Protein 2KIW (pdb70)

Organism: Staphylococcus haemolyticus (strain JCSC1435) (NCBI:txid279808)

Structure (mmCIF, N/CA/C/O backbone):
data_2KIW
#
_entry.id   2KIW
#
loop_
_atom_site.group_PDB
_atom_site.id
_atom_site.type_symbol
_atom_site.label_atom_id
_atom_site.label_alt_id
_atom_site.label_comp_id
_atom_site.label_asym_id
_atom_site.label_entity_id
_atom_site.label_seq_id
_atom_site.pdbx_PDB_ins_code
_atom_site.Cartn_x
_atom_site.Cartn_y
_atom_site.Cartn_z
_atom_site.occupancy
_atom_site.B_iso_or_equiv
_atom_site.auth_seq_id
_atom_site.auth_comp_id
_atom_site.auth_asym_id
_atom_site.auth_atom_id
_atom_site.pdbx_PDB_model_num
ATOM 1 N N . THR A 1 1 ? 11.417 2.123 -7.536 1.00 0.00 64 THR A N 1
ATOM 2 C CA . THR A 1 1 ? 11.758 3.168 -6.532 1.00 0.00 64 THR A CA 1
ATOM 3 C C . THR A 1 1 ? 10.555 3.384 -5.606 1.00 0.00 64 THR A C 1
ATOM 4 O O . THR A 1 1 ? 10.622 4.123 -4.640 1.00 0.00 64 THR A O 1
ATOM 15 N N . PHE A 1 2 ? 9.455 2.741 -5.903 1.00 0.00 65 PHE A N 1
ATOM 16 C CA . PHE A 1 2 ? 8.233 2.891 -5.055 1.00 0.00 65 PHE A CA 1
ATOM 17 C C . PHE A 1 2 ? 8.512 2.332 -3.654 1.00 0.00 65 PHE A C 1
ATOM 18 O O . PHE A 1 2 ? 8.049 2.852 -2.657 1.00 0.00 65 PHE A O 1
ATOM 35 N N . LYS A 1 3 ? 9.252 1.259 -3.583 1.00 0.00 66 LYS A N 1
ATOM 36 C CA . LYS A 1 3 ? 9.556 0.639 -2.263 1.00 0.00 66 LYS A CA 1
ATOM 37 C C . LYS A 1 3 ? 10.291 1.644 -1.375 1.00 0.00 66 LYS A C 1
ATOM 38 O O . LYS A 1 3 ? 10.003 1.780 -0.200 1.00 0.00 66 LYS A O 1
ATOM 57 N N . GLN A 1 4 ? 11.241 2.344 -1.929 1.00 0.00 67 GLN A N 1
ATOM 58 C CA . GLN A 1 4 ? 12.004 3.344 -1.128 1.00 0.00 67 GLN A CA 1
ATOM 59 C C . GLN A 1 4 ? 11.072 4.481 -0.702 1.00 0.00 67 GLN A C 1
ATOM 60 O O . GLN A 1 4 ? 11.085 4.920 0.433 1.00 0.00 67 GLN A O 1
ATOM 74 N N . VAL A 1 5 ? 10.265 4.962 -1.610 1.00 0.00 68 VAL A N 1
ATOM 75 C CA . VAL A 1 5 ? 9.326 6.071 -1.274 1.00 0.00 68 VAL A CA 1
ATOM 76 C C . VAL A 1 5 ? 8.315 5.584 -0.235 1.00 0.00 68 VAL A C 1
ATOM 77 O O . VAL A 1 5 ? 8.042 6.248 0.747 1.00 0.00 68 VAL A O 1
ATOM 90 N N . ALA A 1 6 ? 7.759 4.424 -0.453 1.00 0.00 69 ALA A N 1
ATOM 91 C CA . ALA A 1 6 ? 6.764 3.872 0.509 1.00 0.00 69 ALA A CA 1
ATOM 92 C C . ALA A 1 6 ? 7.460 3.565 1.836 1.00 0.00 69 ALA A C 1
ATOM 93 O O . ALA A 1 6 ? 6.920 3.790 2.903 1.00 0.00 69 ALA A O 1
ATOM 100 N N . ASP A 1 7 ? 8.657 3.050 1.769 1.00 0.00 70 ASP A N 1
ATOM 101 C CA . ASP A 1 7 ? 9.409 2.721 3.014 1.00 0.00 70 ASP A CA 1
ATOM 102 C C . ASP A 1 7 ? 9.683 4.005 3.797 1.00 0.00 70 ASP A C 1
ATOM 103 O O . ASP A 1 7 ? 9.513 4.065 5.000 1.00 0.00 70 ASP A O 1
ATOM 112 N N . ASP A 1 8 ? 10.107 5.033 3.116 1.00 0.00 71 ASP A N 1
ATOM 113 C CA . ASP A 1 8 ? 10.394 6.326 3.800 1.00 0.00 71 ASP A CA 1
ATOM 114 C C . ASP A 1 8 ? 9.103 6.889 4.399 1.00 0.00 71 ASP A C 1
ATOM 115 O O . ASP A 1 8 ? 9.075 7.371 5.516 1.00 0.00 71 ASP A O 1
ATOM 124 N N . TRP A 1 9 ? 8.037 6.838 3.649 1.00 0.00 72 TRP A N 1
ATOM 125 C CA . TRP A 1 9 ? 6.731 7.371 4.135 1.00 0.00 72 TRP A CA 1
ATOM 126 C C . TRP A 1 9 ? 6.214 6.524 5.304 1.00 0.00 72 TRP A C 1
ATOM 127 O O . TRP A 1 9 ? 5.640 7.031 6.248 1.00 0.00 72 TRP A O 1
ATOM 148 N N . LEU A 1 10 ? 6.400 5.234 5.234 1.00 0.00 73 LEU A N 1
ATOM 149 C CA . LEU A 1 10 ? 5.909 4.338 6.325 1.00 0.00 73 LEU A CA 1
ATOM 150 C C . LEU A 1 10 ? 6.607 4.688 7.640 1.00 0.00 73 LEU A C 1
ATOM 151 O O . LEU A 1 10 ? 6.006 4.680 8.698 1.00 0.00 73 LEU A O 1
ATOM 167 N N . LYS A 1 11 ? 7.870 4.983 7.581 1.00 0.00 74 LYS A N 1
ATOM 168 C CA . LYS A 1 11 ? 8.621 5.324 8.820 1.00 0.00 74 LYS A CA 1
ATOM 169 C C . LYS A 1 11 ? 8.019 6.578 9.458 1.00 0.00 74 LYS A C 1
ATOM 170 O O . LYS A 1 11 ? 7.883 6.672 10.663 1.00 0.00 74 LYS A O 1
ATOM 189 N N . GLN A 1 12 ? 7.661 7.541 8.656 1.00 0.00 75 GLN A N 1
ATOM 190 C CA . GLN A 1 12 ? 7.067 8.795 9.202 1.00 0.00 75 GLN A CA 1
ATOM 191 C C . GLN A 1 12 ? 5.698 8.488 9.818 1.00 0.00 75 GLN A C 1
ATOM 192 O O . GLN A 1 12 ? 5.335 9.013 10.854 1.00 0.00 75 GLN A O 1
ATOM 206 N N . TYR A 1 13 ? 4.939 7.639 9.180 1.00 0.00 76 TYR A N 1
ATOM 207 C CA . TYR A 1 13 ? 3.591 7.278 9.708 1.00 0.00 76 TYR A CA 1
ATOM 208 C C . TYR A 1 13 ? 3.740 6.592 11.068 1.00 0.00 76 TYR A C 1
ATOM 209 O O . TYR A 1 13 ? 2.965 6.817 11.979 1.00 0.00 76 TYR A O 1
ATOM 227 N N . ALA A 1 14 ? 4.731 5.752 11.206 1.00 0.00 77 ALA A N 1
ATOM 228 C CA . ALA A 1 14 ? 4.943 5.038 12.498 1.00 0.00 77 ALA A CA 1
ATOM 229 C C . ALA A 1 14 ? 5.207 6.049 13.624 1.00 0.00 77 ALA A C 1
ATOM 230 O O . ALA A 1 14 ? 5.556 5.679 14.731 1.00 0.00 77 ALA A O 1
ATOM 237 N N . ASN A 1 15 ? 5.041 7.319 13.356 1.00 0.00 78 ASN A N 1
ATOM 238 C CA . ASN A 1 15 ? 5.273 8.345 14.411 1.00 0.00 78 ASN A CA 1
ATOM 239 C C . ASN A 1 15 ? 4.259 8.148 15.538 1.00 0.00 78 ASN A C 1
ATOM 240 O O . ASN A 1 15 ? 4.584 8.242 16.705 1.00 0.00 78 ASN A O 1
ATOM 251 N N . ASP A 1 16 ? 3.027 7.875 15.191 1.00 0.00 79 ASP A N 1
ATOM 252 C CA . ASP A 1 16 ? 1.975 7.675 16.231 1.00 0.00 79 ASP A CA 1
ATOM 253 C C . ASP A 1 16 ? 1.011 6.580 15.774 1.00 0.00 79 ASP A C 1
ATOM 254 O O . ASP A 1 16 ? 0.082 6.828 15.031 1.00 0.00 79 ASP A O 1
ATOM 263 N N . VAL A 1 17 ? 1.229 5.371 16.230 1.00 0.00 80 VAL A N 1
ATOM 264 C CA . VAL A 1 17 ? 0.331 4.238 15.849 1.00 0.00 80 VAL A CA 1
ATOM 265 C C . VAL A 1 17 ? 0.828 2.946 16.512 1.00 0.00 80 VAL A C 1
ATOM 266 O O . VAL A 1 17 ? 1.970 2.837 16.922 1.00 0.00 80 VAL A O 1
ATOM 279 N N . LYS A 1 18 ? -0.032 1.965 16.611 1.00 0.00 81 LYS A N 1
ATOM 280 C CA . LYS A 1 18 ? 0.361 0.672 17.239 1.00 0.00 81 LYS A CA 1
ATOM 281 C C . LYS A 1 18 ? 1.484 0.016 16.435 1.00 0.00 81 LYS A C 1
ATOM 282 O O . LYS A 1 18 ? 1.458 -0.038 15.220 1.00 0.00 81 LYS A O 1
ATOM 301 N N . VAL A 1 19 ? 2.477 -0.477 17.123 1.00 0.00 82 VAL A N 1
ATOM 302 C CA . VAL A 1 19 ? 3.626 -1.134 16.441 1.00 0.00 82 VAL A CA 1
ATOM 303 C C . VAL A 1 19 ? 3.143 -2.386 15.706 1.00 0.00 82 VAL A C 1
ATOM 304 O O . VAL A 1 19 ? 3.568 -2.677 14.604 1.00 0.00 82 VAL A O 1
ATOM 317 N N . SER A 1 20 ? 2.263 -3.130 16.315 1.00 0.00 83 SER A N 1
ATOM 318 C CA . SER A 1 20 ? 1.748 -4.371 15.670 1.00 0.00 83 SER A CA 1
ATOM 319 C C . SER A 1 20 ? 1.021 -4.010 14.373 1.00 0.00 83 SER A C 1
ATOM 320 O O . SER A 1 20 ? 1.122 -4.698 13.375 1.00 0.00 83 SER A O 1
ATOM 328 N N . SER A 1 21 ? 0.282 -2.936 14.390 1.00 0.00 84 SER A N 1
ATOM 329 C CA . SER A 1 21 ? -0.464 -2.511 13.171 1.00 0.00 84 SER A CA 1
ATOM 330 C C . SER A 1 21 ? 0.520 -2.169 12.049 1.00 0.00 84 SER A C 1
ATOM 331 O O . SER A 1 21 ? 0.324 -2.525 10.902 1.00 0.00 84 SER A O 1
ATOM 339 N N . VAL A 1 22 ? 1.570 -1.465 12.375 1.00 0.00 85 VAL A N 1
ATOM 340 C CA . VAL A 1 22 ? 2.572 -1.077 11.339 1.00 0.00 85 VAL A CA 1
ATOM 341 C C . VAL A 1 22 ? 3.249 -2.328 10.772 1.00 0.00 85 VAL A C 1
ATOM 342 O O . VAL A 1 22 ? 3.419 -2.469 9.576 1.00 0.00 85 VAL A O 1
ATOM 355 N N . ARG A 1 23 ? 3.650 -3.226 11.628 1.00 0.00 86 ARG A N 1
ATOM 356 C CA . ARG A 1 23 ? 4.331 -4.466 11.155 1.00 0.00 86 ARG A CA 1
ATOM 357 C C . ARG A 1 23 ? 3.374 -5.289 10.291 1.00 0.00 86 ARG A C 1
ATOM 358 O O . ARG A 1 23 ? 3.739 -5.793 9.246 1.00 0.00 86 ARG A O 1
ATOM 379 N N . ALA A 1 24 ? 2.155 -5.435 10.728 1.00 0.00 87 ALA A N 1
ATOM 380 C CA . ALA A 1 24 ? 1.166 -6.229 9.945 1.00 0.00 87 ALA A CA 1
ATOM 381 C C . ALA A 1 24 ? 0.786 -5.475 8.668 1.00 0.00 87 ALA A C 1
ATOM 382 O O . ALA A 1 24 ? 0.737 -6.036 7.588 1.00 0.00 87 ALA A O 1
ATOM 389 N N . ARG A 1 25 ? 0.508 -4.205 8.792 1.00 0.00 88 ARG A N 1
ATOM 390 C CA . ARG A 1 25 ? 0.120 -3.397 7.600 1.00 0.00 88 ARG A CA 1
ATOM 391 C C . ARG A 1 25 ? 1.300 -3.330 6.627 1.00 0.00 88 ARG A C 1
ATOM 392 O O . ARG A 1 25 ? 1.140 -3.441 5.426 1.00 0.00 88 ARG A O 1
ATOM 413 N N . GLU A 1 26 ? 2.487 -3.142 7.142 1.00 0.00 89 GLU A N 1
ATOM 414 C CA . GLU A 1 26 ? 3.685 -3.063 6.257 1.00 0.00 89 GLU A CA 1
ATOM 415 C C . GLU A 1 26 ? 3.825 -4.372 5.482 1.00 0.00 89 GLU A C 1
ATOM 416 O O . GLU A 1 26 ? 4.210 -4.386 4.328 1.00 0.00 89 GLU A O 1
ATOM 428 N N . LYS A 1 27 ? 3.516 -5.471 6.110 1.00 0.00 90 LYS A N 1
ATOM 429 C CA . LYS A 1 27 ? 3.626 -6.784 5.418 1.00 0.00 90 LYS A CA 1
ATOM 430 C C . LYS A 1 27 ? 2.687 -6.798 4.210 1.00 0.00 90 LYS A C 1
ATOM 431 O O . LYS A 1 27 ? 3.058 -7.203 3.125 1.00 0.00 90 LYS A O 1
ATOM 450 N N . ALA A 1 28 ? 1.472 -6.357 4.394 1.00 0.00 91 ALA A N 1
ATOM 451 C CA . ALA A 1 28 ? 0.502 -6.337 3.260 1.00 0.00 91 ALA A CA 1
ATOM 452 C C . ALA A 1 28 ? 0.942 -5.299 2.223 1.00 0.00 91 ALA A C 1
ATOM 453 O O . ALA A 1 28 ? 0.899 -5.537 1.031 1.00 0.00 91 ALA A O 1
ATOM 460 N N . ILE A 1 29 ? 1.360 -4.146 2.675 1.00 0.00 92 ILE A N 1
ATOM 461 C CA . ILE A 1 29 ? 1.804 -3.081 1.727 1.00 0.00 92 ILE A CA 1
ATOM 462 C C . ILE A 1 29 ? 3.069 -3.548 1.002 1.00 0.00 92 ILE A C 1
ATOM 463 O O . ILE A 1 29 ? 3.221 -3.373 -0.192 1.00 0.00 92 ILE A O 1
ATOM 479 N N . GLN A 1 30 ? 3.981 -4.138 1.729 1.00 0.00 93 GLN A N 1
ATOM 480 C CA . GLN A 1 30 ? 5.249 -4.622 1.110 1.00 0.00 93 GLN A CA 1
ATOM 481 C C . GLN A 1 30 ? 4.930 -5.715 0.086 1.00 0.00 93 GLN A C 1
ATOM 482 O O . GLN A 1 30 ? 5.527 -5.784 -0.972 1.00 0.00 93 GLN A O 1
ATOM 496 N N . HIS A 1 31 ? 3.992 -6.572 0.396 1.00 0.00 94 HIS A N 1
ATOM 497 C CA . HIS A 1 31 ? 3.623 -7.659 -0.547 1.00 0.00 94 HIS A CA 1
ATOM 498 C C . HIS A 1 31 ? 3.084 -7.055 -1.844 1.00 0.00 94 HIS A C 1
ATOM 499 O O . HIS A 1 31 ? 3.366 -7.528 -2.928 1.00 0.00 94 HIS A O 1
ATOM 513 N N . ALA A 1 32 ? 2.300 -6.017 -1.738 1.00 0.00 95 ALA A N 1
ATOM 514 C CA . ALA A 1 32 ? 1.733 -5.378 -2.960 1.00 0.00 95 ALA A CA 1
ATOM 515 C C . ALA A 1 32 ? 2.867 -4.793 -3.809 1.00 0.00 95 ALA A C 1
ATOM 516 O O . ALA A 1 32 ? 2.884 -4.914 -5.018 1.00 0.00 95 ALA A O 1
ATOM 523 N N . ILE A 1 33 ? 3.812 -4.159 -3.174 1.00 0.00 96 ILE A N 1
ATOM 524 C CA . ILE A 1 33 ? 4.947 -3.552 -3.925 1.00 0.00 96 ILE A CA 1
ATOM 525 C C . ILE A 1 33 ? 5.730 -4.653 -4.642 1.00 0.00 96 ILE A C 1
ATOM 526 O O . ILE A 1 33 ? 6.116 -4.511 -5.786 1.00 0.00 96 ILE A O 1
ATOM 542 N N . GLU A 1 34 ? 5.975 -5.744 -3.973 1.00 0.00 97 GLU A N 1
ATOM 543 C CA . GLU A 1 34 ? 6.738 -6.852 -4.609 1.00 0.00 97 GLU A CA 1
ATOM 544 C C . GLU A 1 34 ? 5.898 -7.471 -5.732 1.00 0.00 97 GLU A C 1
ATOM 545 O O . GLU A 1 34 ? 6.405 -7.829 -6.778 1.00 0.00 97 GLU A O 1
ATOM 557 N N . ARG A 1 35 ? 4.615 -7.603 -5.516 1.00 0.00 98 ARG A N 1
ATOM 558 C CA . ARG A 1 35 ? 3.730 -8.197 -6.563 1.00 0.00 98 ARG A CA 1
ATOM 559 C C . ARG A 1 35 ? 3.676 -7.256 -7.771 1.00 0.00 98 ARG A C 1
ATOM 560 O O . ARG A 1 35 ? 3.743 -7.679 -8.910 1.00 0.00 98 ARG A O 1
ATOM 581 N N . PHE A 1 36 ? 3.557 -5.979 -7.521 1.00 0.00 99 PHE A N 1
ATOM 582 C CA . PHE A 1 36 ? 3.499 -4.982 -8.630 1.00 0.00 99 PHE A CA 1
ATOM 583 C C . PHE A 1 36 ? 4.915 -4.489 -8.933 1.00 0.00 99 PHE A C 1
ATOM 584 O O . PHE A 1 36 ? 5.116 -3.424 -9.485 1.00 0.00 99 PHE A O 1
ATOM 601 N N . ASN A 1 37 ? 5.899 -5.264 -8.564 1.00 0.00 100 ASN A N 1
ATOM 602 C CA . ASN A 1 37 ? 7.315 -4.867 -8.810 1.00 0.00 100 ASN A CA 1
ATOM 603 C C . ASN A 1 37 ? 7.530 -4.641 -10.309 1.00 0.00 100 ASN A C 1
ATOM 604 O O . ASN A 1 37 ? 8.214 -3.720 -10.717 1.00 0.00 100 ASN A O 1
ATOM 615 N N . THR A 1 38 ? 6.951 -5.474 -11.131 1.00 0.00 101 THR A N 1
ATOM 616 C CA . THR A 1 38 ? 7.116 -5.310 -12.603 1.00 0.00 101 THR A CA 1
ATOM 617 C C . THR A 1 38 ? 6.063 -4.333 -13.122 1.00 0.00 101 THR A C 1
ATOM 618 O O . THR A 1 38 ? 6.126 -3.883 -14.251 1.00 0.00 101 THR A O 1
ATOM 629 N N . LYS A 1 39 ? 5.093 -4.000 -12.303 1.00 0.00 102 LYS A N 1
ATOM 630 C CA . LYS A 1 39 ? 4.026 -3.045 -12.736 1.00 0.00 102 LYS A CA 1
ATOM 631 C C . LYS A 1 39 ? 4.194 -1.711 -11.983 1.00 0.00 102 LYS A C 1
ATOM 632 O O . LYS A 1 39 ? 3.842 -1.605 -10.825 1.00 0.00 102 LYS A O 1
ATOM 651 N N . PRO A 1 40 ? 4.720 -0.696 -12.636 1.00 0.00 103 PRO A N 1
ATOM 652 C CA . PRO A 1 40 ? 4.925 0.649 -12.013 1.00 0.00 103 PRO A CA 1
ATOM 653 C C . PRO A 1 40 ? 3.664 1.194 -11.329 1.00 0.00 103 PRO A C 1
ATOM 654 O O . PRO A 1 40 ? 2.550 0.885 -11.705 1.00 0.00 103 PRO A O 1
ATOM 665 N N . ILE A 1 41 ? 3.847 2.004 -10.320 1.00 0.00 104 ILE A N 1
ATOM 666 C CA . ILE A 1 41 ? 2.684 2.583 -9.592 1.00 0.00 104 ILE A CA 1
ATOM 667 C C . ILE A 1 41 ? 1.865 3.453 -10.549 1.00 0.00 104 ILE A C 1
ATOM 668 O O . ILE A 1 41 ? 0.649 3.474 -10.504 1.00 0.00 104 ILE A O 1
ATOM 684 N N . GLN A 1 42 ? 2.533 4.181 -11.399 1.00 0.00 105 GLN A N 1
ATOM 685 C CA . GLN A 1 42 ? 1.822 5.072 -12.359 1.00 0.00 105 GLN A CA 1
ATOM 686 C C . GLN A 1 42 ? 1.119 4.243 -13.439 1.00 0.00 105 GLN A C 1
ATOM 687 O O . GLN A 1 42 ? 0.325 4.757 -14.203 1.00 0.00 105 GLN A O 1
ATOM 701 N N . THR A 1 43 ? 1.400 2.964 -13.511 1.00 0.00 106 THR A N 1
ATOM 702 C CA . THR A 1 43 ? 0.740 2.101 -14.543 1.00 0.00 106 THR A CA 1
ATOM 703 C C . THR A 1 43 ? -0.407 1.322 -13.893 1.00 0.00 106 THR A C 1
ATOM 704 O O . THR A 1 43 ? -1.098 0.558 -14.542 1.00 0.00 106 THR A O 1
ATOM 715 N N . ILE A 1 44 ? -0.619 1.512 -12.615 1.00 0.00 107 ILE A N 1
ATOM 716 C CA . ILE A 1 44 ? -1.724 0.784 -11.927 1.00 0.00 107 ILE A CA 1
ATOM 717 C C . ILE A 1 44 ? -3.069 1.388 -12.328 1.00 0.00 107 ILE A C 1
ATOM 718 O O . ILE A 1 44 ? -3.261 2.589 -12.296 1.00 0.00 107 ILE A O 1
ATOM 734 N N . LYS A 1 45 ? -4.004 0.552 -12.704 1.00 0.00 108 LYS A N 1
ATOM 735 C CA . LYS A 1 45 ? -5.352 1.048 -13.115 1.00 0.00 108 LYS A CA 1
ATOM 736 C C . LYS A 1 45 ? -6.363 0.811 -11.993 1.00 0.00 108 LYS A C 1
ATOM 737 O O . LYS A 1 45 ? -6.085 0.155 -11.006 1.00 0.00 108 LYS A O 1
ATOM 756 N N . LYS A 1 46 ? -7.534 1.364 -12.143 1.00 0.00 109 LYS A N 1
ATOM 757 C CA . LYS A 1 46 ? -8.594 1.212 -11.107 1.00 0.00 109 LYS A CA 1
ATOM 758 C C . LYS A 1 46 ? -8.971 -0.264 -10.948 1.00 0.00 109 LYS A C 1
ATOM 759 O O . LYS A 1 46 ? -9.256 -0.729 -9.860 1.00 0.00 109 LYS A O 1
ATOM 778 N N . HIS A 1 47 ? -8.988 -0.996 -12.024 1.00 0.00 110 HIS A N 1
ATOM 779 C CA . HIS A 1 47 ? -9.360 -2.437 -11.945 1.00 0.00 110 HIS A CA 1
ATOM 780 C C . HIS A 1 47 ? -8.362 -3.196 -11.065 1.00 0.00 110 HIS A C 1
ATOM 781 O O . HIS A 1 47 ? -8.739 -3.962 -10.199 1.00 0.00 110 HIS A O 1
ATOM 795 N N . ASP A 1 48 ? -7.094 -2.988 -11.284 1.00 0.00 111 ASP A N 1
ATOM 796 C CA . ASP A 1 48 ? -6.059 -3.689 -10.469 1.00 0.00 111 ASP A CA 1
ATOM 797 C C . ASP A 1 48 ? -6.154 -3.225 -9.013 1.00 0.00 111 ASP A C 1
ATOM 798 O O . ASP A 1 48 ? -5.941 -3.988 -8.090 1.00 0.00 111 ASP A O 1
ATOM 807 N N . TYR A 1 49 ? -6.471 -1.976 -8.806 1.00 0.00 112 TYR A N 1
ATOM 808 C CA . TYR A 1 49 ? -6.585 -1.447 -7.416 1.00 0.00 112 TYR A CA 1
ATOM 809 C C . TYR A 1 49 ? -7.681 -2.209 -6.668 1.00 0.00 112 TYR A C 1
ATOM 810 O O . TYR A 1 49 ? -7.507 -2.623 -5.537 1.00 0.00 112 TYR A O 1
ATOM 828 N N . GLN A 1 50 ? -8.807 -2.400 -7.297 1.00 0.00 113 GLN A N 1
ATOM 829 C CA . GLN A 1 50 ? -9.919 -3.144 -6.640 1.00 0.00 113 GLN A CA 1
ATOM 830 C C . GLN A 1 50 ? -9.474 -4.587 -6.399 1.00 0.00 113 GLN A C 1
ATOM 831 O O . GLN A 1 50 ? -9.781 -5.188 -5.386 1.00 0.00 113 GLN A O 1
ATOM 845 N N . ARG A 1 51 ? -8.747 -5.142 -7.330 1.00 0.00 114 ARG A N 1
ATOM 846 C CA . ARG A 1 51 ? -8.262 -6.545 -7.178 1.00 0.00 114 ARG A CA 1
ATOM 847 C C . ARG A 1 51 ? -7.378 -6.644 -5.934 1.00 0.00 114 ARG A C 1
ATOM 848 O O . ARG A 1 51 ? -7.479 -7.573 -5.155 1.00 0.00 114 ARG A O 1
ATOM 869 N N . PHE A 1 52 ? -6.512 -5.688 -5.749 1.00 0.00 115 PHE A N 1
ATOM 870 C CA . PHE A 1 52 ? -5.611 -5.699 -4.562 1.00 0.00 115 PHE A CA 1
ATOM 871 C C . PHE A 1 52 ? -6.444 -5.620 -3.285 1.00 0.00 115 PHE A C 1
ATOM 872 O O . PHE A 1 52 ? -6.194 -6.317 -2.323 1.00 0.00 115 PHE A O 1
ATOM 889 N N . VAL A 1 53 ? -7.426 -4.760 -3.273 1.00 0.00 116 VAL A N 1
ATOM 890 C CA . VAL A 1 53 ? -8.286 -4.602 -2.065 1.00 0.00 116 VAL A CA 1
ATOM 891 C C . VAL A 1 53 ? -8.984 -5.929 -1.753 1.00 0.00 116 VAL A C 1
ATOM 892 O O . VAL A 1 53 ? -9.029 -6.370 -0.619 1.00 0.00 116 VAL A O 1
ATOM 905 N N . ASP A 1 54 ? -9.528 -6.564 -2.753 1.00 0.00 117 ASP A N 1
ATOM 906 C CA . ASP A 1 54 ? -10.224 -7.863 -2.534 1.00 0.00 117 ASP A CA 1
ATOM 907 C C . ASP A 1 54 ? -9.193 -8.950 -2.212 1.00 0.00 117 ASP A C 1
ATOM 908 O O . ASP A 1 54 ? -9.482 -9.917 -1.533 1.00 0.00 117 ASP A O 1
ATOM 917 N N . ASP A 1 55 ? -7.995 -8.799 -2.708 1.00 0.00 118 ASP A N 1
ATOM 918 C CA . ASP A 1 55 ? -6.933 -9.816 -2.447 1.00 0.00 118 ASP A CA 1
ATOM 919 C C . ASP A 1 55 ? -6.547 -9.797 -0.966 1.00 0.00 118 ASP A C 1
ATOM 920 O O . ASP A 1 55 ? -6.402 -10.827 -0.335 1.00 0.00 118 ASP A O 1
ATOM 929 N N . ILE A 1 56 ? -6.369 -8.627 -0.412 1.00 0.00 119 ILE A N 1
ATOM 930 C CA . ILE A 1 56 ? -5.982 -8.525 1.026 1.00 0.00 119 ILE A CA 1
ATOM 931 C C . ILE A 1 56 ? -7.194 -8.815 1.911 1.00 0.00 119 ILE A C 1
ATOM 932 O O . ILE A 1 56 ? -7.064 -9.240 3.042 1.00 0.00 119 ILE A O 1
ATOM 948 N N . SER A 1 57 ? -8.374 -8.576 1.408 1.00 0.00 120 SER A N 1
ATOM 949 C CA . SER A 1 57 ? -9.597 -8.828 2.221 1.00 0.00 120 SER A CA 1
ATOM 950 C C . SER A 1 57 ? -9.698 -10.321 2.526 1.00 0.00 120 SER A C 1
ATOM 951 O O . SER A 1 57 ? -10.170 -10.725 3.573 1.00 0.00 120 SER A O 1
ATOM 959 N N . ALA A 1 58 ? -9.262 -11.141 1.612 1.00 0.00 121 ALA A N 1
ATOM 960 C CA . ALA A 1 58 ? -9.327 -12.615 1.824 1.00 0.00 121 ALA A CA 1
ATOM 961 C C . ALA A 1 58 ? -8.099 -13.082 2.611 1.00 0.00 121 ALA A C 1
ATOM 962 O O . ALA A 1 58 ? -8.011 -14.226 3.015 1.00 0.00 121 ALA A O 1
ATOM 969 N N . GLN A 1 59 ? -7.149 -12.204 2.831 1.00 0.00 122 GLN A N 1
ATOM 970 C CA . GLN A 1 59 ? -5.915 -12.579 3.595 1.00 0.00 122 GLN A CA 1
ATOM 971 C C . GLN A 1 59 ? -5.864 -11.788 4.902 1.00 0.00 122 GLN A C 1
ATOM 972 O O . GLN A 1 59 ? -5.177 -12.160 5.835 1.00 0.00 122 GLN A O 1
ATOM 986 N N . TYR A 1 60 ? -6.580 -10.690 4.971 1.00 0.00 123 TYR A N 1
ATOM 987 C CA . TYR A 1 60 ? -6.574 -9.851 6.212 1.00 0.00 123 TYR A CA 1
ATOM 988 C C . TYR A 1 60 ? -8.005 -9.522 6.637 1.00 0.00 123 TYR A C 1
ATOM 989 O O . TYR A 1 60 ? -8.930 -9.546 5.847 1.00 0.00 123 TYR A O 1
ATOM 1007 N N . SER A 1 61 ? -8.184 -9.221 7.895 1.00 0.00 124 SER A N 1
ATOM 1008 C CA . SER A 1 61 ? -9.540 -8.894 8.419 1.00 0.00 124 SER A CA 1
ATOM 1009 C C . SER A 1 61 ? -9.996 -7.522 7.910 1.00 0.00 124 SER A C 1
ATOM 1010 O O . SER A 1 61 ? -9.217 -6.732 7.416 1.00 0.00 124 SER A O 1
ATOM 1018 N N . LYS A 1 62 ? -11.269 -7.251 8.023 1.00 0.00 125 LYS A N 1
ATOM 1019 C CA . LYS A 1 62 ? -11.828 -5.951 7.543 1.00 0.00 125 LYS A CA 1
ATOM 1020 C C . LYS A 1 62 ? -11.141 -4.778 8.253 1.00 0.00 125 LYS A C 1
ATOM 1021 O O . LYS A 1 62 ? -10.849 -3.764 7.647 1.00 0.00 125 LYS A O 1
ATOM 1040 N N . ASN A 1 63 ? -10.893 -4.898 9.528 1.00 0.00 126 ASN A N 1
ATOM 1041 C CA . ASN A 1 63 ? -10.237 -3.778 10.266 1.00 0.00 126 ASN A CA 1
ATOM 1042 C C . ASN A 1 63 ? -8.846 -3.512 9.681 1.00 0.00 126 ASN A C 1
ATOM 1043 O O . ASN A 1 63 ? -8.443 -2.379 9.497 1.00 0.00 126 ASN A O 1
ATOM 1054 N N . TYR A 1 64 ? -8.111 -4.550 9.388 1.00 0.00 127 TYR A N 1
ATOM 1055 C CA . TYR A 1 64 ? -6.746 -4.371 8.809 1.00 0.00 127 TYR A CA 1
ATOM 1056 C C . TYR A 1 64 ? -6.857 -3.845 7.374 1.00 0.00 127 TYR A C 1
ATOM 1057 O O . TYR A 1 64 ? -6.015 -3.104 6.903 1.00 0.00 127 TYR A O 1
ATOM 1075 N N . VAL A 1 65 ? -7.887 -4.234 6.677 1.00 0.00 128 VAL A N 1
ATOM 1076 C CA . VAL A 1 65 ? -8.064 -3.773 5.269 1.00 0.00 128 VAL A CA 1
ATOM 1077 C C . VAL A 1 65 ? -8.185 -2.246 5.241 1.00 0.00 128 VAL A C 1
ATOM 1078 O O . VAL A 1 65 ? -7.612 -1.580 4.399 1.00 0.00 128 VAL A O 1
ATOM 1091 N N . ASP A 1 66 ? -8.944 -1.695 6.145 1.00 0.00 129 ASP A N 1
ATOM 1092 C CA . ASP A 1 66 ? -9.133 -0.217 6.174 1.00 0.00 129 ASP A CA 1
ATOM 1093 C C . ASP A 1 66 ? -7.779 0.488 6.320 1.00 0.00 129 ASP A C 1
ATOM 1094 O O . ASP A 1 66 ? -7.489 1.446 5.628 1.00 0.00 129 ASP A O 1
ATOM 1103 N N . SER A 1 67 ? -6.955 0.031 7.223 1.00 0.00 130 SER A N 1
ATOM 1104 C CA . SER A 1 67 ? -5.623 0.676 7.424 1.00 0.00 130 SER A CA 1
ATOM 1105 C C . SER A 1 67 ? -4.763 0.533 6.162 1.00 0.00 130 SER A C 1
ATOM 1106 O O . SER A 1 67 ? -4.076 1.453 5.759 1.00 0.00 130 SER A O 1
ATOM 1114 N N . ILE A 1 68 ? -4.786 -0.618 5.543 1.00 0.00 131 ILE A N 1
ATOM 1115 C CA . ILE A 1 68 ? -3.964 -0.825 4.313 1.00 0.00 131 ILE A CA 1
ATOM 1116 C C . ILE A 1 68 ? -4.464 0.099 3.199 1.00 0.00 131 ILE A C 1
ATOM 1117 O O . ILE A 1 68 ? -3.689 0.707 2.484 1.00 0.00 131 ILE A O 1
ATOM 1133 N N . VAL A 1 69 ? -5.755 0.196 3.043 1.00 0.00 132 VAL A N 1
ATOM 1134 C CA . VAL A 1 69 ? -6.323 1.067 1.972 1.00 0.00 132 VAL A CA 1
ATOM 1135 C C . VAL A 1 69 ? -5.916 2.523 2.220 1.00 0.00 132 VAL A C 1
ATOM 1136 O O . VAL A 1 69 ? -5.503 3.227 1.318 1.00 0.00 132 VAL A O 1
ATOM 1149 N N . ALA A 1 70 ? -6.045 2.979 3.435 1.00 0.00 133 ALA A N 1
ATOM 1150 C CA . ALA A 1 70 ? -5.681 4.390 3.753 1.00 0.00 133 ALA A CA 1
ATOM 1151 C C . ALA A 1 70 ? -4.183 4.607 3.523 1.00 0.00 133 ALA A C 1
ATOM 1152 O O . ALA A 1 70 ? -3.768 5.589 2.939 1.00 0.00 133 ALA A O 1
ATOM 1159 N N . SER A 1 71 ? -3.373 3.696 3.986 1.00 0.00 134 SER A N 1
ATOM 1160 C CA . SER A 1 71 ? -1.898 3.835 3.804 1.00 0.00 134 SER A CA 1
ATOM 1161 C C . SER A 1 71 ? -1.556 3.818 2.314 1.00 0.00 134 SER A C 1
ATOM 1162 O O . SER A 1 71 ? -0.775 4.617 1.833 1.00 0.00 134 SER A O 1
ATOM 1170 N N . THR A 1 72 ? -2.137 2.907 1.584 1.00 0.00 135 THR A N 1
ATOM 1171 C CA . THR A 1 72 ? -1.859 2.822 0.123 1.00 0.00 135 THR A CA 1
ATOM 1172 C C . THR A 1 72 ? -2.319 4.112 -0.560 1.00 0.00 135 THR A C 1
ATOM 1173 O O . THR A 1 72 ? -1.622 4.679 -1.380 1.00 0.00 135 THR A O 1
ATOM 1184 N N . ASN A 1 73 ? -3.494 4.574 -0.228 1.00 0.00 136 ASN A N 1
ATOM 1185 C CA . ASN A 1 73 ? -4.017 5.826 -0.850 1.00 0.00 136 ASN A CA 1
ATOM 1186 C C . ASN A 1 73 ? -3.131 7.009 -0.451 1.00 0.00 136 ASN A C 1
ATOM 1187 O O . ASN A 1 73 ? -2.819 7.867 -1.255 1.00 0.00 136 ASN A O 1
ATOM 1198 N N . MET A 1 74 ? -2.730 7.062 0.791 1.00 0.00 137 MET A N 1
ATOM 1199 C CA . MET A 1 74 ? -1.868 8.188 1.258 1.00 0.00 137 MET A CA 1
ATOM 1200 C C . MET A 1 74 ? -0.509 8.130 0.555 1.00 0.00 137 MET A C 1
ATOM 1201 O O . MET A 1 74 ? 0.028 9.136 0.132 1.00 0.00 137 MET A O 1
ATOM 1215 N N . ILE A 1 75 ? 0.048 6.958 0.427 1.00 0.00 138 ILE A N 1
ATOM 1216 C CA . ILE A 1 75 ? 1.368 6.826 -0.253 1.00 0.00 138 ILE A CA 1
ATOM 1217 C C . ILE A 1 75 ? 1.221 7.216 -1.726 1.00 0.00 138 ILE A C 1
ATOM 1218 O O . ILE A 1 75 ? 2.049 7.909 -2.286 1.00 0.00 138 ILE A O 1
ATOM 1234 N N . PHE A 1 76 ? 0.173 6.763 -2.355 1.00 0.00 139 PHE A N 1
ATOM 1235 C CA . PHE A 1 76 ? -0.046 7.088 -3.794 1.00 0.00 139 PHE A CA 1
ATOM 1236 C C . PHE A 1 76 ? -0.208 8.602 -3.952 1.00 0.00 139 PHE A C 1
ATOM 1237 O O . PHE A 1 76 ? 0.361 9.215 -4.836 1.00 0.00 139 PHE A O 1
ATOM 1254 N N . LYS A 1 77 ? -0.993 9.198 -3.102 1.00 0.00 140 LYS A N 1
ATOM 1255 C CA . LYS A 1 77 ? -1.220 10.667 -3.182 1.00 0.00 140 LYS A CA 1
ATOM 1256 C C . LYS A 1 77 ? 0.095 11.403 -2.919 1.00 0.00 140 LYS A C 1
ATOM 1257 O O . LYS A 1 77 ? 0.367 12.439 -3.494 1.00 0.00 140 LYS A O 1
ATOM 1276 N N . TYR A 1 78 ? 0.902 10.879 -2.039 1.00 0.00 141 TYR A N 1
ATOM 1277 C CA . TYR A 1 78 ? 2.199 11.541 -1.715 1.00 0.00 141 TYR A CA 1
ATOM 1278 C C . TYR A 1 78 ? 3.078 11.632 -2.967 1.00 0.00 141 TYR A C 1
ATOM 1279 O O . TYR A 1 78 ? 3.639 12.668 -3.271 1.00 0.00 141 TYR A O 1
ATOM 1297 N N . ALA A 1 79 ? 3.211 10.552 -3.687 1.00 0.00 142 ALA A N 1
ATOM 1298 C CA . ALA A 1 79 ? 4.060 10.568 -4.914 1.00 0.00 142 ALA A CA 1
ATOM 1299 C C . ALA A 1 79 ? 3.442 11.507 -5.951 1.00 0.00 142 ALA A C 1
ATOM 1300 O O . ALA A 1 79 ? 4.131 12.229 -6.647 1.00 0.00 142 ALA A O 1
ATOM 1307 N N . TYR A 1 80 ? 2.143 11.496 -6.055 1.00 0.00 143 TYR A N 1
ATOM 1308 C CA . TYR A 1 80 ? 1.451 12.380 -7.035 1.00 0.00 143 TYR A CA 1
ATOM 1309 C C . TYR A 1 80 ? 1.719 13.848 -6.689 1.00 0.00 143 TYR A C 1
ATOM 1310 O O . TYR A 1 80 ? 2.008 14.661 -7.546 1.00 0.00 143 TYR A O 1
ATOM 1328 N N . ASP A 1 81 ? 1.613 14.185 -5.433 1.00 0.00 144 ASP A N 1
ATOM 1329 C CA . ASP A 1 81 ? 1.846 15.593 -4.998 1.00 0.00 144 ASP A CA 1
ATOM 1330 C C . ASP A 1 81 ? 3.297 15.991 -5.284 1.00 0.00 144 ASP A C 1
ATOM 1331 O O . ASP A 1 81 ? 3.598 17.142 -5.539 1.00 0.00 144 ASP A O 1
ATOM 1340 N N . THR A 1 82 ? 4.198 15.048 -5.236 1.00 0.00 145 THR A N 1
ATOM 1341 C CA . THR A 1 82 ? 5.632 15.364 -5.498 1.00 0.00 145 THR A CA 1
ATOM 1342 C C . THR A 1 82 ? 5.876 15.376 -7.012 1.00 0.00 145 THR A C 1
ATOM 1343 O O . THR A 1 82 ? 6.994 15.512 -7.474 1.00 0.00 145 THR A O 1
ATOM 1354 N N . ARG A 1 83 ? 4.826 15.240 -7.780 1.00 0.00 146 ARG A N 1
ATOM 1355 C CA . ARG A 1 83 ? 4.955 15.244 -9.269 1.00 0.00 146 ARG A CA 1
ATOM 1356 C C . ARG A 1 83 ? 5.958 14.176 -9.714 1.00 0.00 146 ARG A C 1
ATOM 1357 O O . ARG A 1 83 ? 6.727 14.369 -10.636 1.00 0.00 146 ARG A O 1
ATOM 1378 N N . LEU A 1 84 ? 5.935 13.039 -9.069 1.00 0.00 147 LEU A N 1
ATOM 1379 C CA . LEU A 1 84 ? 6.856 11.925 -9.446 1.00 0.00 147 LEU A CA 1
ATOM 1380 C C . LEU A 1 84 ? 6.105 10.963 -10.360 1.00 0.00 147 LEU A C 1
ATOM 1381 O O . LEU A 1 84 ? 6.694 10.184 -11.087 1.00 0.00 147 LEU A O 1
ATOM 1397 N N . ILE A 1 85 ? 4.797 11.014 -10.320 1.00 0.00 148 ILE A N 1
ATOM 1398 C CA . ILE A 1 85 ? 3.967 10.113 -11.173 1.00 0.00 148 ILE A CA 1
ATOM 1399 C C . ILE A 1 85 ? 2.889 10.930 -11.876 1.00 0.00 148 ILE A C 1
ATOM 1400 O O . ILE A 1 85 ? 2.516 11.999 -11.427 1.00 0.00 148 ILE A O 1
ATOM 1416 N N . LYS A 1 86 ? 2.382 10.433 -12.976 1.00 0.00 149 LYS A N 1
ATOM 1417 C CA . LYS A 1 86 ? 1.318 11.165 -13.726 1.00 0.00 149 LYS A CA 1
ATOM 1418 C C . LYS A 1 86 ? 0.046 10.315 -13.746 1.00 0.00 149 LYS A C 1
ATOM 1419 O O . LYS A 1 86 ? -0.391 9.845 -14.779 1.00 0.00 149 LYS A O 1
ATOM 1438 N N . ALA A 1 87 ? -0.555 10.120 -12.597 1.00 0.00 150 ALA A N 1
ATOM 1439 C CA . ALA A 1 87 ? -1.805 9.309 -12.530 1.00 0.00 150 ALA A CA 1
ATOM 1440 C C . ALA A 1 87 ? -2.426 9.415 -11.134 1.00 0.00 150 ALA A C 1
ATOM 1441 O O . ALA A 1 87 ? -1.761 9.718 -10.160 1.00 0.00 150 ALA A O 1
ATOM 1448 N N . MET A 1 88 ? -3.704 9.152 -11.035 1.00 0.00 151 MET A N 1
ATOM 1449 C CA . MET A 1 88 ? -4.398 9.215 -9.714 1.00 0.00 151 MET A CA 1
ATOM 1450 C C . MET A 1 88 ? -5.563 8.215 -9.713 1.00 0.00 151 MET A C 1
ATOM 1451 O O . MET A 1 88 ? -6.715 8.593 -9.626 1.00 0.00 151 MET A O 1
ATOM 1465 N N . PRO A 1 89 ? -5.257 6.943 -9.817 1.00 0.00 152 PRO A N 1
ATOM 1466 C CA . PRO A 1 89 ? -6.285 5.860 -9.834 1.00 0.00 152 PRO A CA 1
ATOM 1467 C C . PRO A 1 89 ? -6.852 5.558 -8.438 1.00 0.00 152 PRO A C 1
ATOM 1468 O O . PRO A 1 89 ? -6.149 5.122 -7.546 1.00 0.00 152 PRO A O 1
ATOM 1479 N N . SER A 1 90 ? -8.126 5.782 -8.260 1.00 0.00 153 SER A N 1
ATOM 1480 C CA . SER A 1 90 ? -8.772 5.512 -6.944 1.00 0.00 153 SER A CA 1
ATOM 1481 C C . SER A 1 90 ? -10.195 6.076 -6.972 1.00 0.00 153 SER A C 1
ATOM 1482 O O . SER A 1 90 ? -11.125 5.484 -6.457 1.00 0.00 153 SER A O 1
ATOM 1490 N N . GLU A 1 91 ? -10.360 7.230 -7.564 1.00 0.00 154 GLU A N 1
ATOM 1491 C CA . GLU A 1 91 ? -11.707 7.869 -7.630 1.00 0.00 154 GLU A CA 1
ATOM 1492 C C . GLU A 1 91 ? -12.609 7.141 -8.630 1.00 0.00 154 GLU A C 1
ATOM 1493 O O . GLU A 1 91 ? -12.150 6.477 -9.542 1.00 0.00 154 GLU A O 1
ATOM 1505 N N . GLY A 1 92 ? -13.900 7.273 -8.456 1.00 0.00 155 GLY A N 1
ATOM 1506 C CA . GLY A 1 92 ? -14.869 6.605 -9.373 1.00 0.00 155 GLY A CA 1
ATOM 1507 C C . GLY A 1 92 ? -15.274 5.258 -8.780 1.00 0.00 155 GLY A C 1
ATOM 1508 O O . GLY A 1 92 ? -16.053 4.523 -9.359 1.00 0.00 155 GLY A O 1
ATOM 1512 N N . ILE A 1 93 ? -14.752 4.926 -7.624 1.00 0.00 156 ILE A N 1
ATOM 1513 C CA . ILE A 1 93 ? -15.104 3.622 -6.985 1.00 0.00 156 ILE A CA 1
ATOM 1514 C C . ILE A 1 93 ? -16.176 3.849 -5.918 1.00 0.00 156 ILE A C 1
ATOM 1515 O O . ILE A 1 93 ? -15.924 4.410 -4.868 1.00 0.00 156 ILE A O 1
ATOM 1531 N N . LYS A 1 94 ? -17.377 3.406 -6.188 1.00 0.00 157 LYS A N 1
ATOM 1532 C CA . LYS A 1 94 ? -18.492 3.575 -5.210 1.00 0.00 157 LYS A CA 1
ATOM 1533 C C . LYS A 1 94 ? -19.393 2.342 -5.246 1.00 0.00 157 LYS A C 1
ATOM 1534 O O . LYS A 1 94 ? -19.451 1.625 -6.229 1.00 0.00 157 LYS A O 1
ATOM 1553 N N . ARG A 1 95 ? -20.100 2.090 -4.176 1.00 0.00 158 ARG A N 1
ATOM 1554 C CA . ARG A 1 95 ? -21.007 0.906 -4.128 1.00 0.00 158 ARG A CA 1
ATOM 1555 C C . ARG A 1 95 ? -22.213 1.229 -3.240 1.00 0.00 158 ARG A C 1
ATOM 1556 O O . ARG A 1 95 ? -22.325 0.746 -2.132 1.00 0.00 158 ARG A O 1
ATOM 1577 N N . PRO A 1 96 ? -23.111 2.043 -3.733 1.00 0.00 159 PRO A N 1
ATOM 1578 C CA . PRO A 1 96 ? -24.342 2.444 -2.984 1.00 0.00 159 PRO A CA 1
ATOM 1579 C C . PRO A 1 96 ? -25.221 1.242 -2.608 1.00 0.00 159 PRO A C 1
ATOM 1580 O O . PRO A 1 96 ? -25.324 0.273 -3.338 1.00 0.00 159 PRO A O 1
ATOM 1591 N N . LYS A 1 97 ? -25.855 1.314 -1.470 1.00 0.00 160 LYS A N 1
ATOM 1592 C CA . LYS A 1 97 ? -26.743 0.204 -1.012 1.00 0.00 160 LYS A CA 1
ATOM 1593 C C . LYS A 1 97 ? -26.077 -1.151 -1.261 1.00 0.00 160 LYS A C 1
ATOM 1594 O O . LYS A 1 97 ? -24.870 -1.282 -1.201 1.00 0.00 160 LYS A O 1
ATOM 1613 N N . LYS A 1 98 ? -26.872 -2.158 -1.531 1.00 0.00 161 LYS A N 1
ATOM 1614 C CA . LYS A 1 98 ? -26.326 -3.520 -1.778 1.00 0.00 161 LYS A CA 1
ATOM 1615 C C . LYS A 1 98 ? -25.488 -3.956 -0.577 1.00 0.00 161 LYS A C 1
ATOM 1616 O O . LYS A 1 98 ? -24.753 -4.924 -0.632 1.00 0.00 161 LYS A O 1
ATOM 1635 N N . LYS A 1 99 ? -25.601 -3.243 0.513 1.00 0.00 162 LYS A N 1
ATOM 1636 C CA . LYS A 1 99 ? -24.823 -3.595 1.739 1.00 0.00 162 LYS A CA 1
ATOM 1637 C C . LYS A 1 99 ? -25.691 -4.428 2.691 1.00 0.00 162 LYS A C 1
ATOM 1638 O O . LYS A 1 99 ? -26.898 -4.280 2.748 1.00 0.00 162 LYS A O 1
ATOM 1657 N N . VAL A 1 100 ? -25.072 -5.312 3.431 1.00 0.00 163 VAL A N 1
ATOM 1658 C CA . VAL A 1 100 ? -25.829 -6.182 4.380 1.00 0.00 163 VAL A CA 1
ATOM 1659 C C . VAL A 1 100 ? -26.311 -5.365 5.587 1.00 0.00 163 VAL A C 1
ATOM 1660 O O . VAL A 1 100 ? -25.599 -4.537 6.123 1.00 0.00 163 VAL A O 1
ATOM 1673 N N . SER A 1 101 ? -27.533 -5.592 6.002 1.00 0.00 164 SER A N 1
ATOM 1674 C CA . SER A 1 101 ? -28.104 -4.837 7.157 1.00 0.00 164 SER A CA 1
ATOM 1675 C C . SER A 1 101 ? -27.363 -5.186 8.448 1.00 0.00 164 SER A C 1
ATOM 1676 O O . SER A 1 101 ? -26.879 -6.288 8.629 1.00 0.00 164 SER A O 1
ATOM 1684 N N . VAL A 1 102 ? -27.275 -4.238 9.352 1.00 0.00 165 VAL A N 1
ATOM 1685 C CA . VAL A 1 102 ? -26.570 -4.473 10.648 1.00 0.00 165 VAL A CA 1
ATOM 1686 C C . VAL A 1 102 ? -27.589 -4.571 11.783 1.00 0.00 165 VAL A C 1
ATOM 1687 O O . VAL A 1 102 ? -28.474 -3.748 11.918 1.00 0.00 165 VAL A O 1
ATOM 1700 N N . GLU A 1 103 ? -27.464 -5.580 12.601 1.00 0.00 166 GLU A N 1
ATOM 1701 C CA . GLU A 1 103 ? -28.410 -5.752 13.735 1.00 0.00 166 GLU A CA 1
ATOM 1702 C C . GLU A 1 103 ? -27.914 -4.919 14.914 1.00 0.00 166 GLU A C 1
ATOM 1703 O O . GLU A 1 103 ? -28.608 -4.739 15.893 1.00 0.00 166 GLU A O 1
ATOM 1715 N N . LEU A 1 104 ? -26.714 -4.410 14.809 1.00 0.00 167 LEU A N 1
ATOM 1716 C CA . LEU A 1 104 ? -26.124 -3.575 15.902 1.00 0.00 167 LEU A CA 1
ATOM 1717 C C . LEU A 1 104 ? -26.515 -4.132 17.277 1.00 0.00 167 LEU A C 1
ATOM 1718 O O . LEU A 1 104 ? -25.808 -4.927 17.867 1.00 0.00 167 LEU A O 1
ATOM 1734 N N . GLU A 1 105 ? -27.634 -3.694 17.792 1.00 0.00 168 GLU A N 1
ATOM 1735 C CA . GLU A 1 105 ? -28.084 -4.159 19.129 1.00 0.00 168 GLU A CA 1
ATOM 1736 C C . GLU A 1 105 ? -28.305 -5.671 19.112 1.00 0.00 168 GLU A C 1
ATOM 1737 O O . GLU A 1 105 ? -28.898 -6.220 18.203 1.00 0.00 168 GLU A O 1
ATOM 1749 N N . HIS A 1 106 ? -27.828 -6.341 20.124 1.00 0.00 169 HIS A N 1
ATOM 1750 C CA . HIS A 1 106 ? -27.998 -7.818 20.207 1.00 0.00 169 HIS A CA 1
ATOM 1751 C C . HIS A 1 106 ? -29.333 -8.124 20.888 1.00 0.00 169 HIS A C 1
ATOM 1752 O O . HIS A 1 106 ? -29.773 -9.258 20.944 1.00 0.00 169 HIS A O 1
ATOM 1766 N N . HIS A 1 107 ? -29.981 -7.114 21.403 1.00 0.00 170 HIS A N 1
ATOM 1767 C CA . HIS A 1 107 ? -31.293 -7.322 22.077 1.00 0.00 170 HIS A CA 1
ATOM 1768 C C . HIS A 1 107 ? -32.328 -7.757 21.042 1.00 0.00 170 HIS A C 1
ATOM 1769 O O . HIS A 1 107 ? -33.155 -8.610 21.297 1.00 0.00 170 HIS A O 1
ATOM 1783 N N . HIS A 1 108 ? -32.280 -7.169 19.874 1.00 0.00 171 HIS A N 1
ATOM 1784 C CA . HIS A 1 108 ? -33.252 -7.528 18.798 1.00 0.00 171 HIS A CA 1
ATOM 1785 C C . HIS A 1 108 ? -34.685 -7.392 19.319 1.00 0.00 171 HIS A C 1
ATOM 1786 O O . HIS A 1 108 ? -35.357 -6.407 19.074 1.00 0.00 171 HIS A O 1
ATOM 1800 N N . HIS A 1 109 ? -35.156 -8.381 20.026 1.00 0.00 172 HIS A N 1
ATOM 1801 C CA . HIS A 1 109 ? -36.546 -8.335 20.559 1.00 0.00 172 HIS A CA 1
ATOM 1802 C C . HIS A 1 109 ? -36.650 -7.311 21.690 1.00 0.00 172 HIS A C 1
ATOM 1803 O O . HIS A 1 109 ? -35.722 -7.103 22.449 1.00 0.00 172 HIS A O 1
ATOM 1817 N N . HIS A 1 110 ? -37.785 -6.669 21.807 1.00 0.00 173 HIS A N 1
ATOM 1818 C CA . HIS A 1 110 ? -37.968 -5.656 22.885 1.00 0.00 173 HIS A CA 1
ATOM 1819 C C . HIS A 1 110 ? -39.438 -5.603 23.308 1.00 0.00 173 HIS A C 1
ATOM 1820 O O . HIS A 1 110 ? -40.317 -6.088 22.621 1.00 0.00 173 HIS A O 1
ATOM 1834 N N . HIS A 1 111 ? -39.702 -5.007 24.441 1.00 0.00 174 HIS A N 1
ATOM 1835 C CA . HIS A 1 111 ? -41.103 -4.903 24.935 1.00 0.00 174 HIS A CA 1
ATOM 1836 C C . HIS A 1 111 ? -41.199 -3.745 25.931 1.00 0.00 174 HIS A C 1
ATOM 1837 O O . HIS A 1 111 ? -41.922 -3.884 26.903 1.00 0.00 174 HIS A O 1
ATOM 1852 N N . THR A 1 1 ? 12.605 2.289 -7.921 1.00 0.00 64 THR A N 2
ATOM 1853 C CA . THR A 1 1 ? 12.113 3.652 -7.572 1.00 0.00 64 THR A CA 2
ATOM 1854 C C . THR A 1 1 ? 10.732 3.536 -6.924 1.00 0.00 64 THR A C 2
ATOM 1855 O O . THR A 1 1 ? 10.417 4.231 -5.979 1.00 0.00 64 THR A O 2
ATOM 1866 N N . PHE A 1 2 ? 9.909 2.658 -7.434 1.00 0.00 65 PHE A N 2
ATOM 1867 C CA . PHE A 1 2 ? 8.536 2.481 -6.872 1.00 0.00 65 PHE A CA 2
ATOM 1868 C C . PHE A 1 2 ? 8.616 2.025 -5.416 1.00 0.00 65 PHE A C 2
ATOM 1869 O O . PHE A 1 2 ? 7.943 2.551 -4.551 1.00 0.00 65 PHE A O 2
ATOM 1886 N N . LYS A 1 3 ? 9.432 1.046 -5.141 1.00 0.00 66 LYS A N 2
ATOM 1887 C CA . LYS A 1 3 ? 9.567 0.541 -3.744 1.00 0.00 66 LYS A CA 2
ATOM 1888 C C . LYS A 1 3 ? 10.180 1.628 -2.862 1.00 0.00 66 LYS A C 2
ATOM 1889 O O . LYS A 1 3 ? 9.817 1.789 -1.713 1.00 0.00 66 LYS A O 2
ATOM 1908 N N . GLN A 1 4 ? 11.112 2.367 -3.396 1.00 0.00 67 GLN A N 2
ATOM 1909 C CA . GLN A 1 4 ? 11.770 3.445 -2.604 1.00 0.00 67 GLN A CA 2
ATOM 1910 C C . GLN A 1 4 ? 10.716 4.454 -2.151 1.00 0.00 67 GLN A C 2
ATOM 1911 O O . GLN A 1 4 ? 10.737 4.932 -1.033 1.00 0.00 67 GLN A O 2
ATOM 1925 N N . VAL A 1 5 ? 9.797 4.779 -3.019 1.00 0.00 68 VAL A N 2
ATOM 1926 C CA . VAL A 1 5 ? 8.728 5.759 -2.665 1.00 0.00 68 VAL A CA 2
ATOM 1927 C C . VAL A 1 5 ? 7.854 5.186 -1.547 1.0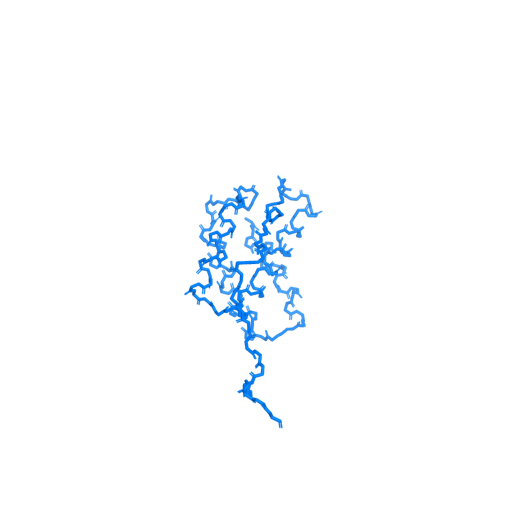0 0.00 68 VAL A C 2
ATOM 1928 O O . VAL A 1 5 ? 7.533 5.858 -0.587 1.00 0.00 68 VAL A O 2
ATOM 1941 N N . ALA A 1 6 ? 7.460 3.951 -1.681 1.00 0.00 69 ALA A N 2
ATOM 1942 C CA . ALA A 1 6 ? 6.593 3.314 -0.648 1.00 0.00 69 ALA A CA 2
ATOM 1943 C C . ALA A 1 6 ? 7.366 3.173 0.661 1.00 0.00 69 ALA A C 2
ATOM 1944 O O . ALA A 1 6 ? 6.835 3.378 1.735 1.00 0.00 69 ALA A O 2
ATOM 1951 N N . ASP A 1 7 ? 8.619 2.819 0.575 1.00 0.00 70 ASP A N 2
ATOM 1952 C CA . ASP A 1 7 ? 9.445 2.654 1.807 1.00 0.00 70 ASP A CA 2
ATOM 1953 C C . ASP A 1 7 ? 9.595 3.999 2.518 1.00 0.00 70 ASP A C 2
ATOM 1954 O O . ASP A 1 7 ? 9.534 4.082 3.729 1.00 0.00 70 ASP A O 2
ATOM 1963 N N . ASP A 1 8 ? 9.799 5.052 1.773 1.00 0.00 71 ASP A N 2
ATOM 1964 C CA . ASP A 1 8 ? 9.967 6.397 2.396 1.00 0.00 71 ASP A CA 2
ATOM 1965 C C . ASP A 1 8 ? 8.697 6.771 3.158 1.00 0.00 71 ASP A C 2
ATOM 1966 O O . ASP A 1 8 ? 8.747 7.266 4.267 1.00 0.00 71 ASP A O 2
ATOM 1975 N N . TRP A 1 9 ? 7.560 6.535 2.565 1.00 0.00 72 TRP A N 2
ATOM 1976 C CA . TRP A 1 9 ? 6.271 6.864 3.237 1.00 0.00 72 TRP A CA 2
ATOM 1977 C C . TRP A 1 9 ? 6.131 6.027 4.505 1.00 0.00 72 TRP A C 2
ATOM 1978 O O . TRP A 1 9 ? 5.631 6.484 5.514 1.00 0.00 72 TRP A O 2
ATOM 1999 N N . LEU A 1 10 ? 6.559 4.797 4.452 1.00 0.00 73 LEU A N 2
ATOM 2000 C CA . LEU A 1 10 ? 6.449 3.910 5.641 1.00 0.00 73 LEU A CA 2
ATOM 2001 C C . LEU A 1 10 ? 7.272 4.488 6.791 1.00 0.00 73 LEU A C 2
ATOM 2002 O O . LEU A 1 10 ? 6.848 4.495 7.932 1.00 0.00 73 LEU A O 2
ATOM 2018 N N . LYS A 1 11 ? 8.450 4.959 6.500 1.00 0.00 74 LYS A N 2
ATOM 2019 C CA . LYS A 1 11 ? 9.324 5.532 7.565 1.00 0.00 74 LYS A CA 2
ATOM 2020 C C . LYS A 1 11 ? 8.662 6.774 8.155 1.00 0.00 74 LYS A C 2
ATOM 2021 O O . LYS A 1 11 ? 8.647 6.967 9.355 1.00 0.00 74 LYS A O 2
ATOM 2040 N N . GLN A 1 12 ? 8.119 7.612 7.321 1.00 0.00 75 GLN A N 2
ATOM 2041 C CA . GLN A 1 12 ? 7.453 8.849 7.821 1.00 0.00 75 GLN A CA 2
ATOM 2042 C C . GLN A 1 12 ? 6.141 8.479 8.514 1.00 0.00 75 GLN A C 2
ATOM 2043 O O . GLN A 1 12 ? 5.800 9.009 9.553 1.00 0.00 75 GLN A O 2
ATOM 2057 N N . TYR A 1 13 ? 5.404 7.571 7.936 1.00 0.00 76 TYR A N 2
ATOM 2058 C CA . TYR A 1 13 ? 4.104 7.152 8.531 1.00 0.00 76 TYR A CA 2
ATOM 2059 C C . TYR A 1 13 ? 4.370 6.319 9.787 1.00 0.00 76 TYR A C 2
ATOM 2060 O O . TYR A 1 13 ? 3.477 6.037 10.560 1.00 0.00 76 TYR A O 2
ATOM 2078 N N . ALA A 1 14 ? 5.602 5.935 10.000 1.00 0.00 77 ALA A N 2
ATOM 2079 C CA . ALA A 1 14 ? 5.941 5.130 11.208 1.00 0.00 77 ALA A CA 2
ATOM 2080 C C . ALA A 1 14 ? 5.549 5.927 12.452 1.00 0.00 77 ALA A C 2
ATOM 2081 O O . ALA A 1 14 ? 5.310 5.378 13.510 1.00 0.00 77 ALA A O 2
ATOM 2088 N N . ASN A 1 15 ? 5.490 7.224 12.319 1.00 0.00 78 ASN A N 2
ATOM 2089 C CA . ASN A 1 15 ? 5.125 8.098 13.475 1.00 0.00 78 ASN A CA 2
ATOM 2090 C C . ASN A 1 15 ? 3.610 8.105 13.677 1.00 0.00 78 ASN A C 2
ATOM 2091 O O . ASN A 1 15 ? 2.889 7.328 13.083 1.00 0.00 78 ASN A O 2
ATOM 2102 N N . ASP A 1 16 ? 3.140 8.984 14.524 1.00 0.00 79 ASP A N 2
ATOM 2103 C CA . ASP A 1 16 ? 1.679 9.089 14.813 1.00 0.00 79 ASP A CA 2
ATOM 2104 C C . ASP A 1 16 ? 1.141 7.736 15.279 1.00 0.00 79 ASP A C 2
ATOM 2105 O O . ASP A 1 16 ? 0.878 7.526 16.447 1.00 0.00 79 ASP A O 2
ATOM 2114 N N . VAL A 1 17 ? 0.969 6.823 14.366 1.00 0.00 80 VAL A N 2
ATOM 2115 C CA . VAL A 1 17 ? 0.429 5.477 14.718 1.00 0.00 80 VAL A CA 2
ATOM 2116 C C . VAL A 1 17 ? 1.418 4.706 15.589 1.00 0.00 80 VAL A C 2
ATOM 2117 O O . VAL A 1 17 ? 2.596 5.001 15.643 1.00 0.00 80 VAL A O 2
ATOM 2130 N N . LYS A 1 18 ? 0.921 3.722 16.280 1.00 0.00 81 LYS A N 2
ATOM 2131 C CA . LYS A 1 18 ? 1.774 2.905 17.184 1.00 0.00 81 LYS A CA 2
ATOM 2132 C C . LYS A 1 18 ? 2.785 2.081 16.392 1.00 0.00 81 LYS A C 2
ATOM 2133 O O . LYS A 1 18 ? 2.572 1.726 15.251 1.00 0.00 81 LYS A O 2
ATOM 2152 N N . VAL A 1 19 ? 3.888 1.776 17.015 1.00 0.00 82 VAL A N 2
ATOM 2153 C CA . VAL A 1 19 ? 4.958 0.979 16.351 1.00 0.00 82 VAL A CA 2
ATOM 2154 C C . VAL A 1 19 ? 4.422 -0.410 15.991 1.00 0.00 82 VAL A C 2
ATOM 2155 O O . VAL A 1 19 ? 4.655 -0.913 14.908 1.00 0.00 82 VAL A O 2
ATOM 2168 N N . SER A 1 20 ? 3.716 -1.034 16.894 1.00 0.00 83 SER A N 2
ATOM 2169 C CA . SER A 1 20 ? 3.165 -2.398 16.619 1.00 0.00 83 SER A CA 2
ATOM 2170 C C . SER A 1 20 ? 2.222 -2.346 15.418 1.00 0.00 83 SER A C 2
ATOM 2171 O O . SER A 1 20 ? 2.256 -3.196 14.550 1.00 0.00 83 SER A O 2
ATOM 2179 N N . SER A 1 21 ? 1.377 -1.352 15.367 1.00 0.00 84 SER A N 2
ATOM 2180 C CA . SER A 1 21 ? 0.420 -1.228 14.228 1.00 0.00 84 SER A CA 2
ATOM 2181 C C . SER A 1 21 ? 1.199 -1.048 12.925 1.00 0.00 84 SER A C 2
ATOM 2182 O O . SER A 1 21 ? 0.857 -1.609 11.903 1.00 0.00 84 SER A O 2
ATOM 2190 N N . VAL A 1 22 ? 2.240 -0.264 12.959 1.00 0.00 85 VAL A N 2
ATOM 2191 C CA . VAL A 1 22 ? 3.053 -0.026 11.729 1.00 0.00 85 VAL A CA 2
ATOM 2192 C C . VAL A 1 22 ? 3.638 -1.352 11.243 1.00 0.00 85 VAL A C 2
ATOM 2193 O O . VAL A 1 22 ? 3.646 -1.643 10.062 1.00 0.00 85 VAL A O 2
ATOM 2206 N N . ARG A 1 23 ? 4.136 -2.150 12.143 1.00 0.00 86 ARG A N 2
ATOM 2207 C CA . ARG A 1 23 ? 4.737 -3.456 11.745 1.00 0.00 86 ARG A CA 2
ATOM 2208 C C . ARG A 1 23 ? 3.703 -4.295 11.003 1.00 0.00 86 ARG A C 2
ATOM 2209 O O . ARG A 1 23 ? 3.992 -4.893 9.983 1.00 0.00 86 ARG A O 2
ATOM 2230 N N . ALA A 1 24 ? 2.507 -4.342 11.510 1.00 0.00 87 ALA A N 2
ATOM 2231 C CA . ALA A 1 24 ? 1.436 -5.141 10.846 1.00 0.00 87 ALA A CA 2
ATOM 2232 C C . ALA A 1 24 ? 1.084 -4.507 9.499 1.00 0.00 87 ALA A C 2
ATOM 2233 O O . ALA A 1 24 ? 0.846 -5.192 8.523 1.00 0.00 87 ALA A O 2
ATOM 2240 N N . ARG A 1 25 ? 1.048 -3.204 9.445 1.00 0.00 88 ARG A N 2
ATOM 2241 C CA . ARG A 1 25 ? 0.713 -2.510 8.168 1.00 0.00 88 ARG A CA 2
ATOM 2242 C C . ARG A 1 25 ? 1.824 -2.755 7.151 1.00 0.00 88 ARG A C 2
ATOM 2243 O O . ARG A 1 25 ? 1.573 -2.922 5.975 1.00 0.00 88 ARG A O 2
ATOM 2264 N N . GLU A 1 26 ? 3.051 -2.767 7.602 1.00 0.00 89 GLU A N 2
ATOM 2265 C CA . GLU A 1 26 ? 4.202 -2.989 6.679 1.00 0.00 89 GLU A CA 2
ATOM 2266 C C . GLU A 1 26 ? 4.067 -4.354 5.999 1.00 0.00 89 GLU A C 2
ATOM 2267 O O . GLU A 1 26 ? 4.275 -4.491 4.809 1.00 0.00 89 GLU A O 2
ATOM 2279 N N . LYS A 1 27 ? 3.726 -5.361 6.753 1.00 0.00 90 LYS A N 2
ATOM 2280 C CA . LYS A 1 27 ? 3.578 -6.729 6.174 1.00 0.00 90 LYS A CA 2
ATOM 2281 C C . LYS A 1 27 ? 2.426 -6.750 5.168 1.00 0.00 90 LYS A C 2
ATOM 2282 O O . LYS A 1 27 ? 2.486 -7.416 4.151 1.00 0.00 90 LYS A O 2
ATOM 2301 N N . ALA A 1 28 ? 1.368 -6.048 5.460 1.00 0.00 91 ALA A N 2
ATOM 2302 C CA . ALA A 1 28 ? 0.188 -6.034 4.545 1.00 0.00 91 ALA A CA 2
ATOM 2303 C C . ALA A 1 28 ? 0.565 -5.431 3.189 1.00 0.00 91 ALA A C 2
ATOM 2304 O O . ALA A 1 28 ? 0.228 -5.961 2.148 1.00 0.00 91 ALA A O 2
ATOM 2311 N N . ILE A 1 29 ? 1.250 -4.322 3.198 1.00 0.00 92 ILE A N 2
ATOM 2312 C CA . ILE A 1 29 ? 1.640 -3.665 1.915 1.00 0.00 92 ILE A CA 2
ATOM 2313 C C . ILE A 1 29 ? 2.829 -4.405 1.305 1.00 0.00 92 ILE A C 2
ATOM 2314 O O . ILE A 1 29 ? 3.141 -4.250 0.140 1.00 0.00 92 ILE A O 2
ATOM 2330 N N . GLN A 1 30 ? 3.492 -5.206 2.092 1.00 0.00 93 GLN A N 2
ATOM 2331 C CA . GLN A 1 30 ? 4.673 -5.963 1.586 1.00 0.00 93 GLN A CA 2
ATOM 2332 C C . GLN A 1 30 ? 4.251 -6.794 0.374 1.00 0.00 93 GLN A C 2
ATOM 2333 O O . GLN A 1 30 ? 4.985 -6.927 -0.587 1.00 0.00 93 GLN A O 2
ATOM 2347 N N . HIS A 1 31 ? 3.070 -7.348 0.415 1.00 0.00 94 HIS A N 2
ATOM 2348 C CA . HIS A 1 31 ? 2.579 -8.171 -0.727 1.00 0.00 94 HIS A CA 2
ATOM 2349 C C . HIS A 1 31 ? 2.450 -7.285 -1.965 1.00 0.00 94 HIS A C 2
ATOM 2350 O O . HIS A 1 31 ? 2.783 -7.684 -3.065 1.00 0.00 94 HIS A O 2
ATOM 2364 N N . ALA A 1 32 ? 1.971 -6.085 -1.787 1.00 0.00 95 ALA A N 2
ATOM 2365 C CA . ALA A 1 32 ? 1.814 -5.155 -2.943 1.00 0.00 95 ALA A CA 2
ATOM 2366 C C . ALA A 1 32 ? 3.189 -4.860 -3.542 1.00 0.00 95 ALA A C 2
ATOM 2367 O O . ALA A 1 32 ? 3.368 -4.844 -4.743 1.00 0.00 95 ALA A O 2
ATOM 2374 N N . ILE A 1 33 ? 4.164 -4.636 -2.706 1.00 0.00 96 ILE A N 2
ATOM 2375 C CA . ILE A 1 33 ? 5.539 -4.341 -3.203 1.00 0.00 96 ILE A CA 2
ATOM 2376 C C . ILE A 1 33 ? 6.060 -5.547 -3.983 1.00 0.00 96 ILE A C 2
ATOM 2377 O O . ILE A 1 33 ? 6.659 -5.407 -5.032 1.00 0.00 96 ILE A O 2
ATOM 2393 N N . GLU A 1 34 ? 5.848 -6.726 -3.471 1.00 0.00 97 GLU A N 2
ATOM 2394 C CA . GLU A 1 34 ? 6.331 -7.948 -4.174 1.00 0.00 97 GLU A CA 2
ATOM 2395 C C . GLU A 1 34 ? 5.577 -8.110 -5.494 1.00 0.00 97 GLU A C 2
ATOM 2396 O O . GLU A 1 34 ? 6.140 -8.490 -6.499 1.00 0.00 97 GLU A O 2
ATOM 2408 N N . ARG A 1 35 ? 4.302 -7.831 -5.493 1.00 0.00 98 ARG A N 2
ATOM 2409 C CA . ARG A 1 35 ? 3.494 -7.975 -6.743 1.00 0.00 98 ARG A CA 2
ATOM 2410 C C . ARG A 1 35 ? 3.898 -6.894 -7.747 1.00 0.00 98 ARG A C 2
ATOM 2411 O O . ARG A 1 35 ? 4.001 -7.141 -8.934 1.00 0.00 98 ARG A O 2
ATOM 2432 N N . PHE A 1 36 ? 4.127 -5.698 -7.277 1.00 0.00 99 PHE A N 2
ATOM 2433 C CA . PHE A 1 36 ? 4.524 -4.580 -8.183 1.00 0.00 99 PHE A CA 2
ATOM 2434 C C . PHE A 1 36 ? 6.046 -4.496 -8.219 1.00 0.00 99 PHE A C 2
ATOM 2435 O O . PHE A 1 36 ? 6.622 -3.477 -8.551 1.00 0.00 99 PHE A O 2
ATOM 2452 N N . ASN A 1 37 ? 6.696 -5.571 -7.869 1.00 0.00 100 ASN A N 2
ATOM 2453 C CA . ASN A 1 37 ? 8.185 -5.596 -7.869 1.00 0.00 100 ASN A CA 2
ATOM 2454 C C . ASN A 1 37 ? 8.703 -5.401 -9.291 1.00 0.00 100 ASN A C 2
ATOM 2455 O O . ASN A 1 37 ? 9.686 -4.725 -9.516 1.00 0.00 100 ASN A O 2
ATOM 2466 N N . THR A 1 38 ? 8.055 -6.003 -10.251 1.00 0.00 101 THR A N 2
ATOM 2467 C CA . THR A 1 38 ? 8.510 -5.875 -11.665 1.00 0.00 101 THR A CA 2
ATOM 2468 C C . THR A 1 38 ? 7.728 -4.755 -12.341 1.00 0.00 101 THR A C 2
ATOM 2469 O O . THR A 1 38 ? 8.154 -4.200 -13.337 1.00 0.00 101 THR A O 2
ATOM 2480 N N . LYS A 1 39 ? 6.586 -4.413 -11.803 1.00 0.00 102 LYS A N 2
ATOM 2481 C CA . LYS A 1 39 ? 5.761 -3.327 -12.409 1.00 0.00 102 LYS A CA 2
ATOM 2482 C C . LYS A 1 39 ? 5.972 -2.024 -11.617 1.00 0.00 102 LYS A C 2
ATOM 2483 O O . LYS A 1 39 ? 6.005 -2.034 -10.400 1.00 0.00 102 LYS A O 2
ATOM 2502 N N . PRO A 1 40 ? 6.104 -0.905 -12.294 1.00 0.00 103 PRO A N 2
ATOM 2503 C CA . PRO A 1 40 ? 6.305 0.416 -11.631 1.00 0.00 103 PRO A CA 2
ATOM 2504 C C . PRO A 1 40 ? 5.028 0.943 -10.972 1.00 0.00 103 PRO A C 2
ATOM 2505 O O . PRO A 1 40 ? 3.931 0.525 -11.286 1.00 0.00 103 PRO A O 2
ATOM 2516 N N . ILE A 1 41 ? 5.177 1.863 -10.064 1.00 0.00 104 ILE A N 2
ATOM 2517 C CA . ILE A 1 41 ? 3.996 2.441 -9.369 1.00 0.00 104 ILE A CA 2
ATOM 2518 C C . ILE A 1 41 ? 3.146 3.226 -10.374 1.00 0.00 104 ILE A C 2
ATOM 2519 O O . ILE A 1 41 ? 1.956 3.398 -10.196 1.00 0.00 104 ILE A O 2
ATOM 2535 N N . GLN A 1 42 ? 3.759 3.712 -11.417 1.00 0.00 105 GLN A N 2
ATOM 2536 C CA . GLN A 1 42 ? 3.015 4.505 -12.439 1.00 0.00 105 GLN A CA 2
ATOM 2537 C C . GLN A 1 42 ? 1.939 3.637 -13.099 1.00 0.00 105 GLN A C 2
ATOM 2538 O O . GLN A 1 42 ? 0.931 4.132 -13.564 1.00 0.00 105 GLN A O 2
ATOM 2552 N N . THR A 1 43 ? 2.150 2.351 -13.155 1.00 0.00 106 THR A N 2
ATOM 2553 C CA . THR A 1 43 ? 1.146 1.451 -13.800 1.00 0.00 106 THR A CA 2
ATOM 2554 C C . THR A 1 43 ? 0.009 1.151 -12.824 1.00 0.00 106 THR A C 2
ATOM 2555 O O . THR A 1 43 ? -1.008 0.599 -13.197 1.00 0.00 106 THR A O 2
ATOM 2566 N N . ILE A 1 44 ? 0.162 1.522 -11.583 1.00 0.00 107 ILE A N 2
ATOM 2567 C CA . ILE A 1 44 ? -0.921 1.265 -10.585 1.00 0.00 107 ILE A CA 2
ATOM 2568 C C . ILE A 1 44 ? -1.968 2.371 -10.669 1.00 0.00 107 ILE A C 2
ATOM 2569 O O . ILE A 1 44 ? -1.673 3.540 -10.526 1.00 0.00 107 ILE A O 2
ATOM 2585 N N . LYS A 1 45 ? -3.194 1.994 -10.903 1.00 0.00 108 LYS A N 2
ATOM 2586 C CA . LYS A 1 45 ? -4.300 2.994 -11.012 1.00 0.00 108 LYS A CA 2
ATOM 2587 C C . LYS A 1 45 ? -5.561 2.463 -10.331 1.00 0.00 108 LYS A C 2
ATOM 2588 O O . LYS A 1 45 ? -5.508 1.636 -9.442 1.00 0.00 108 LYS A O 2
ATOM 2607 N N . LYS A 1 46 ? -6.695 2.960 -10.739 1.00 0.00 109 LYS A N 2
ATOM 2608 C CA . LYS A 1 46 ? -7.983 2.539 -10.132 1.00 0.00 109 LYS A CA 2
ATOM 2609 C C . LYS A 1 46 ? -8.190 1.042 -10.342 1.00 0.00 109 LYS A C 2
ATOM 2610 O O . LYS A 1 46 ? -8.638 0.336 -9.458 1.00 0.00 109 LYS A O 2
ATOM 2629 N N . HIS A 1 47 ? -7.872 0.555 -11.508 1.00 0.00 110 HIS A N 2
ATOM 2630 C CA . HIS A 1 47 ? -8.048 -0.897 -11.794 1.00 0.00 110 HIS A CA 2
ATOM 2631 C C . HIS A 1 47 ? -7.170 -1.715 -10.851 1.00 0.00 110 HIS A C 2
ATOM 2632 O O . HIS A 1 47 ? -7.617 -2.662 -10.234 1.00 0.00 110 HIS A O 2
ATOM 2646 N N . ASP A 1 48 ? -5.925 -1.350 -10.740 1.00 0.00 111 ASP A N 2
ATOM 2647 C CA . ASP A 1 48 ? -4.996 -2.095 -9.840 1.00 0.00 111 ASP A CA 2
ATOM 2648 C C . ASP A 1 48 ? -5.431 -1.877 -8.390 1.00 0.00 111 ASP A C 2
ATOM 2649 O O . ASP A 1 48 ? -5.372 -2.771 -7.568 1.00 0.00 111 ASP A O 2
ATOM 2658 N N . TYR A 1 49 ? -5.857 -0.685 -8.078 1.00 0.00 112 TYR A N 2
ATOM 2659 C CA . TYR A 1 49 ? -6.298 -0.373 -6.688 1.00 0.00 112 TYR A CA 2
ATOM 2660 C C . TYR A 1 49 ? -7.498 -1.245 -6.328 1.00 0.00 112 TYR A C 2
ATOM 2661 O O . TYR A 1 49 ? -7.558 -1.830 -5.263 1.00 0.00 112 TYR A O 2
ATOM 2679 N N . GLN A 1 50 ? -8.455 -1.325 -7.207 1.00 0.00 113 GLN A N 2
ATOM 2680 C CA . GLN A 1 50 ? -9.666 -2.148 -6.931 1.00 0.00 113 GLN A CA 2
ATOM 2681 C C . GLN A 1 50 ? -9.271 -3.619 -6.811 1.00 0.00 113 GLN A C 2
ATOM 2682 O O . GLN A 1 50 ? -9.763 -4.342 -5.965 1.00 0.00 113 GLN A O 2
ATOM 2696 N N . ARG A 1 51 ? -8.390 -4.062 -7.663 1.00 0.00 114 ARG A N 2
ATOM 2697 C CA . ARG A 1 51 ? -7.948 -5.486 -7.627 1.00 0.00 114 ARG A CA 2
ATOM 2698 C C . ARG A 1 51 ? -7.171 -5.753 -6.341 1.00 0.00 114 ARG A C 2
ATOM 2699 O O . ARG A 1 51 ? -7.335 -6.774 -5.702 1.00 0.00 114 ARG A O 2
ATOM 2720 N N . PHE A 1 52 ? -6.316 -4.843 -5.970 1.00 0.00 115 PHE A N 2
ATOM 2721 C CA . PHE A 1 52 ? -5.502 -5.022 -4.735 1.00 0.00 115 PHE A CA 2
ATOM 2722 C C . PHE A 1 52 ? -6.416 -5.108 -3.515 1.00 0.00 115 PHE A C 2
ATOM 2723 O O . PHE A 1 52 ? -6.243 -5.951 -2.661 1.00 0.00 115 PHE A O 2
ATOM 2740 N N . VAL A 1 53 ? -7.379 -4.230 -3.428 1.00 0.00 116 VAL A N 2
ATOM 2741 C CA . VAL A 1 53 ? -8.312 -4.230 -2.262 1.00 0.00 116 VAL A CA 2
ATOM 2742 C C . VAL A 1 53 ? -9.090 -5.550 -2.210 1.00 0.00 116 VAL A C 2
ATOM 2743 O O . VAL A 1 53 ? -9.237 -6.155 -1.166 1.00 0.00 116 VAL A O 2
ATOM 2756 N N . ASP A 1 54 ? -9.600 -5.987 -3.326 1.00 0.00 117 ASP A N 2
ATOM 2757 C CA . ASP A 1 54 ? -10.382 -7.259 -3.358 1.00 0.00 117 ASP A CA 2
ATOM 2758 C C . ASP A 1 54 ? -9.462 -8.449 -3.069 1.00 0.00 117 ASP A C 2
ATOM 2759 O O . ASP A 1 54 ? -9.859 -9.419 -2.452 1.00 0.00 117 ASP A O 2
ATOM 2768 N N . ASP A 1 55 ? -8.245 -8.388 -3.533 1.00 0.00 118 ASP A N 2
ATOM 2769 C CA . ASP A 1 55 ? -7.292 -9.518 -3.317 1.00 0.00 118 ASP A CA 2
ATOM 2770 C C . ASP A 1 55 ? -6.998 -9.690 -1.825 1.00 0.00 118 ASP A C 2
ATOM 2771 O O . ASP A 1 55 ? -6.990 -10.792 -1.310 1.00 0.00 118 ASP A O 2
ATOM 2780 N N . ILE A 1 56 ? -6.744 -8.613 -1.132 1.00 0.00 119 ILE A N 2
ATOM 2781 C CA . ILE A 1 56 ? -6.434 -8.713 0.326 1.00 0.00 119 ILE A CA 2
ATOM 2782 C C . ILE A 1 56 ? -7.707 -9.023 1.112 1.00 0.00 119 ILE A C 2
ATOM 2783 O O . ILE A 1 56 ? -7.663 -9.592 2.184 1.00 0.00 119 ILE A O 2
ATOM 2799 N N . SER A 1 57 ? -8.839 -8.643 0.588 1.00 0.00 120 SER A N 2
ATOM 2800 C CA . SER A 1 57 ? -10.122 -8.903 1.301 1.00 0.00 120 SER A CA 2
ATOM 2801 C C . SER A 1 57 ? -10.320 -10.410 1.445 1.00 0.00 120 SER A C 2
ATOM 2802 O O . SER A 1 57 ? -10.865 -10.886 2.422 1.00 0.00 120 SER A O 2
ATOM 2810 N N . ALA A 1 58 ? -9.879 -11.160 0.474 1.00 0.00 121 ALA A N 2
ATOM 2811 C CA . ALA A 1 58 ? -10.032 -12.641 0.532 1.00 0.00 121 ALA A CA 2
ATOM 2812 C C . ALA A 1 58 ? -8.910 -13.233 1.384 1.00 0.00 121 ALA A C 2
ATOM 2813 O O . ALA A 1 58 ? -8.926 -14.397 1.722 1.00 0.00 121 ALA A O 2
ATOM 2820 N N . GLN A 1 59 ? -7.940 -12.430 1.735 1.00 0.00 122 GLN A N 2
ATOM 2821 C CA . GLN A 1 59 ? -6.799 -12.921 2.573 1.00 0.00 122 GLN A CA 2
ATOM 2822 C C . GLN A 1 59 ? -6.861 -12.257 3.947 1.00 0.00 122 GLN A C 2
ATOM 2823 O O . GLN A 1 59 ? -6.259 -12.720 4.892 1.00 0.00 122 GLN A O 2
ATOM 2837 N N . TYR A 1 60 ? -7.579 -11.167 4.058 1.00 0.00 123 TYR A N 2
ATOM 2838 C CA . TYR A 1 60 ? -7.681 -10.449 5.372 1.00 0.00 123 TYR A CA 2
ATOM 2839 C C . TYR A 1 60 ? -9.138 -10.107 5.674 1.00 0.00 123 TYR A C 2
ATOM 2840 O O . TYR A 1 60 ? -9.974 -10.030 4.795 1.00 0.00 123 TYR A O 2
ATOM 2858 N N . SER A 1 61 ? -9.438 -9.909 6.925 1.00 0.00 124 SER A N 2
ATOM 2859 C CA . SER A 1 61 ? -10.833 -9.582 7.340 1.00 0.00 124 SER A CA 2
ATOM 2860 C C . SER A 1 61 ? -11.182 -8.150 6.943 1.00 0.00 124 SER A C 2
ATOM 2861 O O . SER A 1 61 ? -10.336 -7.360 6.583 1.00 0.00 124 SER A O 2
ATOM 2869 N N . LYS A 1 62 ? -12.439 -7.825 7.012 1.00 0.00 125 LYS A N 2
ATOM 2870 C CA . LYS A 1 62 ? -12.900 -6.460 6.639 1.00 0.00 125 LYS A CA 2
ATOM 2871 C C . LYS A 1 62 ? -12.250 -5.435 7.563 1.00 0.00 125 LYS A C 2
ATOM 2872 O O . LYS A 1 62 ? -11.855 -4.365 7.139 1.00 0.00 125 LYS A O 2
ATOM 2891 N N . ASN A 1 63 ? -12.146 -5.757 8.820 1.00 0.00 126 ASN A N 2
ATOM 2892 C CA . ASN A 1 63 ? -11.533 -4.813 9.799 1.00 0.00 126 ASN A CA 2
ATOM 2893 C C . ASN A 1 63 ? -10.081 -4.538 9.413 1.00 0.00 126 ASN A C 2
ATOM 2894 O O . ASN A 1 63 ? -9.616 -3.416 9.459 1.00 0.00 126 ASN A O 2
ATOM 2905 N N . TYR A 1 64 ? -9.363 -5.556 9.030 1.00 0.00 127 TYR A N 2
ATOM 2906 C CA . TYR A 1 64 ? -7.936 -5.373 8.631 1.00 0.00 127 TYR A CA 2
ATOM 2907 C C . TYR A 1 64 ? -7.869 -4.634 7.296 1.00 0.00 127 TYR A C 2
ATOM 2908 O O . TYR A 1 64 ? -6.963 -3.865 7.043 1.00 0.00 127 TYR A O 2
ATOM 2926 N N . VAL A 1 65 ? -8.820 -4.878 6.439 1.00 0.00 128 VAL A N 2
ATOM 2927 C CA . VAL A 1 65 ? -8.831 -4.213 5.105 1.00 0.00 128 VAL A CA 2
ATOM 2928 C C . VAL A 1 65 ? -8.949 -2.698 5.279 1.00 0.00 128 VAL A C 2
ATOM 2929 O O . VAL A 1 65 ? -8.265 -1.934 4.627 1.00 0.00 128 VAL A O 2
ATOM 2942 N N . ASP A 1 66 ? -9.821 -2.263 6.146 1.00 0.00 129 ASP A N 2
ATOM 2943 C CA . ASP A 1 66 ? -10.011 -0.798 6.359 1.00 0.00 129 ASP A CA 2
ATOM 2944 C C . ASP A 1 66 ? -8.667 -0.143 6.680 1.00 0.00 129 ASP A C 2
ATOM 2945 O O . ASP A 1 66 ? -8.325 0.891 6.139 1.00 0.00 129 ASP A O 2
ATOM 2954 N N . SER A 1 67 ? -7.905 -0.735 7.558 1.00 0.00 130 SER A N 2
ATOM 2955 C CA . SER A 1 67 ? -6.579 -0.153 7.926 1.00 0.00 130 SER A CA 2
ATOM 2956 C C . SER A 1 67 ? -5.648 -0.180 6.713 1.00 0.00 130 SER A C 2
ATOM 2957 O O . SER A 1 67 ? -4.919 0.758 6.454 1.00 0.00 130 SER A O 2
ATOM 2965 N N . ILE A 1 68 ? -5.671 -1.251 5.974 1.00 0.00 131 ILE A N 2
ATOM 2966 C CA . ILE A 1 68 ? -4.797 -1.371 4.771 1.00 0.00 131 ILE A CA 2
ATOM 2967 C C . ILE A 1 68 ? -5.219 -0.335 3.728 1.00 0.00 131 ILE A C 2
ATOM 2968 O O . ILE A 1 68 ? -4.397 0.294 3.089 1.00 0.00 131 ILE A O 2
ATOM 2984 N N . VAL A 1 69 ? -6.499 -0.172 3.541 1.00 0.00 132 VAL A N 2
ATOM 2985 C CA . VAL A 1 69 ? -7.005 0.803 2.530 1.00 0.00 132 VAL A CA 2
ATOM 2986 C C . VAL A 1 69 ? -6.497 2.207 2.867 1.00 0.00 132 VAL A C 2
ATOM 2987 O O . VAL A 1 69 ? -6.087 2.954 2.002 1.00 0.00 132 VAL A O 2
ATOM 3000 N N . ALA A 1 70 ? -6.539 2.575 4.112 1.00 0.00 133 ALA A N 2
ATOM 3001 C CA . ALA A 1 70 ? -6.065 3.932 4.509 1.00 0.00 133 ALA A CA 2
ATOM 3002 C C . ALA A 1 70 ? -4.545 4.015 4.340 1.00 0.00 133 ALA A C 2
ATOM 3003 O O . ALA A 1 70 ? -4.007 5.042 3.978 1.00 0.00 133 ALA A O 2
ATOM 3010 N N . SER A 1 71 ? -3.852 2.946 4.621 1.00 0.00 134 SER A N 2
ATOM 3011 C CA . SER A 1 71 ? -2.362 2.957 4.497 1.00 0.00 134 SER A CA 2
ATOM 3012 C C . SER A 1 71 ? -1.949 2.989 3.023 1.00 0.00 134 SER A C 2
ATOM 3013 O O . SER A 1 71 ? -1.186 3.837 2.600 1.00 0.00 134 SER A O 2
ATOM 3021 N N . THR A 1 72 ? -2.446 2.068 2.242 1.00 0.00 135 THR A N 2
ATOM 3022 C CA . THR A 1 72 ? -2.084 2.025 0.794 1.00 0.00 135 THR A CA 2
ATOM 3023 C C . THR A 1 72 ? -2.504 3.331 0.118 1.00 0.00 135 THR A C 2
ATOM 3024 O O . THR A 1 72 ? -1.816 3.856 -0.734 1.00 0.00 135 THR A O 2
ATOM 3035 N N . ASN A 1 73 ? -3.642 3.840 0.495 1.00 0.00 136 ASN A N 2
ATOM 3036 C CA . ASN A 1 73 ? -4.154 5.101 -0.109 1.00 0.00 136 ASN A CA 2
ATOM 3037 C C . ASN A 1 73 ? -3.180 6.242 0.189 1.00 0.00 136 ASN A C 2
ATOM 3038 O O . ASN A 1 73 ? -2.922 7.086 -0.645 1.00 0.00 136 ASN A O 2
ATOM 3049 N N . MET A 1 74 ? -2.644 6.272 1.377 1.00 0.00 137 MET A N 2
ATOM 3050 C CA . MET A 1 74 ? -1.686 7.356 1.753 1.00 0.00 137 MET A CA 2
ATOM 3051 C C . MET A 1 74 ? -0.442 7.279 0.870 1.00 0.00 137 MET A C 2
ATOM 3052 O O . MET A 1 74 ? 0.105 8.288 0.467 1.00 0.00 137 MET A O 2
ATOM 3066 N N . ILE A 1 75 ? 0.016 6.094 0.580 1.00 0.00 138 ILE A N 2
ATOM 3067 C CA . ILE A 1 75 ? 1.235 5.945 -0.269 1.00 0.00 138 ILE A CA 2
ATOM 3068 C C . ILE A 1 75 ? 0.970 6.526 -1.661 1.00 0.00 138 ILE A C 2
ATOM 3069 O O . ILE A 1 75 ? 1.787 7.241 -2.212 1.00 0.00 138 ILE A O 2
ATOM 3085 N N . PHE A 1 76 ? -0.163 6.224 -2.231 1.00 0.00 139 PHE A N 2
ATOM 3086 C CA . PHE A 1 76 ? -0.490 6.756 -3.586 1.00 0.00 139 PHE A CA 2
ATOM 3087 C C . PHE A 1 76 ? -0.713 8.268 -3.496 1.00 0.00 139 PHE A C 2
ATOM 3088 O O . PHE A 1 76 ? -0.350 9.014 -4.384 1.00 0.00 139 PHE A O 2
ATOM 3105 N N . LYS A 1 77 ? -1.320 8.719 -2.431 1.00 0.00 140 LYS A N 2
ATOM 3106 C CA . LYS A 1 77 ? -1.587 10.177 -2.276 1.00 0.00 140 LYS A CA 2
ATOM 3107 C C . LYS A 1 77 ? -0.248 10.928 -2.212 1.00 0.00 140 LYS A C 2
ATOM 3108 O O . LYS A 1 77 ? -0.067 11.966 -2.815 1.00 0.00 140 LYS A O 2
ATOM 3127 N N . TYR A 1 78 ? 0.687 10.399 -1.480 1.00 0.00 141 TYR A N 2
ATOM 3128 C CA . TYR A 1 78 ? 2.013 11.065 -1.355 1.00 0.00 141 TYR A CA 2
ATOM 3129 C C . TYR A 1 78 ? 2.645 11.201 -2.740 1.00 0.00 141 TYR A C 2
ATOM 3130 O O . TYR A 1 78 ? 3.155 12.244 -3.099 1.00 0.00 141 TYR A O 2
ATOM 3148 N N . ALA A 1 79 ? 2.614 10.152 -3.514 1.00 0.00 142 ALA A N 2
ATOM 3149 C CA . ALA A 1 79 ? 3.213 10.204 -4.882 1.00 0.00 142 ALA A CA 2
ATOM 3150 C C . ALA A 1 79 ? 2.479 11.252 -5.728 1.00 0.00 142 ALA A C 2
ATOM 3151 O O . ALA A 1 79 ? 3.083 12.076 -6.386 1.00 0.00 142 ALA A O 2
ATOM 3158 N N . TYR A 1 80 ? 1.176 11.223 -5.712 1.00 0.00 143 TYR A N 2
ATOM 3159 C CA . TYR A 1 80 ? 0.387 12.202 -6.516 1.00 0.00 143 TYR A CA 2
ATOM 3160 C C . TYR A 1 80 ? 0.724 13.624 -6.073 1.00 0.00 143 TYR A C 2
ATOM 3161 O O . TYR A 1 80 ? 0.904 14.513 -6.884 1.00 0.00 143 TYR A O 2
ATOM 3179 N N . ASP A 1 81 ? 0.804 13.843 -4.793 1.00 0.00 144 ASP A N 2
ATOM 3180 C CA . ASP A 1 81 ? 1.125 15.202 -4.269 1.00 0.00 144 ASP A CA 2
ATOM 3181 C C . ASP A 1 81 ? 2.543 15.591 -4.690 1.00 0.00 144 ASP A C 2
ATOM 3182 O O . ASP A 1 81 ? 2.844 16.750 -4.897 1.00 0.00 144 ASP A O 2
ATOM 3191 N N . THR A 1 82 ? 3.416 14.628 -4.808 1.00 0.00 145 THR A N 2
ATOM 3192 C CA . THR A 1 82 ? 4.824 14.926 -5.206 1.00 0.00 145 THR A CA 2
ATOM 3193 C C . THR A 1 82 ? 4.916 14.948 -6.732 1.00 0.00 145 THR A C 2
ATOM 3194 O O . THR A 1 82 ? 5.983 15.089 -7.292 1.00 0.00 145 THR A O 2
ATOM 3205 N N . ARG A 1 83 ? 3.793 14.799 -7.391 1.00 0.00 146 ARG A N 2
ATOM 3206 C CA . ARG A 1 83 ? 3.745 14.807 -8.889 1.00 0.00 146 ARG A CA 2
ATOM 3207 C C . ARG A 1 83 ? 4.439 13.559 -9.437 1.00 0.00 146 ARG A C 2
ATOM 3208 O O . ARG A 1 83 ? 4.777 13.473 -10.601 1.00 0.00 146 ARG A O 2
ATOM 3229 N N . LEU A 1 84 ? 4.631 12.583 -8.602 1.00 0.00 147 LEU A N 2
ATOM 3230 C CA . LEU A 1 84 ? 5.284 11.310 -9.035 1.00 0.00 147 LEU A CA 2
ATOM 3231 C C . LEU A 1 84 ? 4.402 10.604 -10.035 1.00 0.00 147 LEU A C 2
ATOM 3232 O O . LEU A 1 84 ? 4.882 10.040 -10.997 1.00 0.00 147 LEU A O 2
ATOM 3248 N N . ILE A 1 85 ? 3.124 10.620 -9.809 1.00 0.00 148 ILE A N 2
ATOM 3249 C CA . ILE A 1 85 ? 2.180 9.939 -10.743 1.00 0.00 148 ILE A CA 2
ATOM 3250 C C . ILE A 1 85 ? 1.123 10.928 -11.217 1.00 0.00 148 ILE A C 2
ATOM 3251 O O . ILE A 1 85 ? 0.716 11.822 -10.502 1.00 0.00 148 ILE A O 2
ATOM 3267 N N . LYS A 1 86 ? 0.675 10.760 -12.427 1.00 0.00 149 LYS A N 2
ATOM 3268 C CA . LYS A 1 86 ? -0.364 11.661 -13.001 1.00 0.00 149 LYS A CA 2
ATOM 3269 C C . LYS A 1 86 ? -1.747 11.058 -12.752 1.00 0.00 149 LYS A C 2
ATOM 3270 O O . LYS A 1 86 ? -2.761 11.678 -13.004 1.00 0.00 149 LYS A O 2
ATOM 3289 N N . ALA A 1 87 ? -1.787 9.849 -12.266 1.00 0.00 150 ALA A N 2
ATOM 3290 C CA . ALA A 1 87 ? -3.095 9.181 -12.006 1.00 0.00 150 ALA A CA 2
ATOM 3291 C C . ALA A 1 87 ? -3.658 9.632 -10.664 1.00 0.00 150 ALA A C 2
ATOM 3292 O O . ALA A 1 87 ? -3.003 10.301 -9.889 1.00 0.00 150 ALA A O 2
ATOM 3299 N N . MET A 1 88 ? -4.879 9.269 -10.391 1.00 0.00 151 MET A N 2
ATOM 3300 C CA . MET A 1 88 ? -5.532 9.659 -9.105 1.00 0.00 151 MET A CA 2
ATOM 3301 C C . MET A 1 88 ? -6.332 8.473 -8.558 1.00 0.00 151 MET A C 2
ATOM 3302 O O . MET A 1 88 ? -7.546 8.452 -8.625 1.00 0.00 151 MET A O 2
ATOM 3316 N N . PRO A 1 89 ? -5.654 7.499 -8.016 1.00 0.00 152 PRO A N 2
ATOM 3317 C CA . PRO A 1 89 ? -6.304 6.285 -7.435 1.00 0.00 152 PRO A CA 2
ATOM 3318 C C . PRO A 1 89 ? -7.249 6.621 -6.276 1.00 0.00 152 PRO A C 2
ATOM 3319 O O . PRO A 1 89 ? -7.023 7.545 -5.519 1.00 0.00 152 PRO A O 2
ATOM 3330 N N . SER A 1 90 ? -8.306 5.867 -6.148 1.00 0.00 153 SER A N 2
ATOM 3331 C CA . SER A 1 90 ? -9.292 6.103 -5.057 1.00 0.00 153 SER A CA 2
ATOM 3332 C C . SER A 1 90 ? -9.866 7.513 -5.185 1.00 0.00 153 SER A C 2
ATOM 3333 O O . SER A 1 90 ? -9.871 8.285 -4.245 1.00 0.00 153 SER A O 2
ATOM 3341 N N . GLU A 1 91 ? -10.363 7.846 -6.346 1.00 0.00 154 GLU A N 2
ATOM 3342 C CA . GLU A 1 91 ? -10.951 9.204 -6.563 1.00 0.00 154 GLU A CA 2
ATOM 3343 C C . GLU A 1 91 ? -12.470 9.125 -6.385 1.00 0.00 154 GLU A C 2
ATOM 3344 O O . GLU A 1 91 ? -13.136 10.124 -6.202 1.00 0.00 154 GLU A O 2
ATOM 3356 N N . GLY A 1 92 ? -13.024 7.943 -6.437 1.00 0.00 155 GLY A N 2
ATOM 3357 C CA . GLY A 1 92 ? -14.504 7.788 -6.275 1.00 0.00 155 GLY A CA 2
ATOM 3358 C C . GLY A 1 92 ? -14.797 6.500 -5.505 1.00 0.00 155 GLY A C 2
ATOM 3359 O O . GLY A 1 92 ? -15.935 6.120 -5.331 1.00 0.00 155 GLY A O 2
ATOM 3363 N N . ILE A 1 93 ? -13.774 5.823 -5.040 1.00 0.00 156 ILE A N 2
ATOM 3364 C CA . ILE A 1 93 ? -13.990 4.551 -4.279 1.00 0.00 156 ILE A CA 2
ATOM 3365 C C . ILE A 1 93 ? -13.826 4.805 -2.781 1.00 0.00 156 ILE A C 2
ATOM 3366 O O . ILE A 1 93 ? -12.768 5.161 -2.303 1.00 0.00 156 ILE A O 2
ATOM 3382 N N . LYS A 1 94 ? -14.884 4.615 -2.044 1.00 0.00 157 LYS A N 2
ATOM 3383 C CA . LYS A 1 94 ? -14.844 4.825 -0.569 1.00 0.00 157 LYS A CA 2
ATOM 3384 C C . LYS A 1 94 ? -16.068 4.157 0.062 1.00 0.00 157 LYS A C 2
ATOM 3385 O O . LYS A 1 94 ? -15.957 3.180 0.772 1.00 0.00 157 LYS A O 2
ATOM 3404 N N . ARG A 1 95 ? -17.237 4.686 -0.198 1.00 0.00 158 ARG A N 2
ATOM 3405 C CA . ARG A 1 95 ? -18.488 4.100 0.376 1.00 0.00 158 ARG A CA 2
ATOM 3406 C C . ARG A 1 95 ? -19.653 4.352 -0.592 1.00 0.00 158 ARG A C 2
ATOM 3407 O O . ARG A 1 95 ? -20.680 4.880 -0.213 1.00 0.00 158 ARG A O 2
ATOM 3428 N N . PRO A 1 96 ? -19.492 3.971 -1.837 1.00 0.00 159 PRO A N 2
ATOM 3429 C CA . PRO A 1 96 ? -20.549 4.156 -2.880 1.00 0.00 159 PRO A CA 2
ATOM 3430 C C . PRO A 1 96 ? -21.835 3.403 -2.520 1.00 0.00 159 PRO A C 2
ATOM 3431 O O . PRO A 1 96 ? -22.910 3.969 -2.469 1.00 0.00 159 PRO A O 2
ATOM 3442 N N . LYS A 1 97 ? -21.717 2.126 -2.277 1.00 0.00 160 LYS A N 2
ATOM 3443 C CA . LYS A 1 97 ? -22.907 1.301 -1.925 1.00 0.00 160 LYS A CA 2
ATOM 3444 C C . LYS A 1 97 ? -24.022 1.555 -2.935 1.00 0.00 160 LYS A C 2
ATOM 3445 O O . LYS A 1 97 ? -25.187 1.625 -2.589 1.00 0.00 160 LYS A O 2
ATOM 3464 N N . LYS A 1 98 ? -23.663 1.692 -4.184 1.00 0.00 161 LYS A N 2
ATOM 3465 C CA . LYS A 1 98 ? -24.677 1.938 -5.250 1.00 0.00 161 LYS A CA 2
ATOM 3466 C C . LYS A 1 98 ? -25.493 3.179 -4.899 1.00 0.00 161 LYS A C 2
ATOM 3467 O O . LYS A 1 98 ? -26.573 3.397 -5.415 1.00 0.00 161 LYS A O 2
ATOM 3486 N N . LYS A 1 99 ? -24.971 3.993 -4.025 1.00 0.00 162 LYS A N 2
ATOM 3487 C CA . LYS A 1 99 ? -25.682 5.235 -3.614 1.00 0.00 162 LYS A CA 2
ATOM 3488 C C . LYS A 1 99 ? -27.086 4.886 -3.129 1.00 0.00 162 LYS A C 2
ATOM 3489 O O . LYS A 1 99 ? -28.072 5.111 -3.807 1.00 0.00 162 LYS A O 2
ATOM 3508 N N . VAL A 1 100 ? -27.173 4.339 -1.949 1.00 0.00 163 VAL A N 2
ATOM 3509 C CA . VAL A 1 100 ? -28.495 3.955 -1.379 1.00 0.00 163 VAL A CA 2
ATOM 3510 C C . VAL A 1 100 ? -29.346 5.211 -1.205 1.00 0.00 163 VAL A C 2
ATOM 3511 O O . VAL A 1 100 ? -30.502 5.242 -1.574 1.00 0.00 163 VAL A O 2
ATOM 3524 N N . SER A 1 101 ? -28.777 6.245 -0.652 1.00 0.00 164 SER A N 2
ATOM 3525 C CA . SER A 1 101 ? -29.537 7.512 -0.453 1.00 0.00 164 SER A CA 2
ATOM 3526 C C . SER A 1 101 ? -28.590 8.576 0.102 1.00 0.00 164 SER A C 2
ATOM 3527 O O . SER A 1 101 ? -28.711 9.747 -0.195 1.00 0.00 164 SER A O 2
ATOM 3535 N N . VAL A 1 102 ? -27.649 8.171 0.914 1.00 0.00 165 VAL A N 2
ATOM 3536 C CA . VAL A 1 102 ? -26.686 9.145 1.511 1.00 0.00 165 VAL A CA 2
ATOM 3537 C C . VAL A 1 102 ? -25.418 9.199 0.670 1.00 0.00 165 VAL A C 2
ATOM 3538 O O . VAL A 1 102 ? -24.853 8.192 0.295 1.00 0.00 165 VAL A O 2
ATOM 3551 N N . GLU A 1 103 ? -24.972 10.385 0.370 1.00 0.00 166 GLU A N 2
ATOM 3552 C CA . GLU A 1 103 ? -23.741 10.557 -0.453 1.00 0.00 166 GLU A CA 2
ATOM 3553 C C . GLU A 1 103 ? -22.914 11.699 0.134 1.00 0.00 166 GLU A C 2
ATOM 3554 O O . GLU A 1 103 ? -21.809 11.503 0.596 1.00 0.00 166 GLU A O 2
ATOM 3566 N N . LEU A 1 104 ? -23.441 12.896 0.113 1.00 0.00 167 LEU A N 2
ATOM 3567 C CA . LEU A 1 104 ? -22.684 14.060 0.659 1.00 0.00 167 LEU A CA 2
ATOM 3568 C C . LEU A 1 104 ? -23.018 14.247 2.134 1.00 0.00 167 LEU A C 2
ATOM 3569 O O . LEU A 1 104 ? -24.159 14.406 2.518 1.00 0.00 167 LEU A O 2
ATOM 3585 N N . GLU A 1 105 ? -22.011 14.235 2.960 1.00 0.00 168 GLU A N 2
ATOM 3586 C CA . GLU A 1 105 ? -22.216 14.405 4.430 1.00 0.00 168 GLU A CA 2
ATOM 3587 C C . GLU A 1 105 ? -22.090 15.877 4.811 1.00 0.00 168 GLU A C 2
ATOM 3588 O O . GLU A 1 105 ? -21.223 16.588 4.344 1.00 0.00 168 GLU A O 2
ATOM 3600 N N . HIS A 1 106 ? -22.968 16.329 5.667 1.00 0.00 169 HIS A N 2
ATOM 3601 C CA . HIS A 1 106 ? -22.950 17.752 6.122 1.00 0.00 169 HIS A CA 2
ATOM 3602 C C . HIS A 1 106 ? -22.626 18.674 4.950 1.00 0.00 169 HIS A C 2
ATOM 3603 O O . HIS A 1 106 ? -23.415 18.856 4.043 1.00 0.00 169 HIS A O 2
ATOM 3617 N N . HIS A 1 107 ? -21.460 19.255 4.972 1.00 0.00 170 HIS A N 2
ATOM 3618 C CA . HIS A 1 107 ? -21.036 20.176 3.884 1.00 0.00 170 HIS A CA 2
ATOM 3619 C C . HIS A 1 107 ? -22.189 21.114 3.530 1.00 0.00 170 HIS A C 2
ATOM 3620 O O . HIS A 1 107 ? -22.939 20.879 2.602 1.00 0.00 170 HIS A O 2
ATOM 3634 N N . HIS A 1 108 ? -22.327 22.172 4.276 1.00 0.00 171 HIS A N 2
ATOM 3635 C CA . HIS A 1 108 ? -23.424 23.145 4.022 1.00 0.00 171 HIS A CA 2
ATOM 3636 C C . HIS A 1 108 ? -23.063 24.027 2.830 1.00 0.00 171 HIS A C 2
ATOM 3637 O O . HIS A 1 108 ? -21.935 24.443 2.661 1.00 0.00 171 HIS A O 2
ATOM 3651 N N . HIS A 1 109 ? -24.029 24.302 2.002 1.00 0.00 172 HIS A N 2
ATOM 3652 C CA . HIS A 1 109 ? -23.792 25.146 0.798 1.00 0.00 172 HIS A CA 2
ATOM 3653 C C . HIS A 1 109 ? -23.888 26.625 1.187 1.00 0.00 172 HIS A C 2
ATOM 3654 O O . HIS A 1 109 ? -23.440 27.496 0.466 1.00 0.00 172 HIS A O 2
ATOM 3668 N N . HIS A 1 110 ? -24.469 26.908 2.320 1.00 0.00 173 HIS A N 2
ATOM 3669 C CA . HIS A 1 110 ? -24.610 28.325 2.772 1.00 0.00 173 HIS A CA 2
ATOM 3670 C C . HIS A 1 110 ? -23.273 28.847 3.294 1.00 0.00 173 HIS A C 2
ATOM 3671 O O . HIS A 1 110 ? -22.595 28.207 4.075 1.00 0.00 173 HIS A O 2
ATOM 3685 N N . HIS A 1 111 ? -22.899 30.017 2.857 1.00 0.00 174 HIS A N 2
ATOM 3686 C CA . HIS A 1 111 ? -21.615 30.633 3.296 1.00 0.00 174 HIS A CA 2
ATOM 3687 C C . HIS A 1 111 ? -20.459 29.673 3.018 1.00 0.00 174 HIS A C 2
ATOM 3688 O O . HIS A 1 111 ? -20.006 29.636 1.886 1.00 0.00 174 HIS A O 2
ATOM 3703 N N . THR A 1 1 ? 11.744 3.087 -7.133 1.00 0.00 64 THR A N 3
ATOM 3704 C CA . THR A 1 1 ? 10.527 2.707 -7.908 1.00 0.00 64 THR A CA 3
ATOM 3705 C C . THR A 1 1 ? 9.347 2.519 -6.950 1.00 0.00 64 THR A C 3
ATOM 3706 O O . THR A 1 1 ? 9.184 3.248 -5.992 1.00 0.00 64 THR A O 3
ATOM 3717 N N . PHE A 1 2 ? 8.522 1.539 -7.211 1.00 0.00 65 PHE A N 3
ATOM 3718 C CA . PHE A 1 2 ? 7.346 1.281 -6.331 1.00 0.00 65 PHE A CA 3
ATOM 3719 C C . PHE A 1 2 ? 7.828 0.936 -4.919 1.00 0.00 65 PHE A C 3
ATOM 3720 O O . PHE A 1 2 ? 7.309 1.425 -3.934 1.00 0.00 65 PHE A O 3
ATOM 3737 N N . LYS A 1 3 ? 8.815 0.088 -4.817 1.00 0.00 66 LYS A N 3
ATOM 3738 C CA . LYS A 1 3 ? 9.337 -0.301 -3.477 1.00 0.00 66 LYS A CA 3
ATOM 3739 C C . LYS A 1 3 ? 9.921 0.931 -2.784 1.00 0.00 66 LYS A C 3
ATOM 3740 O O . LYS A 1 3 ? 9.799 1.106 -1.588 1.00 0.00 66 LYS A O 3
ATOM 3759 N N . GLN A 1 4 ? 10.564 1.779 -3.535 1.00 0.00 67 GLN A N 3
ATOM 3760 C CA . GLN A 1 4 ? 11.169 3.003 -2.943 1.00 0.00 67 GLN A CA 3
ATOM 3761 C C . GLN A 1 4 ? 10.063 3.907 -2.388 1.00 0.00 67 GLN A C 3
ATOM 3762 O O . GLN A 1 4 ? 10.159 4.426 -1.293 1.00 0.00 67 GLN A O 3
ATOM 3776 N N . VAL A 1 5 ? 9.020 4.107 -3.144 1.00 0.00 68 VAL A N 3
ATOM 3777 C CA . VAL A 1 5 ? 7.908 4.983 -2.677 1.00 0.00 68 VAL A CA 3
ATOM 3778 C C . VAL A 1 5 ? 7.232 4.358 -1.453 1.00 0.00 68 VAL A C 3
ATOM 3779 O O . VAL A 1 5 ? 6.943 5.025 -0.479 1.00 0.00 68 VAL A O 3
ATOM 3792 N N . ALA A 1 6 ? 6.964 3.082 -1.506 1.00 0.00 69 ALA A N 3
ATOM 3793 C CA . ALA A 1 6 ? 6.296 2.408 -0.357 1.00 0.00 69 ALA A CA 3
ATOM 3794 C C . ALA A 1 6 ? 7.220 2.418 0.863 1.00 0.00 69 ALA A C 3
ATOM 3795 O O . ALA A 1 6 ? 6.792 2.638 1.980 1.00 0.00 69 ALA A O 3
ATOM 3802 N N . ASP A 1 7 ? 8.485 2.171 0.657 1.00 0.00 70 ASP A N 3
ATOM 3803 C CA . ASP A 1 7 ? 9.444 2.155 1.797 1.00 0.00 70 ASP A CA 3
ATOM 3804 C C . ASP A 1 7 ? 9.579 3.560 2.392 1.00 0.00 70 ASP A C 3
ATOM 3805 O O . ASP A 1 7 ? 9.601 3.732 3.593 1.00 0.00 70 ASP A O 3
ATOM 3814 N N . ASP A 1 8 ? 9.678 4.562 1.558 1.00 0.00 71 ASP A N 3
ATOM 3815 C CA . ASP A 1 8 ? 9.819 5.960 2.067 1.00 0.00 71 ASP A CA 3
ATOM 3816 C C . ASP A 1 8 ? 8.564 6.355 2.848 1.00 0.00 71 ASP A C 3
ATOM 3817 O O . ASP A 1 8 ? 8.630 6.996 3.879 1.00 0.00 71 ASP A O 3
ATOM 3826 N N . TRP A 1 9 ? 7.420 5.986 2.354 1.00 0.00 72 TRP A N 3
ATOM 3827 C CA . TRP A 1 9 ? 6.150 6.330 3.049 1.00 0.00 72 TRP A CA 3
ATOM 3828 C C . TRP A 1 9 ? 6.069 5.559 4.366 1.00 0.00 72 TRP A C 3
ATOM 3829 O O . TRP A 1 9 ? 5.566 6.048 5.357 1.00 0.00 72 TRP A O 3
ATOM 3850 N N . LEU A 1 10 ? 6.536 4.341 4.372 1.00 0.00 73 LEU A N 3
ATOM 3851 C CA . LEU A 1 10 ? 6.464 3.518 5.613 1.00 0.00 73 LEU A CA 3
ATOM 3852 C C . LEU A 1 10 ? 7.257 4.187 6.738 1.00 0.00 73 LEU A C 3
ATOM 3853 O O . LEU A 1 10 ? 6.795 4.297 7.857 1.00 0.00 73 LEU A O 3
ATOM 3869 N N . LYS A 1 11 ? 8.451 4.623 6.454 1.00 0.00 74 LYS A N 3
ATOM 3870 C CA . LYS A 1 11 ? 9.278 5.273 7.507 1.00 0.00 74 LYS A CA 3
ATOM 3871 C C . LYS A 1 11 ? 8.682 6.633 7.870 1.00 0.00 74 LYS A C 3
ATOM 3872 O O . LYS A 1 11 ? 8.713 7.054 9.009 1.00 0.00 74 LYS A O 3
ATOM 3891 N N . GLN A 1 12 ? 8.149 7.327 6.905 1.00 0.00 75 GLN A N 3
ATOM 3892 C CA . GLN A 1 12 ? 7.556 8.663 7.180 1.00 0.00 75 GLN A CA 3
ATOM 3893 C C . GLN A 1 12 ? 6.250 8.493 7.958 1.00 0.00 75 GLN A C 3
ATOM 3894 O O . GLN A 1 12 ? 5.962 9.231 8.881 1.00 0.00 75 GLN A O 3
ATOM 3908 N N . TYR A 1 13 ? 5.457 7.528 7.583 1.00 0.00 76 TYR A N 3
ATOM 3909 C CA . TYR A 1 13 ? 4.163 7.299 8.284 1.00 0.00 76 TYR A CA 3
ATOM 3910 C C . TYR A 1 13 ? 4.427 6.661 9.649 1.00 0.00 76 TYR A C 3
ATOM 3911 O O . TYR A 1 13 ? 3.574 6.646 10.516 1.00 0.00 76 TYR A O 3
ATOM 3929 N N . ALA A 1 14 ? 5.605 6.137 9.846 1.00 0.00 77 ALA A N 3
ATOM 3930 C CA . ALA A 1 14 ? 5.935 5.504 11.152 1.00 0.00 77 ALA A CA 3
ATOM 3931 C C . ALA A 1 14 ? 6.046 6.594 12.219 1.00 0.00 77 ALA A C 3
ATOM 3932 O O . ALA A 1 14 ? 6.201 6.322 13.393 1.00 0.00 77 ALA A O 3
ATOM 3939 N N . ASN A 1 15 ? 5.971 7.832 11.810 1.00 0.00 78 ASN A N 3
ATOM 3940 C CA . ASN A 1 15 ? 6.078 8.955 12.783 1.00 0.00 78 ASN A CA 3
ATOM 3941 C C . ASN A 1 15 ? 5.110 8.733 13.945 1.00 0.00 78 ASN A C 3
ATOM 3942 O O . ASN A 1 15 ? 5.457 8.147 14.952 1.00 0.00 78 ASN A O 3
ATOM 3953 N N . ASP A 1 16 ? 3.896 9.212 13.816 1.00 0.00 79 ASP A N 3
ATOM 3954 C CA . ASP A 1 16 ? 2.896 9.045 14.914 1.00 0.00 79 ASP A CA 3
ATOM 3955 C C . ASP A 1 16 ? 1.968 7.870 14.601 1.00 0.00 79 ASP A C 3
ATOM 3956 O O . ASP A 1 16 ? 1.018 7.993 13.851 1.00 0.00 79 ASP A O 3
ATOM 3965 N N . VAL A 1 17 ? 2.235 6.730 15.187 1.00 0.00 80 VAL A N 3
ATOM 3966 C CA . VAL A 1 17 ? 1.373 5.538 14.951 1.00 0.00 80 VAL A CA 3
ATOM 3967 C C . VAL A 1 17 ? 1.831 4.388 15.853 1.00 0.00 80 VAL A C 3
ATOM 3968 O O . VAL A 1 17 ? 2.977 4.315 16.258 1.00 0.00 80 VAL A O 3
ATOM 3981 N N . LYS A 1 18 ? 0.935 3.497 16.179 1.00 0.00 81 LYS A N 3
ATOM 3982 C CA . LYS A 1 18 ? 1.285 2.354 17.067 1.00 0.00 81 LYS A CA 3
ATOM 3983 C C . LYS A 1 18 ? 2.320 1.443 16.397 1.00 0.00 81 LYS A C 3
ATOM 3984 O O . LYS A 1 18 ? 2.259 1.168 15.214 1.00 0.00 81 LYS A O 3
ATOM 4003 N N . VAL A 1 19 ? 3.273 0.976 17.161 1.00 0.00 82 VAL A N 3
ATOM 4004 C CA . VAL A 1 19 ? 4.326 0.080 16.607 1.00 0.00 82 VAL A CA 3
ATOM 4005 C C . VAL A 1 19 ? 3.687 -1.205 16.074 1.00 0.00 82 VAL A C 3
ATOM 4006 O O . VAL A 1 19 ? 4.034 -1.695 15.017 1.00 0.00 82 VAL A O 3
ATOM 4019 N N . SER A 1 20 ? 2.759 -1.758 16.804 1.00 0.00 83 SER A N 3
ATOM 4020 C CA . SER A 1 20 ? 2.094 -3.012 16.354 1.00 0.00 83 SER A CA 3
ATOM 4021 C C . SER A 1 20 ? 1.383 -2.770 15.019 1.00 0.00 83 SER A C 3
ATOM 4022 O O . SER A 1 20 ? 1.414 -3.596 14.127 1.00 0.00 83 SER A O 3
ATOM 4030 N N . SER A 1 21 ? 0.738 -1.645 14.879 1.00 0.00 84 SER A N 3
ATOM 4031 C CA . SER A 1 21 ? 0.022 -1.340 13.607 1.00 0.00 84 SER A CA 3
ATOM 4032 C C . SER A 1 21 ? 1.026 -1.267 12.455 1.00 0.00 84 SER A C 3
ATOM 4033 O O . SER A 1 21 ? 0.787 -1.767 11.375 1.00 0.00 84 SER A O 3
ATOM 4041 N N . VAL A 1 22 ? 2.145 -0.637 12.677 1.00 0.00 85 VAL A N 3
ATOM 4042 C CA . VAL A 1 22 ? 3.169 -0.520 11.601 1.00 0.00 85 VAL A CA 3
ATOM 4043 C C . VAL A 1 22 ? 3.694 -1.914 11.245 1.00 0.00 85 VAL A C 3
ATOM 4044 O O . VAL A 1 22 ? 3.849 -2.253 10.090 1.00 0.00 85 VAL A O 3
ATOM 4057 N N . ARG A 1 23 ? 3.979 -2.720 12.231 1.00 0.00 86 ARG A N 3
ATOM 4058 C CA . ARG A 1 23 ? 4.500 -4.090 11.951 1.00 0.00 86 ARG A CA 3
ATOM 4059 C C . ARG A 1 23 ? 3.446 -4.895 11.184 1.00 0.00 86 ARG A C 3
ATOM 4060 O O . ARG A 1 23 ? 3.737 -5.539 10.193 1.00 0.00 86 ARG A O 3
ATOM 4081 N N . ALA A 1 24 ? 2.222 -4.859 11.635 1.00 0.00 87 ALA A N 3
ATOM 4082 C CA . ALA A 1 24 ? 1.141 -5.615 10.940 1.00 0.00 87 ALA A CA 3
ATOM 4083 C C . ALA A 1 24 ? 0.857 -4.967 9.584 1.00 0.00 87 ALA A C 3
ATOM 4084 O O . ALA A 1 24 ? 0.650 -5.635 8.590 1.00 0.00 87 ALA A O 3
ATOM 4091 N N . ARG A 1 25 ? 0.844 -3.664 9.545 1.00 0.00 88 ARG A N 3
ATOM 4092 C CA . ARG A 1 25 ? 0.576 -2.949 8.267 1.00 0.00 88 ARG A CA 3
ATOM 4093 C C . ARG A 1 25 ? 1.727 -3.197 7.295 1.00 0.00 88 ARG A C 3
ATOM 4094 O O . ARG A 1 25 ? 1.522 -3.393 6.116 1.00 0.00 88 ARG A O 3
ATOM 4115 N N . GLU A 1 26 ? 2.938 -3.174 7.783 1.00 0.00 89 GLU A N 3
ATOM 4116 C CA . GLU A 1 26 ? 4.113 -3.394 6.893 1.00 0.00 89 GLU A CA 3
ATOM 4117 C C . GLU A 1 26 ? 3.984 -4.746 6.194 1.00 0.00 89 GLU A C 3
ATOM 4118 O O . GLU A 1 26 ? 4.215 -4.867 5.008 1.00 0.00 89 GLU A O 3
ATOM 4130 N N . LYS A 1 27 ? 3.616 -5.764 6.919 1.00 0.00 90 LYS A N 3
ATOM 4131 C CA . LYS A 1 27 ? 3.468 -7.110 6.299 1.00 0.00 90 LYS A CA 3
ATOM 4132 C C . LYS A 1 27 ? 2.365 -7.073 5.239 1.00 0.00 90 LYS A C 3
ATOM 4133 O O . LYS A 1 27 ? 2.469 -7.689 4.196 1.00 0.00 90 LYS A O 3
ATOM 4152 N N . ALA A 1 28 ? 1.298 -6.372 5.505 1.00 0.00 91 ALA A N 3
ATOM 4153 C CA . ALA A 1 28 ? 0.178 -6.306 4.523 1.00 0.00 91 ALA A CA 3
ATOM 4154 C C . ALA A 1 28 ? 0.667 -5.709 3.198 1.00 0.00 91 ALA A C 3
ATOM 4155 O O . ALA A 1 28 ? 0.368 -6.213 2.133 1.00 0.00 91 ALA A O 3
ATOM 4162 N N . ILE A 1 29 ? 1.407 -4.632 3.251 1.00 0.00 92 ILE A N 3
ATOM 4163 C CA . ILE A 1 29 ? 1.905 -4.001 1.991 1.00 0.00 92 ILE A CA 3
ATOM 4164 C C . ILE A 1 29 ? 3.185 -4.703 1.526 1.00 0.00 92 ILE A C 3
ATOM 4165 O O . ILE A 1 29 ? 3.618 -4.547 0.402 1.00 0.00 92 ILE A O 3
ATOM 4181 N N . GLN A 1 30 ? 3.800 -5.463 2.391 1.00 0.00 93 GLN A N 3
ATOM 4182 C CA . GLN A 1 30 ? 5.063 -6.163 2.012 1.00 0.00 93 GLN A CA 3
ATOM 4183 C C . GLN A 1 30 ? 4.827 -7.050 0.784 1.00 0.00 93 GLN A C 3
ATOM 4184 O O . GLN A 1 30 ? 5.638 -7.101 -0.119 1.00 0.00 93 GLN A O 3
ATOM 4198 N N . HIS A 1 31 ? 3.731 -7.754 0.751 1.00 0.00 94 HIS A N 3
ATOM 4199 C CA . HIS A 1 31 ? 3.450 -8.643 -0.413 1.00 0.00 94 HIS A CA 3
ATOM 4200 C C . HIS A 1 31 ? 3.216 -7.791 -1.663 1.00 0.00 94 HIS A C 3
ATOM 4201 O O . HIS A 1 31 ? 3.623 -8.142 -2.754 1.00 0.00 94 HIS A O 3
ATOM 4215 N N . ALA A 1 32 ? 2.555 -6.674 -1.513 1.00 0.00 95 ALA A N 3
ATOM 4216 C CA . ALA A 1 32 ? 2.290 -5.797 -2.688 1.00 0.00 95 ALA A CA 3
ATOM 4217 C C . ALA A 1 32 ? 3.618 -5.280 -3.245 1.00 0.00 95 ALA A C 3
ATOM 4218 O O . ALA A 1 32 ? 3.816 -5.205 -4.438 1.00 0.00 95 ALA A O 3
ATOM 4225 N N . ILE A 1 33 ? 4.525 -4.920 -2.381 1.00 0.00 96 ILE A N 3
ATOM 4226 C CA . ILE A 1 33 ? 5.840 -4.397 -2.845 1.00 0.00 96 ILE A CA 3
ATOM 4227 C C . ILE A 1 33 ? 6.581 -5.488 -3.622 1.00 0.00 96 ILE A C 3
ATOM 4228 O O . ILE A 1 33 ? 7.167 -5.239 -4.658 1.00 0.00 96 ILE A O 3
ATOM 4244 N N . GLU A 1 34 ? 6.567 -6.692 -3.125 1.00 0.00 97 GLU A N 3
ATOM 4245 C CA . GLU A 1 34 ? 7.276 -7.798 -3.826 1.00 0.00 97 GLU A CA 3
ATOM 4246 C C . GLU A 1 34 ? 6.595 -8.082 -5.170 1.00 0.00 97 GLU A C 3
ATOM 4247 O O . GLU A 1 34 ? 7.241 -8.210 -6.192 1.00 0.00 97 GLU A O 3
ATOM 4259 N N . ARG A 1 35 ? 5.294 -8.186 -5.171 1.00 0.00 98 ARG A N 3
ATOM 4260 C CA . ARG A 1 35 ? 4.558 -8.465 -6.439 1.00 0.00 98 ARG A CA 3
ATOM 4261 C C . ARG A 1 35 ? 4.687 -7.279 -7.397 1.00 0.00 98 ARG A C 3
ATOM 4262 O O . ARG A 1 35 ? 4.849 -7.449 -8.591 1.00 0.00 98 ARG A O 3
ATOM 4283 N N . PHE A 1 36 ? 4.609 -6.081 -6.886 1.00 0.00 99 PHE A N 3
ATOM 4284 C CA . PHE A 1 36 ? 4.720 -4.874 -7.759 1.00 0.00 99 PHE A CA 3
ATOM 4285 C C . PHE A 1 36 ? 6.166 -4.380 -7.735 1.00 0.00 99 PHE A C 3
ATOM 4286 O O . PHE A 1 36 ? 6.456 -3.243 -8.049 1.00 0.00 99 PHE A O 3
ATOM 4303 N N . ASN A 1 37 ? 7.074 -5.238 -7.353 1.00 0.00 100 ASN A N 3
ATOM 4304 C CA . ASN A 1 37 ? 8.510 -4.845 -7.298 1.00 0.00 100 ASN A CA 3
ATOM 4305 C C . ASN A 1 37 ? 8.979 -4.437 -8.691 1.00 0.00 100 ASN A C 3
ATOM 4306 O O . ASN A 1 37 ? 9.691 -3.467 -8.863 1.00 0.00 100 ASN A O 3
ATOM 4317 N N . THR A 1 38 ? 8.576 -5.172 -9.689 1.00 0.00 101 THR A N 3
ATOM 4318 C CA . THR A 1 38 ? 8.980 -4.839 -11.082 1.00 0.00 101 THR A CA 3
ATOM 4319 C C . THR A 1 38 ? 7.882 -4.003 -11.714 1.00 0.00 101 THR A C 3
ATOM 4320 O O . THR A 1 38 ? 8.011 -3.532 -12.827 1.00 0.00 101 THR A O 3
ATOM 4331 N N . LYS A 1 39 ? 6.789 -3.816 -11.016 1.00 0.00 102 LYS A N 3
ATOM 4332 C CA . LYS A 1 39 ? 5.672 -3.015 -11.587 1.00 0.00 102 LYS A CA 3
ATOM 4333 C C . LYS A 1 39 ? 5.789 -1.548 -11.121 1.00 0.00 102 LYS A C 3
ATOM 4334 O O . LYS A 1 39 ? 5.819 -1.284 -9.934 1.00 0.00 102 LYS A O 3
ATOM 4353 N N . PRO A 1 40 ? 5.857 -0.598 -12.029 1.00 0.00 103 PRO A N 3
ATOM 4354 C CA . PRO A 1 40 ? 5.976 0.848 -11.665 1.00 0.00 103 PRO A CA 3
ATOM 4355 C C . PRO A 1 40 ? 4.697 1.424 -11.035 1.00 0.00 103 PRO A C 3
ATOM 4356 O O . PRO A 1 40 ? 3.618 0.882 -11.171 1.00 0.00 103 PRO A O 3
ATOM 4367 N N . ILE A 1 41 ? 4.829 2.522 -10.339 1.00 0.00 104 ILE A N 3
ATOM 4368 C CA . ILE A 1 41 ? 3.652 3.160 -9.689 1.00 0.00 104 ILE A CA 3
ATOM 4369 C C . ILE A 1 41 ? 2.905 4.027 -10.713 1.00 0.00 104 ILE A C 3
ATOM 4370 O O . ILE A 1 41 ? 1.702 4.195 -10.650 1.00 0.00 104 ILE A O 3
ATOM 4386 N N . GLN A 1 42 ? 3.629 4.602 -11.637 1.00 0.00 105 GLN A N 3
ATOM 4387 C CA . GLN A 1 42 ? 3.000 5.491 -12.659 1.00 0.00 105 GLN A CA 3
ATOM 4388 C C . GLN A 1 42 ? 2.006 4.708 -13.521 1.00 0.00 105 GLN A C 3
ATOM 4389 O O . GLN A 1 42 ? 1.282 5.282 -14.311 1.00 0.00 105 GLN A O 3
ATOM 4403 N N . THR A 1 43 ? 1.965 3.405 -13.386 1.00 0.00 106 THR A N 3
ATOM 4404 C CA . THR A 1 43 ? 1.015 2.584 -14.204 1.00 0.00 106 THR A CA 3
ATOM 4405 C C . THR A 1 43 ? -0.119 2.076 -13.310 1.00 0.00 106 THR A C 3
ATOM 4406 O O . THR A 1 43 ? -0.837 1.161 -13.662 1.00 0.00 106 THR A O 3
ATOM 4417 N N . ILE A 1 44 ? -0.283 2.654 -12.152 1.00 0.00 107 ILE A N 3
ATOM 4418 C CA . ILE A 1 44 ? -1.368 2.188 -11.243 1.00 0.00 107 ILE A CA 3
ATOM 4419 C C . ILE A 1 44 ? -2.706 2.737 -11.721 1.00 0.00 107 ILE A C 3
ATOM 4420 O O . ILE A 1 44 ? -2.879 3.928 -11.894 1.00 0.00 107 ILE A O 3
ATOM 4436 N N . LYS A 1 45 ? -3.654 1.862 -11.944 1.00 0.00 108 LYS A N 3
ATOM 4437 C CA . LYS A 1 45 ? -4.997 2.287 -12.426 1.00 0.00 108 LYS A CA 3
ATOM 4438 C C . LYS A 1 45 ? -6.053 2.044 -11.347 1.00 0.00 108 LYS A C 3
ATOM 4439 O O . LYS A 1 45 ? -5.870 1.258 -10.437 1.00 0.00 108 LYS A O 3
ATOM 4458 N N . LYS A 1 46 ? -7.166 2.717 -11.459 1.00 0.00 109 LYS A N 3
ATOM 4459 C CA . LYS A 1 46 ? -8.265 2.546 -10.470 1.00 0.00 109 LYS A CA 3
ATOM 4460 C C . LYS A 1 46 ? -8.734 1.088 -10.480 1.00 0.00 109 LYS A C 3
ATOM 4461 O O . LYS A 1 46 ? -9.015 0.507 -9.450 1.00 0.00 109 LYS A O 3
ATOM 4480 N N . HIS A 1 47 ? -8.821 0.494 -11.640 1.00 0.00 110 HIS A N 3
ATOM 4481 C CA . HIS A 1 47 ? -9.268 -0.925 -11.724 1.00 0.00 110 HIS A CA 3
ATOM 4482 C C . HIS A 1 47 ? -8.257 -1.816 -11.000 1.00 0.00 110 HIS A C 3
ATOM 4483 O O . HIS A 1 47 ? -8.615 -2.704 -10.251 1.00 0.00 110 HIS A O 3
ATOM 4497 N N . ASP A 1 48 ? -6.995 -1.579 -11.221 1.00 0.00 111 ASP A N 3
ATOM 4498 C CA . ASP A 1 48 ? -5.943 -2.394 -10.552 1.00 0.00 111 ASP A CA 3
ATOM 4499 C C . ASP A 1 48 ? -6.016 -2.155 -9.044 1.00 0.00 111 ASP A C 3
ATOM 4500 O O . ASP A 1 48 ? -5.799 -3.047 -8.248 1.00 0.00 111 ASP A O 3
ATOM 4509 N N . TYR A 1 49 ? -6.318 -0.950 -8.649 1.00 0.00 112 TYR A N 3
ATOM 4510 C CA . TYR A 1 49 ? -6.409 -0.636 -7.196 1.00 0.00 112 TYR A CA 3
ATOM 4511 C C . TYR A 1 49 ? -7.511 -1.484 -6.557 1.00 0.00 112 TYR A C 3
ATOM 4512 O O . TYR A 1 49 ? -7.333 -2.062 -5.501 1.00 0.00 112 TYR A O 3
ATOM 4530 N N . GLN A 1 50 ? -8.646 -1.565 -7.191 1.00 0.00 113 GLN A N 3
ATOM 4531 C CA . GLN A 1 50 ? -9.761 -2.378 -6.635 1.00 0.00 113 GLN A CA 3
ATOM 4532 C C . GLN A 1 50 ? -9.333 -3.847 -6.596 1.00 0.00 113 GLN A C 3
ATOM 4533 O O . GLN A 1 50 ? -9.674 -4.584 -5.691 1.00 0.00 113 GLN A O 3
ATOM 4547 N N . ARG A 1 51 ? -8.595 -4.276 -7.581 1.00 0.00 114 ARG A N 3
ATOM 4548 C CA . ARG A 1 51 ? -8.142 -5.695 -7.620 1.00 0.00 114 ARG A CA 3
ATOM 4549 C C . ARG A 1 51 ? -7.263 -5.984 -6.394 1.00 0.00 114 ARG A C 3
ATOM 4550 O O . ARG A 1 51 ? -7.415 -6.985 -5.721 1.00 0.00 114 ARG A O 3
ATOM 4571 N N . PHE A 1 52 ? -6.343 -5.108 -6.108 1.00 0.00 115 PHE A N 3
ATOM 4572 C CA . PHE A 1 52 ? -5.444 -5.308 -4.940 1.00 0.00 115 PHE A CA 3
ATOM 4573 C C . PHE A 1 52 ? -6.263 -5.346 -3.650 1.00 0.00 115 PHE A C 3
ATOM 4574 O O . PHE A 1 52 ? -6.021 -6.154 -2.776 1.00 0.00 115 PHE A O 3
ATOM 4591 N N . VAL A 1 53 ? -7.215 -4.464 -3.516 1.00 0.00 116 VAL A N 3
ATOM 4592 C CA . VAL A 1 53 ? -8.041 -4.428 -2.276 1.00 0.00 116 VAL A CA 3
ATOM 4593 C C . VAL A 1 53 ? -8.772 -5.764 -2.093 1.00 0.00 116 VAL A C 3
ATOM 4594 O O . VAL A 1 53 ? -8.807 -6.322 -1.013 1.00 0.00 116 VAL A O 3
ATOM 4607 N N . ASP A 1 54 ? -9.368 -6.274 -3.134 1.00 0.00 117 ASP A N 3
ATOM 4608 C CA . ASP A 1 54 ? -10.103 -7.567 -3.025 1.00 0.00 117 ASP A CA 3
ATOM 4609 C C . ASP A 1 54 ? -9.125 -8.699 -2.692 1.00 0.00 117 ASP A C 3
ATOM 4610 O O . ASP A 1 54 ? -9.438 -9.603 -1.942 1.00 0.00 117 ASP A O 3
ATOM 4619 N N . ASP A 1 55 ? -7.952 -8.667 -3.262 1.00 0.00 118 ASP A N 3
ATOM 4620 C CA . ASP A 1 55 ? -6.957 -9.748 -2.997 1.00 0.00 118 ASP A CA 3
ATOM 4621 C C . ASP A 1 55 ? -6.596 -9.793 -1.507 1.00 0.00 118 ASP A C 3
ATOM 4622 O O . ASP A 1 55 ? -6.570 -10.845 -0.900 1.00 0.00 118 ASP A O 3
ATOM 4631 N N . ILE A 1 56 ? -6.304 -8.664 -0.914 1.00 0.00 119 ILE A N 3
ATOM 4632 C CA . ILE A 1 56 ? -5.935 -8.659 0.533 1.00 0.00 119 ILE A CA 3
ATOM 4633 C C . ILE A 1 56 ? -7.172 -8.946 1.388 1.00 0.00 119 ILE A C 3
ATOM 4634 O O . ILE A 1 56 ? -7.073 -9.419 2.502 1.00 0.00 119 ILE A O 3
ATOM 4650 N N . SER A 1 57 ? -8.335 -8.660 0.874 1.00 0.00 120 SER A N 3
ATOM 4651 C CA . SER A 1 57 ? -9.580 -8.916 1.651 1.00 0.00 120 SER A CA 3
ATOM 4652 C C . SER A 1 57 ? -9.704 -10.416 1.921 1.00 0.00 120 SER A C 3
ATOM 4653 O O . SER A 1 57 ? -10.076 -10.840 2.999 1.00 0.00 120 SER A O 3
ATOM 4661 N N . ALA A 1 58 ? -9.404 -11.220 0.939 1.00 0.00 121 ALA A N 3
ATOM 4662 C CA . ALA A 1 58 ? -9.505 -12.695 1.116 1.00 0.00 121 ALA A CA 3
ATOM 4663 C C . ALA A 1 58 ? -8.350 -13.181 1.991 1.00 0.00 121 ALA A C 3
ATOM 4664 O O . ALA A 1 58 ? -8.305 -14.327 2.397 1.00 0.00 121 ALA A O 3
ATOM 4671 N N . GLN A 1 59 ? -7.414 -12.313 2.283 1.00 0.00 122 GLN A N 3
ATOM 4672 C CA . GLN A 1 59 ? -6.248 -12.700 3.134 1.00 0.00 122 GLN A CA 3
ATOM 4673 C C . GLN A 1 59 ? -6.401 -12.068 4.516 1.00 0.00 122 GLN A C 3
ATOM 4674 O O . GLN A 1 59 ? -5.879 -12.567 5.495 1.00 0.00 122 GLN A O 3
ATOM 4688 N N . TYR A 1 60 ? -7.109 -10.965 4.604 1.00 0.00 123 TYR A N 3
ATOM 4689 C CA . TYR A 1 60 ? -7.295 -10.284 5.925 1.00 0.00 123 TYR A CA 3
ATOM 4690 C C . TYR A 1 60 ? -8.760 -9.891 6.121 1.00 0.00 123 TYR A C 3
ATOM 4691 O O . TYR A 1 60 ? -9.513 -9.733 5.179 1.00 0.00 123 TYR A O 3
ATOM 4709 N N . SER A 1 61 ? -9.166 -9.746 7.354 1.00 0.00 124 SER A N 3
ATOM 4710 C CA . SER A 1 61 ? -10.578 -9.383 7.656 1.00 0.00 124 SER A CA 3
ATOM 4711 C C . SER A 1 61 ? -10.892 -7.968 7.162 1.00 0.00 124 SER A C 3
ATOM 4712 O O . SER A 1 61 ? -10.030 -7.118 7.076 1.00 0.00 124 SER A O 3
ATOM 4720 N N . LYS A 1 62 ? -12.134 -7.725 6.845 1.00 0.00 125 LYS A N 3
ATOM 4721 C CA . LYS A 1 62 ? -12.551 -6.382 6.353 1.00 0.00 125 LYS A CA 3
ATOM 4722 C C . LYS A 1 62 ? -12.236 -5.318 7.408 1.00 0.00 125 LYS A C 3
ATOM 4723 O O . LYS A 1 62 ? -11.911 -4.188 7.091 1.00 0.00 125 LYS A O 3
ATOM 4742 N N . ASN A 1 63 ? -12.338 -5.668 8.658 1.00 0.00 126 ASN A N 3
ATOM 4743 C CA . ASN A 1 63 ? -12.052 -4.685 9.738 1.00 0.00 126 ASN A CA 3
ATOM 4744 C C . ASN A 1 63 ? -10.603 -4.215 9.621 1.00 0.00 126 ASN A C 3
ATOM 4745 O O . ASN A 1 63 ? -10.261 -3.120 10.016 1.00 0.00 126 ASN A O 3
ATOM 4756 N N . TYR A 1 64 ? -9.747 -5.046 9.090 1.00 0.00 127 TYR A N 3
ATOM 4757 C CA . TYR A 1 64 ? -8.311 -4.666 8.942 1.00 0.00 127 TYR A CA 3
ATOM 4758 C C . TYR A 1 64 ? -8.100 -4.028 7.565 1.00 0.00 127 TYR A C 3
ATOM 4759 O O . TYR A 1 64 ? -7.173 -3.270 7.350 1.00 0.00 127 TYR A O 3
ATOM 4777 N N . VAL A 1 65 ? -8.960 -4.334 6.631 1.00 0.00 128 VAL A N 3
ATOM 4778 C CA . VAL A 1 65 ? -8.830 -3.758 5.260 1.00 0.00 128 VAL A CA 3
ATOM 4779 C C . VAL A 1 65 ? -8.962 -2.234 5.337 1.00 0.00 128 VAL A C 3
ATOM 4780 O O . VAL A 1 65 ? -8.235 -1.504 4.694 1.00 0.00 128 VAL A O 3
ATOM 4793 N N . ASP A 1 66 ? -9.903 -1.753 6.101 1.00 0.00 129 ASP A N 3
ATOM 4794 C CA . ASP A 1 66 ? -10.103 -0.279 6.202 1.00 0.00 129 ASP A CA 3
ATOM 4795 C C . ASP A 1 66 ? -8.768 0.412 6.506 1.00 0.00 129 ASP A C 3
ATOM 4796 O O . ASP A 1 66 ? -8.429 1.417 5.914 1.00 0.00 129 ASP A O 3
ATOM 4805 N N . SER A 1 67 ? -8.009 -0.120 7.422 1.00 0.00 130 SER A N 3
ATOM 4806 C CA . SER A 1 67 ? -6.700 0.494 7.765 1.00 0.00 130 SER A CA 3
ATOM 4807 C C . SER A 1 67 ? -5.770 0.431 6.549 1.00 0.00 130 SER A C 3
ATOM 4808 O O . SER A 1 67 ? -5.091 1.383 6.220 1.00 0.00 130 SER A O 3
ATOM 4816 N N . ILE A 1 68 ? -5.737 -0.692 5.886 1.00 0.00 131 ILE A N 3
ATOM 4817 C CA . ILE A 1 68 ? -4.858 -0.837 4.691 1.00 0.00 131 ILE A CA 3
ATOM 4818 C C . ILE A 1 68 ? -5.326 0.127 3.598 1.00 0.00 131 ILE A C 3
ATOM 4819 O O . ILE A 1 68 ? -4.533 0.766 2.934 1.00 0.00 131 ILE A O 3
ATOM 4835 N N . VAL A 1 69 ? -6.613 0.224 3.402 1.00 0.00 132 VAL A N 3
ATOM 4836 C CA . VAL A 1 69 ? -7.147 1.132 2.349 1.00 0.00 132 VAL A CA 3
ATOM 4837 C C . VAL A 1 69 ? -6.711 2.568 2.653 1.00 0.00 132 VAL A C 3
ATOM 4838 O O . VAL A 1 69 ? -6.286 3.298 1.779 1.00 0.00 132 VAL A O 3
ATOM 4851 N N . ALA A 1 70 ? -6.822 2.981 3.884 1.00 0.00 133 ALA A N 3
ATOM 4852 C CA . ALA A 1 70 ? -6.417 4.366 4.245 1.00 0.00 133 ALA A CA 3
ATOM 4853 C C . ALA A 1 70 ? -4.910 4.524 4.037 1.00 0.00 133 ALA A C 3
ATOM 4854 O O . ALA A 1 70 ? -4.437 5.546 3.580 1.00 0.00 133 ALA A O 3
ATOM 4861 N N . SER A 1 71 ? -4.152 3.517 4.376 1.00 0.00 134 SER A N 3
ATOM 4862 C CA . SER A 1 71 ? -2.674 3.597 4.200 1.00 0.00 134 SER A CA 3
ATOM 4863 C C . SER A 1 71 ? -2.335 3.612 2.711 1.00 0.00 134 SER A C 3
ATOM 4864 O O . SER A 1 71 ? -1.453 4.321 2.268 1.00 0.00 134 SER A O 3
ATOM 4872 N N . THR A 1 72 ? -3.029 2.826 1.937 1.00 0.00 135 THR A N 3
ATOM 4873 C CA . THR A 1 72 ? -2.754 2.780 0.476 1.00 0.00 135 THR A CA 3
ATOM 4874 C C . THR A 1 72 ? -3.025 4.155 -0.136 1.00 0.00 135 THR A C 3
ATOM 4875 O O . THR A 1 72 ? -2.269 4.643 -0.949 1.00 0.00 135 THR A O 3
ATOM 4886 N N . ASN A 1 73 ? -4.102 4.779 0.250 1.00 0.00 136 ASN A N 3
ATOM 4887 C CA . ASN A 1 73 ? -4.435 6.120 -0.310 1.00 0.00 136 ASN A CA 3
ATOM 4888 C C . ASN A 1 73 ? -3.329 7.120 0.043 1.00 0.00 136 ASN A C 3
ATOM 4889 O O . ASN A 1 73 ? -2.950 7.951 -0.758 1.00 0.00 136 ASN A O 3
ATOM 4900 N N . MET A 1 74 ? -2.820 7.057 1.242 1.00 0.00 137 MET A N 3
ATOM 4901 C CA . MET A 1 74 ? -1.747 8.007 1.652 1.00 0.00 137 MET A CA 3
ATOM 4902 C C . MET A 1 74 ? -0.473 7.761 0.835 1.00 0.00 137 MET A C 3
ATOM 4903 O O . MET A 1 74 ? 0.218 8.686 0.455 1.00 0.00 137 MET A O 3
ATOM 4917 N N . ILE A 1 75 ? -0.139 6.523 0.582 1.00 0.00 138 ILE A N 3
ATOM 4918 C CA . ILE A 1 75 ? 1.107 6.230 -0.189 1.00 0.00 138 ILE A CA 3
ATOM 4919 C C . ILE A 1 75 ? 0.995 6.812 -1.602 1.00 0.00 138 ILE A C 3
ATOM 4920 O O . ILE A 1 75 ? 1.903 7.456 -2.095 1.00 0.00 138 ILE A O 3
ATOM 4936 N N . PHE A 1 76 ? -0.111 6.595 -2.255 1.00 0.00 139 PHE A N 3
ATOM 4937 C CA . PHE A 1 76 ? -0.285 7.138 -3.630 1.00 0.00 139 PHE A CA 3
ATOM 4938 C C . PHE A 1 76 ? -0.397 8.663 -3.555 1.00 0.00 139 PHE A C 3
ATOM 4939 O O . PHE A 1 76 ? 0.090 9.378 -4.409 1.00 0.00 139 PHE A O 3
ATOM 4956 N N . LYS A 1 77 ? -1.050 9.161 -2.538 1.00 0.00 140 LYS A N 3
ATOM 4957 C CA . LYS A 1 77 ? -1.210 10.635 -2.394 1.00 0.00 140 LYS A CA 3
ATOM 4958 C C . LYS A 1 77 ? 0.170 11.267 -2.219 1.00 0.00 140 LYS A C 3
ATOM 4959 O O . LYS A 1 77 ? 0.455 12.327 -2.739 1.00 0.00 140 LYS A O 3
ATOM 4978 N N . TYR A 1 78 ? 1.030 10.615 -1.486 1.00 0.00 141 TYR A N 3
ATOM 4979 C CA . TYR A 1 78 ? 2.398 11.158 -1.271 1.00 0.00 141 TYR A CA 3
ATOM 4980 C C . TYR A 1 78 ? 3.106 11.274 -2.619 1.00 0.00 141 TYR A C 3
ATOM 4981 O O . TYR A 1 78 ? 3.727 12.274 -2.926 1.00 0.00 141 TYR A O 3
ATOM 4999 N N . ALA A 1 79 ? 3.025 10.251 -3.425 1.00 0.00 142 ALA A N 3
ATOM 5000 C CA . ALA A 1 79 ? 3.694 10.291 -4.753 1.00 0.00 142 ALA A CA 3
ATOM 5001 C C . ALA A 1 79 ? 3.030 11.355 -5.637 1.00 0.00 142 ALA A C 3
ATOM 5002 O O . ALA A 1 79 ? 3.690 12.047 -6.387 1.00 0.00 142 ALA A O 3
ATOM 5009 N N . TYR A 1 80 ? 1.731 11.500 -5.554 1.00 0.00 143 TYR A N 3
ATOM 5010 C CA . TYR A 1 80 ? 1.045 12.534 -6.388 1.00 0.00 143 TYR A CA 3
ATOM 5011 C C . TYR A 1 80 ? 1.559 13.914 -5.981 1.00 0.00 143 TYR A C 3
ATOM 5012 O O . TYR A 1 80 ? 1.815 14.767 -6.808 1.00 0.00 143 TYR A O 3
ATOM 5030 N N . ASP A 1 81 ? 1.695 14.139 -4.703 1.00 0.00 144 ASP A N 3
ATOM 5031 C CA . ASP A 1 81 ? 2.184 15.459 -4.221 1.00 0.00 144 ASP A CA 3
ATOM 5032 C C . ASP A 1 81 ? 3.590 15.706 -4.770 1.00 0.00 144 ASP A C 3
ATOM 5033 O O . ASP A 1 81 ? 3.933 16.807 -5.153 1.00 0.00 144 ASP A O 3
ATOM 5042 N N . THR A 1 82 ? 4.406 14.690 -4.810 1.00 0.00 145 THR A N 3
ATOM 5043 C CA . THR A 1 82 ? 5.789 14.862 -5.333 1.00 0.00 145 THR A CA 3
ATOM 5044 C C . THR A 1 82 ? 5.725 14.978 -6.861 1.00 0.00 145 THR A C 3
ATOM 5045 O O . THR A 1 82 ? 6.729 15.108 -7.530 1.00 0.00 145 THR A O 3
ATOM 5056 N N . ARG A 1 83 ? 4.533 14.937 -7.401 1.00 0.00 146 ARG A N 3
ATOM 5057 C CA . ARG A 1 83 ? 4.339 15.048 -8.879 1.00 0.00 146 ARG A CA 3
ATOM 5058 C C . ARG A 1 83 ? 5.103 13.941 -9.611 1.00 0.00 146 ARG A C 3
ATOM 5059 O O . ARG A 1 83 ? 5.768 14.175 -10.602 1.00 0.00 146 ARG A O 3
ATOM 5080 N N . LEU A 1 84 ? 4.985 12.725 -9.141 1.00 0.00 147 LEU A N 3
ATOM 5081 C CA . LEU A 1 84 ? 5.666 11.578 -9.809 1.00 0.00 147 LEU A CA 3
ATOM 5082 C C . LEU A 1 84 ? 4.670 10.897 -10.744 1.00 0.00 147 LEU A C 3
ATOM 5083 O O . LEU A 1 84 ? 5.044 10.191 -11.661 1.00 0.00 147 LEU A O 3
ATOM 5099 N N . ILE A 1 85 ? 3.396 11.107 -10.511 1.00 0.00 148 ILE A N 3
ATOM 5100 C CA . ILE A 1 85 ? 2.348 10.481 -11.371 1.00 0.00 148 ILE A CA 3
ATOM 5101 C C . ILE A 1 85 ? 1.339 11.537 -11.814 1.00 0.00 148 ILE A C 3
ATOM 5102 O O . ILE A 1 85 ? 1.204 12.583 -11.209 1.00 0.00 148 ILE A O 3
ATOM 5118 N N . LYS A 1 86 ? 0.626 11.264 -12.873 1.00 0.00 149 LYS A N 3
ATOM 5119 C CA . LYS A 1 86 ? -0.384 12.235 -13.374 1.00 0.00 149 LYS A CA 3
ATOM 5120 C C . LYS A 1 86 ? -1.763 11.826 -12.860 1.00 0.00 149 LYS A C 3
ATOM 5121 O O . LYS A 1 86 ? -2.731 12.546 -13.011 1.00 0.00 149 LYS A O 3
ATOM 5140 N N . ALA A 1 87 ? -1.863 10.669 -12.253 1.00 0.00 150 ALA A N 3
ATOM 5141 C CA . ALA A 1 87 ? -3.183 10.202 -11.731 1.00 0.00 150 ALA A CA 3
ATOM 5142 C C . ALA A 1 87 ? -3.266 10.456 -10.233 1.00 0.00 150 ALA A C 3
ATOM 5143 O O . ALA A 1 87 ? -2.270 10.469 -9.535 1.00 0.00 150 ALA A O 3
ATOM 5150 N N . MET A 1 88 ? -4.457 10.664 -9.734 1.00 0.00 151 MET A N 3
ATOM 5151 C CA . MET A 1 88 ? -4.635 10.927 -8.281 1.00 0.00 151 MET A CA 3
ATOM 5152 C C . MET A 1 88 ? -5.099 9.637 -7.580 1.00 0.00 151 MET A C 3
ATOM 5153 O O . MET A 1 88 ? -5.771 8.818 -8.178 1.00 0.00 151 MET A O 3
ATOM 5167 N N . PRO A 1 89 ? -4.757 9.453 -6.324 1.00 0.00 152 PRO A N 3
ATOM 5168 C CA . PRO A 1 89 ? -5.159 8.240 -5.548 1.00 0.00 152 PRO A CA 3
ATOM 5169 C C . PRO A 1 89 ? -6.622 7.831 -5.777 1.00 0.00 152 PRO A C 3
ATOM 5170 O O . PRO A 1 89 ? -7.378 8.508 -6.446 1.00 0.00 152 PRO A O 3
ATOM 5181 N N . SER A 1 90 ? -7.011 6.715 -5.224 1.00 0.00 153 SER A N 3
ATOM 5182 C CA . SER A 1 90 ? -8.406 6.229 -5.399 1.00 0.00 153 SER A CA 3
ATOM 5183 C C . SER A 1 90 ? -9.373 7.141 -4.646 1.00 0.00 153 SER A C 3
ATOM 5184 O O . SER A 1 90 ? -9.029 7.733 -3.640 1.00 0.00 153 SER A O 3
ATOM 5192 N N . GLU A 1 91 ? -10.586 7.256 -5.130 1.00 0.00 154 GLU A N 3
ATOM 5193 C CA . GLU A 1 91 ? -11.601 8.126 -4.462 1.00 0.00 154 GLU A CA 3
ATOM 5194 C C . GLU A 1 91 ? -12.919 7.359 -4.320 1.00 0.00 154 GLU A C 3
ATOM 5195 O O . GLU A 1 91 ? -13.133 6.649 -3.359 1.00 0.00 154 GLU A O 3
ATOM 5207 N N . GLY A 1 92 ? -13.810 7.520 -5.267 1.00 0.00 155 GLY A N 3
ATOM 5208 C CA . GLY A 1 92 ? -15.128 6.828 -5.200 1.00 0.00 155 GLY A CA 3
ATOM 5209 C C . GLY A 1 92 ? -14.924 5.325 -5.023 1.00 0.00 155 GLY A C 3
ATOM 5210 O O . GLY A 1 92 ? -14.982 4.564 -5.968 1.00 0.00 155 GLY A O 3
ATOM 5214 N N . ILE A 1 93 ? -14.686 4.895 -3.811 1.00 0.00 156 ILE A N 3
ATOM 5215 C CA . ILE A 1 93 ? -14.474 3.444 -3.536 1.00 0.00 156 ILE A CA 3
ATOM 5216 C C . ILE A 1 93 ? -15.437 3.003 -2.436 1.00 0.00 156 ILE A C 3
ATOM 5217 O O . ILE A 1 93 ? -16.344 2.224 -2.662 1.00 0.00 156 ILE A O 3
ATOM 5233 N N . LYS A 1 94 ? -15.251 3.497 -1.244 1.00 0.00 157 LYS A N 3
ATOM 5234 C CA . LYS A 1 94 ? -16.154 3.113 -0.126 1.00 0.00 157 LYS A CA 3
ATOM 5235 C C . LYS A 1 94 ? -17.406 3.994 -0.159 1.00 0.00 157 LYS A C 3
ATOM 5236 O O . LYS A 1 94 ? -18.078 4.172 0.838 1.00 0.00 157 LYS A O 3
ATOM 5255 N N . ARG A 1 95 ? -17.727 4.542 -1.309 1.00 0.00 158 ARG A N 3
ATOM 5256 C CA . ARG A 1 95 ? -18.938 5.412 -1.424 1.00 0.00 158 ARG A CA 3
ATOM 5257 C C . ARG A 1 95 ? -19.668 5.101 -2.735 1.00 0.00 158 ARG A C 3
ATOM 5258 O O . ARG A 1 95 ? -19.626 5.869 -3.675 1.00 0.00 158 ARG A O 3
ATOM 5279 N N . PRO A 1 96 ? -20.338 3.977 -2.791 1.00 0.00 159 PRO A N 3
ATOM 5280 C CA . PRO A 1 96 ? -21.104 3.544 -4.001 1.00 0.00 159 PRO A CA 3
ATOM 5281 C C . PRO A 1 96 ? -22.212 4.535 -4.380 1.00 0.00 159 PRO A C 3
ATOM 5282 O O . PRO A 1 96 ? -22.786 5.200 -3.538 1.00 0.00 159 PRO A O 3
ATOM 5293 N N . LYS A 1 97 ? -22.501 4.644 -5.646 1.00 0.00 160 LYS A N 3
ATOM 5294 C CA . LYS A 1 97 ? -23.550 5.596 -6.096 1.00 0.00 160 LYS A CA 3
ATOM 5295 C C . LYS A 1 97 ? -24.934 5.071 -5.717 1.00 0.00 160 LYS A C 3
ATOM 5296 O O . LYS A 1 97 ? -25.429 4.113 -6.277 1.00 0.00 160 LYS A O 3
ATOM 5315 N N . LYS A 1 98 ? -25.555 5.709 -4.762 1.00 0.00 161 LYS A N 3
ATOM 5316 C CA . LYS A 1 98 ? -26.910 5.286 -4.312 1.00 0.00 161 LYS A CA 3
ATOM 5317 C C . LYS A 1 98 ? -26.964 3.762 -4.182 1.00 0.00 161 LYS A C 3
ATOM 5318 O O . LYS A 1 98 ? -27.491 3.062 -5.024 1.00 0.00 161 LYS A O 3
ATOM 5337 N N . LYS A 1 99 ? -26.419 3.259 -3.112 1.00 0.00 162 LYS A N 3
ATOM 5338 C CA . LYS A 1 99 ? -26.418 1.789 -2.867 1.00 0.00 162 LYS A CA 3
ATOM 5339 C C . LYS A 1 99 ? -26.066 1.015 -4.138 1.00 0.00 162 LYS A C 3
ATOM 5340 O O . LYS A 1 99 ? -25.653 1.573 -5.137 1.00 0.00 162 LYS A O 3
ATOM 5359 N N . VAL A 1 100 ? -26.227 -0.282 -4.090 1.00 0.00 163 VAL A N 3
ATOM 5360 C CA . VAL A 1 100 ? -25.903 -1.130 -5.268 1.00 0.00 163 VAL A CA 3
ATOM 5361 C C . VAL A 1 100 ? -26.961 -0.936 -6.359 1.00 0.00 163 VAL A C 3
ATOM 5362 O O . VAL A 1 100 ? -28.143 -0.834 -6.087 1.00 0.00 163 VAL A O 3
ATOM 5375 N N . SER A 1 101 ? -26.538 -0.862 -7.593 1.00 0.00 164 SER A N 3
ATOM 5376 C CA . SER A 1 101 ? -27.500 -0.648 -8.711 1.00 0.00 164 SER A CA 3
ATOM 5377 C C . SER A 1 101 ? -28.472 -1.828 -8.834 1.00 0.00 164 SER A C 3
ATOM 5378 O O . SER A 1 101 ? -28.105 -2.980 -8.698 1.00 0.00 164 SER A O 3
ATOM 5386 N N . VAL A 1 102 ? -29.724 -1.530 -9.089 1.00 0.00 165 VAL A N 3
ATOM 5387 C CA . VAL A 1 102 ? -30.758 -2.600 -9.222 1.00 0.00 165 VAL A CA 3
ATOM 5388 C C . VAL A 1 102 ? -30.830 -3.085 -10.680 1.00 0.00 165 VAL A C 3
ATOM 5389 O O . VAL A 1 102 ? -30.117 -3.983 -11.075 1.00 0.00 165 VAL A O 3
ATOM 5402 N N . GLU A 1 103 ? -31.707 -2.508 -11.464 1.00 0.00 166 GLU A N 3
ATOM 5403 C CA . GLU A 1 103 ? -31.863 -2.930 -12.891 1.00 0.00 166 GLU A CA 3
ATOM 5404 C C . GLU A 1 103 ? -32.231 -4.416 -12.956 1.00 0.00 166 GLU A C 3
ATOM 5405 O O . GLU A 1 103 ? -32.420 -4.973 -14.021 1.00 0.00 166 GLU A O 3
ATOM 5417 N N . LEU A 1 104 ? -32.353 -5.057 -11.823 1.00 0.00 167 LEU A N 3
ATOM 5418 C CA . LEU A 1 104 ? -32.728 -6.502 -11.806 1.00 0.00 167 LEU A CA 3
ATOM 5419 C C . LEU A 1 104 ? -34.247 -6.626 -11.691 1.00 0.00 167 LEU A C 3
ATOM 5420 O O . LEU A 1 104 ? -34.801 -7.706 -11.767 1.00 0.00 167 LEU A O 3
ATOM 5436 N N . GLU A 1 105 ? -34.927 -5.528 -11.506 1.00 0.00 168 GLU A N 3
ATOM 5437 C CA . GLU A 1 105 ? -36.411 -5.582 -11.382 1.00 0.00 168 GLU A CA 3
ATOM 5438 C C . GLU A 1 105 ? -37.046 -5.544 -12.773 1.00 0.00 168 GLU A C 3
ATOM 5439 O O . GLU A 1 105 ? -36.746 -4.690 -13.585 1.00 0.00 168 GLU A O 3
ATOM 5451 N N . HIS A 1 106 ? -37.928 -6.470 -13.043 1.00 0.00 169 HIS A N 3
ATOM 5452 C CA . HIS A 1 106 ? -38.608 -6.518 -14.369 1.00 0.00 169 HIS A CA 3
ATOM 5453 C C . HIS A 1 106 ? -37.592 -6.299 -15.491 1.00 0.00 169 HIS A C 3
ATOM 5454 O O . HIS A 1 106 ? -37.244 -5.181 -15.826 1.00 0.00 169 HIS A O 3
ATOM 5468 N N . HIS A 1 107 ? -37.120 -7.369 -16.081 1.00 0.00 170 HIS A N 3
ATOM 5469 C CA . HIS A 1 107 ? -36.128 -7.251 -17.191 1.00 0.00 170 HIS A CA 3
ATOM 5470 C C . HIS A 1 107 ? -36.473 -8.248 -18.298 1.00 0.00 170 HIS A C 3
ATOM 5471 O O . HIS A 1 107 ? -36.701 -9.417 -18.054 1.00 0.00 170 HIS A O 3
ATOM 5485 N N . HIS A 1 108 ? -36.514 -7.786 -19.520 1.00 0.00 171 HIS A N 3
ATOM 5486 C CA . HIS A 1 108 ? -36.837 -8.685 -20.661 1.00 0.00 171 HIS A CA 3
ATOM 5487 C C . HIS A 1 108 ? -35.692 -9.684 -20.863 1.00 0.00 171 HIS A C 3
ATOM 5488 O O . HIS A 1 108 ? -35.909 -10.839 -21.176 1.00 0.00 171 HIS A O 3
ATOM 5502 N N . HIS A 1 109 ? -34.474 -9.240 -20.704 1.00 0.00 172 HIS A N 3
ATOM 5503 C CA . HIS A 1 109 ? -33.312 -10.152 -20.907 1.00 0.00 172 HIS A CA 3
ATOM 5504 C C . HIS A 1 109 ? -33.215 -11.154 -19.755 1.00 0.00 172 HIS A C 3
ATOM 5505 O O . HIS A 1 109 ? -33.360 -10.807 -18.598 1.00 0.00 172 HIS A O 3
ATOM 5519 N N . HIS A 1 110 ? -32.955 -12.398 -20.068 1.00 0.00 173 HIS A N 3
ATOM 5520 C CA . HIS A 1 110 ? -32.833 -13.435 -19.004 1.00 0.00 173 HIS A CA 3
ATOM 5521 C C . HIS A 1 110 ? -31.893 -14.547 -19.475 1.00 0.00 173 HIS A C 3
ATOM 5522 O O . HIS A 1 110 ? -31.598 -14.674 -20.647 1.00 0.00 173 HIS A O 3
ATOM 5536 N N . HIS A 1 111 ? -31.422 -15.354 -18.562 1.00 0.00 174 HIS A N 3
ATOM 5537 C CA . HIS A 1 111 ? -30.504 -16.463 -18.940 1.00 0.00 174 HIS A CA 3
ATOM 5538 C C . HIS A 1 111 ? -30.534 -17.528 -17.844 1.00 0.00 174 HIS A C 3
ATOM 5539 O O . HIS A 1 111 ? -30.298 -18.683 -18.159 1.00 0.00 174 HIS A O 3
ATOM 5554 N N . THR A 1 1 ? 12.283 1.031 -7.239 1.00 0.00 64 THR A N 4
ATOM 5555 C CA . THR A 1 1 ? 12.484 2.047 -6.165 1.00 0.00 64 THR A CA 4
ATOM 5556 C C . THR A 1 1 ? 11.157 2.278 -5.434 1.00 0.00 64 THR A C 4
ATOM 5557 O O . THR A 1 1 ? 11.030 3.167 -4.613 1.00 0.00 64 THR A O 4
ATOM 5568 N N . PHE A 1 2 ? 10.169 1.477 -5.732 1.00 0.00 65 PHE A N 4
ATOM 5569 C CA . PHE A 1 2 ? 8.840 1.630 -5.071 1.00 0.00 65 PHE A CA 4
ATOM 5570 C C . PHE A 1 2 ? 8.977 1.356 -3.569 1.00 0.00 65 PHE A C 4
ATOM 5571 O O . PHE A 1 2 ? 8.374 2.015 -2.742 1.00 0.00 65 PHE A O 4
ATOM 5588 N N . LYS A 1 3 ? 9.754 0.371 -3.214 1.00 0.00 66 LYS A N 4
ATOM 5589 C CA . LYS A 1 3 ? 9.917 0.030 -1.773 1.00 0.00 66 LYS A CA 4
ATOM 5590 C C . LYS A 1 3 ? 10.495 1.229 -1.022 1.00 0.00 66 LYS A C 4
ATOM 5591 O O . LYS A 1 3 ? 10.077 1.554 0.074 1.00 0.00 66 LYS A O 4
ATOM 5610 N N . GLN A 1 4 ? 11.460 1.882 -1.602 1.00 0.00 67 GLN A N 4
ATOM 5611 C CA . GLN A 1 4 ? 12.081 3.058 -0.932 1.00 0.00 67 GLN A CA 4
ATOM 5612 C C . GLN A 1 4 ? 11.025 4.150 -0.756 1.00 0.00 67 GLN A C 4
ATOM 5613 O O . GLN A 1 4 ? 10.935 4.791 0.274 1.00 0.00 67 GLN A O 4
ATOM 5627 N N . VAL A 1 5 ? 10.223 4.363 -1.763 1.00 0.00 68 VAL A N 4
ATOM 5628 C CA . VAL A 1 5 ? 9.164 5.410 -1.678 1.00 0.00 68 VAL A CA 4
ATOM 5629 C C . VAL A 1 5 ? 8.159 5.033 -0.585 1.00 0.00 68 VAL A C 4
ATOM 5630 O O . VAL A 1 5 ? 7.783 5.843 0.242 1.00 0.00 68 VAL A O 4
ATOM 5643 N N . ALA A 1 6 ? 7.722 3.805 -0.582 1.00 0.00 69 ALA A N 4
ATOM 5644 C CA . ALA A 1 6 ? 6.741 3.353 0.446 1.00 0.00 69 ALA A CA 4
ATOM 5645 C C . ALA A 1 6 ? 7.404 3.345 1.824 1.00 0.00 69 ALA A C 4
ATOM 5646 O O . ALA A 1 6 ? 6.795 3.672 2.825 1.00 0.00 69 ALA A O 4
ATOM 5653 N N . ASP A 1 7 ? 8.652 2.965 1.880 1.00 0.00 70 ASP A N 4
ATOM 5654 C CA . ASP A 1 7 ? 9.370 2.917 3.189 1.00 0.00 70 ASP A CA 4
ATOM 5655 C C . ASP A 1 7 ? 9.494 4.340 3.749 1.00 0.00 70 ASP A C 4
ATOM 5656 O O . ASP A 1 7 ? 9.344 4.571 4.934 1.00 0.00 70 ASP A O 4
ATOM 5665 N N . ASP A 1 8 ? 9.771 5.292 2.902 1.00 0.00 71 ASP A N 4
ATOM 5666 C CA . ASP A 1 8 ? 9.913 6.698 3.379 1.00 0.00 71 ASP A CA 4
ATOM 5667 C C . ASP A 1 8 ? 8.589 7.171 3.984 1.00 0.00 71 ASP A C 4
ATOM 5668 O O . ASP A 1 8 ? 8.548 7.766 5.043 1.00 0.00 71 ASP A O 4
ATOM 5677 N N . TRP A 1 9 ? 7.506 6.903 3.310 1.00 0.00 72 TRP A N 4
ATOM 5678 C CA . TRP A 1 9 ? 6.168 7.319 3.822 1.00 0.00 72 TRP A CA 4
ATOM 5679 C C . TRP A 1 9 ? 5.843 6.534 5.097 1.00 0.00 72 TRP A C 4
ATOM 5680 O O . TRP A 1 9 ? 5.253 7.051 6.028 1.00 0.00 72 TRP A O 4
ATOM 5701 N N . LEU A 1 10 ? 6.212 5.283 5.134 1.00 0.00 73 LEU A N 4
ATOM 5702 C CA . LEU A 1 10 ? 5.919 4.447 6.335 1.00 0.00 73 LEU A CA 4
ATOM 5703 C C . LEU A 1 10 ? 6.635 5.033 7.555 1.00 0.00 73 LEU A C 4
ATOM 5704 O O . LEU A 1 10 ? 6.093 5.087 8.643 1.00 0.00 73 LEU A O 4
ATOM 5720 N N . LYS A 1 11 ? 7.852 5.468 7.381 1.00 0.00 74 LYS A N 4
ATOM 5721 C CA . LYS A 1 11 ? 8.609 6.050 8.526 1.00 0.00 74 LYS A CA 4
ATOM 5722 C C . LYS A 1 11 ? 7.879 7.291 9.042 1.00 0.00 74 LYS A C 4
ATOM 5723 O O . LYS A 1 11 ? 7.723 7.487 10.232 1.00 0.00 74 LYS A O 4
ATOM 5742 N N . GLN A 1 12 ? 7.432 8.129 8.149 1.00 0.00 75 GLN A N 4
ATOM 5743 C CA . GLN A 1 12 ? 6.707 9.365 8.568 1.00 0.00 75 GLN A CA 4
ATOM 5744 C C . GLN A 1 12 ? 5.317 8.991 9.097 1.00 0.00 75 GLN A C 4
ATOM 5745 O O . GLN A 1 12 ? 4.849 9.515 10.092 1.00 0.00 75 GLN A O 4
ATOM 5759 N N . TYR A 1 13 ? 4.655 8.082 8.434 1.00 0.00 76 TYR A N 4
ATOM 5760 C CA . TYR A 1 13 ? 3.294 7.662 8.880 1.00 0.00 76 TYR A CA 4
ATOM 5761 C C . TYR A 1 13 ? 3.410 6.880 10.189 1.00 0.00 76 TYR A C 4
ATOM 5762 O O . TYR A 1 13 ? 2.432 6.621 10.865 1.00 0.00 76 TYR A O 4
ATOM 5780 N N . ALA A 1 14 ? 4.606 6.506 10.551 1.00 0.00 77 ALA A N 4
ATOM 5781 C CA . ALA A 1 14 ? 4.806 5.742 11.815 1.00 0.00 77 ALA A CA 4
ATOM 5782 C C . ALA A 1 14 ? 4.389 6.606 13.008 1.00 0.00 77 ALA A C 4
ATOM 5783 O O . ALA A 1 14 ? 4.418 6.176 14.147 1.00 0.00 77 ALA A O 4
ATOM 5790 N N . ASN A 1 15 ? 4.001 7.831 12.754 1.00 0.00 78 ASN A N 4
ATOM 5791 C CA . ASN A 1 15 ? 3.585 8.744 13.864 1.00 0.00 78 ASN A CA 4
ATOM 5792 C C . ASN A 1 15 ? 2.067 8.690 14.061 1.00 0.00 78 ASN A C 4
ATOM 5793 O O . ASN A 1 15 ? 1.307 8.516 13.125 1.00 0.00 78 ASN A O 4
ATOM 5804 N N . ASP A 1 16 ? 1.634 8.845 15.287 1.00 0.00 79 ASP A N 4
ATOM 5805 C CA . ASP A 1 16 ? 0.176 8.816 15.606 1.00 0.00 79 ASP A CA 4
ATOM 5806 C C . ASP A 1 16 ? -0.375 7.424 15.306 1.00 0.00 79 ASP A C 4
ATOM 5807 O O . ASP A 1 16 ? -1.559 7.235 15.100 1.00 0.00 79 ASP A O 4
ATOM 5816 N N . VAL A 1 17 ? 0.489 6.441 15.281 1.00 0.00 80 VAL A N 4
ATOM 5817 C CA . VAL A 1 17 ? 0.042 5.045 14.996 1.00 0.00 80 VAL A CA 4
ATOM 5818 C C . VAL A 1 17 ? 0.811 4.053 15.874 1.00 0.00 80 VAL A C 4
ATOM 5819 O O . VAL A 1 17 ? 1.948 4.275 16.252 1.00 0.00 80 VAL A O 4
ATOM 5832 N N . LYS A 1 18 ? 0.184 2.951 16.188 1.00 0.00 81 LYS A N 4
ATOM 5833 C CA . LYS A 1 18 ? 0.834 1.913 17.036 1.00 0.00 81 LYS A CA 4
ATOM 5834 C C . LYS A 1 18 ? 2.008 1.275 16.287 1.00 0.00 81 LYS A C 4
ATOM 5835 O O . LYS A 1 18 ? 2.002 1.144 15.077 1.00 0.00 81 LYS A O 4
ATOM 5854 N N . VAL A 1 19 ? 3.014 0.877 17.016 1.00 0.00 82 VAL A N 4
ATOM 5855 C CA . VAL A 1 19 ? 4.209 0.244 16.390 1.00 0.00 82 VAL A CA 4
ATOM 5856 C C . VAL A 1 19 ? 3.801 -1.063 15.705 1.00 0.00 82 VAL A C 4
ATOM 5857 O O . VAL A 1 19 ? 4.221 -1.365 14.604 1.00 0.00 82 VAL A O 4
ATOM 5870 N N . SER A 1 20 ? 2.993 -1.845 16.365 1.00 0.00 83 SER A N 4
ATOM 5871 C CA . SER A 1 20 ? 2.551 -3.147 15.787 1.00 0.00 83 SER A CA 4
ATOM 5872 C C . SER A 1 20 ? 1.833 -2.917 14.452 1.00 0.00 83 SER A C 4
ATOM 5873 O O . SER A 1 20 ? 1.937 -3.706 13.531 1.00 0.00 83 SER A O 4
ATOM 5881 N N . SER A 1 21 ? 1.099 -1.845 14.344 1.00 0.00 84 SER A N 4
ATOM 5882 C CA . SER A 1 21 ? 0.370 -1.555 13.073 1.00 0.00 84 SER A CA 4
ATOM 5883 C C . SER A 1 21 ? 1.368 -1.174 11.976 1.00 0.00 84 SER A C 4
ATOM 5884 O O . SER A 1 21 ? 1.186 -1.486 10.813 1.00 0.00 84 SER A O 4
ATOM 5892 N N . VAL A 1 22 ? 2.416 -0.485 12.338 1.00 0.00 85 VAL A N 4
ATOM 5893 C CA . VAL A 1 22 ? 3.428 -0.062 11.325 1.00 0.00 85 VAL A CA 4
ATOM 5894 C C . VAL A 1 22 ? 4.074 -1.294 10.682 1.00 0.00 85 VAL A C 4
ATOM 5895 O O . VAL A 1 22 ? 4.195 -1.390 9.475 1.00 0.00 85 VAL A O 4
ATOM 5908 N N . ARG A 1 23 ? 4.497 -2.231 11.483 1.00 0.00 86 ARG A N 4
ATOM 5909 C CA . ARG A 1 23 ? 5.142 -3.458 10.934 1.00 0.00 86 ARG A CA 4
ATOM 5910 C C . ARG A 1 23 ? 4.080 -4.356 10.294 1.00 0.00 86 ARG A C 4
ATOM 5911 O O . ARG A 1 23 ? 4.300 -4.969 9.267 1.00 0.00 86 ARG A O 4
ATOM 5932 N N . ALA A 1 24 ? 2.933 -4.443 10.907 1.00 0.00 87 ALA A N 4
ATOM 5933 C CA . ALA A 1 24 ? 1.847 -5.303 10.360 1.00 0.00 87 ALA A CA 4
ATOM 5934 C C . ALA A 1 24 ? 1.361 -4.738 9.024 1.00 0.00 87 ALA A C 4
ATOM 5935 O O . ALA A 1 24 ? 1.216 -5.449 8.048 1.00 0.00 87 ALA A O 4
ATOM 5942 N N . ARG A 1 25 ? 1.110 -3.459 8.979 1.00 0.00 88 ARG A N 4
ATOM 5943 C CA . ARG A 1 25 ? 0.642 -2.826 7.713 1.00 0.00 88 ARG A CA 4
ATOM 5944 C C . ARG A 1 25 ? 1.759 -2.888 6.671 1.00 0.00 88 ARG A C 4
ATOM 5945 O O . ARG A 1 25 ? 1.519 -3.084 5.495 1.00 0.00 88 ARG A O 4
ATOM 5966 N N . GLU A 1 26 ? 2.984 -2.719 7.099 1.00 0.00 89 GLU A N 4
ATOM 5967 C CA . GLU A 1 26 ? 4.130 -2.767 6.144 1.00 0.00 89 GLU A CA 4
ATOM 5968 C C . GLU A 1 26 ? 4.078 -4.082 5.365 1.00 0.00 89 GLU A C 4
ATOM 5969 O O . GLU A 1 26 ? 4.226 -4.116 4.157 1.00 0.00 89 GLU A O 4
ATOM 5981 N N . LYS A 1 27 ? 3.860 -5.165 6.056 1.00 0.00 90 LYS A N 4
ATOM 5982 C CA . LYS A 1 27 ? 3.779 -6.494 5.383 1.00 0.00 90 LYS A CA 4
ATOM 5983 C C . LYS A 1 27 ? 2.557 -6.532 4.465 1.00 0.00 90 LYS A C 4
ATOM 5984 O O . LYS A 1 27 ? 2.585 -7.102 3.390 1.00 0.00 90 LYS A O 4
ATOM 6003 N N . ALA A 1 28 ? 1.477 -5.937 4.890 1.00 0.00 91 ALA A N 4
ATOM 6004 C CA . ALA A 1 28 ? 0.238 -5.940 4.061 1.00 0.00 91 ALA A CA 4
ATOM 6005 C C . ALA A 1 28 ? 0.510 -5.271 2.709 1.00 0.00 91 ALA A C 4
ATOM 6006 O O . ALA A 1 28 ? 0.107 -5.759 1.670 1.00 0.00 91 ALA A O 4
ATOM 6013 N N . ILE A 1 29 ? 1.188 -4.155 2.716 1.00 0.00 92 ILE A N 4
ATOM 6014 C CA . ILE A 1 29 ? 1.483 -3.446 1.434 1.00 0.00 92 ILE A CA 4
ATOM 6015 C C . ILE A 1 29 ? 2.691 -4.092 0.740 1.00 0.00 92 ILE A C 4
ATOM 6016 O O . ILE A 1 29 ? 2.913 -3.906 -0.442 1.00 0.00 92 ILE A O 4
ATOM 6032 N N . GLN A 1 30 ? 3.470 -4.847 1.465 1.00 0.00 93 GLN A N 4
ATOM 6033 C CA . GLN A 1 30 ? 4.671 -5.498 0.856 1.00 0.00 93 GLN A CA 4
ATOM 6034 C C . GLN A 1 30 ? 4.246 -6.346 -0.348 1.00 0.00 93 GLN A C 4
ATOM 6035 O O . GLN A 1 30 ? 4.917 -6.388 -1.363 1.00 0.00 93 GLN A O 4
ATOM 6049 N N . HIS A 1 31 ? 3.135 -7.018 -0.242 1.00 0.00 94 HIS A N 4
ATOM 6050 C CA . HIS A 1 31 ? 2.652 -7.867 -1.372 1.00 0.00 94 HIS A CA 4
ATOM 6051 C C . HIS A 1 31 ? 2.452 -7.004 -2.623 1.00 0.00 94 HIS A C 4
ATOM 6052 O O . HIS A 1 31 ? 2.737 -7.417 -3.731 1.00 0.00 94 HIS A O 4
ATOM 6066 N N . ALA A 1 32 ? 1.954 -5.811 -2.451 1.00 0.00 95 ALA A N 4
ATOM 6067 C CA . ALA A 1 32 ? 1.724 -4.913 -3.622 1.00 0.00 95 ALA A CA 4
ATOM 6068 C C . ALA A 1 32 ? 3.064 -4.548 -4.270 1.00 0.00 95 ALA A C 4
ATOM 6069 O O . ALA A 1 32 ? 3.175 -4.430 -5.476 1.00 0.00 95 ALA A O 4
ATOM 6076 N N . ILE A 1 33 ? 4.078 -4.352 -3.473 1.00 0.00 96 ILE A N 4
ATOM 6077 C CA . ILE A 1 33 ? 5.417 -3.979 -4.024 1.00 0.00 96 ILE A CA 4
ATOM 6078 C C . ILE A 1 33 ? 5.955 -5.106 -4.915 1.00 0.00 96 ILE A C 4
ATOM 6079 O O . ILE A 1 33 ? 6.485 -4.870 -5.985 1.00 0.00 96 ILE A O 4
ATOM 6095 N N . GLU A 1 34 ? 5.841 -6.328 -4.475 1.00 0.00 97 GLU A N 4
ATOM 6096 C CA . GLU A 1 34 ? 6.354 -7.473 -5.288 1.00 0.00 97 GLU A CA 4
ATOM 6097 C C . GLU A 1 34 ? 5.471 -7.703 -6.523 1.00 0.00 97 GLU A C 4
ATOM 6098 O O . GLU A 1 34 ? 5.955 -7.919 -7.618 1.00 0.00 97 GLU A O 4
ATOM 6110 N N . ARG A 1 35 ? 4.178 -7.679 -6.346 1.00 0.00 98 ARG A N 4
ATOM 6111 C CA . ARG A 1 35 ? 3.249 -7.920 -7.493 1.00 0.00 98 ARG A CA 4
ATOM 6112 C C . ARG A 1 35 ? 3.348 -6.787 -8.518 1.00 0.00 98 ARG A C 4
ATOM 6113 O O . ARG A 1 35 ? 3.309 -7.012 -9.713 1.00 0.00 98 ARG A O 4
ATOM 6134 N N . PHE A 1 36 ? 3.468 -5.572 -8.059 1.00 0.00 99 PHE A N 4
ATOM 6135 C CA . PHE A 1 36 ? 3.560 -4.408 -8.992 1.00 0.00 99 PHE A CA 4
ATOM 6136 C C . PHE A 1 36 ? 5.037 -3.997 -9.145 1.00 0.00 99 PHE A C 4
ATOM 6137 O O . PHE A 1 36 ? 5.354 -2.893 -9.545 1.00 0.00 99 PHE A O 4
ATOM 6154 N N . ASN A 1 37 ? 5.943 -4.896 -8.829 1.00 0.00 100 ASN A N 4
ATOM 6155 C CA . ASN A 1 37 ? 7.407 -4.594 -8.950 1.00 0.00 100 ASN A CA 4
ATOM 6156 C C . ASN A 1 37 ? 7.758 -4.282 -10.408 1.00 0.00 100 ASN A C 4
ATOM 6157 O O . ASN A 1 37 ? 8.543 -3.397 -10.698 1.00 0.00 100 ASN A O 4
ATOM 6168 N N . THR A 1 38 ? 7.187 -5.006 -11.336 1.00 0.00 101 THR A N 4
ATOM 6169 C CA . THR A 1 38 ? 7.483 -4.756 -12.781 1.00 0.00 101 THR A CA 4
ATOM 6170 C C . THR A 1 38 ? 6.443 -3.793 -13.352 1.00 0.00 101 THR A C 4
ATOM 6171 O O . THR A 1 38 ? 6.563 -3.322 -14.468 1.00 0.00 101 THR A O 4
ATOM 6182 N N . LYS A 1 39 ? 5.420 -3.490 -12.591 1.00 0.00 102 LYS A N 4
ATOM 6183 C CA . LYS A 1 39 ? 4.360 -2.552 -13.076 1.00 0.00 102 LYS A CA 4
ATOM 6184 C C . LYS A 1 39 ? 4.530 -1.186 -12.382 1.00 0.00 102 LYS A C 4
ATOM 6185 O O . LYS A 1 39 ? 4.214 -1.047 -11.218 1.00 0.00 102 LYS A O 4
ATOM 6204 N N . PRO A 1 40 ? 5.019 -0.182 -13.076 1.00 0.00 103 PRO A N 4
ATOM 6205 C CA . PRO A 1 40 ? 5.213 1.173 -12.482 1.00 0.00 103 PRO A CA 4
ATOM 6206 C C . PRO A 1 40 ? 3.948 1.687 -11.780 1.00 0.00 103 PRO A C 4
ATOM 6207 O O . PRO A 1 40 ? 2.843 1.261 -12.062 1.00 0.00 103 PRO A O 4
ATOM 6218 N N . ILE A 1 41 ? 4.111 2.600 -10.862 1.00 0.00 104 ILE A N 4
ATOM 6219 C CA . ILE A 1 41 ? 2.934 3.152 -10.134 1.00 0.00 104 ILE A CA 4
ATOM 6220 C C . ILE A 1 41 ? 2.029 3.910 -11.111 1.00 0.00 104 ILE A C 4
ATOM 6221 O O . ILE A 1 41 ? 0.818 3.804 -11.072 1.00 0.00 104 ILE A O 4
ATOM 6237 N N . GLN A 1 42 ? 2.617 4.686 -11.978 1.00 0.00 105 GLN A N 4
ATOM 6238 C CA . GLN A 1 42 ? 1.817 5.476 -12.958 1.00 0.00 105 GLN A CA 4
ATOM 6239 C C . GLN A 1 42 ? 1.141 4.541 -13.964 1.00 0.00 105 GLN A C 4
ATOM 6240 O O . GLN A 1 42 ? 0.286 4.950 -14.728 1.00 0.00 105 GLN A O 4
ATOM 6254 N N . THR A 1 43 ? 1.514 3.289 -13.973 1.00 0.00 106 THR A N 4
ATOM 6255 C CA . THR A 1 43 ? 0.898 2.320 -14.935 1.00 0.00 106 THR A CA 4
ATOM 6256 C C . THR A 1 43 ? -0.179 1.495 -14.218 1.00 0.00 106 THR A C 4
ATOM 6257 O O . THR A 1 43 ? -0.786 0.613 -14.796 1.00 0.00 106 THR A O 4
ATOM 6268 N N . ILE A 1 44 ? -0.427 1.781 -12.966 1.00 0.00 107 ILE A N 4
ATOM 6269 C CA . ILE A 1 44 ? -1.467 1.012 -12.216 1.00 0.00 107 ILE A CA 4
ATOM 6270 C C . ILE A 1 44 ? -2.860 1.449 -12.671 1.00 0.00 107 ILE A C 4
ATOM 6271 O O . ILE A 1 44 ? -3.164 2.625 -12.762 1.00 0.00 107 ILE A O 4
ATOM 6287 N N . LYS A 1 45 ? -3.709 0.499 -12.964 1.00 0.00 108 LYS A N 4
ATOM 6288 C CA . LYS A 1 45 ? -5.087 0.824 -13.428 1.00 0.00 108 LYS A CA 4
ATOM 6289 C C . LYS A 1 45 ? -6.065 0.798 -12.254 1.00 0.00 108 LYS A C 4
ATOM 6290 O O . LYS A 1 45 ? -5.793 0.246 -11.203 1.00 0.00 108 LYS A O 4
ATOM 6309 N N . LYS A 1 46 ? -7.202 1.405 -12.436 1.00 0.00 109 LYS A N 4
ATOM 6310 C CA . LYS A 1 46 ? -8.226 1.450 -11.354 1.00 0.00 109 LYS A CA 4
ATOM 6311 C C . LYS A 1 46 ? -8.686 0.033 -11.003 1.00 0.00 109 LYS A C 4
ATOM 6312 O O . LYS A 1 46 ? -8.855 -0.315 -9.849 1.00 0.00 109 LYS A O 4
ATOM 6331 N N . HIS A 1 47 ? -8.899 -0.781 -11.996 1.00 0.00 110 HIS A N 4
ATOM 6332 C CA . HIS A 1 47 ? -9.359 -2.177 -11.744 1.00 0.00 110 HIS A CA 4
ATOM 6333 C C . HIS A 1 47 ? -8.264 -2.949 -11.004 1.00 0.00 110 HIS A C 4
ATOM 6334 O O . HIS A 1 47 ? -8.532 -3.762 -10.138 1.00 0.00 110 HIS A O 4
ATOM 6348 N N . ASP A 1 48 ? -7.031 -2.700 -11.345 1.00 0.00 111 ASP A N 4
ATOM 6349 C CA . ASP A 1 48 ? -5.900 -3.409 -10.678 1.00 0.00 111 ASP A CA 4
ATOM 6350 C C . ASP A 1 48 ? -5.885 -3.072 -9.183 1.00 0.00 111 ASP A C 4
ATOM 6351 O O . ASP A 1 48 ? -5.656 -3.921 -8.341 1.00 0.00 111 ASP A O 4
ATOM 6360 N N . TYR A 1 49 ? -6.121 -1.834 -8.852 1.00 0.00 112 TYR A N 4
ATOM 6361 C CA . TYR A 1 49 ? -6.121 -1.417 -7.419 1.00 0.00 112 TYR A CA 4
ATOM 6362 C C . TYR A 1 49 ? -7.221 -2.163 -6.658 1.00 0.00 112 TYR A C 4
ATOM 6363 O O . TYR A 1 49 ? -7.021 -2.632 -5.551 1.00 0.00 112 TYR A O 4
ATOM 6381 N N . GLN A 1 50 ? -8.385 -2.268 -7.237 1.00 0.00 113 GLN A N 4
ATOM 6382 C CA . GLN A 1 50 ? -9.505 -2.975 -6.549 1.00 0.00 113 GLN A CA 4
ATOM 6383 C C . GLN A 1 50 ? -9.111 -4.436 -6.318 1.00 0.00 113 GLN A C 4
ATOM 6384 O O . GLN A 1 50 ? -9.437 -5.033 -5.310 1.00 0.00 113 GLN A O 4
ATOM 6398 N N . ARG A 1 51 ? -8.412 -5.012 -7.255 1.00 0.00 114 ARG A N 4
ATOM 6399 C CA . ARG A 1 51 ? -7.982 -6.436 -7.122 1.00 0.00 114 ARG A CA 4
ATOM 6400 C C . ARG A 1 51 ? -7.084 -6.598 -5.892 1.00 0.00 114 ARG A C 4
ATOM 6401 O O . ARG A 1 51 ? -7.202 -7.545 -5.137 1.00 0.00 114 ARG A O 4
ATOM 6422 N N . PHE A 1 52 ? -6.177 -5.682 -5.695 1.00 0.00 115 PHE A N 4
ATOM 6423 C CA . PHE A 1 52 ? -5.256 -5.767 -4.523 1.00 0.00 115 PHE A CA 4
ATOM 6424 C C . PHE A 1 52 ? -6.058 -5.718 -3.221 1.00 0.00 115 PHE A C 4
ATOM 6425 O O . PHE A 1 52 ? -5.795 -6.454 -2.290 1.00 0.00 115 PHE A O 4
ATOM 6442 N N . VAL A 1 53 ? -7.029 -4.848 -3.145 1.00 0.00 116 VAL A N 4
ATOM 6443 C CA . VAL A 1 53 ? -7.847 -4.744 -1.899 1.00 0.00 116 VAL A CA 4
ATOM 6444 C C . VAL A 1 53 ? -8.537 -6.086 -1.637 1.00 0.00 116 VAL A C 4
ATOM 6445 O O . VAL A 1 53 ? -8.567 -6.583 -0.526 1.00 0.00 116 VAL A O 4
ATOM 6458 N N . ASP A 1 54 ? -9.098 -6.668 -2.659 1.00 0.00 117 ASP A N 4
ATOM 6459 C CA . ASP A 1 54 ? -9.796 -7.978 -2.505 1.00 0.00 117 ASP A CA 4
ATOM 6460 C C . ASP A 1 54 ? -8.791 -9.063 -2.102 1.00 0.00 117 ASP A C 4
ATOM 6461 O O . ASP A 1 54 ? -9.089 -9.948 -1.322 1.00 0.00 117 ASP A O 4
ATOM 6470 N N . ASP A 1 55 ? -7.607 -9.010 -2.649 1.00 0.00 118 ASP A N 4
ATOM 6471 C CA . ASP A 1 55 ? -6.574 -10.041 -2.330 1.00 0.00 118 ASP A CA 4
ATOM 6472 C C . ASP A 1 55 ? -6.245 -10.026 -0.832 1.00 0.00 118 ASP A C 4
ATOM 6473 O O . ASP A 1 55 ? -6.177 -11.057 -0.190 1.00 0.00 118 ASP A O 4
ATOM 6482 N N . ILE A 1 56 ? -6.032 -8.865 -0.272 1.00 0.00 119 ILE A N 4
ATOM 6483 C CA . ILE A 1 56 ? -5.699 -8.783 1.184 1.00 0.00 119 ILE A CA 4
ATOM 6484 C C . ILE A 1 56 ? -6.945 -9.077 2.025 1.00 0.00 119 ILE A C 4
ATOM 6485 O O . ILE A 1 56 ? -6.856 -9.489 3.166 1.00 0.00 119 ILE A O 4
ATOM 6501 N N . SER A 1 57 ? -8.106 -8.868 1.471 1.00 0.00 120 SER A N 4
ATOM 6502 C CA . SER A 1 57 ? -9.361 -9.132 2.234 1.00 0.00 120 SER A CA 4
ATOM 6503 C C . SER A 1 57 ? -9.428 -10.610 2.628 1.00 0.00 120 SER A C 4
ATOM 6504 O O . SER A 1 57 ? -9.829 -10.958 3.723 1.00 0.00 120 SER A O 4
ATOM 6512 N N . ALA A 1 58 ? -9.041 -11.482 1.737 1.00 0.00 121 ALA A N 4
ATOM 6513 C CA . ALA A 1 58 ? -9.082 -12.941 2.044 1.00 0.00 121 ALA A CA 4
ATOM 6514 C C . ALA A 1 58 ? -7.898 -13.317 2.942 1.00 0.00 121 ALA A C 4
ATOM 6515 O O . ALA A 1 58 ? -7.816 -14.421 3.447 1.00 0.00 121 ALA A O 4
ATOM 6522 N N . GLN A 1 59 ? -6.982 -12.405 3.148 1.00 0.00 122 GLN A N 4
ATOM 6523 C CA . GLN A 1 59 ? -5.797 -12.697 4.018 1.00 0.00 122 GLN A CA 4
ATOM 6524 C C . GLN A 1 59 ? -5.989 -12.023 5.377 1.00 0.00 122 GLN A C 4
ATOM 6525 O O . GLN A 1 59 ? -5.318 -12.340 6.341 1.00 0.00 122 GLN A O 4
ATOM 6539 N N . TYR A 1 60 ? -6.898 -11.085 5.463 1.00 0.00 123 TYR A N 4
ATOM 6540 C CA . TYR A 1 60 ? -7.127 -10.378 6.760 1.00 0.00 123 TYR A CA 4
ATOM 6541 C C . TYR A 1 60 ? -8.595 -9.976 6.897 1.00 0.00 123 TYR A C 4
ATOM 6542 O O . TYR A 1 60 ? -9.335 -9.915 5.933 1.00 0.00 123 TYR A O 4
ATOM 6560 N N . SER A 1 61 ? -9.010 -9.699 8.103 1.00 0.00 124 SER A N 4
ATOM 6561 C CA . SER A 1 61 ? -10.420 -9.300 8.353 1.00 0.00 124 SER A CA 4
ATOM 6562 C C . SER A 1 61 ? -10.709 -7.931 7.735 1.00 0.00 124 SER A C 4
ATOM 6563 O O . SER A 1 61 ? -9.831 -7.108 7.558 1.00 0.00 124 SER A O 4
ATOM 6571 N N . LYS A 1 62 ? -11.951 -7.694 7.416 1.00 0.00 125 LYS A N 4
ATOM 6572 C CA . LYS A 1 62 ? -12.356 -6.398 6.805 1.00 0.00 125 LYS A CA 4
ATOM 6573 C C . LYS A 1 62 ? -12.019 -5.249 7.762 1.00 0.00 125 LYS A C 4
ATOM 6574 O O . LYS A 1 62 ? -11.683 -4.153 7.348 1.00 0.00 125 LYS A O 4
ATOM 6593 N N . ASN A 1 63 ? -12.109 -5.499 9.039 1.00 0.00 126 ASN A N 4
ATOM 6594 C CA . ASN A 1 63 ? -11.801 -4.440 10.045 1.00 0.00 126 ASN A CA 4
ATOM 6595 C C . ASN A 1 63 ? -10.339 -4.009 9.899 1.00 0.00 126 ASN A C 4
ATOM 6596 O O . ASN A 1 63 ? -9.973 -2.890 10.202 1.00 0.00 126 ASN A O 4
ATOM 6607 N N . TYR A 1 64 ? -9.496 -4.902 9.450 1.00 0.00 127 TYR A N 4
ATOM 6608 C CA . TYR A 1 64 ? -8.047 -4.570 9.282 1.00 0.00 127 TYR A CA 4
ATOM 6609 C C . TYR A 1 64 ? -7.800 -4.059 7.857 1.00 0.00 127 TYR A C 4
ATOM 6610 O O . TYR A 1 64 ? -6.848 -3.350 7.590 1.00 0.00 127 TYR A O 4
ATOM 6628 N N . VAL A 1 65 ? -8.656 -4.425 6.941 1.00 0.00 128 VAL A N 4
ATOM 6629 C CA . VAL A 1 65 ? -8.492 -3.980 5.523 1.00 0.00 128 VAL A CA 4
ATOM 6630 C C . VAL A 1 65 ? -8.633 -2.458 5.434 1.00 0.00 128 VAL A C 4
ATOM 6631 O O . VAL A 1 65 ? -7.885 -1.791 4.743 1.00 0.00 128 VAL A O 4
ATOM 6644 N N . ASP A 1 66 ? -9.595 -1.907 6.119 1.00 0.00 129 ASP A N 4
ATOM 6645 C CA . ASP A 1 66 ? -9.798 -0.429 6.068 1.00 0.00 129 ASP A CA 4
ATOM 6646 C C . ASP A 1 66 ? -8.488 0.290 6.402 1.00 0.00 129 ASP A C 4
ATOM 6647 O O . ASP A 1 66 ? -8.112 1.257 5.763 1.00 0.00 129 ASP A O 4
ATOM 6656 N N . SER A 1 67 ? -7.790 -0.176 7.398 1.00 0.00 130 SER A N 4
ATOM 6657 C CA . SER A 1 67 ? -6.504 0.465 7.788 1.00 0.00 130 SER A CA 4
ATOM 6658 C C . SER A 1 67 ? -5.480 0.294 6.664 1.00 0.00 130 SER A C 4
ATOM 6659 O O . SER A 1 67 ? -4.739 1.201 6.336 1.00 0.00 130 SER A O 4
ATOM 6667 N N . ILE A 1 68 ? -5.439 -0.867 6.073 1.00 0.00 131 ILE A N 4
ATOM 6668 C CA . ILE A 1 68 ? -4.471 -1.115 4.964 1.00 0.00 131 ILE A CA 4
ATOM 6669 C C . ILE A 1 68 ? -4.823 -0.223 3.771 1.00 0.00 131 ILE A C 4
ATOM 6670 O O . ILE A 1 68 ? -3.962 0.354 3.132 1.00 0.00 131 ILE A O 4
ATOM 6686 N N . VAL A 1 69 ? -6.084 -0.124 3.459 1.00 0.00 132 VAL A N 4
ATOM 6687 C CA . VAL A 1 69 ? -6.513 0.711 2.301 1.00 0.00 132 VAL A CA 4
ATOM 6688 C C . VAL A 1 69 ? -6.129 2.173 2.542 1.00 0.00 132 VAL A C 4
ATOM 6689 O O . VAL A 1 69 ? -5.606 2.845 1.672 1.00 0.00 132 VAL A O 4
ATOM 6702 N N . ALA A 1 70 ? -6.390 2.674 3.718 1.00 0.00 133 ALA A N 4
ATOM 6703 C CA . ALA A 1 70 ? -6.048 4.095 4.024 1.00 0.00 133 ALA A CA 4
ATOM 6704 C C . ALA A 1 70 ? -4.533 4.297 3.930 1.00 0.00 133 ALA A C 4
ATOM 6705 O O . ALA A 1 70 ? -4.052 5.224 3.306 1.00 0.00 133 ALA A O 4
ATOM 6712 N N . SER A 1 71 ? -3.778 3.430 4.551 1.00 0.00 134 SER A N 4
ATOM 6713 C CA . SER A 1 71 ? -2.291 3.555 4.508 1.00 0.00 134 SER A CA 4
ATOM 6714 C C . SER A 1 71 ? -1.795 3.387 3.069 1.00 0.00 134 SER A C 4
ATOM 6715 O O . SER A 1 71 ? -0.934 4.109 2.604 1.00 0.00 134 SER A O 4
ATOM 6723 N N . THR A 1 72 ? -2.337 2.432 2.364 1.00 0.00 135 THR A N 4
ATOM 6724 C CA . THR A 1 72 ? -1.910 2.196 0.954 1.00 0.00 135 THR A CA 4
ATOM 6725 C C . THR A 1 72 ? -2.244 3.421 0.099 1.00 0.00 135 THR A C 4
ATOM 6726 O O . THR A 1 72 ? -1.447 3.873 -0.703 1.00 0.00 135 THR A O 4
ATOM 6737 N N . ASN A 1 73 ? -3.419 3.960 0.265 1.00 0.00 136 ASN A N 4
ATOM 6738 C CA . ASN A 1 73 ? -3.825 5.160 -0.527 1.00 0.00 136 ASN A CA 4
ATOM 6739 C C . ASN A 1 73 ? -2.891 6.325 -0.204 1.00 0.00 136 ASN A C 4
ATOM 6740 O O . ASN A 1 73 ? -2.528 7.107 -1.063 1.00 0.00 136 ASN A O 4
ATOM 6751 N N . MET A 1 74 ? -2.504 6.449 1.032 1.00 0.00 137 MET A N 4
ATOM 6752 C CA . MET A 1 74 ? -1.596 7.561 1.429 1.00 0.00 137 MET A CA 4
ATOM 6753 C C . MET A 1 74 ? -0.268 7.427 0.680 1.00 0.00 137 MET A C 4
ATOM 6754 O O . MET A 1 74 ? 0.321 8.403 0.255 1.00 0.00 137 MET A O 4
ATOM 6768 N N . ILE A 1 75 ? 0.212 6.225 0.526 1.00 0.00 138 ILE A N 4
ATOM 6769 C CA . ILE A 1 75 ? 1.505 6.021 -0.191 1.00 0.00 138 ILE A CA 4
ATOM 6770 C C . ILE A 1 75 ? 1.363 6.466 -1.652 1.00 0.00 138 ILE A C 4
ATOM 6771 O O . ILE A 1 75 ? 2.215 7.144 -2.195 1.00 0.00 138 ILE A O 4
ATOM 6787 N N . PHE A 1 76 ? 0.287 6.090 -2.290 1.00 0.00 139 PHE A N 4
ATOM 6788 C CA . PHE A 1 76 ? 0.077 6.494 -3.711 1.00 0.00 139 PHE A CA 4
ATOM 6789 C C . PHE A 1 76 ? -0.170 8.001 -3.783 1.00 0.00 139 PHE A C 4
ATOM 6790 O O . PHE A 1 76 ? 0.356 8.695 -4.633 1.00 0.00 139 PHE A O 4
ATOM 6807 N N . LYS A 1 77 ? -0.967 8.511 -2.885 1.00 0.00 140 LYS A N 4
ATOM 6808 C CA . LYS A 1 77 ? -1.255 9.974 -2.874 1.00 0.00 140 LYS A CA 4
ATOM 6809 C C . LYS A 1 77 ? 0.030 10.740 -2.555 1.00 0.00 140 LYS A C 4
ATOM 6810 O O . LYS A 1 77 ? 0.296 11.794 -3.100 1.00 0.00 140 LYS A O 4
ATOM 6829 N N . TYR A 1 78 ? 0.827 10.207 -1.672 1.00 0.00 141 TYR A N 4
ATOM 6830 C CA . TYR A 1 78 ? 2.103 10.881 -1.301 1.00 0.00 141 TYR A CA 4
ATOM 6831 C C . TYR A 1 78 ? 2.980 11.017 -2.546 1.00 0.00 141 TYR A C 4
ATOM 6832 O O . TYR A 1 78 ? 3.555 12.057 -2.810 1.00 0.00 141 TYR A O 4
ATOM 6850 N N . ALA A 1 79 ? 3.083 9.967 -3.311 1.00 0.00 142 ALA A N 4
ATOM 6851 C CA . ALA A 1 79 ? 3.917 10.011 -4.546 1.00 0.00 142 ALA A CA 4
ATOM 6852 C C . ALA A 1 79 ? 3.345 11.058 -5.504 1.00 0.00 142 ALA A C 4
ATOM 6853 O O . ALA A 1 79 ? 4.069 11.786 -6.158 1.00 0.00 142 ALA A O 4
ATOM 6860 N N . TYR A 1 80 ? 2.047 11.139 -5.582 1.00 0.00 143 TYR A N 4
ATOM 6861 C CA . TYR A 1 80 ? 1.402 12.138 -6.482 1.00 0.00 143 TYR A CA 4
ATOM 6862 C C . TYR A 1 80 ? 1.719 13.553 -5.990 1.00 0.00 143 TYR A C 4
ATOM 6863 O O . TYR A 1 80 ? 1.968 14.456 -6.766 1.00 0.00 143 TYR A O 4
ATOM 6881 N N . ASP A 1 81 ? 1.701 13.752 -4.698 1.00 0.00 144 ASP A N 4
ATOM 6882 C CA . ASP A 1 81 ? 1.989 15.105 -4.139 1.00 0.00 144 ASP A CA 4
ATOM 6883 C C . ASP A 1 81 ? 3.399 15.537 -4.544 1.00 0.00 144 ASP A C 4
ATOM 6884 O O . ASP A 1 81 ? 3.628 16.662 -4.948 1.00 0.00 144 ASP A O 4
ATOM 6893 N N . THR A 1 82 ? 4.347 14.645 -4.452 1.00 0.00 145 THR A N 4
ATOM 6894 C CA . THR A 1 82 ? 5.742 14.994 -4.842 1.00 0.00 145 THR A CA 4
ATOM 6895 C C . THR A 1 82 ? 5.815 15.131 -6.368 1.00 0.00 145 THR A C 4
ATOM 6896 O O . THR A 1 82 ? 6.881 15.181 -6.953 1.00 0.00 145 THR A O 4
ATOM 6907 N N . ARG A 1 83 ? 4.671 15.182 -7.003 1.00 0.00 146 ARG A N 4
ATOM 6908 C CA . ARG A 1 83 ? 4.609 15.305 -8.491 1.00 0.00 146 ARG A CA 4
ATOM 6909 C C . ARG A 1 83 ? 5.357 14.129 -9.130 1.00 0.00 146 ARG A C 4
ATOM 6910 O O . ARG A 1 83 ? 5.680 14.140 -10.304 1.00 0.00 146 ARG A O 4
ATOM 6931 N N . LEU A 1 84 ? 5.618 13.104 -8.361 1.00 0.00 147 LEU A N 4
ATOM 6932 C CA . LEU A 1 84 ? 6.334 11.910 -8.901 1.00 0.00 147 LEU A CA 4
ATOM 6933 C C . LEU A 1 84 ? 5.464 11.247 -9.978 1.00 0.00 147 LEU A C 4
ATOM 6934 O O . LEU A 1 84 ? 5.941 10.843 -11.021 1.00 0.00 147 LEU A O 4
ATOM 6950 N N . ILE A 1 85 ? 4.185 11.122 -9.716 1.00 0.00 148 ILE A N 4
ATOM 6951 C CA . ILE A 1 85 ? 3.260 10.473 -10.698 1.00 0.00 148 ILE A CA 4
ATOM 6952 C C . ILE A 1 85 ? 2.124 11.424 -11.056 1.00 0.00 148 ILE A C 4
ATOM 6953 O O . ILE A 1 85 ? 1.648 12.192 -10.242 1.00 0.00 148 ILE A O 4
ATOM 6969 N N . LYS A 1 86 ? 1.685 11.367 -12.283 1.00 0.00 149 LYS A N 4
ATOM 6970 C CA . LYS A 1 86 ? 0.575 12.247 -12.740 1.00 0.00 149 LYS A CA 4
ATOM 6971 C C . LYS A 1 86 ? -0.750 11.494 -12.607 1.00 0.00 149 LYS A C 4
ATOM 6972 O O . LYS A 1 86 ? -1.816 12.039 -12.816 1.00 0.00 149 LYS A O 4
ATOM 6991 N N . ALA A 1 87 ? -0.683 10.232 -12.271 1.00 0.00 150 ALA A N 4
ATOM 6992 C CA . ALA A 1 87 ? -1.927 9.419 -12.136 1.00 0.00 150 ALA A CA 4
ATOM 6993 C C . ALA A 1 87 ? -2.441 9.464 -10.695 1.00 0.00 150 ALA A C 4
ATOM 6994 O O . ALA A 1 87 ? -1.787 9.960 -9.796 1.00 0.00 150 ALA A O 4
ATOM 7001 N N . MET A 1 88 ? -3.615 8.941 -10.483 1.00 0.00 151 MET A N 4
ATOM 7002 C CA . MET A 1 88 ? -4.208 8.926 -9.120 1.00 0.00 151 MET A CA 4
ATOM 7003 C C . MET A 1 88 ? -5.509 8.117 -9.158 1.00 0.00 151 MET A C 4
ATOM 7004 O O . MET A 1 88 ? -6.567 8.614 -8.827 1.00 0.00 151 MET A O 4
ATOM 7018 N N . PRO A 1 89 ? -5.429 6.875 -9.570 1.00 0.00 152 PRO A N 4
ATOM 7019 C CA . PRO A 1 89 ? -6.618 5.978 -9.660 1.00 0.00 152 PRO A CA 4
ATOM 7020 C C . PRO A 1 89 ? -7.150 5.615 -8.269 1.00 0.00 152 PRO A C 4
ATOM 7021 O O . PRO A 1 89 ? -8.265 5.154 -8.113 1.00 0.00 152 PRO A O 4
ATOM 7032 N N . SER A 1 90 ? -6.349 5.818 -7.255 1.00 0.00 153 SER A N 4
ATOM 7033 C CA . SER A 1 90 ? -6.786 5.481 -5.868 1.00 0.00 153 SER A CA 4
ATOM 7034 C C . SER A 1 90 ? -7.357 6.723 -5.185 1.00 0.00 153 SER A C 4
ATOM 7035 O O . SER A 1 90 ? -6.736 7.770 -5.138 1.00 0.00 153 SER A O 4
ATOM 7043 N N . GLU A 1 91 ? -8.544 6.603 -4.652 1.00 0.00 154 GLU A N 4
ATOM 7044 C CA . GLU A 1 91 ? -9.200 7.746 -3.954 1.00 0.00 154 GLU A CA 4
ATOM 7045 C C . GLU A 1 91 ? -9.704 7.261 -2.592 1.00 0.00 154 GLU A C 4
ATOM 7046 O O . GLU A 1 91 ? -9.790 8.013 -1.641 1.00 0.00 154 GLU A O 4
ATOM 7058 N N . GLY A 1 92 ? -10.038 6.000 -2.494 1.00 0.00 155 GLY A N 4
ATOM 7059 C CA . GLY A 1 92 ? -10.538 5.448 -1.197 1.00 0.00 155 GLY A CA 4
ATOM 7060 C C . GLY A 1 92 ? -11.467 4.262 -1.476 1.00 0.00 155 GLY A C 4
ATOM 7061 O O . GLY A 1 92 ? -11.303 3.183 -0.935 1.00 0.00 155 GLY A O 4
ATOM 7065 N N . ILE A 1 93 ? -12.441 4.462 -2.323 1.00 0.00 156 ILE A N 4
ATOM 7066 C CA . ILE A 1 93 ? -13.398 3.366 -2.663 1.00 0.00 156 ILE A CA 4
ATOM 7067 C C . ILE A 1 93 ? -13.949 2.740 -1.379 1.00 0.00 156 ILE A C 4
ATOM 7068 O O . ILE A 1 93 ? -13.303 1.943 -0.725 1.00 0.00 156 ILE A O 4
ATOM 7084 N N . LYS A 1 94 ? -15.153 3.106 -1.023 1.00 0.00 157 LYS A N 4
ATOM 7085 C CA . LYS A 1 94 ? -15.780 2.558 0.212 1.00 0.00 157 LYS A CA 4
ATOM 7086 C C . LYS A 1 94 ? -16.355 1.167 -0.061 1.00 0.00 157 LYS A C 4
ATOM 7087 O O . LYS A 1 94 ? -15.636 0.195 -0.204 1.00 0.00 157 LYS A O 4
ATOM 7106 N N . ARG A 1 95 ? -17.659 1.066 -0.116 1.00 0.00 158 ARG A N 4
ATOM 7107 C CA . ARG A 1 95 ? -18.304 -0.252 -0.357 1.00 0.00 158 ARG A CA 4
ATOM 7108 C C . ARG A 1 95 ? -18.562 -0.439 -1.861 1.00 0.00 158 ARG A C 4
ATOM 7109 O O . ARG A 1 95 ? -18.731 0.520 -2.590 1.00 0.00 158 ARG A O 4
ATOM 7130 N N . PRO A 1 96 ? -18.594 -1.668 -2.322 1.00 0.00 159 PRO A N 4
ATOM 7131 C CA . PRO A 1 96 ? -18.839 -1.980 -3.756 1.00 0.00 159 PRO A CA 4
ATOM 7132 C C . PRO A 1 96 ? -19.967 -1.138 -4.358 1.00 0.00 159 PRO A C 4
ATOM 7133 O O . PRO A 1 96 ? -21.073 -1.104 -3.849 1.00 0.00 159 PRO A O 4
ATOM 7144 N N . LYS A 1 97 ? -19.677 -0.467 -5.448 1.00 0.00 160 LYS A N 4
ATOM 7145 C CA . LYS A 1 97 ? -20.694 0.392 -6.130 1.00 0.00 160 LYS A CA 4
ATOM 7146 C C . LYS A 1 97 ? -21.618 1.051 -5.101 1.00 0.00 160 LYS A C 4
ATOM 7147 O O . LYS A 1 97 ? -21.329 2.108 -4.571 1.00 0.00 160 LYS A O 4
ATOM 7166 N N . LYS A 1 98 ? -22.726 0.424 -4.819 1.00 0.00 161 LYS A N 4
ATOM 7167 C CA . LYS A 1 98 ? -23.679 0.985 -3.830 1.00 0.00 161 LYS A CA 4
ATOM 7168 C C . LYS A 1 98 ? -24.614 -0.125 -3.343 1.00 0.00 161 LYS A C 4
ATOM 7169 O O . LYS A 1 98 ? -24.406 -0.719 -2.302 1.00 0.00 161 LYS A O 4
ATOM 7188 N N . LYS A 1 99 ? -25.654 -0.400 -4.090 1.00 0.00 162 LYS A N 4
ATOM 7189 C CA . LYS A 1 99 ? -26.627 -1.459 -3.685 1.00 0.00 162 LYS A CA 4
ATOM 7190 C C . LYS A 1 99 ? -26.262 -2.797 -4.327 1.00 0.00 162 LYS A C 4
ATOM 7191 O O . LYS A 1 99 ? -25.668 -2.856 -5.388 1.00 0.00 162 LYS A O 4
ATOM 7210 N N . VAL A 1 100 ? -26.619 -3.874 -3.680 1.00 0.00 163 VAL A N 4
ATOM 7211 C CA . VAL A 1 100 ? -26.304 -5.225 -4.222 1.00 0.00 163 VAL A CA 4
ATOM 7212 C C . VAL A 1 100 ? -27.367 -5.634 -5.244 1.00 0.00 163 VAL A C 4
ATOM 7213 O O . VAL A 1 100 ? -28.522 -5.839 -4.919 1.00 0.00 163 VAL A O 4
ATOM 7226 N N . SER A 1 101 ? -26.975 -5.754 -6.483 1.00 0.00 164 SER A N 4
ATOM 7227 C CA . SER A 1 101 ? -27.936 -6.146 -7.551 1.00 0.00 164 SER A CA 4
ATOM 7228 C C . SER A 1 101 ? -28.096 -7.667 -7.584 1.00 0.00 164 SER A C 4
ATOM 7229 O O . SER A 1 101 ? -27.291 -8.402 -7.039 1.00 0.00 164 SER A O 4
ATOM 7237 N N . VAL A 1 102 ? -29.140 -8.145 -8.221 1.00 0.00 165 VAL A N 4
ATOM 7238 C CA . VAL A 1 102 ? -29.386 -9.621 -8.300 1.00 0.00 165 VAL A CA 4
ATOM 7239 C C . VAL A 1 102 ? -29.202 -10.114 -9.735 1.00 0.00 165 VAL A C 4
ATOM 7240 O O . VAL A 1 102 ? -29.758 -9.574 -10.675 1.00 0.00 165 VAL A O 4
ATOM 7253 N N . GLU A 1 103 ? -28.426 -11.153 -9.900 1.00 0.00 166 GLU A N 4
ATOM 7254 C CA . GLU A 1 103 ? -28.180 -11.719 -11.257 1.00 0.00 166 GLU A CA 4
ATOM 7255 C C . GLU A 1 103 ? -29.182 -12.840 -11.536 1.00 0.00 166 GLU A C 4
ATOM 7256 O O . GLU A 1 103 ? -29.274 -13.811 -10.806 1.00 0.00 166 GLU A O 4
ATOM 7268 N N . LEU A 1 104 ? -29.928 -12.708 -12.593 1.00 0.00 167 LEU A N 4
ATOM 7269 C CA . LEU A 1 104 ? -30.927 -13.749 -12.952 1.00 0.00 167 LEU A CA 4
ATOM 7270 C C . LEU A 1 104 ? -31.269 -13.600 -14.435 1.00 0.00 167 LEU A C 4
ATOM 7271 O O . LEU A 1 104 ? -31.645 -14.547 -15.102 1.00 0.00 167 LEU A O 4
ATOM 7287 N N . GLU A 1 105 ? -31.135 -12.407 -14.958 1.00 0.00 168 GLU A N 4
ATOM 7288 C CA . GLU A 1 105 ? -31.442 -12.170 -16.399 1.00 0.00 168 GLU A CA 4
ATOM 7289 C C . GLU A 1 105 ? -30.155 -12.320 -17.213 1.00 0.00 168 GLU A C 4
ATOM 7290 O O . GLU A 1 105 ? -30.176 -12.368 -18.428 1.00 0.00 168 GLU A O 4
ATOM 7302 N N . HIS A 1 106 ? -29.032 -12.401 -16.544 1.00 0.00 169 HIS A N 4
ATOM 7303 C CA . HIS A 1 106 ? -27.725 -12.555 -17.260 1.00 0.00 169 HIS A CA 4
ATOM 7304 C C . HIS A 1 106 ? -26.924 -13.692 -16.621 1.00 0.00 169 HIS A C 4
ATOM 7305 O O . HIS A 1 106 ? -26.299 -13.533 -15.590 1.00 0.00 169 HIS A O 4
ATOM 7319 N N . HIS A 1 107 ? -26.943 -14.842 -17.243 1.00 0.00 170 HIS A N 4
ATOM 7320 C CA . HIS A 1 107 ? -26.190 -16.011 -16.706 1.00 0.00 170 HIS A CA 4
ATOM 7321 C C . HIS A 1 107 ? -24.687 -15.736 -16.796 1.00 0.00 170 HIS A C 4
ATOM 7322 O O . HIS A 1 107 ? -23.933 -16.019 -15.886 1.00 0.00 170 HIS A O 4
ATOM 7336 N N . HIS A 1 108 ? -24.246 -15.190 -17.901 1.00 0.00 171 HIS A N 4
ATOM 7337 C CA . HIS A 1 108 ? -22.788 -14.902 -18.075 1.00 0.00 171 HIS A CA 4
ATOM 7338 C C . HIS A 1 108 ? -22.498 -13.448 -17.708 1.00 0.00 171 HIS A C 4
ATOM 7339 O O . HIS A 1 108 ? -23.062 -12.524 -18.266 1.00 0.00 171 HIS A O 4
ATOM 7353 N N . HIS A 1 109 ? -21.611 -13.244 -16.769 1.00 0.00 172 HIS A N 4
ATOM 7354 C CA . HIS A 1 109 ? -21.257 -11.859 -16.340 1.00 0.00 172 HIS A CA 4
ATOM 7355 C C . HIS A 1 109 ? -19.739 -11.739 -16.208 1.00 0.00 172 HIS A C 4
ATOM 7356 O O . HIS A 1 109 ? -19.131 -12.292 -15.309 1.00 0.00 172 HIS A O 4
ATOM 7370 N N . HIS A 1 110 ? -19.127 -11.016 -17.105 1.00 0.00 173 HIS A N 4
ATOM 7371 C CA . HIS A 1 110 ? -17.648 -10.840 -17.058 1.00 0.00 173 HIS A CA 4
ATOM 7372 C C . HIS A 1 110 ? -17.278 -9.488 -17.670 1.00 0.00 173 HIS A C 4
ATOM 7373 O O . HIS A 1 110 ? -17.846 -9.061 -18.657 1.00 0.00 173 HIS A O 4
ATOM 7387 N N . HIS A 1 111 ? -16.327 -8.816 -17.085 1.00 0.00 174 HIS A N 4
ATOM 7388 C CA . HIS A 1 111 ? -15.902 -7.491 -17.613 1.00 0.00 174 HIS A CA 4
ATOM 7389 C C . HIS A 1 111 ? -14.584 -7.092 -16.948 1.00 0.00 174 HIS A C 4
ATOM 7390 O O . HIS A 1 111 ? -13.551 -7.574 -17.386 1.00 0.00 174 HIS A O 4
ATOM 7405 N N . THR A 1 1 ? 12.022 3.940 -8.085 1.00 0.00 64 THR A N 5
ATOM 7406 C CA . THR A 1 1 ? 11.760 5.221 -7.366 1.00 0.00 64 THR A CA 5
ATOM 7407 C C . THR A 1 1 ? 10.484 5.079 -6.532 1.00 0.00 64 THR A C 5
ATOM 7408 O O . THR A 1 1 ? 10.432 5.475 -5.382 1.00 0.00 64 THR A O 5
ATOM 7419 N N . PHE A 1 2 ? 9.455 4.512 -7.099 1.00 0.00 65 PHE A N 5
ATOM 7420 C CA . PHE A 1 2 ? 8.183 4.334 -6.341 1.00 0.00 65 PHE A CA 5
ATOM 7421 C C . PHE A 1 2 ? 8.431 3.413 -5.145 1.00 0.00 65 PHE A C 5
ATOM 7422 O O . PHE A 1 2 ? 7.932 3.637 -4.060 1.00 0.00 65 PHE A O 5
ATOM 7439 N N . LYS A 1 3 ? 9.191 2.373 -5.342 1.00 0.00 66 LYS A N 5
ATOM 7440 C CA . LYS A 1 3 ? 9.482 1.430 -4.227 1.00 0.00 66 LYS A CA 5
ATOM 7441 C C . LYS A 1 3 ? 10.159 2.190 -3.088 1.00 0.00 66 LYS A C 5
ATOM 7442 O O . LYS A 1 3 ? 9.839 2.014 -1.929 1.00 0.00 66 LYS A O 5
ATOM 7461 N N . GLN A 1 4 ? 11.099 3.033 -3.413 1.00 0.00 67 GLN A N 5
ATOM 7462 C CA . GLN A 1 4 ? 11.805 3.812 -2.358 1.00 0.00 67 GLN A CA 5
ATOM 7463 C C . GLN A 1 4 ? 10.816 4.757 -1.672 1.00 0.00 67 GLN A C 5
ATOM 7464 O O . GLN A 1 4 ? 10.801 4.891 -0.465 1.00 0.00 67 GLN A O 5
ATOM 7478 N N . VAL A 1 5 ? 9.996 5.421 -2.442 1.00 0.00 68 VAL A N 5
ATOM 7479 C CA . VAL A 1 5 ? 9.008 6.369 -1.854 1.00 0.00 68 VAL A CA 5
ATOM 7480 C C . VAL A 1 5 ? 8.003 5.607 -0.983 1.00 0.00 68 VAL A C 5
ATOM 7481 O O . VAL A 1 5 ? 7.692 6.011 0.120 1.00 0.00 68 VAL A O 5
ATOM 7494 N N . ALA A 1 6 ? 7.485 4.516 -1.476 1.00 0.00 69 ALA A N 5
ATOM 7495 C CA . ALA A 1 6 ? 6.490 3.738 -0.683 1.00 0.00 69 ALA A CA 5
ATOM 7496 C C . ALA A 1 6 ? 7.143 3.205 0.593 1.00 0.00 69 ALA A C 5
ATOM 7497 O O . ALA A 1 6 ? 6.605 3.326 1.675 1.00 0.00 69 ALA A O 5
ATOM 7504 N N . ASP A 1 7 ? 8.298 2.616 0.471 1.00 0.00 70 ASP A N 5
ATOM 7505 C CA . ASP A 1 7 ? 8.991 2.070 1.668 1.00 0.00 70 ASP A CA 5
ATOM 7506 C C . ASP A 1 7 ? 9.363 3.213 2.613 1.00 0.00 70 ASP A C 5
ATOM 7507 O O . ASP A 1 7 ? 9.249 3.102 3.818 1.00 0.00 70 ASP A O 5
ATOM 7516 N N . ASP A 1 8 ? 9.811 4.312 2.071 1.00 0.00 71 ASP A N 5
ATOM 7517 C CA . ASP A 1 8 ? 10.197 5.469 2.926 1.00 0.00 71 ASP A CA 5
ATOM 7518 C C . ASP A 1 8 ? 8.970 5.972 3.685 1.00 0.00 71 ASP A C 5
ATOM 7519 O O . ASP A 1 8 ? 9.033 6.278 4.860 1.00 0.00 71 ASP A O 5
ATOM 7528 N N . TRP A 1 9 ? 7.855 6.053 3.020 1.00 0.00 72 TRP A N 5
ATOM 7529 C CA . TRP A 1 9 ? 6.615 6.530 3.689 1.00 0.00 72 TRP A CA 5
ATOM 7530 C C . TRP A 1 9 ? 6.269 5.595 4.848 1.00 0.00 72 TRP A C 5
ATOM 7531 O O . TRP A 1 9 ? 5.835 6.021 5.898 1.00 0.00 72 TRP A O 5
ATOM 7552 N N . LEU A 1 10 ? 6.445 4.317 4.654 1.00 0.00 73 LEU A N 5
ATOM 7553 C CA . LEU A 1 10 ? 6.108 3.342 5.726 1.00 0.00 73 LEU A CA 5
ATOM 7554 C C . LEU A 1 10 ? 6.997 3.601 6.949 1.00 0.00 73 LEU A C 5
ATOM 7555 O O . LEU A 1 10 ? 6.538 3.613 8.074 1.00 0.00 73 LEU A O 5
ATOM 7571 N N . LYS A 1 11 ? 8.267 3.806 6.732 1.00 0.00 74 LYS A N 5
ATOM 7572 C CA . LYS A 1 11 ? 9.193 4.058 7.872 1.00 0.00 74 LYS A CA 5
ATOM 7573 C C . LYS A 1 11 ? 8.810 5.364 8.573 1.00 0.00 74 LYS A C 5
ATOM 7574 O O . LYS A 1 11 ? 8.777 5.443 9.783 1.00 0.00 74 LYS A O 5
ATOM 7593 N N . GLN A 1 12 ? 8.521 6.391 7.820 1.00 0.00 75 GLN A N 5
ATOM 7594 C CA . GLN A 1 12 ? 8.141 7.689 8.444 1.00 0.00 75 GLN A CA 5
ATOM 7595 C C . GLN A 1 12 ? 6.780 7.552 9.130 1.00 0.00 75 GLN A C 5
ATOM 7596 O O . GLN A 1 12 ? 6.560 8.070 10.206 1.00 0.00 75 GLN A O 5
ATOM 7610 N N . TYR A 1 13 ? 5.866 6.855 8.512 1.00 0.00 76 TYR A N 5
ATOM 7611 C CA . TYR A 1 13 ? 4.518 6.682 9.123 1.00 0.00 76 TYR A CA 5
ATOM 7612 C C . TYR A 1 13 ? 4.629 5.763 10.338 1.00 0.00 76 TYR A C 5
ATOM 7613 O O . TYR A 1 13 ? 3.737 5.694 11.162 1.00 0.00 76 TYR A O 5
ATOM 7631 N N . ALA A 1 14 ? 5.719 5.056 10.458 1.00 0.00 77 ALA A N 5
ATOM 7632 C CA . ALA A 1 14 ? 5.890 4.143 11.620 1.00 0.00 77 ALA A CA 5
ATOM 7633 C C . ALA A 1 14 ? 5.795 4.954 12.910 1.00 0.00 77 ALA A C 5
ATOM 7634 O O . ALA A 1 14 ? 5.408 4.452 13.946 1.00 0.00 77 ALA A O 5
ATOM 7641 N N . ASN A 1 15 ? 6.127 6.213 12.846 1.00 0.00 78 ASN A N 5
ATOM 7642 C CA . ASN A 1 15 ? 6.048 7.070 14.060 1.00 0.00 78 ASN A CA 5
ATOM 7643 C C . ASN A 1 15 ? 4.586 7.183 14.499 1.00 0.00 78 ASN A C 5
ATOM 7644 O O . ASN A 1 15 ? 4.278 7.203 15.675 1.00 0.00 78 ASN A O 5
ATOM 7655 N N . ASP A 1 16 ? 3.687 7.275 13.560 1.00 0.00 79 ASP A N 5
ATOM 7656 C CA . ASP A 1 16 ? 2.242 7.413 13.905 1.00 0.00 79 ASP A CA 5
ATOM 7657 C C . ASP A 1 16 ? 1.677 6.091 14.436 1.00 0.00 79 ASP A C 5
ATOM 7658 O O . ASP A 1 16 ? 2.340 5.074 14.450 1.00 0.00 79 ASP A O 5
ATOM 7667 N N . VAL A 1 17 ? 0.439 6.125 14.863 1.00 0.00 80 VAL A N 5
ATOM 7668 C CA . VAL A 1 17 ? -0.257 4.913 15.405 1.00 0.00 80 VAL A CA 5
ATOM 7669 C C . VAL A 1 17 ? 0.682 4.034 16.233 1.00 0.00 80 VAL A C 5
ATOM 7670 O O . VAL A 1 17 ? 1.763 4.434 16.619 1.00 0.00 80 VAL A O 5
ATOM 7683 N N . LYS A 1 18 ? 0.243 2.842 16.530 1.00 0.00 81 LYS A N 5
ATOM 7684 C CA . LYS A 1 18 ? 1.056 1.907 17.358 1.00 0.00 81 LYS A CA 5
ATOM 7685 C C . LYS A 1 18 ? 2.068 1.165 16.484 1.00 0.00 81 LYS A C 5
ATOM 7686 O O . LYS A 1 18 ? 1.850 0.931 15.312 1.00 0.00 81 LYS A O 5
ATOM 7705 N N . VAL A 1 19 ? 3.181 0.800 17.058 1.00 0.00 82 VAL A N 5
ATOM 7706 C CA . VAL A 1 19 ? 4.234 0.073 16.295 1.00 0.00 82 VAL A CA 5
ATOM 7707 C C . VAL A 1 19 ? 3.711 -1.296 15.847 1.00 0.00 82 VAL A C 5
ATOM 7708 O O . VAL A 1 19 ? 3.918 -1.714 14.726 1.00 0.00 82 VAL A O 5
ATOM 7721 N N . SER A 1 20 ? 3.046 -2.003 16.720 1.00 0.00 83 SER A N 5
ATOM 7722 C CA . SER A 1 20 ? 2.525 -3.352 16.354 1.00 0.00 83 SER A CA 5
ATOM 7723 C C . SER A 1 20 ? 1.561 -3.230 15.170 1.00 0.00 83 SER A C 5
ATOM 7724 O O . SER A 1 20 ? 1.563 -4.046 14.270 1.00 0.00 83 SER A O 5
ATOM 7732 N N . SER A 1 21 ? 0.741 -2.218 15.167 1.00 0.00 84 SER A N 5
ATOM 7733 C CA . SER A 1 21 ? -0.224 -2.034 14.046 1.00 0.00 84 SER A CA 5
ATOM 7734 C C . SER A 1 21 ? 0.544 -1.826 12.741 1.00 0.00 84 SER A C 5
ATOM 7735 O O . SER A 1 21 ? 0.184 -2.342 11.702 1.00 0.00 84 SER A O 5
ATOM 7743 N N . VAL A 1 22 ? 1.599 -1.062 12.789 1.00 0.00 85 VAL A N 5
ATOM 7744 C CA . VAL A 1 22 ? 2.399 -0.799 11.561 1.00 0.00 85 VAL A CA 5
ATOM 7745 C C . VAL A 1 22 ? 2.977 -2.108 11.028 1.00 0.00 85 VAL A C 5
ATOM 7746 O O . VAL A 1 22 ? 2.969 -2.362 9.840 1.00 0.00 85 VAL A O 5
ATOM 7759 N N . ARG A 1 23 ? 3.492 -2.938 11.891 1.00 0.00 86 ARG A N 5
ATOM 7760 C CA . ARG A 1 23 ? 4.088 -4.224 11.427 1.00 0.00 86 ARG A CA 5
ATOM 7761 C C . ARG A 1 23 ? 3.022 -5.070 10.725 1.00 0.00 86 ARG A C 5
ATOM 7762 O O . ARG A 1 23 ? 3.256 -5.628 9.672 1.00 0.00 86 ARG A O 5
ATOM 7783 N N . ALA A 1 24 ? 1.854 -5.175 11.299 1.00 0.00 87 ALA A N 5
ATOM 7784 C CA . ALA A 1 24 ? 0.778 -5.992 10.663 1.00 0.00 87 ALA A CA 5
ATOM 7785 C C . ALA A 1 24 ? 0.342 -5.341 9.348 1.00 0.00 87 ALA A C 5
ATOM 7786 O O . ALA A 1 24 ? 0.207 -5.994 8.330 1.00 0.00 87 ALA A O 5
ATOM 7793 N N . ARG A 1 25 ? 0.127 -4.054 9.364 1.00 0.00 88 ARG A N 5
ATOM 7794 C CA . ARG A 1 25 ? -0.298 -3.345 8.123 1.00 0.00 88 ARG A CA 5
ATOM 7795 C C . ARG A 1 25 ? 0.835 -3.413 7.097 1.00 0.00 88 ARG A C 5
ATOM 7796 O O . ARG A 1 25 ? 0.610 -3.539 5.910 1.00 0.00 88 ARG A O 5
ATOM 7817 N N . GLU A 1 26 ? 2.055 -3.323 7.554 1.00 0.00 89 GLU A N 5
ATOM 7818 C CA . GLU A 1 26 ? 3.218 -3.374 6.623 1.00 0.00 89 GLU A CA 5
ATOM 7819 C C . GLU A 1 26 ? 3.258 -4.732 5.923 1.00 0.00 89 GLU A C 5
ATOM 7820 O O . GLU A 1 26 ? 3.562 -4.829 4.751 1.00 0.00 89 GLU A O 5
ATOM 7832 N N . LYS A 1 27 ? 2.961 -5.780 6.636 1.00 0.00 90 LYS A N 5
ATOM 7833 C CA . LYS A 1 27 ? 2.985 -7.135 6.019 1.00 0.00 90 LYS A CA 5
ATOM 7834 C C . LYS A 1 27 ? 1.939 -7.215 4.906 1.00 0.00 90 LYS A C 5
ATOM 7835 O O . LYS A 1 27 ? 2.197 -7.728 3.836 1.00 0.00 90 LYS A O 5
ATOM 7854 N N . ALA A 1 28 ? 0.758 -6.716 5.149 1.00 0.00 91 ALA A N 5
ATOM 7855 C CA . ALA A 1 28 ? -0.300 -6.772 4.101 1.00 0.00 91 ALA A CA 5
ATOM 7856 C C . ALA A 1 28 ? 0.063 -5.844 2.935 1.00 0.00 91 ALA A C 5
ATOM 7857 O O . ALA A 1 28 ? -0.109 -6.185 1.782 1.00 0.00 91 ALA A O 5
ATOM 7864 N N . ILE A 1 29 ? 0.560 -4.671 3.229 1.00 0.00 92 ILE A N 5
ATOM 7865 C CA . ILE A 1 29 ? 0.929 -3.713 2.142 1.00 0.00 92 ILE A CA 5
ATOM 7866 C C . ILE A 1 29 ? 2.095 -4.270 1.319 1.00 0.00 92 ILE A C 5
ATOM 7867 O O . ILE A 1 29 ? 2.113 -4.172 0.106 1.00 0.00 92 ILE A O 5
ATOM 7883 N N . GLN A 1 30 ? 3.080 -4.831 1.974 1.00 0.00 93 GLN A N 5
ATOM 7884 C CA . GLN A 1 30 ? 4.266 -5.376 1.243 1.00 0.00 93 GLN A CA 5
ATOM 7885 C C . GLN A 1 30 ? 3.812 -6.119 -0.014 1.00 0.00 93 GLN A C 5
ATOM 7886 O O . GLN A 1 30 ? 4.496 -6.135 -1.017 1.00 0.00 93 GLN A O 5
ATOM 7900 N N . HIS A 1 31 ? 2.661 -6.728 0.028 1.00 0.00 94 HIS A N 5
ATOM 7901 C CA . HIS A 1 31 ? 2.162 -7.462 -1.168 1.00 0.00 94 HIS A CA 5
ATOM 7902 C C . HIS A 1 31 ? 2.013 -6.485 -2.339 1.00 0.00 94 HIS A C 5
ATOM 7903 O O . HIS A 1 31 ? 2.394 -6.778 -3.454 1.00 0.00 94 HIS A O 5
ATOM 7917 N N . ALA A 1 32 ? 1.466 -5.322 -2.096 1.00 0.00 95 ALA A N 5
ATOM 7918 C CA . ALA A 1 32 ? 1.302 -4.331 -3.200 1.00 0.00 95 ALA A CA 5
ATOM 7919 C C . ALA A 1 32 ? 2.682 -3.911 -3.703 1.00 0.00 95 ALA A C 5
ATOM 7920 O O . ALA A 1 32 ? 2.935 -3.854 -4.890 1.00 0.00 95 ALA A O 5
ATOM 7927 N N . ILE A 1 33 ? 3.578 -3.623 -2.800 1.00 0.00 96 ILE A N 5
ATOM 7928 C CA . ILE A 1 33 ? 4.948 -3.209 -3.209 1.00 0.00 96 ILE A CA 5
ATOM 7929 C C . ILE A 1 33 ? 5.622 -4.370 -3.937 1.00 0.00 96 ILE A C 5
ATOM 7930 O O . ILE A 1 33 ? 6.266 -4.193 -4.954 1.00 0.00 96 ILE A O 5
ATOM 7946 N N . GLU A 1 34 ? 5.475 -5.562 -3.425 1.00 0.00 97 GLU A N 5
ATOM 7947 C CA . GLU A 1 34 ? 6.103 -6.741 -4.081 1.00 0.00 97 GLU A CA 5
ATOM 7948 C C . GLU A 1 34 ? 5.489 -6.942 -5.468 1.00 0.00 97 GLU A C 5
ATOM 7949 O O . GLU A 1 34 ? 6.179 -7.215 -6.430 1.00 0.00 97 GLU A O 5
ATOM 7961 N N . ARG A 1 35 ? 4.194 -6.813 -5.575 1.00 0.00 98 ARG A N 5
ATOM 7962 C CA . ARG A 1 35 ? 3.529 -6.999 -6.897 1.00 0.00 98 ARG A CA 5
ATOM 7963 C C . ARG A 1 35 ? 3.954 -5.884 -7.851 1.00 0.00 98 ARG A C 5
ATOM 7964 O O . ARG A 1 35 ? 4.223 -6.117 -9.012 1.00 0.00 98 ARG A O 5
ATOM 7985 N N . PHE A 1 36 ? 4.011 -4.670 -7.372 1.00 0.00 99 PHE A N 5
ATOM 7986 C CA . PHE A 1 36 ? 4.412 -3.531 -8.252 1.00 0.00 99 PHE A CA 5
ATOM 7987 C C . PHE A 1 36 ? 5.915 -3.283 -8.108 1.00 0.00 99 PHE A C 5
ATOM 7988 O O . PHE A 1 36 ? 6.420 -2.228 -8.437 1.00 0.00 99 PHE A O 5
ATOM 8005 N N . ASN A 1 37 ? 6.634 -4.261 -7.625 1.00 0.00 100 ASN A N 5
ATOM 8006 C CA . ASN A 1 37 ? 8.107 -4.107 -7.460 1.00 0.00 100 ASN A CA 5
ATOM 8007 C C . ASN A 1 37 ? 8.758 -3.906 -8.829 1.00 0.00 100 ASN A C 5
ATOM 8008 O O . ASN A 1 37 ? 9.665 -3.115 -8.983 1.00 0.00 100 ASN A O 5
ATOM 8019 N N . THR A 1 38 ? 8.305 -4.619 -9.827 1.00 0.00 101 THR A N 5
ATOM 8020 C CA . THR A 1 38 ? 8.898 -4.465 -11.190 1.00 0.00 101 THR A CA 5
ATOM 8021 C C . THR A 1 38 ? 8.022 -3.529 -12.016 1.00 0.00 101 THR A C 5
ATOM 8022 O O . THR A 1 38 ? 8.439 -3.020 -13.040 1.00 0.00 101 THR A O 5
ATOM 8033 N N . LYS A 1 39 ? 6.805 -3.295 -11.582 1.00 0.00 102 LYS A N 5
ATOM 8034 C CA . LYS A 1 39 ? 5.885 -2.388 -12.341 1.00 0.00 102 LYS A CA 5
ATOM 8035 C C . LYS A 1 39 ? 5.715 -1.065 -11.569 1.00 0.00 102 LYS A C 5
ATOM 8036 O O . LYS A 1 39 ? 5.543 -1.076 -10.364 1.00 0.00 102 LYS A O 5
ATOM 8055 N N . PRO A 1 40 ? 5.761 0.069 -12.241 1.00 0.00 103 PRO A N 5
ATOM 8056 C CA . PRO A 1 40 ? 5.605 1.400 -11.576 1.00 0.00 103 PRO A CA 5
ATOM 8057 C C . PRO A 1 40 ? 4.167 1.691 -11.127 1.00 0.00 103 PRO A C 5
ATOM 8058 O O . PRO A 1 40 ? 3.217 1.110 -11.611 1.00 0.00 103 PRO A O 5
ATOM 8069 N N . ILE A 1 41 ? 4.012 2.601 -10.207 1.00 0.00 104 ILE A N 5
ATOM 8070 C CA . ILE A 1 41 ? 2.653 2.966 -9.722 1.00 0.00 104 ILE A CA 5
ATOM 8071 C C . ILE A 1 41 ? 1.854 3.606 -10.860 1.00 0.00 104 ILE A C 5
ATOM 8072 O O . ILE A 1 41 ? 0.682 3.339 -11.040 1.00 0.00 104 ILE A O 5
ATOM 8088 N N . GLN A 1 42 ? 2.479 4.469 -11.608 1.00 0.00 105 GLN A N 5
ATOM 8089 C CA . GLN A 1 42 ? 1.770 5.161 -12.722 1.00 0.00 105 GLN A CA 5
ATOM 8090 C C . GLN A 1 42 ? 1.114 4.140 -13.657 1.00 0.00 105 GLN A C 5
ATOM 8091 O O . GLN A 1 42 ? 0.211 4.466 -14.400 1.00 0.00 105 GLN A O 5
ATOM 8105 N N . THR A 1 43 ? 1.555 2.911 -13.633 1.00 0.00 106 THR A N 5
ATOM 8106 C CA . THR A 1 43 ? 0.947 1.880 -14.531 1.00 0.00 106 THR A CA 5
ATOM 8107 C C . THR A 1 43 ? -0.159 1.133 -13.781 1.00 0.00 106 THR A C 5
ATOM 8108 O O . THR A 1 43 ? -0.823 0.277 -14.331 1.00 0.00 106 THR A O 5
ATOM 8119 N N . ILE A 1 44 ? -0.372 1.454 -12.533 1.00 0.00 107 ILE A N 5
ATOM 8120 C CA . ILE A 1 44 ? -1.449 0.767 -11.759 1.00 0.00 107 ILE A CA 5
ATOM 8121 C C . ILE A 1 44 ? -2.793 1.429 -12.067 1.00 0.00 107 ILE A C 5
ATOM 8122 O O . ILE A 1 44 ? -2.939 2.632 -11.981 1.00 0.00 107 ILE A O 5
ATOM 8138 N N . LYS A 1 45 ? -3.774 0.648 -12.443 1.00 0.00 108 LYS A N 5
ATOM 8139 C CA . LYS A 1 45 ? -5.118 1.215 -12.783 1.00 0.00 108 LYS A CA 5
ATOM 8140 C C . LYS A 1 45 ? -6.107 0.989 -11.640 1.00 0.00 108 LYS A C 5
ATOM 8141 O O . LYS A 1 45 ? -5.834 0.287 -10.686 1.00 0.00 108 LYS A O 5
ATOM 8160 N N . LYS A 1 46 ? -7.264 1.581 -11.750 1.00 0.00 109 LYS A N 5
ATOM 8161 C CA . LYS A 1 46 ? -8.309 1.423 -10.702 1.00 0.00 109 LYS A CA 5
ATOM 8162 C C . LYS A 1 46 ? -8.733 -0.045 -10.621 1.00 0.00 109 LYS A C 5
ATOM 8163 O O . LYS A 1 46 ? -8.938 -0.585 -9.551 1.00 0.00 109 LYS A O 5
ATOM 8182 N N . HIS A 1 47 ? -8.868 -0.694 -11.745 1.00 0.00 110 HIS A N 5
ATOM 8183 C CA . HIS A 1 47 ? -9.280 -2.128 -11.739 1.00 0.00 110 HIS A CA 5
ATOM 8184 C C . HIS A 1 47 ? -8.249 -2.944 -10.962 1.00 0.00 110 HIS A C 5
ATOM 8185 O O . HIS A 1 47 ? -8.585 -3.766 -10.133 1.00 0.00 110 HIS A O 5
ATOM 8199 N N . ASP A 1 48 ? -6.993 -2.714 -11.221 1.00 0.00 111 ASP A N 5
ATOM 8200 C CA . ASP A 1 48 ? -5.928 -3.463 -10.502 1.00 0.00 111 ASP A CA 5
ATOM 8201 C C . ASP A 1 48 ? -5.979 -3.105 -9.017 1.00 0.00 111 ASP A C 5
ATOM 8202 O O . ASP A 1 48 ? -5.766 -3.938 -8.157 1.00 0.00 111 ASP A O 5
ATOM 8211 N N . TYR A 1 49 ? -6.262 -1.869 -8.710 1.00 0.00 112 TYR A N 5
ATOM 8212 C CA . TYR A 1 49 ? -6.331 -1.445 -7.285 1.00 0.00 112 TYR A CA 5
ATOM 8213 C C . TYR A 1 49 ? -7.417 -2.252 -6.575 1.00 0.00 112 TYR A C 5
ATOM 8214 O O . TYR A 1 49 ? -7.236 -2.722 -5.470 1.00 0.00 112 TYR A O 5
ATOM 8232 N N . GLN A 1 50 ? -8.550 -2.415 -7.205 1.00 0.00 113 GLN A N 5
ATOM 8233 C CA . GLN A 1 50 ? -9.653 -3.192 -6.575 1.00 0.00 113 GLN A CA 5
ATOM 8234 C C . GLN A 1 50 ? -9.198 -4.638 -6.371 1.00 0.00 113 GLN A C 5
ATOM 8235 O O . GLN A 1 50 ? -9.504 -5.262 -5.375 1.00 0.00 113 GLN A O 5
ATOM 8249 N N . ARG A 1 51 ? -8.463 -5.172 -7.308 1.00 0.00 114 ARG A N 5
ATOM 8250 C CA . ARG A 1 51 ? -7.979 -6.575 -7.173 1.00 0.00 114 ARG A CA 5
ATOM 8251 C C . ARG A 1 51 ? -7.109 -6.686 -5.921 1.00 0.00 114 ARG A C 5
ATOM 8252 O O . ARG A 1 51 ? -7.217 -7.622 -5.154 1.00 0.00 114 ARG A O 5
ATOM 8273 N N . PHE A 1 52 ? -6.255 -5.725 -5.709 1.00 0.00 115 PHE A N 5
ATOM 8274 C CA . PHE A 1 52 ? -5.372 -5.746 -4.510 1.00 0.00 115 PHE A CA 5
ATOM 8275 C C . PHE A 1 52 ? -6.228 -5.725 -3.241 1.00 0.00 115 PHE A C 5
ATOM 8276 O O . PHE A 1 52 ? -5.969 -6.443 -2.296 1.00 0.00 115 PHE A O 5
ATOM 8293 N N . VAL A 1 53 ? -7.243 -4.906 -3.212 1.00 0.00 116 VAL A N 5
ATOM 8294 C CA . VAL A 1 53 ? -8.112 -4.827 -2.004 1.00 0.00 116 VAL A CA 5
ATOM 8295 C C . VAL A 1 53 ? -8.739 -6.199 -1.740 1.00 0.00 116 VAL A C 5
ATOM 8296 O O . VAL A 1 53 ? -8.754 -6.682 -0.625 1.00 0.00 116 VAL A O 5
ATOM 8309 N N . ASP A 1 54 ? -9.253 -6.828 -2.759 1.00 0.00 117 ASP A N 5
ATOM 8310 C CA . ASP A 1 54 ? -9.880 -8.168 -2.579 1.00 0.00 117 ASP A CA 5
ATOM 8311 C C . ASP A 1 54 ? -8.815 -9.191 -2.172 1.00 0.00 117 ASP A C 5
ATOM 8312 O O . ASP A 1 54 ? -9.073 -10.102 -1.410 1.00 0.00 117 ASP A O 5
ATOM 8321 N N . ASP A 1 55 ? -7.624 -9.057 -2.690 1.00 0.00 118 ASP A N 5
ATOM 8322 C CA . ASP A 1 55 ? -6.543 -10.029 -2.351 1.00 0.00 118 ASP A CA 5
ATOM 8323 C C . ASP A 1 55 ? -6.245 -9.981 -0.850 1.00 0.00 118 ASP A C 5
ATOM 8324 O O . ASP A 1 55 ? -6.096 -11.001 -0.207 1.00 0.00 118 ASP A O 5
ATOM 8333 N N . ILE A 1 56 ? -6.149 -8.808 -0.286 1.00 0.00 119 ILE A N 5
ATOM 8334 C CA . ILE A 1 56 ? -5.852 -8.704 1.173 1.00 0.00 119 ILE A CA 5
ATOM 8335 C C . ILE A 1 56 ? -7.111 -9.021 1.982 1.00 0.00 119 ILE A C 5
ATOM 8336 O O . ILE A 1 56 ? -7.040 -9.452 3.117 1.00 0.00 119 ILE A O 5
ATOM 8352 N N . SER A 1 57 ? -8.263 -8.805 1.412 1.00 0.00 120 SER A N 5
ATOM 8353 C CA . SER A 1 57 ? -9.526 -9.088 2.150 1.00 0.00 120 SER A CA 5
ATOM 8354 C C . SER A 1 57 ? -9.627 -10.590 2.415 1.00 0.00 120 SER A C 5
ATOM 8355 O O . SER A 1 57 ? -10.152 -11.021 3.422 1.00 0.00 120 SER A O 5
ATOM 8363 N N . ALA A 1 58 ? -9.130 -11.389 1.512 1.00 0.00 121 ALA A N 5
ATOM 8364 C CA . ALA A 1 58 ? -9.195 -12.866 1.701 1.00 0.00 121 ALA A CA 5
ATOM 8365 C C . ALA A 1 58 ? -8.051 -13.309 2.611 1.00 0.00 121 ALA A C 5
ATOM 8366 O O . ALA A 1 58 ? -7.999 -14.439 3.053 1.00 0.00 121 ALA A O 5
ATOM 8373 N N . GLN A 1 59 ? -7.132 -12.421 2.894 1.00 0.00 122 GLN A N 5
ATOM 8374 C CA . GLN A 1 59 ? -5.974 -12.762 3.779 1.00 0.00 122 GLN A CA 5
ATOM 8375 C C . GLN A 1 59 ? -6.083 -11.973 5.084 1.00 0.00 122 GLN A C 5
ATOM 8376 O O . GLN A 1 59 ? -5.468 -12.312 6.077 1.00 0.00 122 GLN A O 5
ATOM 8390 N N . TYR A 1 60 ? -6.856 -10.913 5.091 1.00 0.00 123 TYR A N 5
ATOM 8391 C CA . TYR A 1 60 ? -7.006 -10.085 6.332 1.00 0.00 123 TYR A CA 5
ATOM 8392 C C . TYR A 1 60 ? -8.481 -9.749 6.562 1.00 0.00 123 TYR A C 5
ATOM 8393 O O . TYR A 1 60 ? -9.278 -9.710 5.645 1.00 0.00 123 TYR A O 5
ATOM 8411 N N . SER A 1 61 ? -8.845 -9.511 7.791 1.00 0.00 124 SER A N 5
ATOM 8412 C CA . SER A 1 61 ? -10.261 -9.185 8.120 1.00 0.00 124 SER A CA 5
ATOM 8413 C C . SER A 1 61 ? -10.653 -7.833 7.521 1.00 0.00 124 SER A C 5
ATOM 8414 O O . SER A 1 61 ? -9.820 -7.057 7.096 1.00 0.00 124 SER A O 5
ATOM 8422 N N . LYS A 1 62 ? -11.928 -7.553 7.492 1.00 0.00 125 LYS A N 5
ATOM 8423 C CA . LYS A 1 62 ? -12.416 -6.262 6.930 1.00 0.00 125 LYS A CA 5
ATOM 8424 C C . LYS A 1 62 ? -11.862 -5.095 7.755 1.00 0.00 125 LYS A C 5
ATOM 8425 O O . LYS A 1 62 ? -11.527 -4.051 7.228 1.00 0.00 125 LYS A O 5
ATOM 8444 N N . ASN A 1 63 ? -11.781 -5.261 9.046 1.00 0.00 126 ASN A N 5
ATOM 8445 C CA . ASN A 1 63 ? -11.269 -4.161 9.915 1.00 0.00 126 ASN A CA 5
ATOM 8446 C C . ASN A 1 63 ? -9.825 -3.822 9.534 1.00 0.00 126 ASN A C 5
ATOM 8447 O O . ASN A 1 63 ? -9.446 -2.669 9.470 1.00 0.00 126 ASN A O 5
ATOM 8458 N N . TYR A 1 64 ? -9.019 -4.814 9.280 1.00 0.00 127 TYR A N 5
ATOM 8459 C CA . TYR A 1 64 ? -7.597 -4.558 8.903 1.00 0.00 127 TYR A CA 5
ATOM 8460 C C . TYR A 1 64 ? -7.533 -3.928 7.506 1.00 0.00 127 TYR A C 5
ATOM 8461 O O . TYR A 1 64 ? -6.661 -3.134 7.212 1.00 0.00 127 TYR A O 5
ATOM 8479 N N . VAL A 1 65 ? -8.445 -4.284 6.644 1.00 0.00 128 VAL A N 5
ATOM 8480 C CA . VAL A 1 65 ? -8.441 -3.719 5.263 1.00 0.00 128 VAL A CA 5
ATOM 8481 C C . VAL A 1 65 ? -8.598 -2.197 5.326 1.00 0.00 128 VAL A C 5
ATOM 8482 O O . VAL A 1 65 ? -7.928 -1.465 4.623 1.00 0.00 128 VAL A O 5
ATOM 8495 N N . ASP A 1 66 ? -9.486 -1.718 6.149 1.00 0.00 129 ASP A N 5
ATOM 8496 C CA . ASP A 1 66 ? -9.700 -0.247 6.242 1.00 0.00 129 ASP A CA 5
ATOM 8497 C C . ASP A 1 66 ? -8.375 0.455 6.550 1.00 0.00 129 ASP A C 5
ATOM 8498 O O . ASP A 1 66 ? -8.004 1.412 5.898 1.00 0.00 129 ASP A O 5
ATOM 8507 N N . SER A 1 67 ? -7.656 -0.009 7.533 1.00 0.00 130 SER A N 5
ATOM 8508 C CA . SER A 1 67 ? -6.355 0.633 7.874 1.00 0.00 130 SER A CA 5
ATOM 8509 C C . SER A 1 67 ? -5.384 0.490 6.697 1.00 0.00 130 SER A C 5
ATOM 8510 O O . SER A 1 67 ? -4.659 1.404 6.361 1.00 0.00 130 SER A O 5
ATOM 8518 N N . ILE A 1 68 ? -5.365 -0.658 6.073 1.00 0.00 131 ILE A N 5
ATOM 8519 C CA . ILE A 1 68 ? -4.443 -0.876 4.920 1.00 0.00 131 ILE A CA 5
ATOM 8520 C C . ILE A 1 68 ? -4.820 0.065 3.772 1.00 0.00 131 ILE A C 5
ATOM 8521 O O . ILE A 1 68 ? -3.969 0.653 3.133 1.00 0.00 131 ILE A O 5
ATOM 8537 N N . VAL A 1 69 ? -6.088 0.208 3.500 1.00 0.00 132 VAL A N 5
ATOM 8538 C CA . VAL A 1 69 ? -6.521 1.105 2.391 1.00 0.00 132 VAL A CA 5
ATOM 8539 C C . VAL A 1 69 ? -6.036 2.527 2.675 1.00 0.00 132 VAL A C 5
ATOM 8540 O O . VAL A 1 69 ? -5.525 3.205 1.805 1.00 0.00 132 VAL A O 5
ATOM 8553 N N . ALA A 1 70 ? -6.192 2.987 3.884 1.00 0.00 133 ALA A N 5
ATOM 8554 C CA . ALA A 1 70 ? -5.742 4.364 4.222 1.00 0.00 133 ALA A CA 5
ATOM 8555 C C . ALA A 1 70 ? -4.248 4.499 3.919 1.00 0.00 133 ALA A C 5
ATOM 8556 O O . ALA A 1 70 ? -3.808 5.460 3.321 1.00 0.00 133 ALA A O 5
ATOM 8563 N N . SER A 1 71 ? -3.469 3.537 4.327 1.00 0.00 134 SER A N 5
ATOM 8564 C CA . SER A 1 71 ? -2.001 3.593 4.067 1.00 0.00 134 SER A CA 5
ATOM 8565 C C . SER A 1 71 ? -1.737 3.570 2.560 1.00 0.00 134 SER A C 5
ATOM 8566 O O . SER A 1 71 ? -0.903 4.294 2.053 1.00 0.00 134 SER A O 5
ATOM 8574 N N . THR A 1 72 ? -2.437 2.736 1.844 1.00 0.00 135 THR A N 5
ATOM 8575 C CA . THR A 1 72 ? -2.228 2.642 0.369 1.00 0.00 135 THR A CA 5
ATOM 8576 C C . THR A 1 72 ? -2.558 3.982 -0.290 1.00 0.00 135 THR A C 5
ATOM 8577 O O . THR A 1 72 ? -1.851 4.449 -1.161 1.00 0.00 135 THR A O 5
ATOM 8588 N N . ASN A 1 73 ? -3.638 4.595 0.107 1.00 0.00 136 ASN A N 5
ATOM 8589 C CA . ASN A 1 73 ? -4.032 5.898 -0.505 1.00 0.00 136 ASN A CA 5
ATOM 8590 C C . ASN A 1 73 ? -2.948 6.950 -0.250 1.00 0.00 136 ASN A C 5
ATOM 8591 O O . ASN A 1 73 ? -2.641 7.755 -1.107 1.00 0.00 136 ASN A O 5
ATOM 8602 N N . MET A 1 74 ? -2.374 6.958 0.920 1.00 0.00 137 MET A N 5
ATOM 8603 C CA . MET A 1 74 ? -1.319 7.966 1.228 1.00 0.00 137 MET A CA 5
ATOM 8604 C C . MET A 1 74 ? -0.100 7.752 0.323 1.00 0.00 137 MET A C 5
ATOM 8605 O O . MET A 1 74 ? 0.507 8.692 -0.147 1.00 0.00 137 MET A O 5
ATOM 8619 N N . ILE A 1 75 ? 0.272 6.523 0.086 1.00 0.00 138 ILE A N 5
ATOM 8620 C CA . ILE A 1 75 ? 1.463 6.255 -0.770 1.00 0.00 138 ILE A CA 5
ATOM 8621 C C . ILE A 1 75 ? 1.208 6.755 -2.198 1.00 0.00 138 ILE A C 5
ATOM 8622 O O . ILE A 1 75 ? 2.054 7.381 -2.807 1.00 0.00 138 ILE A O 5
ATOM 8638 N N . PHE A 1 76 ? 0.054 6.481 -2.737 1.00 0.00 139 PHE A N 5
ATOM 8639 C CA . PHE A 1 76 ? -0.254 6.935 -4.124 1.00 0.00 139 PHE A CA 5
ATOM 8640 C C . PHE A 1 76 ? -0.395 8.458 -4.142 1.00 0.00 139 PHE A C 5
ATOM 8641 O O . PHE A 1 76 ? 0.117 9.132 -5.014 1.00 0.00 139 PHE A O 5
ATOM 8658 N N . LYS A 1 77 ? -1.092 9.004 -3.183 1.00 0.00 140 LYS A N 5
ATOM 8659 C CA . LYS A 1 77 ? -1.273 10.481 -3.136 1.00 0.00 140 LYS A CA 5
ATOM 8660 C C . LYS A 1 77 ? 0.074 11.157 -2.884 1.00 0.00 140 LYS A C 5
ATOM 8661 O O . LYS A 1 77 ? 0.395 12.169 -3.473 1.00 0.00 140 LYS A O 5
ATOM 8680 N N . TYR A 1 78 ? 0.865 10.605 -2.002 1.00 0.00 141 TYR A N 5
ATOM 8681 C CA . TYR A 1 78 ? 2.190 11.215 -1.699 1.00 0.00 141 TYR A CA 5
ATOM 8682 C C . TYR A 1 78 ? 3.035 11.244 -2.971 1.00 0.00 141 TYR A C 5
ATOM 8683 O O . TYR A 1 78 ? 3.663 12.234 -3.289 1.00 0.00 141 TYR A O 5
ATOM 8701 N N . ALA A 1 79 ? 3.053 10.165 -3.701 1.00 0.00 142 ALA A N 5
ATOM 8702 C CA . ALA A 1 79 ? 3.855 10.128 -4.955 1.00 0.00 142 ALA A CA 5
ATOM 8703 C C . ALA A 1 79 ? 3.337 11.202 -5.907 1.00 0.00 142 ALA A C 5
ATOM 8704 O O . ALA A 1 79 ? 4.095 11.882 -6.569 1.00 0.00 142 ALA A O 5
ATOM 8711 N N . TYR A 1 80 ? 2.045 11.361 -5.974 1.00 0.00 143 TYR A N 5
ATOM 8712 C CA . TYR A 1 80 ? 1.458 12.393 -6.872 1.00 0.00 143 TYR A CA 5
ATOM 8713 C C . TYR A 1 80 ? 1.878 13.785 -6.390 1.00 0.00 143 TYR A C 5
ATOM 8714 O O . TYR A 1 80 ? 2.206 14.654 -7.173 1.00 0.00 143 TYR A O 5
ATOM 8732 N N . ASP A 1 81 ? 1.858 14.004 -5.101 1.00 0.00 144 ASP A N 5
ATOM 8733 C CA . ASP A 1 81 ? 2.243 15.338 -4.554 1.00 0.00 144 ASP A CA 5
ATOM 8734 C C . ASP A 1 81 ? 3.731 15.591 -4.797 1.00 0.00 144 ASP A C 5
ATOM 8735 O O . ASP A 1 81 ? 4.191 16.716 -4.773 1.00 0.00 144 ASP A O 5
ATOM 8744 N N . THR A 1 82 ? 4.491 14.556 -5.030 1.00 0.00 145 THR A N 5
ATOM 8745 C CA . THR A 1 82 ? 5.953 14.734 -5.275 1.00 0.00 145 THR A CA 5
ATOM 8746 C C . THR A 1 82 ? 6.185 14.903 -6.777 1.00 0.00 145 THR A C 5
ATOM 8747 O O . THR A 1 82 ? 7.299 14.844 -7.261 1.00 0.00 145 THR A O 5
ATOM 8758 N N . ARG A 1 83 ? 5.126 15.117 -7.514 1.00 0.00 146 ARG A N 5
ATOM 8759 C CA . ARG A 1 83 ? 5.246 15.300 -8.988 1.00 0.00 146 ARG A CA 5
ATOM 8760 C C . ARG A 1 83 ? 6.038 14.140 -9.588 1.00 0.00 146 ARG A C 5
ATOM 8761 O O . ARG A 1 83 ? 6.827 14.312 -10.496 1.00 0.00 146 ARG A O 5
ATOM 8782 N N . LEU A 1 84 ? 5.810 12.952 -9.098 1.00 0.00 147 LEU A N 5
ATOM 8783 C CA . LEU A 1 84 ? 6.512 11.752 -9.642 1.00 0.00 147 LEU A CA 5
ATOM 8784 C C . LEU A 1 84 ? 5.574 11.057 -10.625 1.00 0.00 147 LEU A C 5
ATOM 8785 O O . LEU A 1 84 ? 5.998 10.380 -11.540 1.00 0.00 147 LEU A O 5
ATOM 8801 N N . ILE A 1 85 ? 4.290 11.230 -10.437 1.00 0.00 148 ILE A N 5
ATOM 8802 C CA . ILE A 1 85 ? 3.290 10.598 -11.349 1.00 0.00 148 ILE A CA 5
ATOM 8803 C C . ILE A 1 85 ? 2.181 11.601 -11.659 1.00 0.00 148 ILE A C 5
ATOM 8804 O O . ILE A 1 85 ? 1.844 12.447 -10.854 1.00 0.00 148 ILE A O 5
ATOM 8820 N N . LYS A 1 86 ? 1.605 11.510 -12.824 1.00 0.00 149 LYS A N 5
ATOM 8821 C CA . LYS A 1 86 ? 0.509 12.448 -13.204 1.00 0.00 149 LYS A CA 5
ATOM 8822 C C . LYS A 1 86 ? -0.836 11.797 -12.886 1.00 0.00 149 LYS A C 5
ATOM 8823 O O . LYS A 1 86 ? -1.876 12.418 -12.977 1.00 0.00 149 LYS A O 5
ATOM 8842 N N . ALA A 1 87 ? -0.820 10.541 -12.516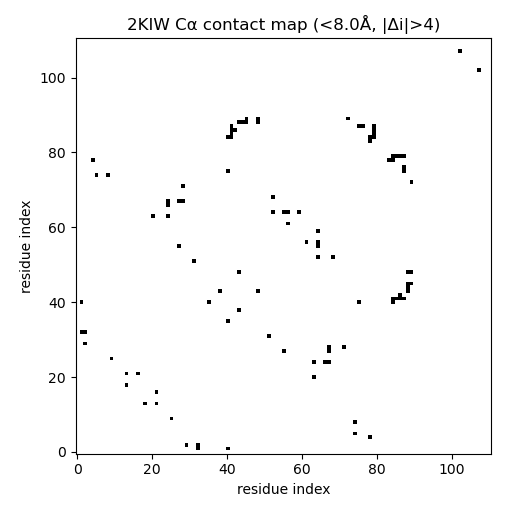 1.00 0.00 150 ALA A N 5
ATOM 8843 C CA . ALA A 1 87 ? -2.092 9.819 -12.193 1.00 0.00 150 ALA A CA 5
ATOM 8844 C C . ALA A 1 87 ? -2.209 9.629 -10.679 1.00 0.00 150 ALA A C 5
ATOM 8845 O O . ALA A 1 87 ? -1.229 9.638 -9.961 1.00 0.00 150 ALA A O 5
ATOM 8852 N N . MET A 1 88 ? -3.407 9.453 -10.193 1.00 0.00 151 MET A N 5
ATOM 8853 C CA . MET A 1 88 ? -3.613 9.254 -8.728 1.00 0.00 151 MET A CA 5
ATOM 8854 C C . MET A 1 88 ? -4.754 8.253 -8.516 1.00 0.00 151 MET A C 5
ATOM 8855 O O . MET A 1 88 ? -5.778 8.580 -7.952 1.00 0.00 151 MET A O 5
ATOM 8869 N N . PRO A 1 89 ? -4.578 7.040 -8.979 1.00 0.00 152 PRO A N 5
ATOM 8870 C CA . PRO A 1 89 ? -5.613 5.973 -8.845 1.00 0.00 152 PRO A CA 5
ATOM 8871 C C . PRO A 1 89 ? -5.717 5.446 -7.410 1.00 0.00 152 PRO A C 5
ATOM 8872 O O . PRO A 1 89 ? -5.105 4.460 -7.050 1.00 0.00 152 PRO A O 5
ATOM 8883 N N . SER A 1 90 ? -6.499 6.097 -6.597 1.00 0.00 153 SER A N 5
ATOM 8884 C CA . SER A 1 90 ? -6.670 5.652 -5.184 1.00 0.00 153 SER A CA 5
ATOM 8885 C C . SER A 1 90 ? -7.778 6.490 -4.546 1.00 0.00 153 SER A C 5
ATOM 8886 O O . SER A 1 90 ? -7.672 6.930 -3.416 1.00 0.00 153 SER A O 5
ATOM 8894 N N . GLU A 1 91 ? -8.839 6.714 -5.273 1.00 0.00 154 GLU A N 5
ATOM 8895 C CA . GLU A 1 91 ? -9.964 7.527 -4.735 1.00 0.00 154 GLU A CA 5
ATOM 8896 C C . GLU A 1 91 ? -10.761 6.684 -3.740 1.00 0.00 154 GLU A C 5
ATOM 8897 O O . GLU A 1 91 ? -11.711 7.143 -3.140 1.00 0.00 154 GLU A O 5
ATOM 8909 N N . GLY A 1 92 ? -10.371 5.450 -3.556 1.00 0.00 155 GLY A N 5
ATOM 8910 C CA . GLY A 1 92 ? -11.093 4.567 -2.592 1.00 0.00 155 GLY A CA 5
ATOM 8911 C C . GLY A 1 92 ? -12.271 3.888 -3.292 1.00 0.00 155 GLY A C 5
ATOM 8912 O O . GLY A 1 92 ? -13.277 4.510 -3.572 1.00 0.00 155 GLY A O 5
ATOM 8916 N N . ILE A 1 93 ? -12.156 2.615 -3.572 1.00 0.00 156 ILE A N 5
ATOM 8917 C CA . ILE A 1 93 ? -13.270 1.881 -4.248 1.00 0.00 156 ILE A CA 5
ATOM 8918 C C . ILE A 1 93 ? -14.053 1.075 -3.214 1.00 0.00 156 ILE A C 5
ATOM 8919 O O . ILE A 1 93 ? -13.530 0.191 -2.568 1.00 0.00 156 ILE A O 5
ATOM 8935 N N . LYS A 1 94 ? -15.313 1.377 -3.059 1.00 0.00 157 LYS A N 5
ATOM 8936 C CA . LYS A 1 94 ? -16.165 0.642 -2.076 1.00 0.00 157 LYS A CA 5
ATOM 8937 C C . LYS A 1 94 ? -17.538 0.388 -2.702 1.00 0.00 157 LYS A C 5
ATOM 8938 O O . LYS A 1 94 ? -18.436 -0.127 -2.066 1.00 0.00 157 LYS A O 5
ATOM 8957 N N . ARG A 1 95 ? -17.706 0.752 -3.950 1.00 0.00 158 ARG A N 5
ATOM 8958 C CA . ARG A 1 95 ? -19.020 0.556 -4.649 1.00 0.00 158 ARG A CA 5
ATOM 8959 C C . ARG A 1 95 ? -18.833 -0.373 -5.857 1.00 0.00 158 ARG A C 5
ATOM 8960 O O . ARG A 1 95 ? -18.881 0.066 -6.990 1.00 0.00 158 ARG A O 5
ATOM 8981 N N . PRO A 1 96 ? -18.625 -1.649 -5.628 1.00 0.00 159 PRO A N 5
ATOM 8982 C CA . PRO A 1 96 ? -18.433 -2.637 -6.731 1.00 0.00 159 PRO A CA 5
ATOM 8983 C C . PRO A 1 96 ? -19.737 -2.952 -7.473 1.00 0.00 159 PRO A C 5
ATOM 8984 O O . PRO A 1 96 ? -20.814 -2.899 -6.914 1.00 0.00 159 PRO A O 5
ATOM 8995 N N . LYS A 1 97 ? -19.637 -3.287 -8.733 1.00 0.00 160 LYS A N 5
ATOM 8996 C CA . LYS A 1 97 ? -20.851 -3.620 -9.540 1.00 0.00 160 LYS A CA 5
ATOM 8997 C C . LYS A 1 97 ? -20.566 -4.871 -10.374 1.00 0.00 160 LYS A C 5
ATOM 8998 O O . LYS A 1 97 ? -21.467 -5.547 -10.828 1.00 0.00 160 LYS A O 5
ATOM 9017 N N . LYS A 1 98 ? -19.314 -5.182 -10.578 1.00 0.00 161 LYS A N 5
ATOM 9018 C CA . LYS A 1 98 ? -18.960 -6.388 -11.387 1.00 0.00 161 LYS A CA 5
ATOM 9019 C C . LYS A 1 98 ? -18.922 -7.635 -10.498 1.00 0.00 161 LYS A C 5
ATOM 9020 O O . LYS A 1 98 ? -18.685 -7.560 -9.308 1.00 0.00 161 LYS A O 5
ATOM 9039 N N . LYS A 1 99 ? -19.154 -8.781 -11.083 1.00 0.00 162 LYS A N 5
ATOM 9040 C CA . LYS A 1 99 ? -19.136 -10.059 -10.311 1.00 0.00 162 LYS A CA 5
ATOM 9041 C C . LYS A 1 99 ? -20.123 -9.964 -9.145 1.00 0.00 162 LYS A C 5
ATOM 9042 O O . LYS A 1 99 ? -19.967 -10.611 -8.127 1.00 0.00 162 LYS A O 5
ATOM 9061 N N . VAL A 1 100 ? -21.145 -9.163 -9.291 1.00 0.00 163 VAL A N 5
ATOM 9062 C CA . VAL A 1 100 ? -22.160 -9.020 -8.205 1.00 0.00 163 VAL A CA 5
ATOM 9063 C C . VAL A 1 100 ? -22.901 -10.344 -8.004 1.00 0.00 163 VAL A C 5
ATOM 9064 O O . VAL A 1 100 ? -22.376 -11.287 -7.447 1.00 0.00 163 VAL A O 5
ATOM 9077 N N . SER A 1 101 ? -24.124 -10.416 -8.459 1.00 0.00 164 SER A N 5
ATOM 9078 C CA . SER A 1 101 ? -24.924 -11.664 -8.300 1.00 0.00 164 SER A CA 5
ATOM 9079 C C . SER A 1 101 ? -24.711 -12.566 -9.514 1.00 0.00 164 SER A C 5
ATOM 9080 O O . SER A 1 101 ? -25.263 -13.644 -9.597 1.00 0.00 164 SER A O 5
ATOM 9088 N N . VAL A 1 102 ? -23.920 -12.130 -10.460 1.00 0.00 165 VAL A N 5
ATOM 9089 C CA . VAL A 1 102 ? -23.671 -12.953 -11.689 1.00 0.00 165 VAL A CA 5
ATOM 9090 C C . VAL A 1 102 ? -22.267 -13.558 -11.625 1.00 0.00 165 VAL A C 5
ATOM 9091 O O . VAL A 1 102 ? -21.296 -12.879 -11.385 1.00 0.00 165 VAL A O 5
ATOM 9104 N N . GLU A 1 103 ? -22.151 -14.838 -11.849 1.00 0.00 166 GLU A N 5
ATOM 9105 C CA . GLU A 1 103 ? -20.801 -15.481 -11.803 1.00 0.00 166 GLU A CA 5
ATOM 9106 C C . GLU A 1 103 ? -20.807 -16.744 -12.676 1.00 0.00 166 GLU A C 5
ATOM 9107 O O . GLU A 1 103 ? -19.869 -17.055 -13.393 1.00 0.00 166 GLU A O 5
ATOM 9119 N N . LEU A 1 104 ? -21.881 -17.468 -12.547 1.00 0.00 167 LEU A N 5
ATOM 9120 C CA . LEU A 1 104 ? -22.122 -18.768 -13.250 1.00 0.00 167 LEU A CA 5
ATOM 9121 C C . LEU A 1 104 ? -22.528 -18.518 -14.695 1.00 0.00 167 LEU A C 5
ATOM 9122 O O . LEU A 1 104 ? -23.234 -17.578 -15.006 1.00 0.00 167 LEU A O 5
ATOM 9138 N N . GLU A 1 105 ? -22.134 -19.365 -15.576 1.00 0.00 168 GLU A N 5
ATOM 9139 C CA . GLU A 1 105 ? -22.541 -19.196 -16.976 1.00 0.00 168 GLU A CA 5
ATOM 9140 C C . GLU A 1 105 ? -23.993 -19.710 -17.111 1.00 0.00 168 GLU A C 5
ATOM 9141 O O . GLU A 1 105 ? -24.311 -20.483 -17.991 1.00 0.00 168 GLU A O 5
ATOM 9153 N N . HIS A 1 106 ? -24.872 -19.283 -16.230 1.00 0.00 169 HIS A N 5
ATOM 9154 C CA . HIS A 1 106 ? -26.300 -19.735 -16.298 1.00 0.00 169 HIS A CA 5
ATOM 9155 C C . HIS A 1 106 ? -26.363 -21.244 -16.541 1.00 0.00 169 HIS A C 5
ATOM 9156 O O . HIS A 1 106 ? -27.366 -21.774 -16.974 1.00 0.00 169 HIS A O 5
ATOM 9170 N N . HIS A 1 107 ? -25.294 -21.939 -16.271 1.00 0.00 170 HIS A N 5
ATOM 9171 C CA . HIS A 1 107 ? -25.280 -23.415 -16.493 1.00 0.00 170 HIS A CA 5
ATOM 9172 C C . HIS A 1 107 ? -25.846 -24.129 -15.263 1.00 0.00 170 HIS A C 5
ATOM 9173 O O . HIS A 1 107 ? -25.391 -23.935 -14.155 1.00 0.00 170 HIS A O 5
ATOM 9187 N N . HIS A 1 108 ? -26.843 -24.953 -15.452 1.00 0.00 171 HIS A N 5
ATOM 9188 C CA . HIS A 1 108 ? -27.454 -25.687 -14.303 1.00 0.00 171 HIS A CA 5
ATOM 9189 C C . HIS A 1 108 ? -26.819 -27.075 -14.183 1.00 0.00 171 HIS A C 5
ATOM 9190 O O . HIS A 1 108 ? -26.729 -27.816 -15.141 1.00 0.00 171 HIS A O 5
ATOM 9204 N N . HIS A 1 109 ? -26.367 -27.427 -13.012 1.00 0.00 172 HIS A N 5
ATOM 9205 C CA . HIS A 1 109 ? -25.721 -28.760 -12.817 1.00 0.00 172 HIS A CA 5
ATOM 9206 C C . HIS A 1 109 ? -26.774 -29.873 -12.797 1.00 0.00 172 HIS A C 5
ATOM 9207 O O . HIS A 1 109 ? -27.888 -29.686 -12.349 1.00 0.00 172 HIS A O 5
ATOM 9221 N N . HIS A 1 110 ? -26.417 -31.034 -13.282 1.00 0.00 173 HIS A N 5
ATOM 9222 C CA . HIS A 1 110 ? -27.371 -32.182 -13.305 1.00 0.00 173 HIS A CA 5
ATOM 9223 C C . HIS A 1 110 ? -28.690 -31.742 -13.945 1.00 0.00 173 HIS A C 5
ATOM 9224 O O . HIS A 1 110 ? -29.666 -31.473 -13.270 1.00 0.00 173 HIS A O 5
ATOM 9238 N N . HIS A 1 111 ? -28.718 -31.674 -15.251 1.00 0.00 174 HIS A N 5
ATOM 9239 C CA . HIS A 1 111 ? -29.960 -31.261 -15.968 1.00 0.00 174 HIS A CA 5
ATOM 9240 C C . HIS A 1 111 ? -30.506 -29.966 -15.365 1.00 0.00 174 HIS A C 5
ATOM 9241 O O . HIS A 1 111 ? -31.569 -30.015 -14.771 1.00 0.00 174 HIS A O 5
ATOM 9256 N N . THR A 1 1 ? 10.952 6.475 -7.424 1.00 0.00 64 THR A N 6
ATOM 9257 C CA . THR A 1 1 ? 10.862 4.995 -7.313 1.00 0.00 64 THR A CA 6
ATOM 9258 C C . THR A 1 1 ? 9.699 4.612 -6.391 1.00 0.00 64 THR A C 6
ATOM 9259 O O . THR A 1 1 ? 9.547 5.136 -5.303 1.00 0.00 64 THR A O 6
ATOM 9270 N N . PHE A 1 2 ? 8.882 3.698 -6.837 1.00 0.00 65 PHE A N 6
ATOM 9271 C CA . PHE A 1 2 ? 7.714 3.245 -6.027 1.00 0.00 65 PHE A CA 6
ATOM 9272 C C . PHE A 1 2 ? 8.205 2.613 -4.727 1.00 0.00 65 PHE A C 6
ATOM 9273 O O . PHE A 1 2 ? 7.656 2.832 -3.664 1.00 0.00 65 PHE A O 6
ATOM 9290 N N . LYS A 1 3 ? 9.233 1.818 -4.813 1.00 0.00 66 LYS A N 6
ATOM 9291 C CA . LYS A 1 3 ? 9.770 1.151 -3.596 1.00 0.00 66 LYS A CA 6
ATOM 9292 C C . LYS A 1 3 ? 10.246 2.204 -2.594 1.00 0.00 66 LYS A C 6
ATOM 9293 O O . LYS A 1 3 ? 9.984 2.117 -1.409 1.00 0.00 66 LYS A O 6
ATOM 9312 N N . GLN A 1 4 ? 10.958 3.188 -3.066 1.00 0.00 67 GLN A N 6
ATOM 9313 C CA . GLN A 1 4 ? 11.471 4.249 -2.155 1.00 0.00 67 GLN A CA 6
ATOM 9314 C C . GLN A 1 4 ? 10.296 5.037 -1.577 1.00 0.00 67 GLN A C 6
ATOM 9315 O O . GLN A 1 4 ? 10.270 5.372 -0.408 1.00 0.00 67 GLN A O 6
ATOM 9329 N N . VAL A 1 5 ? 9.322 5.332 -2.394 1.00 0.00 68 VAL A N 6
ATOM 9330 C CA . VAL A 1 5 ? 8.137 6.098 -1.910 1.00 0.00 68 VAL A CA 6
ATOM 9331 C C . VAL A 1 5 ? 7.391 5.268 -0.863 1.00 0.00 68 VAL A C 6
ATOM 9332 O O . VAL A 1 5 ? 6.998 5.762 0.176 1.00 0.00 68 VAL A O 6
ATOM 9345 N N . ALA A 1 6 ? 7.193 4.007 -1.138 1.00 0.00 69 ALA A N 6
ATOM 9346 C CA . ALA A 1 6 ? 6.471 3.128 -0.173 1.00 0.00 69 ALA A CA 6
ATOM 9347 C C . ALA A 1 6 ? 7.283 3.013 1.119 1.00 0.00 69 ALA A C 6
ATOM 9348 O O . ALA A 1 6 ? 6.759 3.126 2.211 1.00 0.00 69 ALA A O 6
ATOM 9355 N N . ASP A 1 7 ? 8.563 2.784 0.993 1.00 0.00 70 ASP A N 6
ATOM 9356 C CA . ASP A 1 7 ? 9.433 2.654 2.198 1.00 0.00 70 ASP A CA 6
ATOM 9357 C C . ASP A 1 7 ? 9.472 3.985 2.956 1.00 0.00 70 ASP A C 6
ATOM 9358 O O . ASP A 1 7 ? 9.382 4.029 4.168 1.00 0.00 70 ASP A O 6
ATOM 9367 N N . ASP A 1 8 ? 9.612 5.069 2.240 1.00 0.00 71 ASP A N 6
ATOM 9368 C CA . ASP A 1 8 ? 9.668 6.411 2.896 1.00 0.00 71 ASP A CA 6
ATOM 9369 C C . ASP A 1 8 ? 8.334 6.709 3.584 1.00 0.00 71 ASP A C 6
ATOM 9370 O O . ASP A 1 8 ? 8.286 7.132 4.723 1.00 0.00 71 ASP A O 6
ATOM 9379 N N . TRP A 1 9 ? 7.248 6.489 2.890 1.00 0.00 72 TRP A N 6
ATOM 9380 C CA . TRP A 1 9 ? 5.903 6.754 3.480 1.00 0.00 72 TRP A CA 6
ATOM 9381 C C . TRP A 1 9 ? 5.709 5.880 4.719 1.00 0.00 72 TRP A C 6
ATOM 9382 O O . TRP A 1 9 ? 5.139 6.299 5.709 1.00 0.00 72 TRP A O 6
ATOM 9403 N N . LEU A 1 10 ? 6.173 4.661 4.665 1.00 0.00 73 LEU A N 6
ATOM 9404 C CA . LEU A 1 10 ? 6.016 3.745 5.827 1.00 0.00 73 LEU A CA 6
ATOM 9405 C C . LEU A 1 10 ? 6.762 4.313 7.037 1.00 0.00 73 LEU A C 6
ATOM 9406 O O . LEU A 1 10 ? 6.271 4.295 8.150 1.00 0.00 73 LEU A O 6
ATOM 9422 N N . LYS A 1 11 ? 7.947 4.811 6.824 1.00 0.00 74 LYS A N 6
ATOM 9423 C CA . LYS A 1 11 ? 8.739 5.379 7.953 1.00 0.00 74 LYS A CA 6
ATOM 9424 C C . LYS A 1 11 ? 8.014 6.600 8.512 1.00 0.00 74 LYS A C 6
ATOM 9425 O O . LYS A 1 11 ? 7.893 6.777 9.709 1.00 0.00 74 LYS A O 6
ATOM 9444 N N . GLN A 1 12 ? 7.525 7.442 7.644 1.00 0.00 75 GLN A N 6
ATOM 9445 C CA . GLN A 1 12 ? 6.797 8.659 8.103 1.00 0.00 75 GLN A CA 6
ATOM 9446 C C . GLN A 1 12 ? 5.480 8.236 8.756 1.00 0.00 75 GLN A C 6
ATOM 9447 O O . GLN A 1 12 ? 5.079 8.760 9.778 1.00 0.00 75 GLN A O 6
ATOM 9461 N N . TYR A 1 13 ? 4.810 7.290 8.162 1.00 0.00 76 TYR A N 6
ATOM 9462 C CA . TYR A 1 13 ? 3.513 6.814 8.717 1.00 0.00 76 TYR A CA 6
ATOM 9463 C C . TYR A 1 13 ? 3.777 5.900 9.918 1.00 0.00 76 TYR A C 6
ATOM 9464 O O . TYR A 1 13 ? 2.870 5.495 10.617 1.00 0.00 76 TYR A O 6
ATOM 9482 N N . ALA A 1 14 ? 5.021 5.578 10.162 1.00 0.00 77 ALA A N 6
ATOM 9483 C CA . ALA A 1 14 ? 5.362 4.696 11.319 1.00 0.00 77 ALA A CA 6
ATOM 9484 C C . ALA A 1 14 ? 5.573 5.557 12.567 1.00 0.00 77 ALA A C 6
ATOM 9485 O O . ALA A 1 14 ? 5.833 5.054 13.643 1.00 0.00 77 ALA A O 6
ATOM 9492 N N . ASN A 1 15 ? 5.465 6.855 12.424 1.00 0.00 78 ASN A N 6
ATOM 9493 C CA . ASN A 1 15 ? 5.656 7.774 13.592 1.00 0.00 78 ASN A CA 6
ATOM 9494 C C . ASN A 1 15 ? 4.300 8.342 14.017 1.00 0.00 78 ASN A C 6
ATOM 9495 O O . ASN A 1 15 ? 4.170 9.502 14.352 1.00 0.00 78 ASN A O 6
ATOM 9506 N N . ASP A 1 16 ? 3.292 7.514 14.007 1.00 0.00 79 ASP A N 6
ATOM 9507 C CA . ASP A 1 16 ? 1.928 7.962 14.420 1.00 0.00 79 ASP A CA 6
ATOM 9508 C C . ASP A 1 16 ? 1.083 6.740 14.800 1.00 0.00 79 ASP A C 6
ATOM 9509 O O . ASP A 1 16 ? -0.034 6.870 15.260 1.00 0.00 79 ASP A O 6
ATOM 9518 N N . VAL A 1 17 ? 1.609 5.547 14.609 1.00 0.00 80 VAL A N 6
ATOM 9519 C CA . VAL A 1 17 ? 0.845 4.305 14.953 1.00 0.00 80 VAL A CA 6
ATOM 9520 C C . VAL A 1 17 ? 1.724 3.351 15.762 1.00 0.00 80 VAL A C 6
ATOM 9521 O O . VAL A 1 17 ? 2.927 3.507 15.850 1.00 0.00 80 VAL A O 6
ATOM 9534 N N . LYS A 1 18 ? 1.108 2.373 16.363 1.00 0.00 81 LYS A N 6
ATOM 9535 C CA . LYS A 1 18 ? 1.857 1.392 17.197 1.00 0.00 81 LYS A CA 6
ATOM 9536 C C . LYS A 1 18 ? 2.878 0.627 16.355 1.00 0.00 81 LYS A C 6
ATOM 9537 O O . LYS A 1 18 ? 2.730 0.462 15.158 1.00 0.00 81 LYS A O 6
ATOM 9556 N N . VAL A 1 19 ? 3.921 0.170 16.992 1.00 0.00 82 VAL A N 6
ATOM 9557 C CA . VAL A 1 19 ? 4.991 -0.583 16.277 1.00 0.00 82 VAL A CA 6
ATOM 9558 C C . VAL A 1 19 ? 4.416 -1.868 15.676 1.00 0.00 82 VAL A C 6
ATOM 9559 O O . VAL A 1 19 ? 4.709 -2.226 14.551 1.00 0.00 82 VAL A O 6
ATOM 9572 N N . SER A 1 20 ? 3.607 -2.568 16.426 1.00 0.00 83 SER A N 6
ATOM 9573 C CA . SER A 1 20 ? 3.012 -3.840 15.913 1.00 0.00 83 SER A CA 6
ATOM 9574 C C . SER A 1 20 ? 2.178 -3.551 14.663 1.00 0.00 83 SER A C 6
ATOM 9575 O O . SER A 1 20 ? 2.147 -4.329 13.727 1.00 0.00 83 SER A O 6
ATOM 9583 N N . SER A 1 21 ? 1.510 -2.434 14.644 1.00 0.00 84 SER A N 6
ATOM 9584 C CA . SER A 1 21 ? 0.677 -2.068 13.462 1.00 0.00 84 SER A CA 6
ATOM 9585 C C . SER A 1 21 ? 1.578 -1.900 12.235 1.00 0.00 84 SER A C 6
ATOM 9586 O O . SER A 1 21 ? 1.242 -2.304 11.138 1.00 0.00 84 SER A O 6
ATOM 9594 N N . VAL A 1 22 ? 2.720 -1.293 12.424 1.00 0.00 85 VAL A N 6
ATOM 9595 C CA . VAL A 1 22 ? 3.661 -1.070 11.287 1.00 0.00 85 VAL A CA 6
ATOM 9596 C C . VAL A 1 22 ? 4.102 -2.416 10.706 1.00 0.00 85 VAL A C 6
ATOM 9597 O O . VAL A 1 22 ? 4.139 -2.606 9.505 1.00 0.00 85 VAL A O 6
ATOM 9610 N N . ARG A 1 23 ? 4.444 -3.347 11.555 1.00 0.00 86 ARG A N 6
ATOM 9611 C CA . ARG A 1 23 ? 4.898 -4.685 11.068 1.00 0.00 86 ARG A CA 6
ATOM 9612 C C . ARG A 1 23 ? 3.768 -5.360 10.283 1.00 0.00 86 ARG A C 6
ATOM 9613 O O . ARG A 1 23 ? 3.972 -5.895 9.208 1.00 0.00 86 ARG A O 6
ATOM 9634 N N . ALA A 1 24 ? 2.578 -5.335 10.818 1.00 0.00 87 ALA A N 6
ATOM 9635 C CA . ALA A 1 24 ? 1.424 -5.972 10.120 1.00 0.00 87 ALA A CA 6
ATOM 9636 C C . ALA A 1 24 ? 1.090 -5.179 8.853 1.00 0.00 87 ALA A C 6
ATOM 9637 O O . ALA A 1 24 ? 0.763 -5.738 7.824 1.00 0.00 87 ALA A O 6
ATOM 9644 N N . ARG A 1 25 ? 1.164 -3.876 8.932 1.00 0.00 88 ARG A N 6
ATOM 9645 C CA . ARG A 1 25 ? 0.847 -3.028 7.747 1.00 0.00 88 ARG A CA 6
ATOM 9646 C C . ARG A 1 25 ? 1.916 -3.229 6.671 1.00 0.00 88 ARG A C 6
ATOM 9647 O O . ARG A 1 25 ? 1.620 -3.305 5.495 1.00 0.00 88 ARG A O 6
ATOM 9668 N N . GLU A 1 26 ? 3.160 -3.308 7.071 1.00 0.00 89 GLU A N 6
ATOM 9669 C CA . GLU A 1 26 ? 4.262 -3.493 6.081 1.00 0.00 89 GLU A CA 6
ATOM 9670 C C . GLU A 1 26 ? 4.002 -4.761 5.269 1.00 0.00 89 GLU A C 6
ATOM 9671 O O . GLU A 1 26 ? 4.160 -4.786 4.064 1.00 0.00 89 GLU A O 6
ATOM 9683 N N . LYS A 1 27 ? 3.594 -5.811 5.928 1.00 0.00 90 LYS A N 6
ATOM 9684 C CA . LYS A 1 27 ? 3.306 -7.091 5.213 1.00 0.00 90 LYS A CA 6
ATOM 9685 C C . LYS A 1 27 ? 2.119 -6.891 4.264 1.00 0.00 90 LYS A C 6
ATOM 9686 O O . LYS A 1 27 ? 2.080 -7.426 3.172 1.00 0.00 90 LYS A O 6
ATOM 9705 N N . ALA A 1 28 ? 1.144 -6.131 4.687 1.00 0.00 91 ALA A N 6
ATOM 9706 C CA . ALA A 1 28 ? -0.060 -5.893 3.833 1.00 0.00 91 ALA A CA 6
ATOM 9707 C C . ALA A 1 28 ? 0.342 -5.214 2.519 1.00 0.00 91 ALA A C 6
ATOM 9708 O O . ALA A 1 28 ? -0.091 -5.605 1.450 1.00 0.00 91 ALA A O 6
ATOM 9715 N N . ILE A 1 29 ? 1.160 -4.197 2.590 1.00 0.00 92 ILE A N 6
ATOM 9716 C CA . ILE A 1 29 ? 1.589 -3.485 1.347 1.00 0.00 92 ILE A CA 6
ATOM 9717 C C . ILE A 1 29 ? 2.713 -4.271 0.666 1.00 0.00 92 ILE A C 6
ATOM 9718 O O . ILE A 1 29 ? 3.038 -4.046 -0.484 1.00 0.00 92 ILE A O 6
ATOM 9734 N N . GLN A 1 30 ? 3.309 -5.189 1.378 1.00 0.00 93 GLN A N 6
ATOM 9735 C CA . GLN A 1 30 ? 4.423 -5.998 0.798 1.00 0.00 93 GLN A CA 6
ATOM 9736 C C . GLN A 1 30 ? 3.910 -6.796 -0.405 1.00 0.00 93 GLN A C 6
ATOM 9737 O O . GLN A 1 30 ? 4.591 -6.945 -1.403 1.00 0.00 93 GLN A O 6
ATOM 9751 N N . HIS A 1 31 ? 2.713 -7.309 -0.314 1.00 0.00 94 HIS A N 6
ATOM 9752 C CA . HIS A 1 31 ? 2.141 -8.101 -1.443 1.00 0.00 94 HIS A CA 6
ATOM 9753 C C . HIS A 1 31 ? 2.088 -7.235 -2.706 1.00 0.00 94 HIS A C 6
ATOM 9754 O O . HIS A 1 31 ? 2.434 -7.670 -3.788 1.00 0.00 94 HIS A O 6
ATOM 9768 N N . ALA A 1 32 ? 1.648 -6.010 -2.571 1.00 0.00 95 ALA A N 6
ATOM 9769 C CA . ALA A 1 32 ? 1.560 -5.102 -3.754 1.00 0.00 95 ALA A CA 6
ATOM 9770 C C . ALA A 1 32 ? 2.963 -4.798 -4.289 1.00 0.00 95 ALA A C 6
ATOM 9771 O O . ALA A 1 32 ? 3.197 -4.793 -5.483 1.00 0.00 95 ALA A O 6
ATOM 9778 N N . ILE A 1 33 ? 3.894 -4.537 -3.409 1.00 0.00 96 ILE A N 6
ATOM 9779 C CA . ILE A 1 33 ? 5.287 -4.223 -3.850 1.00 0.00 96 ILE A CA 6
ATOM 9780 C C . ILE A 1 33 ? 5.903 -5.446 -4.540 1.00 0.00 96 ILE A C 6
ATOM 9781 O O . ILE A 1 33 ? 6.555 -5.337 -5.560 1.00 0.00 96 ILE A O 6
ATOM 9797 N N . GLU A 1 34 ? 5.717 -6.604 -3.968 1.00 0.00 97 GLU A N 6
ATOM 9798 C CA . GLU A 1 34 ? 6.303 -7.844 -4.559 1.00 0.00 97 GLU A CA 6
ATOM 9799 C C . GLU A 1 34 ? 5.544 -8.247 -5.829 1.00 0.00 97 GLU A C 6
ATOM 9800 O O . GLU A 1 34 ? 6.130 -8.544 -6.851 1.00 0.00 97 GLU A O 6
ATOM 9812 N N . ARG A 1 35 ? 4.241 -8.282 -5.757 1.00 0.00 98 ARG A N 6
ATOM 9813 C CA . ARG A 1 35 ? 3.426 -8.692 -6.941 1.00 0.00 98 ARG A CA 6
ATOM 9814 C C . ARG A 1 35 ? 3.554 -7.673 -8.068 1.00 0.00 98 ARG A C 6
ATOM 9815 O O . ARG A 1 35 ? 3.639 -8.025 -9.228 1.00 0.00 98 ARG A O 6
ATOM 9836 N N . PHE A 1 36 ? 3.565 -6.413 -7.738 1.00 0.00 99 PHE A N 6
ATOM 9837 C CA . PHE A 1 36 ? 3.684 -5.351 -8.783 1.00 0.00 99 PHE A CA 6
ATOM 9838 C C . PHE A 1 36 ? 5.130 -4.836 -8.798 1.00 0.00 99 PHE A C 6
ATOM 9839 O O . PHE A 1 36 ? 5.419 -3.756 -9.274 1.00 0.00 99 PHE A O 6
ATOM 9856 N N . ASN A 1 37 ? 6.041 -5.625 -8.275 1.00 0.00 100 ASN A N 6
ATOM 9857 C CA . ASN A 1 37 ? 7.484 -5.230 -8.240 1.00 0.00 100 ASN A CA 6
ATOM 9858 C C . ASN A 1 37 ? 7.943 -4.789 -9.633 1.00 0.00 100 ASN A C 6
ATOM 9859 O O . ASN A 1 37 ? 8.701 -3.849 -9.784 1.00 0.00 100 ASN A O 6
ATOM 9870 N N . THR A 1 38 ? 7.496 -5.473 -10.649 1.00 0.00 101 THR A N 6
ATOM 9871 C CA . THR A 1 38 ? 7.906 -5.121 -12.042 1.00 0.00 101 THR A CA 6
ATOM 9872 C C . THR A 1 38 ? 6.926 -4.102 -12.623 1.00 0.00 101 THR A C 6
ATOM 9873 O O . THR A 1 38 ? 7.112 -3.612 -13.719 1.00 0.00 101 THR A O 6
ATOM 9884 N N . LYS A 1 39 ? 5.883 -3.780 -11.896 1.00 0.00 102 LYS A N 6
ATOM 9885 C CA . LYS A 1 39 ? 4.880 -2.787 -12.401 1.00 0.00 102 LYS A CA 6
ATOM 9886 C C . LYS A 1 39 ? 4.993 -1.487 -11.586 1.00 0.00 102 LYS A C 6
ATOM 9887 O O . LYS A 1 39 ? 4.513 -1.414 -10.472 1.00 0.00 102 LYS A O 6
ATOM 9906 N N . PRO A 1 40 ? 5.600 -0.465 -12.139 1.00 0.00 103 PRO A N 6
ATOM 9907 C CA . PRO A 1 40 ? 5.743 0.844 -11.448 1.00 0.00 103 PRO A CA 6
ATOM 9908 C C . PRO A 1 40 ? 4.396 1.397 -10.965 1.00 0.00 103 PRO A C 6
ATOM 9909 O O . PRO A 1 40 ? 3.352 1.122 -11.524 1.00 0.00 103 PRO A O 6
ATOM 9920 N N . ILE A 1 41 ? 4.431 2.168 -9.914 1.00 0.00 104 ILE A N 6
ATOM 9921 C CA . ILE A 1 41 ? 3.182 2.752 -9.351 1.00 0.00 104 ILE A CA 6
ATOM 9922 C C . ILE A 1 41 ? 2.400 3.479 -10.449 1.00 0.00 104 ILE A C 6
ATOM 9923 O O . ILE A 1 41 ? 1.186 3.558 -10.416 1.00 0.00 104 ILE A O 6
ATOM 9939 N N . GLN A 1 42 ? 3.091 4.018 -11.413 1.00 0.00 105 GLN A N 6
ATOM 9940 C CA . GLN A 1 42 ? 2.410 4.756 -12.518 1.00 0.00 105 GLN A CA 6
ATOM 9941 C C . GLN A 1 42 ? 1.595 3.789 -13.387 1.00 0.00 105 GLN A C 6
ATOM 9942 O O . GLN A 1 42 ? 0.709 4.194 -14.114 1.00 0.00 105 GLN A O 6
ATOM 9956 N N . THR A 1 43 ? 1.901 2.517 -13.340 1.00 0.00 106 THR A N 6
ATOM 9957 C CA . THR A 1 43 ? 1.157 1.532 -14.188 1.00 0.00 106 THR A CA 6
ATOM 9958 C C . THR A 1 43 ? -0.015 0.919 -13.406 1.00 0.00 106 THR A C 6
ATOM 9959 O O . THR A 1 43 ? -0.776 0.132 -13.936 1.00 0.00 106 THR A O 6
ATOM 9970 N N . ILE A 1 44 ? -0.174 1.275 -12.158 1.00 0.00 107 ILE A N 6
ATOM 9971 C CA . ILE A 1 44 ? -1.304 0.707 -11.359 1.00 0.00 107 ILE A CA 6
ATOM 9972 C C . ILE A 1 44 ? -2.600 1.433 -11.717 1.00 0.00 107 ILE A C 6
ATOM 9973 O O . ILE A 1 44 ? -2.672 2.647 -11.696 1.00 0.00 107 ILE A O 6
ATOM 9989 N N . LYS A 1 45 ? -3.622 0.688 -12.054 1.00 0.00 108 LYS A N 6
ATOM 9990 C CA . LYS A 1 45 ? -4.933 1.306 -12.433 1.00 0.00 108 LYS A CA 6
ATOM 9991 C C . LYS A 1 45 ? -6.002 0.985 -11.389 1.00 0.00 108 LYS A C 6
ATOM 9992 O O . LYS A 1 45 ? -5.740 0.387 -10.363 1.00 0.00 108 LYS A O 6
ATOM 10011 N N . LYS A 1 46 ? -7.212 1.394 -11.665 1.00 0.00 109 LYS A N 6
ATOM 10012 C CA . LYS A 1 46 ? -8.340 1.145 -10.723 1.00 0.00 109 LYS A CA 6
ATOM 10013 C C . LYS A 1 46 ? -8.592 -0.360 -10.599 1.00 0.00 109 LYS A C 6
ATOM 10014 O O . LYS A 1 46 ? -8.824 -0.876 -9.522 1.00 0.00 109 LYS A O 6
ATOM 10033 N N . HIS A 1 47 ? -8.555 -1.065 -11.699 1.00 0.00 110 HIS A N 6
ATOM 10034 C CA . HIS A 1 47 ? -8.798 -2.537 -11.661 1.00 0.00 110 HIS A CA 6
ATOM 10035 C C . HIS A 1 47 ? -7.722 -3.209 -10.805 1.00 0.00 110 HIS A C 6
ATOM 10036 O O . HIS A 1 47 ? -8.007 -4.046 -9.969 1.00 0.00 110 HIS A O 6
ATOM 10050 N N . ASP A 1 48 ? -6.487 -2.837 -11.006 1.00 0.00 111 ASP A N 6
ATOM 10051 C CA . ASP A 1 48 ? -5.378 -3.432 -10.206 1.00 0.00 111 ASP A CA 6
ATOM 10052 C C . ASP A 1 48 ? -5.536 -3.004 -8.747 1.00 0.00 111 ASP A C 6
ATOM 10053 O O . ASP A 1 48 ? -5.267 -3.755 -7.828 1.00 0.00 111 ASP A O 6
ATOM 10062 N N . TYR A 1 49 ? -5.980 -1.793 -8.537 1.00 0.00 112 TYR A N 6
ATOM 10063 C CA . TYR A 1 49 ? -6.171 -1.284 -7.147 1.00 0.00 112 TYR A CA 6
ATOM 10064 C C . TYR A 1 49 ? -7.207 -2.150 -6.426 1.00 0.00 112 TYR A C 6
ATOM 10065 O O . TYR A 1 49 ? -7.029 -2.532 -5.284 1.00 0.00 112 TYR A O 6
ATOM 10083 N N . GLN A 1 50 ? -8.288 -2.459 -7.089 1.00 0.00 113 GLN A N 6
ATOM 10084 C CA . GLN A 1 50 ? -9.347 -3.300 -6.459 1.00 0.00 113 GLN A CA 6
ATOM 10085 C C . GLN A 1 50 ? -8.784 -4.694 -6.164 1.00 0.00 113 GLN A C 6
ATOM 10086 O O . GLN A 1 50 ? -9.100 -5.306 -5.161 1.00 0.00 113 GLN A O 6
ATOM 10100 N N . ARG A 1 51 ? -7.956 -5.197 -7.039 1.00 0.00 114 ARG A N 6
ATOM 10101 C CA . ARG A 1 51 ? -7.366 -6.553 -6.834 1.00 0.00 114 ARG A CA 6
ATOM 10102 C C . ARG A 1 51 ? -6.561 -6.577 -5.533 1.00 0.00 114 ARG A C 6
ATOM 10103 O O . ARG A 1 51 ? -6.634 -7.513 -4.761 1.00 0.00 114 ARG A O 6
ATOM 10124 N N . PHE A 1 52 ? -5.790 -5.555 -5.293 1.00 0.00 115 PHE A N 6
ATOM 10125 C CA . PHE A 1 52 ? -4.970 -5.501 -4.048 1.00 0.00 115 PHE A CA 6
ATOM 10126 C C . PHE A 1 52 ? -5.889 -5.495 -2.825 1.00 0.00 115 PHE A C 6
ATOM 10127 O O . PHE A 1 52 ? -5.642 -6.175 -1.848 1.00 0.00 115 PHE A O 6
ATOM 10144 N N . VAL A 1 53 ? -6.936 -4.716 -2.872 1.00 0.00 116 VAL A N 6
ATOM 10145 C CA . VAL A 1 53 ? -7.876 -4.632 -1.715 1.00 0.00 116 VAL A CA 6
ATOM 10146 C C . VAL A 1 53 ? -8.490 -6.011 -1.444 1.00 0.00 116 VAL A C 6
ATOM 10147 O O . VAL A 1 53 ? -8.579 -6.453 -0.314 1.00 0.00 116 VAL A O 6
ATOM 10160 N N . ASP A 1 54 ? -8.915 -6.686 -2.476 1.00 0.00 117 ASP A N 6
ATOM 10161 C CA . ASP A 1 54 ? -9.526 -8.038 -2.301 1.00 0.00 117 ASP A CA 6
ATOM 10162 C C . ASP A 1 54 ? -8.463 -9.023 -1.805 1.00 0.00 117 ASP A C 6
ATOM 10163 O O . ASP A 1 54 ? -8.734 -9.911 -1.020 1.00 0.00 117 ASP A O 6
ATOM 10172 N N . ASP A 1 55 ? -7.256 -8.876 -2.281 1.00 0.00 118 ASP A N 6
ATOM 10173 C CA . ASP A 1 55 ? -6.160 -9.803 -1.871 1.00 0.00 118 ASP A CA 6
ATOM 10174 C C . ASP A 1 55 ? -5.919 -9.708 -0.362 1.00 0.00 118 ASP A C 6
ATOM 10175 O O . ASP A 1 55 ? -5.848 -10.707 0.330 1.00 0.00 118 ASP A O 6
ATOM 10184 N N . ILE A 1 56 ? -5.783 -8.515 0.150 1.00 0.00 119 ILE A N 6
ATOM 10185 C CA . ILE A 1 56 ? -5.534 -8.348 1.612 1.00 0.00 119 ILE A CA 6
ATOM 10186 C C . ILE A 1 56 ? -6.787 -8.736 2.403 1.00 0.00 119 ILE A C 6
ATOM 10187 O O . ILE A 1 56 ? -6.707 -9.225 3.513 1.00 0.00 119 ILE A O 6
ATOM 10203 N N . SER A 1 57 ? -7.943 -8.517 1.837 1.00 0.00 120 SER A N 6
ATOM 10204 C CA . SER A 1 57 ? -9.205 -8.867 2.549 1.00 0.00 120 SER A CA 6
ATOM 10205 C C . SER A 1 57 ? -9.271 -10.382 2.738 1.00 0.00 120 SER A C 6
ATOM 10206 O O . SER A 1 57 ? -9.793 -10.880 3.717 1.00 0.00 120 SER A O 6
ATOM 10214 N N . ALA A 1 58 ? -8.735 -11.115 1.800 1.00 0.00 121 ALA A N 6
ATOM 10215 C CA . ALA A 1 58 ? -8.749 -12.602 1.902 1.00 0.00 121 ALA A CA 6
ATOM 10216 C C . ALA A 1 58 ? -7.591 -13.054 2.791 1.00 0.00 121 ALA A C 6
ATOM 10217 O O . ALA A 1 58 ? -7.488 -14.209 3.157 1.00 0.00 121 ALA A O 6
ATOM 10224 N N . GLN A 1 59 ? -6.719 -12.143 3.140 1.00 0.00 122 GLN A N 6
ATOM 10225 C CA . GLN A 1 59 ? -5.551 -12.483 4.011 1.00 0.00 122 GLN A CA 6
ATOM 10226 C C . GLN A 1 59 ? -5.705 -11.771 5.354 1.00 0.00 122 GLN A C 6
ATOM 10227 O O . GLN A 1 59 ? -5.080 -12.131 6.334 1.00 0.00 122 GLN A O 6
ATOM 10241 N N . TYR A 1 60 ? -6.529 -10.752 5.405 1.00 0.00 123 TYR A N 6
ATOM 10242 C CA . TYR A 1 60 ? -6.729 -9.993 6.681 1.00 0.00 123 TYR A CA 6
ATOM 10243 C C . TYR A 1 60 ? -8.217 -9.717 6.908 1.00 0.00 123 TYR A C 6
ATOM 10244 O O . TYR A 1 60 ? -9.035 -9.853 6.019 1.00 0.00 123 TYR A O 6
ATOM 10262 N N . SER A 1 61 ? -8.561 -9.339 8.110 1.00 0.00 124 SER A N 6
ATOM 10263 C CA . SER A 1 61 ? -9.986 -9.059 8.450 1.00 0.00 124 SER A CA 6
ATOM 10264 C C . SER A 1 61 ? -10.454 -7.754 7.802 1.00 0.00 124 SER A C 6
ATOM 10265 O O . SER A 1 61 ? -9.671 -6.961 7.316 1.00 0.00 124 SER A O 6
ATOM 10273 N N . LYS A 1 62 ? -11.741 -7.542 7.798 1.00 0.00 125 LYS A N 6
ATOM 10274 C CA . LYS A 1 62 ? -12.313 -6.307 7.190 1.00 0.00 125 LYS A CA 6
ATOM 10275 C C . LYS A 1 62 ? -11.824 -5.077 7.953 1.00 0.00 125 LYS A C 6
ATOM 10276 O O . LYS A 1 62 ? -11.611 -4.021 7.386 1.00 0.00 125 LYS A O 6
ATOM 10295 N N . ASN A 1 63 ? -11.650 -5.209 9.239 1.00 0.00 126 ASN A N 6
ATOM 10296 C CA . ASN A 1 63 ? -11.178 -4.058 10.066 1.00 0.00 126 ASN A CA 6
ATOM 10297 C C . ASN A 1 63 ? -9.793 -3.618 9.585 1.00 0.00 126 ASN A C 6
ATOM 10298 O O . ASN A 1 63 ? -9.499 -2.443 9.480 1.00 0.00 126 ASN A O 6
ATOM 10309 N N . TYR A 1 64 ? -8.945 -4.563 9.292 1.00 0.00 127 TYR A N 6
ATOM 10310 C CA . TYR A 1 64 ? -7.571 -4.236 8.807 1.00 0.00 127 TYR A CA 6
ATOM 10311 C C . TYR A 1 64 ? -7.649 -3.674 7.384 1.00 0.00 127 TYR A C 6
ATOM 10312 O O . TYR A 1 64 ? -6.880 -2.815 6.998 1.00 0.00 127 TYR A O 6
ATOM 10330 N N . VAL A 1 65 ? -8.571 -4.167 6.605 1.00 0.00 128 VAL A N 6
ATOM 10331 C CA . VAL A 1 65 ? -8.708 -3.687 5.201 1.00 0.00 128 VAL A CA 6
ATOM 10332 C C . VAL A 1 65 ? -8.984 -2.182 5.203 1.00 0.00 128 VAL A C 6
ATOM 10333 O O . VAL A 1 65 ? -8.420 -1.432 4.429 1.00 0.00 128 VAL A O 6
ATOM 10346 N N . ASP A 1 66 ? -9.861 -1.744 6.062 1.00 0.00 129 ASP A N 6
ATOM 10347 C CA . ASP A 1 66 ? -10.204 -0.293 6.121 1.00 0.00 129 ASP A CA 6
ATOM 10348 C C . ASP A 1 66 ? -8.951 0.541 6.411 1.00 0.00 129 ASP A C 6
ATOM 10349 O O . ASP A 1 66 ? -8.675 1.518 5.742 1.00 0.00 129 ASP A O 6
ATOM 10358 N N . SER A 1 67 ? -8.197 0.168 7.411 1.00 0.00 130 SER A N 6
ATOM 10359 C CA . SER A 1 67 ? -6.964 0.938 7.755 1.00 0.00 130 SER A CA 6
ATOM 10360 C C . SER A 1 67 ? -5.939 0.828 6.620 1.00 0.00 130 SER A C 6
ATOM 10361 O O . SER A 1 67 ? -5.282 1.787 6.263 1.00 0.00 130 SER A O 6
ATOM 10369 N N . ILE A 1 68 ? -5.799 -0.343 6.057 1.00 0.00 131 ILE A N 6
ATOM 10370 C CA . ILE A 1 68 ? -4.818 -0.536 4.945 1.00 0.00 131 ILE A CA 6
ATOM 10371 C C . ILE A 1 68 ? -5.240 0.303 3.737 1.00 0.00 131 ILE A C 6
ATOM 10372 O O . ILE A 1 68 ? -4.428 0.927 3.080 1.00 0.00 131 ILE A O 6
ATOM 10388 N N . VAL A 1 69 ? -6.509 0.307 3.436 1.00 0.00 132 VAL A N 6
ATOM 10389 C CA . VAL A 1 69 ? -7.010 1.087 2.268 1.00 0.00 132 VAL A CA 6
ATOM 10390 C C . VAL A 1 69 ? -6.700 2.572 2.470 1.00 0.00 132 VAL A C 6
ATOM 10391 O O . VAL A 1 69 ? -6.250 3.254 1.568 1.00 0.00 132 VAL A O 6
ATOM 10404 N N . ALA A 1 70 ? -6.946 3.077 3.646 1.00 0.00 133 ALA A N 6
ATOM 10405 C CA . ALA A 1 70 ? -6.678 4.520 3.918 1.00 0.00 133 ALA A CA 6
ATOM 10406 C C . ALA A 1 70 ? -5.182 4.803 3.745 1.00 0.00 133 ALA A C 6
ATOM 10407 O O . ALA A 1 70 ? -4.787 5.793 3.157 1.00 0.00 133 ALA A O 6
ATOM 10414 N N . SER A 1 71 ? -4.349 3.933 4.251 1.00 0.00 134 SER A N 6
ATOM 10415 C CA . SER A 1 71 ? -2.875 4.129 4.123 1.00 0.00 134 SER A CA 6
ATOM 10416 C C . SER A 1 71 ? -2.467 4.024 2.653 1.00 0.00 134 SER A C 6
ATOM 10417 O O . SER A 1 71 ? -1.564 4.697 2.194 1.00 0.00 134 SER A O 6
ATOM 10425 N N . THR A 1 72 ? -3.130 3.176 1.916 1.00 0.00 135 THR A N 6
ATOM 10426 C CA . THR A 1 72 ? -2.802 3.004 0.470 1.00 0.00 135 THR A CA 6
ATOM 10427 C C . THR A 1 72 ? -3.050 4.314 -0.280 1.00 0.00 135 THR A C 6
ATOM 10428 O O . THR A 1 72 ? -2.257 4.739 -1.100 1.00 0.00 135 THR A O 6
ATOM 10439 N N . ASN A 1 73 ? -4.156 4.950 -0.006 1.00 0.00 136 ASN A N 6
ATOM 10440 C CA . ASN A 1 73 ? -4.487 6.234 -0.691 1.00 0.00 136 ASN A CA 6
ATOM 10441 C C . ASN A 1 73 ? -3.451 7.301 -0.331 1.00 0.00 136 ASN A C 6
ATOM 10442 O O . ASN A 1 73 ? -3.047 8.099 -1.158 1.00 0.00 136 ASN A O 6
ATOM 10453 N N . MET A 1 74 ? -3.027 7.326 0.902 1.00 0.00 137 MET A N 6
ATOM 10454 C CA . MET A 1 74 ? -2.028 8.345 1.338 1.00 0.00 137 MET A CA 6
ATOM 10455 C C . MET A 1 74 ? -0.713 8.139 0.582 1.00 0.00 137 MET A C 6
ATOM 10456 O O . MET A 1 74 ? -0.057 9.083 0.184 1.00 0.00 137 MET A O 6
ATOM 10470 N N . ILE A 1 75 ? -0.324 6.909 0.386 1.00 0.00 138 ILE A N 6
ATOM 10471 C CA . ILE A 1 75 ? 0.952 6.632 -0.337 1.00 0.00 138 ILE A CA 6
ATOM 10472 C C . ILE A 1 75 ? 0.842 7.141 -1.779 1.00 0.00 138 ILE A C 6
ATOM 10473 O O . ILE A 1 75 ? 1.745 7.765 -2.303 1.00 0.00 138 ILE A O 6
ATOM 10489 N N . PHE A 1 76 ? -0.264 6.876 -2.417 1.00 0.00 139 PHE A N 6
ATOM 10490 C CA . PHE A 1 76 ? -0.460 7.334 -3.825 1.00 0.00 139 PHE A CA 6
ATOM 10491 C C . PHE A 1 76 ? -0.578 8.861 -3.857 1.00 0.00 139 PHE A C 6
ATOM 10492 O O . PHE A 1 76 ? -0.045 9.519 -4.729 1.00 0.00 139 PHE A O 6
ATOM 10509 N N . LYS A 1 77 ? -1.279 9.421 -2.910 1.00 0.00 140 LYS A N 6
ATOM 10510 C CA . LYS A 1 77 ? -1.445 10.904 -2.869 1.00 0.00 140 LYS A CA 6
ATOM 10511 C C . LYS A 1 77 ? -0.088 11.561 -2.611 1.00 0.00 140 LYS A C 6
ATOM 10512 O O . LYS A 1 77 ? 0.232 12.595 -3.166 1.00 0.00 140 LYS A O 6
ATOM 10531 N N . TYR A 1 78 ? 0.713 10.963 -1.770 1.00 0.00 141 TYR A N 6
ATOM 10532 C CA . TYR A 1 78 ? 2.054 11.542 -1.467 1.00 0.00 141 TYR A CA 6
ATOM 10533 C C . TYR A 1 78 ? 2.866 11.631 -2.760 1.00 0.00 141 TYR A C 6
ATOM 10534 O O . TYR A 1 78 ? 3.482 12.637 -3.054 1.00 0.00 141 TYR A O 6
ATOM 10552 N N . ALA A 1 79 ? 2.864 10.580 -3.534 1.00 0.00 142 ALA A N 6
ATOM 10553 C CA . ALA A 1 79 ? 3.626 10.587 -4.816 1.00 0.00 142 ALA A CA 6
ATOM 10554 C C . ALA A 1 79 ? 3.030 11.644 -5.747 1.00 0.00 142 ALA A C 6
ATOM 10555 O O . ALA A 1 79 ? 3.735 12.362 -6.434 1.00 0.00 142 ALA A O 6
ATOM 10562 N N . TYR A 1 80 ? 1.727 11.742 -5.764 1.00 0.00 143 TYR A N 6
ATOM 10563 C CA . TYR A 1 80 ? 1.050 12.748 -6.634 1.00 0.00 143 TYR A CA 6
ATOM 10564 C C . TYR A 1 80 ? 1.444 14.156 -6.180 1.00 0.00 143 TYR A C 6
ATOM 10565 O O . TYR A 1 80 ? 1.739 15.024 -6.979 1.00 0.00 143 TYR A O 6
ATOM 10583 N N . ASP A 1 81 ? 1.444 14.380 -4.892 1.00 0.00 144 ASP A N 6
ATOM 10584 C CA . ASP A 1 81 ? 1.809 15.723 -4.353 1.00 0.00 144 ASP A CA 6
ATOM 10585 C C . ASP A 1 81 ? 3.257 16.048 -4.723 1.00 0.00 144 ASP A C 6
ATOM 10586 O O . ASP A 1 81 ? 3.584 17.162 -5.086 1.00 0.00 144 ASP A O 6
ATOM 10595 N N . THR A 1 82 ? 4.127 15.081 -4.632 1.00 0.00 145 THR A N 6
ATOM 10596 C CA . THR A 1 82 ? 5.557 15.321 -4.972 1.00 0.00 145 THR A CA 6
ATOM 10597 C C . THR A 1 82 ? 5.710 15.391 -6.488 1.00 0.00 145 THR A C 6
ATOM 10598 O O . THR A 1 82 ? 6.785 15.195 -7.022 1.00 0.00 145 THR A O 6
ATOM 10609 N N . ARG A 1 83 ? 4.634 15.688 -7.179 1.00 0.00 146 ARG A N 6
ATOM 10610 C CA . ARG A 1 83 ? 4.671 15.792 -8.673 1.00 0.00 146 ARG A CA 6
ATOM 10611 C C . ARG A 1 83 ? 5.585 14.711 -9.259 1.00 0.00 146 ARG A C 6
ATOM 10612 O O . ARG A 1 83 ? 6.086 14.824 -10.362 1.00 0.00 146 ARG A O 6
ATOM 10633 N N . LEU A 1 84 ? 5.792 13.660 -8.516 1.00 0.00 147 LEU A N 6
ATOM 10634 C CA . LEU A 1 84 ? 6.648 12.546 -8.997 1.00 0.00 147 LEU A CA 6
ATOM 10635 C C . LEU A 1 84 ? 5.964 11.864 -10.172 1.00 0.00 147 LEU A C 6
ATOM 10636 O O . LEU A 1 84 ? 6.600 11.453 -11.123 1.00 0.00 147 LEU A O 6
ATOM 10652 N N . ILE A 1 85 ? 4.667 11.732 -10.097 1.00 0.00 148 ILE A N 6
ATOM 10653 C CA . ILE A 1 85 ? 3.898 11.067 -11.192 1.00 0.00 148 ILE A CA 6
ATOM 10654 C C . ILE A 1 85 ? 2.789 11.992 -11.681 1.00 0.00 148 ILE A C 6
ATOM 10655 O O . ILE A 1 85 ? 2.298 12.839 -10.959 1.00 0.00 148 ILE A O 6
ATOM 10671 N N . LYS A 1 86 ? 2.398 11.828 -12.913 1.00 0.00 149 LYS A N 6
ATOM 10672 C CA . LYS A 1 86 ? 1.320 12.680 -13.496 1.00 0.00 149 LYS A CA 6
ATOM 10673 C C . LYS A 1 86 ? -0.006 11.918 -13.447 1.00 0.00 149 LYS A C 6
ATOM 10674 O O . LYS A 1 86 ? -1.008 12.363 -13.973 1.00 0.00 149 LYS A O 6
ATOM 10693 N N . ALA A 1 87 ? -0.015 10.769 -12.819 1.00 0.00 150 ALA A N 6
ATOM 10694 C CA . ALA A 1 87 ? -1.271 9.958 -12.725 1.00 0.00 150 ALA A CA 6
ATOM 10695 C C . ALA A 1 87 ? -1.512 9.540 -11.275 1.00 0.00 150 ALA A C 6
ATOM 10696 O O . ALA A 1 87 ? -0.595 9.414 -10.485 1.00 0.00 150 ALA A O 6
ATOM 10703 N N . MET A 1 88 ? -2.752 9.323 -10.932 1.00 0.00 151 MET A N 6
ATOM 10704 C CA . MET A 1 88 ? -3.097 8.905 -9.545 1.00 0.00 151 MET A CA 6
ATOM 10705 C C . MET A 1 88 ? -4.532 8.360 -9.522 1.00 0.00 151 MET A C 6
ATOM 10706 O O . MET A 1 88 ? -5.384 8.875 -8.823 1.00 0.00 151 MET A O 6
ATOM 10720 N N . PRO A 1 89 ? -4.797 7.323 -10.279 1.00 0.00 152 PRO A N 6
ATOM 10721 C CA . PRO A 1 89 ? -6.150 6.702 -10.340 1.00 0.00 152 PRO A CA 6
ATOM 10722 C C . PRO A 1 89 ? -6.446 5.851 -9.100 1.00 0.00 152 PRO A C 6
ATOM 10723 O O . PRO A 1 89 ? -5.922 4.767 -8.927 1.00 0.00 152 PRO A O 6
ATOM 10734 N N . SER A 1 90 ? -7.288 6.349 -8.238 1.00 0.00 153 SER A N 6
ATOM 10735 C CA . SER A 1 90 ? -7.651 5.602 -6.996 1.00 0.00 153 SER A CA 6
ATOM 10736 C C . SER A 1 90 ? -9.132 5.851 -6.681 1.00 0.00 153 SER A C 6
ATOM 10737 O O . SER A 1 90 ? -9.692 5.270 -5.773 1.00 0.00 153 SER A O 6
ATOM 10745 N N . GLU A 1 91 ? -9.765 6.720 -7.431 1.00 0.00 154 GLU A N 6
ATOM 10746 C CA . GLU A 1 91 ? -11.206 7.026 -7.192 1.00 0.00 154 GLU A CA 6
ATOM 10747 C C . GLU A 1 91 ? -12.088 6.015 -7.928 1.00 0.00 154 GLU A C 6
ATOM 10748 O O . GLU A 1 91 ? -11.611 5.126 -8.608 1.00 0.00 154 GLU A O 6
ATOM 10760 N N . GLY A 1 92 ? -13.378 6.157 -7.785 1.00 0.00 155 GLY A N 6
ATOM 10761 C CA . GLY A 1 92 ? -14.329 5.225 -8.456 1.00 0.00 155 GLY A CA 6
ATOM 10762 C C . GLY A 1 92 ? -14.447 3.943 -7.632 1.00 0.00 155 GLY A C 6
ATOM 10763 O O . GLY A 1 92 ? -14.807 2.897 -8.136 1.00 0.00 155 GLY A O 6
ATOM 10767 N N . ILE A 1 93 ? -14.134 4.018 -6.363 1.00 0.00 156 ILE A N 6
ATOM 10768 C CA . ILE A 1 93 ? -14.210 2.808 -5.488 1.00 0.00 156 ILE A CA 6
ATOM 10769 C C . ILE A 1 93 ? -15.535 2.787 -4.724 1.00 0.00 156 ILE A C 6
ATOM 10770 O O . ILE A 1 93 ? -15.909 3.734 -4.057 1.00 0.00 156 ILE A O 6
ATOM 10786 N N . LYS A 1 94 ? -16.240 1.692 -4.827 1.00 0.00 157 LYS A N 6
ATOM 10787 C CA . LYS A 1 94 ? -17.546 1.549 -4.127 1.00 0.00 157 LYS A CA 6
ATOM 10788 C C . LYS A 1 94 ? -18.417 2.773 -4.397 1.00 0.00 157 LYS A C 6
ATOM 10789 O O . LYS A 1 94 ? -18.320 3.787 -3.729 1.00 0.00 157 LYS A O 6
ATOM 10808 N N . ARG A 1 95 ? -19.279 2.668 -5.371 1.00 0.00 158 ARG A N 6
ATOM 10809 C CA . ARG A 1 95 ? -20.195 3.797 -5.725 1.00 0.00 158 ARG A CA 6
ATOM 10810 C C . ARG A 1 95 ? -21.633 3.447 -5.294 1.00 0.00 158 ARG A C 6
ATOM 10811 O O . ARG A 1 95 ? -22.363 4.299 -4.827 1.00 0.00 158 ARG A O 6
ATOM 10832 N N . PRO A 1 96 ? -22.036 2.202 -5.443 1.00 0.00 159 PRO A N 6
ATOM 10833 C CA . PRO A 1 96 ? -23.408 1.753 -5.058 1.00 0.00 159 PRO A CA 6
ATOM 10834 C C . PRO A 1 96 ? -23.711 1.975 -3.571 1.00 0.00 159 PRO A C 6
ATOM 10835 O O . PRO A 1 96 ? -23.115 2.803 -2.910 1.00 0.00 159 PRO A O 6
ATOM 10846 N N . LYS A 1 97 ? -24.640 1.216 -3.054 1.00 0.00 160 LYS A N 6
ATOM 10847 C CA . LYS A 1 97 ? -25.016 1.330 -1.617 1.00 0.00 160 LYS A CA 6
ATOM 10848 C C . LYS A 1 97 ? -25.397 2.771 -1.275 1.00 0.00 160 LYS A C 6
ATOM 10849 O O . LYS A 1 97 ? -25.974 3.485 -2.073 1.00 0.00 160 LYS A O 6
ATOM 10868 N N . LYS A 1 98 ? -25.091 3.189 -0.076 1.00 0.00 161 LYS A N 6
ATOM 10869 C CA . LYS A 1 98 ? -25.438 4.564 0.367 1.00 0.00 161 LYS A CA 6
ATOM 10870 C C . LYS A 1 98 ? -24.571 5.594 -0.356 1.00 0.00 161 LYS A C 6
ATOM 10871 O O . LYS A 1 98 ? -23.498 5.296 -0.847 1.00 0.00 161 LYS A O 6
ATOM 10890 N N . LYS A 1 99 ? -25.050 6.803 -0.426 1.00 0.00 162 LYS A N 6
ATOM 10891 C CA . LYS A 1 99 ? -24.296 7.881 -1.120 1.00 0.00 162 LYS A CA 6
ATOM 10892 C C . LYS A 1 99 ? -22.911 8.043 -0.502 1.00 0.00 162 LYS A C 6
ATOM 10893 O O . LYS A 1 99 ? -22.750 8.103 0.704 1.00 0.00 162 LYS A O 6
ATOM 10912 N N . VAL A 1 100 ? -21.911 8.111 -1.334 1.00 0.00 163 VAL A N 6
ATOM 10913 C CA . VAL A 1 100 ? -20.518 8.269 -0.837 1.00 0.00 163 VAL A CA 6
ATOM 10914 C C . VAL A 1 100 ? -20.355 9.642 -0.184 1.00 0.00 163 VAL A C 6
ATOM 10915 O O . VAL A 1 100 ? -19.758 9.779 0.867 1.00 0.00 163 VAL A O 6
ATOM 10928 N N . SER A 1 101 ? -20.878 10.668 -0.808 1.00 0.00 164 SER A N 6
ATOM 10929 C CA . SER A 1 101 ? -20.750 12.045 -0.242 1.00 0.00 164 SER A CA 6
ATOM 10930 C C . SER A 1 101 ? -21.913 12.325 0.707 1.00 0.00 164 SER A C 6
ATOM 10931 O O . SER A 1 101 ? -23.053 12.443 0.296 1.00 0.00 164 SER A O 6
ATOM 10939 N N . VAL A 1 102 ? -21.623 12.430 1.979 1.00 0.00 165 VAL A N 6
ATOM 10940 C CA . VAL A 1 102 ? -22.687 12.700 2.995 1.00 0.00 165 VAL A CA 6
ATOM 10941 C C . VAL A 1 102 ? -22.478 14.084 3.613 1.00 0.00 165 VAL A C 6
ATOM 10942 O O . VAL A 1 102 ? -21.391 14.445 4.025 1.00 0.00 165 VAL A O 6
ATOM 10955 N N . GLU A 1 103 ? -23.528 14.859 3.671 1.00 0.00 166 GLU A N 6
ATOM 10956 C CA . GLU A 1 103 ? -23.440 16.230 4.247 1.00 0.00 166 GLU A CA 6
ATOM 10957 C C . GLU A 1 103 ? -22.899 16.168 5.671 1.00 0.00 166 GLU A C 6
ATOM 10958 O O . GLU A 1 103 ? -23.250 15.304 6.453 1.00 0.00 166 GLU A O 6
ATOM 10970 N N . LEU A 1 104 ? -22.038 17.087 6.004 1.00 0.00 167 LEU A N 6
ATOM 10971 C CA . LEU A 1 104 ? -21.440 17.112 7.371 1.00 0.00 167 LEU A CA 6
ATOM 10972 C C . LEU A 1 104 ? -22.249 18.050 8.268 1.00 0.00 167 LEU A C 6
ATOM 10973 O O . LEU A 1 104 ? -22.426 19.218 7.978 1.00 0.00 167 LEU A O 6
ATOM 10989 N N . GLU A 1 105 ? -22.736 17.532 9.358 1.00 0.00 168 GLU A N 6
ATOM 10990 C CA . GLU A 1 105 ? -23.540 18.354 10.305 1.00 0.00 168 GLU A CA 6
ATOM 10991 C C . GLU A 1 105 ? -22.639 18.883 11.424 1.00 0.00 168 GLU A C 6
ATOM 10992 O O . GLU A 1 105 ? -21.637 19.529 11.183 1.00 0.00 168 GLU A O 6
ATOM 11004 N N . HIS A 1 106 ? -23.003 18.617 12.653 1.00 0.00 169 HIS A N 6
ATOM 11005 C CA . HIS A 1 106 ? -22.198 19.102 13.807 1.00 0.00 169 HIS A CA 6
ATOM 11006 C C . HIS A 1 106 ? -21.051 18.134 14.101 1.00 0.00 169 HIS A C 6
ATOM 11007 O O . HIS A 1 106 ? -21.154 16.937 13.897 1.00 0.00 169 HIS A O 6
ATOM 11021 N N . HIS A 1 107 ? -19.958 18.660 14.580 1.00 0.00 170 HIS A N 6
ATOM 11022 C CA . HIS A 1 107 ? -18.776 17.812 14.901 1.00 0.00 170 HIS A CA 6
ATOM 11023 C C . HIS A 1 107 ? -19.138 16.797 15.986 1.00 0.00 170 HIS A C 6
ATOM 11024 O O . HIS A 1 107 ? -18.765 15.642 15.921 1.00 0.00 170 HIS A O 6
ATOM 11038 N N . HIS A 1 108 ? -19.859 17.225 16.991 1.00 0.00 171 HIS A N 6
ATOM 11039 C CA . HIS A 1 108 ? -20.248 16.295 18.095 1.00 0.00 171 HIS A CA 6
ATOM 11040 C C . HIS A 1 108 ? -21.681 16.589 18.541 1.00 0.00 171 HIS A C 6
ATOM 11041 O O . HIS A 1 108 ? -22.072 17.729 18.713 1.00 0.00 171 HIS A O 6
ATOM 11055 N N . HIS A 1 109 ? -22.461 15.560 18.721 1.00 0.00 172 HIS A N 6
ATOM 11056 C CA . HIS A 1 109 ? -23.877 15.745 19.148 1.00 0.00 172 HIS A CA 6
ATOM 11057 C C . HIS A 1 109 ? -23.958 15.932 20.663 1.00 0.00 172 HIS A C 6
ATOM 11058 O O . HIS A 1 109 ? -23.392 15.175 21.432 1.00 0.00 172 HIS A O 6
ATOM 11072 N N . HIS A 1 110 ? -24.668 16.942 21.092 1.00 0.00 173 HIS A N 6
ATOM 11073 C CA . HIS A 1 110 ? -24.812 17.208 22.555 1.00 0.00 173 HIS A CA 6
ATOM 11074 C C . HIS A 1 110 ? -26.201 17.786 22.849 1.00 0.00 173 HIS A C 6
ATOM 11075 O O . HIS A 1 110 ? -26.714 18.621 22.124 1.00 0.00 173 HIS A O 6
ATOM 11089 N N . HIS A 1 111 ? -26.796 17.335 23.921 1.00 0.00 174 HIS A N 6
ATOM 11090 C CA . HIS A 1 111 ? -28.149 17.818 24.325 1.00 0.00 174 HIS A CA 6
ATOM 11091 C C . HIS A 1 111 ? -29.158 17.575 23.199 1.00 0.00 174 HIS A C 6
ATOM 11092 O O . HIS A 1 111 ? -30.055 16.772 23.404 1.00 0.00 174 HIS A O 6
ATOM 11107 N N . THR A 1 1 ? 12.890 2.709 -7.004 1.00 0.00 64 THR A N 7
ATOM 11108 C CA . THR A 1 1 ? 12.627 4.063 -6.438 1.00 0.00 64 THR A CA 7
ATOM 11109 C C . THR A 1 1 ? 11.206 4.103 -5.865 1.00 0.00 64 THR A C 7
ATOM 11110 O O . THR A 1 1 ? 10.943 4.733 -4.859 1.00 0.00 64 THR A O 7
ATOM 11121 N N . PHE A 1 2 ? 10.290 3.429 -6.508 1.00 0.00 65 PHE A N 7
ATOM 11122 C CA . PHE A 1 2 ? 8.874 3.405 -6.026 1.00 0.00 65 PHE A CA 7
ATOM 11123 C C . PHE A 1 2 ? 8.799 2.774 -4.633 1.00 0.00 65 PHE A C 7
ATOM 11124 O O . PHE A 1 2 ? 8.135 3.271 -3.743 1.00 0.00 65 PHE A O 7
ATOM 11141 N N . LYS A 1 3 ? 9.471 1.676 -4.445 1.00 0.00 66 LYS A N 7
ATOM 11142 C CA . LYS A 1 3 ? 9.450 0.989 -3.121 1.00 0.00 66 LYS A CA 7
ATOM 11143 C C . LYS A 1 3 ? 10.072 1.897 -2.062 1.00 0.00 66 LYS A C 7
ATOM 11144 O O . LYS A 1 3 ? 9.620 1.965 -0.934 1.00 0.00 66 LYS A O 7
ATOM 11163 N N . GLN A 1 4 ? 11.115 2.587 -2.420 1.00 0.00 67 GLN A N 7
ATOM 11164 C CA . GLN A 1 4 ? 11.790 3.492 -1.447 1.00 0.00 67 GLN A CA 7
ATOM 11165 C C . GLN A 1 4 ? 10.808 4.565 -0.964 1.00 0.00 67 GLN A C 7
ATOM 11166 O O . GLN A 1 4 ? 10.760 4.900 0.203 1.00 0.00 67 GLN A O 7
ATOM 11180 N N . VAL A 1 5 ? 10.031 5.108 -1.860 1.00 0.00 68 VAL A N 7
ATOM 11181 C CA . VAL A 1 5 ? 9.055 6.169 -1.467 1.00 0.00 68 VAL A CA 7
ATOM 11182 C C . VAL A 1 5 ? 8.024 5.594 -0.485 1.00 0.00 68 VAL A C 7
ATOM 11183 O O . VAL A 1 5 ? 7.708 6.192 0.524 1.00 0.00 68 VAL A O 7
ATOM 11196 N N . ALA A 1 6 ? 7.490 4.441 -0.785 1.00 0.00 69 ALA A N 7
ATOM 11197 C CA . ALA A 1 6 ? 6.470 3.824 0.118 1.00 0.00 69 ALA A CA 7
ATOM 11198 C C . ALA A 1 6 ? 7.122 3.423 1.445 1.00 0.00 69 ALA A C 7
ATOM 11199 O O . ALA A 1 6 ? 6.533 3.540 2.503 1.00 0.00 69 ALA A O 7
ATOM 11206 N N . ASP A 1 7 ? 8.332 2.940 1.389 1.00 0.00 70 ASP A N 7
ATOM 11207 C CA . ASP A 1 7 ? 9.038 2.513 2.636 1.00 0.00 70 ASP A CA 7
ATOM 11208 C C . ASP A 1 7 ? 9.248 3.722 3.553 1.00 0.00 70 ASP A C 7
ATOM 11209 O O . ASP A 1 7 ? 9.080 3.646 4.755 1.00 0.00 70 ASP A O 7
ATOM 11218 N N . ASP A 1 8 ? 9.622 4.835 2.988 1.00 0.00 71 ASP A N 7
ATOM 11219 C CA . ASP A 1 8 ? 9.859 6.060 3.807 1.00 0.00 71 ASP A CA 7
ATOM 11220 C C . ASP A 1 8 ? 8.555 6.492 4.485 1.00 0.00 71 ASP A C 7
ATOM 11221 O O . ASP A 1 8 ? 8.524 6.821 5.656 1.00 0.00 71 ASP A O 7
ATOM 11230 N N . TRP A 1 9 ? 7.478 6.494 3.750 1.00 0.00 72 TRP A N 7
ATOM 11231 C CA . TRP A 1 9 ? 6.162 6.902 4.327 1.00 0.00 72 TRP A CA 7
ATOM 11232 C C . TRP A 1 9 ? 5.756 5.919 5.429 1.00 0.00 72 TRP A C 7
ATOM 11233 O O . TRP A 1 9 ? 5.220 6.296 6.453 1.00 0.00 72 TRP A O 7
ATOM 11254 N N . LEU A 1 10 ? 6.007 4.659 5.216 1.00 0.00 73 LEU A N 7
ATOM 11255 C CA . LEU A 1 10 ? 5.642 3.627 6.231 1.00 0.00 73 LEU A CA 7
ATOM 11256 C C . LEU A 1 10 ? 6.416 3.879 7.524 1.00 0.00 73 LEU A C 7
ATOM 11257 O O . LEU A 1 10 ? 5.894 3.751 8.616 1.00 0.00 73 LEU A O 7
ATOM 11273 N N . LYS A 1 11 ? 7.663 4.227 7.405 1.00 0.00 74 LYS A N 7
ATOM 11274 C CA . LYS A 1 11 ? 8.492 4.480 8.616 1.00 0.00 74 LYS A CA 7
ATOM 11275 C C . LYS A 1 11 ? 7.898 5.645 9.403 1.00 0.00 74 LYS A C 7
ATOM 11276 O O . LYS A 1 11 ? 7.787 5.603 10.613 1.00 0.00 74 LYS A O 7
ATOM 11295 N N . GLN A 1 12 ? 7.511 6.681 8.719 1.00 0.00 75 GLN A N 7
ATOM 11296 C CA . GLN A 1 12 ? 6.913 7.858 9.409 1.00 0.00 75 GLN A CA 7
ATOM 11297 C C . GLN A 1 12 ? 5.505 7.496 9.889 1.00 0.00 75 GLN A C 7
ATOM 11298 O O . GLN A 1 12 ? 5.093 7.846 10.980 1.00 0.00 75 GLN A O 7
ATOM 11312 N N . TYR A 1 13 ? 4.769 6.791 9.078 1.00 0.00 76 TYR A N 7
ATOM 11313 C CA . TYR A 1 13 ? 3.388 6.396 9.469 1.00 0.00 76 TYR A CA 7
ATOM 11314 C C . TYR A 1 13 ? 3.467 5.393 10.620 1.00 0.00 76 TYR A C 7
ATOM 11315 O O . TYR A 1 13 ? 2.481 5.063 11.249 1.00 0.00 76 TYR A O 7
ATOM 11333 N N . ALA A 1 14 ? 4.647 4.914 10.898 1.00 0.00 77 ALA A N 7
ATOM 11334 C CA . ALA A 1 14 ? 4.823 3.933 12.006 1.00 0.00 77 ALA A CA 7
ATOM 11335 C C . ALA A 1 14 ? 4.218 4.506 13.293 1.00 0.00 77 ALA A C 7
ATOM 11336 O O . ALA A 1 14 ? 3.933 3.792 14.234 1.00 0.00 77 ALA A O 7
ATOM 11343 N N . ASN A 1 15 ? 4.028 5.798 13.339 1.00 0.00 78 ASN A N 7
ATOM 11344 C CA . ASN A 1 15 ? 3.451 6.435 14.563 1.00 0.00 78 ASN A CA 7
ATOM 11345 C C . ASN A 1 15 ? 1.949 6.141 14.663 1.00 0.00 78 ASN A C 7
ATOM 11346 O O . ASN A 1 15 ? 1.426 5.261 14.007 1.00 0.00 78 ASN A O 7
ATOM 11357 N N . ASP A 1 16 ? 1.263 6.887 15.492 1.00 0.00 79 ASP A N 7
ATOM 11358 C CA . ASP A 1 16 ? -0.208 6.696 15.671 1.00 0.00 79 ASP A CA 7
ATOM 11359 C C . ASP A 1 16 ? -0.516 5.266 16.120 1.00 0.00 79 ASP A C 7
ATOM 11360 O O . ASP A 1 16 ? -0.740 5.003 17.286 1.00 0.00 79 ASP A O 7
ATOM 11369 N N . VAL A 1 17 ? -0.555 4.347 15.196 1.00 0.00 80 VAL A N 7
ATOM 11370 C CA . VAL A 1 17 ? -0.882 2.932 15.546 1.00 0.00 80 VAL A CA 7
ATOM 11371 C C . VAL A 1 17 ? 0.338 2.200 16.115 1.00 0.00 80 VAL A C 7
ATOM 11372 O O . VAL A 1 17 ? 1.476 2.531 15.840 1.00 0.00 80 VAL A O 7
ATOM 11385 N N . LYS A 1 18 ? 0.085 1.199 16.919 1.00 0.00 81 LYS A N 7
ATOM 11386 C CA . LYS A 1 18 ? 1.186 0.412 17.544 1.00 0.00 81 LYS A CA 7
ATOM 11387 C C . LYS A 1 18 ? 2.099 -0.187 16.473 1.00 0.00 81 LYS A C 7
ATOM 11388 O O . LYS A 1 18 ? 1.726 -0.352 15.328 1.00 0.00 81 LYS A O 7
ATOM 11407 N N . VAL A 1 19 ? 3.304 -0.508 16.857 1.00 0.00 82 VAL A N 7
ATOM 11408 C CA . VAL A 1 19 ? 4.281 -1.098 15.898 1.00 0.00 82 VAL A CA 7
ATOM 11409 C C . VAL A 1 19 ? 3.787 -2.471 15.430 1.00 0.00 82 VAL A C 7
ATOM 11410 O O . VAL A 1 19 ? 4.039 -2.891 14.317 1.00 0.00 82 VAL A O 7
ATOM 11423 N N . SER A 1 20 ? 3.092 -3.175 16.281 1.00 0.00 83 SER A N 7
ATOM 11424 C CA . SER A 1 20 ? 2.582 -4.529 15.905 1.00 0.00 83 SER A CA 7
ATOM 11425 C C . SER A 1 20 ? 1.667 -4.415 14.682 1.00 0.00 83 SER A C 7
ATOM 11426 O O . SER A 1 20 ? 1.738 -5.206 13.761 1.00 0.00 83 SER A O 7
ATOM 11434 N N . SER A 1 21 ? 0.812 -3.432 14.670 1.00 0.00 84 SER A N 7
ATOM 11435 C CA . SER A 1 21 ? -0.112 -3.244 13.512 1.00 0.00 84 SER A CA 7
ATOM 11436 C C . SER A 1 21 ? 0.689 -2.781 12.293 1.00 0.00 84 SER A C 7
ATOM 11437 O O . SER A 1 21 ? 0.381 -3.112 11.165 1.00 0.00 84 SER A O 7
ATOM 11445 N N . VAL A 1 22 ? 1.720 -2.014 12.522 1.00 0.00 85 VAL A N 7
ATOM 11446 C CA . VAL A 1 22 ? 2.559 -1.518 11.394 1.00 0.00 85 VAL A CA 7
ATOM 11447 C C . VAL A 1 22 ? 3.211 -2.711 10.690 1.00 0.00 85 VAL A C 7
ATOM 11448 O O . VAL A 1 22 ? 3.239 -2.796 9.478 1.00 0.00 85 VAL A O 7
ATOM 11461 N N . ARG A 1 23 ? 3.732 -3.633 11.450 1.00 0.00 86 ARG A N 7
ATOM 11462 C CA . ARG A 1 23 ? 4.382 -4.833 10.845 1.00 0.00 86 ARG A CA 7
ATOM 11463 C C . ARG A 1 23 ? 3.343 -5.641 10.063 1.00 0.00 86 ARG A C 7
ATOM 11464 O O . ARG A 1 23 ? 3.584 -6.085 8.957 1.00 0.00 86 ARG A O 7
ATOM 11485 N N . ALA A 1 24 ? 2.188 -5.832 10.638 1.00 0.00 87 ALA A N 7
ATOM 11486 C CA . ALA A 1 24 ? 1.118 -6.609 9.944 1.00 0.00 87 ALA A CA 7
ATOM 11487 C C . ALA A 1 24 ? 0.650 -5.845 8.702 1.00 0.00 87 ALA A C 7
ATOM 11488 O O . ALA A 1 24 ? 0.513 -6.396 7.626 1.00 0.00 87 ALA A O 7
ATOM 11495 N N . ARG A 1 25 ? 0.407 -4.572 8.850 1.00 0.00 88 ARG A N 7
ATOM 11496 C CA . ARG A 1 25 ? -0.051 -3.749 7.693 1.00 0.00 88 ARG A CA 7
ATOM 11497 C C . ARG A 1 25 ? 1.071 -3.656 6.657 1.00 0.00 88 ARG A C 7
ATOM 11498 O O . ARG A 1 25 ? 0.841 -3.680 5.464 1.00 0.00 88 ARG A O 7
ATOM 11519 N N . GLU A 1 26 ? 2.287 -3.551 7.116 1.00 0.00 89 GLU A N 7
ATOM 11520 C CA . GLU A 1 26 ? 3.446 -3.453 6.182 1.00 0.00 89 GLU A CA 7
ATOM 11521 C C . GLU A 1 26 ? 3.509 -4.717 5.325 1.00 0.00 89 GLU A C 7
ATOM 11522 O O . GLU A 1 26 ? 3.802 -4.674 4.146 1.00 0.00 89 GLU A O 7
ATOM 11534 N N . LYS A 1 27 ? 3.223 -5.843 5.913 1.00 0.00 90 LYS A N 7
ATOM 11535 C CA . LYS A 1 27 ? 3.253 -7.120 5.145 1.00 0.00 90 LYS A CA 7
ATOM 11536 C C . LYS A 1 27 ? 2.194 -7.070 4.045 1.00 0.00 90 LYS A C 7
ATOM 11537 O O . LYS A 1 27 ? 2.428 -7.461 2.918 1.00 0.00 90 LYS A O 7
ATOM 11556 N N . ALA A 1 28 ? 1.027 -6.588 4.372 1.00 0.00 91 ALA A N 7
ATOM 11557 C CA . ALA A 1 28 ? -0.064 -6.503 3.357 1.00 0.00 91 ALA A CA 7
ATOM 11558 C C . ALA A 1 28 ? 0.285 -5.439 2.311 1.00 0.00 91 ALA A C 7
ATOM 11559 O O . ALA A 1 28 ? 0.177 -5.662 1.121 1.00 0.00 91 ALA A O 7
ATOM 11566 N N . ILE A 1 29 ? 0.705 -4.284 2.751 1.00 0.00 92 ILE A N 7
ATOM 11567 C CA . ILE A 1 29 ? 1.067 -3.195 1.793 1.00 0.00 92 ILE A CA 7
ATOM 11568 C C . ILE A 1 29 ? 2.302 -3.609 0.986 1.00 0.00 92 ILE A C 7
ATOM 11569 O O . ILE A 1 29 ? 2.383 -3.398 -0.209 1.00 0.00 92 ILE A O 7
ATOM 11585 N N . GLN A 1 30 ? 3.271 -4.184 1.644 1.00 0.00 93 GLN A N 7
ATOM 11586 C CA . GLN A 1 30 ? 4.517 -4.609 0.940 1.00 0.00 93 GLN A CA 7
ATOM 11587 C C . GLN A 1 30 ? 4.164 -5.603 -0.166 1.00 0.00 93 GLN A C 7
ATOM 11588 O O . GLN A 1 30 ? 4.730 -5.586 -1.243 1.00 0.00 93 GLN A O 7
ATOM 11602 N N . HIS A 1 31 ? 3.230 -6.470 0.100 1.00 0.00 94 HIS A N 7
ATOM 11603 C CA . HIS A 1 31 ? 2.818 -7.480 -0.916 1.00 0.00 94 HIS A CA 7
ATOM 11604 C C . HIS A 1 31 ? 2.322 -6.762 -2.175 1.00 0.00 94 HIS A C 7
ATOM 11605 O O . HIS A 1 31 ? 2.621 -7.150 -3.288 1.00 0.00 94 HIS A O 7
ATOM 11619 N N . ALA A 1 32 ? 1.566 -5.712 -2.004 1.00 0.00 95 ALA A N 7
ATOM 11620 C CA . ALA A 1 32 ? 1.048 -4.959 -3.185 1.00 0.00 95 ALA A CA 7
ATOM 11621 C C . ALA A 1 32 ? 2.228 -4.402 -3.989 1.00 0.00 95 ALA A C 7
ATOM 11622 O O . ALA A 1 32 ? 2.277 -4.500 -5.199 1.00 0.00 95 ALA A O 7
ATOM 11629 N N . ILE A 1 33 ? 3.180 -3.823 -3.312 1.00 0.00 96 ILE A N 7
ATOM 11630 C CA . ILE A 1 33 ? 4.371 -3.251 -4.008 1.00 0.00 96 ILE A CA 7
ATOM 11631 C C . ILE A 1 33 ? 5.149 -4.380 -4.686 1.00 0.00 96 ILE A C 7
ATOM 11632 O O . ILE A 1 33 ? 5.604 -4.259 -5.808 1.00 0.00 96 ILE A O 7
ATOM 11648 N N . GLU A 1 34 ? 5.310 -5.473 -3.998 1.00 0.00 97 GLU A N 7
ATOM 11649 C CA . GLU A 1 34 ? 6.064 -6.628 -4.566 1.00 0.00 97 GLU A CA 7
ATOM 11650 C C . GLU A 1 34 ? 5.394 -7.103 -5.861 1.00 0.00 97 GLU A C 7
ATOM 11651 O O . GLU A 1 34 ? 6.049 -7.435 -6.830 1.00 0.00 97 GLU A O 7
ATOM 11663 N N . ARG A 1 35 ? 4.090 -7.140 -5.878 1.00 0.00 98 ARG A N 7
ATOM 11664 C CA . ARG A 1 35 ? 3.361 -7.593 -7.101 1.00 0.00 98 ARG A CA 7
ATOM 11665 C C . ARG A 1 35 ? 3.609 -6.605 -8.244 1.00 0.00 98 ARG A C 7
ATOM 11666 O O . ARG A 1 35 ? 3.757 -6.982 -9.389 1.00 0.00 98 ARG A O 7
ATOM 11687 N N . PHE A 1 36 ? 3.659 -5.338 -7.936 1.00 0.00 99 PHE A N 7
ATOM 11688 C CA . PHE A 1 36 ? 3.900 -4.306 -8.990 1.00 0.00 99 PHE A CA 7
ATOM 11689 C C . PHE A 1 36 ? 5.400 -4.001 -9.045 1.00 0.00 99 PHE A C 7
ATOM 11690 O O . PHE A 1 36 ? 5.828 -2.974 -9.534 1.00 0.00 99 PHE A O 7
ATOM 11707 N N . ASN A 1 37 ? 6.196 -4.906 -8.541 1.00 0.00 100 ASN A N 7
ATOM 11708 C CA . ASN A 1 37 ? 7.679 -4.716 -8.541 1.00 0.00 100 ASN A CA 7
ATOM 11709 C C . ASN A 1 37 ? 8.184 -4.583 -9.979 1.00 0.00 100 ASN A C 7
ATOM 11710 O O . ASN A 1 37 ? 9.044 -3.774 -10.277 1.00 0.00 100 ASN A O 7
ATOM 11721 N N . THR A 1 38 ? 7.661 -5.373 -10.877 1.00 0.00 101 THR A N 7
ATOM 11722 C CA . THR A 1 38 ? 8.109 -5.298 -12.300 1.00 0.00 101 THR A CA 7
ATOM 11723 C C . THR A 1 38 ? 7.222 -4.309 -13.051 1.00 0.00 101 THR A C 7
ATOM 11724 O O . THR A 1 38 ? 7.527 -3.898 -14.154 1.00 0.00 101 THR A O 7
ATOM 11735 N N . LYS A 1 39 ? 6.121 -3.918 -12.456 1.00 0.00 102 LYS A N 7
ATOM 11736 C CA . LYS A 1 39 ? 5.204 -2.948 -13.130 1.00 0.00 102 LYS A CA 7
ATOM 11737 C C . LYS A 1 39 ? 5.388 -1.545 -12.517 1.00 0.00 102 LYS A C 7
ATOM 11738 O O . LYS A 1 39 ? 5.136 -1.349 -11.343 1.00 0.00 102 LYS A O 7
ATOM 11757 N N . PRO A 1 40 ? 5.808 -0.573 -13.293 1.00 0.00 103 PRO A N 7
ATOM 11758 C CA . PRO A 1 40 ? 6.000 0.821 -12.795 1.00 0.00 103 PRO A CA 7
ATOM 11759 C C . PRO A 1 40 ? 4.785 1.336 -12.011 1.00 0.00 103 PRO A C 7
ATOM 11760 O O . PRO A 1 40 ? 3.661 0.936 -12.243 1.00 0.00 103 PRO A O 7
ATOM 11771 N N . ILE A 1 41 ? 5.015 2.218 -11.079 1.00 0.00 104 ILE A N 7
ATOM 11772 C CA . ILE A 1 41 ? 3.894 2.766 -10.266 1.00 0.00 104 ILE A CA 7
ATOM 11773 C C . ILE A 1 41 ? 2.934 3.546 -11.170 1.00 0.00 104 ILE A C 7
ATOM 11774 O O . ILE A 1 41 ? 1.733 3.531 -10.984 1.00 0.00 104 ILE A O 7
ATOM 11790 N N . GLN A 1 42 ? 3.461 4.230 -12.146 1.00 0.00 105 GLN A N 7
ATOM 11791 C CA . GLN A 1 42 ? 2.597 5.023 -13.072 1.00 0.00 105 GLN A CA 7
ATOM 11792 C C . GLN A 1 42 ? 1.773 4.089 -13.969 1.00 0.00 105 GLN A C 7
ATOM 11793 O O . GLN A 1 42 ? 0.800 4.494 -14.574 1.00 0.00 105 GLN A O 7
ATOM 11807 N N . THR A 1 43 ? 2.149 2.840 -14.069 1.00 0.00 106 THR A N 7
ATOM 11808 C CA . THR A 1 43 ? 1.379 1.894 -14.939 1.00 0.00 106 THR A CA 7
ATOM 11809 C C . THR A 1 43 ? 0.294 1.198 -14.110 1.00 0.00 106 THR A C 7
ATOM 11810 O O . THR A 1 43 ? -0.451 0.375 -14.605 1.00 0.00 106 THR A O 7
ATOM 11821 N N . ILE A 1 44 ? 0.194 1.533 -12.852 1.00 0.00 107 ILE A N 7
ATOM 11822 C CA . ILE A 1 44 ? -0.845 0.900 -11.987 1.00 0.00 107 ILE A CA 7
ATOM 11823 C C . ILE A 1 44 ? -2.204 1.552 -12.252 1.00 0.00 107 ILE A C 7
ATOM 11824 O O . ILE A 1 44 ? -2.340 2.759 -12.252 1.00 0.00 107 ILE A O 7
ATOM 11840 N N . LYS A 1 45 ? -3.209 0.747 -12.481 1.00 0.00 108 LYS A N 7
ATOM 11841 C CA . LYS A 1 45 ? -4.578 1.282 -12.759 1.00 0.00 108 LYS A CA 7
ATOM 11842 C C . LYS A 1 45 ? -5.508 0.987 -11.579 1.00 0.00 108 LYS A C 7
ATOM 11843 O O . LYS A 1 45 ? -5.145 0.329 -10.621 1.00 0.00 108 LYS A O 7
ATOM 11862 N N . LYS A 1 46 ? -6.714 1.475 -11.661 1.00 0.00 109 LYS A N 7
ATOM 11863 C CA . LYS A 1 46 ? -7.705 1.247 -10.574 1.00 0.00 109 LYS A CA 7
ATOM 11864 C C . LYS A 1 46 ? -8.031 -0.246 -10.481 1.00 0.00 109 LYS A C 7
ATOM 11865 O O . LYS A 1 46 ? -8.367 -0.758 -9.431 1.00 0.00 109 LYS A O 7
ATOM 11884 N N . HIS A 1 47 ? -7.934 -0.944 -11.578 1.00 0.00 110 HIS A N 7
ATOM 11885 C CA . HIS A 1 47 ? -8.238 -2.405 -11.571 1.00 0.00 110 HIS A CA 7
ATOM 11886 C C . HIS A 1 47 ? -7.283 -3.124 -10.611 1.00 0.00 110 HIS A C 7
ATOM 11887 O O . HIS A 1 47 ? -7.688 -3.932 -9.799 1.00 0.00 110 HIS A O 7
ATOM 11901 N N . ASP A 1 48 ? -6.015 -2.829 -10.705 1.00 0.00 111 ASP A N 7
ATOM 11902 C CA . ASP A 1 48 ? -5.017 -3.483 -9.806 1.00 0.00 111 ASP A CA 7
ATOM 11903 C C . ASP A 1 48 ? -5.279 -3.052 -8.360 1.00 0.00 111 ASP A C 7
ATOM 11904 O O . ASP A 1 48 ? -5.138 -3.822 -7.429 1.00 0.00 111 ASP A O 7
ATOM 11913 N N . TYR A 1 49 ? -5.657 -1.820 -8.172 1.00 0.00 112 TYR A N 7
ATOM 11914 C CA . TYR A 1 49 ? -5.929 -1.318 -6.794 1.00 0.00 112 TYR A CA 7
ATOM 11915 C C . TYR A 1 49 ? -7.067 -2.122 -6.164 1.00 0.00 112 TYR A C 7
ATOM 11916 O O . TYR A 1 49 ? -6.999 -2.537 -5.023 1.00 0.00 112 TYR A O 7
ATOM 11934 N N . GLN A 1 50 ? -8.119 -2.334 -6.901 1.00 0.00 113 GLN A N 7
ATOM 11935 C CA . GLN A 1 50 ? -9.275 -3.103 -6.359 1.00 0.00 113 GLN A CA 7
ATOM 11936 C C . GLN A 1 50 ? -8.850 -4.549 -6.106 1.00 0.00 113 GLN A C 7
ATOM 11937 O O . GLN A 1 50 ? -9.270 -5.178 -5.155 1.00 0.00 113 GLN A O 7
ATOM 11951 N N . ARG A 1 51 ? -8.029 -5.080 -6.964 1.00 0.00 114 ARG A N 7
ATOM 11952 C CA . ARG A 1 51 ? -7.581 -6.493 -6.802 1.00 0.00 114 ARG A CA 7
ATOM 11953 C C . ARG A 1 51 ? -6.834 -6.648 -5.476 1.00 0.00 114 ARG A C 7
ATOM 11954 O O . ARG A 1 51 ? -7.051 -7.581 -4.729 1.00 0.00 114 ARG A O 7
ATOM 11975 N N . PHE A 1 52 ? -5.953 -5.736 -5.186 1.00 0.00 115 PHE A N 7
ATOM 11976 C CA . PHE A 1 52 ? -5.182 -5.809 -3.914 1.00 0.00 115 PHE A CA 7
ATOM 11977 C C . PHE A 1 52 ? -6.132 -5.703 -2.722 1.00 0.00 115 PHE A C 7
ATOM 11978 O O . PHE A 1 52 ? -6.011 -6.425 -1.758 1.00 0.00 115 PHE A O 7
ATOM 11995 N N . VAL A 1 53 ? -7.064 -4.792 -2.783 1.00 0.00 116 VAL A N 7
ATOM 11996 C CA . VAL A 1 53 ? -8.018 -4.602 -1.649 1.00 0.00 116 VAL A CA 7
ATOM 11997 C C . VAL A 1 53 ? -8.790 -5.901 -1.395 1.00 0.00 116 VAL A C 7
ATOM 11998 O O . VAL A 1 53 ? -8.949 -6.335 -0.270 1.00 0.00 116 VAL A O 7
ATOM 12011 N N . ASP A 1 54 ? -9.271 -6.516 -2.435 1.00 0.00 117 ASP A N 7
ATOM 12012 C CA . ASP A 1 54 ? -10.036 -7.786 -2.278 1.00 0.00 117 ASP A CA 7
ATOM 12013 C C . ASP A 1 54 ? -9.106 -8.901 -1.781 1.00 0.00 117 ASP A C 7
ATOM 12014 O O . ASP A 1 54 ? -9.497 -9.764 -1.020 1.00 0.00 117 ASP A O 7
ATOM 12023 N N . ASP A 1 55 ? -7.879 -8.894 -2.229 1.00 0.00 118 ASP A N 7
ATOM 12024 C CA . ASP A 1 55 ? -6.914 -9.955 -1.809 1.00 0.00 118 ASP A CA 7
ATOM 12025 C C . ASP A 1 55 ? -6.665 -9.882 -0.299 1.00 0.00 118 ASP A C 7
ATOM 12026 O O . ASP A 1 55 ? -6.640 -10.887 0.388 1.00 0.00 118 ASP A O 7
ATOM 12035 N N . ILE A 1 56 ? -6.470 -8.701 0.216 1.00 0.00 119 ILE A N 7
ATOM 12036 C CA . ILE A 1 56 ? -6.211 -8.550 1.678 1.00 0.00 119 ILE A CA 7
ATOM 12037 C C . ILE A 1 56 ? -7.525 -8.695 2.450 1.00 0.00 119 ILE A C 7
ATOM 12038 O O . ILE A 1 56 ? -7.547 -9.068 3.607 1.00 0.00 119 ILE A O 7
ATOM 12054 N N . SER A 1 57 ? -8.620 -8.394 1.809 1.00 0.00 120 SER A N 7
ATOM 12055 C CA . SER A 1 57 ? -9.945 -8.500 2.485 1.00 0.00 120 SER A CA 7
ATOM 12056 C C . SER A 1 57 ? -10.230 -9.965 2.815 1.00 0.00 120 SER A C 7
ATOM 12057 O O . SER A 1 57 ? -10.876 -10.282 3.796 1.00 0.00 120 SER A O 7
ATOM 12065 N N . ALA A 1 58 ? -9.757 -10.860 1.993 1.00 0.00 121 ALA A N 7
ATOM 12066 C CA . ALA A 1 58 ? -9.996 -12.315 2.236 1.00 0.00 121 ALA A CA 7
ATOM 12067 C C . ALA A 1 58 ? -8.858 -12.889 3.085 1.00 0.00 121 ALA A C 7
ATOM 12068 O O . ALA A 1 58 ? -8.937 -13.998 3.572 1.00 0.00 121 ALA A O 7
ATOM 12075 N N . GLN A 1 59 ? -7.801 -12.138 3.267 1.00 0.00 122 GLN A N 7
ATOM 12076 C CA . GLN A 1 59 ? -6.646 -12.625 4.089 1.00 0.00 122 GLN A CA 7
ATOM 12077 C C . GLN A 1 59 ? -6.574 -11.825 5.389 1.00 0.00 122 GLN A C 7
ATOM 12078 O O . GLN A 1 59 ? -5.930 -12.223 6.338 1.00 0.00 122 GLN A O 7
ATOM 12092 N N . TYR A 1 60 ? -7.235 -10.694 5.438 1.00 0.00 123 TYR A N 7
ATOM 12093 C CA . TYR A 1 60 ? -7.212 -9.853 6.679 1.00 0.00 123 TYR A CA 7
ATOM 12094 C C . TYR A 1 60 ? -8.620 -9.369 7.018 1.00 0.00 123 TYR A C 7
ATOM 12095 O O . TYR A 1 60 ? -9.501 -9.323 6.180 1.00 0.00 123 TYR A O 7
ATOM 12113 N N . SER A 1 61 ? -8.827 -9.012 8.252 1.00 0.00 124 SER A N 7
ATOM 12114 C CA . SER A 1 61 ? -10.165 -8.532 8.696 1.00 0.00 124 SER A CA 7
ATOM 12115 C C . SER A 1 61 ? -10.454 -7.148 8.119 1.00 0.00 124 SER A C 7
ATOM 12116 O O . SER A 1 61 ? -9.570 -6.435 7.688 1.00 0.00 124 SER A O 7
ATOM 12124 N N . LYS A 1 62 ? -11.702 -6.773 8.115 1.00 0.00 125 LYS A N 7
ATOM 12125 C CA . LYS A 1 62 ? -12.096 -5.444 7.575 1.00 0.00 125 LYS A CA 7
ATOM 12126 C C . LYS A 1 62 ? -11.407 -4.338 8.376 1.00 0.00 125 LYS A C 7
ATOM 12127 O O . LYS A 1 62 ? -11.091 -3.283 7.861 1.00 0.00 125 LYS A O 7
ATOM 12146 N N . ASN A 1 63 ? -11.177 -4.576 9.636 1.00 0.00 126 ASN A N 7
ATOM 12147 C CA . ASN A 1 63 ? -10.513 -3.547 10.489 1.00 0.00 126 ASN A CA 7
ATOM 12148 C C . ASN A 1 63 ? -9.113 -3.253 9.938 1.00 0.00 126 ASN A C 7
ATOM 12149 O O . ASN A 1 63 ? -8.707 -2.114 9.809 1.00 0.00 126 ASN A O 7
ATOM 12160 N N . TYR A 1 64 ? -8.385 -4.278 9.606 1.00 0.00 127 TYR A N 7
ATOM 12161 C CA . TYR A 1 64 ? -7.011 -4.091 9.050 1.00 0.00 127 TYR A CA 7
ATOM 12162 C C . TYR A 1 64 ? -7.107 -3.505 7.638 1.00 0.00 127 TYR A C 7
ATOM 12163 O O . TYR A 1 64 ? -6.262 -2.744 7.207 1.00 0.00 127 TYR A O 7
ATOM 12181 N N . VAL A 1 65 ? -8.129 -3.864 6.915 1.00 0.00 128 VAL A N 7
ATOM 12182 C CA . VAL A 1 65 ? -8.295 -3.347 5.525 1.00 0.00 128 VAL A CA 7
ATOM 12183 C C . VAL A 1 65 ? -8.430 -1.823 5.558 1.00 0.00 128 VAL A C 7
ATOM 12184 O O . VAL A 1 65 ? -7.848 -1.116 4.758 1.00 0.00 128 VAL A O 7
ATOM 12197 N N . ASP A 1 66 ? -9.205 -1.318 6.475 1.00 0.00 129 ASP A N 7
ATOM 12198 C CA . ASP A 1 66 ? -9.401 0.158 6.567 1.00 0.00 129 ASP A CA 7
ATOM 12199 C C . ASP A 1 66 ? -8.043 0.851 6.719 1.00 0.00 129 ASP A C 7
ATOM 12200 O O . ASP A 1 66 ? -7.745 1.816 6.042 1.00 0.00 129 ASP A O 7
ATOM 12209 N N . SER A 1 67 ? -7.222 0.364 7.605 1.00 0.00 130 SER A N 7
ATOM 12210 C CA . SER A 1 67 ? -5.879 0.985 7.813 1.00 0.00 130 SER A CA 7
ATOM 12211 C C . SER A 1 67 ? -5.029 0.824 6.547 1.00 0.00 130 SER A C 7
ATOM 12212 O O . SER A 1 67 ? -4.338 1.732 6.126 1.00 0.00 130 SER A O 7
ATOM 12220 N N . ILE A 1 68 ? -5.071 -0.334 5.946 1.00 0.00 131 ILE A N 7
ATOM 12221 C CA . ILE A 1 68 ? -4.269 -0.583 4.709 1.00 0.00 131 ILE A CA 7
ATOM 12222 C C . ILE A 1 68 ? -4.774 0.315 3.574 1.00 0.00 131 ILE A C 7
ATOM 12223 O O . ILE A 1 68 ? -4.008 0.893 2.828 1.00 0.00 131 ILE A O 7
ATOM 12239 N N . VAL A 1 69 ? -6.066 0.421 3.441 1.00 0.00 132 VAL A N 7
ATOM 12240 C CA . VAL A 1 69 ? -6.657 1.265 2.361 1.00 0.00 132 VAL A CA 7
ATOM 12241 C C . VAL A 1 69 ? -6.246 2.729 2.566 1.00 0.00 132 VAL A C 7
ATOM 12242 O O . VAL A 1 69 ? -5.911 3.432 1.631 1.00 0.00 132 VAL A O 7
ATOM 12255 N N . ALA A 1 70 ? -6.292 3.193 3.782 1.00 0.00 133 ALA A N 7
ATOM 12256 C CA . ALA A 1 70 ? -5.924 4.611 4.063 1.00 0.00 133 ALA A CA 7
ATOM 12257 C C . ALA A 1 70 ? -4.459 4.868 3.685 1.00 0.00 133 ALA A C 7
ATOM 12258 O O . ALA A 1 70 ? -4.129 5.839 3.031 1.00 0.00 133 ALA A O 7
ATOM 12265 N N . SER A 1 71 ? -3.580 4.003 4.109 1.00 0.00 134 SER A N 7
ATOM 12266 C CA . SER A 1 71 ? -2.129 4.177 3.796 1.00 0.00 134 SER A CA 7
ATOM 12267 C C . SER A 1 71 ? -1.884 4.043 2.292 1.00 0.00 134 SER A C 7
ATOM 12268 O O . SER A 1 71 ? -1.127 4.791 1.704 1.00 0.00 134 SER A O 7
ATOM 12276 N N . THR A 1 72 ? -2.506 3.081 1.672 1.00 0.00 135 THR A N 7
ATOM 12277 C CA . THR A 1 72 ? -2.299 2.873 0.210 1.00 0.00 135 THR A CA 7
ATOM 12278 C C . THR A 1 72 ? -2.543 4.182 -0.546 1.00 0.00 135 THR A C 7
ATOM 12279 O O . THR A 1 72 ? -1.730 4.612 -1.341 1.00 0.00 135 THR A O 7
ATOM 12290 N N . ASN A 1 73 ? -3.655 4.814 -0.303 1.00 0.00 136 ASN A N 7
ATOM 12291 C CA . ASN A 1 73 ? -3.968 6.094 -1.010 1.00 0.00 136 ASN A CA 7
ATOM 12292 C C . ASN A 1 73 ? -2.930 7.161 -0.648 1.00 0.00 136 ASN A C 7
ATOM 12293 O O . ASN A 1 73 ? -2.550 7.979 -1.462 1.00 0.00 136 ASN A O 7
ATOM 12304 N N . MET A 1 74 ? -2.481 7.162 0.577 1.00 0.00 137 MET A N 7
ATOM 12305 C CA . MET A 1 74 ? -1.475 8.178 1.005 1.00 0.00 137 MET A CA 7
ATOM 12306 C C . MET A 1 74 ? -0.183 7.980 0.213 1.00 0.00 137 MET A C 7
ATOM 12307 O O . MET A 1 74 ? 0.463 8.924 -0.197 1.00 0.00 137 MET A O 7
ATOM 12321 N N . ILE A 1 75 ? 0.199 6.753 0.005 1.00 0.00 138 ILE A N 7
ATOM 12322 C CA . ILE A 1 75 ? 1.452 6.472 -0.753 1.00 0.00 138 ILE A CA 7
ATOM 12323 C C . ILE A 1 75 ? 1.299 6.970 -2.195 1.00 0.00 138 ILE A C 7
ATOM 12324 O O . ILE A 1 75 ? 2.182 7.600 -2.750 1.00 0.00 138 ILE A O 7
ATOM 12340 N N . PHE A 1 76 ? 0.179 6.686 -2.801 1.00 0.00 139 PHE A N 7
ATOM 12341 C CA . PHE A 1 76 ? -0.058 7.128 -4.207 1.00 0.00 139 PHE A CA 7
ATOM 12342 C C . PHE A 1 76 ? -0.261 8.643 -4.252 1.00 0.00 139 PHE A C 7
ATOM 12343 O O . PHE A 1 76 ? 0.246 9.328 -5.119 1.00 0.00 139 PHE A O 7
ATOM 12360 N N . LYS A 1 77 ? -1.011 9.169 -3.323 1.00 0.00 140 LYS A N 7
ATOM 12361 C CA . LYS A 1 77 ? -1.263 10.640 -3.303 1.00 0.00 140 LYS A CA 7
ATOM 12362 C C . LYS A 1 77 ? 0.048 11.378 -3.018 1.00 0.00 140 LYS A C 7
ATOM 12363 O O . LYS A 1 77 ? 0.310 12.439 -3.550 1.00 0.00 140 LYS A O 7
ATOM 12382 N N . TYR A 1 78 ? 0.867 10.818 -2.171 1.00 0.00 141 TYR A N 7
ATOM 12383 C CA . TYR A 1 78 ? 2.164 11.473 -1.827 1.00 0.00 141 TYR A CA 7
ATOM 12384 C C . TYR A 1 78 ? 3.020 11.615 -3.091 1.00 0.00 141 TYR A C 7
ATOM 12385 O O . TYR A 1 78 ? 3.556 12.667 -3.379 1.00 0.00 141 TYR A O 7
ATOM 12403 N N . ALA A 1 79 ? 3.143 10.559 -3.850 1.00 0.00 142 ALA A N 7
ATOM 12404 C CA . ALA A 1 79 ? 3.955 10.623 -5.102 1.00 0.00 142 ALA A CA 7
ATOM 12405 C C . ALA A 1 79 ? 3.276 11.565 -6.102 1.00 0.00 142 ALA A C 7
ATOM 12406 O O . ALA A 1 79 ? 3.919 12.308 -6.818 1.00 0.00 142 ALA A O 7
ATOM 12413 N N . TYR A 1 80 ? 1.973 11.529 -6.152 1.00 0.00 143 TYR A N 7
ATOM 12414 C CA . TYR A 1 80 ? 1.222 12.409 -7.097 1.00 0.00 143 TYR A CA 7
ATOM 12415 C C . TYR A 1 80 ? 1.442 13.878 -6.719 1.00 0.00 143 TYR A C 7
ATOM 12416 O O . TYR A 1 80 ? 1.599 14.735 -7.566 1.00 0.00 143 TYR A O 7
ATOM 12434 N N . ASP A 1 81 ? 1.444 14.170 -5.446 1.00 0.00 144 ASP A N 7
ATOM 12435 C CA . ASP A 1 81 ? 1.646 15.581 -4.990 1.00 0.00 144 ASP A CA 7
ATOM 12436 C C . ASP A 1 81 ? 3.032 16.065 -5.423 1.00 0.00 144 ASP A C 7
ATOM 12437 O O . ASP A 1 81 ? 3.215 17.196 -5.829 1.00 0.00 144 ASP A O 7
ATOM 12446 N N . THR A 1 82 ? 4.007 15.208 -5.329 1.00 0.00 145 THR A N 7
ATOM 12447 C CA . THR A 1 82 ? 5.395 15.590 -5.721 1.00 0.00 145 THR A CA 7
ATOM 12448 C C . THR A 1 82 ? 5.486 15.663 -7.253 1.00 0.00 145 THR A C 7
ATOM 12449 O O . THR A 1 82 ? 6.529 15.934 -7.819 1.00 0.00 145 THR A O 7
ATOM 12460 N N . ARG A 1 83 ? 4.383 15.421 -7.916 1.00 0.00 146 ARG A N 7
ATOM 12461 C CA . ARG A 1 83 ? 4.344 15.465 -9.412 1.00 0.00 146 ARG A CA 7
ATOM 12462 C C . ARG A 1 83 ? 5.352 14.466 -9.992 1.00 0.00 146 ARG A C 7
ATOM 12463 O O . ARG A 1 83 ? 6.111 14.770 -10.893 1.00 0.00 146 ARG A O 7
ATOM 12484 N N . LEU A 1 84 ? 5.338 13.263 -9.483 1.00 0.00 147 LEU A N 7
ATOM 12485 C CA . LEU A 1 84 ? 6.260 12.199 -9.986 1.00 0.00 147 LEU A CA 7
ATOM 12486 C C . LEU A 1 84 ? 5.514 11.320 -10.986 1.00 0.00 147 LEU A C 7
ATOM 12487 O O . LEU A 1 84 ? 6.109 10.678 -11.829 1.00 0.00 147 LEU A O 7
ATOM 12503 N N . ILE A 1 85 ? 4.209 11.282 -10.892 1.00 0.00 148 ILE A N 7
ATOM 12504 C CA . ILE A 1 85 ? 3.398 10.438 -11.826 1.00 0.00 148 ILE A CA 7
ATOM 12505 C C . ILE A 1 85 ? 2.262 11.260 -12.428 1.00 0.00 148 ILE A C 7
ATOM 12506 O O . ILE A 1 85 ? 1.736 12.169 -11.816 1.00 0.00 148 ILE A O 7
ATOM 12522 N N . LYS A 1 86 ? 1.882 10.932 -13.630 1.00 0.00 149 LYS A N 7
ATOM 12523 C CA . LYS A 1 86 ? 0.777 11.664 -14.310 1.00 0.00 149 LYS A CA 7
ATOM 12524 C C . LYS A 1 86 ? -0.523 10.872 -14.128 1.00 0.00 149 LYS A C 7
ATOM 12525 O O . LYS A 1 86 ? -1.595 11.317 -14.484 1.00 0.00 149 LYS A O 7
ATOM 12544 N N . ALA A 1 87 ? -0.423 9.692 -13.573 1.00 0.00 150 ALA A N 7
ATOM 12545 C CA . ALA A 1 87 ? -1.637 8.846 -13.360 1.00 0.00 150 ALA A CA 7
ATOM 12546 C C . ALA A 1 87 ? -2.362 9.275 -12.080 1.00 0.00 150 ALA A C 7
ATOM 12547 O O . ALA A 1 87 ? -1.865 10.065 -11.301 1.00 0.00 150 ALA A O 7
ATOM 12554 N N . MET A 1 88 ? -3.540 8.754 -11.866 1.00 0.00 151 MET A N 7
ATOM 12555 C CA . MET A 1 88 ? -4.317 9.117 -10.647 1.00 0.00 151 MET A CA 7
ATOM 12556 C C . MET A 1 88 ? -5.361 8.029 -10.360 1.00 0.00 151 MET A C 7
ATOM 12557 O O . MET A 1 88 ? -6.546 8.294 -10.311 1.00 0.00 151 MET A O 7
ATOM 12571 N N . PRO A 1 89 ? -4.921 6.809 -10.171 1.00 0.00 152 PRO A N 7
ATOM 12572 C CA . PRO A 1 89 ? -5.827 5.657 -9.881 1.00 0.00 152 PRO A CA 7
ATOM 12573 C C . PRO A 1 89 ? -6.452 5.744 -8.485 1.00 0.00 152 PRO A C 7
ATOM 12574 O O . PRO A 1 89 ? -5.879 6.302 -7.571 1.00 0.00 152 PRO A O 7
ATOM 12585 N N . SER A 1 90 ? -7.625 5.184 -8.332 1.00 0.00 153 SER A N 7
ATOM 12586 C CA . SER A 1 90 ? -8.329 5.196 -7.013 1.00 0.00 153 SER A CA 7
ATOM 12587 C C . SER A 1 90 ? -9.104 6.506 -6.844 1.00 0.00 153 SER A C 7
ATOM 12588 O O . SER A 1 90 ? -8.616 7.467 -6.283 1.00 0.00 153 SER A O 7
ATOM 12596 N N . GLU A 1 91 ? -10.316 6.540 -7.326 1.00 0.00 154 GLU A N 7
ATOM 12597 C CA . GLU A 1 91 ? -11.149 7.773 -7.202 1.00 0.00 154 GLU A CA 7
ATOM 12598 C C . GLU A 1 91 ? -12.623 7.368 -7.098 1.00 0.00 154 GLU A C 7
ATOM 12599 O O . GLU A 1 91 ? -13.461 8.138 -6.678 1.00 0.00 154 GLU A O 7
ATOM 12611 N N . GLY A 1 92 ? -12.941 6.156 -7.478 1.00 0.00 155 GLY A N 7
ATOM 12612 C CA . GLY A 1 92 ? -14.361 5.678 -7.406 1.00 0.00 155 GLY A CA 7
ATOM 12613 C C . GLY A 1 92 ? -14.378 4.234 -6.893 1.00 0.00 155 GLY A C 7
ATOM 12614 O O . GLY A 1 92 ? -14.964 3.352 -7.491 1.00 0.00 155 GLY A O 7
ATOM 12618 N N . ILE A 1 93 ? -13.731 3.994 -5.783 1.00 0.00 156 ILE A N 7
ATOM 12619 C CA . ILE A 1 93 ? -13.684 2.615 -5.203 1.00 0.00 156 ILE A CA 7
ATOM 12620 C C . ILE A 1 93 ? -15.089 2.181 -4.781 1.00 0.00 156 ILE A C 7
ATOM 12621 O O . ILE A 1 93 ? -15.505 1.067 -5.026 1.00 0.00 156 ILE A O 7
ATOM 12637 N N . LYS A 1 94 ? -15.821 3.054 -4.141 1.00 0.00 157 LYS A N 7
ATOM 12638 C CA . LYS A 1 94 ? -17.208 2.708 -3.693 1.00 0.00 157 LYS A CA 7
ATOM 12639 C C . LYS A 1 94 ? -18.146 3.868 -4.034 1.00 0.00 157 LYS A C 7
ATOM 12640 O O . LYS A 1 94 ? -19.329 3.687 -4.238 1.00 0.00 157 LYS A O 7
ATOM 12659 N N . ARG A 1 95 ? -17.619 5.061 -4.108 1.00 0.00 158 ARG A N 7
ATOM 12660 C CA . ARG A 1 95 ? -18.472 6.236 -4.446 1.00 0.00 158 ARG A CA 7
ATOM 12661 C C . ARG A 1 95 ? -17.592 7.491 -4.558 1.00 0.00 158 ARG A C 7
ATOM 12662 O O . ARG A 1 95 ? -16.577 7.602 -3.897 1.00 0.00 158 ARG A O 7
ATOM 12683 N N . PRO A 1 96 ? -17.973 8.429 -5.393 1.00 0.00 159 PRO A N 7
ATOM 12684 C CA . PRO A 1 96 ? -17.204 9.693 -5.594 1.00 0.00 159 PRO A CA 7
ATOM 12685 C C . PRO A 1 96 ? -17.249 10.599 -4.363 1.00 0.00 159 PRO A C 7
ATOM 12686 O O . PRO A 1 96 ? -18.199 10.590 -3.603 1.00 0.00 159 PRO A O 7
ATOM 12697 N N . LYS A 1 97 ? -16.225 11.383 -4.171 1.00 0.00 160 LYS A N 7
ATOM 12698 C CA . LYS A 1 97 ? -16.171 12.314 -3.003 1.00 0.00 160 LYS A CA 7
ATOM 12699 C C . LYS A 1 97 ? -15.948 13.739 -3.514 1.00 0.00 160 LYS A C 7
ATOM 12700 O O . LYS A 1 97 ? -16.460 14.695 -2.969 1.00 0.00 160 LYS A O 7
ATOM 12719 N N . LYS A 1 98 ? -15.178 13.882 -4.563 1.00 0.00 161 LYS A N 7
ATOM 12720 C CA . LYS A 1 98 ? -14.903 15.240 -5.121 1.00 0.00 161 LYS A CA 7
ATOM 12721 C C . LYS A 1 98 ? -15.995 15.641 -6.117 1.00 0.00 161 LYS A C 7
ATOM 12722 O O . LYS A 1 98 ? -16.881 16.414 -5.810 1.00 0.00 161 LYS A O 7
ATOM 12741 N N . LYS A 1 99 ? -15.926 15.133 -7.319 1.00 0.00 162 LYS A N 7
ATOM 12742 C CA . LYS A 1 99 ? -16.945 15.493 -8.354 1.00 0.00 162 LYS A CA 7
ATOM 12743 C C . LYS A 1 99 ? -18.136 14.542 -8.279 1.00 0.00 162 LYS A C 7
ATOM 12744 O O . LYS A 1 99 ? -17.998 13.364 -8.016 1.00 0.00 162 LYS A O 7
ATOM 12763 N N . VAL A 1 100 ? -19.313 15.056 -8.511 1.00 0.00 163 VAL A N 7
ATOM 12764 C CA . VAL A 1 100 ? -20.533 14.206 -8.453 1.00 0.00 163 VAL A CA 7
ATOM 12765 C C . VAL A 1 100 ? -20.732 13.490 -9.790 1.00 0.00 163 VAL A C 7
ATOM 12766 O O . VAL A 1 100 ? -20.715 14.094 -10.846 1.00 0.00 163 VAL A O 7
ATOM 12779 N N . SER A 1 101 ? -20.921 12.202 -9.743 1.00 0.00 164 SER A N 7
ATOM 12780 C CA . SER A 1 101 ? -21.127 11.408 -10.991 1.00 0.00 164 SER A CA 7
ATOM 12781 C C . SER A 1 101 ? -22.233 10.373 -10.748 1.00 0.00 164 SER A C 7
ATOM 12782 O O . SER A 1 101 ? -22.540 9.564 -11.600 1.00 0.00 164 SER A O 7
ATOM 12790 N N . VAL A 1 102 ? -22.837 10.401 -9.588 1.00 0.00 165 VAL A N 7
ATOM 12791 C CA . VAL A 1 102 ? -23.928 9.426 -9.281 1.00 0.00 165 VAL A CA 7
ATOM 12792 C C . VAL A 1 102 ? -25.215 9.868 -9.980 1.00 0.00 165 VAL A C 7
ATOM 12793 O O . VAL A 1 102 ? -26.221 9.189 -9.943 1.00 0.00 165 VAL A O 7
ATOM 12806 N N . GLU A 1 103 ? -25.186 10.994 -10.625 1.00 0.00 166 GLU A N 7
ATOM 12807 C CA . GLU A 1 103 ? -26.406 11.484 -11.338 1.00 0.00 166 GLU A CA 7
ATOM 12808 C C . GLU A 1 103 ? -26.258 11.157 -12.831 1.00 0.00 166 GLU A C 7
ATOM 12809 O O . GLU A 1 103 ? -27.231 11.048 -13.554 1.00 0.00 166 GLU A O 7
ATOM 12821 N N . LEU A 1 104 ? -25.046 10.988 -13.301 1.00 0.00 167 LEU A N 7
ATOM 12822 C CA . LEU A 1 104 ? -24.832 10.657 -14.744 1.00 0.00 167 LEU A CA 7
ATOM 12823 C C . LEU A 1 104 ? -24.685 9.140 -14.902 1.00 0.00 167 LEU A C 7
ATOM 12824 O O . LEU A 1 104 ? -23.758 8.536 -14.397 1.00 0.00 167 LEU A O 7
ATOM 12840 N N . GLU A 1 105 ? -25.603 8.529 -15.602 1.00 0.00 168 GLU A N 7
ATOM 12841 C CA . GLU A 1 105 ? -25.552 7.049 -15.803 1.00 0.00 168 GLU A CA 7
ATOM 12842 C C . GLU A 1 105 ? -24.679 6.709 -17.017 1.00 0.00 168 GLU A C 7
ATOM 12843 O O . GLU A 1 105 ? -24.633 7.431 -17.994 1.00 0.00 168 GLU A O 7
ATOM 12855 N N . HIS A 1 106 ? -23.983 5.606 -16.946 1.00 0.00 169 HIS A N 7
ATOM 12856 C CA . HIS A 1 106 ? -23.091 5.187 -18.067 1.00 0.00 169 HIS A CA 7
ATOM 12857 C C . HIS A 1 106 ? -23.920 4.567 -19.194 1.00 0.00 169 HIS A C 7
ATOM 12858 O O . HIS A 1 106 ? -24.676 3.636 -18.988 1.00 0.00 169 HIS A O 7
ATOM 12872 N N . HIS A 1 107 ? -23.773 5.081 -20.388 1.00 0.00 170 HIS A N 7
ATOM 12873 C CA . HIS A 1 107 ? -24.542 4.549 -21.558 1.00 0.00 170 HIS A CA 7
ATOM 12874 C C . HIS A 1 107 ? -23.598 3.833 -22.529 1.00 0.00 170 HIS A C 7
ATOM 12875 O O . HIS A 1 107 ? -22.428 4.149 -22.638 1.00 0.00 170 HIS A O 7
ATOM 12889 N N . HIS A 1 108 ? -24.116 2.865 -23.234 1.00 0.00 171 HIS A N 7
ATOM 12890 C CA . HIS A 1 108 ? -23.288 2.098 -24.208 1.00 0.00 171 HIS A CA 7
ATOM 12891 C C . HIS A 1 108 ? -23.105 2.931 -25.480 1.00 0.00 171 HIS A C 7
ATOM 12892 O O . HIS A 1 108 ? -22.921 2.407 -26.562 1.00 0.00 171 HIS A O 7
ATOM 12906 N N . HIS A 1 109 ? -23.154 4.229 -25.344 1.00 0.00 172 HIS A N 7
ATOM 12907 C CA . HIS A 1 109 ? -22.981 5.128 -26.524 1.00 0.00 172 HIS A CA 7
ATOM 12908 C C . HIS A 1 109 ? -24.049 4.816 -27.568 1.00 0.00 172 HIS A C 7
ATOM 12909 O O . HIS A 1 109 ? -23.980 5.266 -28.695 1.00 0.00 172 HIS A O 7
ATOM 12923 N N . HIS A 1 110 ? -25.041 4.048 -27.198 1.00 0.00 173 HIS A N 7
ATOM 12924 C CA . HIS A 1 110 ? -26.131 3.698 -28.161 1.00 0.00 173 HIS A CA 7
ATOM 12925 C C . HIS A 1 110 ? -27.493 3.908 -27.499 1.00 0.00 173 HIS A C 7
ATOM 12926 O O . HIS A 1 110 ? -27.868 3.214 -26.573 1.00 0.00 173 HIS A O 7
ATOM 12940 N N . HIS A 1 111 ? -28.237 4.869 -27.979 1.00 0.00 174 HIS A N 7
ATOM 12941 C CA . HIS A 1 111 ? -29.583 5.153 -27.403 1.00 0.00 174 HIS A CA 7
ATOM 12942 C C . HIS A 1 111 ? -30.635 4.290 -28.108 1.00 0.00 174 HIS A C 7
ATOM 12943 O O . HIS A 1 111 ? -30.545 4.153 -29.317 1.00 0.00 174 HIS A O 7
ATOM 12958 N N . THR A 1 1 ? 10.477 5.356 -8.850 1.00 0.00 64 THR A N 8
ATOM 12959 C CA . THR A 1 1 ? 10.955 4.964 -7.494 1.00 0.00 64 THR A CA 8
ATOM 12960 C C . THR A 1 1 ? 9.745 4.754 -6.575 1.00 0.00 64 THR A C 8
ATOM 12961 O O . THR A 1 1 ? 9.682 5.267 -5.475 1.00 0.00 64 THR A O 8
ATOM 12972 N N . PHE A 1 2 ? 8.786 3.994 -7.032 1.00 0.00 65 PHE A N 8
ATOM 12973 C CA . PHE A 1 2 ? 7.567 3.723 -6.211 1.00 0.00 65 PHE A CA 8
ATOM 12974 C C . PHE A 1 2 ? 7.963 3.006 -4.917 1.00 0.00 65 PHE A C 8
ATOM 12975 O O . PHE A 1 2 ? 7.482 3.318 -3.844 1.00 0.00 65 PHE A O 8
ATOM 12992 N N . LYS A 1 3 ? 8.830 2.039 -5.018 1.00 0.00 66 LYS A N 8
ATOM 12993 C CA . LYS A 1 3 ? 9.266 1.280 -3.808 1.00 0.00 66 LYS A CA 8
ATOM 12994 C C . LYS A 1 3 ? 9.927 2.232 -2.808 1.00 0.00 66 LYS A C 8
ATOM 12995 O O . LYS A 1 3 ? 9.679 2.176 -1.618 1.00 0.00 66 LYS A O 8
ATOM 13014 N N . GLN A 1 4 ? 10.775 3.099 -3.280 1.00 0.00 67 GLN A N 8
ATOM 13015 C CA . GLN A 1 4 ? 11.458 4.052 -2.359 1.00 0.00 67 GLN A CA 8
ATOM 13016 C C . GLN A 1 4 ? 10.431 5.023 -1.766 1.00 0.00 67 GLN A C 8
ATOM 13017 O O . GLN A 1 4 ? 10.452 5.328 -0.590 1.00 0.00 67 GLN A O 8
ATOM 13031 N N . VAL A 1 5 ? 9.535 5.515 -2.577 1.00 0.00 68 VAL A N 8
ATOM 13032 C CA . VAL A 1 5 ? 8.505 6.468 -2.065 1.00 0.00 68 VAL A CA 8
ATOM 13033 C C . VAL A 1 5 ? 7.608 5.755 -1.051 1.00 0.00 68 VAL A C 8
ATOM 13034 O O . VAL A 1 5 ? 7.326 6.262 0.019 1.00 0.00 68 VAL A O 8
ATOM 13047 N N . ALA A 1 6 ? 7.155 4.581 -1.387 1.00 0.00 69 ALA A N 8
ATOM 13048 C CA . ALA A 1 6 ? 6.273 3.820 -0.459 1.00 0.00 69 ALA A CA 8
ATOM 13049 C C . ALA A 1 6 ? 7.072 3.397 0.776 1.00 0.00 69 ALA A C 8
ATOM 13050 O O . ALA A 1 6 ? 6.585 3.423 1.890 1.00 0.00 69 ALA A O 8
ATOM 13057 N N . ASP A 1 7 ? 8.297 3.000 0.576 1.00 0.00 70 ASP A N 8
ATOM 13058 C CA . ASP A 1 7 ? 9.147 2.570 1.723 1.00 0.00 70 ASP A CA 8
ATOM 13059 C C . ASP A 1 7 ? 9.403 3.762 2.649 1.00 0.00 70 ASP A C 8
ATOM 13060 O O . ASP A 1 7 ? 9.363 3.647 3.860 1.00 0.00 70 ASP A O 8
ATOM 13069 N N . ASP A 1 8 ? 9.669 4.905 2.083 1.00 0.00 71 ASP A N 8
ATOM 13070 C CA . ASP A 1 8 ? 9.928 6.117 2.916 1.00 0.00 71 ASP A CA 8
ATOM 13071 C C . ASP A 1 8 ? 8.677 6.455 3.731 1.00 0.00 71 ASP A C 8
ATOM 13072 O O . ASP A 1 8 ? 8.744 6.773 4.902 1.00 0.00 71 ASP A O 8
ATOM 13081 N N . TRP A 1 9 ? 7.534 6.388 3.110 1.00 0.00 72 TRP A N 8
ATOM 13082 C CA . TRP A 1 9 ? 6.263 6.698 3.825 1.00 0.00 72 TRP A CA 8
ATOM 13083 C C . TRP A 1 9 ? 6.056 5.694 4.958 1.00 0.00 72 TRP A C 8
ATOM 13084 O O . TRP A 1 9 ? 5.588 6.029 6.031 1.00 0.00 72 TRP A O 8
ATOM 13105 N N . LEU A 1 10 ? 6.375 4.457 4.716 1.00 0.00 73 LEU A N 8
ATOM 13106 C CA . LEU A 1 10 ? 6.176 3.413 5.760 1.00 0.00 73 LEU A CA 8
ATOM 13107 C C . LEU A 1 10 ? 7.045 3.722 6.985 1.00 0.00 73 LEU A C 8
ATOM 13108 O O . LEU A 1 10 ? 6.614 3.607 8.117 1.00 0.00 73 LEU A O 8
ATOM 13124 N N . LYS A 1 11 ? 8.267 4.098 6.760 1.00 0.00 74 LYS A N 8
ATOM 13125 C CA . LYS A 1 11 ? 9.179 4.402 7.897 1.00 0.00 74 LYS A CA 8
ATOM 13126 C C . LYS A 1 11 ? 8.626 5.587 8.691 1.00 0.00 74 LYS A C 8
ATOM 13127 O O . LYS A 1 11 ? 8.556 5.561 9.905 1.00 0.00 74 LYS A O 8
ATOM 13146 N N . GLN A 1 12 ? 8.231 6.622 8.009 1.00 0.00 75 GLN A N 8
ATOM 13147 C CA . GLN A 1 12 ? 7.673 7.816 8.704 1.00 0.00 75 GLN A CA 8
ATOM 13148 C C . GLN A 1 12 ? 6.322 7.462 9.337 1.00 0.00 75 GLN A C 8
ATOM 13149 O O . GLN A 1 12 ? 6.011 7.868 10.441 1.00 0.00 75 GLN A O 8
ATOM 13163 N N . TYR A 1 13 ? 5.518 6.705 8.641 1.00 0.00 76 TYR A N 8
ATOM 13164 C CA . TYR A 1 13 ? 4.185 6.315 9.188 1.00 0.00 76 TYR A CA 8
ATOM 13165 C C . TYR A 1 13 ? 4.379 5.330 10.345 1.00 0.00 76 TYR A C 8
ATOM 13166 O O . TYR A 1 13 ? 3.481 5.082 11.127 1.00 0.00 76 TYR A O 8
ATOM 13184 N N . ALA A 1 14 ? 5.549 4.770 10.458 1.00 0.00 77 ALA A N 8
ATOM 13185 C CA . ALA A 1 14 ? 5.819 3.801 11.558 1.00 0.00 77 ALA A CA 8
ATOM 13186 C C . ALA A 1 14 ? 5.802 4.541 12.903 1.00 0.00 77 ALA A C 8
ATOM 13187 O O . ALA A 1 14 ? 5.896 3.944 13.958 1.00 0.00 77 ALA A O 8
ATOM 13194 N N . ASN A 1 15 ? 5.696 5.843 12.864 1.00 0.00 78 ASN A N 8
ATOM 13195 C CA . ASN A 1 15 ? 5.687 6.647 14.124 1.00 0.00 78 ASN A CA 8
ATOM 13196 C C . ASN A 1 15 ? 4.256 6.864 14.622 1.00 0.00 78 ASN A C 8
ATOM 13197 O O . ASN A 1 15 ? 3.316 6.921 13.854 1.00 0.00 78 ASN A O 8
ATOM 13208 N N . ASP A 1 16 ? 4.105 6.990 15.914 1.00 0.00 79 ASP A N 8
ATOM 13209 C CA . ASP A 1 16 ? 2.758 7.212 16.519 1.00 0.00 79 ASP A CA 8
ATOM 13210 C C . ASP A 1 16 ? 1.869 5.998 16.253 1.00 0.00 79 ASP A C 8
ATOM 13211 O O . ASP A 1 16 ? 0.657 6.085 16.281 1.00 0.00 79 ASP A O 8
ATOM 13220 N N . VAL A 1 17 ? 2.468 4.861 16.004 1.00 0.00 80 VAL A N 8
ATOM 13221 C CA . VAL A 1 17 ? 1.670 3.624 15.743 1.00 0.00 80 VAL A CA 8
ATOM 13222 C C . VAL A 1 17 ? 2.282 2.441 16.494 1.00 0.00 80 VAL A C 8
ATOM 13223 O O . VAL A 1 17 ? 3.438 2.452 16.872 1.00 0.00 80 VAL A O 8
ATOM 13236 N N . LYS A 1 18 ? 1.497 1.424 16.714 1.00 0.00 81 LYS A N 8
ATOM 13237 C CA . LYS A 1 18 ? 1.991 0.227 17.448 1.00 0.00 81 LYS A CA 8
ATOM 13238 C C . LYS A 1 18 ? 2.878 -0.631 16.543 1.00 0.00 81 LYS A C 8
ATOM 13239 O O . LYS A 1 18 ? 2.689 -0.707 15.343 1.00 0.00 81 LYS A O 8
ATOM 13258 N N . VAL A 1 19 ? 3.852 -1.277 17.125 1.00 0.00 82 VAL A N 8
ATOM 13259 C CA . VAL A 1 19 ? 4.776 -2.140 16.338 1.00 0.00 82 VAL A CA 8
ATOM 13260 C C . VAL A 1 19 ? 3.988 -3.263 15.655 1.00 0.00 82 VAL A C 8
ATOM 13261 O O . VAL A 1 19 ? 4.212 -3.583 14.504 1.00 0.00 82 VAL A O 8
ATOM 13274 N N . SER A 1 20 ? 3.076 -3.866 16.360 1.00 0.00 83 SER A N 8
ATOM 13275 C CA . SER A 1 20 ? 2.268 -4.968 15.763 1.00 0.00 83 SER A CA 8
ATOM 13276 C C . SER A 1 20 ? 1.463 -4.429 14.578 1.00 0.00 83 SER A C 8
ATOM 13277 O O . SER A 1 20 ? 1.388 -5.041 13.529 1.00 0.00 83 SER A O 8
ATOM 13285 N N . SER A 1 21 ? 0.859 -3.285 14.741 1.00 0.00 84 SER A N 8
ATOM 13286 C CA . SER A 1 21 ? 0.057 -2.691 13.633 1.00 0.00 84 SER A CA 8
ATOM 13287 C C . SER A 1 21 ? 0.971 -2.402 12.440 1.00 0.00 84 SER A C 8
ATOM 13288 O O . SER A 1 21 ? 0.625 -2.644 11.301 1.00 0.00 84 SER A O 8
ATOM 13296 N N . VAL A 1 22 ? 2.139 -1.883 12.699 1.00 0.00 85 VAL A N 8
ATOM 13297 C CA . VAL A 1 22 ? 3.087 -1.579 11.590 1.00 0.00 85 VAL A CA 8
ATOM 13298 C C . VAL A 1 22 ? 3.511 -2.885 10.914 1.00 0.00 85 VAL A C 8
ATOM 13299 O O . VAL A 1 22 ? 3.575 -2.982 9.704 1.00 0.00 85 VAL A O 8
ATOM 13312 N N . ARG A 1 23 ? 3.813 -3.888 11.693 1.00 0.00 86 ARG A N 8
ATOM 13313 C CA . ARG A 1 23 ? 4.242 -5.192 11.107 1.00 0.00 86 ARG A CA 8
ATOM 13314 C C . ARG A 1 23 ? 3.115 -5.771 10.248 1.00 0.00 86 ARG A C 8
ATOM 13315 O O . ARG A 1 23 ? 3.331 -6.226 9.141 1.00 0.00 86 ARG A O 8
ATOM 13336 N N . ALA A 1 24 ? 1.916 -5.755 10.753 1.00 0.00 87 ALA A N 8
ATOM 13337 C CA . ALA A 1 24 ? 0.765 -6.299 9.978 1.00 0.00 87 ALA A CA 8
ATOM 13338 C C . ALA A 1 24 ? 0.428 -5.356 8.818 1.00 0.00 87 ALA A C 8
ATOM 13339 O O . ALA A 1 24 ? 0.106 -5.784 7.725 1.00 0.00 87 ALA A O 8
ATOM 13346 N N . ARG A 1 25 ? 0.485 -4.074 9.055 1.00 0.00 88 ARG A N 8
ATOM 13347 C CA . ARG A 1 25 ? 0.159 -3.095 7.979 1.00 0.00 88 ARG A CA 8
ATOM 13348 C C . ARG A 1 25 ? 1.228 -3.165 6.885 1.00 0.00 88 ARG A C 8
ATOM 13349 O O . ARG A 1 25 ? 0.934 -3.122 5.705 1.00 0.00 88 ARG A O 8
ATOM 13370 N N . GLU A 1 26 ? 2.469 -3.256 7.273 1.00 0.00 89 GLU A N 8
ATOM 13371 C CA . GLU A 1 26 ? 3.572 -3.315 6.269 1.00 0.00 89 GLU A CA 8
ATOM 13372 C C . GLU A 1 26 ? 3.474 -4.617 5.474 1.00 0.00 89 GLU A C 8
ATOM 13373 O O . GLU A 1 26 ? 3.770 -4.668 4.295 1.00 0.00 89 GLU A O 8
ATOM 13385 N N . LYS A 1 27 ? 3.070 -5.674 6.117 1.00 0.00 90 LYS A N 8
ATOM 13386 C CA . LYS A 1 27 ? 2.952 -6.983 5.414 1.00 0.00 90 LYS A CA 8
ATOM 13387 C C . LYS A 1 27 ? 1.920 -6.873 4.289 1.00 0.00 90 LYS A C 8
ATOM 13388 O O . LYS A 1 27 ? 2.144 -7.313 3.177 1.00 0.00 90 LYS A O 8
ATOM 13407 N N . ALA A 1 28 ? 0.788 -6.295 4.572 1.00 0.00 91 ALA A N 8
ATOM 13408 C CA . ALA A 1 28 ? -0.268 -6.156 3.528 1.00 0.00 91 ALA A CA 8
ATOM 13409 C C . ALA A 1 28 ? 0.196 -5.197 2.423 1.00 0.00 91 ALA A C 8
ATOM 13410 O O . ALA A 1 28 ? 0.098 -5.491 1.247 1.00 0.00 91 ALA A O 8
ATOM 13417 N N . ILE A 1 29 ? 0.678 -4.043 2.796 1.00 0.00 92 ILE A N 8
ATOM 13418 C CA . ILE A 1 29 ? 1.129 -3.048 1.778 1.00 0.00 92 ILE A CA 8
ATOM 13419 C C . ILE A 1 29 ? 2.374 -3.577 1.052 1.00 0.00 92 ILE A C 8
ATOM 13420 O O . ILE A 1 29 ? 2.508 -3.458 -0.151 1.00 0.00 92 ILE A O 8
ATOM 13436 N N . GLN A 1 30 ? 3.296 -4.150 1.783 1.00 0.00 93 GLN A N 8
ATOM 13437 C CA . GLN A 1 30 ? 4.537 -4.677 1.140 1.00 0.00 93 GLN A CA 8
ATOM 13438 C C . GLN A 1 30 ? 4.162 -5.763 0.133 1.00 0.00 93 GLN A C 8
ATOM 13439 O O . GLN A 1 30 ? 4.836 -5.968 -0.858 1.00 0.00 93 GLN A O 8
ATOM 13453 N N . HIS A 1 31 ? 3.087 -6.456 0.378 1.00 0.00 94 HIS A N 8
ATOM 13454 C CA . HIS A 1 31 ? 2.655 -7.525 -0.559 1.00 0.00 94 HIS A CA 8
ATOM 13455 C C . HIS A 1 31 ? 2.413 -6.913 -1.944 1.00 0.00 94 HIS A C 8
ATOM 13456 O O . HIS A 1 31 ? 2.802 -7.458 -2.959 1.00 0.00 94 HIS A O 8
ATOM 13470 N N . ALA A 1 32 ? 1.762 -5.782 -1.985 1.00 0.00 95 ALA A N 8
ATOM 13471 C CA . ALA A 1 32 ? 1.479 -5.117 -3.290 1.00 0.00 95 ALA A CA 8
ATOM 13472 C C . ALA A 1 32 ? 2.785 -4.621 -3.918 1.00 0.00 95 ALA A C 8
ATOM 13473 O O . ALA A 1 32 ? 2.992 -4.715 -5.113 1.00 0.00 95 ALA A O 8
ATOM 13480 N N . ILE A 1 33 ? 3.661 -4.084 -3.118 1.00 0.00 96 ILE A N 8
ATOM 13481 C CA . ILE A 1 33 ? 4.957 -3.569 -3.650 1.00 0.00 96 ILE A CA 8
ATOM 13482 C C . ILE A 1 33 ? 5.776 -4.728 -4.225 1.00 0.00 96 ILE A C 8
ATOM 13483 O O . ILE A 1 33 ? 6.383 -4.617 -5.273 1.00 0.00 96 ILE A O 8
ATOM 13499 N N . GLU A 1 34 ? 5.809 -5.831 -3.534 1.00 0.00 97 GLU A N 8
ATOM 13500 C CA . GLU A 1 34 ? 6.599 -7.001 -4.016 1.00 0.00 97 GLU A CA 8
ATOM 13501 C C . GLU A 1 34 ? 6.097 -7.448 -5.393 1.00 0.00 97 GLU A C 8
ATOM 13502 O O . GLU A 1 34 ? 6.858 -7.602 -6.329 1.00 0.00 97 GLU A O 8
ATOM 13514 N N . ARG A 1 35 ? 4.820 -7.673 -5.514 1.00 0.00 98 ARG A N 8
ATOM 13515 C CA . ARG A 1 35 ? 4.252 -8.126 -6.818 1.00 0.00 98 ARG A CA 8
ATOM 13516 C C . ARG A 1 35 ? 4.390 -7.031 -7.878 1.00 0.00 98 ARG A C 8
ATOM 13517 O O . ARG A 1 35 ? 4.657 -7.301 -9.033 1.00 0.00 98 ARG A O 8
ATOM 13538 N N . PHE A 1 36 ? 4.193 -5.797 -7.501 1.00 0.00 99 PHE A N 8
ATOM 13539 C CA . PHE A 1 36 ? 4.291 -4.673 -8.483 1.00 0.00 99 PHE A CA 8
ATOM 13540 C C . PHE A 1 36 ? 5.658 -3.980 -8.338 1.00 0.00 99 PHE A C 8
ATOM 13541 O O . PHE A 1 36 ? 5.836 -2.844 -8.732 1.00 0.00 99 PHE A O 8
ATOM 13558 N N . ASN A 1 37 ? 6.622 -4.662 -7.769 1.00 0.00 100 ASN A N 8
ATOM 13559 C CA . ASN A 1 37 ? 7.984 -4.060 -7.580 1.00 0.00 100 ASN A CA 8
ATOM 13560 C C . ASN A 1 37 ? 8.588 -3.665 -8.938 1.00 0.00 100 ASN A C 8
ATOM 13561 O O . ASN A 1 37 ? 9.226 -2.637 -9.067 1.00 0.00 100 ASN A O 8
ATOM 13572 N N . THR A 1 38 ? 8.413 -4.476 -9.947 1.00 0.00 101 THR A N 8
ATOM 13573 C CA . THR A 1 38 ? 8.995 -4.142 -11.287 1.00 0.00 101 THR A CA 8
ATOM 13574 C C . THR A 1 38 ? 7.977 -3.348 -12.106 1.00 0.00 101 THR A C 8
ATOM 13575 O O . THR A 1 38 ? 8.235 -2.979 -13.236 1.00 0.00 101 THR A O 8
ATOM 13586 N N . LYS A 1 39 ? 6.822 -3.074 -11.548 1.00 0.00 102 LYS A N 8
ATOM 13587 C CA . LYS A 1 39 ? 5.785 -2.294 -12.294 1.00 0.00 102 LYS A CA 8
ATOM 13588 C C . LYS A 1 39 ? 5.637 -0.899 -11.656 1.00 0.00 102 LYS A C 8
ATOM 13589 O O . LYS A 1 39 ? 5.017 -0.757 -10.620 1.00 0.00 102 LYS A O 8
ATOM 13608 N N . PRO A 1 40 ? 6.183 0.125 -12.269 1.00 0.00 103 PRO A N 8
ATOM 13609 C CA . PRO A 1 40 ? 6.090 1.523 -11.746 1.00 0.00 103 PRO A CA 8
ATOM 13610 C C . PRO A 1 40 ? 4.651 1.950 -11.423 1.00 0.00 103 PRO A C 8
ATOM 13611 O O . PRO A 1 40 ? 3.692 1.452 -11.983 1.00 0.00 103 PRO A O 8
ATOM 13622 N N . ILE A 1 41 ? 4.510 2.864 -10.504 1.00 0.00 104 ILE A N 8
ATOM 13623 C CA . ILE A 1 41 ? 3.160 3.346 -10.098 1.00 0.00 104 ILE A CA 8
ATOM 13624 C C . ILE A 1 41 ? 2.367 3.823 -11.323 1.00 0.00 104 ILE A C 8
ATOM 13625 O O . ILE A 1 41 ? 1.159 3.696 -11.382 1.00 0.00 104 ILE A O 8
ATOM 13641 N N . GLN A 1 42 ? 3.035 4.381 -12.289 1.00 0.00 105 GLN A N 8
ATOM 13642 C CA . GLN A 1 42 ? 2.333 4.883 -13.508 1.00 0.00 105 GLN A CA 8
ATOM 13643 C C . GLN A 1 42 ? 1.679 3.728 -14.279 1.00 0.00 105 GLN A C 8
ATOM 13644 O O . GLN A 1 42 ? 0.767 3.930 -15.058 1.00 0.00 105 GLN A O 8
ATOM 13658 N N . THR A 1 43 ? 2.140 2.519 -14.088 1.00 0.00 106 THR A N 8
ATOM 13659 C CA . THR A 1 43 ? 1.543 1.363 -14.832 1.00 0.00 106 THR A CA 8
ATOM 13660 C C . THR A 1 43 ? 0.417 0.727 -14.008 1.00 0.00 106 THR A C 8
ATOM 13661 O O . THR A 1 43 ? -0.241 -0.197 -14.448 1.00 0.00 106 THR A O 8
ATOM 13672 N N . ILE A 1 44 ? 0.185 1.212 -12.818 1.00 0.00 107 ILE A N 8
ATOM 13673 C CA . ILE A 1 44 ? -0.900 0.628 -11.977 1.00 0.00 107 ILE A CA 8
ATOM 13674 C C . ILE A 1 44 ? -2.260 1.161 -12.433 1.00 0.00 107 ILE A C 8
ATOM 13675 O O . ILE A 1 44 ? -2.467 2.353 -12.560 1.00 0.00 107 ILE A O 8
ATOM 13691 N N . LYS A 1 45 ? -3.192 0.275 -12.680 1.00 0.00 108 LYS A N 8
ATOM 13692 C CA . LYS A 1 45 ? -4.552 0.695 -13.132 1.00 0.00 108 LYS A CA 8
ATOM 13693 C C . LYS A 1 45 ? -5.552 0.563 -11.980 1.00 0.00 108 LYS A C 8
ATOM 13694 O O . LYS A 1 45 ? -5.274 -0.033 -10.957 1.00 0.00 108 LYS A O 8
ATOM 13713 N N . LYS A 1 46 ? -6.715 1.126 -12.148 1.00 0.00 109 LYS A N 8
ATOM 13714 C CA . LYS A 1 46 ? -7.761 1.056 -11.083 1.00 0.00 109 LYS A CA 8
ATOM 13715 C C . LYS A 1 46 ? -8.168 -0.406 -10.867 1.00 0.00 109 LYS A C 8
ATOM 13716 O O . LYS A 1 46 ? -8.481 -0.821 -9.766 1.00 0.00 109 LYS A O 8
ATOM 13735 N N . HIS A 1 47 ? -8.173 -1.185 -11.909 1.00 0.00 110 HIS A N 8
ATOM 13736 C CA . HIS A 1 47 ? -8.561 -2.617 -11.772 1.00 0.00 110 HIS A CA 8
ATOM 13737 C C . HIS A 1 47 ? -7.588 -3.318 -10.823 1.00 0.00 110 HIS A C 8
ATOM 13738 O O . HIS A 1 47 ? -7.978 -4.073 -9.952 1.00 0.00 110 HIS A O 8
ATOM 13752 N N . ASP A 1 48 ? -6.320 -3.071 -10.992 1.00 0.00 111 ASP A N 8
ATOM 13753 C CA . ASP A 1 48 ? -5.298 -3.708 -10.111 1.00 0.00 111 ASP A CA 8
ATOM 13754 C C . ASP A 1 48 ? -5.491 -3.231 -8.668 1.00 0.00 111 ASP A C 8
ATOM 13755 O O . ASP A 1 48 ? -5.334 -3.981 -7.724 1.00 0.00 111 ASP A O 8
ATOM 13764 N N . TYR A 1 49 ? -5.824 -1.984 -8.497 1.00 0.00 112 TYR A N 8
ATOM 13765 C CA . TYR A 1 49 ? -6.027 -1.437 -7.123 1.00 0.00 112 TYR A CA 8
ATOM 13766 C C . TYR A 1 49 ? -7.162 -2.192 -6.420 1.00 0.00 112 TYR A C 8
ATOM 13767 O O . TYR A 1 49 ? -7.059 -2.556 -5.264 1.00 0.00 112 TYR A O 8
ATOM 13785 N N . GLN A 1 50 ? -8.245 -2.422 -7.107 1.00 0.00 113 GLN A N 8
ATOM 13786 C CA . GLN A 1 50 ? -9.390 -3.147 -6.479 1.00 0.00 113 GLN A CA 8
ATOM 13787 C C . GLN A 1 50 ? -8.963 -4.580 -6.145 1.00 0.00 113 GLN A C 8
ATOM 13788 O O . GLN A 1 50 ? -9.351 -5.139 -5.138 1.00 0.00 113 GLN A O 8
ATOM 13802 N N . ARG A 1 51 ? -8.167 -5.175 -6.989 1.00 0.00 114 ARG A N 8
ATOM 13803 C CA . ARG A 1 51 ? -7.705 -6.572 -6.735 1.00 0.00 114 ARG A CA 8
ATOM 13804 C C . ARG A 1 51 ? -6.909 -6.613 -5.429 1.00 0.00 114 ARG A C 8
ATOM 13805 O O . ARG A 1 51 ? -7.043 -7.519 -4.629 1.00 0.00 114 ARG A O 8
ATOM 13826 N N . PHE A 1 52 ? -6.074 -5.639 -5.218 1.00 0.00 115 PHE A N 8
ATOM 13827 C CA . PHE A 1 52 ? -5.258 -5.604 -3.973 1.00 0.00 115 PHE A CA 8
ATOM 13828 C C . PHE A 1 52 ? -6.178 -5.537 -2.750 1.00 0.00 115 PHE A C 8
ATOM 13829 O O . PHE A 1 52 ? -5.955 -6.201 -1.758 1.00 0.00 115 PHE A O 8
ATOM 13846 N N . VAL A 1 53 ? -7.194 -4.723 -2.811 1.00 0.00 116 VAL A N 8
ATOM 13847 C CA . VAL A 1 53 ? -8.125 -4.589 -1.651 1.00 0.00 116 VAL A CA 8
ATOM 13848 C C . VAL A 1 53 ? -8.771 -5.947 -1.346 1.00 0.00 116 VAL A C 8
ATOM 13849 O O . VAL A 1 53 ? -8.844 -6.374 -0.209 1.00 0.00 116 VAL A O 8
ATOM 13862 N N . ASP A 1 54 ? -9.235 -6.626 -2.355 1.00 0.00 117 ASP A N 8
ATOM 13863 C CA . ASP A 1 54 ? -9.868 -7.962 -2.144 1.00 0.00 117 ASP A CA 8
ATOM 13864 C C . ASP A 1 54 ? -8.812 -8.958 -1.654 1.00 0.00 117 ASP A C 8
ATOM 13865 O O . ASP A 1 54 ? -9.082 -9.829 -0.848 1.00 0.00 117 ASP A O 8
ATOM 13874 N N . ASP A 1 55 ? -7.615 -8.842 -2.157 1.00 0.00 118 ASP A N 8
ATOM 13875 C CA . ASP A 1 55 ? -6.524 -9.779 -1.755 1.00 0.00 118 ASP A CA 8
ATOM 13876 C C . ASP A 1 55 ? -6.258 -9.676 -0.249 1.00 0.00 118 ASP A C 8
ATOM 13877 O O . ASP A 1 55 ? -6.131 -10.670 0.441 1.00 0.00 118 ASP A O 8
ATOM 13886 N N . ILE A 1 56 ? -6.160 -8.480 0.264 1.00 0.00 119 ILE A N 8
ATOM 13887 C CA . ILE A 1 56 ? -5.891 -8.311 1.723 1.00 0.00 119 ILE A CA 8
ATOM 13888 C C . ILE A 1 56 ? -7.157 -8.618 2.530 1.00 0.00 119 ILE A C 8
ATOM 13889 O O . ILE A 1 56 ? -7.096 -8.979 3.690 1.00 0.00 119 ILE A O 8
ATOM 13905 N N . SER A 1 57 ? -8.303 -8.475 1.927 1.00 0.00 120 SER A N 8
ATOM 13906 C CA . SER A 1 57 ? -9.573 -8.760 2.658 1.00 0.00 120 SER A CA 8
ATOM 13907 C C . SER A 1 57 ? -9.613 -10.233 3.065 1.00 0.00 120 SER A C 8
ATOM 13908 O O . SER A 1 57 ? -10.033 -10.583 4.152 1.00 0.00 120 SER A O 8
ATOM 13916 N N . ALA A 1 58 ? -9.186 -11.098 2.190 1.00 0.00 121 ALA A N 8
ATOM 13917 C CA . ALA A 1 58 ? -9.198 -12.553 2.504 1.00 0.00 121 ALA A CA 8
ATOM 13918 C C . ALA A 1 58 ? -8.024 -12.889 3.424 1.00 0.00 121 ALA A C 8
ATOM 13919 O O . ALA A 1 58 ? -7.937 -13.974 3.966 1.00 0.00 121 ALA A O 8
ATOM 13926 N N . GLN A 1 59 ? -7.118 -11.964 3.602 1.00 0.00 122 GLN A N 8
ATOM 13927 C CA . GLN A 1 59 ? -5.935 -12.208 4.485 1.00 0.00 122 GLN A CA 8
ATOM 13928 C C . GLN A 1 59 ? -6.054 -11.345 5.742 1.00 0.00 122 GLN A C 8
ATOM 13929 O O . GLN A 1 59 ? -5.388 -11.584 6.732 1.00 0.00 122 GLN A O 8
ATOM 13943 N N . TYR A 1 60 ? -6.897 -10.341 5.714 1.00 0.00 123 TYR A N 8
ATOM 13944 C CA . TYR A 1 60 ? -7.060 -9.455 6.913 1.00 0.00 123 TYR A CA 8
ATOM 13945 C C . TYR A 1 60 ? -8.541 -9.174 7.175 1.00 0.00 123 TYR A C 8
ATOM 13946 O O . TYR A 1 60 ? -9.381 -9.306 6.308 1.00 0.00 123 TYR A O 8
ATOM 13964 N N . SER A 1 61 ? -8.853 -8.788 8.383 1.00 0.00 124 SER A N 8
ATOM 13965 C CA . SER A 1 61 ? -10.267 -8.494 8.750 1.00 0.00 124 SER A CA 8
ATOM 13966 C C . SER A 1 61 ? -10.736 -7.208 8.069 1.00 0.00 124 SER A C 8
ATOM 13967 O O . SER A 1 61 ? -9.951 -6.399 7.622 1.00 0.00 124 SER A O 8
ATOM 13975 N N . LYS A 1 62 ? -12.022 -7.022 7.996 1.00 0.00 125 LYS A N 8
ATOM 13976 C CA . LYS A 1 62 ? -12.578 -5.801 7.350 1.00 0.00 125 LYS A CA 8
ATOM 13977 C C . LYS A 1 62 ? -12.077 -4.555 8.079 1.00 0.00 125 LYS A C 8
ATOM 13978 O O . LYS A 1 62 ? -11.767 -3.547 7.473 1.00 0.00 125 LYS A O 8
ATOM 13997 N N . ASN A 1 63 ? -12.001 -4.616 9.375 1.00 0.00 126 ASN A N 8
ATOM 13998 C CA . ASN A 1 63 ? -11.521 -3.442 10.155 1.00 0.00 126 ASN A CA 8
ATOM 13999 C C . ASN A 1 63 ? -10.069 -3.135 9.772 1.00 0.00 126 ASN A C 8
ATOM 14000 O O . ASN A 1 63 ? -9.678 -1.993 9.624 1.00 0.00 126 ASN A O 8
ATOM 14011 N N . TYR A 1 64 ? -9.272 -4.151 9.612 1.00 0.00 127 TYR A N 8
ATOM 14012 C CA . TYR A 1 64 ? -7.843 -3.947 9.232 1.00 0.00 127 TYR A CA 8
ATOM 14013 C C . TYR A 1 64 ? -7.764 -3.452 7.782 1.00 0.00 127 TYR A C 8
ATOM 14014 O O . TYR A 1 64 ? -6.889 -2.691 7.415 1.00 0.00 127 TYR A O 8
ATOM 14032 N N . VAL A 1 65 ? -8.671 -3.893 6.956 1.00 0.00 128 VAL A N 8
ATOM 14033 C CA . VAL A 1 65 ? -8.666 -3.472 5.521 1.00 0.00 128 VAL A CA 8
ATOM 14034 C C . VAL A 1 65 ? -8.852 -1.953 5.417 1.00 0.00 128 VAL A C 8
ATOM 14035 O O . VAL A 1 65 ? -8.183 -1.283 4.652 1.00 0.00 128 VAL A O 8
ATOM 14048 N N . ASP A 1 66 ? -9.767 -1.409 6.166 1.00 0.00 129 ASP A N 8
ATOM 14049 C CA . ASP A 1 66 ? -10.017 0.061 6.106 1.00 0.0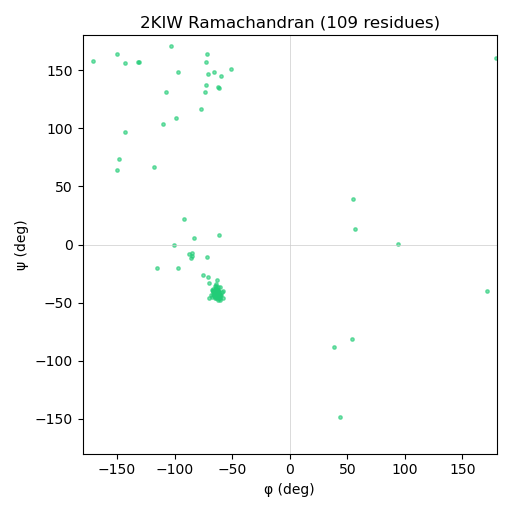0 129 ASP A CA 8
ATOM 14050 C C . ASP A 1 66 ? -8.715 0.821 6.376 1.00 0.00 129 ASP A C 8
ATOM 14051 O O . ASP A 1 66 ? -8.353 1.735 5.659 1.00 0.00 129 ASP A O 8
ATOM 14060 N N . SER A 1 67 ? -8.010 0.450 7.406 1.00 0.00 130 SER A N 8
ATOM 14061 C CA . SER A 1 67 ? -6.728 1.139 7.731 1.00 0.00 130 SER A CA 8
ATOM 14062 C C . SER A 1 67 ? -5.717 0.919 6.600 1.00 0.00 130 SER A C 8
ATOM 14063 O O . SER A 1 67 ? -5.012 1.822 6.191 1.00 0.00 130 SER A O 8
ATOM 14071 N N . ILE A 1 68 ? -5.640 -0.282 6.101 1.00 0.00 131 ILE A N 8
ATOM 14072 C CA . ILE A 1 68 ? -4.681 -0.585 4.999 1.00 0.00 131 ILE A CA 8
ATOM 14073 C C . ILE A 1 68 ? -5.063 0.217 3.751 1.00 0.00 131 ILE A C 8
ATOM 14074 O O . ILE A 1 68 ? -4.221 0.759 3.061 1.00 0.00 131 ILE A O 8
ATOM 14090 N N . VAL A 1 69 ? -6.330 0.283 3.453 1.00 0.00 132 VAL A N 8
ATOM 14091 C CA . VAL A 1 69 ? -6.784 1.035 2.246 1.00 0.00 132 VAL A CA 8
ATOM 14092 C C . VAL A 1 69 ? -6.379 2.505 2.376 1.00 0.00 132 VAL A C 8
ATOM 14093 O O . VAL A 1 69 ? -5.892 3.114 1.443 1.00 0.00 132 VAL A O 8
ATOM 14106 N N . ALA A 1 70 ? -6.588 3.079 3.523 1.00 0.00 133 ALA A N 8
ATOM 14107 C CA . ALA A 1 70 ? -6.222 4.508 3.717 1.00 0.00 133 ALA A CA 8
ATOM 14108 C C . ALA A 1 70 ? -4.710 4.671 3.552 1.00 0.00 133 ALA A C 8
ATOM 14109 O O . ALA A 1 70 ? -4.234 5.614 2.949 1.00 0.00 133 ALA A O 8
ATOM 14116 N N . SER A 1 71 ? -3.954 3.755 4.089 1.00 0.00 134 SER A N 8
ATOM 14117 C CA . SER A 1 71 ? -2.470 3.838 3.971 1.00 0.00 134 SER A CA 8
ATOM 14118 C C . SER A 1 71 ? -2.048 3.717 2.501 1.00 0.00 134 SER A C 8
ATOM 14119 O O . SER A 1 71 ? -1.217 4.461 2.020 1.00 0.00 134 SER A O 8
ATOM 14127 N N . THR A 1 72 ? -2.619 2.784 1.788 1.00 0.00 135 THR A N 8
ATOM 14128 C CA . THR A 1 72 ? -2.257 2.612 0.349 1.00 0.00 135 THR A CA 8
ATOM 14129 C C . THR A 1 72 ? -2.666 3.859 -0.437 1.00 0.00 135 THR A C 8
ATOM 14130 O O . THR A 1 72 ? -1.921 4.374 -1.248 1.00 0.00 135 THR A O 8
ATOM 14141 N N . ASN A 1 73 ? -3.852 4.343 -0.202 1.00 0.00 136 ASN A N 8
ATOM 14142 C CA . ASN A 1 73 ? -4.328 5.555 -0.926 1.00 0.00 136 ASN A CA 8
ATOM 14143 C C . ASN A 1 73 ? -3.437 6.746 -0.558 1.00 0.00 136 ASN A C 8
ATOM 14144 O O . ASN A 1 73 ? -3.115 7.579 -1.382 1.00 0.00 136 ASN A O 8
ATOM 14155 N N . MET A 1 74 ? -3.051 6.832 0.684 1.00 0.00 137 MET A N 8
ATOM 14156 C CA . MET A 1 74 ? -2.193 7.967 1.132 1.00 0.00 137 MET A CA 8
ATOM 14157 C C . MET A 1 74 ? -0.866 7.948 0.365 1.00 0.00 137 MET A C 8
ATOM 14158 O O . MET A 1 74 ? -0.343 8.976 -0.021 1.00 0.00 137 MET A O 8
ATOM 14172 N N . ILE A 1 75 ? -0.313 6.787 0.154 1.00 0.00 138 ILE A N 8
ATOM 14173 C CA . ILE A 1 75 ? 0.984 6.696 -0.578 1.00 0.00 138 ILE A CA 8
ATOM 14174 C C . ILE A 1 75 ? 0.801 7.207 -2.011 1.00 0.00 138 ILE A C 8
ATOM 14175 O O . ILE A 1 75 ? 1.618 7.942 -2.532 1.00 0.00 138 ILE A O 8
ATOM 14191 N N . PHE A 1 76 ? -0.263 6.817 -2.649 1.00 0.00 139 PHE A N 8
ATOM 14192 C CA . PHE A 1 76 ? -0.511 7.273 -4.047 1.00 0.00 139 PHE A CA 8
ATOM 14193 C C . PHE A 1 76 ? -0.666 8.795 -4.061 1.00 0.00 139 PHE A C 8
ATOM 14194 O O . PHE A 1 76 ? -0.129 9.485 -4.906 1.00 0.00 139 PHE A O 8
ATOM 14211 N N . LYS A 1 77 ? -1.401 9.314 -3.122 1.00 0.00 140 LYS A N 8
ATOM 14212 C CA . LYS A 1 77 ? -1.606 10.787 -3.051 1.00 0.00 140 LYS A CA 8
ATOM 14213 C C . LYS A 1 77 ? -0.261 11.471 -2.794 1.00 0.00 140 LYS A C 8
ATOM 14214 O O . LYS A 1 77 ? 0.033 12.520 -3.336 1.00 0.00 140 LYS A O 8
ATOM 14233 N N . TYR A 1 78 ? 0.553 10.883 -1.965 1.00 0.00 141 TYR A N 8
ATOM 14234 C CA . TYR A 1 78 ? 1.884 11.483 -1.659 1.00 0.00 141 TYR A CA 8
ATOM 14235 C C . TYR A 1 78 ? 2.717 11.573 -2.940 1.00 0.00 141 TYR A C 8
ATOM 14236 O O . TYR A 1 78 ? 3.344 12.578 -3.222 1.00 0.00 141 TYR A O 8
ATOM 14254 N N . ALA A 1 79 ? 2.733 10.525 -3.713 1.00 0.00 142 ALA A N 8
ATOM 14255 C CA . ALA A 1 79 ? 3.523 10.533 -4.979 1.00 0.00 142 ALA A CA 8
ATOM 14256 C C . ALA A 1 79 ? 2.947 11.586 -5.931 1.00 0.00 142 ALA A C 8
ATOM 14257 O O . ALA A 1 79 ? 3.662 12.248 -6.660 1.00 0.00 142 ALA A O 8
ATOM 14264 N N . TYR A 1 80 ? 1.655 11.737 -5.925 1.00 0.00 143 TYR A N 8
ATOM 14265 C CA . TYR A 1 80 ? 1.009 12.742 -6.816 1.00 0.00 143 TYR A CA 8
ATOM 14266 C C . TYR A 1 80 ? 1.519 14.140 -6.458 1.00 0.00 143 TYR A C 8
ATOM 14267 O O . TYR A 1 80 ? 1.824 14.945 -7.317 1.00 0.00 143 TYR A O 8
ATOM 14285 N N . ASP A 1 81 ? 1.609 14.431 -5.192 1.00 0.00 144 ASP A N 8
ATOM 14286 C CA . ASP A 1 81 ? 2.099 15.771 -4.757 1.00 0.00 144 ASP A CA 8
ATOM 14287 C C . ASP A 1 81 ? 3.546 15.962 -5.220 1.00 0.00 144 ASP A C 8
ATOM 14288 O O . ASP A 1 81 ? 3.952 17.038 -5.614 1.00 0.00 144 ASP A O 8
ATOM 14297 N N . THR A 1 82 ? 4.327 14.919 -5.168 1.00 0.00 145 THR A N 8
ATOM 14298 C CA . THR A 1 82 ? 5.752 15.022 -5.594 1.00 0.00 145 THR A CA 8
ATOM 14299 C C . THR A 1 82 ? 5.818 15.203 -7.115 1.00 0.00 145 THR A C 8
ATOM 14300 O O . THR A 1 82 ? 6.881 15.213 -7.706 1.00 0.00 145 THR A O 8
ATOM 14311 N N . ARG A 1 83 ? 4.679 15.345 -7.746 1.00 0.00 146 ARG A N 8
ATOM 14312 C CA . ARG A 1 83 ? 4.639 15.530 -9.229 1.00 0.00 146 ARG A CA 8
ATOM 14313 C C . ARG A 1 83 ? 5.324 14.345 -9.916 1.00 0.00 146 ARG A C 8
ATOM 14314 O O . ARG A 1 83 ? 6.120 14.502 -10.821 1.00 0.00 146 ARG A O 8
ATOM 14335 N N . LEU A 1 84 ? 5.002 13.153 -9.488 1.00 0.00 147 LEU A N 8
ATOM 14336 C CA . LEU A 1 84 ? 5.601 11.928 -10.097 1.00 0.00 147 LEU A CA 8
ATOM 14337 C C . LEU A 1 84 ? 4.613 11.311 -11.084 1.00 0.00 147 LEU A C 8
ATOM 14338 O O . LEU A 1 84 ? 4.996 10.633 -12.019 1.00 0.00 147 LEU A O 8
ATOM 14354 N N . ILE A 1 85 ? 3.341 11.536 -10.881 1.00 0.00 148 ILE A N 8
ATOM 14355 C CA . ILE A 1 85 ? 2.314 10.958 -11.802 1.00 0.00 148 ILE A CA 8
ATOM 14356 C C . ILE A 1 85 ? 1.254 12.010 -12.133 1.00 0.00 148 ILE A C 8
ATOM 14357 O O . ILE A 1 85 ? 0.886 12.826 -11.310 1.00 0.00 148 ILE A O 8
ATOM 14373 N N . LYS A 1 86 ? 0.761 11.988 -13.342 1.00 0.00 149 LYS A N 8
ATOM 14374 C CA . LYS A 1 86 ? -0.282 12.968 -13.765 1.00 0.00 149 LYS A CA 8
ATOM 14375 C C . LYS A 1 86 ? -1.656 12.299 -13.675 1.00 0.00 149 LYS A C 8
ATOM 14376 O O . LYS A 1 86 ? -2.684 12.934 -13.818 1.00 0.00 149 LYS A O 8
ATOM 14395 N N . ALA A 1 87 ? -1.678 11.013 -13.442 1.00 0.00 150 ALA A N 8
ATOM 14396 C CA . ALA A 1 87 ? -2.975 10.282 -13.346 1.00 0.00 150 ALA A CA 8
ATOM 14397 C C . ALA A 1 87 ? -3.477 10.302 -11.902 1.00 0.00 150 ALA A C 8
ATOM 14398 O O . ALA A 1 87 ? -2.803 10.762 -11.002 1.00 0.00 150 ALA A O 8
ATOM 14405 N N . MET A 1 88 ? -4.666 9.803 -11.679 1.00 0.00 151 MET A N 8
ATOM 14406 C CA . MET A 1 88 ? -5.237 9.785 -10.299 1.00 0.00 151 MET A CA 8
ATOM 14407 C C . MET A 1 88 ? -5.925 8.440 -10.049 1.00 0.00 151 MET A C 8
ATOM 14408 O O . MET A 1 88 ? -7.135 8.343 -10.059 1.00 0.00 151 MET A O 8
ATOM 14422 N N . PRO A 1 89 ? -5.151 7.412 -9.820 1.00 0.00 152 PRO A N 8
ATOM 14423 C CA . PRO A 1 89 ? -5.678 6.042 -9.551 1.00 0.00 152 PRO A CA 8
ATOM 14424 C C . PRO A 1 89 ? -6.581 5.995 -8.313 1.00 0.00 152 PRO A C 8
ATOM 14425 O O . PRO A 1 89 ? -6.370 6.701 -7.346 1.00 0.00 152 PRO A O 8
ATOM 14436 N N . SER A 1 90 ? -7.580 5.160 -8.347 1.00 0.00 153 SER A N 8
ATOM 14437 C CA . SER A 1 90 ? -8.510 5.035 -7.189 1.00 0.00 153 SER A CA 8
ATOM 14438 C C . SER A 1 90 ? -9.359 6.296 -7.044 1.00 0.00 153 SER A C 8
ATOM 14439 O O . SER A 1 90 ? -9.504 7.072 -7.967 1.00 0.00 153 SER A O 8
ATOM 14447 N N . GLU A 1 91 ? -9.919 6.480 -5.876 1.00 0.00 154 GLU A N 8
ATOM 14448 C CA . GLU A 1 91 ? -10.782 7.667 -5.602 1.00 0.00 154 GLU A CA 8
ATOM 14449 C C . GLU A 1 91 ? -12.070 7.564 -6.422 1.00 0.00 154 GLU A C 8
ATOM 14450 O O . GLU A 1 91 ? -13.144 7.905 -5.963 1.00 0.00 154 GLU A O 8
ATOM 14462 N N . GLY A 1 92 ? -11.971 7.089 -7.633 1.00 0.00 155 GLY A N 8
ATOM 14463 C CA . GLY A 1 92 ? -13.178 6.949 -8.490 1.00 0.00 155 GLY A CA 8
ATOM 14464 C C . GLY A 1 92 ? -13.919 5.668 -8.106 1.00 0.00 155 GLY A C 8
ATOM 14465 O O . GLY A 1 92 ? -14.980 5.373 -8.621 1.00 0.00 155 GLY A O 8
ATOM 14469 N N . ILE A 1 93 ? -13.365 4.899 -7.201 1.00 0.00 156 ILE A N 8
ATOM 14470 C CA . ILE A 1 93 ? -14.034 3.632 -6.778 1.00 0.00 156 ILE A CA 8
ATOM 14471 C C . ILE A 1 93 ? -14.787 3.862 -5.467 1.00 0.00 156 ILE A C 8
ATOM 14472 O O . ILE A 1 93 ? -14.202 4.029 -4.413 1.00 0.00 156 ILE A O 8
ATOM 14488 N N . LYS A 1 94 ? -16.090 3.861 -5.531 1.00 0.00 157 LYS A N 8
ATOM 14489 C CA . LYS A 1 94 ? -16.921 4.063 -4.309 1.00 0.00 157 LYS A CA 8
ATOM 14490 C C . LYS A 1 94 ? -18.218 3.266 -4.466 1.00 0.00 157 LYS A C 8
ATOM 14491 O O . LYS A 1 94 ? -19.145 3.400 -3.690 1.00 0.00 157 LYS A O 8
ATOM 14510 N N . ARG A 1 95 ? -18.288 2.431 -5.472 1.00 0.00 158 ARG A N 8
ATOM 14511 C CA . ARG A 1 95 ? -19.520 1.617 -5.694 1.00 0.00 158 ARG A CA 8
ATOM 14512 C C . ARG A 1 95 ? -19.145 0.311 -6.401 1.00 0.00 158 ARG A C 8
ATOM 14513 O O . ARG A 1 95 ? -19.361 0.156 -7.587 1.00 0.00 158 ARG A O 8
ATOM 14534 N N . PRO A 1 96 ? -18.588 -0.623 -5.673 1.00 0.00 159 PRO A N 8
ATOM 14535 C CA . PRO A 1 96 ? -18.174 -1.945 -6.229 1.00 0.00 159 PRO A CA 8
ATOM 14536 C C . PRO A 1 96 ? -19.351 -2.700 -6.856 1.00 0.00 159 PRO A C 8
ATOM 14537 O O . PRO A 1 96 ? -20.473 -2.634 -6.388 1.00 0.00 159 PRO A O 8
ATOM 14548 N N . LYS A 1 97 ? -19.095 -3.408 -7.919 1.00 0.00 160 LYS A N 8
ATOM 14549 C CA . LYS A 1 97 ? -20.178 -4.166 -8.606 1.00 0.00 160 LYS A CA 8
ATOM 14550 C C . LYS A 1 97 ? -20.215 -5.612 -8.111 1.00 0.00 160 LYS A C 8
ATOM 14551 O O . LYS A 1 97 ? -19.556 -5.982 -7.158 1.00 0.00 160 LYS A O 8
ATOM 14570 N N . LYS A 1 98 ? -20.998 -6.423 -8.757 1.00 0.00 161 LYS A N 8
ATOM 14571 C CA . LYS A 1 98 ? -21.122 -7.851 -8.358 1.00 0.00 161 LYS A CA 8
ATOM 14572 C C . LYS A 1 98 ? -19.815 -8.584 -8.661 1.00 0.00 161 LYS A C 8
ATOM 14573 O O . LYS A 1 98 ? -19.003 -8.818 -7.788 1.00 0.00 161 LYS A O 8
ATOM 14592 N N . LYS A 1 99 ? -19.620 -8.962 -9.893 1.00 0.00 162 LYS A N 8
ATOM 14593 C CA . LYS A 1 99 ? -18.386 -9.696 -10.277 1.00 0.00 162 LYS A CA 8
ATOM 14594 C C . LYS A 1 99 ? -18.412 -11.086 -9.638 1.00 0.00 162 LYS A C 8
ATOM 14595 O O . LYS A 1 99 ? -17.408 -11.767 -9.551 1.00 0.00 162 LYS A O 8
ATOM 14614 N N . VAL A 1 100 ? -19.561 -11.507 -9.192 1.00 0.00 163 VAL A N 8
ATOM 14615 C CA . VAL A 1 100 ? -19.676 -12.848 -8.553 1.00 0.00 163 VAL A CA 8
ATOM 14616 C C . VAL A 1 100 ? -19.879 -13.918 -9.627 1.00 0.00 163 VAL A C 8
ATOM 14617 O O . VAL A 1 100 ? -20.753 -13.817 -10.467 1.00 0.00 163 VAL A O 8
ATOM 14630 N N . SER A 1 101 ? -19.069 -14.947 -9.596 1.00 0.00 164 SER A N 8
ATOM 14631 C CA . SER A 1 101 ? -19.180 -16.053 -10.596 1.00 0.00 164 SER A CA 8
ATOM 14632 C C . SER A 1 101 ? -19.403 -17.376 -9.852 1.00 0.00 164 SER A C 8
ATOM 14633 O O . SER A 1 101 ? -19.562 -18.425 -10.448 1.00 0.00 164 SER A O 8
ATOM 14641 N N . VAL A 1 102 ? -19.424 -17.324 -8.547 1.00 0.00 165 VAL A N 8
ATOM 14642 C CA . VAL A 1 102 ? -19.642 -18.559 -7.733 1.00 0.00 165 VAL A CA 8
ATOM 14643 C C . VAL A 1 102 ? -18.554 -19.599 -8.022 1.00 0.00 165 VAL A C 8
ATOM 14644 O O . VAL A 1 102 ? -18.225 -19.884 -9.158 1.00 0.00 165 VAL A O 8
ATOM 14657 N N . GLU A 1 103 ? -18.000 -20.164 -6.984 1.00 0.00 166 GLU A N 8
ATOM 14658 C CA . GLU A 1 103 ? -16.933 -21.191 -7.146 1.00 0.00 166 GLU A CA 8
ATOM 14659 C C . GLU A 1 103 ? -15.747 -20.575 -7.905 1.00 0.00 166 GLU A C 8
ATOM 14660 O O . GLU A 1 103 ? -15.362 -21.020 -8.969 1.00 0.00 166 GLU A O 8
ATOM 14672 N N . LEU A 1 104 ? -15.170 -19.548 -7.343 1.00 0.00 167 LEU A N 8
ATOM 14673 C CA . LEU A 1 104 ? -14.003 -18.868 -7.984 1.00 0.00 167 LEU A CA 8
ATOM 14674 C C . LEU A 1 104 ? -14.355 -18.419 -9.404 1.00 0.00 167 LEU A C 8
ATOM 14675 O O . LEU A 1 104 ? -15.291 -18.898 -10.015 1.00 0.00 167 LEU A O 8
ATOM 14691 N N . GLU A 1 105 ? -13.598 -17.490 -9.928 1.00 0.00 168 GLU A N 8
ATOM 14692 C CA . GLU A 1 105 ? -13.864 -16.980 -11.302 1.00 0.00 168 GLU A CA 8
ATOM 14693 C C . GLU A 1 105 ? -13.150 -17.858 -12.331 1.00 0.00 168 GLU A C 8
ATOM 14694 O O . GLU A 1 105 ? -11.941 -17.980 -12.342 1.00 0.00 168 GLU A O 8
ATOM 14706 N N . HIS A 1 106 ? -13.909 -18.465 -13.198 1.00 0.00 169 HIS A N 8
ATOM 14707 C CA . HIS A 1 106 ? -13.324 -19.341 -14.254 1.00 0.00 169 HIS A CA 8
ATOM 14708 C C . HIS A 1 106 ? -12.239 -20.259 -13.677 1.00 0.00 169 HIS A C 8
ATOM 14709 O O . HIS A 1 106 ? -12.042 -20.351 -12.480 1.00 0.00 169 HIS A O 8
ATOM 14723 N N . HIS A 1 107 ? -11.541 -20.940 -14.546 1.00 0.00 170 HIS A N 8
ATOM 14724 C CA . HIS A 1 107 ? -10.463 -21.867 -14.111 1.00 0.00 170 HIS A CA 8
ATOM 14725 C C . HIS A 1 107 ? -10.983 -22.785 -13.000 1.00 0.00 170 HIS A C 8
ATOM 14726 O O . HIS A 1 107 ? -10.605 -22.672 -11.850 1.00 0.00 170 HIS A O 8
ATOM 14740 N N . HIS A 1 108 ? -11.846 -23.702 -13.347 1.00 0.00 171 HIS A N 8
ATOM 14741 C CA . HIS A 1 108 ? -12.397 -24.643 -12.331 1.00 0.00 171 HIS A CA 8
ATOM 14742 C C . HIS A 1 108 ? -11.279 -25.548 -11.802 1.00 0.00 171 HIS A C 8
ATOM 14743 O O . HIS A 1 108 ? -11.136 -25.743 -10.611 1.00 0.00 171 HIS A O 8
ATOM 14757 N N . HIS A 1 109 ? -10.478 -26.095 -12.679 1.00 0.00 172 HIS A N 8
ATOM 14758 C CA . HIS A 1 109 ? -9.359 -26.979 -12.235 1.00 0.00 172 HIS A CA 8
ATOM 14759 C C . HIS A 1 109 ? -8.498 -27.363 -13.445 1.00 0.00 172 HIS A C 8
ATOM 14760 O O . HIS A 1 109 ? -8.621 -28.438 -14.000 1.00 0.00 172 HIS A O 8
ATOM 14774 N N . HIS A 1 110 ? -7.623 -26.481 -13.850 1.00 0.00 173 HIS A N 8
ATOM 14775 C CA . HIS A 1 110 ? -6.735 -26.764 -15.015 1.00 0.00 173 HIS A CA 8
ATOM 14776 C C . HIS A 1 110 ? -5.764 -27.895 -14.654 1.00 0.00 173 HIS A C 8
ATOM 14777 O O . HIS A 1 110 ? -5.528 -28.802 -15.430 1.00 0.00 173 HIS A O 8
ATOM 14791 N N . HIS A 1 111 ? -5.197 -27.846 -13.479 1.00 0.00 174 HIS A N 8
ATOM 14792 C CA . HIS A 1 111 ? -4.239 -28.912 -13.061 1.00 0.00 174 HIS A CA 8
ATOM 14793 C C . HIS A 1 111 ? -4.098 -28.901 -11.536 1.00 0.00 174 HIS A C 8
ATOM 14794 O O . HIS A 1 111 ? -3.412 -29.768 -11.016 1.00 0.00 174 HIS A O 8
ATOM 14809 N N . THR A 1 1 ? 12.756 2.923 -6.736 1.00 0.00 64 THR A N 9
ATOM 14810 C CA . THR A 1 1 ? 12.176 4.285 -6.559 1.00 0.00 64 THR A CA 9
ATOM 14811 C C . THR A 1 1 ? 10.814 4.174 -5.869 1.00 0.00 64 THR A C 9
ATOM 14812 O O . THR A 1 1 ? 10.577 4.771 -4.837 1.00 0.00 64 THR A O 9
ATOM 14823 N N . PHE A 1 2 ? 9.919 3.416 -6.441 1.00 0.00 65 PHE A N 9
ATOM 14824 C CA . PHE A 1 2 ? 8.565 3.256 -5.839 1.00 0.00 65 PHE A CA 9
ATOM 14825 C C . PHE A 1 2 ? 8.673 2.625 -4.445 1.00 0.00 65 PHE A C 9
ATOM 14826 O O . PHE A 1 2 ? 8.037 3.062 -3.505 1.00 0.00 65 PHE A O 9
ATOM 14843 N N . LYS A 1 3 ? 9.459 1.591 -4.310 1.00 0.00 66 LYS A N 9
ATOM 14844 C CA . LYS A 1 3 ? 9.599 0.919 -2.986 1.00 0.00 66 LYS A CA 9
ATOM 14845 C C . LYS A 1 3 ? 10.199 1.890 -1.967 1.00 0.00 66 LYS A C 9
ATOM 14846 O O . LYS A 1 3 ? 9.798 1.925 -0.819 1.00 0.00 66 LYS A O 9
ATOM 14865 N N . GLN A 1 4 ? 11.165 2.669 -2.372 1.00 0.00 67 GLN A N 9
ATOM 14866 C CA . GLN A 1 4 ? 11.797 3.629 -1.425 1.00 0.00 67 GLN A CA 9
ATOM 14867 C C . GLN A 1 4 ? 10.761 4.662 -0.968 1.00 0.00 67 GLN A C 9
ATOM 14868 O O . GLN A 1 4 ? 10.719 5.043 0.185 1.00 0.00 67 GLN A O 9
ATOM 14882 N N . VAL A 1 5 ? 9.928 5.121 -1.864 1.00 0.00 68 VAL A N 9
ATOM 14883 C CA . VAL A 1 5 ? 8.899 6.129 -1.478 1.00 0.00 68 VAL A CA 9
ATOM 14884 C C . VAL A 1 5 ? 7.940 5.508 -0.460 1.00 0.00 68 VAL A C 9
ATOM 14885 O O . VAL A 1 5 ? 7.604 6.109 0.543 1.00 0.00 68 VAL A O 9
ATOM 14898 N N . ALA A 1 6 ? 7.490 4.309 -0.717 1.00 0.00 69 ALA A N 9
ATOM 14899 C CA . ALA A 1 6 ? 6.549 3.641 0.222 1.00 0.00 69 ALA A CA 9
ATOM 14900 C C . ALA A 1 6 ? 7.258 3.368 1.551 1.00 0.00 69 ALA A C 9
ATOM 14901 O O . ALA A 1 6 ? 6.694 3.535 2.616 1.00 0.00 69 ALA A O 9
ATOM 14908 N N . ASP A 1 7 ? 8.493 2.950 1.490 1.00 0.00 70 ASP A N 9
ATOM 14909 C CA . ASP A 1 7 ? 9.258 2.662 2.735 1.00 0.00 70 ASP A CA 9
ATOM 14910 C C . ASP A 1 7 ? 9.466 3.961 3.516 1.00 0.00 70 ASP A C 9
ATOM 14911 O O . ASP A 1 7 ? 9.424 3.982 4.732 1.00 0.00 70 ASP A O 9
ATOM 14920 N N . ASP A 1 8 ? 9.698 5.043 2.824 1.00 0.00 71 ASP A N 9
ATOM 14921 C CA . ASP A 1 8 ? 9.913 6.346 3.513 1.00 0.00 71 ASP A CA 9
ATOM 14922 C C . ASP A 1 8 ? 8.654 6.728 4.293 1.00 0.00 71 ASP A C 9
ATOM 14923 O O . ASP A 1 8 ? 8.720 7.175 5.423 1.00 0.00 71 ASP A O 9
ATOM 14932 N N . TRP A 1 9 ? 7.511 6.558 3.692 1.00 0.00 72 TRP A N 9
ATOM 14933 C CA . TRP A 1 9 ? 6.238 6.908 4.379 1.00 0.00 72 TRP A CA 9
ATOM 14934 C C . TRP A 1 9 ? 6.076 6.037 5.627 1.00 0.00 72 TRP A C 9
ATOM 14935 O O . TRP A 1 9 ? 5.597 6.483 6.652 1.00 0.00 72 TRP A O 9
ATOM 14956 N N . LEU A 1 10 ? 6.461 4.793 5.540 1.00 0.00 73 LEU A N 9
ATOM 14957 C CA . LEU A 1 10 ? 6.328 3.880 6.710 1.00 0.00 73 LEU A CA 9
ATOM 14958 C C . LEU A 1 10 ? 7.180 4.401 7.867 1.00 0.00 73 LEU A C 9
ATOM 14959 O O . LEU A 1 10 ? 6.774 4.375 9.014 1.00 0.00 73 LEU A O 9
ATOM 14975 N N . LYS A 1 11 ? 8.364 4.867 7.578 1.00 0.00 74 LYS A N 9
ATOM 14976 C CA . LYS A 1 11 ? 9.245 5.383 8.659 1.00 0.00 74 LYS A CA 9
ATOM 14977 C C . LYS A 1 11 ? 8.583 6.594 9.323 1.00 0.00 74 LYS A C 9
ATOM 14978 O O . LYS A 1 11 ? 8.569 6.722 10.532 1.00 0.00 74 LYS A O 9
ATOM 14997 N N . GLN A 1 12 ? 8.037 7.483 8.537 1.00 0.00 75 GLN A N 9
ATOM 14998 C CA . GLN A 1 12 ? 7.374 8.686 9.112 1.00 0.00 75 GLN A CA 9
ATOM 14999 C C . GLN A 1 12 ? 6.058 8.279 9.780 1.00 0.00 75 GLN A C 9
ATOM 15000 O O . GLN A 1 12 ? 5.712 8.756 10.844 1.00 0.00 75 GLN A O 9
ATOM 15014 N N . TYR A 1 13 ? 5.322 7.397 9.157 1.00 0.00 76 TYR A N 9
ATOM 15015 C CA . TYR A 1 13 ? 4.026 6.949 9.740 1.00 0.00 76 TYR A CA 9
ATOM 15016 C C . TYR A 1 13 ? 4.304 6.088 10.970 1.00 0.00 76 TYR A C 9
ATOM 15017 O O . TYR A 1 13 ? 3.412 5.775 11.735 1.00 0.00 76 TYR A O 9
ATOM 15035 N N . ALA A 1 14 ? 5.535 5.702 11.163 1.00 0.00 77 ALA A N 9
ATOM 15036 C CA . ALA A 1 14 ? 5.884 4.861 12.338 1.00 0.00 77 ALA A CA 9
ATOM 15037 C C . ALA A 1 14 ? 5.659 5.658 13.626 1.00 0.00 77 ALA A C 9
ATOM 15038 O O . ALA A 1 14 ? 5.768 5.130 14.716 1.00 0.00 77 ALA A O 9
ATOM 15045 N N . ASN A 1 15 ? 5.347 6.928 13.514 1.00 0.00 78 ASN A N 9
ATOM 15046 C CA . ASN A 1 15 ? 5.117 7.758 14.735 1.00 0.00 78 ASN A CA 9
ATOM 15047 C C . ASN A 1 15 ? 3.624 7.816 15.067 1.00 0.00 78 ASN A C 9
ATOM 15048 O O . ASN A 1 15 ? 2.778 7.733 14.198 1.00 0.00 78 ASN A O 9
ATOM 15059 N N . ASP A 1 16 ? 3.308 7.963 16.328 1.00 0.00 79 ASP A N 9
ATOM 15060 C CA . ASP A 1 16 ? 1.881 8.039 16.762 1.00 0.00 79 ASP A CA 9
ATOM 15061 C C . ASP A 1 16 ? 1.165 6.732 16.419 1.00 0.00 79 ASP A C 9
ATOM 15062 O O . ASP A 1 16 ? -0.038 6.702 16.236 1.00 0.00 79 ASP A O 9
ATOM 15071 N N . VAL A 1 17 ? 1.893 5.645 16.340 1.00 0.00 80 VAL A N 9
ATOM 15072 C CA . VAL A 1 17 ? 1.256 4.334 16.020 1.00 0.00 80 VAL A CA 9
ATOM 15073 C C . VAL A 1 17 ? 1.948 3.217 16.804 1.00 0.00 80 VAL A C 9
ATOM 15074 O O . VAL A 1 17 ? 3.107 3.316 17.160 1.00 0.00 80 VAL A O 9
ATOM 15087 N N . LYS A 1 18 ? 1.240 2.155 17.078 1.00 0.00 81 LYS A N 9
ATOM 15088 C CA . LYS A 1 18 ? 1.841 1.030 17.843 1.00 0.00 81 LYS A CA 9
ATOM 15089 C C . LYS A 1 18 ? 2.801 0.238 16.949 1.00 0.00 81 LYS A C 9
ATOM 15090 O O . LYS A 1 18 ? 2.659 0.195 15.741 1.00 0.00 81 LYS A O 9
ATOM 15109 N N . VAL A 1 19 ? 3.783 -0.382 17.545 1.00 0.00 82 VAL A N 9
ATOM 15110 C CA . VAL A 1 19 ? 4.775 -1.177 16.765 1.00 0.00 82 VAL A CA 9
ATOM 15111 C C . VAL A 1 19 ? 4.081 -2.364 16.090 1.00 0.00 82 VAL A C 9
ATOM 15112 O O . VAL A 1 19 ? 4.342 -2.680 14.945 1.00 0.00 82 VAL A O 9
ATOM 15125 N N . SER A 1 20 ? 3.213 -3.039 16.796 1.00 0.00 83 SER A N 9
ATOM 15126 C CA . SER A 1 20 ? 2.515 -4.217 16.205 1.00 0.00 83 SER A CA 9
ATOM 15127 C C . SER A 1 20 ? 1.725 -3.783 14.967 1.00 0.00 83 SER A C 9
ATOM 15128 O O . SER A 1 20 ? 1.742 -4.443 13.945 1.00 0.00 83 SER A O 9
ATOM 15136 N N . SER A 1 21 ? 1.031 -2.680 15.053 1.00 0.00 84 SER A N 9
ATOM 15137 C CA . SER A 1 21 ? 0.238 -2.198 13.890 1.00 0.00 84 SER A CA 9
ATOM 15138 C C . SER A 1 21 ? 1.174 -1.920 12.710 1.00 0.00 84 SER A C 9
ATOM 15139 O O . SER A 1 21 ? 0.868 -2.227 11.573 1.00 0.00 84 SER A O 9
ATOM 15147 N N . VAL A 1 22 ? 2.309 -1.336 12.976 1.00 0.00 85 VAL A N 9
ATOM 15148 C CA . VAL A 1 22 ? 3.270 -1.027 11.882 1.00 0.00 85 VAL A CA 9
ATOM 15149 C C . VAL A 1 22 ? 3.765 -2.334 11.251 1.00 0.00 85 VAL A C 9
ATOM 15150 O O . VAL A 1 22 ? 3.865 -2.453 10.046 1.00 0.00 85 VAL A O 9
ATOM 15163 N N . ARG A 1 23 ? 4.091 -3.305 12.060 1.00 0.00 86 ARG A N 9
ATOM 15164 C CA . ARG A 1 23 ? 4.596 -4.599 11.517 1.00 0.00 86 ARG A CA 9
ATOM 15165 C C . ARG A 1 23 ? 3.538 -5.235 10.613 1.00 0.00 86 ARG A C 9
ATOM 15166 O O . ARG A 1 23 ? 3.827 -5.688 9.518 1.00 0.00 86 ARG A O 9
ATOM 15187 N N . ALA A 1 24 ? 2.315 -5.276 11.062 1.00 0.00 87 ALA A N 9
ATOM 15188 C CA . ALA A 1 24 ? 1.239 -5.885 10.238 1.00 0.00 87 ALA A CA 9
ATOM 15189 C C . ALA A 1 24 ? 1.053 -5.060 8.969 1.00 0.00 87 ALA A C 9
ATOM 15190 O O . ALA A 1 24 ? 0.890 -5.588 7.883 1.00 0.00 87 ALA A O 9
ATOM 15197 N N . ARG A 1 25 ? 1.074 -3.766 9.101 1.00 0.00 88 ARG A N 9
ATOM 15198 C CA . ARG A 1 25 ? 0.900 -2.896 7.913 1.00 0.00 88 ARG A CA 9
ATOM 15199 C C . ARG A 1 25 ? 2.078 -3.110 6.960 1.00 0.00 88 ARG A C 9
ATOM 15200 O O . ARG A 1 25 ? 1.903 -3.302 5.772 1.00 0.00 88 ARG A O 9
ATOM 15221 N N . GLU A 1 26 ? 3.276 -3.085 7.487 1.00 0.00 89 GLU A N 9
ATOM 15222 C CA . GLU A 1 26 ? 4.490 -3.277 6.642 1.00 0.00 89 GLU A CA 9
ATOM 15223 C C . GLU A 1 26 ? 4.268 -4.447 5.685 1.00 0.00 89 GLU A C 9
ATOM 15224 O O . GLU A 1 26 ? 4.547 -4.360 4.505 1.00 0.00 89 GLU A O 9
ATOM 15236 N N . LYS A 1 27 ? 3.762 -5.539 6.185 1.00 0.00 90 LYS A N 9
ATOM 15237 C CA . LYS A 1 27 ? 3.511 -6.715 5.310 1.00 0.00 90 LYS A CA 9
ATOM 15238 C C . LYS A 1 27 ? 2.432 -6.371 4.278 1.00 0.00 90 LYS A C 9
ATOM 15239 O O . LYS A 1 27 ? 2.467 -6.825 3.151 1.00 0.00 90 LYS A O 9
ATOM 15258 N N . ALA A 1 28 ? 1.456 -5.597 4.672 1.00 0.00 91 ALA A N 9
ATOM 15259 C CA . ALA A 1 28 ? 0.345 -5.241 3.740 1.00 0.00 91 ALA A CA 9
ATOM 15260 C C . ALA A 1 28 ? 0.883 -4.597 2.453 1.00 0.00 91 ALA A C 9
ATOM 15261 O O . ALA A 1 28 ? 0.621 -5.061 1.360 1.00 0.00 91 ALA A O 9
ATOM 15268 N N . ILE A 1 29 ? 1.614 -3.522 2.573 1.00 0.00 92 ILE A N 9
ATOM 15269 C CA . ILE A 1 29 ? 2.148 -2.834 1.362 1.00 0.00 92 ILE A CA 9
ATOM 15270 C C . ILE A 1 29 ? 3.284 -3.657 0.741 1.00 0.00 92 ILE A C 9
ATOM 15271 O O . ILE A 1 29 ? 3.379 -3.792 -0.463 1.00 0.00 92 ILE A O 9
ATOM 15287 N N . GLN A 1 30 ? 4.150 -4.200 1.552 1.00 0.00 93 GLN A N 9
ATOM 15288 C CA . GLN A 1 30 ? 5.278 -5.003 1.005 1.00 0.00 93 GLN A CA 9
ATOM 15289 C C . GLN A 1 30 ? 4.726 -6.088 0.081 1.00 0.00 93 GLN A C 9
ATOM 15290 O O . GLN A 1 30 ? 5.269 -6.357 -0.975 1.00 0.00 93 GLN A O 9
ATOM 15304 N N . HIS A 1 31 ? 3.648 -6.708 0.464 1.00 0.00 94 HIS A N 9
ATOM 15305 C CA . HIS A 1 31 ? 3.054 -7.765 -0.392 1.00 0.00 94 HIS A CA 9
ATOM 15306 C C . HIS A 1 31 ? 2.529 -7.126 -1.684 1.00 0.00 94 HIS A C 9
ATOM 15307 O O . HIS A 1 31 ? 2.659 -7.676 -2.762 1.00 0.00 94 HIS A O 9
ATOM 15321 N N . ALA A 1 32 ? 1.936 -5.965 -1.576 1.00 0.00 95 ALA A N 9
ATOM 15322 C CA . ALA A 1 32 ? 1.396 -5.276 -2.782 1.00 0.00 95 ALA A CA 9
ATOM 15323 C C . ALA A 1 32 ? 2.537 -4.958 -3.758 1.00 0.00 95 ALA A C 9
ATOM 15324 O O . ALA A 1 32 ? 2.430 -5.174 -4.950 1.00 0.00 95 ALA A O 9
ATOM 15331 N N . ILE A 1 33 ? 3.620 -4.432 -3.255 1.00 0.00 96 ILE A N 9
ATOM 15332 C CA . ILE A 1 33 ? 4.762 -4.068 -4.140 1.00 0.00 96 ILE A CA 9
ATOM 15333 C C . ILE A 1 33 ? 5.299 -5.316 -4.842 1.00 0.00 96 ILE A C 9
ATOM 15334 O O . ILE A 1 33 ? 5.557 -5.299 -6.027 1.00 0.00 96 ILE A O 9
ATOM 15350 N N . GLU A 1 34 ? 5.462 -6.392 -4.128 1.00 0.00 97 GLU A N 9
ATOM 15351 C CA . GLU A 1 34 ? 5.983 -7.637 -4.756 1.00 0.00 97 GLU A CA 9
ATOM 15352 C C . GLU A 1 34 ? 5.116 -8.034 -5.956 1.00 0.00 97 GLU A C 9
ATOM 15353 O O . GLU A 1 34 ? 5.616 -8.447 -6.985 1.00 0.00 97 GLU A O 9
ATOM 15365 N N . ARG A 1 35 ? 3.824 -7.931 -5.826 1.00 0.00 98 ARG A N 9
ATOM 15366 C CA . ARG A 1 35 ? 2.924 -8.329 -6.948 1.00 0.00 98 ARG A CA 9
ATOM 15367 C C . ARG A 1 35 ? 3.180 -7.475 -8.188 1.00 0.00 98 ARG A C 9
ATOM 15368 O O . ARG A 1 35 ? 3.259 -7.985 -9.290 1.00 0.00 98 ARG A O 9
ATOM 15389 N N . PHE A 1 36 ? 3.291 -6.177 -8.020 1.00 0.00 99 PHE A N 9
ATOM 15390 C CA . PHE A 1 36 ? 3.523 -5.275 -9.190 1.00 0.00 99 PHE A CA 9
ATOM 15391 C C . PHE A 1 36 ? 4.961 -4.748 -9.144 1.00 0.00 99 PHE A C 9
ATOM 15392 O O . PHE A 1 36 ? 5.291 -3.742 -9.739 1.00 0.00 99 PHE A O 9
ATOM 15409 N N . ASN A 1 37 ? 5.824 -5.449 -8.444 1.00 0.00 100 ASN A N 9
ATOM 15410 C CA . ASN A 1 37 ? 7.257 -5.029 -8.351 1.00 0.00 100 ASN A CA 9
ATOM 15411 C C . ASN A 1 37 ? 7.892 -5.019 -9.742 1.00 0.00 100 ASN A C 9
ATOM 15412 O O . ASN A 1 37 ? 8.644 -4.125 -10.082 1.00 0.00 100 ASN A O 9
ATOM 15423 N N . THR A 1 38 ? 7.611 -6.006 -10.543 1.00 0.00 101 THR A N 9
ATOM 15424 C CA . THR A 1 38 ? 8.211 -6.048 -11.900 1.00 0.00 101 THR A CA 9
ATOM 15425 C C . THR A 1 38 ? 7.634 -4.915 -12.744 1.00 0.00 101 THR A C 9
ATOM 15426 O O . THR A 1 38 ? 8.299 -4.368 -13.603 1.00 0.00 101 THR A O 9
ATOM 15437 N N . LYS A 1 39 ? 6.395 -4.563 -12.515 1.00 0.00 102 LYS A N 9
ATOM 15438 C CA . LYS A 1 39 ? 5.766 -3.470 -13.313 1.00 0.00 102 LYS A CA 9
ATOM 15439 C C . LYS A 1 39 ? 5.956 -2.122 -12.591 1.00 0.00 102 LYS A C 9
ATOM 15440 O O . LYS A 1 39 ? 6.006 -2.071 -11.377 1.00 0.00 102 LYS A O 9
ATOM 15459 N N . PRO A 1 40 ? 6.058 -1.038 -13.327 1.00 0.00 103 PRO A N 9
ATOM 15460 C CA . PRO A 1 40 ? 6.235 0.324 -12.732 1.00 0.00 103 PRO A CA 9
ATOM 15461 C C . PRO A 1 40 ? 4.998 0.802 -11.957 1.00 0.00 103 PRO A C 9
ATOM 15462 O O . PRO A 1 40 ? 3.893 0.358 -12.187 1.00 0.00 103 PRO A O 9
ATOM 15473 N N . ILE A 1 41 ? 5.189 1.713 -11.038 1.00 0.00 104 ILE A N 9
ATOM 15474 C CA . ILE A 1 41 ? 4.050 2.242 -10.238 1.00 0.00 104 ILE A CA 9
ATOM 15475 C C . ILE A 1 41 ? 3.121 3.051 -11.150 1.00 0.00 104 ILE A C 9
ATOM 15476 O O . ILE A 1 41 ? 1.951 3.226 -10.871 1.00 0.00 104 ILE A O 9
ATOM 15492 N N . GLN A 1 42 ? 3.648 3.559 -12.231 1.00 0.00 105 GLN A N 9
ATOM 15493 C CA . GLN A 1 42 ? 2.823 4.375 -13.166 1.00 0.00 105 GLN A CA 9
ATOM 15494 C C . GLN A 1 42 ? 1.672 3.535 -13.735 1.00 0.00 105 GLN A C 9
ATOM 15495 O O . GLN A 1 42 ? 0.581 4.029 -13.944 1.00 0.00 105 GLN A O 9
ATOM 15509 N N . THR A 1 43 ? 1.911 2.286 -14.012 1.00 0.00 106 THR A N 9
ATOM 15510 C CA . THR A 1 43 ? 0.836 1.436 -14.595 1.00 0.00 106 THR A CA 9
ATOM 15511 C C . THR A 1 43 ? -0.269 1.208 -13.558 1.00 0.00 106 THR A C 9
ATOM 15512 O O . THR A 1 43 ? -1.218 0.492 -13.804 1.00 0.00 106 THR A O 9
ATOM 15523 N N . ILE A 1 44 ? -0.147 1.793 -12.399 1.00 0.00 107 ILE A N 9
ATOM 15524 C CA . ILE A 1 44 ? -1.189 1.577 -11.358 1.00 0.00 107 ILE A CA 9
ATOM 15525 C C . ILE A 1 44 ? -2.423 2.414 -11.679 1.00 0.00 107 ILE A C 9
ATOM 15526 O O . ILE A 1 44 ? -2.336 3.600 -11.943 1.00 0.00 107 ILE A O 9
ATOM 15542 N N . LYS A 1 45 ? -3.575 1.791 -11.674 1.00 0.00 108 LYS A N 9
ATOM 15543 C CA . LYS A 1 45 ? -4.834 2.519 -11.991 1.00 0.00 108 LYS A CA 9
ATOM 15544 C C . LYS A 1 45 ? -5.938 2.107 -11.017 1.00 0.00 108 LYS A C 9
ATOM 15545 O O . LYS A 1 45 ? -5.693 1.486 -10.000 1.00 0.00 108 LYS A O 9
ATOM 15564 N N . LYS A 1 46 ? -7.154 2.459 -11.332 1.00 0.00 109 LYS A N 9
ATOM 15565 C CA . LYS A 1 46 ? -8.302 2.109 -10.454 1.00 0.00 109 LYS A CA 9
ATOM 15566 C C . LYS A 1 46 ? -8.468 0.588 -10.402 1.00 0.00 109 LYS A C 9
ATOM 15567 O O . LYS A 1 46 ? -8.720 0.013 -9.360 1.00 0.00 109 LYS A O 9
ATOM 15586 N N . HIS A 1 47 ? -8.345 -0.063 -11.526 1.00 0.00 110 HIS A N 9
ATOM 15587 C CA . HIS A 1 47 ? -8.509 -1.542 -11.561 1.00 0.00 110 HIS A CA 9
ATOM 15588 C C . HIS A 1 47 ? -7.446 -2.208 -10.683 1.00 0.00 110 HIS A C 9
ATOM 15589 O O . HIS A 1 47 ? -7.742 -3.073 -9.880 1.00 0.00 110 HIS A O 9
ATOM 15603 N N . ASP A 1 48 ? -6.209 -1.814 -10.831 1.00 0.00 111 ASP A N 9
ATOM 15604 C CA . ASP A 1 48 ? -5.126 -2.420 -10.012 1.00 0.00 111 ASP A CA 9
ATOM 15605 C C . ASP A 1 48 ? -5.345 -2.051 -8.542 1.00 0.00 111 ASP A C 9
ATOM 15606 O O . ASP A 1 48 ? -5.131 -2.847 -7.647 1.00 0.00 111 ASP A O 9
ATOM 15615 N N . TYR A 1 49 ? -5.757 -0.839 -8.287 1.00 0.00 112 TYR A N 9
ATOM 15616 C CA . TYR A 1 49 ? -5.977 -0.408 -6.883 1.00 0.00 112 TYR A CA 9
ATOM 15617 C C . TYR A 1 49 ? -7.075 -1.267 -6.254 1.00 0.00 112 TYR A C 9
ATOM 15618 O O . TYR A 1 49 ? -6.938 -1.763 -5.152 1.00 0.00 112 TYR A O 9
ATOM 15636 N N . GLN A 1 50 ? -8.164 -1.452 -6.953 1.00 0.00 113 GLN A N 9
ATOM 15637 C CA . GLN A 1 50 ? -9.274 -2.285 -6.413 1.00 0.00 113 GLN A CA 9
ATOM 15638 C C . GLN A 1 50 ? -8.802 -3.738 -6.314 1.00 0.00 113 GLN A C 9
ATOM 15639 O O . GLN A 1 50 ? -9.177 -4.467 -5.414 1.00 0.00 113 GLN A O 9
ATOM 15653 N N . ARG A 1 51 ? -7.988 -4.164 -7.244 1.00 0.00 114 ARG A N 9
ATOM 15654 C CA . ARG A 1 51 ? -7.492 -5.569 -7.227 1.00 0.00 114 ARG A CA 9
ATOM 15655 C C . ARG A 1 51 ? -6.719 -5.821 -5.929 1.00 0.00 114 ARG A C 9
ATOM 15656 O O . ARG A 1 51 ? -6.877 -6.843 -5.289 1.00 0.00 114 ARG A O 9
ATOM 15677 N N . PHE A 1 52 ? -5.886 -4.896 -5.538 1.00 0.00 115 PHE A N 9
ATOM 15678 C CA . PHE A 1 52 ? -5.103 -5.071 -4.284 1.00 0.00 115 PHE A CA 9
ATOM 15679 C C . PHE A 1 52 ? -6.043 -5.122 -3.078 1.00 0.00 115 PHE A C 9
ATOM 15680 O O . PHE A 1 52 ? -5.869 -5.924 -2.184 1.00 0.00 115 PHE A O 9
ATOM 15697 N N . VAL A 1 53 ? -7.024 -4.258 -3.039 1.00 0.00 116 VAL A N 9
ATOM 15698 C CA . VAL A 1 53 ? -7.961 -4.243 -1.878 1.00 0.00 116 VAL A CA 9
ATOM 15699 C C . VAL A 1 53 ? -8.656 -5.601 -1.767 1.00 0.00 116 VAL A C 9
ATOM 15700 O O . VAL A 1 53 ? -8.758 -6.174 -0.700 1.00 0.00 116 VAL A O 9
ATOM 15713 N N . ASP A 1 54 ? -9.131 -6.116 -2.867 1.00 0.00 117 ASP A N 9
ATOM 15714 C CA . ASP A 1 54 ? -9.816 -7.437 -2.848 1.00 0.00 117 ASP A CA 9
ATOM 15715 C C . ASP A 1 54 ? -8.817 -8.531 -2.458 1.00 0.00 117 ASP A C 9
ATOM 15716 O O . ASP A 1 54 ? -9.152 -9.480 -1.775 1.00 0.00 117 ASP A O 9
ATOM 15725 N N . ASP A 1 55 ? -7.595 -8.412 -2.908 1.00 0.00 118 ASP A N 9
ATOM 15726 C CA . ASP A 1 55 ? -6.570 -9.445 -2.589 1.00 0.00 118 ASP A CA 9
ATOM 15727 C C . ASP A 1 55 ? -6.347 -9.527 -1.075 1.00 0.00 118 ASP A C 9
ATOM 15728 O O . ASP A 1 55 ? -6.299 -10.599 -0.503 1.00 0.00 118 ASP A O 9
ATOM 15737 N N . ILE A 1 56 ? -6.200 -8.403 -0.421 1.00 0.00 119 ILE A N 9
ATOM 15738 C CA . ILE A 1 56 ? -5.969 -8.420 1.053 1.00 0.00 119 ILE A CA 9
ATOM 15739 C C . ILE A 1 56 ? -7.276 -8.741 1.783 1.00 0.00 119 ILE A C 9
ATOM 15740 O O . ILE A 1 56 ? -7.273 -9.217 2.902 1.00 0.00 119 ILE A O 9
ATOM 15756 N N . SER A 1 57 ? -8.391 -8.471 1.162 1.00 0.00 120 SER A N 9
ATOM 15757 C CA . SER A 1 57 ? -9.700 -8.746 1.816 1.00 0.00 120 SER A CA 9
ATOM 15758 C C . SER A 1 57 ? -9.845 -10.245 2.083 1.00 0.00 120 SER A C 9
ATOM 15759 O O . SER A 1 57 ? -10.308 -10.658 3.129 1.00 0.00 120 SER A O 9
ATOM 15767 N N . ALA A 1 58 ? -9.460 -11.062 1.141 1.00 0.00 121 ALA A N 9
ATOM 15768 C CA . ALA A 1 58 ? -9.582 -12.532 1.335 1.00 0.00 121 ALA A CA 9
ATOM 15769 C C . ALA A 1 58 ? -8.462 -13.022 2.251 1.00 0.00 121 ALA A C 9
ATOM 15770 O O . ALA A 1 58 ? -8.472 -14.148 2.712 1.00 0.00 121 ALA A O 9
ATOM 15777 N N . GLN A 1 59 ? -7.495 -12.177 2.519 1.00 0.00 122 GLN A N 9
ATOM 15778 C CA . GLN A 1 59 ? -6.360 -12.566 3.408 1.00 0.00 122 GLN A CA 9
ATOM 15779 C C . GLN A 1 59 ? -6.492 -11.827 4.739 1.00 0.00 122 GLN A C 9
ATOM 15780 O O . GLN A 1 59 ? -5.885 -12.198 5.725 1.00 0.00 122 GLN A O 9
ATOM 15794 N N . TYR A 1 60 ? -7.282 -10.777 4.774 1.00 0.00 123 TYR A N 9
ATOM 15795 C CA . TYR A 1 60 ? -7.458 -9.998 6.040 1.00 0.00 123 TYR A CA 9
ATOM 15796 C C . TYR A 1 60 ? -8.930 -9.624 6.231 1.00 0.00 123 TYR A C 9
ATOM 15797 O O . TYR A 1 60 ? -9.712 -9.623 5.301 1.00 0.00 123 TYR A O 9
ATOM 15815 N N . SER A 1 61 ? -9.306 -9.320 7.446 1.00 0.00 124 SER A N 9
ATOM 15816 C CA . SER A 1 61 ? -10.723 -8.961 7.735 1.00 0.00 124 SER A CA 9
ATOM 15817 C C . SER A 1 61 ? -11.057 -7.569 7.185 1.00 0.00 124 SER A C 9
ATOM 15818 O O . SER A 1 61 ? -10.188 -6.801 6.819 1.00 0.00 124 SER A O 9
ATOM 15826 N N . LYS A 1 62 ? -12.325 -7.247 7.128 1.00 0.00 125 LYS A N 9
ATOM 15827 C CA . LYS A 1 62 ? -12.759 -5.920 6.605 1.00 0.00 125 LYS A CA 9
ATOM 15828 C C . LYS A 1 62 ? -12.199 -4.800 7.490 1.00 0.00 125 LYS A C 9
ATOM 15829 O O . LYS A 1 62 ? -11.868 -3.730 7.016 1.00 0.00 125 LYS A O 9
ATOM 15848 N N . ASN A 1 63 ? -12.102 -5.030 8.772 1.00 0.00 126 ASN A N 9
ATOM 15849 C CA . ASN A 1 63 ? -11.574 -3.974 9.682 1.00 0.00 126 ASN A CA 9
ATOM 15850 C C . ASN A 1 63 ? -10.137 -3.628 9.275 1.00 0.00 126 ASN A C 9
ATOM 15851 O O . ASN A 1 63 ? -9.757 -2.474 9.217 1.00 0.00 126 ASN A O 9
ATOM 15862 N N . TYR A 1 64 ? -9.345 -4.623 8.986 1.00 0.00 127 TYR A N 9
ATOM 15863 C CA . TYR A 1 64 ? -7.936 -4.377 8.569 1.00 0.00 127 TYR A CA 9
ATOM 15864 C C . TYR A 1 64 ? -7.921 -3.732 7.182 1.00 0.00 127 TYR A C 9
ATOM 15865 O O . TYR A 1 64 ? -7.087 -2.902 6.877 1.00 0.00 127 TYR A O 9
ATOM 15883 N N . VAL A 1 65 ? -8.833 -4.122 6.337 1.00 0.00 128 VAL A N 9
ATOM 15884 C CA . VAL A 1 65 ? -8.877 -3.555 4.961 1.00 0.00 128 VAL A CA 9
ATOM 15885 C C . VAL A 1 65 ? -9.069 -2.039 5.041 1.00 0.00 128 VAL A C 9
ATOM 15886 O O . VAL A 1 65 ? -8.433 -1.285 4.331 1.00 0.00 128 VAL A O 9
ATOM 15899 N N . ASP A 1 66 ? -9.947 -1.590 5.892 1.00 0.00 129 ASP A N 9
ATOM 15900 C CA . ASP A 1 66 ? -10.190 -0.128 6.010 1.00 0.00 129 ASP A CA 9
ATOM 15901 C C . ASP A 1 66 ? -8.888 0.585 6.393 1.00 0.00 129 ASP A C 9
ATOM 15902 O O . ASP A 1 66 ? -8.525 1.589 5.811 1.00 0.00 129 ASP A O 9
ATOM 15911 N N . SER A 1 67 ? -8.182 0.075 7.369 1.00 0.00 130 SER A N 9
ATOM 15912 C CA . SER A 1 67 ? -6.904 0.722 7.785 1.00 0.00 130 SER A CA 9
ATOM 15913 C C . SER A 1 67 ? -5.864 0.587 6.667 1.00 0.00 130 SER A C 9
ATOM 15914 O O . SER A 1 67 ? -5.135 1.514 6.367 1.00 0.00 130 SER A O 9
ATOM 15922 N N . ILE A 1 68 ? -5.792 -0.564 6.051 1.00 0.00 131 ILE A N 9
ATOM 15923 C CA . ILE A 1 68 ? -4.806 -0.779 4.949 1.00 0.00 131 ILE A CA 9
ATOM 15924 C C . ILE A 1 68 ? -5.139 0.153 3.782 1.00 0.00 131 ILE A C 9
ATOM 15925 O O . ILE A 1 68 ? -4.266 0.743 3.176 1.00 0.00 131 ILE A O 9
ATOM 15941 N N . VAL A 1 69 ? -6.395 0.276 3.455 1.00 0.00 132 VAL A N 9
ATOM 15942 C CA . VAL A 1 69 ? -6.791 1.158 2.323 1.00 0.00 132 VAL A CA 9
ATOM 15943 C C . VAL A 1 69 ? -6.318 2.587 2.607 1.00 0.00 132 VAL A C 9
ATOM 15944 O O . VAL A 1 69 ? -5.778 3.256 1.746 1.00 0.00 132 VAL A O 9
ATOM 15957 N N . ALA A 1 70 ? -6.534 3.062 3.799 1.00 0.00 133 ALA A N 9
ATOM 15958 C CA . ALA A 1 70 ? -6.116 4.448 4.138 1.00 0.00 133 ALA A CA 9
ATOM 15959 C C . ALA A 1 70 ? -4.598 4.592 3.988 1.00 0.00 133 ALA A C 9
ATOM 15960 O O . ALA A 1 70 ? -4.111 5.490 3.329 1.00 0.00 133 ALA A O 9
ATOM 15967 N N . SER A 1 71 ? -3.850 3.719 4.606 1.00 0.00 134 SER A N 9
ATOM 15968 C CA . SER A 1 71 ? -2.364 3.798 4.514 1.00 0.00 134 SER A CA 9
ATOM 15969 C C . SER A 1 71 ? -1.910 3.561 3.072 1.00 0.00 134 SER A C 9
ATOM 15970 O O . SER A 1 71 ? -1.067 4.265 2.549 1.00 0.00 134 SER A O 9
ATOM 15978 N N . THR A 1 72 ? -2.457 2.565 2.432 1.00 0.00 135 THR A N 9
ATOM 15979 C CA . THR A 1 72 ? -2.061 2.259 1.031 1.00 0.00 135 THR A CA 9
ATOM 15980 C C . THR A 1 72 ? -2.421 3.439 0.128 1.00 0.00 135 THR A C 9
ATOM 15981 O O . THR A 1 72 ? -1.642 3.862 -0.704 1.00 0.00 135 THR A O 9
ATOM 15992 N N . ASN A 1 73 ? -3.601 3.969 0.289 1.00 0.00 136 ASN A N 9
ATOM 15993 C CA . ASN A 1 73 ? -4.033 5.119 -0.550 1.00 0.00 136 ASN A CA 9
ATOM 15994 C C . ASN A 1 73 ? -3.109 6.310 -0.299 1.00 0.00 136 ASN A C 9
ATOM 15995 O O . ASN A 1 73 ? -2.801 7.071 -1.195 1.00 0.00 136 ASN A O 9
ATOM 16006 N N . MET A 1 74 ? -2.677 6.485 0.920 1.00 0.00 137 MET A N 9
ATOM 16007 C CA . MET A 1 74 ? -1.785 7.632 1.243 1.00 0.00 137 MET A CA 9
ATOM 16008 C C . MET A 1 74 ? -0.485 7.523 0.438 1.00 0.00 137 MET A C 9
ATOM 16009 O O . MET A 1 74 ? 0.027 8.504 -0.063 1.00 0.00 137 MET A O 9
ATOM 16023 N N . ILE A 1 75 ? 0.063 6.340 0.324 1.00 0.00 138 ILE A N 9
ATOM 16024 C CA . ILE A 1 75 ? 1.337 6.179 -0.436 1.00 0.00 138 ILE A CA 9
ATOM 16025 C C . ILE A 1 75 ? 1.109 6.552 -1.902 1.00 0.00 138 ILE A C 9
ATOM 16026 O O . ILE A 1 75 ? 1.891 7.264 -2.503 1.00 0.00 138 ILE A O 9
ATOM 16042 N N . PHE A 1 76 ? 0.039 6.075 -2.479 1.00 0.00 139 PHE A N 9
ATOM 16043 C CA . PHE A 1 76 ? -0.253 6.398 -3.901 1.00 0.00 139 PHE A CA 9
ATOM 16044 C C . PHE A 1 76 ? -0.573 7.890 -4.026 1.00 0.00 139 PHE A C 9
ATOM 16045 O O . PHE A 1 76 ? -0.138 8.559 -4.944 1.00 0.00 139 PHE A O 9
ATOM 16062 N N . LYS A 1 77 ? -1.335 8.411 -3.102 1.00 0.00 140 LYS A N 9
ATOM 16063 C CA . LYS A 1 77 ? -1.696 9.857 -3.140 1.00 0.00 140 LYS A CA 9
ATOM 16064 C C . LYS A 1 77 ? -0.435 10.700 -2.950 1.00 0.00 140 LYS A C 9
ATOM 16065 O O . LYS A 1 77 ? -0.272 11.745 -3.550 1.00 0.00 140 LYS A O 9
ATOM 16084 N N . TYR A 1 78 ? 0.454 10.247 -2.111 1.00 0.00 141 TYR A N 9
ATOM 16085 C CA . TYR A 1 78 ? 1.713 11.001 -1.859 1.00 0.00 141 TYR A CA 9
ATOM 16086 C C . TYR A 1 78 ? 2.494 11.139 -3.167 1.00 0.00 141 TYR A C 9
ATOM 16087 O O . TYR A 1 78 ? 2.976 12.203 -3.508 1.00 0.00 141 TYR A O 9
ATOM 16105 N N . ALA A 1 79 ? 2.619 10.068 -3.902 1.00 0.00 142 ALA A N 9
ATOM 16106 C CA . ALA A 1 79 ? 3.363 10.120 -5.190 1.00 0.00 142 ALA A CA 9
ATOM 16107 C C . ALA A 1 79 ? 2.651 11.072 -6.156 1.00 0.00 142 ALA A C 9
ATOM 16108 O O . ALA A 1 79 ? 3.278 11.780 -6.920 1.00 0.00 142 ALA A O 9
ATOM 16115 N N . TYR A 1 80 ? 1.345 11.090 -6.129 1.00 0.00 143 TYR A N 9
ATOM 16116 C CA . TYR A 1 80 ? 0.588 11.994 -7.041 1.00 0.00 143 TYR A CA 9
ATOM 16117 C C . TYR A 1 80 ? 0.949 13.450 -6.739 1.00 0.00 143 TYR A C 9
ATOM 16118 O O . TYR A 1 80 ? 1.160 14.248 -7.631 1.00 0.00 143 TYR A O 9
ATOM 16136 N N . ASP A 1 81 ? 1.013 13.799 -5.483 1.00 0.00 144 ASP A N 9
ATOM 16137 C CA . ASP A 1 81 ? 1.351 15.199 -5.107 1.00 0.00 144 ASP A CA 9
ATOM 16138 C C . ASP A 1 81 ? 2.752 15.539 -5.615 1.00 0.00 144 ASP A C 9
ATOM 16139 O O . ASP A 1 81 ? 3.015 16.642 -6.054 1.00 0.00 144 ASP A O 9
ATOM 16148 N N . THR A 1 82 ? 3.652 14.599 -5.556 1.00 0.00 145 THR A N 9
ATOM 16149 C CA . THR A 1 82 ? 5.035 14.859 -6.030 1.00 0.00 145 THR A CA 9
ATOM 16150 C C . THR A 1 82 ? 5.035 14.927 -7.559 1.00 0.00 145 THR A C 9
ATOM 16151 O O . THR A 1 82 ? 6.071 15.042 -8.181 1.00 0.00 145 THR A O 9
ATOM 16162 N N . ARG A 1 83 ? 3.868 14.859 -8.157 1.00 0.00 146 ARG A N 9
ATOM 16163 C CA . ARG A 1 83 ? 3.747 14.922 -9.647 1.00 0.00 146 ARG A CA 9
ATOM 16164 C C . ARG A 1 83 ? 4.426 13.706 -10.277 1.00 0.00 146 ARG A C 9
ATOM 16165 O O . ARG A 1 83 ? 4.687 13.672 -11.465 1.00 0.00 146 ARG A O 9
ATOM 16186 N N . LEU A 1 84 ? 4.702 12.703 -9.491 1.00 0.00 147 LEU A N 9
ATOM 16187 C CA . LEU A 1 84 ? 5.350 11.481 -10.039 1.00 0.00 147 LEU A CA 9
ATOM 16188 C C . LEU A 1 84 ? 4.395 10.812 -11.036 1.00 0.00 147 LEU A C 9
ATOM 16189 O O . LEU A 1 84 ? 4.795 10.353 -12.088 1.00 0.00 147 LEU A O 9
ATOM 16205 N N . ILE A 1 85 ? 3.126 10.746 -10.692 1.00 0.00 148 ILE A N 9
ATOM 16206 C CA . ILE A 1 85 ? 2.117 10.096 -11.583 1.00 0.00 148 ILE A CA 9
ATOM 16207 C C . ILE A 1 85 ? 0.963 11.054 -11.861 1.00 0.00 148 ILE A C 9
ATOM 16208 O O . ILE A 1 85 ? 0.783 12.050 -11.184 1.00 0.00 148 ILE A O 9
ATOM 16224 N N . LYS A 1 86 ? 0.176 10.751 -12.857 1.00 0.00 149 LYS A N 9
ATOM 16225 C CA . LYS A 1 86 ? -0.978 11.619 -13.198 1.00 0.00 149 LYS A CA 9
ATOM 16226 C C . LYS A 1 86 ? -2.056 10.764 -13.867 1.00 0.00 149 LYS A C 9
ATOM 16227 O O . LYS A 1 86 ? -2.408 10.972 -15.013 1.00 0.00 149 LYS A O 9
ATOM 16246 N N . ALA A 1 87 ? -2.581 9.798 -13.148 1.00 0.00 150 ALA A N 9
ATOM 16247 C CA . ALA A 1 87 ? -3.641 8.908 -13.710 1.00 0.00 150 ALA A CA 9
ATOM 16248 C C . ALA A 1 87 ? -4.725 8.705 -12.648 1.00 0.00 150 ALA A C 9
ATOM 16249 O O . ALA A 1 87 ? -5.665 7.958 -12.838 1.00 0.00 150 ALA A O 9
ATOM 16256 N N . MET A 1 88 ? -4.595 9.375 -11.533 1.00 0.00 151 MET A N 9
ATOM 16257 C CA . MET A 1 88 ? -5.604 9.246 -10.445 1.00 0.00 151 MET A CA 9
ATOM 16258 C C . MET A 1 88 ? -5.936 7.768 -10.201 1.00 0.00 151 MET A C 9
ATOM 16259 O O . MET A 1 88 ? -7.010 7.305 -10.539 1.00 0.00 151 MET A O 9
ATOM 16273 N N . PRO A 1 89 ? -5.030 7.036 -9.604 1.00 0.00 152 PRO A N 9
ATOM 16274 C CA . PRO A 1 89 ? -5.245 5.597 -9.295 1.00 0.00 152 PRO A CA 9
ATOM 16275 C C . PRO A 1 89 ? -6.170 5.424 -8.088 1.00 0.00 152 PRO A C 9
ATOM 16276 O O . PRO A 1 89 ? -6.629 4.337 -7.793 1.00 0.00 152 PRO A O 9
ATOM 16287 N N . SER A 1 90 ? -6.451 6.501 -7.392 1.00 0.00 153 SER A N 9
ATOM 16288 C CA . SER A 1 90 ? -7.351 6.421 -6.205 1.00 0.00 153 SER A CA 9
ATOM 16289 C C . SER A 1 90 ? -8.304 7.616 -6.209 1.00 0.00 153 SER A C 9
ATOM 16290 O O . SER A 1 90 ? -7.992 8.678 -5.704 1.00 0.00 153 SER A O 9
ATOM 16298 N N . GLU A 1 91 ? -9.470 7.441 -6.774 1.00 0.00 154 GLU A N 9
ATOM 16299 C CA . GLU A 1 91 ? -10.469 8.544 -6.812 1.00 0.00 154 GLU A CA 9
ATOM 16300 C C . GLU A 1 91 ? -11.296 8.488 -5.529 1.00 0.00 154 GLU A C 9
ATOM 16301 O O . GLU A 1 91 ? -12.146 9.323 -5.278 1.00 0.00 154 GLU A O 9
ATOM 16313 N N . GLY A 1 92 ? -11.047 7.494 -4.714 1.00 0.00 155 GLY A N 9
ATOM 16314 C CA . GLY A 1 92 ? -11.802 7.344 -3.437 1.00 0.00 155 GLY A CA 9
ATOM 16315 C C . GLY A 1 92 ? -12.951 6.356 -3.638 1.00 0.00 155 GLY A C 9
ATOM 16316 O O . GLY A 1 92 ? -14.065 6.736 -3.941 1.00 0.00 155 GLY A O 9
ATOM 16320 N N . ILE A 1 93 ? -12.684 5.086 -3.474 1.00 0.00 156 ILE A N 9
ATOM 16321 C CA . ILE A 1 93 ? -13.748 4.056 -3.652 1.00 0.00 156 ILE A CA 9
ATOM 16322 C C . ILE A 1 93 ? -14.449 3.807 -2.310 1.00 0.00 156 ILE A C 9
ATOM 16323 O O . ILE A 1 93 ? -15.341 2.987 -2.208 1.00 0.00 156 ILE A O 9
ATOM 16339 N N . LYS A 1 94 ? -14.066 4.522 -1.282 1.00 0.00 157 LYS A N 9
ATOM 16340 C CA . LYS A 1 94 ? -14.724 4.336 0.042 1.00 0.00 157 LYS A CA 9
ATOM 16341 C C . LYS A 1 94 ? -14.297 5.461 0.990 1.00 0.00 157 LYS A C 9
ATOM 16342 O O . LYS A 1 94 ? -13.426 5.288 1.820 1.00 0.00 157 LYS A O 9
ATOM 16361 N N . ARG A 1 95 ? -14.915 6.610 0.879 1.00 0.00 158 ARG A N 9
ATOM 16362 C CA . ARG A 1 95 ? -14.559 7.745 1.777 1.00 0.00 158 ARG A CA 9
ATOM 16363 C C . ARG A 1 95 ? -15.543 8.902 1.563 1.00 0.00 158 ARG A C 9
ATOM 16364 O O . ARG A 1 95 ? -15.152 9.997 1.207 1.00 0.00 158 ARG A O 9
ATOM 16385 N N . PRO A 1 96 ? -16.812 8.661 1.778 1.00 0.00 159 PRO A N 9
ATOM 16386 C CA . PRO A 1 96 ? -17.871 9.700 1.612 1.00 0.00 159 PRO A CA 9
ATOM 16387 C C . PRO A 1 96 ? -17.877 10.718 2.758 1.00 0.00 159 PRO A C 9
ATOM 16388 O O . PRO A 1 96 ? -17.227 11.744 2.700 1.00 0.00 159 PRO A O 9
ATOM 16399 N N . LYS A 1 97 ? -18.626 10.442 3.794 1.00 0.00 160 LYS A N 9
ATOM 16400 C CA . LYS A 1 97 ? -18.704 11.386 4.944 1.00 0.00 160 LYS A CA 9
ATOM 16401 C C . LYS A 1 97 ? -17.617 11.064 5.974 1.00 0.00 160 LYS A C 9
ATOM 16402 O O . LYS A 1 97 ? -16.980 10.027 5.929 1.00 0.00 160 LYS A O 9
ATOM 16421 N N . LYS A 1 98 ? -17.410 11.955 6.905 1.00 0.00 161 LYS A N 9
ATOM 16422 C CA . LYS A 1 98 ? -16.379 11.737 7.953 1.00 0.00 161 LYS A CA 9
ATOM 16423 C C . LYS A 1 98 ? -17.029 11.044 9.157 1.00 0.00 161 LYS A C 9
ATOM 16424 O O . LYS A 1 98 ? -16.365 10.668 10.103 1.00 0.00 161 LYS A O 9
ATOM 16443 N N . LYS A 1 99 ? -18.329 10.880 9.130 1.00 0.00 162 LYS A N 9
ATOM 16444 C CA . LYS A 1 99 ? -19.027 10.222 10.274 1.00 0.00 162 LYS A CA 9
ATOM 16445 C C . LYS A 1 99 ? -18.986 8.696 10.128 1.00 0.00 162 LYS A C 9
ATOM 16446 O O . LYS A 1 99 ? -18.974 8.163 9.034 1.00 0.00 162 LYS A O 9
ATOM 16465 N N . VAL A 1 100 ? -18.969 7.994 11.234 1.00 0.00 163 VAL A N 9
ATOM 16466 C CA . VAL A 1 100 ? -18.934 6.505 11.188 1.00 0.00 163 VAL A CA 9
ATOM 16467 C C . VAL A 1 100 ? -20.353 5.961 10.989 1.00 0.00 163 VAL A C 9
ATOM 16468 O O . VAL A 1 100 ? -20.556 4.770 10.851 1.00 0.00 163 VAL A O 9
ATOM 16481 N N . SER A 1 101 ? -21.339 6.821 10.965 1.00 0.00 164 SER A N 9
ATOM 16482 C CA . SER A 1 101 ? -22.737 6.343 10.767 1.00 0.00 164 SER A CA 9
ATOM 16483 C C . SER A 1 101 ? -23.640 7.526 10.413 1.00 0.00 164 SER A C 9
ATOM 16484 O O . SER A 1 101 ? -23.653 8.536 11.092 1.00 0.00 164 SER A O 9
ATOM 16492 N N . VAL A 1 102 ? -24.388 7.409 9.343 1.00 0.00 165 VAL A N 9
ATOM 16493 C CA . VAL A 1 102 ? -25.287 8.522 8.923 1.00 0.00 165 VAL A CA 9
ATOM 16494 C C . VAL A 1 102 ? -26.659 8.376 9.587 1.00 0.00 165 VAL A C 9
ATOM 16495 O O . VAL A 1 102 ? -27.265 7.321 9.563 1.00 0.00 165 VAL A O 9
ATOM 16508 N N . GLU A 1 103 ? -27.147 9.443 10.177 1.00 0.00 166 GLU A N 9
ATOM 16509 C CA . GLU A 1 103 ? -28.482 9.416 10.849 1.00 0.00 166 GLU A CA 9
ATOM 16510 C C . GLU A 1 103 ? -29.386 10.459 10.191 1.00 0.00 166 GLU A C 9
ATOM 16511 O O . GLU A 1 103 ? -30.591 10.442 10.352 1.00 0.00 166 GLU A O 9
ATOM 16523 N N . LEU A 1 104 ? -28.812 11.373 9.451 1.00 0.00 167 LEU A N 9
ATOM 16524 C CA . LEU A 1 104 ? -29.639 12.419 8.788 1.00 0.00 167 LEU A CA 9
ATOM 16525 C C . LEU A 1 104 ? -30.256 11.857 7.509 1.00 0.00 167 LEU A C 9
ATOM 16526 O O . LEU A 1 104 ? -29.579 11.281 6.675 1.00 0.00 167 LEU A O 9
ATOM 16542 N N . GLU A 1 105 ? -31.539 12.038 7.347 1.00 0.00 168 GLU A N 9
ATOM 16543 C CA . GLU A 1 105 ? -32.227 11.541 6.125 1.00 0.00 168 GLU A CA 9
ATOM 16544 C C . GLU A 1 105 ? -33.287 12.549 5.719 1.00 0.00 168 GLU A C 9
ATOM 16545 O O . GLU A 1 105 ? -33.342 12.974 4.583 1.00 0.00 168 GLU A O 9
ATOM 16557 N N . HIS A 1 106 ? -34.143 12.948 6.625 1.00 0.00 169 HIS A N 9
ATOM 16558 C CA . HIS A 1 106 ? -35.184 13.934 6.233 1.00 0.00 169 HIS A CA 9
ATOM 16559 C C . HIS A 1 106 ? -35.646 14.770 7.416 1.00 0.00 169 HIS A C 9
ATOM 16560 O O . HIS A 1 106 ? -35.348 14.510 8.570 1.00 0.00 169 HIS A O 9
ATOM 16574 N N . HIS A 1 107 ? -36.380 15.793 7.095 1.00 0.00 170 HIS A N 9
ATOM 16575 C CA . HIS A 1 107 ? -36.915 16.728 8.108 1.00 0.00 170 HIS A CA 9
ATOM 16576 C C . HIS A 1 107 ? -38.148 16.138 8.788 1.00 0.00 170 HIS A C 9
ATOM 16577 O O . HIS A 1 107 ? -38.917 15.405 8.193 1.00 0.00 170 HIS A O 9
ATOM 16591 N N . HIS A 1 108 ? -38.338 16.455 10.040 1.00 0.00 171 HIS A N 9
ATOM 16592 C CA . HIS A 1 108 ? -39.509 15.926 10.784 1.00 0.00 171 HIS A CA 9
ATOM 16593 C C . HIS A 1 108 ? -40.709 16.857 10.597 1.00 0.00 171 HIS A C 9
ATOM 16594 O O . HIS A 1 108 ? -40.648 18.039 10.884 1.00 0.00 171 HIS A O 9
ATOM 16608 N N . HIS A 1 109 ? -41.801 16.325 10.124 1.00 0.00 172 HIS A N 9
ATOM 16609 C CA . HIS A 1 109 ? -43.016 17.153 9.923 1.00 0.00 172 HIS A CA 9
ATOM 16610 C C . HIS A 1 109 ? -43.748 17.296 11.260 1.00 0.00 172 HIS A C 9
ATOM 16611 O O . HIS A 1 109 ? -44.617 18.131 11.422 1.00 0.00 172 HIS A O 9
ATOM 16625 N N . HIS A 1 110 ? -43.396 16.483 12.223 1.00 0.00 173 HIS A N 9
ATOM 16626 C CA . HIS A 1 110 ? -44.057 16.561 13.556 1.00 0.00 173 HIS A CA 9
ATOM 16627 C C . HIS A 1 110 ? -45.578 16.600 13.387 1.00 0.00 173 HIS A C 9
ATOM 16628 O O . HIS A 1 110 ? -46.229 15.579 13.280 1.00 0.00 173 HIS A O 9
ATOM 16642 N N . HIS A 1 111 ? -46.148 17.775 13.373 1.00 0.00 174 HIS A N 9
ATOM 16643 C CA . HIS A 1 111 ? -47.622 17.890 13.224 1.00 0.00 174 HIS A CA 9
ATOM 16644 C C . HIS A 1 111 ? -47.990 19.359 13.038 1.00 0.00 174 HIS A C 9
ATOM 16645 O O . HIS A 1 111 ? -47.523 19.949 12.079 1.00 0.00 174 HIS A O 9
ATOM 16660 N N . THR A 1 1 ? 12.045 1.867 -7.719 1.00 0.00 64 THR A N 10
ATOM 16661 C CA . THR A 1 1 ? 12.268 2.708 -6.511 1.00 0.00 64 THR A CA 10
ATOM 16662 C C . THR A 1 1 ? 10.936 2.914 -5.779 1.00 0.00 64 THR A C 10
ATOM 16663 O O . THR A 1 1 ? 10.845 3.669 -4.830 1.00 0.00 64 THR A O 10
ATOM 16674 N N . PHE A 1 2 ? 9.904 2.241 -6.216 1.00 0.00 65 PHE A N 10
ATOM 16675 C CA . PHE A 1 2 ? 8.574 2.386 -5.553 1.00 0.00 65 PHE A CA 10
ATOM 16676 C C . PHE A 1 2 ? 8.663 1.858 -4.114 1.00 0.00 65 PHE A C 10
ATOM 16677 O O . PHE A 1 2 ? 8.061 2.389 -3.201 1.00 0.00 65 PHE A O 10
ATOM 16694 N N . LYS A 1 3 ? 9.388 0.792 -3.925 1.00 0.00 66 LYS A N 10
ATOM 16695 C CA . LYS A 1 3 ? 9.501 0.192 -2.568 1.00 0.00 66 LYS A CA 10
ATOM 16696 C C . LYS A 1 3 ? 10.096 1.215 -1.599 1.00 0.00 66 LYS A C 10
ATOM 16697 O O . LYS A 1 3 ? 9.678 1.326 -0.462 1.00 0.00 66 LYS A O 10
ATOM 16716 N N . GLN A 1 4 ? 11.072 1.958 -2.033 1.00 0.00 67 GLN A N 10
ATOM 16717 C CA . GLN A 1 4 ? 11.693 2.972 -1.133 1.00 0.00 67 GLN A CA 10
ATOM 16718 C C . GLN A 1 4 ? 10.655 4.040 -0.774 1.00 0.00 67 GLN A C 10
ATOM 16719 O O . GLN A 1 4 ? 10.505 4.419 0.372 1.00 0.00 67 GLN A O 10
ATOM 16733 N N . VAL A 1 5 ? 9.943 4.531 -1.751 1.00 0.00 68 VAL A N 10
ATOM 16734 C CA . VAL A 1 5 ? 8.916 5.577 -1.478 1.00 0.00 68 VAL A CA 10
ATOM 16735 C C . VAL A 1 5 ? 7.803 4.988 -0.606 1.00 0.00 68 VAL A C 10
ATOM 16736 O O . VAL A 1 5 ? 7.371 5.583 0.362 1.00 0.00 68 VAL A O 10
ATOM 16749 N N . ALA A 1 6 ? 7.335 3.820 -0.951 1.00 0.00 69 ALA A N 10
ATOM 16750 C CA . ALA A 1 6 ? 6.250 3.186 -0.149 1.00 0.00 69 ALA A CA 10
ATOM 16751 C C . ALA A 1 6 ? 6.783 2.845 1.243 1.00 0.00 69 ALA A C 10
ATOM 16752 O O . ALA A 1 6 ? 6.117 3.025 2.242 1.00 0.00 69 ALA A O 10
ATOM 16759 N N . ASP A 1 7 ? 7.988 2.357 1.309 1.00 0.00 70 ASP A N 10
ATOM 16760 C CA . ASP A 1 7 ? 8.587 2.005 2.626 1.00 0.00 70 ASP A CA 10
ATOM 16761 C C . ASP A 1 7 ? 8.743 3.279 3.460 1.00 0.00 70 ASP A C 10
ATOM 16762 O O . ASP A 1 7 ? 8.593 3.273 4.666 1.00 0.00 70 ASP A O 10
ATOM 16771 N N . ASP A 1 8 ? 9.048 4.370 2.818 1.00 0.00 71 ASP A N 10
ATOM 16772 C CA . ASP A 1 8 ? 9.218 5.654 3.554 1.00 0.00 71 ASP A CA 10
ATOM 16773 C C . ASP A 1 8 ? 7.902 6.042 4.232 1.00 0.00 71 ASP A C 10
ATOM 16774 O O . ASP A 1 8 ? 7.878 6.475 5.368 1.00 0.00 71 ASP A O 10
ATOM 16783 N N . TRP A 1 9 ? 6.805 5.903 3.539 1.00 0.00 72 TRP A N 10
ATOM 16784 C CA . TRP A 1 9 ? 5.496 6.279 4.145 1.00 0.00 72 TRP A CA 10
ATOM 16785 C C . TRP A 1 9 ? 5.231 5.395 5.375 1.00 0.00 72 TRP A C 10
ATOM 16786 O O . TRP A 1 9 ? 4.906 5.876 6.444 1.00 0.00 72 TRP A O 10
ATOM 16807 N N . LEU A 1 10 ? 5.374 4.108 5.225 1.00 0.00 73 LEU A N 10
ATOM 16808 C CA . LEU A 1 10 ? 5.144 3.189 6.378 1.00 0.00 73 LEU A CA 10
ATOM 16809 C C . LEU A 1 10 ? 6.200 3.447 7.457 1.00 0.00 73 LEU A C 10
ATOM 16810 O O . LEU A 1 10 ? 5.913 3.466 8.638 1.00 0.00 73 LEU A O 10
ATOM 16826 N N . LYS A 1 11 ? 7.420 3.642 7.053 1.00 0.00 74 LYS A N 10
ATOM 16827 C CA . LYS A 1 11 ? 8.496 3.899 8.044 1.00 0.00 74 LYS A CA 10
ATOM 16828 C C . LYS A 1 11 ? 8.205 5.204 8.786 1.00 0.00 74 LYS A C 10
ATOM 16829 O O . LYS A 1 11 ? 8.310 5.282 9.995 1.00 0.00 74 LYS A O 10
ATOM 16848 N N . GLN A 1 12 ? 7.846 6.229 8.068 1.00 0.00 75 GLN A N 10
ATOM 16849 C CA . GLN A 1 12 ? 7.549 7.533 8.724 1.00 0.00 75 GLN A CA 10
ATOM 16850 C C . GLN A 1 12 ? 6.285 7.394 9.578 1.00 0.00 75 GLN A C 10
ATOM 16851 O O . GLN A 1 12 ? 6.190 7.928 10.666 1.00 0.00 75 GLN A O 10
ATOM 16865 N N . TYR A 1 13 ? 5.313 6.680 9.086 1.00 0.00 76 TYR A N 10
ATOM 16866 C CA . TYR A 1 13 ? 4.050 6.494 9.854 1.00 0.00 76 TYR A CA 10
ATOM 16867 C C . TYR A 1 13 ? 4.312 5.541 11.023 1.00 0.00 76 TYR A C 10
ATOM 16868 O O . TYR A 1 13 ? 3.505 5.401 11.923 1.00 0.00 76 TYR A O 10
ATOM 16886 N N . ALA A 1 14 ? 5.438 4.887 11.009 1.00 0.00 77 ALA A N 10
ATOM 16887 C CA . ALA A 1 14 ? 5.771 3.940 12.108 1.00 0.00 77 ALA A CA 10
ATOM 16888 C C . ALA A 1 14 ? 6.041 4.726 13.398 1.00 0.00 77 ALA A C 10
ATOM 16889 O O . ALA A 1 14 ? 6.201 4.160 14.463 1.00 0.00 77 ALA A O 10
ATOM 16896 N N . ASN A 1 15 ? 6.104 6.027 13.304 1.00 0.00 78 ASN A N 10
ATOM 16897 C CA . ASN A 1 15 ? 6.378 6.852 14.515 1.00 0.00 78 ASN A CA 10
ATOM 16898 C C . ASN A 1 15 ? 5.227 6.727 15.517 1.00 0.00 78 ASN A C 10
ATOM 16899 O O . ASN A 1 15 ? 4.071 6.890 15.179 1.00 0.00 78 ASN A O 10
ATOM 16910 N N . ASP A 1 16 ? 5.553 6.448 16.753 1.00 0.00 79 ASP A N 10
ATOM 16911 C CA . ASP A 1 16 ? 4.506 6.314 17.812 1.00 0.00 79 ASP A CA 10
ATOM 16912 C C . ASP A 1 16 ? 3.482 5.249 17.407 1.00 0.00 79 ASP A C 10
ATOM 16913 O O . ASP A 1 16 ? 3.819 4.097 17.211 1.00 0.00 79 ASP A O 10
ATOM 16922 N N . VAL A 1 17 ? 2.237 5.640 17.281 1.00 0.00 80 VAL A N 10
ATOM 16923 C CA . VAL A 1 17 ? 1.152 4.682 16.890 1.00 0.00 80 VAL A CA 10
ATOM 16924 C C . VAL A 1 17 ? 1.378 3.310 17.530 1.00 0.00 80 VAL A C 10
ATOM 16925 O O . VAL A 1 17 ? 2.100 3.168 18.499 1.00 0.00 80 VAL A O 10
ATOM 16938 N N . LYS A 1 18 ? 0.765 2.292 16.981 1.00 0.00 81 LYS A N 10
ATOM 16939 C CA . LYS A 1 18 ? 0.939 0.921 17.533 1.00 0.00 81 LYS A CA 10
ATOM 16940 C C . LYS A 1 18 ? 1.968 0.161 16.691 1.00 0.00 81 LYS A C 10
ATOM 16941 O O . LYS A 1 18 ? 1.925 0.164 15.475 1.00 0.00 81 LYS A O 10
ATOM 16960 N N . VAL A 1 19 ? 2.893 -0.487 17.340 1.00 0.00 82 VAL A N 10
ATOM 16961 C CA . VAL A 1 19 ? 3.943 -1.259 16.614 1.00 0.00 82 VAL A CA 10
ATOM 16962 C C . VAL A 1 19 ? 3.305 -2.444 15.876 1.00 0.00 82 VAL A C 10
ATOM 16963 O O . VAL A 1 19 ? 3.639 -2.741 14.744 1.00 0.00 82 VAL A O 10
ATOM 16976 N N . SER A 1 20 ? 2.404 -3.134 16.519 1.00 0.00 83 SER A N 10
ATOM 16977 C CA . SER A 1 20 ? 1.753 -4.310 15.869 1.00 0.00 83 SER A CA 10
ATOM 16978 C C . SER A 1 20 ? 0.994 -3.865 14.613 1.00 0.00 83 SER A C 10
ATOM 16979 O O . SER A 1 20 ? 1.053 -4.500 13.577 1.00 0.00 83 SER A O 10
ATOM 16987 N N . SER A 1 21 ? 0.274 -2.785 14.706 1.00 0.00 84 SER A N 10
ATOM 16988 C CA . SER A 1 21 ? -0.501 -2.292 13.531 1.00 0.00 84 SER A CA 10
ATOM 16989 C C . SER A 1 21 ? 0.448 -1.936 12.382 1.00 0.00 84 SER A C 10
ATOM 16990 O O . SER A 1 21 ? 0.189 -2.229 11.230 1.00 0.00 84 SER A O 10
ATOM 16998 N N . VAL A 1 22 ? 1.537 -1.292 12.688 1.00 0.00 85 VAL A N 10
ATOM 16999 C CA . VAL A 1 22 ? 2.505 -0.896 11.624 1.00 0.00 85 VAL A CA 10
ATOM 17000 C C . VAL A 1 22 ? 3.116 -2.144 10.977 1.00 0.00 85 VAL A C 10
ATOM 17001 O O . VAL A 1 22 ? 3.265 -2.224 9.773 1.00 0.00 85 VAL A O 10
ATOM 17014 N N . ARG A 1 23 ? 3.491 -3.108 11.770 1.00 0.00 86 ARG A N 10
ATOM 17015 C CA . ARG A 1 23 ? 4.112 -4.341 11.207 1.00 0.00 86 ARG A CA 10
ATOM 17016 C C . ARG A 1 23 ? 3.123 -5.052 10.274 1.00 0.00 86 ARG A C 10
ATOM 17017 O O . ARG A 1 23 ? 3.478 -5.500 9.201 1.00 0.00 86 ARG A O 10
ATOM 17038 N N . ALA A 1 24 ? 1.889 -5.165 10.679 1.00 0.00 87 ALA A N 10
ATOM 17039 C CA . ALA A 1 24 ? 0.881 -5.854 9.819 1.00 0.00 87 ALA A CA 10
ATOM 17040 C C . ALA A 1 24 ? 0.614 -5.024 8.559 1.00 0.00 87 ALA A C 10
ATOM 17041 O O . ALA A 1 24 ? 0.529 -5.544 7.461 1.00 0.00 87 ALA A O 10
ATOM 17048 N N . ARG A 1 25 ? 0.478 -3.737 8.713 1.00 0.00 88 ARG A N 10
ATOM 17049 C CA . ARG A 1 25 ? 0.218 -2.859 7.534 1.00 0.00 88 ARG A CA 10
ATOM 17050 C C . ARG A 1 25 ? 1.462 -2.827 6.639 1.00 0.00 88 ARG A C 10
ATOM 17051 O O . ARG A 1 25 ? 1.374 -2.798 5.426 1.00 0.00 88 ARG A O 10
ATOM 17072 N N . GLU A 1 26 ? 2.621 -2.824 7.238 1.00 0.00 89 GLU A N 10
ATOM 17073 C CA . GLU A 1 26 ? 3.886 -2.786 6.443 1.00 0.00 89 GLU A CA 10
ATOM 17074 C C . GLU A 1 26 ? 4.019 -4.074 5.623 1.00 0.00 89 GLU A C 10
ATOM 17075 O O . GLU A 1 26 ? 4.376 -4.052 4.461 1.00 0.00 89 GLU A O 10
ATOM 17087 N N . LYS A 1 27 ? 3.735 -5.194 6.225 1.00 0.00 90 LYS A N 10
ATOM 17088 C CA . LYS A 1 27 ? 3.838 -6.489 5.492 1.00 0.00 90 LYS A CA 10
ATOM 17089 C C . LYS A 1 27 ? 2.835 -6.508 4.335 1.00 0.00 90 LYS A C 10
ATOM 17090 O O . LYS A 1 27 ? 3.144 -6.924 3.235 1.00 0.00 90 LYS A O 10
ATOM 17109 N N . ALA A 1 28 ? 1.635 -6.062 4.580 1.00 0.00 91 ALA A N 10
ATOM 17110 C CA . ALA A 1 28 ? 0.607 -6.051 3.503 1.00 0.00 91 ALA A CA 10
ATOM 17111 C C . ALA A 1 28 ? 1.008 -5.055 2.410 1.00 0.00 91 ALA A C 10
ATOM 17112 O O . ALA A 1 28 ? 0.878 -5.323 1.231 1.00 0.00 91 ALA A O 10
ATOM 17119 N N . ILE A 1 29 ? 1.491 -3.905 2.794 1.00 0.00 92 ILE A N 10
ATOM 17120 C CA . ILE A 1 29 ? 1.898 -2.891 1.775 1.00 0.00 92 ILE A CA 10
ATOM 17121 C C . ILE A 1 29 ? 3.093 -3.420 0.977 1.00 0.00 92 ILE A C 10
ATOM 17122 O O . ILE A 1 29 ? 3.161 -3.287 -0.231 1.00 0.00 92 ILE A O 10
ATOM 17138 N N . GLN A 1 30 ? 4.043 -4.005 1.648 1.00 0.00 93 GLN A N 10
ATOM 17139 C CA . GLN A 1 30 ? 5.241 -4.532 0.939 1.00 0.00 93 GLN A CA 10
ATOM 17140 C C . GLN A 1 30 ? 4.798 -5.487 -0.172 1.00 0.00 93 GLN A C 10
ATOM 17141 O O . GLN A 1 30 ? 5.372 -5.525 -1.242 1.00 0.00 93 GLN A O 10
ATOM 17155 N N . HIS A 1 31 ? 3.780 -6.259 0.081 1.00 0.00 94 HIS A N 10
ATOM 17156 C CA . HIS A 1 31 ? 3.290 -7.218 -0.950 1.00 0.00 94 HIS A CA 10
ATOM 17157 C C . HIS A 1 31 ? 2.721 -6.449 -2.148 1.00 0.00 94 HIS A C 10
ATOM 17158 O O . HIS A 1 31 ? 2.899 -6.831 -3.291 1.00 0.00 94 HIS A O 10
ATOM 17172 N N . ALA A 1 32 ? 2.030 -5.374 -1.893 1.00 0.00 95 ALA A N 10
ATOM 17173 C CA . ALA A 1 32 ? 1.439 -4.584 -3.009 1.00 0.00 95 ALA A CA 10
ATOM 17174 C C . ALA A 1 32 ? 2.541 -4.162 -3.986 1.00 0.00 95 ALA A C 10
ATOM 17175 O O . ALA A 1 32 ? 2.438 -4.350 -5.185 1.00 0.00 95 ALA A O 10
ATOM 17182 N N . ILE A 1 33 ? 3.597 -3.597 -3.478 1.00 0.00 96 ILE A N 10
ATOM 17183 C CA . ILE A 1 33 ? 4.714 -3.157 -4.359 1.00 0.00 96 ILE A CA 10
ATOM 17184 C C . ILE A 1 33 ? 5.354 -4.384 -5.014 1.00 0.00 96 ILE A C 10
ATOM 17185 O O . ILE A 1 33 ? 5.678 -4.374 -6.186 1.00 0.00 96 ILE A O 10
ATOM 17201 N N . GLU A 1 34 ? 5.559 -5.427 -4.259 1.00 0.00 97 GLU A N 10
ATOM 17202 C CA . GLU A 1 34 ? 6.201 -6.648 -4.825 1.00 0.00 97 GLU A CA 10
ATOM 17203 C C . GLU A 1 34 ? 5.600 -6.967 -6.202 1.00 0.00 97 GLU A C 10
ATOM 17204 O O . GLU A 1 34 ? 6.304 -7.139 -7.179 1.00 0.00 97 GLU A O 10
ATOM 17216 N N . ARG A 1 35 ? 4.304 -7.042 -6.278 1.00 0.00 98 ARG A N 10
ATOM 17217 C CA . ARG A 1 35 ? 3.642 -7.344 -7.580 1.00 0.00 98 ARG A CA 10
ATOM 17218 C C . ARG A 1 35 ? 3.905 -6.199 -8.563 1.00 0.00 98 ARG A C 10
ATOM 17219 O O . ARG A 1 35 ? 4.159 -6.413 -9.734 1.00 0.00 98 ARG A O 10
ATOM 17240 N N . PHE A 1 36 ? 3.845 -4.986 -8.094 1.00 0.00 99 PHE A N 10
ATOM 17241 C CA . PHE A 1 36 ? 4.088 -3.818 -8.987 1.00 0.00 99 PHE A CA 10
ATOM 17242 C C . PHE A 1 36 ? 5.572 -3.452 -8.919 1.00 0.00 99 PHE A C 10
ATOM 17243 O O . PHE A 1 36 ? 5.973 -2.350 -9.240 1.00 0.00 99 PHE A O 10
ATOM 17260 N N . ASN A 1 37 ? 6.382 -4.381 -8.497 1.00 0.00 100 ASN A N 10
ATOM 17261 C CA . ASN A 1 37 ? 7.846 -4.124 -8.395 1.00 0.00 100 ASN A CA 10
ATOM 17262 C C . ASN A 1 37 ? 8.411 -3.818 -9.783 1.00 0.00 100 ASN A C 10
ATOM 17263 O O . ASN A 1 37 ? 9.255 -2.956 -9.947 1.00 0.00 100 ASN A O 10
ATOM 17274 N N . THR A 1 38 ? 7.960 -4.526 -10.782 1.00 0.00 101 THR A N 10
ATOM 17275 C CA . THR A 1 38 ? 8.473 -4.288 -12.162 1.00 0.00 101 THR A CA 10
ATOM 17276 C C . THR A 1 38 ? 7.568 -3.290 -12.879 1.00 0.00 101 THR A C 10
ATOM 17277 O O . THR A 1 38 ? 7.935 -2.736 -13.897 1.00 0.00 101 THR A O 10
ATOM 17288 N N . LYS A 1 39 ? 6.385 -3.060 -12.361 1.00 0.00 102 LYS A N 10
ATOM 17289 C CA . LYS A 1 39 ? 5.446 -2.097 -13.021 1.00 0.00 102 LYS A CA 10
ATOM 17290 C C . LYS A 1 39 ? 5.393 -0.783 -12.215 1.00 0.00 102 LYS A C 10
ATOM 17291 O O . LYS A 1 39 ? 5.357 -0.808 -11.002 1.00 0.00 102 LYS A O 10
ATOM 17310 N N . PRO A 1 40 ? 5.380 0.356 -12.875 1.00 0.00 103 PRO A N 10
ATOM 17311 C CA . PRO A 1 40 ? 5.320 1.681 -12.190 1.00 0.00 103 PRO A CA 10
ATOM 17312 C C . PRO A 1 40 ? 3.938 1.982 -11.589 1.00 0.00 103 PRO A C 10
ATOM 17313 O O . PRO A 1 40 ? 2.940 1.381 -11.940 1.00 0.00 103 PRO A O 10
ATOM 17324 N N . ILE A 1 41 ? 3.890 2.910 -10.676 1.00 0.00 104 ILE A N 10
ATOM 17325 C CA . ILE A 1 41 ? 2.599 3.280 -10.029 1.00 0.00 104 ILE A CA 10
ATOM 17326 C C . ILE A 1 41 ? 1.633 3.883 -11.062 1.00 0.00 104 ILE A C 10
ATOM 17327 O O . ILE A 1 41 ? 0.451 3.594 -11.064 1.00 0.00 104 ILE A O 10
ATOM 17343 N N . GLN A 1 42 ? 2.123 4.740 -11.911 1.00 0.00 105 GLN A N 10
ATOM 17344 C CA . GLN A 1 42 ? 1.238 5.394 -12.922 1.00 0.00 105 GLN A CA 10
ATOM 17345 C C . GLN A 1 42 ? 0.535 4.339 -13.789 1.00 0.00 105 GLN A C 10
ATOM 17346 O O . GLN A 1 42 ? -0.445 4.625 -14.451 1.00 0.00 105 GLN A O 10
ATOM 17360 N N . THR A 1 43 ? 1.029 3.132 -13.805 1.00 0.00 106 THR A N 10
ATOM 17361 C CA . THR A 1 43 ? 0.391 2.070 -14.644 1.00 0.00 106 THR A CA 10
ATOM 17362 C C . THR A 1 43 ? -0.595 1.262 -13.793 1.00 0.00 106 THR A C 10
ATOM 17363 O O . THR A 1 43 ? -1.205 0.320 -14.262 1.00 0.00 106 THR A O 10
ATOM 17374 N N . ILE A 1 44 ? -0.768 1.627 -12.548 1.00 0.00 107 ILE A N 10
ATOM 17375 C CA . ILE A 1 44 ? -1.727 0.876 -11.685 1.00 0.00 107 ILE A CA 10
ATOM 17376 C C . ILE A 1 44 ? -3.153 1.368 -11.952 1.00 0.00 107 ILE A C 10
ATOM 17377 O O . ILE A 1 44 ? -3.445 2.547 -11.869 1.00 0.00 107 ILE A O 10
ATOM 17393 N N . LYS A 1 45 ? -4.043 0.467 -12.285 1.00 0.00 108 LYS A N 10
ATOM 17394 C CA . LYS A 1 45 ? -5.453 0.859 -12.579 1.00 0.00 108 LYS A CA 10
ATOM 17395 C C . LYS A 1 45 ? -6.345 0.597 -11.361 1.00 0.00 108 LYS A C 10
ATOM 17396 O O . LYS A 1 45 ? -6.003 -0.159 -10.472 1.00 0.00 108 LYS A O 10
ATOM 17415 N N . LYS A 1 46 ? -7.489 1.223 -11.328 1.00 0.00 109 LYS A N 10
ATOM 17416 C CA . LYS A 1 46 ? -8.432 1.032 -10.188 1.00 0.00 109 LYS A CA 10
ATOM 17417 C C . LYS A 1 46 ? -8.864 -0.439 -10.120 1.00 0.00 109 LYS A C 10
ATOM 17418 O O . LYS A 1 46 ? -8.989 -1.014 -9.056 1.00 0.00 109 LYS A O 10
ATOM 17437 N N . HIS A 1 47 ? -9.097 -1.047 -11.249 1.00 0.00 110 HIS A N 10
ATOM 17438 C CA . HIS A 1 47 ? -9.522 -2.477 -11.256 1.00 0.00 110 HIS A CA 10
ATOM 17439 C C . HIS A 1 47 ? -8.435 -3.332 -10.594 1.00 0.00 110 HIS A C 10
ATOM 17440 O O . HIS A 1 47 ? -8.709 -4.176 -9.761 1.00 0.00 110 HIS A O 10
ATOM 17454 N N . ASP A 1 48 ? -7.203 -3.110 -10.959 1.00 0.00 111 ASP A N 10
ATOM 17455 C CA . ASP A 1 48 ? -6.082 -3.888 -10.355 1.00 0.00 111 ASP A CA 10
ATOM 17456 C C . ASP A 1 48 ? -5.976 -3.545 -8.866 1.00 0.00 111 ASP A C 10
ATOM 17457 O O . ASP A 1 48 ? -5.790 -4.404 -8.025 1.00 0.00 111 ASP A O 10
ATOM 17466 N N . TYR A 1 49 ? -6.098 -2.289 -8.544 1.00 0.00 112 TYR A N 10
ATOM 17467 C CA . TYR A 1 49 ? -6.012 -1.861 -7.118 1.00 0.00 112 TYR A CA 10
ATOM 17468 C C . TYR A 1 49 ? -7.154 -2.500 -6.326 1.00 0.00 112 TYR A C 10
ATOM 17469 O O . TYR A 1 49 ? -6.969 -2.996 -5.231 1.00 0.00 112 TYR A O 10
ATOM 17487 N N . GLN A 1 50 ? -8.335 -2.480 -6.873 1.00 0.00 113 GLN A N 10
ATOM 17488 C CA . GLN A 1 50 ? -9.499 -3.075 -6.163 1.00 0.00 113 GLN A CA 10
ATOM 17489 C C . GLN A 1 50 ? -9.246 -4.570 -5.942 1.00 0.00 113 GLN A C 10
ATOM 17490 O O . GLN A 1 50 ? -9.583 -5.124 -4.913 1.00 0.00 113 GLN A O 10
ATOM 17504 N N . ARG A 1 51 ? -8.656 -5.224 -6.903 1.00 0.00 114 ARG A N 10
ATOM 17505 C CA . ARG A 1 51 ? -8.376 -6.682 -6.753 1.00 0.00 114 ARG A CA 10
ATOM 17506 C C . ARG A 1 51 ? -7.424 -6.896 -5.571 1.00 0.00 114 ARG A C 10
ATOM 17507 O O . ARG A 1 51 ? -7.591 -7.802 -4.776 1.00 0.00 114 ARG A O 10
ATOM 17528 N N . PHE A 1 52 ? -6.425 -6.068 -5.458 1.00 0.00 115 PHE A N 10
ATOM 17529 C CA . PHE A 1 52 ? -5.449 -6.205 -4.338 1.00 0.00 115 PHE A CA 10
ATOM 17530 C C . PHE A 1 52 ? -6.170 -6.040 -2.997 1.00 0.00 115 PHE A C 10
ATOM 17531 O O . PHE A 1 52 ? -5.925 -6.768 -2.056 1.00 0.00 115 PHE A O 10
ATOM 17548 N N . VAL A 1 53 ? -7.044 -5.078 -2.904 1.00 0.00 116 VAL A N 10
ATOM 17549 C CA . VAL A 1 53 ? -7.774 -4.850 -1.624 1.00 0.00 116 VAL A CA 10
ATOM 17550 C C . VAL A 1 53 ? -8.569 -6.109 -1.257 1.00 0.00 116 VAL A C 10
ATOM 17551 O O . VAL A 1 53 ? -8.568 -6.552 -0.123 1.00 0.00 116 VAL A O 10
ATOM 17564 N N . ASP A 1 54 ? -9.251 -6.682 -2.209 1.00 0.00 117 ASP A N 10
ATOM 17565 C CA . ASP A 1 54 ? -10.049 -7.912 -1.929 1.00 0.00 117 ASP A CA 10
ATOM 17566 C C . ASP A 1 54 ? -9.093 -9.065 -1.583 1.00 0.00 117 ASP A C 10
ATOM 17567 O O . ASP A 1 54 ? -9.393 -9.917 -0.768 1.00 0.00 117 ASP A O 10
ATOM 17576 N N . ASP A 1 55 ? -7.951 -9.098 -2.210 1.00 0.00 118 ASP A N 10
ATOM 17577 C CA . ASP A 1 55 ? -6.975 -10.194 -1.936 1.00 0.00 118 ASP A CA 10
ATOM 17578 C C . ASP A 1 55 ? -6.560 -10.165 -0.462 1.00 0.00 118 ASP A C 10
ATOM 17579 O O . ASP A 1 55 ? -6.558 -11.176 0.215 1.00 0.00 118 ASP A O 10
ATOM 17588 N N . ILE A 1 56 ? -6.202 -9.015 0.037 1.00 0.00 119 ILE A N 10
ATOM 17589 C CA . ILE A 1 56 ? -5.782 -8.918 1.465 1.00 0.00 119 ILE A CA 10
ATOM 17590 C C . ILE A 1 56 ? -7.005 -9.048 2.378 1.00 0.00 119 ILE A C 10
ATOM 17591 O O . ILE A 1 56 ? -6.913 -9.512 3.497 1.00 0.00 119 ILE A O 10
ATOM 17607 N N . SER A 1 57 ? -8.149 -8.633 1.909 1.00 0.00 120 SER A N 10
ATOM 17608 C CA . SER A 1 57 ? -9.376 -8.723 2.750 1.00 0.00 120 SER A CA 10
ATOM 17609 C C . SER A 1 57 ? -9.647 -10.189 3.092 1.00 0.00 120 SER A C 10
ATOM 17610 O O . SER A 1 57 ? -10.152 -10.512 4.151 1.00 0.00 120 SER A O 10
ATOM 17618 N N . ALA A 1 58 ? -9.317 -11.076 2.199 1.00 0.00 121 ALA A N 10
ATOM 17619 C CA . ALA A 1 58 ? -9.552 -12.521 2.458 1.00 0.00 121 ALA A CA 10
ATOM 17620 C C . ALA A 1 58 ? -8.431 -13.070 3.345 1.00 0.00 121 ALA A C 10
ATOM 17621 O O . ALA A 1 58 ? -8.500 -14.183 3.832 1.00 0.00 121 ALA A O 10
ATOM 17628 N N . GLN A 1 59 ? -7.398 -12.292 3.555 1.00 0.00 122 GLN A N 10
ATOM 17629 C CA . GLN A 1 59 ? -6.257 -12.745 4.411 1.00 0.00 122 GLN A CA 10
ATOM 17630 C C . GLN A 1 59 ? -6.255 -11.951 5.717 1.00 0.00 122 GLN A C 10
ATOM 17631 O O . GLN A 1 59 ? -5.728 -12.395 6.720 1.00 0.00 122 GLN A O 10
ATOM 17645 N N . TYR A 1 60 ? -6.835 -10.774 5.710 1.00 0.00 123 TYR A N 10
ATOM 17646 C CA . TYR A 1 60 ? -6.867 -9.930 6.949 1.00 0.00 123 TYR A CA 10
ATOM 17647 C C . TYR A 1 60 ? -8.293 -9.459 7.233 1.00 0.00 123 TYR A C 10
ATOM 17648 O O . TYR A 1 60 ? -9.148 -9.447 6.368 1.00 0.00 123 TYR A O 10
ATOM 17666 N N . SER A 1 61 ? -8.551 -9.080 8.456 1.00 0.00 124 SER A N 10
ATOM 17667 C CA . SER A 1 61 ? -9.913 -8.615 8.837 1.00 0.00 124 SER A CA 10
ATOM 17668 C C . SER A 1 61 ? -10.256 -7.308 8.121 1.00 0.00 124 SER A C 10
ATOM 17669 O O . SER A 1 61 ? -9.403 -6.627 7.588 1.00 0.00 124 SER A O 10
ATOM 17677 N N . LYS A 1 62 ? -11.510 -6.962 8.110 1.00 0.00 125 LYS A N 10
ATOM 17678 C CA . LYS A 1 62 ? -11.939 -5.706 7.436 1.00 0.00 125 LYS A CA 10
ATOM 17679 C C . LYS A 1 62 ? -11.302 -4.497 8.127 1.00 0.00 125 LYS A C 10
ATOM 17680 O O . LYS A 1 62 ? -11.006 -3.496 7.502 1.00 0.00 125 LYS A O 10
ATOM 17699 N N . ASN A 1 63 ? -11.105 -4.577 9.410 1.00 0.00 126 ASN A N 10
ATOM 17700 C CA . ASN A 1 63 ? -10.502 -3.430 10.148 1.00 0.00 126 ASN A CA 10
ATOM 17701 C C . ASN A 1 63 ? -9.098 -3.141 9.604 1.00 0.00 126 ASN A C 10
ATOM 17702 O O . ASN A 1 63 ? -8.714 -2.002 9.414 1.00 0.00 126 ASN A O 10
ATOM 17713 N N . TYR A 1 64 ? -8.334 -4.166 9.354 1.00 0.00 127 TYR A N 10
ATOM 17714 C CA . TYR A 1 64 ? -6.956 -3.969 8.817 1.00 0.00 127 TYR A CA 10
ATOM 17715 C C . TYR A 1 64 ? -7.027 -3.483 7.365 1.00 0.00 127 TYR A C 10
ATOM 17716 O O . TYR A 1 64 ? -6.181 -2.742 6.902 1.00 0.00 127 TYR A O 10
ATOM 17734 N N . VAL A 1 65 ? -8.024 -3.907 6.642 1.00 0.00 128 VAL A N 10
ATOM 17735 C CA . VAL A 1 65 ? -8.149 -3.485 5.217 1.00 0.00 128 VAL A CA 10
ATOM 17736 C C . VAL A 1 65 ? -8.291 -1.962 5.145 1.00 0.00 128 VAL A C 10
ATOM 17737 O O . VAL A 1 65 ? -7.680 -1.307 4.321 1.00 0.00 128 VAL A O 10
ATOM 17750 N N . ASP A 1 66 ? -9.101 -1.397 5.993 1.00 0.00 129 ASP A N 10
ATOM 17751 C CA . ASP A 1 66 ? -9.294 0.082 5.970 1.00 0.00 129 ASP A CA 10
ATOM 17752 C C . ASP A 1 66 ? -7.960 0.787 6.249 1.00 0.00 129 ASP A C 10
ATOM 17753 O O . ASP A 1 66 ? -7.599 1.741 5.586 1.00 0.00 129 ASP A O 10
ATOM 17762 N N . SER A 1 67 ? -7.231 0.329 7.229 1.00 0.00 130 SER A N 10
ATOM 17763 C CA . SER A 1 67 ? -5.923 0.972 7.555 1.00 0.00 130 SER A CA 10
ATOM 17764 C C . SER A 1 67 ? -4.940 0.777 6.391 1.00 0.00 130 SER A C 10
ATOM 17765 O O . SER A 1 67 ? -4.232 1.686 5.999 1.00 0.00 130 SER A O 10
ATOM 17773 N N . ILE A 1 68 ? -4.895 -0.406 5.842 1.00 0.00 131 ILE A N 10
ATOM 17774 C CA . ILE A 1 68 ? -3.968 -0.678 4.703 1.00 0.00 131 ILE A CA 10
ATOM 17775 C C . ILE A 1 68 ? -4.381 0.173 3.497 1.00 0.00 131 ILE A C 10
ATOM 17776 O O . ILE A 1 68 ? -3.556 0.745 2.809 1.00 0.00 131 ILE A O 10
ATOM 17792 N N . VAL A 1 69 ? -5.654 0.246 3.237 1.00 0.00 132 VAL A N 10
ATOM 17793 C CA . VAL A 1 69 ? -6.146 1.047 2.080 1.00 0.00 132 VAL A CA 10
ATOM 17794 C C . VAL A 1 69 ? -5.741 2.515 2.266 1.00 0.00 132 VAL A C 10
ATOM 17795 O O . VAL A 1 69 ? -5.310 3.178 1.342 1.00 0.00 132 VAL A O 10
ATOM 17808 N N . ALA A 1 70 ? -5.896 3.027 3.454 1.00 0.00 133 ALA A N 10
ATOM 17809 C CA . ALA A 1 70 ? -5.539 4.451 3.712 1.00 0.00 133 ALA A CA 10
ATOM 17810 C C . ALA A 1 70 ? -4.034 4.666 3.507 1.00 0.00 133 ALA A C 10
ATOM 17811 O O . ALA A 1 70 ? -3.605 5.688 3.009 1.00 0.00 133 ALA A O 10
ATOM 17818 N N . SER A 1 71 ? -3.231 3.716 3.902 1.00 0.00 134 SER A N 10
ATOM 17819 C CA . SER A 1 71 ? -1.754 3.871 3.741 1.00 0.00 134 SER A CA 10
ATOM 17820 C C . SER A 1 71 ? -1.376 3.840 2.257 1.00 0.00 134 SER A C 10
ATOM 17821 O O . SER A 1 71 ? -0.820 4.781 1.727 1.00 0.00 134 SER A O 10
ATOM 17829 N N . THR A 1 72 ? -1.672 2.763 1.587 1.00 0.00 135 THR A N 10
ATOM 17830 C CA . THR A 1 72 ? -1.324 2.658 0.138 1.00 0.00 135 THR A CA 10
ATOM 17831 C C . THR A 1 72 ? -1.955 3.820 -0.634 1.00 0.00 135 THR A C 10
ATOM 17832 O O . THR A 1 72 ? -1.365 4.367 -1.545 1.00 0.00 135 THR A O 10
ATOM 17843 N N . ASN A 1 73 ? -3.154 4.190 -0.284 1.00 0.00 136 ASN A N 10
ATOM 17844 C CA . ASN A 1 73 ? -3.829 5.309 -1.001 1.00 0.00 136 ASN A CA 10
ATOM 17845 C C . ASN A 1 73 ? -3.030 6.601 -0.807 1.00 0.00 136 ASN A C 10
ATOM 17846 O O . ASN A 1 73 ? -2.846 7.381 -1.722 1.00 0.00 136 ASN A O 10
ATOM 17857 N N . MET A 1 74 ? -2.554 6.824 0.384 1.00 0.00 137 MET A N 10
ATOM 17858 C CA . MET A 1 74 ? -1.758 8.054 0.665 1.00 0.00 137 MET A CA 10
ATOM 17859 C C . MET A 1 74 ? -0.428 7.989 -0.092 1.00 0.00 137 MET A C 10
ATOM 17860 O O . MET A 1 74 ? 0.108 8.994 -0.517 1.00 0.00 137 MET A O 10
ATOM 17874 N N . ILE A 1 75 ? 0.117 6.815 -0.244 1.00 0.00 138 ILE A N 10
ATOM 17875 C CA . ILE A 1 75 ? 1.421 6.687 -0.957 1.00 0.00 138 ILE A CA 10
ATOM 17876 C C . ILE A 1 75 ? 1.272 7.164 -2.405 1.00 0.00 138 ILE A C 10
ATOM 17877 O O . ILE A 1 75 ? 2.103 7.885 -2.924 1.00 0.00 138 ILE A O 10
ATOM 17893 N N . PHE A 1 76 ? 0.222 6.764 -3.063 1.00 0.00 139 PHE A N 10
ATOM 17894 C CA . PHE A 1 76 ? 0.020 7.193 -4.476 1.00 0.00 139 PHE A CA 10
ATOM 17895 C C . PHE A 1 76 ? -0.243 8.700 -4.510 1.00 0.00 139 PHE A C 10
ATOM 17896 O O . PHE A 1 76 ? 0.287 9.421 -5.334 1.00 0.00 139 PHE A O 10
ATOM 17913 N N . LYS A 1 77 ? -1.056 9.177 -3.611 1.00 0.00 140 LYS A N 10
ATOM 17914 C CA . LYS A 1 77 ? -1.356 10.636 -3.567 1.00 0.00 140 LYS A CA 10
ATOM 17915 C C . LYS A 1 77 ? -0.078 11.408 -3.229 1.00 0.00 140 LYS A C 10
ATOM 17916 O O . LYS A 1 77 ? 0.201 12.451 -3.788 1.00 0.00 140 LYS A O 10
ATOM 17935 N N . TYR A 1 78 ? 0.700 10.896 -2.319 1.00 0.00 141 TYR A N 10
ATOM 17936 C CA . TYR A 1 78 ? 1.968 11.582 -1.938 1.00 0.00 141 TYR A CA 10
ATOM 17937 C C . TYR A 1 78 ? 2.882 11.667 -3.162 1.00 0.00 141 TYR A C 10
ATOM 17938 O O . TYR A 1 78 ? 3.475 12.690 -3.446 1.00 0.00 141 TYR A O 10
ATOM 17956 N N . ALA A 1 79 ? 3.002 10.587 -3.881 1.00 0.00 142 ALA A N 10
ATOM 17957 C CA . ALA A 1 79 ? 3.875 10.579 -5.088 1.00 0.00 142 ALA A CA 10
ATOM 17958 C C . ALA A 1 79 ? 3.319 11.555 -6.130 1.00 0.00 142 ALA A C 10
ATOM 17959 O O . ALA A 1 79 ? 4.056 12.231 -6.825 1.00 0.00 142 ALA A O 10
ATOM 17966 N N . TYR A 1 80 ? 2.024 11.626 -6.245 1.00 0.00 143 TYR A N 10
ATOM 17967 C CA . TYR A 1 80 ? 1.406 12.551 -7.237 1.00 0.00 143 TYR A CA 10
ATOM 17968 C C . TYR A 1 80 ? 1.773 13.998 -6.898 1.00 0.00 143 TYR A C 10
ATOM 17969 O O . TYR A 1 80 ? 2.106 14.788 -7.761 1.00 0.00 143 TYR A O 10
ATOM 17987 N N . ASP A 1 81 ? 1.696 14.353 -5.648 1.00 0.00 144 ASP A N 10
ATOM 17988 C CA . ASP A 1 81 ? 2.023 15.749 -5.241 1.00 0.00 144 ASP A CA 10
ATOM 17989 C C . ASP A 1 81 ? 3.487 16.058 -5.570 1.00 0.00 144 ASP A C 10
ATOM 17990 O O . ASP A 1 81 ? 3.817 17.134 -6.031 1.00 0.00 144 ASP A O 10
ATOM 17999 N N . THR A 1 82 ? 4.366 15.128 -5.330 1.00 0.00 145 THR A N 10
ATOM 18000 C CA . THR A 1 82 ? 5.805 15.377 -5.622 1.00 0.00 145 THR A CA 10
ATOM 18001 C C . THR A 1 82 ? 6.008 15.404 -7.140 1.00 0.00 145 THR A C 10
ATOM 18002 O O . THR A 1 82 ? 7.120 15.469 -7.627 1.00 0.00 145 THR A O 10
ATOM 18013 N N . ARG A 1 83 ? 4.930 15.361 -7.879 1.00 0.00 146 ARG A N 10
ATOM 18014 C CA . ARG A 1 83 ? 5.017 15.390 -9.370 1.00 0.00 146 ARG A CA 10
ATOM 18015 C C . ARG A 1 83 ? 5.895 14.240 -9.874 1.00 0.00 146 ARG A C 10
ATOM 18016 O O . ARG A 1 83 ? 6.713 14.401 -10.759 1.00 0.00 146 ARG A O 10
ATOM 18037 N N . LEU A 1 84 ? 5.710 13.071 -9.319 1.00 0.00 147 LEU A N 10
ATOM 18038 C CA . LEU A 1 84 ? 6.500 11.883 -9.759 1.00 0.00 147 LEU A CA 10
ATOM 18039 C C . LEU A 1 84 ? 5.671 11.063 -10.746 1.00 0.00 147 LEU A C 10
ATOM 18040 O O . LEU A 1 84 ? 6.206 10.335 -11.562 1.00 0.00 147 LEU A O 10
ATOM 18056 N N . ILE A 1 85 ? 4.366 11.170 -10.675 1.00 0.00 148 ILE A N 10
ATOM 18057 C CA . ILE A 1 85 ? 3.491 10.392 -11.606 1.00 0.00 148 ILE A CA 10
ATOM 18058 C C . ILE A 1 85 ? 2.398 11.292 -12.182 1.00 0.00 148 ILE A C 10
ATOM 18059 O O . ILE A 1 85 ? 1.929 12.215 -11.544 1.00 0.00 148 ILE A O 10
ATOM 18075 N N . LYS A 1 86 ? 1.988 11.018 -13.394 1.00 0.00 149 LYS A N 10
ATOM 18076 C CA . LYS A 1 86 ? 0.921 11.832 -14.044 1.00 0.00 149 LYS A CA 10
ATOM 18077 C C . LYS A 1 86 ? -0.398 11.061 -13.991 1.00 0.00 149 LYS A C 10
ATOM 18078 O O . LYS A 1 86 ? -1.074 10.892 -14.989 1.00 0.00 149 LYS A O 10
ATOM 18097 N N . ALA A 1 87 ? -0.771 10.591 -12.831 1.00 0.00 150 ALA A N 10
ATOM 18098 C CA . ALA A 1 87 ? -2.047 9.830 -12.708 1.00 0.00 150 ALA A CA 10
ATOM 18099 C C . ALA A 1 87 ? -2.573 9.934 -11.277 1.00 0.00 150 ALA A C 10
ATOM 18100 O O . ALA A 1 87 ? -1.826 10.138 -10.339 1.00 0.00 150 ALA A O 10
ATOM 18107 N N . MET A 1 88 ? -3.863 9.791 -11.106 1.00 0.00 151 MET A N 10
ATOM 18108 C CA . MET A 1 88 ? -4.469 9.878 -9.743 1.00 0.00 151 MET A CA 10
ATOM 18109 C C . MET A 1 88 ? -5.530 8.779 -9.599 1.00 0.00 151 MET A C 10
ATOM 18110 O O . MET A 1 88 ? -6.695 9.058 -9.395 1.00 0.00 151 MET A O 10
ATOM 18124 N N . PRO A 1 89 ? -5.126 7.537 -9.711 1.00 0.00 152 PRO A N 10
ATOM 18125 C CA . PRO A 1 89 ? -6.055 6.370 -9.595 1.00 0.00 152 PRO A CA 10
ATOM 18126 C C . PRO A 1 89 ? -6.587 6.183 -8.171 1.00 0.00 152 PRO A C 10
ATOM 18127 O O . PRO A 1 89 ? -5.994 6.638 -7.213 1.00 0.00 152 PRO A O 10
ATOM 18138 N N . SER A 1 90 ? -7.703 5.509 -8.047 1.00 0.00 153 SER A N 10
ATOM 18139 C CA . SER A 1 90 ? -8.319 5.251 -6.706 1.00 0.00 153 SER A CA 10
ATOM 18140 C C . SER A 1 90 ? -9.182 6.448 -6.291 1.00 0.00 153 SER A C 10
ATOM 18141 O O . SER A 1 90 ? -8.763 7.307 -5.538 1.00 0.00 153 SER A O 10
ATOM 18149 N N . GLU A 1 91 ? -10.393 6.495 -6.781 1.00 0.00 154 GLU A N 10
ATOM 18150 C CA . GLU A 1 91 ? -11.313 7.614 -6.431 1.00 0.00 154 GLU A CA 10
ATOM 18151 C C . GLU A 1 91 ? -12.747 7.202 -6.776 1.00 0.00 154 GLU A C 10
ATOM 18152 O O . GLU A 1 91 ? -13.692 7.564 -6.099 1.00 0.00 154 GLU A O 10
ATOM 18164 N N . GLY A 1 92 ? -12.912 6.444 -7.829 1.00 0.00 155 GLY A N 10
ATOM 18165 C CA . GLY A 1 92 ? -14.280 5.996 -8.229 1.00 0.00 155 GLY A CA 10
ATOM 18166 C C . GLY A 1 92 ? -14.681 4.778 -7.390 1.00 0.00 155 GLY A C 10
ATOM 18167 O O . GLY A 1 92 ? -15.736 4.200 -7.573 1.00 0.00 155 GLY A O 10
ATOM 18171 N N . ILE A 1 93 ? -13.836 4.379 -6.479 1.00 0.00 156 ILE A N 10
ATOM 18172 C CA . ILE A 1 93 ? -14.145 3.191 -5.633 1.00 0.00 156 ILE A CA 10
ATOM 18173 C C . ILE A 1 93 ? -15.402 3.449 -4.794 1.00 0.00 156 ILE A C 10
ATOM 18174 O O . ILE A 1 93 ? -15.826 4.573 -4.609 1.00 0.00 156 ILE A O 10
ATOM 18190 N N . LYS A 1 94 ? -16.002 2.401 -4.296 1.00 0.00 157 LYS A N 10
ATOM 18191 C CA . LYS A 1 94 ? -17.237 2.555 -3.478 1.00 0.00 157 LYS A CA 10
ATOM 18192 C C . LYS A 1 94 ? -16.894 3.118 -2.096 1.00 0.00 157 LYS A C 10
ATOM 18193 O O . LYS A 1 94 ? -15.818 2.908 -1.570 1.00 0.00 157 LYS A O 10
ATOM 18212 N N . ARG A 1 95 ? -17.816 3.836 -1.513 1.00 0.00 158 ARG A N 10
ATOM 18213 C CA . ARG A 1 95 ? -17.590 4.434 -0.168 1.00 0.00 158 ARG A CA 10
ATOM 18214 C C . ARG A 1 95 ? -16.474 5.482 -0.236 1.00 0.00 158 ARG A C 10
ATOM 18215 O O . ARG A 1 95 ? -15.519 5.429 0.515 1.00 0.00 158 ARG A O 10
ATOM 18236 N N . PRO A 1 96 ? -16.597 6.434 -1.123 1.00 0.00 159 PRO A N 10
ATOM 18237 C CA . PRO A 1 96 ? -15.583 7.516 -1.278 1.00 0.00 159 PRO A CA 10
ATOM 18238 C C . PRO A 1 96 ? -15.549 8.463 -0.069 1.00 0.00 159 PRO A C 10
ATOM 18239 O O . PRO A 1 96 ? -16.514 8.606 0.660 1.00 0.00 159 PRO A O 10
ATOM 18250 N N . LYS A 1 97 ? -14.431 9.098 0.144 1.00 0.00 160 LYS A N 10
ATOM 18251 C CA . LYS A 1 97 ? -14.298 10.026 1.298 1.00 0.00 160 LYS A CA 10
ATOM 18252 C C . LYS A 1 97 ? -15.294 11.182 1.172 1.00 0.00 160 LYS A C 10
ATOM 18253 O O . LYS A 1 97 ? -15.539 11.703 0.100 1.00 0.00 160 LYS A O 10
ATOM 18272 N N . LYS A 1 98 ? -15.875 11.574 2.274 1.00 0.00 161 LYS A N 10
ATOM 18273 C CA . LYS A 1 98 ? -16.866 12.684 2.253 1.00 0.00 161 LYS A CA 10
ATOM 18274 C C . LYS A 1 98 ? -16.187 13.989 1.826 1.00 0.00 161 LYS A C 10
ATOM 18275 O O . LYS A 1 98 ? -15.112 14.327 2.285 1.00 0.00 161 LYS A O 10
ATOM 18294 N N . LYS A 1 99 ? -16.823 14.723 0.945 1.00 0.00 162 LYS A N 10
ATOM 18295 C CA . LYS A 1 99 ? -16.258 16.020 0.462 1.00 0.00 162 LYS A CA 10
ATOM 18296 C C . LYS A 1 99 ? -17.314 17.113 0.645 1.00 0.00 162 LYS A C 10
ATOM 18297 O O . LYS A 1 99 ? -17.089 18.271 0.346 1.00 0.00 162 LYS A O 10
ATOM 18316 N N . VAL A 1 100 ? -18.471 16.746 1.130 1.00 0.00 163 VAL A N 10
ATOM 18317 C CA . VAL A 1 100 ? -19.555 17.752 1.328 1.00 0.00 163 VAL A CA 10
ATOM 18318 C C . VAL A 1 100 ? -19.279 18.599 2.573 1.00 0.00 163 VAL A C 10
ATOM 18319 O O . VAL A 1 100 ? -18.621 18.170 3.499 1.00 0.00 163 VAL A O 10
ATOM 18332 N N . SER A 1 101 ? -19.791 19.803 2.589 1.00 0.00 164 SER A N 10
ATOM 18333 C CA . SER A 1 101 ? -19.584 20.709 3.757 1.00 0.00 164 SER A CA 10
ATOM 18334 C C . SER A 1 101 ? -18.106 21.090 3.863 1.00 0.00 164 SER A C 10
ATOM 18335 O O . SER A 1 101 ? -17.320 20.424 4.513 1.00 0.00 164 SER A O 10
ATOM 18343 N N . VAL A 1 102 ? -17.723 22.163 3.219 1.00 0.00 165 VAL A N 10
ATOM 18344 C CA . VAL A 1 102 ? -16.299 22.603 3.264 1.00 0.00 165 VAL A CA 10
ATOM 18345 C C . VAL A 1 102 ? -16.099 23.606 4.402 1.00 0.00 165 VAL A C 10
ATOM 18346 O O . VAL A 1 102 ? -16.801 24.593 4.512 1.00 0.00 165 VAL A O 10
ATOM 18359 N N . GLU A 1 103 ? -15.139 23.349 5.249 1.00 0.00 166 GLU A N 10
ATOM 18360 C CA . GLU A 1 103 ? -14.868 24.267 6.391 1.00 0.00 166 GLU A CA 10
ATOM 18361 C C . GLU A 1 103 ? -16.148 24.469 7.204 1.00 0.00 166 GLU A C 10
ATOM 18362 O O . GLU A 1 103 ? -16.360 25.501 7.810 1.00 0.00 166 GLU A O 10
ATOM 18374 N N . LEU A 1 104 ? -16.989 23.475 7.223 1.00 0.00 167 LEU A N 10
ATOM 18375 C CA . LEU A 1 104 ? -18.264 23.555 8.000 1.00 0.00 167 LEU A CA 10
ATOM 18376 C C . LEU A 1 104 ? -19.118 24.729 7.517 1.00 0.00 167 LEU A C 10
ATOM 18377 O O . LEU A 1 104 ? -18.746 25.467 6.624 1.00 0.00 167 LEU A O 10
ATOM 18393 N N . GLU A 1 105 ? -20.274 24.893 8.104 1.00 0.00 168 GLU A N 10
ATOM 18394 C CA . GLU A 1 105 ? -21.176 25.999 7.688 1.00 0.00 168 GLU A CA 10
ATOM 18395 C C . GLU A 1 105 ? -20.544 27.344 8.038 1.00 0.00 168 GLU A C 10
ATOM 18396 O O . GLU A 1 105 ? -20.215 27.618 9.177 1.00 0.00 168 GLU A O 10
ATOM 18408 N N . HIS A 1 106 ? -20.365 28.185 7.055 1.00 0.00 169 HIS A N 10
ATOM 18409 C CA . HIS A 1 106 ? -19.747 29.515 7.304 1.00 0.00 169 HIS A CA 10
ATOM 18410 C C . HIS A 1 106 ? -20.839 30.563 7.522 1.00 0.00 169 HIS A C 10
ATOM 18411 O O . HIS A 1 106 ? -21.795 30.655 6.775 1.00 0.00 169 HIS A O 10
ATOM 18425 N N . HIS A 1 107 ? -20.697 31.353 8.549 1.00 0.00 170 HIS A N 10
ATOM 18426 C CA . HIS A 1 107 ? -21.707 32.404 8.843 1.00 0.00 170 HIS A CA 10
ATOM 18427 C C . HIS A 1 107 ? -21.832 33.349 7.646 1.00 0.00 170 HIS A C 10
ATOM 18428 O O . HIS A 1 107 ? -22.915 33.774 7.287 1.00 0.00 170 HIS A O 10
ATOM 18442 N N . HIS A 1 108 ? -20.728 33.689 7.030 1.00 0.00 171 HIS A N 10
ATOM 18443 C CA . HIS A 1 108 ? -20.769 34.617 5.859 1.00 0.00 171 HIS A CA 10
ATOM 18444 C C . HIS A 1 108 ? -20.637 33.823 4.558 1.00 0.00 171 HIS A C 10
ATOM 18445 O O . HIS A 1 108 ? -19.747 33.008 4.396 1.00 0.00 171 HIS A O 10
ATOM 18459 N N . HIS A 1 109 ? -21.531 34.053 3.635 1.00 0.00 172 HIS A N 10
ATOM 18460 C CA . HIS A 1 109 ? -21.490 33.317 2.341 1.00 0.00 172 HIS A CA 10
ATOM 18461 C C . HIS A 1 109 ? -20.325 33.823 1.480 1.00 0.00 172 HIS A C 10
ATOM 18462 O O . HIS A 1 109 ? -20.043 35.004 1.417 1.00 0.00 172 HIS A O 10
ATOM 18476 N N . HIS A 1 110 ? -19.648 32.922 0.820 1.00 0.00 173 HIS A N 10
ATOM 18477 C CA . HIS A 1 110 ? -18.496 33.309 -0.044 1.00 0.00 173 HIS A CA 10
ATOM 18478 C C . HIS A 1 110 ? -18.987 34.120 -1.250 1.00 0.00 173 HIS A C 10
ATOM 18479 O O . HIS A 1 110 ? -18.349 35.061 -1.680 1.00 0.00 173 HIS A O 10
ATOM 18493 N N . HIS A 1 111 ? -20.112 33.760 -1.805 1.00 0.00 174 HIS A N 10
ATOM 18494 C CA . HIS A 1 111 ? -20.628 34.509 -2.984 1.00 0.00 174 HIS A CA 10
ATOM 18495 C C . HIS A 1 111 ? -22.128 34.251 -3.137 1.00 0.00 174 HIS A C 10
ATOM 18496 O O . HIS A 1 111 ? -22.881 34.755 -2.322 1.00 0.00 174 HIS A O 10
ATOM 18511 N N . THR A 1 1 ? 11.550 4.251 -7.353 1.00 0.00 64 THR A N 11
ATOM 18512 C CA . THR A 1 1 ? 10.189 4.456 -7.924 1.00 0.00 64 THR A CA 11
ATOM 18513 C C . THR A 1 1 ? 9.133 4.120 -6.862 1.00 0.00 64 THR A C 11
ATOM 18514 O O . THR A 1 1 ? 9.203 4.576 -5.738 1.00 0.00 64 THR A O 11
ATOM 18525 N N . PHE A 1 2 ? 8.153 3.332 -7.216 1.00 0.00 65 PHE A N 11
ATOM 18526 C CA . PHE A 1 2 ? 7.081 2.965 -6.243 1.00 0.00 65 PHE A CA 11
ATOM 18527 C C . PHE A 1 2 ? 7.673 2.208 -5.048 1.00 0.00 65 PHE A C 11
ATOM 18528 O O . PHE A 1 2 ? 7.336 2.467 -3.911 1.00 0.00 65 PHE A O 11
ATOM 18545 N N . LYS A 1 3 ? 8.540 1.264 -5.295 1.00 0.00 66 LYS A N 11
ATOM 18546 C CA . LYS A 1 3 ? 9.136 0.484 -4.172 1.00 0.00 66 LYS A CA 11
ATOM 18547 C C . LYS A 1 3 ? 9.922 1.418 -3.249 1.00 0.00 66 LYS A C 11
ATOM 18548 O O . LYS A 1 3 ? 9.821 1.343 -2.041 1.00 0.00 66 LYS A O 11
ATOM 18567 N N . GLN A 1 4 ? 10.709 2.293 -3.810 1.00 0.00 67 GLN A N 11
ATOM 18568 C CA . GLN A 1 4 ? 11.507 3.226 -2.968 1.00 0.00 67 GLN A CA 11
ATOM 18569 C C . GLN A 1 4 ? 10.567 4.154 -2.193 1.00 0.00 67 GLN A C 11
ATOM 18570 O O . GLN A 1 4 ? 10.742 4.389 -1.014 1.00 0.00 67 GLN A O 11
ATOM 18584 N N . VAL A 1 5 ? 9.577 4.688 -2.854 1.00 0.00 68 VAL A N 11
ATOM 18585 C CA . VAL A 1 5 ? 8.628 5.610 -2.168 1.00 0.00 68 VAL A CA 11
ATOM 18586 C C . VAL A 1 5 ? 7.860 4.859 -1.076 1.00 0.00 68 VAL A C 11
ATOM 18587 O O . VAL A 1 5 ? 7.695 5.348 0.025 1.00 0.00 68 VAL A O 11
ATOM 18600 N N . ALA A 1 6 ? 7.370 3.688 -1.378 1.00 0.00 69 ALA A N 11
ATOM 18601 C CA . ALA A 1 6 ? 6.592 2.926 -0.364 1.00 0.00 69 ALA A CA 11
ATOM 18602 C C . ALA A 1 6 ? 7.474 2.607 0.844 1.00 0.00 69 ALA A C 11
ATOM 18603 O O . ALA A 1 6 ? 7.041 2.696 1.975 1.00 0.00 69 ALA A O 11
ATOM 18610 N N . ASP A 1 7 ? 8.707 2.241 0.625 1.00 0.00 70 ASP A N 11
ATOM 18611 C CA . ASP A 1 7 ? 9.592 1.928 1.780 1.00 0.00 70 ASP A CA 11
ATOM 18612 C C . ASP A 1 7 ? 9.768 3.187 2.633 1.00 0.00 70 ASP A C 11
ATOM 18613 O O . ASP A 1 7 ? 9.737 3.136 3.846 1.00 0.00 70 ASP A O 11
ATOM 18622 N N . ASP A 1 8 ? 9.953 4.319 2.005 1.00 0.00 71 ASP A N 11
ATOM 18623 C CA . ASP A 1 8 ? 10.131 5.586 2.774 1.00 0.00 71 ASP A CA 11
ATOM 18624 C C . ASP A 1 8 ? 8.852 5.901 3.559 1.00 0.00 71 ASP A C 11
ATOM 18625 O O . ASP A 1 8 ? 8.899 6.266 4.717 1.00 0.00 71 ASP A O 11
ATOM 18634 N N . TRP A 1 9 ? 7.713 5.773 2.935 1.00 0.00 72 TRP A N 11
ATOM 18635 C CA . TRP A 1 9 ? 6.430 6.074 3.635 1.00 0.00 72 TRP A CA 11
ATOM 18636 C C . TRP A 1 9 ? 6.258 5.134 4.833 1.00 0.00 72 TRP A C 11
ATOM 18637 O O . TRP A 1 9 ? 5.816 5.538 5.888 1.00 0.00 72 TRP A O 11
ATOM 18658 N N . LEU A 1 10 ? 6.593 3.883 4.676 1.00 0.00 73 LEU A N 11
ATOM 18659 C CA . LEU A 1 10 ? 6.441 2.920 5.805 1.00 0.00 73 LEU A CA 11
ATOM 18660 C C . LEU A 1 10 ? 7.359 3.332 6.960 1.00 0.00 73 LEU A C 11
ATOM 18661 O O . LEU A 1 10 ? 6.974 3.299 8.113 1.00 0.00 73 LEU A O 11
ATOM 18677 N N . LYS A 1 11 ? 8.568 3.718 6.663 1.00 0.00 74 LYS A N 11
ATOM 18678 C CA . LYS A 1 11 ? 9.504 4.130 7.744 1.00 0.00 74 LYS A CA 11
ATOM 18679 C C . LYS A 1 11 ? 8.966 5.383 8.439 1.00 0.00 74 LYS A C 11
ATOM 18680 O O . LYS A 1 11 ? 8.954 5.475 9.651 1.00 0.00 74 LYS A O 11
ATOM 18699 N N . GLN A 1 12 ? 8.520 6.347 7.680 1.00 0.00 75 GLN A N 11
ATOM 18700 C CA . GLN A 1 12 ? 7.981 7.593 8.292 1.00 0.00 75 GLN A CA 11
ATOM 18701 C C . GLN A 1 12 ? 6.649 7.286 8.983 1.00 0.00 75 GLN A C 11
ATOM 18702 O O . GLN A 1 12 ? 6.374 7.765 10.066 1.00 0.00 75 GLN A O 11
ATOM 18716 N N . TYR A 1 13 ? 5.824 6.485 8.366 1.00 0.00 76 TYR A N 11
ATOM 18717 C CA . TYR A 1 13 ? 4.515 6.140 8.983 1.00 0.00 76 TYR A CA 11
ATOM 18718 C C . TYR A 1 13 ? 4.772 5.232 10.183 1.00 0.00 76 TYR A C 11
ATOM 18719 O O . TYR A 1 13 ? 3.895 4.964 10.977 1.00 0.00 76 TYR A O 11
ATOM 18737 N N . ALA A 1 14 ? 5.984 4.766 10.317 1.00 0.00 77 ALA A N 11
ATOM 18738 C CA . ALA A 1 14 ? 6.327 3.883 11.459 1.00 0.00 77 ALA A CA 11
ATOM 18739 C C . ALA A 1 14 ? 6.156 4.662 12.765 1.00 0.00 77 ALA A C 11
ATOM 18740 O O . ALA A 1 14 ? 5.783 4.114 13.783 1.00 0.00 77 ALA A O 11
ATOM 18747 N N . ASN A 1 15 ? 6.430 5.939 12.742 1.00 0.00 78 ASN A N 11
ATOM 18748 C CA . ASN A 1 15 ? 6.286 6.753 13.979 1.00 0.00 78 ASN A CA 11
ATOM 18749 C C . ASN A 1 15 ? 4.801 6.965 14.282 1.00 0.00 78 ASN A C 11
ATOM 18750 O O . ASN A 1 15 ? 4.432 7.358 15.371 1.00 0.00 78 ASN A O 11
ATOM 18761 N N . ASP A 1 16 ? 3.947 6.706 13.329 1.00 0.00 79 ASP A N 11
ATOM 18762 C CA . ASP A 1 16 ? 2.487 6.893 13.564 1.00 0.00 79 ASP A CA 11
ATOM 18763 C C . ASP A 1 16 ? 1.905 5.659 14.260 1.00 0.00 79 ASP A C 11
ATOM 18764 O O . ASP A 1 16 ? 2.539 4.625 14.337 1.00 0.00 79 ASP A O 11
ATOM 18773 N N . VAL A 1 17 ? 0.695 5.768 14.747 1.00 0.00 80 VAL A N 11
ATOM 18774 C CA . VAL A 1 17 ? 0.018 4.622 15.437 1.00 0.00 80 VAL A CA 11
ATOM 18775 C C . VAL A 1 17 ? 1.015 3.812 16.269 1.00 0.00 80 VAL A C 11
ATOM 18776 O O . VAL A 1 17 ? 2.086 4.274 16.609 1.00 0.00 80 VAL A O 11
ATOM 18789 N N . LYS A 1 18 ? 0.659 2.602 16.608 1.00 0.00 81 LYS A N 11
ATOM 18790 C CA . LYS A 1 18 ? 1.565 1.748 17.423 1.00 0.00 81 LYS A CA 11
ATOM 18791 C C . LYS A 1 18 ? 2.516 0.967 16.514 1.00 0.00 81 LYS A C 11
ATOM 18792 O O . LYS A 1 18 ? 2.248 0.756 15.348 1.00 0.00 81 LYS A O 11
ATOM 18811 N N . VAL A 1 19 ? 3.626 0.536 17.049 1.00 0.00 82 VAL A N 11
ATOM 18812 C CA . VAL A 1 19 ? 4.610 -0.236 16.239 1.00 0.00 82 VAL A CA 11
ATOM 18813 C C . VAL A 1 19 ? 3.983 -1.567 15.801 1.00 0.00 82 VAL A C 11
ATOM 18814 O O . VAL A 1 19 ? 4.193 -2.027 14.696 1.00 0.00 82 VAL A O 11
ATOM 18827 N N . SER A 1 20 ? 3.224 -2.189 16.661 1.00 0.00 83 SER A N 11
ATOM 18828 C CA . SER A 1 20 ? 2.588 -3.489 16.300 1.00 0.00 83 SER A CA 11
ATOM 18829 C C . SER A 1 20 ? 1.687 -3.293 15.078 1.00 0.00 83 SER A C 11
ATOM 18830 O O . SER A 1 20 ? 1.662 -4.106 14.175 1.00 0.00 83 SER A O 11
ATOM 18838 N N . SER A 1 21 ? 0.951 -2.218 15.045 1.00 0.00 84 SER A N 11
ATOM 18839 C CA . SER A 1 21 ? 0.054 -1.953 13.886 1.00 0.00 84 SER A CA 11
ATOM 18840 C C . SER A 1 21 ? 0.897 -1.789 12.621 1.00 0.00 84 SER A C 11
ATOM 18841 O O . SER A 1 21 ? 0.530 -2.238 11.552 1.00 0.00 84 SER A O 11
ATOM 18849 N N . VAL A 1 22 ? 2.020 -1.136 12.733 1.00 0.00 85 VAL A N 11
ATOM 18850 C CA . VAL A 1 22 ? 2.894 -0.928 11.546 1.00 0.00 85 VAL A CA 11
ATOM 18851 C C . VAL A 1 22 ? 3.339 -2.285 10.996 1.00 0.00 85 VAL A C 11
ATOM 18852 O O . VAL A 1 22 ? 3.319 -2.516 9.805 1.00 0.00 85 VAL A O 11
ATOM 18865 N N . ARG A 1 23 ? 3.743 -3.182 11.852 1.00 0.00 86 ARG A N 11
ATOM 18866 C CA . ARG A 1 23 ? 4.190 -4.519 11.373 1.00 0.00 86 ARG A CA 11
ATOM 18867 C C . ARG A 1 23 ? 3.019 -5.234 10.688 1.00 0.00 86 ARG A C 11
ATOM 18868 O O . ARG A 1 23 ? 3.170 -5.828 9.639 1.00 0.00 86 ARG A O 11
ATOM 18889 N N . ALA A 1 24 ? 1.853 -5.180 11.275 1.00 0.00 87 ALA A N 11
ATOM 18890 C CA . ALA A 1 24 ? 0.672 -5.852 10.664 1.00 0.00 87 ALA A CA 11
ATOM 18891 C C . ALA A 1 24 ? 0.288 -5.147 9.357 1.00 0.00 87 ALA A C 11
ATOM 18892 O O . ALA A 1 24 ? 0.071 -5.775 8.338 1.00 0.00 87 ALA A O 11
ATOM 18899 N N . ARG A 1 25 ? 0.196 -3.845 9.389 1.00 0.00 88 ARG A N 11
ATOM 18900 C CA . ARG A 1 25 ? -0.180 -3.084 8.163 1.00 0.00 88 ARG A CA 11
ATOM 18901 C C . ARG A 1 25 ? 0.920 -3.220 7.110 1.00 0.00 88 ARG A C 11
ATOM 18902 O O . ARG A 1 25 ? 0.656 -3.365 5.933 1.00 0.00 88 ARG A O 11
ATOM 18923 N N . GLU A 1 26 ? 2.154 -3.170 7.527 1.00 0.00 89 GLU A N 11
ATOM 18924 C CA . GLU A 1 26 ? 3.281 -3.287 6.561 1.00 0.00 89 GLU A CA 11
ATOM 18925 C C . GLU A 1 26 ? 3.271 -4.685 5.943 1.00 0.00 89 GLU A C 11
ATOM 18926 O O . GLU A 1 26 ? 3.577 -4.864 4.782 1.00 0.00 89 GLU A O 11
ATOM 18938 N N . LYS A 1 27 ? 2.923 -5.676 6.714 1.00 0.00 90 LYS A N 11
ATOM 18939 C CA . LYS A 1 27 ? 2.893 -7.063 6.178 1.00 0.00 90 LYS A CA 11
ATOM 18940 C C . LYS A 1 27 ? 1.894 -7.139 5.021 1.00 0.00 90 LYS A C 11
ATOM 18941 O O . LYS A 1 27 ? 2.183 -7.682 3.973 1.00 0.00 90 LYS A O 11
ATOM 18960 N N . ALA A 1 28 ? 0.720 -6.602 5.204 1.00 0.00 91 ALA A N 11
ATOM 18961 C CA . ALA A 1 28 ? -0.298 -6.644 4.118 1.00 0.00 91 ALA A CA 11
ATOM 18962 C C . ALA A 1 28 ? 0.118 -5.721 2.964 1.00 0.00 91 ALA A C 11
ATOM 18963 O O . ALA A 1 28 ? 0.003 -6.070 1.805 1.00 0.00 91 ALA A O 11
ATOM 18970 N N . ILE A 1 29 ? 0.587 -4.543 3.276 1.00 0.00 92 ILE A N 11
ATOM 18971 C CA . ILE A 1 29 ? 1.000 -3.584 2.209 1.00 0.00 92 ILE A CA 11
ATOM 18972 C C . ILE A 1 29 ? 2.206 -4.138 1.445 1.00 0.00 92 ILE A C 11
ATOM 18973 O O . ILE A 1 29 ? 2.279 -4.055 0.234 1.00 0.00 92 ILE A O 11
ATOM 18989 N N . GLN A 1 30 ? 3.162 -4.682 2.151 1.00 0.00 93 GLN A N 11
ATOM 18990 C CA . GLN A 1 30 ? 4.381 -5.225 1.483 1.00 0.00 93 GLN A CA 11
ATOM 18991 C C . GLN A 1 30 ? 3.983 -6.029 0.241 1.00 0.00 93 GLN A C 11
ATOM 18992 O O . GLN A 1 30 ? 4.683 -6.042 -0.751 1.00 0.00 93 GLN A O 11
ATOM 19006 N N . HIS A 1 31 ? 2.864 -6.697 0.287 1.00 0.00 94 HIS A N 11
ATOM 19007 C CA . HIS A 1 31 ? 2.427 -7.493 -0.891 1.00 0.00 94 HIS A CA 11
ATOM 19008 C C . HIS A 1 31 ? 2.224 -6.566 -2.097 1.00 0.00 94 HIS A C 11
ATOM 19009 O O . HIS A 1 31 ? 2.583 -6.897 -3.210 1.00 0.00 94 HIS A O 11
ATOM 19023 N N . ALA A 1 32 ? 1.656 -5.407 -1.890 1.00 0.00 95 ALA A N 11
ATOM 19024 C CA . ALA A 1 32 ? 1.440 -4.467 -3.028 1.00 0.00 95 ALA A CA 11
ATOM 19025 C C . ALA A 1 32 ? 2.794 -4.027 -3.586 1.00 0.00 95 ALA A C 11
ATOM 19026 O O . ALA A 1 32 ? 2.976 -3.896 -4.779 1.00 0.00 95 ALA A O 11
ATOM 19033 N N . ILE A 1 33 ? 3.746 -3.795 -2.726 1.00 0.00 96 ILE A N 11
ATOM 19034 C CA . ILE A 1 33 ? 5.090 -3.361 -3.196 1.00 0.00 96 ILE A CA 11
ATOM 19035 C C . ILE A 1 33 ? 5.708 -4.483 -4.038 1.00 0.00 96 ILE A C 11
ATOM 19036 O O . ILE A 1 33 ? 6.268 -4.245 -5.090 1.00 0.00 96 ILE A O 11
ATOM 19052 N N . GLU A 1 34 ? 5.622 -5.697 -3.573 1.00 0.00 97 GLU A N 11
ATOM 19053 C CA . GLU A 1 34 ? 6.214 -6.836 -4.329 1.00 0.00 97 GLU A CA 11
ATOM 19054 C C . GLU A 1 34 ? 5.458 -7.027 -5.648 1.00 0.00 97 GLU A C 11
ATOM 19055 O O . GLU A 1 34 ? 6.050 -7.233 -6.690 1.00 0.00 97 GLU A O 11
ATOM 19067 N N . ARG A 1 35 ? 4.155 -6.965 -5.605 1.00 0.00 98 ARG A N 11
ATOM 19068 C CA . ARG A 1 35 ? 3.348 -7.150 -6.845 1.00 0.00 98 ARG A CA 11
ATOM 19069 C C . ARG A 1 35 ? 3.605 -6.002 -7.821 1.00 0.00 98 ARG A C 11
ATOM 19070 O O . ARG A 1 35 ? 3.712 -6.207 -9.015 1.00 0.00 98 ARG A O 11
ATOM 19091 N N . PHE A 1 36 ? 3.696 -4.792 -7.327 1.00 0.00 99 PHE A N 11
ATOM 19092 C CA . PHE A 1 36 ? 3.935 -3.625 -8.228 1.00 0.00 99 PHE A CA 11
ATOM 19093 C C . PHE A 1 36 ? 5.426 -3.278 -8.223 1.00 0.00 99 PHE A C 11
ATOM 19094 O O . PHE A 1 36 ? 5.825 -2.196 -8.603 1.00 0.00 99 PHE A O 11
ATOM 19111 N N . ASN A 1 37 ? 6.254 -4.196 -7.796 1.00 0.00 100 ASN A N 11
ATOM 19112 C CA . ASN A 1 37 ? 7.721 -3.933 -7.768 1.00 0.00 100 ASN A CA 11
ATOM 19113 C C . ASN A 1 37 ? 8.243 -3.723 -9.189 1.00 0.00 100 ASN A C 11
ATOM 19114 O O . ASN A 1 37 ? 9.053 -2.852 -9.439 1.00 0.00 100 ASN A O 11
ATOM 19125 N N . THR A 1 38 ? 7.791 -4.518 -10.123 1.00 0.00 101 THR A N 11
ATOM 19126 C CA . THR A 1 38 ? 8.265 -4.370 -11.531 1.00 0.00 101 THR A CA 11
ATOM 19127 C C . THR A 1 38 ? 7.282 -3.497 -12.305 1.00 0.00 101 THR A C 11
ATOM 19128 O O . THR A 1 38 ? 7.529 -3.134 -13.435 1.00 0.00 101 THR A O 11
ATOM 19139 N N . LYS A 1 39 ? 6.171 -3.154 -11.700 1.00 0.00 102 LYS A N 11
ATOM 19140 C CA . LYS A 1 39 ? 5.161 -2.290 -12.388 1.00 0.00 102 LYS A CA 11
ATOM 19141 C C . LYS A 1 39 ? 5.204 -0.881 -11.770 1.00 0.00 102 LYS A C 11
ATOM 19142 O O . LYS A 1 39 ? 4.703 -0.673 -10.682 1.00 0.00 102 LYS A O 11
ATOM 19161 N N . PRO A 1 40 ? 5.789 0.085 -12.443 1.00 0.00 103 PRO A N 11
ATOM 19162 C CA . PRO A 1 40 ? 5.872 1.481 -11.914 1.00 0.00 103 PRO A CA 11
ATOM 19163 C C . PRO A 1 40 ? 4.511 2.018 -11.447 1.00 0.00 103 PRO A C 11
ATOM 19164 O O . PRO A 1 40 ? 3.471 1.609 -11.924 1.00 0.00 103 PRO A O 11
ATOM 19175 N N . ILE A 1 41 ? 4.517 2.926 -10.507 1.00 0.00 104 ILE A N 11
ATOM 19176 C CA . ILE A 1 41 ? 3.236 3.486 -9.997 1.00 0.00 104 ILE A CA 11
ATOM 19177 C C . ILE A 1 41 ? 2.399 3.997 -11.171 1.00 0.00 104 ILE A C 11
ATOM 19178 O O . ILE A 1 41 ? 1.184 3.956 -11.147 1.00 0.00 104 ILE A O 11
ATOM 19194 N N . GLN A 1 42 ? 3.041 4.482 -12.195 1.00 0.00 105 GLN A N 11
ATOM 19195 C CA . GLN A 1 42 ? 2.295 5.003 -13.373 1.00 0.00 105 GLN A CA 11
ATOM 19196 C C . GLN A 1 42 ? 1.534 3.863 -14.059 1.00 0.00 105 GLN A C 11
ATOM 19197 O O . GLN A 1 42 ? 0.596 4.091 -14.797 1.00 0.00 105 GLN A O 11
ATOM 19211 N N . THR A 1 43 ? 1.927 2.637 -13.827 1.00 0.00 106 THR A N 11
ATOM 19212 C CA . THR A 1 43 ? 1.222 1.489 -14.472 1.00 0.00 106 THR A CA 11
ATOM 19213 C C . THR A 1 43 ? 0.087 1.015 -13.562 1.00 0.00 106 THR A C 11
ATOM 19214 O O . THR A 1 43 ? -0.522 -0.008 -13.798 1.00 0.00 106 THR A O 11
ATOM 19225 N N . ILE A 1 44 ? -0.203 1.747 -12.519 1.00 0.00 107 ILE A N 11
ATOM 19226 C CA . ILE A 1 44 ? -1.297 1.324 -11.601 1.00 0.00 107 ILE A CA 11
ATOM 19227 C C . ILE A 1 44 ? -2.649 1.643 -12.231 1.00 0.00 107 ILE A C 11
ATOM 19228 O O . ILE A 1 44 ? -2.901 2.753 -12.659 1.00 0.00 107 ILE A O 11
ATOM 19244 N N . LYS A 1 45 ? -3.519 0.668 -12.283 1.00 0.00 108 LYS A N 11
ATOM 19245 C CA . LYS A 1 45 ? -4.873 0.873 -12.877 1.00 0.00 108 LYS A CA 11
ATOM 19246 C C . LYS A 1 45 ? -5.940 0.728 -11.791 1.00 0.00 108 LYS A C 11
ATOM 19247 O O . LYS A 1 45 ? -5.696 0.188 -10.729 1.00 0.00 108 LYS A O 11
ATOM 19266 N N . LYS A 1 46 ? -7.118 1.213 -12.055 1.00 0.00 109 LYS A N 11
ATOM 19267 C CA . LYS A 1 46 ? -8.218 1.121 -11.058 1.00 0.00 109 LYS A CA 11
ATOM 19268 C C . LYS A 1 46 ? -8.521 -0.353 -10.779 1.00 0.00 109 LYS A C 11
ATOM 19269 O O . LYS A 1 46 ? -8.772 -0.747 -9.658 1.00 0.00 109 LYS A O 11
ATOM 19288 N N . HIS A 1 47 ? -8.499 -1.169 -11.795 1.00 0.00 110 HIS A N 11
ATOM 19289 C CA . HIS A 1 47 ? -8.779 -2.615 -11.596 1.00 0.00 110 HIS A CA 11
ATOM 19290 C C . HIS A 1 47 ? -7.668 -3.230 -10.739 1.00 0.00 110 HIS A C 11
ATOM 19291 O O . HIS A 1 47 ? -7.919 -4.023 -9.854 1.00 0.00 110 HIS A O 11
ATOM 19305 N N . ASP A 1 48 ? -6.441 -2.867 -11.000 1.00 0.00 111 ASP A N 11
ATOM 19306 C CA . ASP A 1 48 ? -5.308 -3.422 -10.209 1.00 0.00 111 ASP A CA 11
ATOM 19307 C C . ASP A 1 48 ? -5.452 -3.001 -8.745 1.00 0.00 111 ASP A C 11
ATOM 19308 O O . ASP A 1 48 ? -5.254 -3.788 -7.840 1.00 0.00 111 ASP A O 11
ATOM 19317 N N . TYR A 1 49 ? -5.786 -1.762 -8.509 1.00 0.00 112 TYR A N 11
ATOM 19318 C CA . TYR A 1 49 ? -5.937 -1.280 -7.108 1.00 0.00 112 TYR A CA 11
ATOM 19319 C C . TYR A 1 49 ? -7.078 -2.041 -6.430 1.00 0.00 112 TYR A C 11
ATOM 19320 O O . TYR A 1 49 ? -6.965 -2.472 -5.299 1.00 0.00 112 TYR A O 11
ATOM 19338 N N . GLN A 1 50 ? -8.176 -2.207 -7.115 1.00 0.00 113 GLN A N 11
ATOM 19339 C CA . GLN A 1 50 ? -9.329 -2.939 -6.518 1.00 0.00 113 GLN A CA 11
ATOM 19340 C C . GLN A 1 50 ? -8.929 -4.399 -6.292 1.00 0.00 113 GLN A C 11
ATOM 19341 O O . GLN A 1 50 ? -9.308 -5.013 -5.313 1.00 0.00 113 GLN A O 11
ATOM 19355 N N . ARG A 1 51 ? -8.167 -4.958 -7.192 1.00 0.00 114 ARG A N 11
ATOM 19356 C CA . ARG A 1 51 ? -7.737 -6.378 -7.041 1.00 0.00 114 ARG A CA 11
ATOM 19357 C C . ARG A 1 51 ? -6.921 -6.525 -5.756 1.00 0.00 114 ARG A C 11
ATOM 19358 O O . ARG A 1 51 ? -7.085 -7.468 -5.007 1.00 0.00 114 ARG A O 11
ATOM 19379 N N . PHE A 1 52 ? -6.041 -5.598 -5.499 1.00 0.00 115 PHE A N 11
ATOM 19380 C CA . PHE A 1 52 ? -5.207 -5.675 -4.269 1.00 0.00 115 PHE A CA 11
ATOM 19381 C C . PHE A 1 52 ? -6.106 -5.649 -3.033 1.00 0.00 115 PHE A C 11
ATOM 19382 O O . PHE A 1 52 ? -5.900 -6.391 -2.096 1.00 0.00 115 PHE A O 11
ATOM 19399 N N . VAL A 1 53 ? -7.092 -4.794 -3.020 1.00 0.00 116 VAL A N 11
ATOM 19400 C CA . VAL A 1 53 ? -7.996 -4.708 -1.838 1.00 0.00 116 VAL A CA 11
ATOM 19401 C C . VAL A 1 53 ? -8.674 -6.064 -1.614 1.00 0.00 116 VAL A C 11
ATOM 19402 O O . VAL A 1 53 ? -8.738 -6.561 -0.507 1.00 0.00 116 VAL A O 11
ATOM 19415 N N . ASP A 1 54 ? -9.177 -6.663 -2.657 1.00 0.00 117 ASP A N 11
ATOM 19416 C CA . ASP A 1 54 ? -9.847 -7.986 -2.519 1.00 0.00 117 ASP A CA 11
ATOM 19417 C C . ASP A 1 54 ? -8.828 -9.039 -2.072 1.00 0.00 117 ASP A C 11
ATOM 19418 O O . ASP A 1 54 ? -9.137 -9.936 -1.314 1.00 0.00 117 ASP A O 11
ATOM 19427 N N . ASP A 1 55 ? -7.619 -8.944 -2.558 1.00 0.00 118 ASP A N 11
ATOM 19428 C CA . ASP A 1 55 ? -6.575 -9.942 -2.188 1.00 0.00 118 ASP A CA 11
ATOM 19429 C C . ASP A 1 55 ? -6.320 -9.909 -0.677 1.00 0.00 118 ASP A C 11
ATOM 19430 O O . ASP A 1 55 ? -6.221 -10.936 -0.035 1.00 0.00 118 ASP A O 11
ATOM 19439 N N . ILE A 1 56 ? -6.205 -8.741 -0.106 1.00 0.00 119 ILE A N 11
ATOM 19440 C CA . ILE A 1 56 ? -5.952 -8.650 1.360 1.00 0.00 119 ILE A CA 11
ATOM 19441 C C . ILE A 1 56 ? -7.249 -8.928 2.124 1.00 0.00 119 ILE A C 11
ATOM 19442 O O . ILE A 1 56 ? -7.233 -9.308 3.277 1.00 0.00 119 ILE A O 11
ATOM 19458 N N . SER A 1 57 ? -8.370 -8.739 1.487 1.00 0.00 120 SER A N 11
ATOM 19459 C CA . SER A 1 57 ? -9.671 -8.988 2.165 1.00 0.00 120 SER A CA 11
ATOM 19460 C C . SER A 1 57 ? -9.771 -10.462 2.562 1.00 0.00 120 SER A C 11
ATOM 19461 O O . SER A 1 57 ? -10.230 -10.798 3.635 1.00 0.00 120 SER A O 11
ATOM 19469 N N . ALA A 1 58 ? -9.355 -11.345 1.695 1.00 0.00 121 ALA A N 11
ATOM 19470 C CA . ALA A 1 58 ? -9.434 -12.798 2.009 1.00 0.00 121 ALA A CA 11
ATOM 19471 C C . ALA A 1 58 ? -8.308 -13.187 2.969 1.00 0.00 121 ALA A C 11
ATOM 19472 O O . ALA A 1 58 ? -8.291 -14.278 3.504 1.00 0.00 121 ALA A O 11
ATOM 19479 N N . GLN A 1 59 ? -7.367 -12.300 3.189 1.00 0.00 122 GLN A N 11
ATOM 19480 C CA . GLN A 1 59 ? -6.229 -12.598 4.114 1.00 0.00 122 GLN A CA 11
ATOM 19481 C C . GLN A 1 59 ? -6.344 -11.713 5.356 1.00 0.00 122 GLN A C 11
ATOM 19482 O O . GLN A 1 59 ? -5.726 -11.971 6.368 1.00 0.00 122 GLN A O 11
ATOM 19496 N N . TYR A 1 60 ? -7.135 -10.669 5.282 1.00 0.00 123 TYR A N 11
ATOM 19497 C CA . TYR A 1 60 ? -7.304 -9.753 6.454 1.00 0.00 123 TYR A CA 11
ATOM 19498 C C . TYR A 1 60 ? -8.782 -9.399 6.636 1.00 0.00 123 TYR A C 11
ATOM 19499 O O . TYR A 1 60 ? -9.569 -9.468 5.712 1.00 0.00 123 TYR A O 11
ATOM 19517 N N . SER A 1 61 ? -9.161 -9.030 7.829 1.00 0.00 124 SER A N 11
ATOM 19518 C CA . SER A 1 61 ? -10.583 -8.682 8.096 1.00 0.00 124 SER A CA 11
ATOM 19519 C C . SER A 1 61 ? -10.909 -7.300 7.515 1.00 0.00 124 SER A C 11
ATOM 19520 O O . SER A 1 61 ? -10.036 -6.553 7.126 1.00 0.00 124 SER A O 11
ATOM 19528 N N . LYS A 1 62 ? -12.169 -6.963 7.459 1.00 0.00 125 LYS A N 11
ATOM 19529 C CA . LYS A 1 62 ? -12.582 -5.643 6.909 1.00 0.00 125 LYS A CA 11
ATOM 19530 C C . LYS A 1 62 ? -11.975 -4.523 7.760 1.00 0.00 125 LYS A C 11
ATOM 19531 O O . LYS A 1 62 ? -11.576 -3.493 7.252 1.00 0.00 125 LYS A O 11
ATOM 19550 N N . ASN A 1 63 ? -11.909 -4.709 9.049 1.00 0.00 126 ASN A N 11
ATOM 19551 C CA . ASN A 1 63 ? -11.334 -3.649 9.923 1.00 0.00 126 ASN A CA 11
ATOM 19552 C C . ASN A 1 63 ? -9.872 -3.402 9.529 1.00 0.00 126 ASN A C 11
ATOM 19553 O O . ASN A 1 63 ? -9.427 -2.275 9.428 1.00 0.00 126 ASN A O 11
ATOM 19564 N N . TYR A 1 64 ? -9.130 -4.450 9.298 1.00 0.00 127 TYR A N 11
ATOM 19565 C CA . TYR A 1 64 ? -7.702 -4.293 8.900 1.00 0.00 127 TYR A CA 11
ATOM 19566 C C . TYR A 1 64 ? -7.623 -3.724 7.479 1.00 0.00 127 TYR A C 11
ATOM 19567 O O . TYR A 1 64 ? -6.727 -2.975 7.147 1.00 0.00 127 TYR A O 11
ATOM 19585 N N . VAL A 1 65 ? -8.555 -4.080 6.637 1.00 0.00 128 VAL A N 11
ATOM 19586 C CA . VAL A 1 65 ? -8.539 -3.569 5.238 1.00 0.00 128 VAL A CA 11
ATOM 19587 C C . VAL A 1 65 ? -8.661 -2.042 5.254 1.00 0.00 128 VAL A C 11
ATOM 19588 O O . VAL A 1 65 ? -7.982 -1.348 4.524 1.00 0.00 128 VAL A O 11
ATOM 19601 N N . ASP A 1 66 ? -9.529 -1.519 6.068 1.00 0.00 129 ASP A N 11
ATOM 19602 C CA . ASP A 1 66 ? -9.711 -0.043 6.123 1.00 0.00 129 ASP A CA 11
ATOM 19603 C C . ASP A 1 66 ? -8.368 0.638 6.396 1.00 0.00 129 ASP A C 11
ATOM 19604 O O . ASP A 1 66 ? -7.997 1.586 5.731 1.00 0.00 129 ASP A O 11
ATOM 19613 N N . SER A 1 67 ? -7.639 0.174 7.371 1.00 0.00 130 SER A N 11
ATOM 19614 C CA . SER A 1 67 ? -6.326 0.804 7.681 1.00 0.00 130 SER A CA 11
ATOM 19615 C C . SER A 1 67 ? -5.352 0.576 6.519 1.00 0.00 130 SER A C 11
ATOM 19616 O O . SER A 1 67 ? -4.600 1.454 6.147 1.00 0.00 130 SER A O 11
ATOM 19624 N N . ILE A 1 68 ? -5.360 -0.597 5.946 1.00 0.00 131 ILE A N 11
ATOM 19625 C CA . ILE A 1 68 ? -4.441 -0.887 4.809 1.00 0.00 131 ILE A CA 11
ATOM 19626 C C . ILE A 1 68 ? -4.808 0.006 3.618 1.00 0.00 131 ILE A C 11
ATOM 19627 O O . ILE A 1 68 ? -3.953 0.558 2.954 1.00 0.00 131 ILE A O 11
ATOM 19643 N N . VAL A 1 69 ? -6.075 0.139 3.344 1.00 0.00 132 VAL A N 11
ATOM 19644 C CA . VAL A 1 69 ? -6.518 0.982 2.198 1.00 0.00 132 VAL A CA 11
ATOM 19645 C C . VAL A 1 69 ? -6.076 2.432 2.421 1.00 0.00 132 VAL A C 11
ATOM 19646 O O . VAL A 1 69 ? -5.566 3.079 1.527 1.00 0.00 132 VAL A O 11
ATOM 19659 N N . ALA A 1 70 ? -6.275 2.950 3.599 1.00 0.00 133 ALA A N 11
ATOM 19660 C CA . ALA A 1 70 ? -5.874 4.356 3.873 1.00 0.00 133 ALA A CA 11
ATOM 19661 C C . ALA A 1 70 ? -4.355 4.494 3.741 1.00 0.00 133 ALA A C 11
ATOM 19662 O O . ALA A 1 70 ? -3.855 5.451 3.184 1.00 0.00 133 ALA A O 11
ATOM 19669 N N . SER A 1 71 ? -3.622 3.544 4.249 1.00 0.00 134 SER A N 11
ATOM 19670 C CA . SER A 1 71 ? -2.137 3.609 4.155 1.00 0.00 134 SER A CA 11
ATOM 19671 C C . SER A 1 71 ? -1.710 3.569 2.686 1.00 0.00 134 SER A C 11
ATOM 19672 O O . SER A 1 71 ? -0.837 4.299 2.262 1.00 0.00 134 SER A O 11
ATOM 19680 N N . THR A 1 72 ? -2.320 2.716 1.909 1.00 0.00 135 THR A N 11
ATOM 19681 C CA . THR A 1 72 ? -1.956 2.619 0.468 1.00 0.00 135 THR A CA 11
ATOM 19682 C C . THR A 1 72 ? -2.337 3.913 -0.257 1.00 0.00 135 THR A C 11
ATOM 19683 O O . THR A 1 72 ? -1.593 4.417 -1.074 1.00 0.00 135 THR A O 11
ATOM 19694 N N . ASN A 1 73 ? -3.490 4.447 0.035 1.00 0.00 136 ASN A N 11
ATOM 19695 C CA . ASN A 1 73 ? -3.933 5.701 -0.637 1.00 0.00 136 ASN A CA 11
ATOM 19696 C C . ASN A 1 73 ? -2.964 6.837 -0.299 1.00 0.00 136 ASN A C 11
ATOM 19697 O O . ASN A 1 73 ? -2.632 7.652 -1.137 1.00 0.00 136 ASN A O 11
ATOM 19708 N N . MET A 1 74 ? -2.514 6.898 0.922 1.00 0.00 137 MET A N 11
ATOM 19709 C CA . MET A 1 74 ? -1.570 7.979 1.316 1.00 0.00 137 MET A CA 11
ATOM 19710 C C . MET A 1 74 ? -0.278 7.835 0.512 1.00 0.00 137 MET A C 11
ATOM 19711 O O . MET A 1 74 ? 0.301 8.809 0.070 1.00 0.00 137 MET A O 11
ATOM 19725 N N . ILE A 1 75 ? 0.181 6.628 0.322 1.00 0.00 138 ILE A N 11
ATOM 19726 C CA . ILE A 1 75 ? 1.436 6.421 -0.453 1.00 0.00 138 ILE A CA 11
ATOM 19727 C C . ILE A 1 75 ? 1.224 6.887 -1.896 1.00 0.00 138 ILE A C 11
ATOM 19728 O O . ILE A 1 75 ? 2.056 7.561 -2.469 1.00 0.00 138 ILE A O 11
ATOM 19744 N N . PHE A 1 76 ? 0.115 6.531 -2.487 1.00 0.00 139 PHE A N 11
ATOM 19745 C CA . PHE A 1 76 ? -0.151 6.952 -3.890 1.00 0.00 139 PHE A CA 11
ATOM 19746 C C . PHE A 1 76 ? -0.299 8.474 -3.945 1.00 0.00 139 PHE A C 11
ATOM 19747 O O . PHE A 1 76 ? 0.244 9.133 -4.810 1.00 0.00 139 PHE A O 11
ATOM 19764 N N . LYS A 1 77 ? -1.028 9.032 -3.020 1.00 0.00 140 LYS A N 11
ATOM 19765 C CA . LYS A 1 77 ? -1.217 10.508 -2.992 1.00 0.00 140 LYS A CA 11
ATOM 19766 C C . LYS A 1 77 ? 0.127 11.187 -2.721 1.00 0.00 140 LYS A C 11
ATOM 19767 O O . LYS A 1 77 ? 0.416 12.245 -3.242 1.00 0.00 140 LYS A O 11
ATOM 19786 N N . TYR A 1 78 ? 0.948 10.585 -1.904 1.00 0.00 141 TYR A N 11
ATOM 19787 C CA . TYR A 1 78 ? 2.271 11.190 -1.595 1.00 0.00 141 TYR A CA 11
ATOM 19788 C C . TYR A 1 78 ? 3.054 11.360 -2.895 1.00 0.00 141 TYR A C 11
ATOM 19789 O O . TYR A 1 78 ? 3.648 12.390 -3.147 1.00 0.00 141 TYR A O 11
ATOM 19807 N N . ALA A 1 79 ? 3.053 10.357 -3.728 1.00 0.00 142 ALA A N 11
ATOM 19808 C CA . ALA A 1 79 ? 3.788 10.460 -5.016 1.00 0.00 142 ALA A CA 11
ATOM 19809 C C . ALA A 1 79 ? 3.150 11.561 -5.867 1.00 0.00 142 ALA A C 11
ATOM 19810 O O . ALA A 1 79 ? 3.826 12.322 -6.532 1.00 0.00 142 ALA A O 11
ATOM 19817 N N . TYR A 1 80 ? 1.848 11.652 -5.838 1.00 0.00 143 TYR A N 11
ATOM 19818 C CA . TYR A 1 80 ? 1.144 12.701 -6.623 1.00 0.00 143 TYR A CA 11
ATOM 19819 C C . TYR A 1 80 ? 1.575 14.082 -6.121 1.00 0.00 143 TYR A C 11
ATOM 19820 O O . TYR A 1 80 ? 1.823 14.986 -6.893 1.00 0.00 143 TYR A O 11
ATOM 19838 N N . ASP A 1 81 ? 1.663 14.246 -4.829 1.00 0.00 144 ASP A N 11
ATOM 19839 C CA . ASP A 1 81 ? 2.075 15.560 -4.264 1.00 0.00 144 ASP A CA 11
ATOM 19840 C C . ASP A 1 81 ? 3.484 15.899 -4.749 1.00 0.00 144 ASP A C 11
ATOM 19841 O O . ASP A 1 81 ? 3.786 17.027 -5.084 1.00 0.00 144 ASP A O 11
ATOM 19850 N N . THR A 1 82 ? 4.352 14.927 -4.785 1.00 0.00 145 THR A N 11
ATOM 19851 C CA . THR A 1 82 ? 5.744 15.181 -5.244 1.00 0.00 145 THR A CA 11
ATOM 19852 C C . THR A 1 82 ? 5.724 15.514 -6.739 1.00 0.00 145 THR A C 11
ATOM 19853 O O . THR A 1 82 ? 6.754 15.653 -7.365 1.00 0.00 145 THR A O 11
ATOM 19864 N N . ARG A 1 83 ? 4.547 15.630 -7.308 1.00 0.00 146 ARG A N 11
ATOM 19865 C CA . ARG A 1 83 ? 4.411 15.947 -8.763 1.00 0.00 146 ARG A CA 11
ATOM 19866 C C . ARG A 1 83 ? 5.082 14.854 -9.600 1.00 0.00 146 ARG A C 11
ATOM 19867 O O . ARG A 1 83 ? 5.375 15.040 -10.765 1.00 0.00 146 ARG A O 11
ATOM 19888 N N . LEU A 1 84 ? 5.302 13.704 -9.019 1.00 0.00 147 LEU A N 11
ATOM 19889 C CA . LEU A 1 84 ? 5.924 12.582 -9.778 1.00 0.00 147 LEU A CA 11
ATOM 19890 C C . LEU A 1 84 ? 4.976 12.122 -10.887 1.00 0.00 147 LEU A C 11
ATOM 19891 O O . LEU A 1 84 ? 5.398 11.815 -11.985 1.00 0.00 147 LEU A O 11
ATOM 19907 N N . ILE A 1 85 ? 3.699 12.054 -10.599 1.00 0.00 148 ILE A N 11
ATOM 19908 C CA . ILE A 1 85 ? 2.708 11.600 -11.623 1.00 0.00 148 ILE A CA 11
ATOM 19909 C C . ILE A 1 85 ? 1.547 12.586 -11.700 1.00 0.00 148 ILE A C 11
ATOM 19910 O O . ILE A 1 85 ? 1.224 13.263 -10.743 1.00 0.00 148 ILE A O 11
ATOM 19926 N N . LYS A 1 86 ? 0.917 12.665 -12.838 1.00 0.00 149 LYS A N 11
ATOM 19927 C CA . LYS A 1 86 ? -0.232 13.593 -13.006 1.00 0.00 149 LYS A CA 11
ATOM 19928 C C . LYS A 1 86 ? -1.530 12.837 -12.715 1.00 0.00 149 LYS A C 11
ATOM 19929 O O . LYS A 1 86 ? -2.593 13.417 -12.637 1.00 0.00 149 LYS A O 11
ATOM 19948 N N . ALA A 1 87 ? -1.448 11.537 -12.563 1.00 0.00 150 ALA A N 11
ATOM 19949 C CA . ALA A 1 87 ? -2.672 10.722 -12.289 1.00 0.00 150 ALA A CA 11
ATOM 19950 C C . ALA A 1 87 ? -2.768 10.398 -10.797 1.00 0.00 150 ALA A C 11
ATOM 19951 O O . ALA A 1 87 ? -1.834 10.590 -10.046 1.00 0.00 150 ALA A O 11
ATOM 19958 N N . MET A 1 88 ? -3.896 9.897 -10.373 1.00 0.00 151 MET A N 11
ATOM 19959 C CA . MET A 1 88 ? -4.069 9.543 -8.939 1.00 0.00 151 MET A CA 11
ATOM 19960 C C . MET A 1 88 ? -5.224 8.545 -8.809 1.00 0.00 151 MET A C 11
ATOM 19961 O O . MET A 1 88 ? -6.294 8.884 -8.343 1.00 0.00 151 MET A O 11
ATOM 19975 N N . PRO A 1 89 ? -5.006 7.325 -9.229 1.00 0.00 152 PRO A N 11
ATOM 19976 C CA . PRO A 1 89 ? -6.046 6.251 -9.174 1.00 0.00 152 PRO A CA 11
ATOM 19977 C C . PRO A 1 89 ? -6.613 6.055 -7.761 1.00 0.00 152 PRO A C 11
ATOM 19978 O O . PRO A 1 89 ? -5.882 5.961 -6.796 1.00 0.00 152 PRO A O 11
ATOM 19989 N N . SER A 1 90 ? -7.916 5.982 -7.649 1.00 0.00 153 SER A N 11
ATOM 19990 C CA . SER A 1 90 ? -8.568 5.789 -6.319 1.00 0.00 153 SER A CA 11
ATOM 19991 C C . SER A 1 90 ? -10.022 6.256 -6.424 1.00 0.00 153 SER A C 11
ATOM 19992 O O . SER A 1 90 ? -10.863 5.895 -5.627 1.00 0.00 153 SER A O 11
ATOM 20000 N N . GLU A 1 91 ? -10.311 7.073 -7.402 1.00 0.00 154 GLU A N 11
ATOM 20001 C CA . GLU A 1 91 ? -11.697 7.595 -7.569 1.00 0.00 154 GLU A CA 11
ATOM 20002 C C . GLU A 1 91 ? -12.679 6.452 -7.828 1.00 0.00 154 GLU A C 11
ATOM 20003 O O . GLU A 1 91 ? -12.323 5.410 -8.339 1.00 0.00 154 GLU A O 11
ATOM 20015 N N . GLY A 1 92 ? -13.924 6.655 -7.485 1.00 0.00 155 GLY A N 11
ATOM 20016 C CA . GLY A 1 92 ? -14.950 5.602 -7.716 1.00 0.00 155 GLY A CA 11
ATOM 20017 C C . GLY A 1 92 ? -14.819 4.494 -6.674 1.00 0.00 155 GLY A C 11
ATOM 20018 O O . GLY A 1 92 ? -14.564 4.748 -5.514 1.00 0.00 155 GLY A O 11
ATOM 20022 N N . ILE A 1 93 ? -15.014 3.267 -7.081 1.00 0.00 156 ILE A N 11
ATOM 20023 C CA . ILE A 1 93 ? -14.925 2.124 -6.125 1.00 0.00 156 ILE A CA 11
ATOM 20024 C C . ILE A 1 93 ? -15.893 2.342 -4.957 1.00 0.00 156 ILE A C 11
ATOM 20025 O O . ILE A 1 93 ? -16.014 1.504 -4.087 1.00 0.00 156 ILE A O 11
ATOM 20041 N N . LYS A 1 94 ? -16.588 3.457 -4.930 1.00 0.00 157 LYS A N 11
ATOM 20042 C CA . LYS A 1 94 ? -17.548 3.732 -3.816 1.00 0.00 157 LYS A CA 11
ATOM 20043 C C . LYS A 1 94 ? -18.981 3.739 -4.349 1.00 0.00 157 LYS A C 11
ATOM 20044 O O . LYS A 1 94 ? -19.275 4.328 -5.372 1.00 0.00 157 LYS A O 11
ATOM 20063 N N . ARG A 1 95 ? -19.874 3.088 -3.653 1.00 0.00 158 ARG A N 11
ATOM 20064 C CA . ARG A 1 95 ? -21.295 3.045 -4.092 1.00 0.00 158 ARG A CA 11
ATOM 20065 C C . ARG A 1 95 ? -22.181 2.823 -2.863 1.00 0.00 158 ARG A C 11
ATOM 20066 O O . ARG A 1 95 ? -22.732 1.756 -2.673 1.00 0.00 158 ARG A O 11
ATOM 20087 N N . PRO A 1 96 ? -22.309 3.826 -2.031 1.00 0.00 159 PRO A N 11
ATOM 20088 C CA . PRO A 1 96 ? -23.135 3.747 -0.788 1.00 0.00 159 PRO A CA 11
ATOM 20089 C C . PRO A 1 96 ? -24.607 3.426 -1.081 1.00 0.00 159 PRO A C 11
ATOM 20090 O O . PRO A 1 96 ? -25.171 3.885 -2.055 1.00 0.00 159 PRO A O 11
ATOM 20101 N N . LYS A 1 97 ? -25.232 2.652 -0.237 1.00 0.00 160 LYS A N 11
ATOM 20102 C CA . LYS A 1 97 ? -26.663 2.315 -0.457 1.00 0.00 160 LYS A CA 11
ATOM 20103 C C . LYS A 1 97 ? -27.239 1.718 0.829 1.00 0.00 160 LYS A C 11
ATOM 20104 O O . LYS A 1 97 ? -28.131 2.272 1.440 1.00 0.00 160 LYS A O 11
ATOM 20123 N N . LYS A 1 98 ? -26.733 0.587 1.236 1.00 0.00 161 LYS A N 11
ATOM 20124 C CA . LYS A 1 98 ? -27.238 -0.068 2.474 1.00 0.00 161 LYS A CA 11
ATOM 20125 C C . LYS A 1 98 ? -26.350 0.329 3.653 1.00 0.00 161 LYS A C 11
ATOM 20126 O O . LYS A 1 98 ? -26.640 0.021 4.790 1.00 0.00 161 LYS A O 11
ATOM 20145 N N . LYS A 1 99 ? -25.260 1.001 3.391 1.00 0.00 162 LYS A N 11
ATOM 20146 C CA . LYS A 1 99 ? -24.341 1.405 4.496 1.00 0.00 162 LYS A CA 11
ATOM 20147 C C . LYS A 1 99 ? -24.750 2.769 5.068 1.00 0.00 162 LYS A C 11
ATOM 20148 O O . LYS A 1 99 ? -25.269 3.618 4.369 1.00 0.00 162 LYS A O 11
ATOM 20167 N N . VAL A 1 100 ? -24.510 2.979 6.339 1.00 0.00 163 VAL A N 11
ATOM 20168 C CA . VAL A 1 100 ? -24.868 4.283 6.979 1.00 0.00 163 VAL A CA 11
ATOM 20169 C C . VAL A 1 100 ? -23.695 5.257 6.820 1.00 0.00 163 VAL A C 11
ATOM 20170 O O . VAL A 1 100 ? -23.777 6.409 7.194 1.00 0.00 163 VAL A O 11
ATOM 20183 N N . SER A 1 101 ? -22.610 4.794 6.260 1.00 0.00 164 SER A N 11
ATOM 20184 C CA . SER A 1 101 ? -21.421 5.671 6.052 1.00 0.00 164 SER A CA 11
ATOM 20185 C C . SER A 1 101 ? -20.948 6.266 7.381 1.00 0.00 164 SER A C 11
ATOM 20186 O O . SER A 1 101 ? -21.334 5.832 8.449 1.00 0.00 164 SER A O 11
ATOM 20194 N N . VAL A 1 102 ? -20.105 7.263 7.315 1.00 0.00 165 VAL A N 11
ATOM 20195 C CA . VAL A 1 102 ? -19.592 7.903 8.559 1.00 0.00 165 VAL A CA 11
ATOM 20196 C C . VAL A 1 102 ? -20.762 8.544 9.307 1.00 0.00 165 VAL A C 11
ATOM 20197 O O . VAL A 1 102 ? -20.772 8.623 10.519 1.00 0.00 165 VAL A O 11
ATOM 20210 N N . GLU A 1 103 ? -21.747 8.999 8.583 1.00 0.00 166 GLU A N 11
ATOM 20211 C CA . GLU A 1 103 ? -22.932 9.638 9.219 1.00 0.00 166 GLU A CA 11
ATOM 20212 C C . GLU A 1 103 ? -22.475 10.777 10.123 1.00 0.00 166 GLU A C 11
ATOM 20213 O O . GLU A 1 103 ? -22.022 10.561 11.231 1.00 0.00 166 GLU A O 11
ATOM 20225 N N . LEU A 1 104 ? -22.586 11.995 9.665 1.00 0.00 167 LEU A N 11
ATOM 20226 C CA . LEU A 1 104 ? -22.150 13.144 10.508 1.00 0.00 167 LEU A CA 11
ATOM 20227 C C . LEU A 1 104 ? -23.342 13.651 11.323 1.00 0.00 167 LEU A C 11
ATOM 20228 O O . LEU A 1 104 ? -24.281 14.211 10.795 1.00 0.00 167 LEU A O 11
ATOM 20244 N N . GLU A 1 105 ? -23.290 13.470 12.611 1.00 0.00 168 GLU A N 11
ATOM 20245 C CA . GLU A 1 105 ? -24.394 13.946 13.484 1.00 0.00 168 GLU A CA 11
ATOM 20246 C C . GLU A 1 105 ? -23.971 13.758 14.941 1.00 0.00 168 GLU A C 11
ATOM 20247 O O . GLU A 1 105 ? -24.296 12.768 15.565 1.00 0.00 168 GLU A O 11
ATOM 20259 N N . HIS A 1 106 ? -23.236 14.696 15.485 1.00 0.00 169 HIS A N 11
ATOM 20260 C CA . HIS A 1 106 ? -22.778 14.571 16.903 1.00 0.00 169 HIS A CA 11
ATOM 20261 C C . HIS A 1 106 ? -22.657 15.960 17.532 1.00 0.00 169 HIS A C 11
ATOM 20262 O O . HIS A 1 106 ? -22.733 16.967 16.860 1.00 0.00 169 HIS A O 11
ATOM 20276 N N . HIS A 1 107 ? -22.484 16.013 18.824 1.00 0.00 170 HIS A N 11
ATOM 20277 C CA . HIS A 1 107 ? -22.373 17.327 19.517 1.00 0.00 170 HIS A CA 11
ATOM 20278 C C . HIS A 1 107 ? -20.998 17.957 19.268 1.00 0.00 170 HIS A C 11
ATOM 20279 O O . HIS A 1 107 ? -20.035 17.284 18.956 1.00 0.00 170 HIS A O 11
ATOM 20293 N N . HIS A 1 108 ? -20.905 19.254 19.412 1.00 0.00 171 HIS A N 11
ATOM 20294 C CA . HIS A 1 108 ? -19.607 19.950 19.199 1.00 0.00 171 HIS A CA 11
ATOM 20295 C C . HIS A 1 108 ? -18.590 19.444 20.224 1.00 0.00 171 HIS A C 11
ATOM 20296 O O . HIS A 1 108 ? -17.427 19.791 20.182 1.00 0.00 171 HIS A O 11
ATOM 20310 N N . HIS A 1 109 ? -19.029 18.627 21.149 1.00 0.00 172 HIS A N 11
ATOM 20311 C CA . HIS A 1 109 ? -18.112 18.080 22.192 1.00 0.00 172 HIS A CA 11
ATOM 20312 C C . HIS A 1 109 ? -17.479 19.229 22.979 1.00 0.00 172 HIS A C 11
ATOM 20313 O O . HIS A 1 109 ? -16.469 19.784 22.592 1.00 0.00 172 HIS A O 11
ATOM 20327 N N . HIS A 1 110 ? -18.077 19.594 24.084 1.00 0.00 173 HIS A N 11
ATOM 20328 C CA . HIS A 1 110 ? -17.528 20.712 24.900 1.00 0.00 173 HIS A CA 11
ATOM 20329 C C . HIS A 1 110 ? -16.227 20.278 25.583 1.00 0.00 173 HIS A C 11
ATOM 20330 O O . HIS A 1 110 ? -16.150 19.227 26.191 1.00 0.00 173 HIS A O 11
ATOM 20344 N N . HIS A 1 111 ? -15.208 21.086 25.481 1.00 0.00 174 HIS A N 11
ATOM 20345 C CA . HIS A 1 111 ? -13.905 20.742 26.114 1.00 0.00 174 HIS A CA 11
ATOM 20346 C C . HIS A 1 111 ? -13.976 21.016 27.619 1.00 0.00 174 HIS A C 11
ATOM 20347 O O . HIS A 1 111 ? -13.723 20.099 28.381 1.00 0.00 174 HIS A O 11
ATOM 20362 N N . THR A 1 1 ? 11.525 1.547 -7.477 1.00 0.00 64 THR A N 12
ATOM 20363 C CA . THR A 1 1 ? 11.070 2.947 -7.244 1.00 0.00 64 THR A CA 12
ATOM 20364 C C . THR A 1 1 ? 9.864 2.939 -6.302 1.00 0.00 64 THR A C 12
ATOM 20365 O O . THR A 1 1 ? 9.792 3.698 -5.355 1.00 0.00 64 THR A O 12
ATOM 20376 N N . PHE A 1 2 ? 8.917 2.079 -6.560 1.00 0.00 65 PHE A N 12
ATOM 20377 C CA . PHE A 1 2 ? 7.705 1.999 -5.694 1.00 0.00 65 PHE A CA 12
ATOM 20378 C C . PHE A 1 2 ? 8.110 1.622 -4.268 1.00 0.00 65 PHE A C 12
ATOM 20379 O O . PHE A 1 2 ? 7.630 2.184 -3.301 1.00 0.00 65 PHE A O 12
ATOM 20396 N N . LYS A 1 3 ? 8.988 0.668 -4.136 1.00 0.00 66 LYS A N 12
ATOM 20397 C CA . LYS A 1 3 ? 9.440 0.234 -2.784 1.00 0.00 66 LYS A CA 12
ATOM 20398 C C . LYS A 1 3 ? 10.121 1.403 -2.073 1.00 0.00 66 LYS A C 12
ATOM 20399 O O . LYS A 1 3 ? 9.897 1.653 -0.904 1.00 0.00 66 LYS A O 12
ATOM 20418 N N . GLN A 1 4 ? 10.955 2.118 -2.778 1.00 0.00 67 GLN A N 12
ATOM 20419 C CA . GLN A 1 4 ? 11.664 3.276 -2.165 1.00 0.00 67 GLN A CA 12
ATOM 20420 C C . GLN A 1 4 ? 10.643 4.345 -1.767 1.00 0.00 67 GLN A C 12
ATOM 20421 O O . GLN A 1 4 ? 10.700 4.904 -0.689 1.00 0.00 67 GLN A O 12
ATOM 20435 N N . VAL A 1 5 ? 9.707 4.624 -2.633 1.00 0.00 68 VAL A N 12
ATOM 20436 C CA . VAL A 1 5 ? 8.669 5.647 -2.316 1.00 0.00 68 VAL A CA 12
ATOM 20437 C C . VAL A 1 5 ? 7.819 5.154 -1.144 1.00 0.00 68 VAL A C 12
ATOM 20438 O O . VAL A 1 5 ? 7.519 5.887 -0.223 1.00 0.00 68 VAL A O 12
ATOM 20451 N N . ALA A 1 6 ? 7.431 3.906 -1.181 1.00 0.00 69 ALA A N 12
ATOM 20452 C CA . ALA A 1 6 ? 6.600 3.343 -0.080 1.00 0.00 69 ALA A CA 12
ATOM 20453 C C . ALA A 1 6 ? 7.415 3.338 1.213 1.00 0.00 69 ALA A C 12
ATOM 20454 O O . ALA A 1 6 ? 6.903 3.591 2.287 1.00 0.00 69 ALA A O 12
ATOM 20461 N N . ASP A 1 7 ? 8.685 3.058 1.111 1.00 0.00 70 ASP A N 12
ATOM 20462 C CA . ASP A 1 7 ? 9.554 3.032 2.323 1.00 0.00 70 ASP A CA 12
ATOM 20463 C C . ASP A 1 7 ? 9.644 4.451 2.896 1.00 0.00 70 ASP A C 12
ATOM 20464 O O . ASP A 1 7 ? 9.629 4.654 4.095 1.00 0.00 70 ASP A O 12
ATOM 20473 N N . ASP A 1 8 ? 9.741 5.427 2.037 1.00 0.00 71 ASP A N 12
ATOM 20474 C CA . ASP A 1 8 ? 9.837 6.840 2.502 1.00 0.00 71 ASP A CA 12
ATOM 20475 C C . ASP A 1 8 ? 8.557 7.219 3.249 1.00 0.00 71 ASP A C 12
ATOM 20476 O O . ASP A 1 8 ? 8.592 7.761 4.337 1.00 0.00 71 ASP A O 12
ATOM 20485 N N . TRP A 1 9 ? 7.427 6.926 2.664 1.00 0.00 72 TRP A N 12
ATOM 20486 C CA . TRP A 1 9 ? 6.128 7.251 3.317 1.00 0.00 72 TRP A CA 12
ATOM 20487 C C . TRP A 1 9 ? 5.993 6.443 4.606 1.00 0.00 72 TRP A C 12
ATOM 20488 O O . TRP A 1 9 ? 5.513 6.926 5.613 1.00 0.00 72 TRP A O 12
ATOM 20509 N N . LEU A 1 10 ? 6.407 5.209 4.573 1.00 0.00 73 LEU A N 12
ATOM 20510 C CA . LEU A 1 10 ? 6.301 4.357 5.785 1.00 0.00 73 LEU A CA 12
ATOM 20511 C C . LEU A 1 10 ? 7.173 4.945 6.893 1.00 0.00 73 LEU A C 12
ATOM 20512 O O . LEU A 1 10 ? 6.798 4.974 8.049 1.00 0.00 73 LEU A O 12
ATOM 20528 N N . LYS A 1 11 ? 8.341 5.406 6.542 1.00 0.00 74 LYS A N 12
ATOM 20529 C CA . LYS A 1 11 ? 9.262 5.989 7.557 1.00 0.00 74 LYS A CA 12
ATOM 20530 C C . LYS A 1 11 ? 8.594 7.193 8.221 1.00 0.00 74 LYS A C 12
ATOM 20531 O O . LYS A 1 11 ? 8.584 7.329 9.429 1.00 0.00 74 LYS A O 12
ATOM 20550 N N . GLN A 1 12 ? 8.034 8.066 7.431 1.00 0.00 75 GLN A N 12
ATOM 20551 C CA . GLN A 1 12 ? 7.355 9.270 7.992 1.00 0.00 75 GLN A CA 12
ATOM 20552 C C . GLN A 1 12 ? 6.057 8.848 8.687 1.00 0.00 75 GLN A C 12
ATOM 20553 O O . GLN A 1 12 ? 5.713 9.337 9.748 1.00 0.00 75 GLN A O 12
ATOM 20567 N N . TYR A 1 13 ? 5.335 7.938 8.090 1.00 0.00 76 TYR A N 12
ATOM 20568 C CA . TYR A 1 13 ? 4.053 7.467 8.690 1.00 0.00 76 TYR A CA 12
ATOM 20569 C C . TYR A 1 13 ? 4.354 6.664 9.958 1.00 0.00 76 TYR A C 12
ATOM 20570 O O . TYR A 1 13 ? 3.470 6.324 10.720 1.00 0.00 76 TYR A O 12
ATOM 20588 N N . ALA A 1 14 ? 5.604 6.361 10.181 1.00 0.00 77 ALA A N 12
ATOM 20589 C CA . ALA A 1 14 ? 5.992 5.583 11.393 1.00 0.00 77 ALA A CA 12
ATOM 20590 C C . ALA A 1 14 ? 5.623 6.376 12.650 1.00 0.00 77 ALA A C 12
ATOM 20591 O O . ALA A 1 14 ? 5.236 5.818 13.659 1.00 0.00 77 ALA A O 12
ATOM 20598 N N . ASN A 1 15 ? 5.739 7.678 12.592 1.00 0.00 78 ASN A N 12
ATOM 20599 C CA . ASN A 1 15 ? 5.391 8.519 13.778 1.00 0.00 78 ASN A CA 12
ATOM 20600 C C . ASN A 1 15 ? 3.895 8.383 14.068 1.00 0.00 78 ASN A C 12
ATOM 20601 O O . ASN A 1 15 ? 3.468 8.319 15.205 1.00 0.00 78 ASN A O 12
ATOM 20612 N N . ASP A 1 16 ? 3.099 8.345 13.033 1.00 0.00 79 ASP A N 12
ATOM 20613 C CA . ASP A 1 16 ? 1.625 8.221 13.210 1.00 0.00 79 ASP A CA 12
ATOM 20614 C C . ASP A 1 16 ? 1.292 6.858 13.807 1.00 0.00 79 ASP A C 12
ATOM 20615 O O . ASP A 1 16 ? 2.108 5.959 13.809 1.00 0.00 79 ASP A O 12
ATOM 20624 N N . VAL A 1 17 ? 0.090 6.716 14.309 1.00 0.00 80 VAL A N 12
ATOM 20625 C CA . VAL A 1 17 ? -0.359 5.429 14.924 1.00 0.00 80 VAL A CA 12
ATOM 20626 C C . VAL A 1 17 ? 0.781 4.757 15.689 1.00 0.00 80 VAL A C 12
ATOM 20627 O O . VAL A 1 17 ? 1.770 5.375 16.032 1.00 0.00 80 VAL A O 12
ATOM 20640 N N . LYS A 1 18 ? 0.634 3.491 15.970 1.00 0.00 81 LYS A N 12
ATOM 20641 C CA . LYS A 1 18 ? 1.688 2.749 16.721 1.00 0.00 81 LYS A CA 12
ATOM 20642 C C . LYS A 1 18 ? 2.545 1.925 15.760 1.00 0.00 81 LYS A C 12
ATOM 20643 O O . LYS A 1 18 ? 2.161 1.642 14.640 1.00 0.00 81 LYS A O 12
ATOM 20662 N N . VAL A 1 19 ? 3.708 1.546 16.206 1.00 0.00 82 VAL A N 12
ATOM 20663 C CA . VAL A 1 19 ? 4.629 0.740 15.357 1.00 0.00 82 VAL A CA 12
ATOM 20664 C C . VAL A 1 19 ? 4.002 -0.628 15.063 1.00 0.00 82 VAL A C 12
ATOM 20665 O O . VAL A 1 19 ? 4.064 -1.129 13.957 1.00 0.00 82 VAL A O 12
ATOM 20678 N N . SER A 1 20 ? 3.415 -1.238 16.058 1.00 0.00 83 SER A N 12
ATOM 20679 C CA . SER A 1 20 ? 2.797 -2.585 15.864 1.00 0.00 83 SER A CA 12
ATOM 20680 C C . SER A 1 20 ? 1.839 -2.555 14.670 1.00 0.00 83 SER A C 12
ATOM 20681 O O . SER A 1 20 ? 1.799 -3.469 13.868 1.00 0.00 83 SER A O 12
ATOM 20689 N N . SER A 1 21 ? 1.071 -1.511 14.551 1.00 0.00 84 SER A N 12
ATOM 20690 C CA . SER A 1 21 ? 0.113 -1.404 13.413 1.00 0.00 84 SER A CA 12
ATOM 20691 C C . SER A 1 21 ? 0.888 -1.251 12.102 1.00 0.00 84 SER A C 12
ATOM 20692 O O . SER A 1 21 ? 0.512 -1.783 11.077 1.00 0.00 84 SER A O 12
ATOM 20700 N N . VAL A 1 22 ? 1.967 -0.518 12.135 1.00 0.00 85 VAL A N 12
ATOM 20701 C CA . VAL A 1 22 ? 2.783 -0.305 10.903 1.00 0.00 85 VAL A CA 12
ATOM 20702 C C . VAL A 1 22 ? 3.370 -1.638 10.427 1.00 0.00 85 VAL A C 12
ATOM 20703 O O . VAL A 1 22 ? 3.376 -1.945 9.250 1.00 0.00 85 VAL A O 12
ATOM 20716 N N . ARG A 1 23 ? 3.873 -2.426 11.340 1.00 0.00 86 ARG A N 12
ATOM 20717 C CA . ARG A 1 23 ? 4.476 -3.740 10.965 1.00 0.00 86 ARG A CA 12
ATOM 20718 C C . ARG A 1 23 ? 3.420 -4.620 10.290 1.00 0.00 86 ARG A C 12
ATOM 20719 O O . ARG A 1 23 ? 3.673 -5.261 9.286 1.00 0.00 86 ARG A O 12
ATOM 20740 N N . ALA A 1 24 ? 2.238 -4.655 10.842 1.00 0.00 87 ALA A N 12
ATOM 20741 C CA . ALA A 1 24 ? 1.153 -5.491 10.249 1.00 0.00 87 ALA A CA 12
ATOM 20742 C C . ALA A 1 24 ? 0.774 -4.944 8.867 1.00 0.00 87 ALA A C 12
ATOM 20743 O O . ALA A 1 24 ? 0.569 -5.685 7.922 1.00 0.00 87 ALA A O 12
ATOM 20750 N N . ARG A 1 25 ? 0.688 -3.646 8.748 1.00 0.00 88 ARG A N 12
ATOM 20751 C CA . ARG A 1 25 ? 0.328 -3.027 7.439 1.00 0.00 88 ARG A CA 12
ATOM 20752 C C . ARG A 1 25 ? 1.431 -3.302 6.416 1.00 0.00 88 ARG A C 12
ATOM 20753 O O . ARG A 1 25 ? 1.165 -3.556 5.260 1.00 0.00 88 ARG A O 12
ATOM 20774 N N . GLU A 1 26 ? 2.666 -3.252 6.841 1.00 0.00 89 GLU A N 12
ATOM 20775 C CA . GLU A 1 26 ? 3.801 -3.503 5.904 1.00 0.00 89 GLU A CA 12
ATOM 20776 C C . GLU A 1 26 ? 3.669 -4.905 5.309 1.00 0.00 89 GLU A C 12
ATOM 20777 O O . GLU A 1 26 ? 3.898 -5.120 4.135 1.00 0.00 89 GLU A O 12
ATOM 20789 N N . LYS A 1 27 ? 3.295 -5.857 6.119 1.00 0.00 90 LYS A N 12
ATOM 20790 C CA . LYS A 1 27 ? 3.136 -7.257 5.626 1.00 0.00 90 LYS A CA 12
ATOM 20791 C C . LYS A 1 27 ? 2.026 -7.312 4.574 1.00 0.00 90 LYS A C 12
ATOM 20792 O O . LYS A 1 27 ? 2.121 -8.020 3.589 1.00 0.00 90 LYS A O 12
ATOM 20811 N N . ALA A 1 28 ? 0.968 -6.579 4.788 1.00 0.00 91 ALA A N 12
ATOM 20812 C CA . ALA A 1 28 ? -0.169 -6.588 3.818 1.00 0.00 91 ALA A CA 12
ATOM 20813 C C . ALA A 1 28 ? 0.279 -6.043 2.455 1.00 0.00 91 ALA A C 12
ATOM 20814 O O . ALA A 1 28 ? -0.018 -6.610 1.421 1.00 0.00 91 ALA A O 12
ATOM 20821 N N . ILE A 1 29 ? 0.985 -4.942 2.446 1.00 0.00 92 ILE A N 12
ATOM 20822 C CA . ILE A 1 29 ? 1.446 -4.350 1.151 1.00 0.00 92 ILE A CA 12
ATOM 20823 C C . ILE A 1 29 ? 2.743 -5.031 0.704 1.00 0.00 92 ILE A C 12
ATOM 20824 O O . ILE A 1 29 ? 3.191 -4.867 -0.414 1.00 0.00 92 ILE A O 12
ATOM 20840 N N . GLN A 1 30 ? 3.348 -5.791 1.576 1.00 0.00 93 GLN A N 12
ATOM 20841 C CA . GLN A 1 30 ? 4.621 -6.483 1.217 1.00 0.00 93 GLN A CA 12
ATOM 20842 C C . GLN A 1 30 ? 4.421 -7.271 -0.080 1.00 0.00 93 GLN A C 12
ATOM 20843 O O . GLN A 1 30 ? 5.278 -7.305 -0.941 1.00 0.00 93 GLN A O 12
ATOM 20857 N N . HIS A 1 31 ? 3.288 -7.904 -0.215 1.00 0.00 94 HIS A N 12
ATOM 20858 C CA . HIS A 1 31 ? 3.002 -8.701 -1.444 1.00 0.00 94 HIS A CA 12
ATOM 20859 C C . HIS A 1 31 ? 2.897 -7.777 -2.662 1.00 0.00 94 HIS A C 12
ATOM 20860 O O . HIS A 1 31 ? 3.426 -8.061 -3.719 1.00 0.00 94 HIS A O 12
ATOM 20874 N N . ALA A 1 32 ? 2.210 -6.674 -2.519 1.00 0.00 95 ALA A N 12
ATOM 20875 C CA . ALA A 1 32 ? 2.059 -5.725 -3.663 1.00 0.00 95 ALA A CA 12
ATOM 20876 C C . ALA A 1 32 ? 3.420 -5.122 -4.015 1.00 0.00 95 ALA A C 12
ATOM 20877 O O . ALA A 1 32 ? 3.764 -4.953 -5.169 1.00 0.00 95 ALA A O 12
ATOM 20884 N N . ILE A 1 33 ? 4.192 -4.799 -3.016 1.00 0.00 96 ILE A N 12
ATOM 20885 C CA . ILE A 1 33 ? 5.533 -4.199 -3.255 1.00 0.00 96 ILE A CA 12
ATOM 20886 C C . ILE A 1 33 ? 6.416 -5.198 -4.003 1.00 0.00 96 ILE A C 12
ATOM 20887 O O . ILE A 1 33 ? 7.121 -4.850 -4.929 1.00 0.00 96 ILE A O 12
ATOM 20903 N N . GLU A 1 34 ? 6.380 -6.438 -3.597 1.00 0.00 97 GLU A N 12
ATOM 20904 C CA . GLU A 1 34 ? 7.214 -7.478 -4.266 1.00 0.00 97 GLU A CA 12
ATOM 20905 C C . GLU A 1 34 ? 6.763 -7.639 -5.719 1.00 0.00 97 GLU A C 12
ATOM 20906 O O . GLU A 1 34 ? 7.566 -7.741 -6.627 1.00 0.00 97 GLU A O 12
ATOM 20918 N N . ARG A 1 35 ? 5.478 -7.667 -5.936 1.00 0.00 98 ARG A N 12
ATOM 20919 C CA . ARG A 1 35 ? 4.944 -7.829 -7.319 1.00 0.00 98 ARG A CA 12
ATOM 20920 C C . ARG A 1 35 ? 5.295 -6.599 -8.161 1.00 0.00 98 ARG A C 12
ATOM 20921 O O . ARG A 1 35 ? 5.639 -6.707 -9.322 1.00 0.00 98 ARG A O 12
ATOM 20942 N N . PHE A 1 36 ? 5.199 -5.430 -7.583 1.00 0.00 99 PHE A N 12
ATOM 20943 C CA . PHE A 1 36 ? 5.511 -4.175 -8.336 1.00 0.00 99 PHE A CA 12
ATOM 20944 C C . PHE A 1 36 ? 6.898 -3.668 -7.938 1.00 0.00 99 PHE A C 12
ATOM 20945 O O . PHE A 1 36 ? 7.224 -2.511 -8.121 1.00 0.00 99 PHE A O 12
ATOM 20962 N N . ASN A 1 37 ? 7.717 -4.528 -7.396 1.00 0.00 100 ASN A N 12
ATOM 20963 C CA . ASN A 1 37 ? 9.089 -4.107 -6.985 1.00 0.00 100 ASN A CA 12
ATOM 20964 C C . ASN A 1 37 ? 9.890 -3.673 -8.215 1.00 0.00 100 ASN A C 12
ATOM 20965 O O . ASN A 1 37 ? 10.616 -2.698 -8.184 1.00 0.00 100 ASN A O 12
ATOM 20976 N N . THR A 1 38 ? 9.771 -4.394 -9.300 1.00 0.00 101 THR A N 12
ATOM 20977 C CA . THR A 1 38 ? 10.529 -4.029 -10.536 1.00 0.00 101 THR A CA 12
ATOM 20978 C C . THR A 1 38 ? 9.623 -3.220 -11.459 1.00 0.00 101 THR A C 12
ATOM 20979 O O . THR A 1 38 ? 10.076 -2.590 -12.397 1.00 0.00 101 THR A O 12
ATOM 20990 N N . LYS A 1 39 ? 8.338 -3.233 -11.202 1.00 0.00 102 LYS A N 12
ATOM 20991 C CA . LYS A 1 39 ? 7.384 -2.470 -12.065 1.00 0.00 102 LYS A CA 12
ATOM 20992 C C . LYS A 1 39 ? 6.986 -1.153 -11.373 1.00 0.00 102 LYS A C 12
ATOM 20993 O O . LYS A 1 39 ? 6.861 -1.100 -10.164 1.00 0.00 102 LYS A O 12
ATOM 21012 N N . PRO A 1 40 ? 6.780 -0.100 -12.130 1.00 0.00 103 PRO A N 12
ATOM 21013 C CA . PRO A 1 40 ? 6.379 1.224 -11.574 1.00 0.00 103 PRO A CA 12
ATOM 21014 C C . PRO A 1 40 ? 4.938 1.229 -11.054 1.00 0.00 103 PRO A C 12
ATOM 21015 O O . PRO A 1 40 ? 4.126 0.408 -11.425 1.00 0.00 103 PRO A O 12
ATOM 21026 N N . ILE A 1 41 ? 4.633 2.160 -10.197 1.00 0.00 104 ILE A N 12
ATOM 21027 C CA . ILE A 1 41 ? 3.259 2.264 -9.633 1.00 0.00 104 ILE A CA 12
ATOM 21028 C C . ILE A 1 41 ? 2.285 2.705 -10.733 1.00 0.00 104 ILE A C 12
ATOM 21029 O O . ILE A 1 41 ? 1.102 2.432 -10.683 1.00 0.00 104 ILE A O 12
ATOM 21045 N N . GLN A 1 42 ? 2.788 3.409 -11.713 1.00 0.00 105 GLN A N 12
ATOM 21046 C CA . GLN A 1 42 ? 1.920 3.913 -12.821 1.00 0.00 105 GLN A CA 12
ATOM 21047 C C . GLN A 1 42 ? 1.190 2.745 -13.496 1.00 0.00 105 GLN A C 12
ATOM 21048 O O . GLN A 1 42 ? 0.313 2.942 -14.316 1.00 0.00 105 GLN A O 12
ATOM 21062 N N . THR A 1 43 ? 1.545 1.532 -13.167 1.00 0.00 106 THR A N 12
ATOM 21063 C CA . THR A 1 43 ? 0.876 0.356 -13.800 1.00 0.00 106 THR A CA 12
ATOM 21064 C C . THR A 1 43 ? -0.388 -0.015 -13.018 1.00 0.00 106 THR A C 12
ATOM 21065 O O . THR A 1 43 ? -1.201 -0.796 -13.473 1.00 0.00 106 THR A O 12
ATOM 21076 N N . ILE A 1 44 ? -0.567 0.539 -11.846 1.00 0.00 107 ILE A N 12
ATOM 21077 C CA . ILE A 1 44 ? -1.786 0.212 -11.040 1.00 0.00 107 ILE A CA 12
ATOM 21078 C C . ILE A 1 44 ? -2.888 1.229 -11.337 1.00 0.00 107 ILE A C 12
ATOM 21079 O O . ILE A 1 44 ? -2.740 2.415 -11.109 1.00 0.00 107 ILE A O 12
ATOM 21095 N N . LYS A 1 45 ? -3.993 0.761 -11.857 1.00 0.00 108 LYS A N 12
ATOM 21096 C CA . LYS A 1 45 ? -5.131 1.669 -12.197 1.00 0.00 108 LYS A CA 12
ATOM 21097 C C . LYS A 1 45 ? -6.248 1.530 -11.162 1.00 0.00 108 LYS A C 12
ATOM 21098 O O . LYS A 1 45 ? -6.101 0.876 -10.148 1.00 0.00 108 LYS A O 12
ATOM 21117 N N . LYS A 1 46 ? -7.364 2.152 -11.426 1.00 0.00 109 LYS A N 12
ATOM 21118 C CA . LYS A 1 46 ? -8.519 2.086 -10.484 1.00 0.00 109 LYS A CA 12
ATOM 21119 C C . LYS A 1 46 ? -9.000 0.642 -10.360 1.00 0.00 109 LYS A C 12
ATOM 21120 O O . LYS A 1 46 ? -9.262 0.149 -9.279 1.00 0.00 109 LYS A O 12
ATOM 21139 N N . HIS A 1 47 ? -9.124 -0.033 -11.470 1.00 0.00 110 HIS A N 12
ATOM 21140 C CA . HIS A 1 47 ? -9.595 -1.446 -11.446 1.00 0.00 110 HIS A CA 12
ATOM 21141 C C . HIS A 1 47 ? -8.561 -2.319 -10.731 1.00 0.00 110 HIS A C 12
ATOM 21142 O O . HIS A 1 47 ? -8.891 -3.134 -9.891 1.00 0.00 110 HIS A O 12
ATOM 21156 N N . ASP A 1 48 ? -7.310 -2.150 -11.064 1.00 0.00 111 ASP A N 12
ATOM 21157 C CA . ASP A 1 48 ? -6.238 -2.961 -10.414 1.00 0.00 111 ASP A CA 12
ATOM 21158 C C . ASP A 1 48 ? -6.169 -2.621 -8.923 1.00 0.00 111 ASP A C 12
ATOM 21159 O O . ASP A 1 48 ? -6.008 -3.484 -8.082 1.00 0.00 111 ASP A O 12
ATOM 21168 N N . TYR A 1 49 ? -6.287 -1.361 -8.596 1.00 0.00 112 TYR A N 12
ATOM 21169 C CA . TYR A 1 49 ? -6.230 -0.939 -7.166 1.00 0.00 112 TYR A CA 12
ATOM 21170 C C . TYR A 1 49 ? -7.384 -1.587 -6.398 1.00 0.00 112 TYR A C 12
ATOM 21171 O O . TYR A 1 49 ? -7.214 -2.093 -5.305 1.00 0.00 112 TYR A O 12
ATOM 21189 N N . GLN A 1 50 ? -8.557 -1.570 -6.968 1.00 0.00 113 GLN A N 12
ATOM 21190 C CA . GLN A 1 50 ? -9.735 -2.179 -6.287 1.00 0.00 113 GLN A CA 12
ATOM 21191 C C . GLN A 1 50 ? -9.513 -3.688 -6.145 1.00 0.00 113 GLN A C 12
ATOM 21192 O O . GLN A 1 50 ? -9.869 -4.293 -5.152 1.00 0.00 113 GLN A O 12
ATOM 21206 N N . ARG A 1 51 ? -8.928 -4.293 -7.143 1.00 0.00 114 ARG A N 12
ATOM 21207 C CA . ARG A 1 51 ? -8.672 -5.762 -7.091 1.00 0.00 114 ARG A CA 12
ATOM 21208 C C . ARG A 1 51 ? -7.738 -6.069 -5.920 1.00 0.00 114 ARG A C 12
ATOM 21209 O O . ARG A 1 51 ? -7.925 -7.026 -5.192 1.00 0.00 114 ARG A O 12
ATOM 21230 N N . PHE A 1 52 ? -6.732 -5.260 -5.738 1.00 0.00 115 PHE A N 12
ATOM 21231 C CA . PHE A 1 52 ? -5.770 -5.485 -4.621 1.00 0.00 115 PHE A CA 12
ATOM 21232 C C . PHE A 1 52 ? -6.519 -5.439 -3.289 1.00 0.00 115 PHE A C 12
ATOM 21233 O O . PHE A 1 52 ? -6.306 -6.258 -2.417 1.00 0.00 115 PHE A O 12
ATOM 21250 N N . VAL A 1 53 ? -7.390 -4.480 -3.131 1.00 0.00 116 VAL A N 12
ATOM 21251 C CA . VAL A 1 53 ? -8.161 -4.357 -1.860 1.00 0.00 116 VAL A CA 12
ATOM 21252 C C . VAL A 1 53 ? -8.998 -5.624 -1.654 1.00 0.00 116 VAL A C 12
ATOM 21253 O O . VAL A 1 53 ? -9.057 -6.180 -0.574 1.00 0.00 116 VAL A O 12
ATOM 21266 N N . ASP A 1 54 ? -9.646 -6.074 -2.692 1.00 0.00 117 ASP A N 12
ATOM 21267 C CA . ASP A 1 54 ? -10.488 -7.302 -2.595 1.00 0.00 117 ASP A CA 12
ATOM 21268 C C . ASP A 1 54 ? -9.600 -8.520 -2.315 1.00 0.00 117 ASP A C 12
ATOM 21269 O O . ASP A 1 54 ? -9.969 -9.421 -1.587 1.00 0.00 117 ASP A O 12
ATOM 21278 N N . ASP A 1 55 ? -8.436 -8.552 -2.908 1.00 0.00 118 ASP A N 12
ATOM 21279 C CA . ASP A 1 55 ? -7.511 -9.707 -2.707 1.00 0.00 118 ASP A CA 12
ATOM 21280 C C . ASP A 1 55 ? -7.155 -9.849 -1.224 1.00 0.00 118 ASP A C 12
ATOM 21281 O O . ASP A 1 55 ? -7.219 -10.924 -0.658 1.00 0.00 118 ASP A O 12
ATOM 21290 N N . ILE A 1 56 ? -6.775 -8.769 -0.595 1.00 0.00 119 ILE A N 12
ATOM 21291 C CA . ILE A 1 56 ? -6.406 -8.828 0.849 1.00 0.00 119 ILE A CA 12
ATOM 21292 C C . ILE A 1 56 ? -7.662 -9.015 1.705 1.00 0.00 119 ILE A C 12
ATOM 21293 O O . ILE A 1 56 ? -7.608 -9.521 2.809 1.00 0.00 119 ILE A O 12
ATOM 21309 N N . SER A 1 57 ? -8.793 -8.607 1.197 1.00 0.00 120 SER A N 12
ATOM 21310 C CA . SER A 1 57 ? -10.062 -8.752 1.968 1.00 0.00 120 SER A CA 12
ATOM 21311 C C . SER A 1 57 ? -10.344 -10.235 2.213 1.00 0.00 120 SER A C 12
ATOM 21312 O O . SER A 1 57 ? -10.771 -10.633 3.281 1.00 0.00 120 SER A O 12
ATOM 21320 N N . ALA A 1 58 ? -10.113 -11.053 1.221 1.00 0.00 121 ALA A N 12
ATOM 21321 C CA . ALA A 1 58 ? -10.368 -12.515 1.372 1.00 0.00 121 ALA A CA 12
ATOM 21322 C C . ALA A 1 58 ? -9.249 -13.148 2.198 1.00 0.00 121 ALA A C 12
ATOM 21323 O O . ALA A 1 58 ? -9.356 -14.273 2.647 1.00 0.00 121 ALA A O 12
ATOM 21330 N N . GLN A 1 59 ? -8.176 -12.428 2.405 1.00 0.00 122 GLN A N 12
ATOM 21331 C CA . GLN A 1 59 ? -7.035 -12.968 3.210 1.00 0.00 122 GLN A CA 12
ATOM 21332 C C . GLN A 1 59 ? -7.004 -12.267 4.565 1.00 0.00 122 GLN A C 12
ATOM 21333 O O . GLN A 1 59 ? -6.408 -12.745 5.509 1.00 0.00 122 GLN A O 12
ATOM 21347 N N . TYR A 1 60 ? -7.646 -11.128 4.666 1.00 0.00 123 TYR A N 12
ATOM 21348 C CA . TYR A 1 60 ? -7.665 -10.372 5.959 1.00 0.00 123 TYR A CA 12
ATOM 21349 C C . TYR A 1 60 ? -9.085 -9.903 6.277 1.00 0.00 123 TYR A C 12
ATOM 21350 O O . TYR A 1 60 ? -9.910 -9.716 5.403 1.00 0.00 123 TYR A O 12
ATOM 21368 N N . SER A 1 61 ? -9.364 -9.728 7.539 1.00 0.00 124 SER A N 12
ATOM 21369 C CA . SER A 1 61 ? -10.719 -9.289 7.974 1.00 0.00 124 SER A CA 12
ATOM 21370 C C . SER A 1 61 ? -11.016 -7.872 7.481 1.00 0.00 124 SER A C 12
ATOM 21371 O O . SER A 1 61 ? -10.134 -7.126 7.098 1.00 0.00 124 SER A O 12
ATOM 21379 N N . LYS A 1 62 ? -12.269 -7.511 7.493 1.00 0.00 125 LYS A N 12
ATOM 21380 C CA . LYS A 1 62 ? -12.683 -6.157 7.030 1.00 0.00 125 LYS A CA 12
ATOM 21381 C C . LYS A 1 62 ? -12.026 -5.084 7.902 1.00 0.00 125 LYS A C 12
ATOM 21382 O O . LYS A 1 62 ? -11.688 -4.012 7.438 1.00 0.00 125 LYS A O 12
ATOM 21401 N N . ASN A 1 63 ? -11.856 -5.364 9.166 1.00 0.00 126 ASN A N 12
ATOM 21402 C CA . ASN A 1 63 ? -11.234 -4.365 10.087 1.00 0.00 126 ASN A CA 12
ATOM 21403 C C . ASN A 1 63 ? -9.797 -4.067 9.648 1.00 0.00 126 ASN A C 12
ATOM 21404 O O . ASN A 1 63 ? -9.361 -2.932 9.640 1.00 0.00 126 ASN A O 12
ATOM 21415 N N . TYR A 1 64 ? -9.061 -5.081 9.286 1.00 0.00 127 TYR A N 12
ATOM 21416 C CA . TYR A 1 64 ? -7.648 -4.876 8.846 1.00 0.00 127 TYR A CA 12
ATOM 21417 C C . TYR A 1 64 ? -7.623 -4.164 7.490 1.00 0.00 127 TYR A C 12
ATOM 21418 O O . TYR A 1 64 ? -6.739 -3.382 7.200 1.00 0.00 127 TYR A O 12
ATOM 21436 N N . VAL A 1 65 ? -8.585 -4.446 6.657 1.00 0.00 128 VAL A N 12
ATOM 21437 C CA . VAL A 1 65 ? -8.630 -3.813 5.308 1.00 0.00 128 VAL A CA 12
ATOM 21438 C C . VAL A 1 65 ? -8.728 -2.290 5.448 1.00 0.00 128 VAL A C 12
ATOM 21439 O O . VAL A 1 65 ? -8.059 -1.546 4.756 1.00 0.00 128 VAL A O 12
ATOM 21452 N N . ASP A 1 66 ? -9.570 -1.827 6.329 1.00 0.00 129 ASP A N 12
ATOM 21453 C CA . ASP A 1 66 ? -9.740 -0.355 6.512 1.00 0.00 129 ASP A CA 12
ATOM 21454 C C . ASP A 1 66 ? -8.385 0.297 6.811 1.00 0.00 129 ASP A C 12
ATOM 21455 O O . ASP A 1 66 ? -8.016 1.291 6.214 1.00 0.00 129 ASP A O 12
ATOM 21464 N N . SER A 1 67 ? -7.650 -0.252 7.738 1.00 0.00 130 SER A N 12
ATOM 21465 C CA . SER A 1 67 ? -6.319 0.326 8.093 1.00 0.00 130 SER A CA 12
ATOM 21466 C C . SER A 1 67 ? -5.345 0.180 6.917 1.00 0.00 130 SER A C 12
ATOM 21467 O O . SER A 1 67 ? -4.582 1.077 6.611 1.00 0.00 130 SER A O 12
ATOM 21475 N N . ILE A 1 68 ? -5.358 -0.954 6.269 1.00 0.00 131 ILE A N 12
ATOM 21476 C CA . ILE A 1 68 ? -4.432 -1.184 5.118 1.00 0.00 131 ILE A CA 12
ATOM 21477 C C . ILE A 1 68 ? -4.779 -0.228 3.971 1.00 0.00 131 ILE A C 12
ATOM 21478 O O . ILE A 1 68 ? -3.912 0.346 3.339 1.00 0.00 131 ILE A O 12
ATOM 21494 N N . VAL A 1 69 ? -6.044 -0.068 3.694 1.00 0.00 132 VAL A N 12
ATOM 21495 C CA . VAL A 1 69 ? -6.470 0.836 2.585 1.00 0.00 132 VAL A CA 12
ATOM 21496 C C . VAL A 1 69 ? -6.031 2.271 2.892 1.00 0.00 132 VAL A C 12
ATOM 21497 O O . VAL A 1 69 ? -5.528 2.976 2.037 1.00 0.00 132 VAL A O 12
ATOM 21510 N N . ALA A 1 70 ? -6.230 2.706 4.106 1.00 0.00 133 ALA A N 12
ATOM 21511 C CA . ALA A 1 70 ? -5.842 4.096 4.487 1.00 0.00 133 ALA A CA 12
ATOM 21512 C C . ALA A 1 70 ? -4.346 4.305 4.235 1.00 0.00 133 ALA A C 12
ATOM 21513 O O . ALA A 1 70 ? -3.936 5.268 3.616 1.00 0.00 133 ALA A O 12
ATOM 21520 N N . SER A 1 71 ? -3.532 3.404 4.714 1.00 0.00 134 SER A N 12
ATOM 21521 C CA . SER A 1 71 ? -2.058 3.530 4.511 1.00 0.00 134 SER A CA 12
ATOM 21522 C C . SER A 1 71 ? -1.730 3.443 3.021 1.00 0.00 134 SER A C 12
ATOM 21523 O O . SER A 1 71 ? -0.932 4.199 2.501 1.00 0.00 134 SER A O 12
ATOM 21531 N N . THR A 1 72 ? -2.341 2.515 2.338 1.00 0.00 135 THR A N 12
ATOM 21532 C CA . THR A 1 72 ? -2.078 2.347 0.879 1.00 0.00 135 THR A CA 12
ATOM 21533 C C . THR A 1 72 ? -2.492 3.614 0.127 1.00 0.00 135 THR A C 12
ATOM 21534 O O . THR A 1 72 ? -1.791 4.092 -0.744 1.00 0.00 135 THR A O 12
ATOM 21545 N N . ASN A 1 73 ? -3.636 4.153 0.457 1.00 0.00 136 ASN A N 12
ATOM 21546 C CA . ASN A 1 73 ? -4.120 5.385 -0.231 1.00 0.00 136 ASN A CA 12
ATOM 21547 C C . ASN A 1 73 ? -3.158 6.542 0.047 1.00 0.00 136 ASN A C 12
ATOM 21548 O O . ASN A 1 73 ? -2.859 7.341 -0.819 1.00 0.00 136 ASN A O 12
ATOM 21559 N N . MET A 1 74 ? -2.677 6.637 1.256 1.00 0.00 137 MET A N 12
ATOM 21560 C CA . MET A 1 74 ? -1.737 7.738 1.608 1.00 0.00 137 MET A CA 12
ATOM 21561 C C . MET A 1 74 ? -0.440 7.578 0.812 1.00 0.00 137 MET A C 12
ATOM 21562 O O . MET A 1 74 ? 0.126 8.538 0.326 1.00 0.00 137 MET A O 12
ATOM 21576 N N . ILE A 1 75 ? 0.034 6.368 0.678 1.00 0.00 138 ILE A N 12
ATOM 21577 C CA . ILE A 1 75 ? 1.295 6.136 -0.085 1.00 0.00 138 ILE A CA 12
ATOM 21578 C C . ILE A 1 75 ? 1.085 6.531 -1.552 1.00 0.00 138 ILE A C 12
ATOM 21579 O O . ILE A 1 75 ? 1.905 7.198 -2.152 1.00 0.00 138 ILE A O 12
ATOM 21595 N N . PHE A 1 76 ? -0.013 6.120 -2.124 1.00 0.00 139 PHE A N 12
ATOM 21596 C CA . PHE A 1 76 ? -0.300 6.461 -3.550 1.00 0.00 139 PHE A CA 12
ATOM 21597 C C . PHE A 1 76 ? -0.540 7.966 -3.673 1.00 0.00 139 PHE A C 12
ATOM 21598 O O . PHE A 1 76 ? -0.061 8.617 -4.581 1.00 0.00 139 PHE A O 12
ATOM 21615 N N . LYS A 1 77 ? -1.288 8.513 -2.756 1.00 0.00 140 LYS A N 12
ATOM 21616 C CA . LYS A 1 77 ? -1.580 9.973 -2.788 1.00 0.00 140 LYS A CA 12
ATOM 21617 C C . LYS A 1 77 ? -0.288 10.756 -2.557 1.00 0.00 140 LYS A C 12
ATOM 21618 O O . LYS A 1 77 ? -0.074 11.811 -3.123 1.00 0.00 140 LYS A O 12
ATOM 21637 N N . TYR A 1 78 ? 0.569 10.244 -1.718 1.00 0.00 141 TYR A N 12
ATOM 21638 C CA . TYR A 1 78 ? 1.853 10.945 -1.427 1.00 0.00 141 TYR A CA 12
ATOM 21639 C C . TYR A 1 78 ? 2.673 11.086 -2.712 1.00 0.00 141 TYR A C 12
ATOM 21640 O O . TYR A 1 78 ? 3.208 12.138 -3.007 1.00 0.00 141 TYR A O 12
ATOM 21658 N N . ALA A 1 79 ? 2.780 10.030 -3.475 1.00 0.00 142 ALA A N 12
ATOM 21659 C CA . ALA A 1 79 ? 3.569 10.094 -4.740 1.00 0.00 142 ALA A CA 12
ATOM 21660 C C . ALA A 1 79 ? 2.930 11.108 -5.690 1.00 0.00 142 ALA A C 12
ATOM 21661 O O . ALA A 1 79 ? 3.604 11.856 -6.374 1.00 0.00 142 ALA A O 12
ATOM 21668 N N . TYR A 1 80 ? 1.628 11.132 -5.729 1.00 0.00 143 TYR A N 12
ATOM 21669 C CA . TYR A 1 80 ? 0.910 12.090 -6.617 1.00 0.00 143 TYR A CA 12
ATOM 21670 C C . TYR A 1 80 ? 1.215 13.524 -6.177 1.00 0.00 143 TYR A C 12
ATOM 21671 O O . TYR A 1 80 ? 1.420 14.407 -6.986 1.00 0.00 143 TYR A O 12
ATOM 21689 N N . ASP A 1 81 ? 1.237 13.753 -4.892 1.00 0.00 144 ASP A N 12
ATOM 21690 C CA . ASP A 1 81 ? 1.517 15.123 -4.370 1.00 0.00 144 ASP A CA 12
ATOM 21691 C C . ASP A 1 81 ? 2.913 15.562 -4.812 1.00 0.00 144 ASP A C 12
ATOM 21692 O O . ASP A 1 81 ? 3.135 16.701 -5.178 1.00 0.00 144 ASP A O 12
ATOM 21701 N N . THR A 1 82 ? 3.856 14.662 -4.776 1.00 0.00 145 THR A N 12
ATOM 21702 C CA . THR A 1 82 ? 5.245 15.012 -5.186 1.00 0.00 145 THR A CA 12
ATOM 21703 C C . THR A 1 82 ? 5.288 15.222 -6.701 1.00 0.00 145 THR A C 12
ATOM 21704 O O . THR A 1 82 ? 6.332 15.459 -7.279 1.00 0.00 145 THR A O 12
ATOM 21715 N N . ARG A 1 83 ? 4.149 15.136 -7.337 1.00 0.00 146 ARG A N 12
ATOM 21716 C CA . ARG A 1 83 ? 4.072 15.329 -8.815 1.00 0.00 146 ARG A CA 12
ATOM 21717 C C . ARG A 1 83 ? 4.962 14.305 -9.518 1.00 0.00 146 ARG A C 12
ATOM 21718 O O . ARG A 1 83 ? 5.709 14.622 -10.425 1.00 0.00 146 ARG A O 12
ATOM 21739 N N . LEU A 1 84 ? 4.868 13.070 -9.105 1.00 0.00 147 LEU A N 12
ATOM 21740 C CA . LEU A 1 84 ? 5.676 11.988 -9.738 1.00 0.00 147 LEU A CA 12
ATOM 21741 C C . LEU A 1 84 ? 4.831 11.278 -10.790 1.00 0.00 147 LEU A C 12
ATOM 21742 O O . LEU A 1 84 ? 5.336 10.795 -11.784 1.00 0.00 147 LEU A O 12
ATOM 21758 N N . ILE A 1 85 ? 3.540 11.211 -10.574 1.00 0.00 148 ILE A N 12
ATOM 21759 C CA . ILE A 1 85 ? 2.637 10.529 -11.554 1.00 0.00 148 ILE A CA 12
ATOM 21760 C C . ILE A 1 85 ? 1.424 11.403 -11.854 1.00 0.00 148 ILE A C 12
ATOM 21761 O O . ILE A 1 85 ? 0.975 12.176 -11.028 1.00 0.00 148 ILE A O 12
ATOM 21777 N N . LYS A 1 86 ? 0.891 11.274 -13.041 1.00 0.00 149 LYS A N 12
ATOM 21778 C CA . LYS A 1 86 ? -0.303 12.075 -13.442 1.00 0.00 149 LYS A CA 12
ATOM 21779 C C . LYS A 1 86 ? -1.517 11.147 -13.538 1.00 0.00 149 LYS A C 12
ATOM 21780 O O . LYS A 1 86 ? -2.048 10.898 -14.606 1.00 0.00 149 LYS A O 12
ATOM 21799 N N . ALA A 1 87 ? -1.958 10.636 -12.419 1.00 0.00 150 ALA A N 12
ATOM 21800 C CA . ALA A 1 87 ? -3.140 9.726 -12.412 1.00 0.00 150 ALA A CA 12
ATOM 21801 C C . ALA A 1 87 ? -3.690 9.610 -10.988 1.00 0.00 150 ALA A C 12
ATOM 21802 O O . ALA A 1 87 ? -2.982 9.800 -10.017 1.00 0.00 150 ALA A O 12
ATOM 21809 N N . MET A 1 88 ? -4.952 9.295 -10.867 1.00 0.00 151 MET A N 12
ATOM 21810 C CA . MET A 1 88 ? -5.586 9.154 -9.520 1.00 0.00 151 MET A CA 12
ATOM 21811 C C . MET A 1 88 ? -6.441 7.881 -9.495 1.00 0.00 151 MET A C 12
ATOM 21812 O O . MET A 1 88 ? -7.654 7.938 -9.557 1.00 0.00 151 MET A O 12
ATOM 21826 N N . PRO A 1 89 ? -5.807 6.738 -9.406 1.00 0.00 152 PRO A N 12
ATOM 21827 C CA . PRO A 1 89 ? -6.514 5.421 -9.364 1.00 0.00 152 PRO A CA 12
ATOM 21828 C C . PRO A 1 89 ? -7.582 5.383 -8.264 1.00 0.00 152 PRO A C 12
ATOM 21829 O O . PRO A 1 89 ? -8.661 4.851 -8.441 1.00 0.00 152 PRO A O 12
ATOM 21840 N N . SER A 1 90 ? -7.268 5.937 -7.123 1.00 0.00 153 SER A N 12
ATOM 21841 C CA . SER A 1 90 ? -8.234 5.937 -5.988 1.00 0.00 153 SER A CA 12
ATOM 21842 C C . SER A 1 90 ? -9.274 7.038 -6.179 1.00 0.00 153 SER A C 12
ATOM 21843 O O . SER A 1 90 ? -9.000 8.081 -6.743 1.00 0.00 153 SER A O 12
ATOM 21851 N N . GLU A 1 91 ? -10.466 6.804 -5.702 1.00 0.00 154 GLU A N 12
ATOM 21852 C CA . GLU A 1 91 ? -11.543 7.819 -5.840 1.00 0.00 154 GLU A CA 12
ATOM 21853 C C . GLU A 1 91 ? -12.780 7.363 -5.051 1.00 0.00 154 GLU A C 12
ATOM 21854 O O . GLU A 1 91 ? -12.747 7.233 -3.843 1.00 0.00 154 GLU A O 12
ATOM 21866 N N . GLY A 1 92 ? -13.870 7.127 -5.735 1.00 0.00 155 GLY A N 12
ATOM 21867 C CA . GLY A 1 92 ? -15.122 6.692 -5.062 1.00 0.00 155 GLY A CA 12
ATOM 21868 C C . GLY A 1 92 ? -15.212 5.171 -5.061 1.00 0.00 155 GLY A C 12
ATOM 21869 O O . GLY A 1 92 ? -15.755 4.568 -5.970 1.00 0.00 155 GLY A O 12
ATOM 21873 N N . ILE A 1 93 ? -14.694 4.553 -4.039 1.00 0.00 156 ILE A N 12
ATOM 21874 C CA . ILE A 1 93 ? -14.750 3.065 -3.934 1.00 0.00 156 ILE A CA 12
ATOM 21875 C C . ILE A 1 93 ? -15.744 2.691 -2.837 1.00 0.00 156 ILE A C 12
ATOM 21876 O O . ILE A 1 93 ? -16.306 1.614 -2.833 1.00 0.00 156 ILE A O 12
ATOM 21892 N N . LYS A 1 94 ? -15.956 3.580 -1.897 1.00 0.00 157 LYS A N 12
ATOM 21893 C CA . LYS A 1 94 ? -16.905 3.298 -0.772 1.00 0.00 157 LYS A CA 12
ATOM 21894 C C . LYS A 1 94 ? -18.120 4.211 -0.872 1.00 0.00 157 LYS A C 12
ATOM 21895 O O . LYS A 1 94 ? -18.047 5.321 -1.365 1.00 0.00 157 LYS A O 12
ATOM 21914 N N . ARG A 1 95 ? -19.243 3.738 -0.398 1.00 0.00 158 ARG A N 12
ATOM 21915 C CA . ARG A 1 95 ? -20.494 4.549 -0.444 1.00 0.00 158 ARG A CA 12
ATOM 21916 C C . ARG A 1 95 ? -21.244 4.426 0.888 1.00 0.00 158 ARG A C 12
ATOM 21917 O O . ARG A 1 95 ? -22.241 3.737 0.983 1.00 0.00 158 ARG A O 12
ATOM 21938 N N . PRO A 1 96 ? -20.769 5.097 1.906 1.00 0.00 159 PRO A N 12
ATOM 21939 C CA . PRO A 1 96 ? -21.403 5.079 3.258 1.00 0.00 159 PRO A CA 12
ATOM 21940 C C . PRO A 1 96 ? -22.836 5.623 3.242 1.00 0.00 159 PRO A C 12
ATOM 21941 O O . PRO A 1 96 ? -23.167 6.529 2.500 1.00 0.00 159 PRO A O 12
ATOM 21952 N N . LYS A 1 97 ? -23.683 5.066 4.062 1.00 0.00 160 LYS A N 12
ATOM 21953 C CA . LYS A 1 97 ? -25.098 5.526 4.111 1.00 0.00 160 LYS A CA 12
ATOM 21954 C C . LYS A 1 97 ? -25.207 6.847 4.869 1.00 0.00 160 LYS A C 12
ATOM 21955 O O . LYS A 1 97 ? -24.671 7.016 5.949 1.00 0.00 160 LYS A O 12
ATOM 21974 N N . LYS A 1 98 ? -25.913 7.782 4.300 1.00 0.00 161 LYS A N 12
ATOM 21975 C CA . LYS A 1 98 ? -26.091 9.100 4.961 1.00 0.00 161 LYS A CA 12
ATOM 21976 C C . LYS A 1 98 ? -27.177 9.894 4.232 1.00 0.00 161 LYS A C 12
ATOM 21977 O O . LYS A 1 98 ? -27.086 10.167 3.048 1.00 0.00 161 LYS A O 12
ATOM 21996 N N . LYS A 1 99 ? -28.203 10.263 4.947 1.00 0.00 162 LYS A N 12
ATOM 21997 C CA . LYS A 1 99 ? -29.320 11.044 4.346 1.00 0.00 162 LYS A CA 12
ATOM 21998 C C . LYS A 1 99 ? -29.732 10.443 3.007 1.00 0.00 162 LYS A C 12
ATOM 21999 O O . LYS A 1 99 ? -29.176 10.747 1.969 1.00 0.00 162 LYS A O 12
ATOM 22018 N N . VAL A 1 100 ? -30.714 9.587 3.039 1.00 0.00 163 VAL A N 12
ATOM 22019 C CA . VAL A 1 100 ? -31.194 8.938 1.792 1.00 0.00 163 VAL A CA 12
ATOM 22020 C C . VAL A 1 100 ? -32.015 9.929 0.963 1.00 0.00 163 VAL A C 12
ATOM 22021 O O . VAL A 1 100 ? -32.810 10.690 1.482 1.00 0.00 163 VAL A O 12
ATOM 22034 N N . SER A 1 101 ? -31.809 9.911 -0.327 1.00 0.00 164 SER A N 12
ATOM 22035 C CA . SER A 1 101 ? -32.546 10.827 -1.241 1.00 0.00 164 SER A CA 12
ATOM 22036 C C . SER A 1 101 ? -32.299 12.278 -0.828 1.00 0.00 164 SER A C 12
ATOM 22037 O O . SER A 1 101 ? -33.073 12.880 -0.108 1.00 0.00 164 SER A O 12
ATOM 22045 N N . VAL A 1 102 ? -31.213 12.836 -1.290 1.00 0.00 165 VAL A N 12
ATOM 22046 C CA . VAL A 1 102 ? -30.883 14.247 -0.947 1.00 0.00 165 VAL A CA 12
ATOM 22047 C C . VAL A 1 102 ? -31.650 15.193 -1.871 1.00 0.00 165 VAL A C 12
ATOM 22048 O O . VAL A 1 102 ? -32.652 15.770 -1.499 1.00 0.00 165 VAL A O 12
ATOM 22061 N N . GLU A 1 103 ? -31.180 15.357 -3.080 1.00 0.00 166 GLU A N 12
ATOM 22062 C CA . GLU A 1 103 ? -31.866 16.264 -4.049 1.00 0.00 166 GLU A CA 12
ATOM 22063 C C . GLU A 1 103 ? -31.760 15.675 -5.449 1.00 0.00 166 GLU A C 12
ATOM 22064 O O . GLU A 1 103 ? -32.588 15.929 -6.300 1.00 0.00 166 GLU A O 12
ATOM 22076 N N . LEU A 1 104 ? -30.742 14.888 -5.683 1.00 0.00 167 LEU A N 12
ATOM 22077 C CA . LEU A 1 104 ? -30.547 14.259 -7.021 1.00 0.00 167 LEU A CA 12
ATOM 22078 C C . LEU A 1 104 ? -30.165 15.333 -8.043 1.00 0.00 167 LEU A C 12
ATOM 22079 O O . LEU A 1 104 ? -29.322 15.127 -8.894 1.00 0.00 167 LEU A O 12
ATOM 22095 N N . GLU A 1 105 ? -30.791 16.475 -7.960 1.00 0.00 168 GLU A N 12
ATOM 22096 C CA . GLU A 1 105 ? -30.490 17.577 -8.915 1.00 0.00 168 GLU A CA 12
ATOM 22097 C C . GLU A 1 105 ? -29.233 18.323 -8.467 1.00 0.00 168 GLU A C 12
ATOM 22098 O O . GLU A 1 105 ? -28.141 18.054 -8.931 1.00 0.00 168 GLU A O 12
ATOM 22110 N N . HIS A 1 106 ? -29.390 19.270 -7.573 1.00 0.00 169 HIS A N 12
ATOM 22111 C CA . HIS A 1 106 ? -28.224 20.063 -7.086 1.00 0.00 169 HIS A CA 12
ATOM 22112 C C . HIS A 1 106 ? -27.325 20.440 -8.270 1.00 0.00 169 HIS A C 12
ATOM 22113 O O . HIS A 1 106 ? -26.169 20.781 -8.110 1.00 0.00 169 HIS A O 12
ATOM 22127 N N . HIS A 1 107 ? -27.863 20.375 -9.459 1.00 0.00 170 HIS A N 12
ATOM 22128 C CA . HIS A 1 107 ? -27.074 20.723 -10.673 1.00 0.00 170 HIS A CA 12
ATOM 22129 C C . HIS A 1 107 ? -26.649 22.191 -10.601 1.00 0.00 170 HIS A C 12
ATOM 22130 O O . HIS A 1 107 ? -25.521 22.540 -10.889 1.00 0.00 170 HIS A O 12
ATOM 22144 N N . HIS A 1 108 ? -27.557 23.050 -10.220 1.00 0.00 171 HIS A N 12
ATOM 22145 C CA . HIS A 1 108 ? -27.229 24.502 -10.125 1.00 0.00 171 HIS A CA 12
ATOM 22146 C C . HIS A 1 108 ? -26.116 24.709 -9.099 1.00 0.00 171 HIS A C 12
ATOM 22147 O O . HIS A 1 108 ? -25.198 25.477 -9.310 1.00 0.00 171 HIS A O 12
ATOM 22161 N N . HIS A 1 109 ? -26.194 24.025 -7.984 1.00 0.00 172 HIS A N 12
ATOM 22162 C CA . HIS A 1 109 ? -25.147 24.170 -6.923 1.00 0.00 172 HIS A CA 12
ATOM 22163 C C . HIS A 1 109 ? -24.702 22.783 -6.444 1.00 0.00 172 HIS A C 12
ATOM 22164 O O . HIS A 1 109 ? -25.507 21.939 -6.098 1.00 0.00 172 HIS A O 12
ATOM 22178 N N . HIS A 1 110 ? -23.414 22.555 -6.434 1.00 0.00 173 HIS A N 12
ATOM 22179 C CA . HIS A 1 110 ? -22.869 21.238 -5.991 1.00 0.00 173 HIS A CA 12
ATOM 22180 C C . HIS A 1 110 ? -23.153 21.028 -4.501 1.00 0.00 173 HIS A C 12
ATOM 22181 O O . HIS A 1 110 ? -23.481 19.942 -4.065 1.00 0.00 173 HIS A O 12
ATOM 22195 N N . HIS A 1 111 ? -23.018 22.066 -3.721 1.00 0.00 174 HIS A N 12
ATOM 22196 C CA . HIS A 1 111 ? -23.267 21.944 -2.256 1.00 0.00 174 HIS A CA 12
ATOM 22197 C C . HIS A 1 111 ? -24.748 21.637 -2.009 1.00 0.00 174 HIS A C 12
ATOM 22198 O O . HIS A 1 111 ? -25.454 22.529 -1.569 1.00 0.00 174 HIS A O 12
ATOM 22213 N N . THR A 1 1 ? 12.493 1.108 -6.265 1.00 0.00 64 THR A N 13
ATOM 22214 C CA . THR A 1 1 ? 12.317 2.510 -5.789 1.00 0.00 64 THR A CA 13
ATOM 22215 C C . THR A 1 1 ? 10.942 2.654 -5.130 1.00 0.00 64 THR A C 13
ATOM 22216 O O . THR A 1 1 ? 10.757 3.443 -4.226 1.00 0.00 64 THR A O 13
ATOM 22227 N N . PHE A 1 2 ? 9.977 1.897 -5.580 1.00 0.00 65 PHE A N 13
ATOM 22228 C CA . PHE A 1 2 ? 8.612 1.983 -4.987 1.00 0.00 65 PHE A CA 13
ATOM 22229 C C . PHE A 1 2 ? 8.664 1.544 -3.519 1.00 0.00 65 PHE A C 13
ATOM 22230 O O . PHE A 1 2 ? 8.008 2.106 -2.667 1.00 0.00 65 PHE A O 13
ATOM 22247 N N . LYS A 1 3 ? 9.430 0.524 -3.227 1.00 0.00 66 LYS A N 13
ATOM 22248 C CA . LYS A 1 3 ? 9.517 0.026 -1.827 1.00 0.00 66 LYS A CA 13
ATOM 22249 C C . LYS A 1 3 ? 10.053 1.140 -0.924 1.00 0.00 66 LYS A C 13
ATOM 22250 O O . LYS A 1 3 ? 9.578 1.345 0.175 1.00 0.00 66 LYS A O 13
ATOM 22269 N N . GLN A 1 4 ? 11.042 1.858 -1.382 1.00 0.00 67 GLN A N 13
ATOM 22270 C CA . GLN A 1 4 ? 11.617 2.959 -0.561 1.00 0.00 67 GLN A CA 13
ATOM 22271 C C . GLN A 1 4 ? 10.549 4.033 -0.333 1.00 0.00 67 GLN A C 13
ATOM 22272 O O . GLN A 1 4 ? 10.397 4.549 0.755 1.00 0.00 67 GLN A O 13
ATOM 22286 N N . VAL A 1 5 ? 9.812 4.372 -1.356 1.00 0.00 68 VAL A N 13
ATOM 22287 C CA . VAL A 1 5 ? 8.754 5.410 -1.208 1.00 0.00 68 VAL A CA 13
ATOM 22288 C C . VAL A 1 5 ? 7.681 4.907 -0.239 1.00 0.00 68 VAL A C 13
ATOM 22289 O O . VAL A 1 5 ? 7.248 5.614 0.649 1.00 0.00 68 VAL A O 13
ATOM 22302 N N . ALA A 1 6 ? 7.247 3.688 -0.411 1.00 0.00 69 ALA A N 13
ATOM 22303 C CA . ALA A 1 6 ? 6.200 3.127 0.486 1.00 0.00 69 ALA A CA 13
ATOM 22304 C C . ALA A 1 6 ? 6.752 3.018 1.909 1.00 0.00 69 ALA A C 13
ATOM 22305 O O . ALA A 1 6 ? 6.103 3.384 2.867 1.00 0.00 69 ALA A O 13
ATOM 22312 N N . ASP A 1 7 ? 7.949 2.516 2.048 1.00 0.00 70 ASP A N 13
ATOM 22313 C CA . ASP A 1 7 ? 8.558 2.377 3.401 1.00 0.00 70 ASP A CA 13
ATOM 22314 C C . ASP A 1 7 ? 8.760 3.765 4.009 1.00 0.00 70 ASP A C 13
ATOM 22315 O O . ASP A 1 7 ? 8.642 3.956 5.202 1.00 0.00 70 ASP A O 13
ATOM 22324 N N . ASP A 1 8 ? 9.085 4.729 3.194 1.00 0.00 71 ASP A N 13
ATOM 22325 C CA . ASP A 1 8 ? 9.320 6.104 3.710 1.00 0.00 71 ASP A CA 13
ATOM 22326 C C . ASP A 1 8 ? 8.051 6.624 4.386 1.00 0.00 71 ASP A C 13
ATOM 22327 O O . ASP A 1 8 ? 8.099 7.209 5.448 1.00 0.00 71 ASP A O 13
ATOM 22336 N N . TRP A 1 9 ? 6.919 6.424 3.774 1.00 0.00 72 TRP A N 13
ATOM 22337 C CA . TRP A 1 9 ? 5.649 6.915 4.376 1.00 0.00 72 TRP A CA 13
ATOM 22338 C C . TRP A 1 9 ? 5.397 6.194 5.702 1.00 0.00 72 TRP A C 13
ATOM 22339 O O . TRP A 1 9 ? 5.078 6.805 6.703 1.00 0.00 72 TRP A O 13
ATOM 22360 N N . LEU A 1 10 ? 5.529 4.895 5.713 1.00 0.00 73 LEU A N 13
ATOM 22361 C CA . LEU A 1 10 ? 5.294 4.128 6.966 1.00 0.00 73 LEU A CA 13
ATOM 22362 C C . LEU A 1 10 ? 6.342 4.531 8.000 1.00 0.00 73 LEU A C 13
ATOM 22363 O O . LEU A 1 10 ? 6.056 4.656 9.173 1.00 0.00 73 LEU A O 13
ATOM 22379 N N . LYS A 1 11 ? 7.557 4.723 7.578 1.00 0.00 74 LYS A N 13
ATOM 22380 C CA . LYS A 1 11 ? 8.618 5.106 8.541 1.00 0.00 74 LYS A CA 13
ATOM 22381 C C . LYS A 1 11 ? 8.232 6.423 9.211 1.00 0.00 74 LYS A C 13
ATOM 22382 O O . LYS A 1 11 ? 8.320 6.569 10.414 1.00 0.00 74 LYS A O 13
ATOM 22401 N N . GLN A 1 12 ? 7.808 7.383 8.439 1.00 0.00 75 GLN A N 13
ATOM 22402 C CA . GLN A 1 12 ? 7.418 8.692 9.023 1.00 0.00 75 GLN A CA 13
ATOM 22403 C C . GLN A 1 12 ? 6.179 8.499 9.901 1.00 0.00 75 GLN A C 13
ATOM 22404 O O . GLN A 1 12 ? 6.079 9.044 10.983 1.00 0.00 75 GLN A O 13
ATOM 22418 N N . TYR A 1 13 ? 5.241 7.719 9.442 1.00 0.00 76 TYR A N 13
ATOM 22419 C CA . TYR A 1 13 ? 4.008 7.477 10.239 1.00 0.00 76 TYR A CA 13
ATOM 22420 C C . TYR A 1 13 ? 4.376 6.711 11.510 1.00 0.00 76 TYR A C 13
ATOM 22421 O O . TYR A 1 13 ? 3.640 6.694 12.475 1.00 0.00 76 TYR A O 13
ATOM 22439 N N . ALA A 1 14 ? 5.516 6.074 11.513 1.00 0.00 77 ALA A N 13
ATOM 22440 C CA . ALA A 1 14 ? 5.943 5.307 12.712 1.00 0.00 77 ALA A CA 13
ATOM 22441 C C . ALA A 1 14 ? 6.500 6.272 13.766 1.00 0.00 77 ALA A C 13
ATOM 22442 O O . ALA A 1 14 ? 7.232 5.881 14.651 1.00 0.00 77 ALA A O 13
ATOM 22449 N N . ASN A 1 15 ? 6.160 7.532 13.670 1.00 0.00 78 ASN A N 13
ATOM 22450 C CA . ASN A 1 15 ? 6.670 8.530 14.657 1.00 0.00 78 ASN A CA 13
ATOM 22451 C C . ASN A 1 15 ? 6.152 8.186 16.057 1.00 0.00 78 ASN A C 13
ATOM 22452 O O . ASN A 1 15 ? 6.872 8.260 17.031 1.00 0.00 78 ASN A O 13
ATOM 22463 N N . ASP A 1 16 ? 4.908 7.810 16.161 1.00 0.00 79 ASP A N 13
ATOM 22464 C CA . ASP A 1 16 ? 4.343 7.458 17.491 1.00 0.00 79 ASP A CA 13
ATOM 22465 C C . ASP A 1 16 ? 3.060 6.654 17.281 1.00 0.00 79 ASP A C 13
ATOM 22466 O O . ASP A 1 16 ? 1.966 7.152 17.457 1.00 0.00 79 ASP A O 13
ATOM 22475 N N . VAL A 1 17 ? 3.190 5.407 16.895 1.00 0.00 80 VAL A N 13
ATOM 22476 C CA . VAL A 1 17 ? 1.984 4.556 16.659 1.00 0.00 80 VAL A CA 13
ATOM 22477 C C . VAL A 1 17 ? 2.282 3.106 17.055 1.00 0.00 80 VAL A C 13
ATOM 22478 O O . VAL A 1 17 ? 3.360 2.778 17.508 1.00 0.00 80 VAL A O 13
ATOM 22491 N N . LYS A 1 18 ? 1.319 2.243 16.890 1.00 0.00 81 LYS A N 13
ATOM 22492 C CA . LYS A 1 18 ? 1.513 0.815 17.255 1.00 0.00 81 LYS A CA 13
ATOM 22493 C C . LYS A 1 18 ? 2.463 0.130 16.268 1.00 0.00 81 LYS A C 13
ATOM 22494 O O . LYS A 1 18 ? 2.346 0.269 15.068 1.00 0.00 81 LYS A O 13
ATOM 22513 N N . VAL A 1 19 ? 3.400 -0.619 16.785 1.00 0.00 82 VAL A N 13
ATOM 22514 C CA . VAL A 1 19 ? 4.370 -1.343 15.918 1.00 0.00 82 VAL A CA 13
ATOM 22515 C C . VAL A 1 19 ? 3.638 -2.435 15.132 1.00 0.00 82 VAL A C 13
ATOM 22516 O O . VAL A 1 19 ? 3.876 -2.639 13.958 1.00 0.00 82 VAL A O 13
ATOM 22529 N N . SER A 1 20 ? 2.760 -3.153 15.783 1.00 0.00 83 SER A N 13
ATOM 22530 C CA . SER A 1 20 ? 2.019 -4.248 15.093 1.00 0.00 83 SER A CA 13
ATOM 22531 C C . SER A 1 20 ? 1.207 -3.668 13.934 1.00 0.00 83 SER A C 13
ATOM 22532 O O . SER A 1 20 ? 1.117 -4.252 12.874 1.00 0.00 83 SER A O 13
ATOM 22540 N N . SER A 1 21 ? 0.612 -2.525 14.130 1.00 0.00 84 SER A N 13
ATOM 22541 C CA . SER A 1 21 ? -0.194 -1.908 13.045 1.00 0.00 84 SER A CA 13
ATOM 22542 C C . SER A 1 21 ? 0.709 -1.601 11.849 1.00 0.00 84 SER A C 13
ATOM 22543 O O . SER A 1 21 ? 0.362 -1.854 10.713 1.00 0.00 84 SER A O 13
ATOM 22551 N N . VAL A 1 22 ? 1.865 -1.049 12.099 1.00 0.00 85 VAL A N 13
ATOM 22552 C CA . VAL A 1 22 ? 2.795 -0.716 10.985 1.00 0.00 85 VAL A CA 13
ATOM 22553 C C . VAL A 1 22 ? 3.275 -2.003 10.305 1.00 0.00 85 VAL A C 13
ATOM 22554 O O . VAL A 1 22 ? 3.306 -2.103 9.095 1.00 0.00 85 VAL A O 13
ATOM 22567 N N . ARG A 1 23 ? 3.662 -2.984 11.078 1.00 0.00 86 ARG A N 13
ATOM 22568 C CA . ARG A 1 23 ? 4.155 -4.260 10.485 1.00 0.00 86 ARG A CA 13
ATOM 22569 C C . ARG A 1 23 ? 3.013 -4.951 9.738 1.00 0.00 86 ARG A C 13
ATOM 22570 O O . ARG A 1 23 ? 3.190 -5.464 8.652 1.00 0.00 86 ARG A O 13
ATOM 22591 N N . ALA A 1 24 ? 1.845 -4.974 10.318 1.00 0.00 87 ALA A N 13
ATOM 22592 C CA . ALA A 1 24 ? 0.691 -5.635 9.652 1.00 0.00 87 ALA A CA 13
ATOM 22593 C C . ALA A 1 24 ? 0.418 -4.957 8.310 1.00 0.00 87 ALA A C 13
ATOM 22594 O O . ALA A 1 24 ? 0.269 -5.604 7.293 1.00 0.00 87 ALA A O 13
ATOM 22601 N N . ARG A 1 25 ? 0.345 -3.655 8.304 1.00 0.00 88 ARG A N 13
ATOM 22602 C CA . ARG A 1 25 ? 0.079 -2.924 7.036 1.00 0.00 88 ARG A CA 13
ATOM 22603 C C . ARG A 1 25 ? 1.278 -3.073 6.099 1.00 0.00 88 ARG A C 13
ATOM 22604 O O . ARG A 1 25 ? 1.125 -3.205 4.904 1.00 0.00 88 ARG A O 13
ATOM 22625 N N . GLU A 1 26 ? 2.471 -3.039 6.634 1.00 0.00 89 GLU A N 13
ATOM 22626 C CA . GLU A 1 26 ? 3.687 -3.162 5.779 1.00 0.00 89 GLU A CA 13
ATOM 22627 C C . GLU A 1 26 ? 3.629 -4.469 4.987 1.00 0.00 89 GLU A C 13
ATOM 22628 O O . GLU A 1 26 ? 3.885 -4.500 3.800 1.00 0.00 89 GLU A O 13
ATOM 22640 N N . LYS A 1 27 ? 3.299 -5.549 5.638 1.00 0.00 90 LYS A N 13
ATOM 22641 C CA . LYS A 1 27 ? 3.221 -6.861 4.936 1.00 0.00 90 LYS A CA 13
ATOM 22642 C C . LYS A 1 27 ? 2.103 -6.816 3.891 1.00 0.00 90 LYS A C 13
ATOM 22643 O O . LYS A 1 27 ? 2.218 -7.372 2.818 1.00 0.00 90 LYS A O 13
ATOM 22662 N N . ALA A 1 28 ? 1.013 -6.167 4.205 1.00 0.00 91 ALA A N 13
ATOM 22663 C CA . ALA A 1 28 ? -0.123 -6.092 3.243 1.00 0.00 91 ALA A CA 13
ATOM 22664 C C . ALA A 1 28 ? 0.323 -5.407 1.948 1.00 0.00 91 ALA A C 13
ATOM 22665 O O . ALA A 1 28 ? 0.055 -5.880 0.862 1.00 0.00 91 ALA A O 13
ATOM 22672 N N . ILE A 1 29 ? 0.991 -4.287 2.052 1.00 0.00 92 ILE A N 13
ATOM 22673 C CA . ILE A 1 29 ? 1.438 -3.564 0.824 1.00 0.00 92 ILE A CA 13
ATOM 22674 C C . ILE A 1 29 ? 2.680 -4.246 0.244 1.00 0.00 92 ILE A C 13
ATOM 22675 O O . ILE A 1 29 ? 3.048 -4.021 -0.891 1.00 0.00 92 ILE A O 13
ATOM 22691 N N . GLN A 1 30 ? 3.334 -5.070 1.016 1.00 0.00 93 GLN A N 13
ATOM 22692 C CA . GLN A 1 30 ? 4.554 -5.759 0.510 1.00 0.00 93 GLN A CA 13
ATOM 22693 C C . GLN A 1 30 ? 4.187 -6.603 -0.711 1.00 0.00 93 GLN A C 13
ATOM 22694 O O . GLN A 1 30 ? 4.928 -6.680 -1.671 1.00 0.00 93 GLN A O 13
ATOM 22708 N N . HIS A 1 31 ? 3.050 -7.241 -0.680 1.00 0.00 94 HIS A N 13
ATOM 22709 C CA . HIS A 1 31 ? 2.630 -8.083 -1.833 1.00 0.00 94 HIS A CA 13
ATOM 22710 C C . HIS A 1 31 ? 2.500 -7.212 -3.083 1.00 0.00 94 HIS A C 13
ATOM 22711 O O . HIS A 1 31 ? 2.951 -7.573 -4.152 1.00 0.00 94 HIS A O 13
ATOM 22725 N N . ALA A 1 32 ? 1.889 -6.066 -2.958 1.00 0.00 95 ALA A N 13
ATOM 22726 C CA . ALA A 1 32 ? 1.735 -5.172 -4.138 1.00 0.00 95 ALA A CA 13
ATOM 22727 C C . ALA A 1 32 ? 3.110 -4.659 -4.563 1.00 0.00 95 ALA A C 13
ATOM 22728 O O . ALA A 1 32 ? 3.426 -4.586 -5.733 1.00 0.00 95 ALA A O 13
ATOM 22735 N N . ILE A 1 33 ? 3.934 -4.304 -3.615 1.00 0.00 96 ILE A N 13
ATOM 22736 C CA . ILE A 1 33 ? 5.289 -3.791 -3.952 1.00 0.00 96 ILE A CA 13
ATOM 22737 C C . ILE A 1 33 ? 6.085 -4.898 -4.645 1.00 0.00 96 ILE A C 13
ATOM 22738 O O . ILE A 1 33 ? 6.757 -4.670 -5.631 1.00 0.00 96 ILE A O 13
ATOM 22754 N N . GLU A 1 34 ? 6.021 -6.095 -4.129 1.00 0.00 97 GLU A N 13
ATOM 22755 C CA . GLU A 1 34 ? 6.775 -7.217 -4.750 1.00 0.00 97 GLU A CA 13
ATOM 22756 C C . GLU A 1 34 ? 6.117 -7.602 -6.078 1.00 0.00 97 GLU A C 13
ATOM 22757 O O . GLU A 1 34 ? 6.781 -7.862 -7.061 1.00 0.00 97 GLU A O 13
ATOM 22769 N N . ARG A 1 35 ? 4.811 -7.658 -6.101 1.00 0.00 98 ARG A N 13
ATOM 22770 C CA . ARG A 1 35 ? 4.089 -8.046 -7.348 1.00 0.00 98 ARG A CA 13
ATOM 22771 C C . ARG A 1 35 ? 4.294 -6.984 -8.426 1.00 0.00 98 ARG A C 13
ATOM 22772 O O . ARG A 1 35 ? 4.516 -7.293 -9.579 1.00 0.00 98 ARG A O 13
ATOM 22793 N N . PHE A 1 36 ? 4.204 -5.730 -8.065 1.00 0.00 99 PHE A N 13
ATOM 22794 C CA . PHE A 1 36 ? 4.377 -4.641 -9.071 1.00 0.00 99 PHE A CA 13
ATOM 22795 C C . PHE A 1 36 ? 5.828 -4.162 -9.048 1.00 0.00 99 PHE A C 13
ATOM 22796 O O . PHE A 1 36 ? 6.146 -3.082 -9.501 1.00 0.00 99 PHE A O 13
ATOM 22813 N N . ASN A 1 37 ? 6.713 -4.967 -8.523 1.00 0.00 100 ASN A N 13
ATOM 22814 C CA . ASN A 1 37 ? 8.146 -4.572 -8.466 1.00 0.00 100 ASN A CA 13
ATOM 22815 C C . ASN A 1 37 ? 8.679 -4.382 -9.882 1.00 0.00 100 ASN A C 13
ATOM 22816 O O . ASN A 1 37 ? 9.433 -3.469 -10.155 1.00 0.00 100 ASN A O 13
ATOM 22827 N N . THR A 1 38 ? 8.299 -5.242 -10.786 1.00 0.00 101 THR A N 13
ATOM 22828 C CA . THR A 1 38 ? 8.784 -5.118 -12.187 1.00 0.00 101 THR A CA 13
ATOM 22829 C C . THR A 1 38 ? 7.844 -4.202 -12.962 1.00 0.00 101 THR A C 13
ATOM 22830 O O . THR A 1 38 ? 8.163 -3.751 -14.041 1.00 0.00 101 THR A O 13
ATOM 22841 N N . LYS A 1 39 ? 6.684 -3.920 -12.416 1.00 0.00 102 LYS A N 13
ATOM 22842 C CA . LYS A 1 39 ? 5.716 -3.023 -13.117 1.00 0.00 102 LYS A CA 13
ATOM 22843 C C . LYS A 1 39 ? 5.711 -1.638 -12.440 1.00 0.00 102 LYS A C 13
ATOM 22844 O O . LYS A 1 39 ? 5.329 -1.521 -11.291 1.00 0.00 102 LYS A O 13
ATOM 22863 N N . PRO A 1 40 ? 6.118 -0.592 -13.131 1.00 0.00 103 PRO A N 13
ATOM 22864 C CA . PRO A 1 40 ? 6.135 0.791 -12.558 1.00 0.00 103 PRO A CA 13
ATOM 22865 C C . PRO A 1 40 ? 4.813 1.180 -11.873 1.00 0.00 103 PRO A C 13
ATOM 22866 O O . PRO A 1 40 ? 3.746 0.743 -12.255 1.00 0.00 103 PRO A O 13
ATOM 22877 N N . ILE A 1 41 ? 4.891 2.002 -10.856 1.00 0.00 104 ILE A N 13
ATOM 22878 C CA . ILE A 1 41 ? 3.664 2.432 -10.126 1.00 0.00 104 ILE A CA 13
ATOM 22879 C C . ILE A 1 41 ? 2.643 2.992 -11.116 1.00 0.00 104 ILE A C 13
ATOM 22880 O O . ILE A 1 41 ? 1.449 2.894 -10.918 1.00 0.00 104 ILE A O 13
ATOM 22896 N N . GLN A 1 42 ? 3.104 3.599 -12.173 1.00 0.00 105 GLN A N 13
ATOM 22897 C CA . GLN A 1 42 ? 2.166 4.190 -13.167 1.00 0.00 105 GLN A CA 13
ATOM 22898 C C . GLN A 1 42 ? 1.339 3.089 -13.840 1.00 0.00 105 GLN A C 13
ATOM 22899 O O . GLN A 1 42 ? 0.281 3.344 -14.377 1.00 0.00 105 GLN A O 13
ATOM 22913 N N . THR A 1 43 ? 1.805 1.869 -13.827 1.00 0.00 106 THR A N 13
ATOM 22914 C CA . THR A 1 43 ? 1.027 0.779 -14.480 1.00 0.00 106 THR A CA 13
ATOM 22915 C C . THR A 1 43 ? -0.154 0.391 -13.589 1.00 0.00 106 THR A C 13
ATOM 22916 O O . THR A 1 43 ? -0.995 -0.397 -13.970 1.00 0.00 106 THR A O 13
ATOM 22927 N N . ILE A 1 44 ? -0.231 0.942 -12.404 1.00 0.00 107 ILE A N 13
ATOM 22928 C CA . ILE A 1 44 ? -1.366 0.604 -11.496 1.00 0.00 107 ILE A CA 13
ATOM 22929 C C . ILE A 1 44 ? -2.559 1.510 -11.803 1.00 0.00 107 ILE A C 13
ATOM 22930 O O . ILE A 1 44 ? -2.465 2.719 -11.737 1.00 0.00 107 ILE A O 13
ATOM 22946 N N . LYS A 1 45 ? -3.683 0.922 -12.140 1.00 0.00 108 LYS A N 13
ATOM 22947 C CA . LYS A 1 45 ? -4.908 1.719 -12.464 1.00 0.00 108 LYS A CA 13
ATOM 22948 C C . LYS A 1 45 ? -6.002 1.438 -11.426 1.00 0.00 108 LYS A C 13
ATOM 22949 O O . LYS A 1 45 ? -5.771 0.800 -10.417 1.00 0.00 108 LYS A O 13
ATOM 22968 N N . LYS A 1 46 ? -7.191 1.920 -11.674 1.00 0.00 109 LYS A N 13
ATOM 22969 C CA . LYS A 1 46 ? -8.315 1.699 -10.720 1.00 0.00 109 LYS A CA 13
ATOM 22970 C C . LYS A 1 46 ? -8.620 0.201 -10.618 1.00 0.00 109 LYS A C 13
ATOM 22971 O O . LYS A 1 46 ? -8.858 -0.323 -9.549 1.00 0.00 109 LYS A O 13
ATOM 22990 N N . HIS A 1 47 ? -8.623 -0.489 -11.726 1.00 0.00 110 HIS A N 13
ATOM 22991 C CA . HIS A 1 47 ? -8.921 -1.949 -11.700 1.00 0.00 110 HIS A CA 13
ATOM 22992 C C . HIS A 1 47 ? -7.889 -2.667 -10.823 1.00 0.00 110 HIS A C 13
ATOM 22993 O O . HIS A 1 47 ? -8.224 -3.508 -10.013 1.00 0.00 110 HIS A O 13
ATOM 23007 N N . ASP A 1 48 ? -6.637 -2.339 -10.984 1.00 0.00 111 ASP A N 13
ATOM 23008 C CA . ASP A 1 48 ? -5.575 -2.994 -10.170 1.00 0.00 111 ASP A CA 13
ATOM 23009 C C . ASP A 1 48 ? -5.767 -2.630 -8.696 1.00 0.00 111 ASP A C 13
ATOM 23010 O O . ASP A 1 48 ? -5.538 -3.431 -7.812 1.00 0.00 111 ASP A O 13
ATOM 23019 N N . TYR A 1 49 ? -6.173 -1.420 -8.425 1.00 0.00 112 TYR A N 13
ATOM 23020 C CA . TYR A 1 49 ? -6.372 -0.987 -7.013 1.00 0.00 112 TYR A CA 13
ATOM 23021 C C . TYR A 1 49 ? -7.436 -1.868 -6.352 1.00 0.00 112 TYR A C 13
ATOM 23022 O O . TYR A 1 49 ? -7.286 -2.303 -5.229 1.00 0.00 112 TYR A O 13
ATOM 23040 N N . GLN A 1 50 ? -8.513 -2.127 -7.043 1.00 0.00 113 GLN A N 13
ATOM 23041 C CA . GLN A 1 50 ? -9.594 -2.973 -6.465 1.00 0.00 113 GLN A CA 13
ATOM 23042 C C . GLN A 1 50 ? -9.059 -4.382 -6.196 1.00 0.00 113 GLN A C 13
ATOM 23043 O O . GLN A 1 50 ? -9.390 -5.003 -5.205 1.00 0.00 113 GLN A O 13
ATOM 23057 N N . ARG A 1 51 ? -8.238 -4.893 -7.072 1.00 0.00 114 ARG A N 13
ATOM 23058 C CA . ARG A 1 51 ? -7.683 -6.263 -6.872 1.00 0.00 114 ARG A CA 13
ATOM 23059 C C . ARG A 1 51 ? -6.863 -6.296 -5.579 1.00 0.00 114 ARG A C 13
ATOM 23060 O O . ARG A 1 51 ? -6.944 -7.230 -4.806 1.00 0.00 114 ARG A O 13
ATOM 23081 N N . PHE A 1 52 ? -6.069 -5.288 -5.343 1.00 0.00 115 PHE A N 13
ATOM 23082 C CA . PHE A 1 52 ? -5.241 -5.257 -4.105 1.00 0.00 115 PHE A CA 13
ATOM 23083 C C . PHE A 1 52 ? -6.147 -5.267 -2.876 1.00 0.00 115 PHE A C 13
ATOM 23084 O O . PHE A 1 52 ? -5.893 -5.965 -1.918 1.00 0.00 115 PHE A O 13
ATOM 23101 N N . VAL A 1 53 ? -7.193 -4.484 -2.892 1.00 0.00 116 VAL A N 13
ATOM 23102 C CA . VAL A 1 53 ? -8.109 -4.425 -1.720 1.00 0.00 116 VAL A CA 13
ATOM 23103 C C . VAL A 1 53 ? -8.692 -5.817 -1.458 1.00 0.00 116 VAL A C 13
ATOM 23104 O O . VAL A 1 53 ? -8.733 -6.283 -0.337 1.00 0.00 116 VAL A O 13
ATOM 23117 N N . ASP A 1 54 ? -9.145 -6.480 -2.484 1.00 0.00 117 ASP A N 13
ATOM 23118 C CA . ASP A 1 54 ? -9.726 -7.840 -2.306 1.00 0.00 117 ASP A CA 13
ATOM 23119 C C . ASP A 1 54 ? -8.633 -8.815 -1.860 1.00 0.00 117 ASP A C 13
ATOM 23120 O O . ASP A 1 54 ? -8.876 -9.730 -1.100 1.00 0.00 117 ASP A O 13
ATOM 23129 N N . ASP A 1 55 ? -7.435 -8.638 -2.350 1.00 0.00 118 ASP A N 13
ATOM 23130 C CA . ASP A 1 55 ? -6.321 -9.559 -1.980 1.00 0.00 118 ASP A CA 13
ATOM 23131 C C . ASP A 1 55 ? -6.023 -9.461 -0.480 1.00 0.00 118 ASP A C 13
ATOM 23132 O O . ASP A 1 55 ? -5.823 -10.459 0.185 1.00 0.00 118 ASP A O 13
ATOM 23141 N N . ILE A 1 56 ? -5.976 -8.272 0.059 1.00 0.00 119 ILE A N 13
ATOM 23142 C CA . ILE A 1 56 ? -5.676 -8.125 1.513 1.00 0.00 119 ILE A CA 13
ATOM 23143 C C . ILE A 1 56 ? -6.910 -8.499 2.337 1.00 0.00 119 ILE A C 13
ATOM 23144 O O . ILE A 1 56 ? -6.806 -8.899 3.479 1.00 0.00 119 ILE A O 13
ATOM 23160 N N . SER A 1 57 ? -8.076 -8.361 1.770 1.00 0.00 120 SER A N 13
ATOM 23161 C CA . SER A 1 57 ? -9.315 -8.702 2.522 1.00 0.00 120 SER A CA 13
ATOM 23162 C C . SER A 1 57 ? -9.313 -10.196 2.840 1.00 0.00 120 SER A C 13
ATOM 23163 O O . SER A 1 57 ? -9.778 -10.623 3.877 1.00 0.00 120 SER A O 13
ATOM 23171 N N . ALA A 1 58 ? -8.797 -10.996 1.947 1.00 0.00 121 ALA A N 13
ATOM 23172 C CA . ALA A 1 58 ? -8.767 -12.465 2.181 1.00 0.00 121 ALA A CA 13
ATOM 23173 C C . ALA A 1 58 ? -7.562 -12.823 3.050 1.00 0.00 121 ALA A C 13
ATOM 23174 O O . ALA A 1 58 ? -7.435 -13.938 3.518 1.00 0.00 121 ALA A O 13
ATOM 23181 N N . GLN A 1 59 ? -6.672 -11.883 3.266 1.00 0.00 122 GLN A N 13
ATOM 23182 C CA . GLN A 1 59 ? -5.461 -12.147 4.103 1.00 0.00 122 GLN A CA 13
ATOM 23183 C C . GLN A 1 59 ? -5.569 -11.362 5.410 1.00 0.00 122 GLN A C 13
ATOM 23184 O O . GLN A 1 59 ? -4.890 -11.656 6.372 1.00 0.00 122 GLN A O 13
ATOM 23198 N N . TYR A 1 60 ? -6.417 -10.361 5.450 1.00 0.00 123 TYR A N 13
ATOM 23199 C CA . TYR A 1 60 ? -6.570 -9.544 6.696 1.00 0.00 123 TYR A CA 13
ATOM 23200 C C . TYR A 1 60 ? -8.053 -9.295 6.986 1.00 0.00 123 TYR A C 13
ATOM 23201 O O . TYR A 1 60 ? -8.892 -9.362 6.111 1.00 0.00 123 TYR A O 13
ATOM 23219 N N . SER A 1 61 ? -8.373 -9.019 8.222 1.00 0.00 124 SER A N 13
ATOM 23220 C CA . SER A 1 61 ? -9.791 -8.773 8.600 1.00 0.00 124 SER A CA 13
ATOM 23221 C C . SER A 1 61 ? -10.262 -7.425 8.043 1.00 0.00 124 SER A C 13
ATOM 23222 O O . SER A 1 61 ? -9.475 -6.591 7.650 1.00 0.00 124 SER A O 13
ATOM 23230 N N . LYS A 1 62 ? -11.550 -7.220 8.005 1.00 0.00 125 LYS A N 13
ATOM 23231 C CA . LYS A 1 62 ? -12.105 -5.946 7.464 1.00 0.00 125 LYS A CA 13
ATOM 23232 C C . LYS A 1 62 ? -11.582 -4.748 8.263 1.00 0.00 125 LYS A C 13
ATOM 23233 O O . LYS A 1 62 ? -11.329 -3.694 7.716 1.00 0.00 125 LYS A O 13
ATOM 23252 N N . ASN A 1 63 ? -11.436 -4.889 9.550 1.00 0.00 126 ASN A N 13
ATOM 23253 C CA . ASN A 1 63 ? -10.950 -3.746 10.369 1.00 0.00 126 ASN A CA 13
ATOM 23254 C C . ASN A 1 63 ? -9.539 -3.360 9.915 1.00 0.00 126 ASN A C 13
ATOM 23255 O O . ASN A 1 63 ? -9.208 -2.197 9.796 1.00 0.00 126 ASN A O 13
ATOM 23266 N N . TYR A 1 64 ? -8.711 -4.332 9.655 1.00 0.00 127 TYR A N 13
ATOM 23267 C CA . TYR A 1 64 ? -7.324 -4.050 9.196 1.00 0.00 127 TYR A CA 13
ATOM 23268 C C . TYR A 1 64 ? -7.361 -3.487 7.770 1.00 0.00 127 TYR A C 13
ATOM 23269 O O . TYR A 1 64 ? -6.541 -2.675 7.390 1.00 0.00 127 TYR A O 13
ATOM 23287 N N . VAL A 1 65 ? -8.298 -3.929 6.975 1.00 0.00 128 VAL A N 13
ATOM 23288 C CA . VAL A 1 65 ? -8.391 -3.443 5.567 1.00 0.00 128 VAL A CA 13
ATOM 23289 C C . VAL A 1 65 ? -8.628 -1.930 5.562 1.00 0.00 128 VAL A C 13
ATOM 23290 O O . VAL A 1 65 ? -8.030 -1.205 4.794 1.00 0.00 128 VAL A O 13
ATOM 23303 N N . ASP A 1 66 ? -9.506 -1.453 6.397 1.00 0.00 129 ASP A N 13
ATOM 23304 C CA . ASP A 1 66 ? -9.792 0.007 6.421 1.00 0.00 129 ASP A CA 13
ATOM 23305 C C . ASP A 1 66 ? -8.483 0.771 6.628 1.00 0.00 129 ASP A C 13
ATOM 23306 O O . ASP A 1 66 ? -8.193 1.723 5.931 1.00 0.00 129 ASP A O 13
ATOM 23315 N N . SER A 1 67 ? -7.694 0.359 7.579 1.00 0.00 130 SER A N 13
ATOM 23316 C CA . SER A 1 67 ? -6.401 1.051 7.837 1.00 0.00 130 SER A CA 13
ATOM 23317 C C . SER A 1 67 ? -5.489 0.910 6.613 1.00 0.00 130 SER A C 13
ATOM 23318 O O . SER A 1 67 ? -4.831 1.846 6.205 1.00 0.00 130 SER A O 13
ATOM 23326 N N . ILE A 1 68 ? -5.444 -0.259 6.033 1.00 0.00 131 ILE A N 13
ATOM 23327 C CA . ILE A 1 68 ? -4.577 -0.479 4.840 1.00 0.00 131 ILE A CA 13
ATOM 23328 C C . ILE A 1 68 ? -5.075 0.401 3.690 1.00 0.00 131 ILE A C 13
ATOM 23329 O O . ILE A 1 68 ? -4.304 1.016 2.981 1.00 0.00 131 ILE A O 13
ATOM 23345 N N . VAL A 1 69 ? -6.364 0.458 3.506 1.00 0.00 132 VAL A N 13
ATOM 23346 C CA . VAL A 1 69 ? -6.939 1.289 2.415 1.00 0.00 132 VAL A CA 13
ATOM 23347 C C . VAL A 1 69 ? -6.562 2.755 2.648 1.00 0.00 132 VAL A C 13
ATOM 23348 O O . VAL A 1 69 ? -6.184 3.463 1.737 1.00 0.00 132 VAL A O 13
ATOM 23361 N N . ALA A 1 70 ? -6.676 3.217 3.860 1.00 0.00 133 ALA A N 13
ATOM 23362 C CA . ALA A 1 70 ? -6.333 4.635 4.161 1.00 0.00 133 ALA A CA 13
ATOM 23363 C C . ALA A 1 70 ? -4.821 4.854 4.019 1.00 0.00 133 ALA A C 13
ATOM 23364 O O . ALA A 1 70 ? -4.376 5.877 3.540 1.00 0.00 133 ALA A O 13
ATOM 23371 N N . SER A 1 71 ? -4.030 3.910 4.457 1.00 0.00 134 SER A N 13
ATOM 23372 C CA . SER A 1 71 ? -2.546 4.066 4.373 1.00 0.00 134 SER A CA 13
ATOM 23373 C C . SER A 1 71 ? -2.083 3.975 2.919 1.00 0.00 134 SER A C 13
ATOM 23374 O O . SER A 1 71 ? -1.386 4.837 2.424 1.00 0.00 134 SER A O 13
ATOM 23382 N N . THR A 1 72 ? -2.455 2.929 2.234 1.00 0.00 135 THR A N 13
ATOM 23383 C CA . THR A 1 72 ? -2.029 2.770 0.816 1.00 0.00 135 THR A CA 13
ATOM 23384 C C . THR A 1 72 ? -2.563 3.942 -0.015 1.00 0.00 135 THR A C 13
ATOM 23385 O O . THR A 1 72 ? -1.891 4.455 -0.887 1.00 0.00 135 THR A O 13
ATOM 23396 N N . ASN A 1 73 ? -3.774 4.360 0.245 1.00 0.00 136 ASN A N 13
ATOM 23397 C CA . ASN A 1 73 ? -4.366 5.488 -0.529 1.00 0.00 136 ASN A CA 13
ATOM 23398 C C . ASN A 1 73 ? -3.515 6.746 -0.332 1.00 0.00 136 ASN A C 13
ATOM 23399 O O . ASN A 1 73 ? -3.262 7.488 -1.260 1.00 0.00 136 ASN A O 13
ATOM 23410 N N . MET A 1 74 ? -3.072 6.987 0.870 1.00 0.00 137 MET A N 13
ATOM 23411 C CA . MET A 1 74 ? -2.234 8.189 1.139 1.00 0.00 137 MET A CA 13
ATOM 23412 C C . MET A 1 74 ? -0.894 8.060 0.409 1.00 0.00 137 MET A C 13
ATOM 23413 O O . MET A 1 74 ? -0.348 9.029 -0.080 1.00 0.00 137 MET A O 13
ATOM 23427 N N . ILE A 1 75 ? -0.350 6.876 0.350 1.00 0.00 138 ILE A N 13
ATOM 23428 C CA . ILE A 1 75 ? 0.961 6.685 -0.329 1.00 0.00 138 ILE A CA 13
ATOM 23429 C C . ILE A 1 75 ? 0.823 7.053 -1.808 1.00 0.00 138 ILE A C 13
ATOM 23430 O O . ILE A 1 75 ? 1.663 7.725 -2.372 1.00 0.00 138 ILE A O 13
ATOM 23446 N N . PHE A 1 76 ? -0.231 6.614 -2.437 1.00 0.00 139 PHE A N 13
ATOM 23447 C CA . PHE A 1 76 ? -0.428 6.934 -3.877 1.00 0.00 139 PHE A CA 13
ATOM 23448 C C . PHE A 1 76 ? -0.607 8.444 -4.043 1.00 0.00 139 PHE A C 13
ATOM 23449 O O . PHE A 1 76 ? -0.080 9.047 -4.955 1.00 0.00 139 PHE A O 13
ATOM 23466 N N . LYS A 1 77 ? -1.353 9.053 -3.165 1.00 0.00 140 LYS A N 13
ATOM 23467 C CA . LYS A 1 77 ? -1.580 10.521 -3.254 1.00 0.00 140 LYS A CA 13
ATOM 23468 C C . LYS A 1 77 ? -0.253 11.253 -3.061 1.00 0.00 140 LYS A C 13
ATOM 23469 O O . LYS A 1 77 ? 0.009 12.263 -3.682 1.00 0.00 140 LYS A O 13
ATOM 23488 N N . TYR A 1 78 ? 0.582 10.752 -2.193 1.00 0.00 141 TYR A N 13
ATOM 23489 C CA . TYR A 1 78 ? 1.893 11.409 -1.943 1.00 0.00 141 TYR A CA 13
ATOM 23490 C C . TYR A 1 78 ? 2.700 11.441 -3.241 1.00 0.00 141 TYR A C 13
ATOM 23491 O O . TYR A 1 78 ? 3.283 12.445 -3.598 1.00 0.00 141 TYR A O 13
ATOM 23509 N N . ALA A 1 79 ? 2.741 10.344 -3.946 1.00 0.00 142 ALA A N 13
ATOM 23510 C CA . ALA A 1 79 ? 3.510 10.296 -5.219 1.00 0.00 142 ALA A CA 13
ATOM 23511 C C . ALA A 1 79 ? 2.898 11.275 -6.226 1.00 0.00 142 ALA A C 13
ATOM 23512 O O . ALA A 1 79 ? 3.594 11.917 -6.988 1.00 0.00 142 ALA A O 13
ATOM 23519 N N . TYR A 1 80 ? 1.597 11.388 -6.230 1.00 0.00 143 TYR A N 13
ATOM 23520 C CA . TYR A 1 80 ? 0.924 12.319 -7.179 1.00 0.00 143 TYR A CA 13
ATOM 23521 C C . TYR A 1 80 ? 1.382 13.750 -6.895 1.00 0.00 143 TYR A C 13
ATOM 23522 O O . TYR A 1 80 ? 1.693 14.506 -7.794 1.00 0.00 143 TYR A O 13
ATOM 23540 N N . ASP A 1 81 ? 1.418 14.123 -5.647 1.00 0.00 144 ASP A N 13
ATOM 23541 C CA . ASP A 1 81 ? 1.846 15.500 -5.279 1.00 0.00 144 ASP A CA 13
ATOM 23542 C C . ASP A 1 81 ? 3.304 15.704 -5.698 1.00 0.00 144 ASP A C 13
ATOM 23543 O O . ASP A 1 81 ? 3.700 16.778 -6.100 1.00 0.00 144 ASP A O 13
ATOM 23552 N N . THR A 1 82 ? 4.103 14.677 -5.603 1.00 0.00 145 THR A N 13
ATOM 23553 C CA . THR A 1 82 ? 5.534 14.802 -5.994 1.00 0.00 145 THR A CA 13
ATOM 23554 C C . THR A 1 82 ? 5.626 14.944 -7.513 1.00 0.00 145 THR A C 13
ATOM 23555 O O . THR A 1 82 ? 6.699 15.025 -8.072 1.00 0.00 145 THR A O 13
ATOM 23566 N N . ARG A 1 83 ? 4.498 14.980 -8.177 1.00 0.00 146 ARG A N 13
ATOM 23567 C CA . ARG A 1 83 ? 4.477 15.128 -9.661 1.00 0.00 146 ARG A CA 13
ATOM 23568 C C . ARG A 1 83 ? 5.152 13.921 -10.312 1.00 0.00 146 ARG A C 13
ATOM 23569 O O . ARG A 1 83 ? 5.495 13.940 -11.478 1.00 0.00 146 ARG A O 13
ATOM 23590 N N . LEU A 1 84 ? 5.323 12.860 -9.574 1.00 0.00 147 LEU A N 13
ATOM 23591 C CA . LEU A 1 84 ? 5.947 11.641 -10.152 1.00 0.00 147 LEU A CA 13
ATOM 23592 C C . LEU A 1 84 ? 5.027 11.074 -11.231 1.00 0.00 147 LEU A C 13
ATOM 23593 O O . LEU A 1 84 ? 5.473 10.623 -12.267 1.00 0.00 147 LEU A O 13
ATOM 23609 N N . ILE A 1 85 ? 3.741 11.094 -10.984 1.00 0.00 148 ILE A N 13
ATOM 23610 C CA . ILE A 1 85 ? 2.761 10.558 -11.974 1.00 0.00 148 ILE A CA 13
ATOM 23611 C C . ILE A 1 85 ? 1.697 11.612 -12.264 1.00 0.00 148 ILE A C 13
ATOM 23612 O O . ILE A 1 85 ? 1.357 12.418 -11.419 1.00 0.00 148 ILE A O 13
ATOM 23628 N N . LYS A 1 86 ? 1.172 11.610 -13.457 1.00 0.00 149 LYS A N 13
ATOM 23629 C CA . LYS A 1 86 ? 0.123 12.599 -13.824 1.00 0.00 149 LYS A CA 13
ATOM 23630 C C . LYS A 1 86 ? -1.249 11.941 -13.670 1.00 0.00 149 LYS A C 13
ATOM 23631 O O . LYS A 1 86 ? -2.275 12.582 -13.779 1.00 0.00 149 LYS A O 13
ATOM 23650 N N . ALA A 1 87 ? -1.270 10.655 -13.424 1.00 0.00 150 ALA A N 13
ATOM 23651 C CA . ALA A 1 87 ? -2.567 9.933 -13.269 1.00 0.00 150 ALA A CA 13
ATOM 23652 C C . ALA A 1 87 ? -2.974 9.899 -11.795 1.00 0.00 150 ALA A C 13
ATOM 23653 O O . ALA A 1 87 ? -2.213 10.271 -10.922 1.00 0.00 150 ALA A O 13
ATOM 23660 N N . MET A 1 88 ? -4.173 9.450 -11.515 1.00 0.00 151 MET A N 13
ATOM 23661 C CA . MET A 1 88 ? -4.649 9.380 -10.103 1.00 0.00 151 MET A CA 13
ATOM 23662 C C . MET A 1 88 ? -5.429 8.080 -9.891 1.00 0.00 151 MET A C 13
ATOM 23663 O O . MET A 1 88 ? -6.630 8.094 -9.701 1.00 0.00 151 MET A O 13
ATOM 23677 N N . PRO A 1 89 ? -4.752 6.963 -9.917 1.00 0.00 152 PRO A N 13
ATOM 23678 C CA . PRO A 1 89 ? -5.396 5.632 -9.712 1.00 0.00 152 PRO A CA 13
ATOM 23679 C C . PRO A 1 89 ? -6.199 5.594 -8.408 1.00 0.00 152 PRO A C 13
ATOM 23680 O O . PRO A 1 89 ? -7.253 4.995 -8.327 1.00 0.00 152 PRO A O 13
ATOM 23691 N N . SER A 1 90 ? -5.695 6.230 -7.387 1.00 0.00 153 SER A N 13
ATOM 23692 C CA . SER A 1 90 ? -6.408 6.234 -6.083 1.00 0.00 153 SER A CA 13
ATOM 23693 C C . SER A 1 90 ? -7.619 7.170 -6.146 1.00 0.00 153 SER A C 13
ATOM 23694 O O . SER A 1 90 ? -7.723 8.011 -7.017 1.00 0.00 153 SER A O 13
ATOM 23702 N N . GLU A 1 91 ? -8.533 7.016 -5.225 1.00 0.00 154 GLU A N 13
ATOM 23703 C CA . GLU A 1 91 ? -9.758 7.873 -5.196 1.00 0.00 154 GLU A CA 13
ATOM 23704 C C . GLU A 1 91 ? -10.518 7.760 -6.518 1.00 0.00 154 GLU A C 13
ATOM 23705 O O . GLU A 1 91 ? -9.972 7.381 -7.535 1.00 0.00 154 GLU A O 13
ATOM 23717 N N . GLY A 1 92 ? -11.786 8.090 -6.504 1.00 0.00 155 GLY A N 13
ATOM 23718 C CA . GLY A 1 92 ? -12.607 8.009 -7.746 1.00 0.00 155 GLY A CA 13
ATOM 23719 C C . GLY A 1 92 ? -13.273 6.636 -7.820 1.00 0.00 155 GLY A C 13
ATOM 23720 O O . GLY A 1 92 ? -14.015 6.347 -8.738 1.00 0.00 155 GLY A O 13
ATOM 23724 N N . ILE A 1 93 ? -13.015 5.786 -6.857 1.00 0.00 156 ILE A N 13
ATOM 23725 C CA . ILE A 1 93 ? -13.629 4.422 -6.861 1.00 0.00 156 ILE A CA 13
ATOM 23726 C C . ILE A 1 93 ? -14.792 4.371 -5.868 1.00 0.00 156 ILE A C 13
ATOM 23727 O O . ILE A 1 93 ? -14.622 4.566 -4.680 1.00 0.00 156 ILE A O 13
ATOM 23743 N N . LYS A 1 94 ? -15.979 4.101 -6.352 1.00 0.00 157 LYS A N 13
ATOM 23744 C CA . LYS A 1 94 ? -17.164 4.026 -5.451 1.00 0.00 157 LYS A CA 13
ATOM 23745 C C . LYS A 1 94 ? -18.165 3.019 -6.020 1.00 0.00 157 LYS A C 13
ATOM 23746 O O . LYS A 1 94 ? -18.788 3.257 -7.035 1.00 0.00 157 LYS A O 13
ATOM 23765 N N . ARG A 1 95 ? -18.331 1.902 -5.364 1.00 0.00 158 ARG A N 13
ATOM 23766 C CA . ARG A 1 95 ? -19.299 0.878 -5.849 1.00 0.00 158 ARG A CA 13
ATOM 23767 C C . ARG A 1 95 ? -19.406 -0.245 -4.816 1.00 0.00 158 ARG A C 13
ATOM 23768 O O . ARG A 1 95 ? -19.227 -1.404 -5.132 1.00 0.00 158 ARG A O 13
ATOM 23789 N N . PRO A 1 96 ? -19.697 0.094 -3.589 1.00 0.00 159 PRO A N 13
ATOM 23790 C CA . PRO A 1 96 ? -19.828 -0.907 -2.490 1.00 0.00 159 PRO A CA 13
ATOM 23791 C C . PRO A 1 96 ? -21.037 -1.831 -2.694 1.00 0.00 159 PRO A C 13
ATOM 23792 O O . PRO A 1 96 ? -22.048 -1.435 -3.240 1.00 0.00 159 PRO A O 13
ATOM 23803 N N . LYS A 1 97 ? -20.933 -3.064 -2.270 1.00 0.00 160 LYS A N 13
ATOM 23804 C CA . LYS A 1 97 ? -22.066 -4.017 -2.448 1.00 0.00 160 LYS A CA 13
ATOM 23805 C C . LYS A 1 97 ? -22.954 -4.008 -1.205 1.00 0.00 160 LYS A C 13
ATOM 23806 O O . LYS A 1 97 ? -22.518 -4.323 -0.114 1.00 0.00 160 LYS A O 13
ATOM 23825 N N . LYS A 1 98 ? -24.199 -3.647 -1.362 1.00 0.00 161 LYS A N 13
ATOM 23826 C CA . LYS A 1 98 ? -25.123 -3.613 -0.195 1.00 0.00 161 LYS A CA 13
ATOM 23827 C C . LYS A 1 98 ? -25.711 -5.004 0.035 1.00 0.00 161 LYS A C 13
ATOM 23828 O O . LYS A 1 98 ? -25.282 -5.741 0.900 1.00 0.00 161 LYS A O 13
ATOM 23847 N N . LYS A 1 99 ? -26.702 -5.357 -0.738 1.00 0.00 162 LYS A N 13
ATOM 23848 C CA . LYS A 1 99 ? -27.345 -6.688 -0.579 1.00 0.00 162 LYS A CA 13
ATOM 23849 C C . LYS A 1 99 ? -28.265 -6.957 -1.770 1.00 0.00 162 LYS A C 13
ATOM 23850 O O . LYS A 1 99 ? -28.057 -7.879 -2.533 1.00 0.00 162 LYS A O 13
ATOM 23869 N N . VAL A 1 100 ? -29.291 -6.159 -1.928 1.00 0.00 163 VAL A N 13
ATOM 23870 C CA . VAL A 1 100 ? -30.242 -6.371 -3.060 1.00 0.00 163 VAL A CA 13
ATOM 23871 C C . VAL A 1 100 ? -29.708 -5.703 -4.331 1.00 0.00 163 VAL A C 13
ATOM 23872 O O . VAL A 1 100 ? -29.143 -4.627 -4.295 1.00 0.00 163 VAL A O 13
ATOM 23885 N N . SER A 1 101 ? -29.874 -6.352 -5.455 1.00 0.00 164 SER A N 13
ATOM 23886 C CA . SER A 1 101 ? -29.371 -5.785 -6.737 1.00 0.00 164 SER A CA 13
ATOM 23887 C C . SER A 1 101 ? -30.201 -4.565 -7.144 1.00 0.00 164 SER A C 13
ATOM 23888 O O . SER A 1 101 ? -31.390 -4.495 -6.898 1.00 0.00 164 SER A O 13
ATOM 23896 N N . VAL A 1 102 ? -29.574 -3.599 -7.763 1.00 0.00 165 VAL A N 13
ATOM 23897 C CA . VAL A 1 102 ? -30.307 -2.373 -8.188 1.00 0.00 165 VAL A CA 13
ATOM 23898 C C . VAL A 1 102 ? -30.883 -2.565 -9.592 1.00 0.00 165 VAL A C 13
ATOM 23899 O O . VAL A 1 102 ? -30.203 -2.993 -10.506 1.00 0.00 165 VAL A O 13
ATOM 23912 N N . GLU A 1 103 ? -32.135 -2.241 -9.762 1.00 0.00 166 GLU A N 13
ATOM 23913 C CA . GLU A 1 103 ? -32.785 -2.381 -11.092 1.00 0.00 166 GLU A CA 13
ATOM 23914 C C . GLU A 1 103 ? -34.086 -1.574 -11.077 1.00 0.00 166 GLU A C 13
ATOM 23915 O O . GLU A 1 103 ? -34.977 -1.793 -11.872 1.00 0.00 166 GLU A O 13
ATOM 23927 N N . LEU A 1 104 ? -34.202 -0.646 -10.160 1.00 0.00 167 LEU A N 13
ATOM 23928 C CA . LEU A 1 104 ? -35.445 0.170 -10.070 1.00 0.00 167 LEU A CA 13
ATOM 23929 C C . LEU A 1 104 ? -35.435 1.256 -11.153 1.00 0.00 167 LEU A C 13
ATOM 23930 O O . LEU A 1 104 ? -34.441 1.916 -11.380 1.00 0.00 167 LEU A O 13
ATOM 23946 N N . GLU A 1 105 ? -36.540 1.428 -11.837 1.00 0.00 168 GLU A N 13
ATOM 23947 C CA . GLU A 1 105 ? -36.607 2.450 -12.923 1.00 0.00 168 GLU A CA 13
ATOM 23948 C C . GLU A 1 105 ? -36.932 3.829 -12.343 1.00 0.00 168 GLU A C 13
ATOM 23949 O O . GLU A 1 105 ? -37.780 3.970 -11.484 1.00 0.00 168 GLU A O 13
ATOM 23961 N N . HIS A 1 106 ? -36.267 4.851 -12.821 1.00 0.00 169 HIS A N 13
ATOM 23962 C CA . HIS A 1 106 ? -36.532 6.229 -12.314 1.00 0.00 169 HIS A CA 13
ATOM 23963 C C . HIS A 1 106 ? -36.191 7.258 -13.399 1.00 0.00 169 HIS A C 13
ATOM 23964 O O . HIS A 1 106 ? -35.676 6.924 -14.448 1.00 0.00 169 HIS A O 13
ATOM 23978 N N . HIS A 1 107 ? -36.488 8.507 -13.153 1.00 0.00 170 HIS A N 13
ATOM 23979 C CA . HIS A 1 107 ? -36.200 9.569 -14.158 1.00 0.00 170 HIS A CA 13
ATOM 23980 C C . HIS A 1 107 ? -34.700 9.585 -14.470 1.00 0.00 170 HIS A C 13
ATOM 23981 O O . HIS A 1 107 ? -34.295 9.759 -15.600 1.00 0.00 170 HIS A O 13
ATOM 23995 N N . HIS A 1 108 ? -33.882 9.405 -13.466 1.00 0.00 171 HIS A N 13
ATOM 23996 C CA . HIS A 1 108 ? -32.401 9.399 -13.667 1.00 0.00 171 HIS A CA 13
ATOM 23997 C C . HIS A 1 108 ? -31.930 10.720 -14.279 1.00 0.00 171 HIS A C 13
ATOM 23998 O O . HIS A 1 108 ? -32.715 11.537 -14.722 1.00 0.00 171 HIS A O 13
ATOM 24012 N N . HIS A 1 109 ? -30.641 10.935 -14.288 1.00 0.00 172 HIS A N 13
ATOM 24013 C CA . HIS A 1 109 ? -30.088 12.196 -14.848 1.00 0.00 172 HIS A CA 13
ATOM 24014 C C . HIS A 1 109 ? -30.107 12.160 -16.379 1.00 0.00 172 HIS A C 13
ATOM 24015 O O . HIS A 1 109 ? -29.590 11.252 -17.000 1.00 0.00 172 HIS A O 13
ATOM 24029 N N . HIS A 1 110 ? -30.697 13.155 -16.985 1.00 0.00 173 HIS A N 13
ATOM 24030 C CA . HIS A 1 110 ? -30.754 13.212 -18.470 1.00 0.00 173 HIS A CA 13
ATOM 24031 C C . HIS A 1 110 ? -29.344 13.417 -19.027 1.00 0.00 173 HIS A C 13
ATOM 24032 O O . HIS A 1 110 ? -28.970 12.835 -20.024 1.00 0.00 173 HIS A O 13
ATOM 24046 N N . HIS A 1 111 ? -28.564 14.250 -18.387 1.00 0.00 174 HIS A N 13
ATOM 24047 C CA . HIS A 1 111 ? -27.173 14.516 -18.862 1.00 0.00 174 HIS A CA 13
ATOM 24048 C C . HIS A 1 111 ? -27.199 14.986 -20.317 1.00 0.00 174 HIS A C 13
ATOM 24049 O O . HIS A 1 111 ? -27.087 14.146 -21.195 1.00 0.00 174 HIS A O 13
ATOM 24064 N N . THR A 1 1 ? 11.350 3.180 -8.492 1.00 0.00 64 THR A N 14
ATOM 24065 C CA . THR A 1 1 ? 11.267 3.998 -7.250 1.00 0.00 64 THR A CA 14
ATOM 24066 C C . THR A 1 1 ? 9.954 3.677 -6.527 1.00 0.00 64 THR A C 14
ATOM 24067 O O . THR A 1 1 ? 9.578 4.333 -5.576 1.00 0.00 64 THR A O 14
ATOM 24078 N N . PHE A 1 2 ? 9.258 2.664 -6.976 1.00 0.00 65 PHE A N 14
ATOM 24079 C CA . PHE A 1 2 ? 7.967 2.282 -6.324 1.00 0.00 65 PHE A CA 14
ATOM 24080 C C . PHE A 1 2 ? 8.216 1.910 -4.862 1.00 0.00 65 PHE A C 14
ATOM 24081 O O . PHE A 1 2 ? 7.528 2.359 -3.965 1.00 0.00 65 PHE A O 14
ATOM 24098 N N . LYS A 1 3 ? 9.197 1.087 -4.623 1.00 0.00 66 LYS A N 14
ATOM 24099 C CA . LYS A 1 3 ? 9.513 0.666 -3.227 1.00 0.00 66 LYS A CA 14
ATOM 24100 C C . LYS A 1 3 ? 10.080 1.850 -2.444 1.00 0.00 66 LYS A C 14
ATOM 24101 O O . LYS A 1 3 ? 9.839 2.003 -1.261 1.00 0.00 66 LYS A O 14
ATOM 24120 N N . GLN A 1 4 ? 10.842 2.681 -3.099 1.00 0.00 67 GLN A N 14
ATOM 24121 C CA . GLN A 1 4 ? 11.444 3.857 -2.407 1.00 0.00 67 GLN A CA 14
ATOM 24122 C C . GLN A 1 4 ? 10.334 4.806 -1.946 1.00 0.00 67 GLN A C 14
ATOM 24123 O O . GLN A 1 4 ? 10.351 5.311 -0.841 1.00 0.00 67 GLN A O 14
ATOM 24137 N N . VAL A 1 5 ? 9.373 5.049 -2.794 1.00 0.00 68 VAL A N 14
ATOM 24138 C CA . VAL A 1 5 ? 8.254 5.966 -2.425 1.00 0.00 68 VAL A CA 14
ATOM 24139 C C . VAL A 1 5 ? 7.462 5.367 -1.260 1.00 0.00 68 VAL A C 14
ATOM 24140 O O . VAL A 1 5 ? 7.143 6.036 -0.296 1.00 0.00 68 VAL A O 14
ATOM 24153 N N . ALA A 1 6 ? 7.139 4.106 -1.351 1.00 0.00 69 ALA A N 14
ATOM 24154 C CA . ALA A 1 6 ? 6.362 3.442 -0.265 1.00 0.00 69 ALA A CA 14
ATOM 24155 C C . ALA A 1 6 ? 7.222 3.343 0.999 1.00 0.00 69 ALA A C 14
ATOM 24156 O O . ALA A 1 6 ? 6.748 3.518 2.105 1.00 0.00 69 ALA A O 14
ATOM 24163 N N . ASP A 1 7 ? 8.484 3.056 0.835 1.00 0.00 70 ASP A N 14
ATOM 24164 C CA . ASP A 1 7 ? 9.395 2.933 2.014 1.00 0.00 70 ASP A CA 14
ATOM 24165 C C . ASP A 1 7 ? 9.505 4.283 2.726 1.00 0.00 70 ASP A C 14
ATOM 24166 O O . ASP A 1 7 ? 9.498 4.364 3.939 1.00 0.00 70 ASP A O 14
ATOM 24175 N N . ASP A 1 8 ? 9.619 5.342 1.973 1.00 0.00 71 ASP A N 14
ATOM 24176 C CA . ASP A 1 8 ? 9.744 6.700 2.585 1.00 0.00 71 ASP A CA 14
ATOM 24177 C C . ASP A 1 8 ? 8.489 7.028 3.398 1.00 0.00 71 ASP A C 14
ATOM 24178 O O . ASP A 1 8 ? 8.562 7.492 4.520 1.00 0.00 71 ASP A O 14
ATOM 24187 N N . TRP A 1 9 ? 7.339 6.800 2.829 1.00 0.00 72 TRP A N 14
ATOM 24188 C CA . TRP A 1 9 ? 6.065 7.101 3.544 1.00 0.00 72 TRP A CA 14
ATOM 24189 C C . TRP A 1 9 ? 5.871 6.123 4.702 1.00 0.00 72 TRP A C 14
ATOM 24190 O O . TRP A 1 9 ? 5.448 6.491 5.781 1.00 0.00 72 TRP A O 14
ATOM 24211 N N . LEU A 1 10 ? 6.159 4.874 4.475 1.00 0.00 73 LEU A N 14
ATOM 24212 C CA . LEU A 1 10 ? 5.970 3.860 5.549 1.00 0.00 73 LEU A CA 14
ATOM 24213 C C . LEU A 1 10 ? 6.873 4.174 6.752 1.00 0.00 73 LEU A C 14
ATOM 24214 O O . LEU A 1 10 ? 6.453 4.075 7.884 1.00 0.00 73 LEU A O 14
ATOM 24230 N N . LYS A 1 11 ? 8.105 4.538 6.524 1.00 0.00 74 LYS A N 14
ATOM 24231 C CA . LYS A 1 11 ? 9.011 4.836 7.679 1.00 0.00 74 LYS A CA 14
ATOM 24232 C C . LYS A 1 11 ? 8.466 6.037 8.458 1.00 0.00 74 LYS A C 14
ATOM 24233 O O . LYS A 1 11 ? 8.402 6.031 9.673 1.00 0.00 74 LYS A O 14
ATOM 24252 N N . GLN A 1 12 ? 8.079 7.068 7.762 1.00 0.00 75 GLN A N 14
ATOM 24253 C CA . GLN A 1 12 ? 7.537 8.286 8.439 1.00 0.00 75 GLN A CA 14
ATOM 24254 C C . GLN A 1 12 ? 6.191 7.962 9.093 1.00 0.00 75 GLN A C 14
ATOM 24255 O O . GLN A 1 12 ? 5.900 8.387 10.194 1.00 0.00 75 GLN A O 14
ATOM 24269 N N . TYR A 1 13 ? 5.369 7.215 8.411 1.00 0.00 76 TYR A N 14
ATOM 24270 C CA . TYR A 1 13 ? 4.030 6.853 8.963 1.00 0.00 76 TYR A CA 14
ATOM 24271 C C . TYR A 1 13 ? 4.196 5.801 10.064 1.00 0.00 76 TYR A C 14
ATOM 24272 O O . TYR A 1 13 ? 3.285 5.524 10.818 1.00 0.00 76 TYR A O 14
ATOM 24290 N N . ALA A 1 14 ? 5.358 5.215 10.159 1.00 0.00 77 ALA A N 14
ATOM 24291 C CA . ALA A 1 14 ? 5.593 4.180 11.208 1.00 0.00 77 ALA A CA 14
ATOM 24292 C C . ALA A 1 14 ? 5.758 4.866 12.570 1.00 0.00 77 ALA A C 14
ATOM 24293 O O . ALA A 1 14 ? 5.773 4.227 13.603 1.00 0.00 77 ALA A O 14
ATOM 24300 N N . ASN A 1 15 ? 5.881 6.168 12.569 1.00 0.00 78 ASN A N 14
ATOM 24301 C CA . ASN A 1 15 ? 6.045 6.924 13.852 1.00 0.00 78 ASN A CA 14
ATOM 24302 C C . ASN A 1 15 ? 4.668 7.378 14.349 1.00 0.00 78 ASN A C 14
ATOM 24303 O O . ASN A 1 15 ? 4.549 8.098 15.320 1.00 0.00 78 ASN A O 14
ATOM 24314 N N . ASP A 1 16 ? 3.629 6.954 13.681 1.00 0.00 79 ASP A N 14
ATOM 24315 C CA . ASP A 1 16 ? 2.248 7.342 14.098 1.00 0.00 79 ASP A CA 14
ATOM 24316 C C . ASP A 1 16 ? 1.770 6.405 15.210 1.00 0.00 79 ASP A C 14
ATOM 24317 O O . ASP A 1 16 ? 1.883 6.698 16.383 1.00 0.00 79 ASP A O 14
ATOM 24326 N N . VAL A 1 17 ? 1.222 5.281 14.833 1.00 0.00 80 VAL A N 14
ATOM 24327 C CA . VAL A 1 17 ? 0.706 4.307 15.842 1.00 0.00 80 VAL A CA 14
ATOM 24328 C C . VAL A 1 17 ? 1.829 3.411 16.369 1.00 0.00 80 VAL A C 14
ATOM 24329 O O . VAL A 1 17 ? 2.996 3.749 16.327 1.00 0.00 80 VAL A O 14
ATOM 24342 N N . LYS A 1 18 ? 1.459 2.268 16.881 1.00 0.00 81 LYS A N 14
ATOM 24343 C CA . LYS A 1 18 ? 2.460 1.317 17.444 1.00 0.00 81 LYS A CA 14
ATOM 24344 C C . LYS A 1 18 ? 3.271 0.660 16.326 1.00 0.00 81 LYS A C 14
ATOM 24345 O O . LYS A 1 18 ? 2.812 0.497 15.211 1.00 0.00 81 LYS A O 14
ATOM 24364 N N . VAL A 1 19 ? 4.481 0.289 16.635 1.00 0.00 82 VAL A N 14
ATOM 24365 C CA . VAL A 1 19 ? 5.364 -0.361 15.626 1.00 0.00 82 VAL A CA 14
ATOM 24366 C C . VAL A 1 19 ? 4.774 -1.710 15.209 1.00 0.00 82 VAL A C 14
ATOM 24367 O O . VAL A 1 19 ? 4.818 -2.093 14.056 1.00 0.00 82 VAL A O 14
ATOM 24380 N N . SER A 1 20 ? 4.232 -2.438 16.148 1.00 0.00 83 SER A N 14
ATOM 24381 C CA . SER A 1 20 ? 3.646 -3.776 15.829 1.00 0.00 83 SER A CA 14
ATOM 24382 C C . SER A 1 20 ? 2.517 -3.622 14.806 1.00 0.00 83 SER A C 14
ATOM 24383 O O . SER A 1 20 ? 2.434 -4.354 13.837 1.00 0.00 83 SER A O 14
ATOM 24391 N N . SER A 1 21 ? 1.650 -2.672 15.015 1.00 0.00 84 SER A N 14
ATOM 24392 C CA . SER A 1 21 ? 0.521 -2.453 14.063 1.00 0.00 84 SER A CA 14
ATOM 24393 C C . SER A 1 21 ? 1.080 -2.052 12.696 1.00 0.00 84 SER A C 14
ATOM 24394 O O . SER A 1 21 ? 0.574 -2.438 11.661 1.00 0.00 84 SER A O 14
ATOM 24402 N N . VAL A 1 22 ? 2.126 -1.274 12.697 1.00 0.00 85 VAL A N 14
ATOM 24403 C CA . VAL A 1 22 ? 2.748 -0.823 11.417 1.00 0.00 85 VAL A CA 14
ATOM 24404 C C . VAL A 1 22 ? 3.295 -2.037 10.661 1.00 0.00 85 VAL A C 14
ATOM 24405 O O . VAL A 1 22 ? 3.158 -2.150 9.458 1.00 0.00 85 VAL A O 14
ATOM 24418 N N . ARG A 1 23 ? 3.921 -2.939 11.365 1.00 0.00 86 ARG A N 14
ATOM 24419 C CA . ARG A 1 23 ? 4.492 -4.149 10.705 1.00 0.00 86 ARG A CA 14
ATOM 24420 C C . ARG A 1 23 ? 3.365 -4.932 10.026 1.00 0.00 86 ARG A C 14
ATOM 24421 O O . ARG A 1 23 ? 3.523 -5.451 8.938 1.00 0.00 86 ARG A O 14
ATOM 24442 N N . ALA A 1 24 ? 2.228 -5.016 10.662 1.00 0.00 87 ALA A N 14
ATOM 24443 C CA . ALA A 1 24 ? 1.082 -5.759 10.057 1.00 0.00 87 ALA A CA 14
ATOM 24444 C C . ALA A 1 24 ? 0.661 -5.061 8.761 1.00 0.00 87 ALA A C 14
ATOM 24445 O O . ALA A 1 24 ? 0.396 -5.690 7.754 1.00 0.00 87 ALA A O 14
ATOM 24452 N N . ARG A 1 25 ? 0.611 -3.757 8.785 1.00 0.00 88 ARG A N 14
ATOM 24453 C CA . ARG A 1 25 ? 0.222 -2.993 7.565 1.00 0.00 88 ARG A CA 14
ATOM 24454 C C . ARG A 1 25 ? 1.301 -3.168 6.496 1.00 0.00 88 ARG A C 14
ATOM 24455 O O . ARG A 1 25 ? 1.015 -3.276 5.321 1.00 0.00 88 ARG A O 14
ATOM 24476 N N . GLU A 1 26 ? 2.541 -3.192 6.906 1.00 0.00 89 GLU A N 14
ATOM 24477 C CA . GLU A 1 26 ? 3.661 -3.350 5.931 1.00 0.00 89 GLU A CA 14
ATOM 24478 C C . GLU A 1 26 ? 3.534 -4.694 5.207 1.00 0.00 89 GLU A C 14
ATOM 24479 O O . GLU A 1 26 ? 3.718 -4.786 4.010 1.00 0.00 89 GLU A O 14
ATOM 24491 N N . LYS A 1 27 ? 3.222 -5.734 5.930 1.00 0.00 90 LYS A N 14
ATOM 24492 C CA . LYS A 1 27 ? 3.083 -7.081 5.297 1.00 0.00 90 LYS A CA 14
ATOM 24493 C C . LYS A 1 27 ? 1.911 -7.074 4.311 1.00 0.00 90 LYS A C 14
ATOM 24494 O O . LYS A 1 27 ? 1.948 -7.718 3.281 1.00 0.00 90 LYS A O 14
ATOM 24513 N N . ALA A 1 28 ? 0.869 -6.354 4.623 1.00 0.00 91 ALA A N 14
ATOM 24514 C CA . ALA A 1 28 ? -0.312 -6.309 3.708 1.00 0.00 91 ALA A CA 14
ATOM 24515 C C . ALA A 1 28 ? 0.098 -5.705 2.359 1.00 0.00 91 ALA A C 14
ATOM 24516 O O . ALA A 1 28 ? -0.246 -6.214 1.311 1.00 0.00 91 ALA A O 14
ATOM 24523 N N . ILE A 1 29 ? 0.831 -4.625 2.382 1.00 0.00 92 ILE A N 14
ATOM 24524 C CA . ILE A 1 29 ? 1.270 -3.976 1.106 1.00 0.00 92 ILE A CA 14
ATOM 24525 C C . ILE A 1 29 ? 2.533 -4.667 0.583 1.00 0.00 92 ILE A C 14
ATOM 24526 O O . ILE A 1 29 ? 2.928 -4.488 -0.553 1.00 0.00 92 ILE A O 14
ATOM 24542 N N . GLN A 1 30 ? 3.172 -5.440 1.415 1.00 0.00 93 GLN A N 14
ATOM 24543 C CA . GLN A 1 30 ? 4.424 -6.139 0.996 1.00 0.00 93 GLN A CA 14
ATOM 24544 C C . GLN A 1 30 ? 4.144 -7.045 -0.206 1.00 0.00 93 GLN A C 14
ATOM 24545 O O . GLN A 1 30 ? 4.929 -7.125 -1.131 1.00 0.00 93 GLN A O 14
ATOM 24559 N N . HIS A 1 31 ? 3.036 -7.731 -0.197 1.00 0.00 94 HIS A N 14
ATOM 24560 C CA . HIS A 1 31 ? 2.707 -8.638 -1.338 1.00 0.00 94 HIS A CA 14
ATOM 24561 C C . HIS A 1 31 ? 2.547 -7.803 -2.613 1.00 0.00 94 HIS A C 14
ATOM 24562 O O . HIS A 1 31 ? 2.981 -8.188 -3.681 1.00 0.00 94 HIS A O 14
ATOM 24576 N N . ALA A 1 32 ? 1.922 -6.663 -2.501 1.00 0.00 95 ALA A N 14
ATOM 24577 C CA . ALA A 1 32 ? 1.720 -5.785 -3.695 1.00 0.00 95 ALA A CA 14
ATOM 24578 C C . ALA A 1 32 ? 3.074 -5.279 -4.204 1.00 0.00 95 ALA A C 14
ATOM 24579 O O . ALA A 1 32 ? 3.318 -5.207 -5.392 1.00 0.00 95 ALA A O 14
ATOM 24586 N N . ILE A 1 33 ? 3.951 -4.923 -3.305 1.00 0.00 96 ILE A N 14
ATOM 24587 C CA . ILE A 1 33 ? 5.293 -4.411 -3.714 1.00 0.00 96 ILE A CA 14
ATOM 24588 C C . ILE A 1 33 ? 6.072 -5.516 -4.437 1.00 0.00 96 ILE A C 14
ATOM 24589 O O . ILE A 1 33 ? 6.718 -5.283 -5.440 1.00 0.00 96 ILE A O 14
ATOM 24605 N N . GLU A 1 34 ? 6.027 -6.711 -3.918 1.00 0.00 97 GLU A N 14
ATOM 24606 C CA . GLU A 1 34 ? 6.776 -7.839 -4.548 1.00 0.00 97 GLU A CA 14
ATOM 24607 C C . GLU A 1 34 ? 6.145 -8.205 -5.896 1.00 0.00 97 GLU A C 14
ATOM 24608 O O . GLU A 1 34 ? 6.825 -8.380 -6.888 1.00 0.00 97 GLU A O 14
ATOM 24620 N N . ARG A 1 35 ? 4.847 -8.332 -5.927 1.00 0.00 98 ARG A N 14
ATOM 24621 C CA . ARG A 1 35 ? 4.148 -8.703 -7.195 1.00 0.00 98 ARG A CA 14
ATOM 24622 C C . ARG A 1 35 ? 4.282 -7.587 -8.228 1.00 0.00 98 ARG A C 14
ATOM 24623 O O . ARG A 1 35 ? 4.462 -7.834 -9.404 1.00 0.00 98 ARG A O 14
ATOM 24644 N N . PHE A 1 36 ? 4.182 -6.360 -7.801 1.00 0.00 99 PHE A N 14
ATOM 24645 C CA . PHE A 1 36 ? 4.285 -5.212 -8.752 1.00 0.00 99 PHE A CA 14
ATOM 24646 C C . PHE A 1 36 ? 5.709 -4.635 -8.700 1.00 0.00 99 PHE A C 14
ATOM 24647 O O . PHE A 1 36 ? 5.956 -3.521 -9.115 1.00 0.00 99 PHE A O 14
ATOM 24664 N N . ASN A 1 37 ? 6.648 -5.405 -8.201 1.00 0.00 100 ASN A N 14
ATOM 24665 C CA . ASN A 1 37 ? 8.067 -4.932 -8.126 1.00 0.00 100 ASN A CA 14
ATOM 24666 C C . ASN A 1 37 ? 8.578 -4.618 -9.536 1.00 0.00 100 ASN A C 14
ATOM 24667 O O . ASN A 1 37 ? 9.269 -3.643 -9.758 1.00 0.00 100 ASN A O 14
ATOM 24678 N N . THR A 1 38 ? 8.237 -5.443 -10.487 1.00 0.00 101 THR A N 14
ATOM 24679 C CA . THR A 1 38 ? 8.691 -5.211 -11.889 1.00 0.00 101 THR A CA 14
ATOM 24680 C C . THR A 1 38 ? 7.675 -4.322 -12.599 1.00 0.00 101 THR A C 14
ATOM 24681 O O . THR A 1 38 ? 7.834 -3.976 -13.753 1.00 0.00 101 THR A O 14
ATOM 24692 N N . LYS A 1 39 ? 6.627 -3.946 -11.906 1.00 0.00 102 LYS A N 14
ATOM 24693 C CA . LYS A 1 39 ? 5.583 -3.072 -12.520 1.00 0.00 102 LYS A CA 14
ATOM 24694 C C . LYS A 1 39 ? 5.658 -1.662 -11.902 1.00 0.00 102 LYS A C 14
ATOM 24695 O O . LYS A 1 39 ? 5.217 -1.453 -10.789 1.00 0.00 102 LYS A O 14
ATOM 24714 N N . PRO A 1 40 ? 6.200 -0.700 -12.613 1.00 0.00 103 PRO A N 14
ATOM 24715 C CA . PRO A 1 40 ? 6.311 0.699 -12.107 1.00 0.00 103 PRO A CA 14
ATOM 24716 C C . PRO A 1 40 ? 4.972 1.250 -11.602 1.00 0.00 103 PRO A C 14
ATOM 24717 O O . PRO A 1 40 ? 3.913 0.897 -12.083 1.00 0.00 103 PRO A O 14
ATOM 24728 N N . ILE A 1 41 ? 5.028 2.109 -10.625 1.00 0.00 104 ILE A N 14
ATOM 24729 C CA . ILE A 1 41 ? 3.784 2.699 -10.055 1.00 0.00 104 ILE A CA 14
ATOM 24730 C C . ILE A 1 41 ? 3.064 3.533 -11.120 1.00 0.00 104 ILE A C 14
ATOM 24731 O O . ILE A 1 41 ? 1.852 3.539 -11.207 1.00 0.00 104 ILE A O 14
ATOM 24747 N N . GLN A 1 42 ? 3.810 4.241 -11.921 1.00 0.00 105 GLN A N 14
ATOM 24748 C CA . GLN A 1 42 ? 3.191 5.096 -12.982 1.00 0.00 105 GLN A CA 14
ATOM 24749 C C . GLN A 1 42 ? 2.245 4.262 -13.851 1.00 0.00 105 GLN A C 14
ATOM 24750 O O . GLN A 1 42 ? 1.456 4.795 -14.604 1.00 0.00 105 GLN A O 14
ATOM 24764 N N . THR A 1 43 ? 2.322 2.959 -13.763 1.00 0.00 106 THR A N 14
ATOM 24765 C CA . THR A 1 43 ? 1.429 2.089 -14.597 1.00 0.00 106 THR A CA 14
ATOM 24766 C C . THR A 1 43 ? 0.268 1.559 -13.745 1.00 0.00 106 THR A C 14
ATOM 24767 O O . THR A 1 43 ? -0.642 0.928 -14.244 1.00 0.00 106 THR A O 14
ATOM 24778 N N . ILE A 1 44 ? 0.293 1.809 -12.462 1.00 0.00 107 ILE A N 14
ATOM 24779 C CA . ILE A 1 44 ? -0.809 1.314 -11.582 1.00 0.00 107 ILE A CA 14
ATOM 24780 C C . ILE A 1 44 ? -2.022 2.236 -11.694 1.00 0.00 107 ILE A C 14
ATOM 24781 O O . ILE A 1 44 ? -1.929 3.433 -11.512 1.00 0.00 107 ILE A O 14
ATOM 24797 N N . LYS A 1 45 ? -3.162 1.670 -12.001 1.00 0.00 108 LYS A N 14
ATOM 24798 C CA . LYS A 1 45 ? -4.419 2.474 -12.146 1.00 0.00 108 LYS A CA 14
ATOM 24799 C C . LYS A 1 45 ? -5.431 2.089 -11.062 1.00 0.00 108 LYS A C 14
ATOM 24800 O O . LYS A 1 45 ? -5.140 1.336 -10.154 1.00 0.00 108 LYS A O 14
ATOM 24819 N N . LYS A 1 46 ? -6.618 2.624 -11.161 1.00 0.00 109 LYS A N 14
ATOM 24820 C CA . LYS A 1 46 ? -7.679 2.330 -10.152 1.00 0.00 109 LYS A CA 14
ATOM 24821 C C . LYS A 1 46 ? -8.049 0.848 -10.193 1.00 0.00 109 LYS A C 14
ATOM 24822 O O . LYS A 1 46 ? -8.340 0.238 -9.182 1.00 0.00 109 LYS A O 14
ATOM 24841 N N . HIS A 1 47 ? -8.051 0.272 -11.360 1.00 0.00 110 HIS A N 14
ATOM 24842 C CA . HIS A 1 47 ? -8.414 -1.170 -11.492 1.00 0.00 110 HIS A CA 14
ATOM 24843 C C . HIS A 1 47 ? -7.413 -2.024 -10.711 1.00 0.00 110 HIS A C 14
ATOM 24844 O O . HIS A 1 47 ? -7.778 -2.940 -9.999 1.00 0.00 110 HIS A O 14
ATOM 24858 N N . ASP A 1 48 ? -6.152 -1.728 -10.846 1.00 0.00 111 ASP A N 14
ATOM 24859 C CA . ASP A 1 48 ? -5.108 -2.510 -10.120 1.00 0.00 111 ASP A CA 14
ATOM 24860 C C . ASP A 1 48 ? -5.293 -2.306 -8.611 1.00 0.00 111 ASP A C 14
ATOM 24861 O O . ASP A 1 48 ? -5.081 -3.203 -7.818 1.00 0.00 111 ASP A O 14
ATOM 24870 N N . TYR A 1 49 ? -5.679 -1.125 -8.217 1.00 0.00 112 TYR A N 14
ATOM 24871 C CA . TYR A 1 49 ? -5.874 -0.835 -6.766 1.00 0.00 112 TYR A CA 14
ATOM 24872 C C . TYR A 1 49 ? -6.985 -1.734 -6.208 1.00 0.00 112 TYR A C 14
ATOM 24873 O O . TYR A 1 49 ? -6.877 -2.273 -5.125 1.00 0.00 112 TYR A O 14
ATOM 24891 N N . GLN A 1 50 ? -8.048 -1.896 -6.948 1.00 0.00 113 GLN A N 14
ATOM 24892 C CA . GLN A 1 50 ? -9.175 -2.759 -6.478 1.00 0.00 113 GLN A CA 14
ATOM 24893 C C . GLN A 1 50 ? -8.688 -4.204 -6.351 1.00 0.00 113 GLN A C 14
ATOM 24894 O O . GLN A 1 50 ? -9.095 -4.940 -5.472 1.00 0.00 113 GLN A O 14
ATOM 24908 N N . ARG A 1 51 ? -7.813 -4.606 -7.230 1.00 0.00 114 ARG A N 14
ATOM 24909 C CA . ARG A 1 51 ? -7.278 -5.997 -7.184 1.00 0.00 114 ARG A CA 14
ATOM 24910 C C . ARG A 1 51 ? -6.550 -6.223 -5.853 1.00 0.00 114 ARG A C 14
ATOM 24911 O O . ARG A 1 51 ? -6.675 -7.259 -5.225 1.00 0.00 114 ARG A O 14
ATOM 24932 N N . PHE A 1 52 ? -5.787 -5.256 -5.426 1.00 0.00 115 PHE A N 14
ATOM 24933 C CA . PHE A 1 52 ? -5.039 -5.393 -4.142 1.00 0.00 115 PHE A CA 14
ATOM 24934 C C . PHE A 1 52 ? -6.018 -5.386 -2.966 1.00 0.00 115 PHE A C 14
ATOM 24935 O O . PHE A 1 52 ? -5.774 -5.989 -1.941 1.00 0.00 115 PHE A O 14
ATOM 24952 N N . VAL A 1 53 ? -7.117 -4.696 -3.104 1.00 0.00 116 VAL A N 14
ATOM 24953 C CA . VAL A 1 53 ? -8.113 -4.637 -1.992 1.00 0.00 116 VAL A CA 14
ATOM 24954 C C . VAL A 1 53 ? -8.643 -6.045 -1.710 1.00 0.00 116 VAL A C 14
ATOM 24955 O O . VAL A 1 53 ? -8.744 -6.470 -0.575 1.00 0.00 116 VAL A O 14
ATOM 24968 N N . ASP A 1 54 ? -8.985 -6.762 -2.741 1.00 0.00 117 ASP A N 14
ATOM 24969 C CA . ASP A 1 54 ? -9.513 -8.144 -2.555 1.00 0.00 117 ASP A CA 14
ATOM 24970 C C . ASP A 1 54 ? -8.397 -9.044 -2.021 1.00 0.00 117 ASP A C 14
ATOM 24971 O O . ASP A 1 54 ? -8.631 -9.967 -1.263 1.00 0.00 117 ASP A O 14
ATOM 24980 N N . ASP A 1 55 ? -7.187 -8.785 -2.434 1.00 0.00 118 ASP A N 14
ATOM 24981 C CA . ASP A 1 55 ? -6.036 -9.620 -1.984 1.00 0.00 118 ASP A CA 14
ATOM 24982 C C . ASP A 1 55 ? -5.895 -9.530 -0.462 1.00 0.00 118 ASP A C 14
ATOM 24983 O O . ASP A 1 55 ? -5.685 -10.519 0.213 1.00 0.00 118 ASP A O 14
ATOM 24992 N N . ILE A 1 56 ? -6.000 -8.346 0.076 1.00 0.00 119 ILE A N 14
ATOM 24993 C CA . ILE A 1 56 ? -5.863 -8.174 1.552 1.00 0.00 119 ILE A CA 14
ATOM 24994 C C . ILE A 1 56 ? -7.164 -8.573 2.254 1.00 0.00 119 ILE A C 14
ATOM 24995 O O . ILE A 1 56 ? -7.172 -8.912 3.420 1.00 0.00 119 ILE A O 14
ATOM 25011 N N . SER A 1 57 ? -8.264 -8.528 1.555 1.00 0.00 120 SER A N 14
ATOM 25012 C CA . SER A 1 57 ? -9.565 -8.901 2.184 1.00 0.00 120 SER A CA 14
ATOM 25013 C C . SER A 1 57 ? -9.535 -10.376 2.588 1.00 0.00 120 SER A C 14
ATOM 25014 O O . SER A 1 57 ? -9.990 -10.754 3.649 1.00 0.00 120 SER A O 14
ATOM 25022 N N . ALA A 1 58 ? -9.004 -11.208 1.736 1.00 0.00 121 ALA A N 14
ATOM 25023 C CA . ALA A 1 58 ? -8.940 -12.666 2.042 1.00 0.00 121 ALA A CA 14
ATOM 25024 C C . ALA A 1 58 ? -7.827 -12.930 3.056 1.00 0.00 121 ALA A C 14
ATOM 25025 O O . ALA A 1 58 ? -7.695 -14.020 3.576 1.00 0.00 121 ALA A O 14
A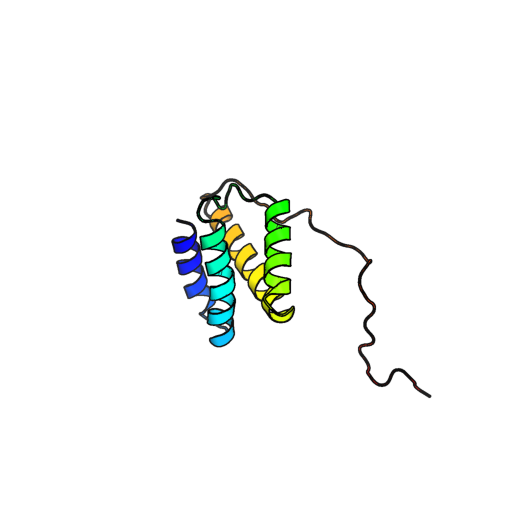TOM 25032 N N . GLN A 1 59 ? -7.029 -11.935 3.343 1.00 0.00 122 GLN A N 14
ATOM 25033 C CA . GLN A 1 59 ? -5.915 -12.101 4.331 1.00 0.00 122 GLN A CA 14
ATOM 25034 C C . GLN A 1 59 ? -6.210 -11.247 5.565 1.00 0.00 122 GLN A C 14
ATOM 25035 O O . GLN A 1 59 ? -5.671 -11.471 6.629 1.00 0.00 122 GLN A O 14
ATOM 25049 N N . TYR A 1 60 ? -7.063 -10.261 5.424 1.00 0.00 123 TYR A N 14
ATOM 25050 C CA . TYR A 1 60 ? -7.400 -9.371 6.583 1.00 0.00 123 TYR A CA 14
ATOM 25051 C C . TYR A 1 60 ? -8.910 -9.133 6.650 1.00 0.00 123 TYR A C 14
ATOM 25052 O O . TYR A 1 60 ? -9.604 -9.140 5.652 1.00 0.00 123 TYR A O 14
ATOM 25070 N N . SER A 1 61 ? -9.410 -8.929 7.835 1.00 0.00 124 SER A N 14
ATOM 25071 C CA . SER A 1 61 ? -10.873 -8.694 8.023 1.00 0.00 124 SER A CA 14
ATOM 25072 C C . SER A 1 61 ? -11.254 -7.285 7.568 1.00 0.00 124 SER A C 14
ATOM 25073 O O . SER A 1 61 ? -10.416 -6.459 7.268 1.00 0.00 124 SER A O 14
ATOM 25081 N N . LYS A 1 62 ? -12.530 -7.023 7.510 1.00 0.00 125 LYS A N 14
ATOM 25082 C CA . LYS A 1 62 ? -13.020 -5.686 7.065 1.00 0.00 125 LYS A CA 14
ATOM 25083 C C . LYS A 1 62 ? -12.446 -4.587 7.962 1.00 0.00 125 LYS A C 14
ATOM 25084 O O . LYS A 1 62 ? -12.041 -3.539 7.497 1.00 0.00 125 LYS A O 14
ATOM 25103 N N . ASN A 1 63 ? -12.420 -4.819 9.245 1.00 0.00 126 ASN A N 14
ATOM 25104 C CA . ASN A 1 63 ? -11.885 -3.790 10.188 1.00 0.00 126 ASN A CA 14
ATOM 25105 C C . ASN A 1 63 ? -10.400 -3.541 9.894 1.00 0.00 126 ASN A C 14
ATOM 25106 O O . ASN A 1 63 ? -9.942 -2.416 9.856 1.00 0.00 126 ASN A O 14
ATOM 25117 N N . TYR A 1 64 ? -9.651 -4.587 9.684 1.00 0.00 127 TYR A N 14
ATOM 25118 C CA . TYR A 1 64 ? -8.195 -4.430 9.385 1.00 0.00 127 TYR A CA 14
ATOM 25119 C C . TYR A 1 64 ? -8.012 -3.872 7.971 1.00 0.00 127 TYR A C 14
ATOM 25120 O O . TYR A 1 64 ? -7.105 -3.111 7.701 1.00 0.00 127 TYR A O 14
ATOM 25138 N N . VAL A 1 65 ? -8.868 -4.261 7.070 1.00 0.00 128 VAL A N 14
ATOM 25139 C CA . VAL A 1 65 ? -8.762 -3.780 5.658 1.00 0.00 128 VAL A CA 14
ATOM 25140 C C . VAL A 1 65 ? -8.925 -2.255 5.611 1.00 0.00 128 VAL A C 14
ATOM 25141 O O . VAL A 1 65 ? -8.213 -1.566 4.906 1.00 0.00 128 VAL A O 14
ATOM 25154 N N . ASP A 1 66 ? -9.866 -1.733 6.344 1.00 0.00 129 ASP A N 14
ATOM 25155 C CA . ASP A 1 66 ? -10.100 -0.258 6.336 1.00 0.00 129 ASP A CA 14
ATOM 25156 C C . ASP A 1 66 ? -8.786 0.474 6.625 1.00 0.00 129 ASP A C 14
ATOM 25157 O O . ASP A 1 66 ? -8.422 1.414 5.945 1.00 0.00 129 ASP A O 14
ATOM 25166 N N . SER A 1 67 ? -8.076 0.045 7.629 1.00 0.00 130 SER A N 14
ATOM 25167 C CA . SER A 1 67 ? -6.779 0.700 7.976 1.00 0.00 130 SER A CA 14
ATOM 25168 C C . SER A 1 67 ? -5.781 0.517 6.827 1.00 0.00 130 SER A C 14
ATOM 25169 O O . SER A 1 67 ? -5.062 1.426 6.460 1.00 0.00 130 SER A O 14
ATOM 25177 N N . ILE A 1 68 ? -5.732 -0.660 6.264 1.00 0.00 131 ILE A N 14
ATOM 25178 C CA . ILE A 1 68 ? -4.785 -0.924 5.139 1.00 0.00 131 ILE A CA 14
ATOM 25179 C C . ILE A 1 68 ? -5.168 -0.047 3.946 1.00 0.00 131 ILE A C 14
ATOM 25180 O O . ILE A 1 68 ? -4.328 0.527 3.280 1.00 0.00 131 ILE A O 14
ATOM 25196 N N . VAL A 1 69 ? -6.438 0.047 3.674 1.00 0.00 132 VAL A N 14
ATOM 25197 C CA . VAL A 1 69 ? -6.914 0.874 2.527 1.00 0.00 132 VAL A CA 14
ATOM 25198 C C . VAL A 1 69 ? -6.498 2.331 2.745 1.00 0.00 132 VAL A C 14
ATOM 25199 O O . VAL A 1 69 ? -6.010 2.992 1.850 1.00 0.00 132 VAL A O 14
ATOM 25212 N N . ALA A 1 70 ? -6.695 2.831 3.934 1.00 0.00 133 ALA A N 14
ATOM 25213 C CA . ALA A 1 70 ? -6.319 4.244 4.228 1.00 0.00 133 ALA A CA 14
ATOM 25214 C C . ALA A 1 70 ? -4.801 4.408 4.103 1.00 0.00 133 ALA A C 14
ATOM 25215 O O . ALA A 1 70 ? -4.311 5.354 3.517 1.00 0.00 133 ALA A O 14
ATOM 25222 N N . SER A 1 71 ? -4.057 3.490 4.657 1.00 0.00 134 SER A N 14
ATOM 25223 C CA . SER A 1 71 ? -2.566 3.576 4.584 1.00 0.00 134 SER A CA 14
ATOM 25224 C C . SER A 1 71 ? -2.111 3.495 3.122 1.00 0.00 134 SER A C 14
ATOM 25225 O O . SER A 1 71 ? -1.253 4.237 2.682 1.00 0.00 134 SER A O 14
ATOM 25233 N N . THR A 1 72 ? -2.683 2.593 2.372 1.00 0.00 135 THR A N 14
ATOM 25234 C CA . THR A 1 72 ? -2.297 2.444 0.936 1.00 0.00 135 THR A CA 14
ATOM 25235 C C . THR A 1 72 ? -2.637 3.731 0.176 1.00 0.00 135 THR A C 14
ATOM 25236 O O . THR A 1 72 ? -1.870 4.210 -0.638 1.00 0.00 135 THR A O 14
ATOM 25247 N N . ASN A 1 73 ? -3.788 4.284 0.440 1.00 0.00 136 ASN A N 14
ATOM 25248 C CA . ASN A 1 73 ? -4.209 5.536 -0.260 1.00 0.00 136 ASN A CA 14
ATOM 25249 C C . ASN A 1 73 ? -3.232 6.667 0.075 1.00 0.00 136 ASN A C 14
ATOM 25250 O O . ASN A 1 73 ? -2.926 7.504 -0.750 1.00 0.00 136 ASN A O 14
ATOM 25261 N N . MET A 1 74 ? -2.752 6.699 1.288 1.00 0.00 137 MET A N 14
ATOM 25262 C CA . MET A 1 74 ? -1.802 7.776 1.699 1.00 0.00 137 MET A CA 14
ATOM 25263 C C . MET A 1 74 ? -0.517 7.676 0.872 1.00 0.00 137 MET A C 14
ATOM 25264 O O . MET A 1 74 ? 0.047 8.670 0.457 1.00 0.00 137 MET A O 14
ATOM 25278 N N . ILE A 1 75 ? -0.046 6.480 0.642 1.00 0.00 138 ILE A N 14
ATOM 25279 C CA . ILE A 1 75 ? 1.210 6.304 -0.147 1.00 0.00 138 ILE A CA 14
ATOM 25280 C C . ILE A 1 75 ? 1.015 6.837 -1.574 1.00 0.00 138 ILE A C 14
ATOM 25281 O O . ILE A 1 75 ? 1.808 7.611 -2.075 1.00 0.00 138 ILE A O 14
ATOM 25297 N N . PHE A 1 76 ? -0.038 6.424 -2.223 1.00 0.00 139 PHE A N 14
ATOM 25298 C CA . PHE A 1 76 ? -0.308 6.893 -3.619 1.00 0.00 139 PHE A CA 14
ATOM 25299 C C . PHE A 1 76 ? -0.680 8.377 -3.607 1.00 0.00 139 PHE A C 14
ATOM 25300 O O . PHE A 1 76 ? -0.283 9.138 -4.467 1.00 0.00 139 PHE A O 14
ATOM 25317 N N . LYS A 1 77 ? -1.450 8.784 -2.638 1.00 0.00 140 LYS A N 14
ATOM 25318 C CA . LYS A 1 77 ? -1.870 10.214 -2.553 1.00 0.00 140 LYS A CA 14
ATOM 25319 C C . LYS A 1 77 ? -0.639 11.099 -2.355 1.00 0.00 140 LYS A C 14
ATOM 25320 O O . LYS A 1 77 ? -0.525 12.165 -2.929 1.00 0.00 140 LYS A O 14
ATOM 25339 N N . TYR A 1 78 ? 0.281 10.662 -1.540 1.00 0.00 141 TYR A N 14
ATOM 25340 C CA . TYR A 1 78 ? 1.515 11.464 -1.290 1.00 0.00 141 TYR A CA 14
ATOM 25341 C C . TYR A 1 78 ? 2.289 11.632 -2.601 1.00 0.00 141 TYR A C 14
ATOM 25342 O O . TYR A 1 78 ? 2.734 12.711 -2.941 1.00 0.00 141 TYR A O 14
ATOM 25360 N N . ALA A 1 79 ? 2.453 10.564 -3.331 1.00 0.00 142 ALA A N 14
ATOM 25361 C CA . ALA A 1 79 ? 3.199 10.634 -4.623 1.00 0.00 142 ALA A CA 14
ATOM 25362 C C . ALA A 1 79 ? 2.428 11.508 -5.615 1.00 0.00 142 ALA A C 14
ATOM 25363 O O . ALA A 1 79 ? 3.000 12.252 -6.389 1.00 0.00 142 ALA A O 14
ATOM 25370 N N . TYR A 1 80 ? 1.128 11.412 -5.598 1.00 0.00 143 TYR A N 14
ATOM 25371 C CA . TYR A 1 80 ? 0.293 12.223 -6.532 1.00 0.00 143 TYR A CA 14
ATOM 25372 C C . TYR A 1 80 ? 0.504 13.713 -6.249 1.00 0.00 143 TYR A C 14
ATOM 25373 O O . TYR A 1 80 ? 0.652 14.516 -7.151 1.00 0.00 143 TYR A O 14
ATOM 25391 N N . ASP A 1 81 ? 0.512 14.083 -4.999 1.00 0.00 144 ASP A N 14
ATOM 25392 C CA . ASP A 1 81 ? 0.704 15.520 -4.637 1.00 0.00 144 ASP A CA 14
ATOM 25393 C C . ASP A 1 81 ? 2.072 15.990 -5.130 1.00 0.00 144 ASP A C 14
ATOM 25394 O O . ASP A 1 81 ? 2.220 17.078 -5.656 1.00 0.00 144 ASP A O 14
ATOM 25403 N N . THR A 1 82 ? 3.073 15.174 -4.959 1.00 0.00 145 THR A N 14
ATOM 25404 C CA . THR A 1 82 ? 4.442 15.555 -5.407 1.00 0.00 145 THR A CA 14
ATOM 25405 C C . THR A 1 82 ? 4.539 15.377 -6.917 1.00 0.00 145 THR A C 14
ATOM 25406 O O . THR A 1 82 ? 5.599 15.109 -7.450 1.00 0.00 145 THR A O 14
ATOM 25417 N N . ARG A 1 83 ? 3.430 15.539 -7.603 1.00 0.00 146 ARG A N 14
ATOM 25418 C CA . ARG A 1 83 ? 3.400 15.395 -9.096 1.00 0.00 146 ARG A CA 14
ATOM 25419 C C . ARG A 1 83 ? 4.347 14.273 -9.533 1.00 0.00 146 ARG A C 14
ATOM 25420 O O . ARG A 1 83 ? 4.854 14.255 -10.637 1.00 0.00 146 ARG A O 14
ATOM 25441 N N . LEU A 1 84 ? 4.589 13.343 -8.650 1.00 0.00 147 LEU A N 14
ATOM 25442 C CA . LEU A 1 84 ? 5.502 12.215 -8.971 1.00 0.00 147 LEU A CA 14
ATOM 25443 C C . LEU A 1 84 ? 4.887 11.385 -10.100 1.00 0.00 147 LEU A C 14
ATOM 25444 O O . LEU A 1 84 ? 5.564 10.957 -11.012 1.00 0.00 147 LEU A O 14
ATOM 25460 N N . ILE A 1 85 ? 3.599 11.151 -10.033 1.00 0.00 148 ILE A N 14
ATOM 25461 C CA . ILE A 1 85 ? 2.913 10.338 -11.088 1.00 0.00 148 ILE A CA 14
ATOM 25462 C C . ILE A 1 85 ? 1.763 11.136 -11.694 1.00 0.00 148 ILE A C 14
ATOM 25463 O O . ILE A 1 85 ? 1.164 11.980 -11.057 1.00 0.00 148 ILE A O 14
ATOM 25479 N N . LYS A 1 86 ? 1.458 10.867 -12.932 1.00 0.00 149 LYS A N 14
ATOM 25480 C CA . LYS A 1 86 ? 0.351 11.589 -13.622 1.00 0.00 149 LYS A CA 14
ATOM 25481 C C . LYS A 1 86 ? -0.935 10.763 -13.515 1.00 0.00 149 LYS A C 14
ATOM 25482 O O . LYS A 1 86 ? -1.985 11.159 -13.980 1.00 0.00 149 LYS A O 14
ATOM 25501 N N . ALA A 1 87 ? -0.851 9.611 -12.907 1.00 0.00 150 ALA A N 14
ATOM 25502 C CA . ALA A 1 87 ? -2.056 8.740 -12.765 1.00 0.00 150 ALA A CA 14
ATOM 25503 C C . ALA A 1 87 ? -2.936 9.245 -11.618 1.00 0.00 150 ALA A C 14
ATOM 25504 O O . ALA A 1 87 ? -2.551 10.109 -10.855 1.00 0.00 150 ALA A O 14
ATOM 25511 N N . MET A 1 88 ? -4.120 8.705 -11.499 1.00 0.00 151 MET A N 14
ATOM 25512 C CA . MET A 1 88 ? -5.050 9.135 -10.410 1.00 0.00 151 MET A CA 14
ATOM 25513 C C . MET A 1 88 ? -5.857 7.925 -9.921 1.00 0.00 151 MET A C 14
ATOM 25514 O O . MET A 1 88 ? -7.072 7.928 -9.955 1.00 0.00 151 MET A O 14
ATOM 25528 N N . PRO A 1 89 ? -5.183 6.897 -9.467 1.00 0.00 152 PRO A N 14
ATOM 25529 C CA . PRO A 1 89 ? -5.845 5.658 -8.956 1.00 0.00 152 PRO A CA 14
ATOM 25530 C C . PRO A 1 89 ? -6.607 5.904 -7.647 1.00 0.00 152 PRO A C 14
ATOM 25531 O O . PRO A 1 89 ? -6.249 6.752 -6.856 1.00 0.00 152 PRO A O 14
ATOM 25542 N N . SER A 1 90 ? -7.656 5.156 -7.433 1.00 0.00 153 SER A N 14
ATOM 25543 C CA . SER A 1 90 ? -8.471 5.306 -6.191 1.00 0.00 153 SER A CA 14
ATOM 25544 C C . SER A 1 90 ? -9.347 6.560 -6.292 1.00 0.00 153 SER A C 14
ATOM 25545 O O . SER A 1 90 ? -8.942 7.655 -5.952 1.00 0.00 153 SER A O 14
ATOM 25553 N N . GLU A 1 91 ? -10.554 6.394 -6.759 1.00 0.00 154 GLU A N 14
ATOM 25554 C CA . GLU A 1 91 ? -11.488 7.555 -6.890 1.00 0.00 154 GLU A CA 14
ATOM 25555 C C . GLU A 1 91 ? -12.343 7.658 -5.623 1.00 0.00 154 GLU A C 14
ATOM 25556 O O . GLU A 1 91 ? -13.085 8.600 -5.435 1.00 0.00 154 GLU A O 14
ATOM 25568 N N . GLY A 1 92 ? -12.238 6.692 -4.751 1.00 0.00 155 GLY A N 14
ATOM 25569 C CA . GLY A 1 92 ? -13.034 6.722 -3.490 1.00 0.00 155 GLY A CA 14
ATOM 25570 C C . GLY A 1 92 ? -13.115 5.309 -2.914 1.00 0.00 155 GLY A C 14
ATOM 25571 O O . GLY A 1 92 ? -12.811 5.078 -1.762 1.00 0.00 155 GLY A O 14
ATOM 25575 N N . ILE A 1 93 ? -13.531 4.365 -3.721 1.00 0.00 156 ILE A N 14
ATOM 25576 C CA . ILE A 1 93 ? -13.654 2.951 -3.257 1.00 0.00 156 ILE A CA 14
ATOM 25577 C C . ILE A 1 93 ? -14.675 2.876 -2.117 1.00 0.00 156 ILE A C 14
ATOM 25578 O O . ILE A 1 93 ? -15.044 1.809 -1.665 1.00 0.00 156 ILE A O 14
ATOM 25594 N N . LYS A 1 94 ? -15.142 4.007 -1.661 1.00 0.00 157 LYS A N 14
ATOM 25595 C CA . LYS A 1 94 ? -16.146 4.024 -0.558 1.00 0.00 157 LYS A CA 14
ATOM 25596 C C . LYS A 1 94 ? -17.548 3.796 -1.123 1.00 0.00 157 LYS A C 14
ATOM 25597 O O . LYS A 1 94 ? -17.949 4.406 -2.097 1.00 0.00 157 LYS A O 14
ATOM 25616 N N . ARG A 1 95 ? -18.294 2.924 -0.502 1.00 0.00 158 ARG A N 14
ATOM 25617 C CA . ARG A 1 95 ? -19.680 2.634 -0.968 1.00 0.00 158 ARG A CA 14
ATOM 25618 C C . ARG A 1 95 ? -20.329 1.595 -0.039 1.00 0.00 158 ARG A C 14
ATOM 25619 O O . ARG A 1 95 ? -20.759 0.548 -0.482 1.00 0.00 158 ARG A O 14
ATOM 25640 N N . PRO A 1 96 ? -20.412 1.887 1.237 1.00 0.00 159 PRO A N 14
ATOM 25641 C CA . PRO A 1 96 ? -21.037 0.962 2.229 1.00 0.00 159 PRO A CA 14
ATOM 25642 C C . PRO A 1 96 ? -22.561 0.935 2.069 1.00 0.00 159 PRO A C 14
ATOM 25643 O O . PRO A 1 96 ? -23.248 0.119 2.649 1.00 0.00 159 PRO A O 14
ATOM 25654 N N . LYS A 1 97 ? -23.083 1.838 1.288 1.00 0.00 160 LYS A N 14
ATOM 25655 C CA . LYS A 1 97 ? -24.558 1.899 1.083 1.00 0.00 160 LYS A CA 14
ATOM 25656 C C . LYS A 1 97 ? -25.005 0.817 0.100 1.00 0.00 160 LYS A C 14
ATOM 25657 O O . LYS A 1 97 ? -24.312 0.484 -0.841 1.00 0.00 160 LYS A O 14
ATOM 25676 N N . LYS A 1 98 ? -26.171 0.270 0.324 1.00 0.00 161 LYS A N 14
ATOM 25677 C CA . LYS A 1 98 ? -26.698 -0.797 -0.579 1.00 0.00 161 LYS A CA 14
ATOM 25678 C C . LYS A 1 98 ? -28.224 -0.703 -0.669 1.00 0.00 161 LYS A C 14
ATOM 25679 O O . LYS A 1 98 ? -28.821 0.296 -0.323 1.00 0.00 161 LYS A O 14
ATOM 25698 N N . LYS A 1 99 ? -28.844 -1.742 -1.154 1.00 0.00 162 LYS A N 14
ATOM 25699 C CA . LYS A 1 99 ? -30.329 -1.740 -1.306 1.00 0.00 162 LYS A CA 14
ATOM 25700 C C . LYS A 1 99 ? -30.992 -1.884 0.058 1.00 0.00 162 LYS A C 14
ATOM 25701 O O . LYS A 1 99 ? -30.548 -2.640 0.901 1.00 0.00 162 LYS A O 14
ATOM 25720 N N . VAL A 1 100 ? -32.061 -1.145 0.261 1.00 0.00 163 VAL A N 14
ATOM 25721 C CA . VAL A 1 100 ? -32.815 -1.169 1.549 1.00 0.00 163 VAL A CA 14
ATOM 25722 C C . VAL A 1 100 ? -31.854 -1.449 2.710 1.00 0.00 163 VAL A C 14
ATOM 25723 O O . VAL A 1 100 ? -31.740 -2.559 3.191 1.00 0.00 163 VAL A O 14
ATOM 25736 N N . SER A 1 101 ? -31.147 -0.437 3.134 1.00 0.00 164 SER A N 14
ATOM 25737 C CA . SER A 1 101 ? -30.162 -0.605 4.242 1.00 0.00 164 SER A CA 14
ATOM 25738 C C . SER A 1 101 ? -30.877 -0.651 5.588 1.00 0.00 164 SER A C 14
ATOM 25739 O O . SER A 1 101 ? -32.027 -0.281 5.712 1.00 0.00 164 SER A O 14
ATOM 25747 N N . VAL A 1 102 ? -30.190 -1.117 6.597 1.00 0.00 165 VAL A N 14
ATOM 25748 C CA . VAL A 1 102 ? -30.797 -1.218 7.959 1.00 0.00 165 VAL A CA 14
ATOM 25749 C C . VAL A 1 102 ? -30.286 -0.084 8.849 1.00 0.00 165 VAL A C 14
ATOM 25750 O O . VAL A 1 102 ? -29.105 0.196 8.921 1.00 0.00 165 VAL A O 14
ATOM 25763 N N . GLU A 1 103 ? -31.194 0.568 9.520 1.00 0.00 166 GLU A N 14
ATOM 25764 C CA . GLU A 1 103 ? -30.827 1.699 10.416 1.00 0.00 166 GLU A CA 14
ATOM 25765 C C . GLU A 1 103 ? -29.891 1.219 11.522 1.00 0.00 166 GLU A C 14
ATOM 25766 O O . GLU A 1 103 ? -30.039 0.142 12.066 1.00 0.00 166 GLU A O 14
ATOM 25778 N N . LEU A 1 104 ? -28.928 2.027 11.851 1.00 0.00 167 LEU A N 14
ATOM 25779 C CA . LEU A 1 104 ? -27.951 1.663 12.919 1.00 0.00 167 LEU A CA 14
ATOM 25780 C C . LEU A 1 104 ? -28.490 2.127 14.276 1.00 0.00 167 LEU A C 14
ATOM 25781 O O . LEU A 1 104 ? -29.238 3.080 14.375 1.00 0.00 167 LEU A O 14
ATOM 25797 N N . GLU A 1 105 ? -28.109 1.448 15.318 1.00 0.00 168 GLU A N 14
ATOM 25798 C CA . GLU A 1 105 ? -28.584 1.818 16.682 1.00 0.00 168 GLU A CA 14
ATOM 25799 C C . GLU A 1 105 ? -27.711 2.936 17.261 1.00 0.00 168 GLU A C 14
ATOM 25800 O O . GLU A 1 105 ? -26.523 3.017 17.014 1.00 0.00 168 GLU A O 14
ATOM 25812 N N . HIS A 1 106 ? -28.319 3.802 18.023 1.00 0.00 169 HIS A N 14
ATOM 25813 C CA . HIS A 1 106 ? -27.583 4.948 18.632 1.00 0.00 169 HIS A CA 14
ATOM 25814 C C . HIS A 1 106 ? -26.608 4.469 19.715 1.00 0.00 169 HIS A C 14
ATOM 25815 O O . HIS A 1 106 ? -26.884 3.561 20.477 1.00 0.00 169 HIS A O 14
ATOM 25829 N N . HIS A 1 107 ? -25.463 5.100 19.771 1.00 0.00 170 HIS A N 14
ATOM 25830 C CA . HIS A 1 107 ? -24.419 4.742 20.776 1.00 0.00 170 HIS A CA 14
ATOM 25831 C C . HIS A 1 107 ? -24.138 3.237 20.734 1.00 0.00 170 HIS A C 14
ATOM 25832 O O . HIS A 1 107 ? -24.775 2.448 21.403 1.00 0.00 170 HIS A O 14
ATOM 25846 N N . HIS A 1 108 ? -23.174 2.847 19.940 1.00 0.00 171 HIS A N 14
ATOM 25847 C CA . HIS A 1 108 ? -22.817 1.401 19.828 1.00 0.00 171 HIS A CA 14
ATOM 25848 C C . HIS A 1 108 ? -22.354 0.888 21.193 1.00 0.00 171 HIS A C 14
ATOM 25849 O O . HIS A 1 108 ? -22.676 -0.212 21.600 1.00 0.00 171 HIS A O 14
ATOM 25863 N N . HIS A 1 109 ? -21.591 1.680 21.900 1.00 0.00 172 HIS A N 14
ATOM 25864 C CA . HIS A 1 109 ? -21.094 1.245 23.242 1.00 0.00 172 HIS A CA 14
ATOM 25865 C C . HIS A 1 109 ? -20.804 2.472 24.116 1.00 0.00 172 HIS A C 14
ATOM 25866 O O . HIS A 1 109 ? -20.774 3.594 23.649 1.00 0.00 172 HIS A O 14
ATOM 25880 N N . HIS A 1 110 ? -20.593 2.250 25.385 1.00 0.00 173 HIS A N 14
ATOM 25881 C CA . HIS A 1 110 ? -20.303 3.376 26.323 1.00 0.00 173 HIS A CA 14
ATOM 25882 C C . HIS A 1 110 ? -18.903 3.926 26.042 1.00 0.00 173 HIS A C 14
ATOM 25883 O O . HIS A 1 110 ? -18.547 5.004 26.475 1.00 0.00 173 HIS A O 14
ATOM 25897 N N . HIS A 1 111 ? -18.111 3.193 25.306 1.00 0.00 174 HIS A N 14
ATOM 25898 C CA . HIS A 1 111 ? -16.735 3.669 24.977 1.00 0.00 174 HIS A CA 14
ATOM 25899 C C . HIS A 1 111 ? -16.227 2.930 23.734 1.00 0.00 174 HIS A C 14
ATOM 25900 O O . HIS A 1 111 ? -15.698 1.842 23.889 1.00 0.00 174 HIS A O 14
ATOM 25915 N N . THR A 1 1 ? 13.045 5.765 -4.866 1.00 0.00 64 THR A N 15
ATOM 25916 C CA . THR A 1 1 ? 12.039 5.371 -5.892 1.00 0.00 64 THR A CA 15
ATOM 25917 C C . THR A 1 1 ? 10.679 5.147 -5.227 1.00 0.00 64 THR A C 15
ATOM 25918 O O . THR A 1 1 ? 10.454 5.534 -4.098 1.00 0.00 64 THR A O 15
ATOM 25929 N N . PHE A 1 2 ? 9.781 4.514 -5.927 1.00 0.00 65 PHE A N 15
ATOM 25930 C CA . PHE A 1 2 ? 8.430 4.237 -5.364 1.00 0.00 65 PHE A CA 15
ATOM 25931 C C . PHE A 1 2 ? 8.552 3.335 -4.132 1.00 0.00 65 PHE A C 15
ATOM 25932 O O . PHE A 1 2 ? 7.912 3.554 -3.124 1.00 0.00 65 PHE A O 15
ATOM 25949 N N . LYS A 1 3 ? 9.366 2.320 -4.210 1.00 0.00 66 LYS A N 15
ATOM 25950 C CA . LYS A 1 3 ? 9.530 1.397 -3.053 1.00 0.00 66 LYS A CA 15
ATOM 25951 C C . LYS A 1 3 ? 10.068 2.172 -1.849 1.00 0.00 66 LYS A C 15
ATOM 25952 O O . LYS A 1 3 ? 9.589 2.030 -0.742 1.00 0.00 66 LYS A O 15
ATOM 25971 N N . GLN A 1 4 ? 11.060 2.988 -2.059 1.00 0.00 67 GLN A N 15
ATOM 25972 C CA . GLN A 1 4 ? 11.637 3.774 -0.935 1.00 0.00 67 GLN A CA 15
ATOM 25973 C C . GLN A 1 4 ? 10.602 4.777 -0.418 1.00 0.00 67 GLN A C 15
ATOM 25974 O O . GLN A 1 4 ? 10.422 4.940 0.771 1.00 0.00 67 GLN A O 15
ATOM 25988 N N . VAL A 1 5 ? 9.922 5.452 -1.305 1.00 0.00 68 VAL A N 15
ATOM 25989 C CA . VAL A 1 5 ? 8.901 6.445 -0.869 1.00 0.00 68 VAL A CA 15
ATOM 25990 C C . VAL A 1 5 ? 7.766 5.730 -0.130 1.00 0.00 68 VAL A C 15
ATOM 25991 O O . VAL A 1 5 ? 7.330 6.157 0.919 1.00 0.00 68 VAL A O 15
ATOM 26004 N N . ALA A 1 6 ? 7.284 4.647 -0.673 1.00 0.00 69 ALA A N 15
ATOM 26005 C CA . ALA A 1 6 ? 6.178 3.904 -0.011 1.00 0.00 69 ALA A CA 15
ATOM 26006 C C . ALA A 1 6 ? 6.648 3.369 1.345 1.00 0.00 69 ALA A C 15
ATOM 26007 O O . ALA A 1 6 ? 5.985 3.520 2.352 1.00 0.00 69 ALA A O 15
ATOM 26014 N N . ASP A 1 7 ? 7.790 2.743 1.369 1.00 0.00 70 ASP A N 15
ATOM 26015 C CA . ASP A 1 7 ? 8.322 2.186 2.642 1.00 0.00 70 ASP A CA 15
ATOM 26016 C C . ASP A 1 7 ? 8.621 3.323 3.623 1.00 0.00 70 ASP A C 15
ATOM 26017 O O . ASP A 1 7 ? 8.479 3.177 4.820 1.00 0.00 70 ASP A O 15
ATOM 26026 N N . ASP A 1 8 ? 9.044 4.449 3.123 1.00 0.00 71 ASP A N 15
ATOM 26027 C CA . ASP A 1 8 ? 9.366 5.597 4.017 1.00 0.00 71 ASP A CA 15
ATOM 26028 C C . ASP A 1 8 ? 8.117 6.025 4.789 1.00 0.00 71 ASP A C 15
ATOM 26029 O O . ASP A 1 8 ? 8.171 6.301 5.971 1.00 0.00 71 ASP A O 15
ATOM 26038 N N . TRP A 1 9 ? 6.996 6.099 4.131 1.00 0.00 72 TRP A N 15
ATOM 26039 C CA . TRP A 1 9 ? 5.754 6.524 4.827 1.00 0.00 72 TRP A CA 15
ATOM 26040 C C . TRP A 1 9 ? 5.385 5.488 5.895 1.00 0.00 72 TRP A C 15
ATOM 26041 O O . TRP A 1 9 ? 5.082 5.822 7.021 1.00 0.00 72 TRP A O 15
ATOM 26062 N N . LEU A 1 10 ? 5.403 4.233 5.540 1.00 0.00 73 LEU A N 15
ATOM 26063 C CA . LEU A 1 10 ? 5.051 3.168 6.520 1.00 0.00 73 LEU A CA 15
ATOM 26064 C C . LEU A 1 10 ? 6.069 3.153 7.666 1.00 0.00 73 LEU A C 15
ATOM 26065 O O . LEU A 1 10 ? 5.714 3.031 8.822 1.00 0.00 73 LEU A O 15
ATOM 26081 N N . LYS A 1 11 ? 7.330 3.270 7.360 1.00 0.00 74 LYS A N 15
ATOM 26082 C CA . LYS A 1 11 ? 8.353 3.256 8.437 1.00 0.00 74 LYS A CA 15
ATOM 26083 C C . LYS A 1 11 ? 8.167 4.482 9.331 1.00 0.00 74 LYS A C 15
ATOM 26084 O O . LYS A 1 11 ? 8.160 4.385 10.542 1.00 0.00 74 LYS A O 15
ATOM 26103 N N . GLN A 1 12 ? 8.006 5.632 8.741 1.00 0.00 75 GLN A N 15
ATOM 26104 C CA . GLN A 1 12 ? 7.810 6.866 9.547 1.00 0.00 75 GLN A CA 15
ATOM 26105 C C . GLN A 1 12 ? 6.462 6.787 10.261 1.00 0.00 75 GLN A C 15
ATOM 26106 O O . GLN A 1 12 ? 6.318 7.203 11.392 1.00 0.00 75 GLN A O 15
ATOM 26120 N N . TYR A 1 13 ? 5.476 6.250 9.603 1.00 0.00 76 TYR A N 15
ATOM 26121 C CA . TYR A 1 13 ? 4.134 6.130 10.226 1.00 0.00 76 TYR A CA 15
ATOM 26122 C C . TYR A 1 13 ? 4.184 5.053 11.309 1.00 0.00 76 TYR A C 15
ATOM 26123 O O . TYR A 1 13 ? 3.278 4.911 12.104 1.00 0.00 76 TYR A O 15
ATOM 26141 N N . ALA A 1 14 ? 5.241 4.291 11.339 1.00 0.00 77 ALA A N 15
ATOM 26142 C CA . ALA A 1 14 ? 5.358 3.221 12.362 1.00 0.00 77 ALA A CA 15
ATOM 26143 C C . ALA A 1 14 ? 5.577 3.851 13.740 1.00 0.00 77 ALA A C 15
ATOM 26144 O O . ALA A 1 14 ? 5.465 3.198 14.758 1.00 0.00 77 ALA A O 15
ATOM 26151 N N . ASN A 1 15 ? 5.883 5.119 13.779 1.00 0.00 78 ASN A N 15
ATOM 26152 C CA . ASN A 1 15 ? 6.107 5.801 15.085 1.00 0.00 78 ASN A CA 15
ATOM 26153 C C . ASN A 1 15 ? 4.778 6.346 15.610 1.00 0.00 78 ASN A C 15
ATOM 26154 O O . ASN A 1 15 ? 4.683 6.803 16.730 1.00 0.00 78 ASN A O 15
ATOM 26165 N N . ASP A 1 16 ? 3.749 6.304 14.806 1.00 0.00 79 ASP A N 15
ATOM 26166 C CA . ASP A 1 16 ? 2.419 6.820 15.251 1.00 0.00 79 ASP A CA 15
ATOM 26167 C C . ASP A 1 16 ? 1.561 5.660 15.754 1.00 0.00 79 ASP A C 15
ATOM 26168 O O . ASP A 1 16 ? 0.622 5.857 16.496 1.00 0.00 79 ASP A O 15
ATOM 26177 N N . VAL A 1 17 ? 1.864 4.453 15.335 1.00 0.00 80 VAL A N 15
ATOM 26178 C CA . VAL A 1 17 ? 1.054 3.264 15.767 1.00 0.00 80 VAL A CA 15
ATOM 26179 C C . VAL A 1 17 ? 1.972 2.163 16.309 1.00 0.00 80 VAL A C 15
ATOM 26180 O O . VAL A 1 17 ? 3.169 2.173 16.105 1.00 0.00 80 VAL A O 15
ATOM 26193 N N . LYS A 1 18 ? 1.405 1.219 17.011 1.00 0.00 81 LYS A N 15
ATOM 26194 C CA . LYS A 1 18 ? 2.208 0.109 17.599 1.00 0.00 81 LYS A CA 15
ATOM 26195 C C . LYS A 1 18 ? 3.043 -0.587 16.518 1.00 0.00 81 LYS A C 15
ATOM 26196 O O . LYS A 1 18 ? 2.644 -0.697 15.377 1.00 0.00 81 LYS A O 15
ATOM 26215 N N . VAL A 1 19 ? 4.203 -1.062 16.887 1.00 0.00 82 VAL A N 15
ATOM 26216 C CA . VAL A 1 19 ? 5.091 -1.761 15.913 1.00 0.00 82 VAL A CA 15
ATOM 26217 C C . VAL A 1 19 ? 4.422 -3.055 15.433 1.00 0.00 82 VAL A C 15
ATOM 26218 O O . VAL A 1 19 ? 4.445 -3.380 14.264 1.00 0.00 82 VAL A O 15
ATOM 26231 N N . SER A 1 20 ? 3.841 -3.804 16.332 1.00 0.00 83 SER A N 15
ATOM 26232 C CA . SER A 1 20 ? 3.184 -5.082 15.933 1.00 0.00 83 SER A CA 15
ATOM 26233 C C . SER A 1 20 ? 2.070 -4.808 14.918 1.00 0.00 83 SER A C 15
ATOM 26234 O O . SER A 1 20 ? 1.980 -5.451 13.889 1.00 0.00 83 SER A O 15
ATOM 26242 N N . SER A 1 21 ? 1.225 -3.857 15.198 1.00 0.00 84 SER A N 15
ATOM 26243 C CA . SER A 1 21 ? 0.115 -3.532 14.258 1.00 0.00 84 SER A CA 15
ATOM 26244 C C . SER A 1 21 ? 0.693 -3.026 12.935 1.00 0.00 84 SER A C 15
ATOM 26245 O O . SER A 1 21 ? 0.240 -3.385 11.866 1.00 0.00 84 SER A O 15
ATOM 26253 N N . VAL A 1 22 ? 1.692 -2.195 13.003 1.00 0.00 85 VAL A N 15
ATOM 26254 C CA . VAL A 1 22 ? 2.315 -1.658 11.763 1.00 0.00 85 VAL A CA 15
ATOM 26255 C C . VAL A 1 22 ? 2.954 -2.803 10.980 1.00 0.00 85 VAL A C 15
ATOM 26256 O O . VAL A 1 22 ? 2.870 -2.862 9.773 1.00 0.00 85 VAL A O 15
ATOM 26269 N N . ARG A 1 23 ? 3.599 -3.709 11.659 1.00 0.00 86 ARG A N 15
ATOM 26270 C CA . ARG A 1 23 ? 4.253 -4.845 10.953 1.00 0.00 86 ARG A CA 15
ATOM 26271 C C . ARG A 1 23 ? 3.222 -5.565 10.080 1.00 0.00 86 ARG A C 15
ATOM 26272 O O . ARG A 1 23 ? 3.482 -5.891 8.939 1.00 0.00 86 ARG A O 15
ATOM 26293 N N . ALA A 1 24 ? 2.056 -5.818 10.606 1.00 0.00 87 ALA A N 15
ATOM 26294 C CA . ALA A 1 24 ? 1.014 -6.520 9.805 1.00 0.00 87 ALA A CA 15
ATOM 26295 C C . ALA A 1 24 ? 0.649 -5.689 8.568 1.00 0.00 87 ALA A C 15
ATOM 26296 O O . ALA A 1 24 ? 0.646 -6.179 7.451 1.00 0.00 87 ALA A O 15
ATOM 26303 N N . ARG A 1 25 ? 0.349 -4.433 8.753 1.00 0.00 88 ARG A N 15
ATOM 26304 C CA . ARG A 1 25 ? -0.013 -3.574 7.593 1.00 0.00 88 ARG A CA 15
ATOM 26305 C C . ARG A 1 25 ? 1.200 -3.423 6.674 1.00 0.00 88 ARG A C 15
ATOM 26306 O O . ARG A 1 25 ? 1.079 -3.393 5.467 1.00 0.00 88 ARG A O 15
ATOM 26327 N N . GLU A 1 26 ? 2.367 -3.325 7.241 1.00 0.00 89 GLU A N 15
ATOM 26328 C CA . GLU A 1 26 ? 3.594 -3.168 6.418 1.00 0.00 89 GLU A CA 15
ATOM 26329 C C . GLU A 1 26 ? 3.659 -4.296 5.386 1.00 0.00 89 GLU A C 15
ATOM 26330 O O . GLU A 1 26 ? 3.950 -4.076 4.229 1.00 0.00 89 GLU A O 15
ATOM 26342 N N . LYS A 1 27 ? 3.372 -5.498 5.797 1.00 0.00 90 LYS A N 15
ATOM 26343 C CA . LYS A 1 27 ? 3.399 -6.644 4.846 1.00 0.00 90 LYS A CA 15
ATOM 26344 C C . LYS A 1 27 ? 2.330 -6.413 3.771 1.00 0.00 90 LYS A C 15
ATOM 26345 O O . LYS A 1 27 ? 2.534 -6.692 2.608 1.00 0.00 90 LYS A O 15
ATOM 26364 N N . ALA A 1 28 ? 1.191 -5.911 4.157 1.00 0.00 91 ALA A N 15
ATOM 26365 C CA . ALA A 1 28 ? 0.111 -5.669 3.163 1.00 0.00 91 ALA A CA 15
ATOM 26366 C C . ALA A 1 28 ? 0.594 -4.684 2.091 1.00 0.00 91 ALA A C 15
ATOM 26367 O O . ALA A 1 28 ? 0.403 -4.895 0.910 1.00 0.00 91 ALA A O 15
ATOM 26374 N N . ILE A 1 29 ? 1.216 -3.610 2.495 1.00 0.00 92 ILE A N 15
ATOM 26375 C CA . ILE A 1 29 ? 1.710 -2.606 1.507 1.00 0.00 92 ILE A CA 15
ATOM 26376 C C . ILE A 1 29 ? 2.843 -3.209 0.672 1.00 0.00 92 ILE A C 15
ATOM 26377 O O . ILE A 1 29 ? 2.903 -3.035 -0.528 1.00 0.00 92 ILE A O 15
ATOM 26393 N N . GLN A 1 30 ? 3.746 -3.906 1.302 1.00 0.00 93 GLN A N 15
ATOM 26394 C CA . GLN A 1 30 ? 4.885 -4.513 0.558 1.00 0.00 93 GLN A CA 15
ATOM 26395 C C . GLN A 1 30 ? 4.356 -5.496 -0.489 1.00 0.00 93 GLN A C 15
ATOM 26396 O O . GLN A 1 30 ? 4.896 -5.617 -1.569 1.00 0.00 93 GLN A O 15
ATOM 26410 N N . HIS A 1 31 ? 3.307 -6.202 -0.175 1.00 0.00 94 HIS A N 15
ATOM 26411 C CA . HIS A 1 31 ? 2.745 -7.181 -1.144 1.00 0.00 94 HIS A CA 15
ATOM 26412 C C . HIS A 1 31 ? 2.372 -6.468 -2.448 1.00 0.00 94 HIS A C 15
ATOM 26413 O O . HIS A 1 31 ? 2.647 -6.948 -3.530 1.00 0.00 94 HIS A O 15
ATOM 26427 N N . ALA A 1 32 ? 1.746 -5.330 -2.352 1.00 0.00 95 ALA A N 15
ATOM 26428 C CA . ALA A 1 32 ? 1.346 -4.584 -3.578 1.00 0.00 95 ALA A CA 15
ATOM 26429 C C . ALA A 1 32 ? 2.592 -4.125 -4.345 1.00 0.00 95 ALA A C 15
ATOM 26430 O O . ALA A 1 32 ? 2.648 -4.199 -5.556 1.00 0.00 95 ALA A O 15
ATOM 26437 N N . ILE A 1 33 ? 3.586 -3.649 -3.648 1.00 0.00 96 ILE A N 15
ATOM 26438 C CA . ILE A 1 33 ? 4.830 -3.180 -4.326 1.00 0.00 96 ILE A CA 15
ATOM 26439 C C . ILE A 1 33 ? 5.548 -4.367 -4.975 1.00 0.00 96 ILE A C 15
ATOM 26440 O O . ILE A 1 33 ? 6.034 -4.277 -6.083 1.00 0.00 96 ILE A O 15
ATOM 26456 N N . GLU A 1 34 ? 5.632 -5.467 -4.282 1.00 0.00 97 GLU A N 15
ATOM 26457 C CA . GLU A 1 34 ? 6.331 -6.660 -4.836 1.00 0.00 97 GLU A CA 15
ATOM 26458 C C . GLU A 1 34 ? 5.727 -7.053 -6.187 1.00 0.00 97 GLU A C 15
ATOM 26459 O O . GLU A 1 34 ? 6.434 -7.303 -7.144 1.00 0.00 97 GLU A O 15
ATOM 26471 N N . ARG A 1 35 ? 4.429 -7.117 -6.272 1.00 0.00 98 ARG A N 15
ATOM 26472 C CA . ARG A 1 35 ? 3.778 -7.507 -7.555 1.00 0.00 98 ARG A CA 15
ATOM 26473 C C . ARG A 1 35 ? 4.044 -6.448 -8.629 1.00 0.00 98 ARG A C 15
ATOM 26474 O O . ARG A 1 35 ? 4.243 -6.765 -9.785 1.00 0.00 98 ARG A O 15
ATOM 26495 N N . PHE A 1 36 ? 4.037 -5.193 -8.259 1.00 0.00 99 PHE A N 15
ATOM 26496 C CA . PHE A 1 36 ? 4.276 -4.100 -9.255 1.00 0.00 99 PHE A CA 15
ATOM 26497 C C . PHE A 1 36 ? 5.700 -3.561 -9.089 1.00 0.00 99 PHE A C 15
ATOM 26498 O O . PHE A 1 36 ? 6.025 -2.483 -9.546 1.00 0.00 99 PHE A O 15
ATOM 26515 N N . ASN A 1 37 ? 6.554 -4.310 -8.446 1.00 0.00 100 ASN A N 15
ATOM 26516 C CA . ASN A 1 37 ? 7.961 -3.858 -8.256 1.00 0.00 100 ASN A CA 15
ATOM 26517 C C . ASN A 1 37 ? 8.645 -3.746 -9.616 1.00 0.00 100 ASN A C 15
ATOM 26518 O O . ASN A 1 37 ? 9.400 -2.831 -9.871 1.00 0.00 100 ASN A O 15
ATOM 26529 N N . THR A 1 38 ? 8.388 -4.678 -10.494 1.00 0.00 101 THR A N 15
ATOM 26530 C CA . THR A 1 38 ? 9.025 -4.631 -11.839 1.00 0.00 101 THR A CA 15
ATOM 26531 C C . THR A 1 38 ? 8.203 -3.737 -12.763 1.00 0.00 101 THR A C 15
ATOM 26532 O O . THR A 1 38 ? 8.653 -3.360 -13.826 1.00 0.00 101 THR A O 15
ATOM 26543 N N . LYS A 1 39 ? 6.996 -3.397 -12.372 1.00 0.00 102 LYS A N 15
ATOM 26544 C CA . LYS A 1 39 ? 6.136 -2.525 -13.234 1.00 0.00 102 LYS A CA 15
ATOM 26545 C C . LYS A 1 39 ? 6.037 -1.118 -12.618 1.00 0.00 102 LYS A C 15
ATOM 26546 O O . LYS A 1 39 ? 6.005 -0.972 -11.411 1.00 0.00 102 LYS A O 15
ATOM 26565 N N . PRO A 1 40 ? 5.975 -0.089 -13.433 1.00 0.00 103 PRO A N 15
ATOM 26566 C CA . PRO A 1 40 ? 5.859 1.316 -12.941 1.00 0.00 103 PRO A CA 15
ATOM 26567 C C . PRO A 1 40 ? 4.476 1.604 -12.339 1.00 0.00 103 PRO A C 15
ATOM 26568 O O . PRO A 1 40 ? 3.513 0.916 -12.610 1.00 0.00 103 PRO A O 15
ATOM 26579 N N . ILE A 1 41 ? 4.375 2.622 -11.530 1.00 0.00 104 ILE A N 15
ATOM 26580 C CA . ILE A 1 41 ? 3.064 2.968 -10.911 1.00 0.00 104 ILE A CA 15
ATOM 26581 C C . ILE A 1 41 ? 2.080 3.397 -12.005 1.00 0.00 104 ILE A C 15
ATOM 26582 O O . ILE A 1 41 ? 0.880 3.326 -11.835 1.00 0.00 104 ILE A O 15
ATOM 26598 N N . GLN A 1 42 ? 2.579 3.859 -13.114 1.00 0.00 105 GLN A N 15
ATOM 26599 C CA . GLN A 1 42 ? 1.678 4.313 -14.205 1.00 0.00 105 GLN A CA 15
ATOM 26600 C C . GLN A 1 42 ? 0.892 3.127 -14.773 1.00 0.00 105 GLN A C 15
ATOM 26601 O O . GLN A 1 42 ? -0.108 3.300 -15.438 1.00 0.00 105 GLN A O 15
ATOM 26615 N N . THR A 1 43 ? 1.330 1.921 -14.520 1.00 0.00 106 THR A N 15
ATOM 26616 C CA . THR A 1 43 ? 0.598 0.733 -15.055 1.00 0.00 106 THR A CA 15
ATOM 26617 C C . THR A 1 43 ? -0.445 0.273 -14.035 1.00 0.00 106 THR A C 15
ATOM 26618 O O . THR A 1 43 ? -1.207 -0.637 -14.286 1.00 0.00 106 THR A O 15
ATOM 26629 N N . ILE A 1 44 ? -0.498 0.900 -12.889 1.00 0.00 107 ILE A N 15
ATOM 26630 C CA . ILE A 1 44 ? -1.508 0.496 -11.866 1.00 0.00 107 ILE A CA 15
ATOM 26631 C C . ILE A 1 44 ? -2.822 1.225 -12.143 1.00 0.00 107 ILE A C 15
ATOM 26632 O O . ILE A 1 44 ? -2.871 2.437 -12.175 1.00 0.00 107 ILE A O 15
ATOM 26648 N N . LYS A 1 45 ? -3.887 0.488 -12.353 1.00 0.00 108 LYS A N 15
ATOM 26649 C CA . LYS A 1 45 ? -5.215 1.116 -12.644 1.00 0.00 108 LYS A CA 15
ATOM 26650 C C . LYS A 1 45 ? -6.210 0.773 -11.534 1.00 0.00 108 LYS A C 15
ATOM 26651 O O . LYS A 1 45 ? -5.858 0.204 -10.521 1.00 0.00 108 LYS A O 15
ATOM 26670 N N . LYS A 1 46 ? -7.453 1.117 -11.727 1.00 0.00 109 LYS A N 15
ATOM 26671 C CA . LYS A 1 46 ? -8.491 0.820 -10.700 1.00 0.00 109 LYS A CA 15
ATOM 26672 C C . LYS A 1 46 ? -8.635 -0.695 -10.530 1.00 0.00 109 LYS A C 15
ATOM 26673 O O . LYS A 1 46 ? -8.770 -1.195 -9.432 1.00 0.00 109 LYS A O 15
ATOM 26692 N N . HIS A 1 47 ? -8.613 -1.430 -11.608 1.00 0.00 110 HIS A N 15
ATOM 26693 C CA . HIS A 1 47 ? -8.752 -2.909 -11.508 1.00 0.00 110 HIS A CA 15
ATOM 26694 C C . HIS A 1 47 ? -7.599 -3.471 -10.676 1.00 0.00 110 HIS A C 15
ATOM 26695 O O . HIS A 1 47 ? -7.798 -4.261 -9.774 1.00 0.00 110 HIS A O 15
ATOM 26709 N N . ASP A 1 48 ? -6.395 -3.062 -10.966 1.00 0.00 111 ASP A N 15
ATOM 26710 C CA . ASP A 1 48 ? -5.228 -3.562 -10.189 1.00 0.00 111 ASP A CA 15
ATOM 26711 C C . ASP A 1 48 ? -5.357 -3.106 -8.732 1.00 0.00 111 ASP A C 15
ATOM 26712 O O . ASP A 1 48 ? -5.132 -3.862 -7.809 1.00 0.00 111 ASP A O 15
ATOM 26721 N N . TYR A 1 49 ? -5.720 -1.870 -8.527 1.00 0.00 112 TYR A N 15
ATOM 26722 C CA . TYR A 1 49 ? -5.871 -1.344 -7.143 1.00 0.00 112 TYR A CA 15
ATOM 26723 C C . TYR A 1 49 ? -6.984 -2.108 -6.424 1.00 0.00 112 TYR A C 15
ATOM 26724 O O . TYR A 1 49 ? -6.854 -2.486 -5.278 1.00 0.00 112 TYR A O 15
ATOM 26742 N N . GLN A 1 50 ? -8.080 -2.331 -7.095 1.00 0.00 113 GLN A N 15
ATOM 26743 C CA . GLN A 1 50 ? -9.213 -3.064 -6.466 1.00 0.00 113 GLN A CA 15
ATOM 26744 C C . GLN A 1 50 ? -8.783 -4.498 -6.145 1.00 0.00 113 GLN A C 15
ATOM 26745 O O . GLN A 1 50 ? -9.159 -5.056 -5.134 1.00 0.00 113 GLN A O 15
ATOM 26759 N N . ARG A 1 51 ? -7.995 -5.099 -6.996 1.00 0.00 114 ARG A N 15
ATOM 26760 C CA . ARG A 1 51 ? -7.539 -6.495 -6.737 1.00 0.00 114 ARG A CA 15
ATOM 26761 C C . ARG A 1 51 ? -6.748 -6.526 -5.428 1.00 0.00 114 ARG A C 15
ATOM 26762 O O . ARG A 1 51 ? -6.913 -7.408 -4.609 1.00 0.00 114 ARG A O 15
ATOM 26783 N N . PHE A 1 52 ? -5.900 -5.559 -5.226 1.00 0.00 115 PHE A N 15
ATOM 26784 C CA . PHE A 1 52 ? -5.097 -5.505 -3.975 1.00 0.00 115 PHE A CA 15
ATOM 26785 C C . PHE A 1 52 ? -6.033 -5.390 -2.770 1.00 0.00 115 PHE A C 15
ATOM 26786 O O . PHE A 1 52 ? -5.846 -6.044 -1.767 1.00 0.00 115 PHE A O 15
ATOM 26803 N N . VAL A 1 53 ? -7.031 -4.554 -2.863 1.00 0.00 116 VAL A N 15
ATOM 26804 C CA . VAL A 1 53 ? -7.978 -4.376 -1.724 1.00 0.00 116 VAL A CA 15
ATOM 26805 C C . VAL A 1 53 ? -8.661 -5.710 -1.402 1.00 0.00 116 VAL A C 15
ATOM 26806 O O . VAL A 1 53 ? -8.765 -6.105 -0.258 1.00 0.00 116 VAL A O 15
ATOM 26819 N N . ASP A 1 54 ? -9.126 -6.403 -2.403 1.00 0.00 117 ASP A N 15
ATOM 26820 C CA . ASP A 1 54 ? -9.801 -7.712 -2.170 1.00 0.00 117 ASP A CA 15
ATOM 26821 C C . ASP A 1 54 ? -8.790 -8.731 -1.631 1.00 0.00 117 ASP A C 15
ATOM 26822 O O . ASP A 1 54 ? -9.110 -9.565 -0.810 1.00 0.00 117 ASP A O 15
ATOM 26831 N N . ASP A 1 55 ? -7.575 -8.672 -2.103 1.00 0.00 118 ASP A N 15
ATOM 26832 C CA . ASP A 1 55 ? -6.533 -9.635 -1.643 1.00 0.00 118 ASP A CA 15
ATOM 26833 C C . ASP A 1 55 ? -6.282 -9.477 -0.140 1.00 0.00 118 ASP A C 15
ATOM 26834 O O . ASP A 1 55 ? -6.230 -10.446 0.591 1.00 0.00 118 ASP A O 15
ATOM 26843 N N . ILE A 1 56 ? -6.123 -8.268 0.330 1.00 0.00 119 ILE A N 15
ATOM 26844 C CA . ILE A 1 56 ? -5.871 -8.063 1.785 1.00 0.00 119 ILE A CA 15
ATOM 26845 C C . ILE A 1 56 ? -7.150 -8.351 2.572 1.00 0.00 119 ILE A C 15
ATOM 26846 O O . ILE A 1 56 ? -7.113 -8.716 3.728 1.00 0.00 119 ILE A O 15
ATOM 26862 N N . SER A 1 57 ? -8.281 -8.194 1.944 1.00 0.00 120 SER A N 15
ATOM 26863 C CA . SER A 1 57 ? -9.568 -8.460 2.641 1.00 0.00 120 SER A CA 15
ATOM 26864 C C . SER A 1 57 ? -9.644 -9.939 3.020 1.00 0.00 120 SER A C 15
ATOM 26865 O O . SER A 1 57 ? -10.084 -10.295 4.094 1.00 0.00 120 SER A O 15
ATOM 26873 N N . ALA A 1 58 ? -9.222 -10.802 2.138 1.00 0.00 121 ALA A N 15
ATOM 26874 C CA . ALA A 1 58 ? -9.270 -12.259 2.431 1.00 0.00 121 ALA A CA 15
ATOM 26875 C C . ALA A 1 58 ? -8.114 -12.639 3.361 1.00 0.00 121 ALA A C 15
ATOM 26876 O O . ALA A 1 58 ? -8.057 -13.740 3.871 1.00 0.00 121 ALA A O 15
ATOM 26883 N N . GLN A 1 59 ? -7.196 -11.733 3.586 1.00 0.00 122 GLN A N 15
ATOM 26884 C CA . GLN A 1 59 ? -6.035 -12.020 4.486 1.00 0.00 122 GLN A CA 15
ATOM 26885 C C . GLN A 1 59 ? -6.161 -11.171 5.751 1.00 0.00 122 GLN A C 15
ATOM 26886 O O . GLN A 1 59 ? -5.537 -11.447 6.754 1.00 0.00 122 GLN A O 15
ATOM 26900 N N . TYR A 1 60 ? -6.960 -10.132 5.703 1.00 0.00 123 TYR A N 15
ATOM 26901 C CA . TYR A 1 60 ? -7.132 -9.246 6.898 1.00 0.00 123 TYR A CA 15
ATOM 26902 C C . TYR A 1 60 ? -8.615 -8.929 7.111 1.00 0.00 123 TYR A C 15
ATOM 26903 O O . TYR A 1 60 ? -9.417 -8.998 6.202 1.00 0.00 123 TYR A O 15
ATOM 26921 N N . SER A 1 61 ? -8.978 -8.589 8.318 1.00 0.00 124 SER A N 15
ATOM 26922 C CA . SER A 1 61 ? -10.402 -8.274 8.623 1.00 0.00 124 SER A CA 15
ATOM 26923 C C . SER A 1 61 ? -10.789 -6.922 8.012 1.00 0.00 124 SER A C 15
ATOM 26924 O O . SER A 1 61 ? -9.947 -6.149 7.607 1.00 0.00 124 SER A O 15
ATOM 26932 N N . LYS A 1 62 ? -12.061 -6.636 7.948 1.00 0.00 125 LYS A N 15
ATOM 26933 C CA . LYS A 1 62 ? -12.521 -5.342 7.364 1.00 0.00 125 LYS A CA 15
ATOM 26934 C C . LYS A 1 62 ? -11.918 -4.175 8.152 1.00 0.00 125 LYS A C 15
ATOM 26935 O O . LYS A 1 62 ? -11.540 -3.165 7.594 1.00 0.00 125 LYS A O 15
ATOM 26954 N N . ASN A 1 63 ? -11.834 -4.305 9.444 1.00 0.00 126 ASN A N 15
ATOM 26955 C CA . ASN A 1 63 ? -11.268 -3.207 10.276 1.00 0.00 126 ASN A CA 15
ATOM 26956 C C . ASN A 1 63 ? -9.810 -2.945 9.883 1.00 0.00 126 ASN A C 15
ATOM 26957 O O . ASN A 1 63 ? -9.382 -1.813 9.773 1.00 0.00 126 ASN A O 15
ATOM 26968 N N . TYR A 1 64 ? -9.047 -3.980 9.672 1.00 0.00 127 TYR A N 15
ATOM 26969 C CA . TYR A 1 64 ? -7.619 -3.799 9.285 1.00 0.00 127 TYR A CA 15
ATOM 26970 C C . TYR A 1 64 ? -7.528 -3.321 7.831 1.00 0.00 127 TYR A C 15
ATOM 26971 O O . TYR A 1 64 ? -6.618 -2.611 7.456 1.00 0.00 127 TYR A O 15
ATOM 26989 N N . VAL A 1 65 ? -8.465 -3.707 7.014 1.00 0.00 128 VAL A N 15
ATOM 26990 C CA . VAL A 1 65 ? -8.446 -3.283 5.586 1.00 0.00 128 VAL A CA 15
ATOM 26991 C C . VAL A 1 65 ? -8.547 -1.756 5.505 1.00 0.00 128 VAL A C 15
ATOM 26992 O O . VAL A 1 65 ? -7.851 -1.118 4.742 1.00 0.00 128 VAL A O 15
ATOM 27005 N N . ASP A 1 66 ? -9.411 -1.170 6.283 1.00 0.00 129 ASP A N 15
ATOM 27006 C CA . ASP A 1 66 ? -9.564 0.310 6.250 1.00 0.00 129 ASP A CA 15
ATOM 27007 C C . ASP A 1 66 ? -8.207 0.973 6.489 1.00 0.00 129 ASP A C 15
ATOM 27008 O O . ASP A 1 66 ? -7.802 1.861 5.766 1.00 0.00 129 ASP A O 15
ATOM 27017 N N . SER A 1 67 ? -7.505 0.547 7.499 1.00 0.00 130 SER A N 15
ATOM 27018 C CA . SER A 1 67 ? -6.175 1.144 7.794 1.00 0.00 130 SER A CA 15
ATOM 27019 C C . SER A 1 67 ? -5.211 0.880 6.631 1.00 0.00 130 SER A C 15
ATOM 27020 O O . SER A 1 67 ? -4.464 1.746 6.223 1.00 0.00 130 SER A O 15
ATOM 27028 N N . ILE A 1 68 ? -5.224 -0.312 6.096 1.00 0.00 131 ILE A N 15
ATOM 27029 C CA . ILE A 1 68 ? -4.314 -0.641 4.960 1.00 0.00 131 ILE A CA 15
ATOM 27030 C C . ILE A 1 68 ? -4.679 0.227 3.754 1.00 0.00 131 ILE A C 15
ATOM 27031 O O . ILE A 1 68 ? -3.826 0.765 3.078 1.00 0.00 131 ILE A O 15
ATOM 27047 N N . VAL A 1 69 ? -5.946 0.366 3.490 1.00 0.00 132 VAL A N 15
ATOM 27048 C CA . VAL A 1 69 ? -6.393 1.197 2.339 1.00 0.00 132 VAL A CA 15
ATOM 27049 C C . VAL A 1 69 ? -5.942 2.645 2.556 1.00 0.00 132 VAL A C 15
ATOM 27050 O O . VAL A 1 69 ? -5.463 3.298 1.652 1.00 0.00 132 VAL A O 15
ATOM 27063 N N . ALA A 1 70 ? -6.098 3.146 3.749 1.00 0.00 133 ALA A N 15
ATOM 27064 C CA . ALA A 1 70 ? -5.689 4.549 4.035 1.00 0.00 133 ALA A CA 15
ATOM 27065 C C . ALA A 1 70 ? -4.201 4.737 3.726 1.00 0.00 133 ALA A C 15
ATOM 27066 O O . ALA A 1 70 ? -3.812 5.666 3.048 1.00 0.00 133 ALA A O 15
ATOM 27073 N N . SER A 1 71 ? -3.364 3.867 4.221 1.00 0.00 134 SER A N 15
ATOM 27074 C CA . SER A 1 71 ? -1.905 4.001 3.955 1.00 0.00 134 SER A CA 15
ATOM 27075 C C . SER A 1 71 ? -1.637 3.846 2.458 1.00 0.00 134 SER A C 15
ATOM 27076 O O . SER A 1 71 ? -0.867 4.582 1.874 1.00 0.00 134 SER A O 15
ATOM 27084 N N . THR A 1 72 ? -2.266 2.889 1.835 1.00 0.00 135 THR A N 15
ATOM 27085 C CA . THR A 1 72 ? -2.051 2.672 0.379 1.00 0.00 135 THR A CA 15
ATOM 27086 C C . THR A 1 72 ? -2.525 3.901 -0.405 1.00 0.00 135 THR A C 15
ATOM 27087 O O . THR A 1 72 ? -1.848 4.386 -1.293 1.00 0.00 135 THR A O 15
ATOM 27098 N N . ASN A 1 73 ? -3.682 4.407 -0.079 1.00 0.00 136 ASN A N 15
ATOM 27099 C CA . ASN A 1 73 ? -4.210 5.601 -0.796 1.00 0.00 136 ASN A CA 15
ATOM 27100 C C . ASN A 1 73 ? -3.266 6.785 -0.573 1.00 0.00 136 ASN A C 15
ATOM 27101 O O . ASN A 1 73 ? -3.017 7.569 -1.465 1.00 0.00 136 ASN A O 15
ATOM 27112 N N . MET A 1 74 ? -2.749 6.923 0.615 1.00 0.00 137 MET A N 15
ATOM 27113 C CA . MET A 1 74 ? -1.833 8.057 0.907 1.00 0.00 137 MET A CA 15
ATOM 27114 C C . MET A 1 74 ? -0.593 7.964 0.013 1.00 0.00 137 MET A C 15
ATOM 27115 O O . MET A 1 74 ? -0.083 8.960 -0.459 1.00 0.00 137 MET A O 15
ATOM 27129 N N . ILE A 1 75 ? -0.097 6.780 -0.215 1.00 0.00 138 ILE A N 15
ATOM 27130 C CA . ILE A 1 75 ? 1.115 6.636 -1.068 1.00 0.00 138 ILE A CA 15
ATOM 27131 C C . ILE A 1 75 ? 0.811 7.136 -2.482 1.00 0.00 138 ILE A C 15
ATOM 27132 O O . ILE A 1 75 ? 1.593 7.849 -3.078 1.00 0.00 138 ILE A O 15
ATOM 27148 N N . PHE A 1 76 ? -0.318 6.773 -3.024 1.00 0.00 139 PHE A N 15
ATOM 27149 C CA . PHE A 1 76 ? -0.661 7.235 -4.397 1.00 0.00 139 PHE A CA 15
ATOM 27150 C C . PHE A 1 76 ? -0.783 8.761 -4.419 1.00 0.00 139 PHE A C 15
ATOM 27151 O O . PHE A 1 76 ? -0.240 9.426 -5.278 1.00 0.00 139 PHE A O 15
ATOM 27168 N N . LYS A 1 77 ? -1.497 9.316 -3.482 1.00 0.00 140 LYS A N 15
ATOM 27169 C CA . LYS A 1 77 ? -1.668 10.793 -3.440 1.00 0.00 140 LYS A CA 15
ATOM 27170 C C . LYS A 1 77 ? -0.329 11.470 -3.141 1.00 0.00 140 LYS A C 15
ATOM 27171 O O . LYS A 1 77 ? 0.005 12.489 -3.711 1.00 0.00 140 LYS A O 15
ATOM 27190 N N . TYR A 1 78 ? 0.431 10.918 -2.237 1.00 0.00 141 TYR A N 15
ATOM 27191 C CA . TYR A 1 78 ? 1.739 11.531 -1.883 1.00 0.00 141 TYR A CA 15
ATOM 27192 C C . TYR A 1 78 ? 2.640 11.570 -3.119 1.00 0.00 141 TYR A C 15
ATOM 27193 O O . TYR A 1 78 ? 3.244 12.577 -3.428 1.00 0.00 141 TYR A O 15
ATOM 27211 N N . ALA A 1 79 ? 2.727 10.481 -3.832 1.00 0.00 142 ALA A N 15
ATOM 27212 C CA . ALA A 1 79 ? 3.579 10.450 -5.050 1.00 0.00 142 ALA A CA 15
ATOM 27213 C C . ALA A 1 79 ? 3.013 11.420 -6.092 1.00 0.00 142 ALA A C 15
ATOM 27214 O O . ALA A 1 79 ? 3.744 12.074 -6.807 1.00 0.00 142 ALA A O 15
ATOM 27221 N N . TYR A 1 80 ? 1.716 11.520 -6.171 1.00 0.00 143 TYR A N 15
ATOM 27222 C CA . TYR A 1 80 ? 1.089 12.445 -7.155 1.00 0.00 143 TYR A CA 15
ATOM 27223 C C . TYR A 1 80 ? 1.531 13.877 -6.849 1.00 0.00 143 TYR A C 15
ATOM 27224 O O . TYR A 1 80 ? 1.859 14.641 -7.735 1.00 0.00 143 TYR A O 15
ATOM 27242 N N . ASP A 1 81 ? 1.544 14.240 -5.599 1.00 0.00 144 ASP A N 15
ATOM 27243 C CA . ASP A 1 81 ? 1.961 15.615 -5.219 1.00 0.00 144 ASP A CA 15
ATOM 27244 C C . ASP A 1 81 ? 3.415 15.837 -5.639 1.00 0.00 144 ASP A C 15
ATOM 27245 O O . ASP A 1 81 ? 3.784 16.899 -6.096 1.00 0.00 144 ASP A O 15
ATOM 27254 N N . THR A 1 82 ? 4.242 14.840 -5.488 1.00 0.00 145 THR A N 15
ATOM 27255 C CA . THR A 1 82 ? 5.671 14.990 -5.877 1.00 0.00 145 THR A CA 15
ATOM 27256 C C . THR A 1 82 ? 5.764 15.065 -7.406 1.00 0.00 145 THR A C 15
ATOM 27257 O O . THR A 1 82 ? 6.835 15.035 -7.975 1.00 0.00 145 THR A O 15
ATOM 27268 N N . ARG A 1 83 ? 4.638 15.167 -8.064 1.00 0.00 146 ARG A N 15
ATOM 27269 C CA . ARG A 1 83 ? 4.616 15.252 -9.555 1.00 0.00 146 ARG A CA 15
ATOM 27270 C C . ARG A 1 83 ? 5.317 14.035 -10.167 1.00 0.00 146 ARG A C 15
ATOM 27271 O O . ARG A 1 83 ? 6.046 14.143 -11.132 1.00 0.00 146 ARG A O 15
ATOM 27292 N N . LEU A 1 84 ? 5.075 12.869 -9.624 1.00 0.00 147 LEU A N 15
ATOM 27293 C CA . LEU A 1 84 ? 5.693 11.624 -10.175 1.00 0.00 147 LEU A CA 15
ATOM 27294 C C . LEU A 1 84 ? 4.696 10.964 -11.122 1.00 0.00 147 LEU A C 15
ATOM 27295 O O . LEU A 1 84 ? 5.064 10.294 -12.065 1.00 0.00 147 LEU A O 15
ATOM 27311 N N . ILE A 1 85 ? 3.429 11.156 -10.873 1.00 0.00 148 ILE A N 15
ATOM 27312 C CA . ILE A 1 85 ? 2.382 10.556 -11.749 1.00 0.00 148 ILE A CA 15
ATOM 27313 C C . ILE A 1 85 ? 1.243 11.555 -11.926 1.00 0.00 148 ILE A C 15
ATOM 27314 O O . ILE A 1 85 ? 0.889 12.277 -11.015 1.00 0.00 148 ILE A O 15
ATOM 27330 N N . LYS A 1 86 ? 0.667 11.600 -13.093 1.00 0.00 149 LYS A N 15
ATOM 27331 C CA . LYS A 1 86 ? -0.456 12.546 -13.352 1.00 0.00 149 LYS A CA 15
ATOM 27332 C C . LYS A 1 86 ? -1.775 11.781 -13.265 1.00 0.00 149 LYS A C 15
ATOM 27333 O O . LYS A 1 86 ? -2.842 12.345 -13.386 1.00 0.00 149 LYS A O 15
ATOM 27352 N N . ALA A 1 87 ? -1.703 10.491 -13.075 1.00 0.00 150 ALA A N 15
ATOM 27353 C CA . ALA A 1 87 ? -2.943 9.665 -13.002 1.00 0.00 150 ALA A CA 15
ATOM 27354 C C . ALA A 1 87 ? -3.453 9.595 -11.563 1.00 0.00 150 ALA A C 15
ATOM 27355 O O . ALA A 1 87 ? -2.803 10.034 -10.636 1.00 0.00 150 ALA A O 15
ATOM 27362 N N . MET A 1 88 ? -4.619 9.034 -11.376 1.00 0.00 151 MET A N 15
ATOM 27363 C CA . MET A 1 88 ? -5.194 8.913 -10.004 1.00 0.00 151 MET A CA 15
ATOM 27364 C C . MET A 1 88 ? -6.000 7.611 -9.915 1.00 0.00 151 MET A C 15
ATOM 27365 O O . MET A 1 88 ? -7.216 7.620 -9.935 1.00 0.00 151 MET A O 15
ATOM 27379 N N . PRO A 1 89 ? -5.314 6.497 -9.820 1.00 0.00 152 PRO A N 15
ATOM 27380 C CA . PRO A 1 89 ? -5.961 5.151 -9.728 1.00 0.00 152 PRO A CA 15
ATOM 27381 C C . PRO A 1 89 ? -7.004 5.082 -8.611 1.00 0.00 152 PRO A C 15
ATOM 27382 O O . PRO A 1 89 ? -8.056 4.496 -8.765 1.00 0.00 152 PRO A O 15
ATOM 27393 N N . SER A 1 90 ? -6.717 5.675 -7.483 1.00 0.00 153 SER A N 15
ATOM 27394 C CA . SER A 1 90 ? -7.685 5.642 -6.347 1.00 0.00 153 SER A CA 15
ATOM 27395 C C . SER A 1 90 ? -8.511 6.930 -6.334 1.00 0.00 153 SER A C 15
ATOM 27396 O O . SER A 1 90 ? -7.989 8.013 -6.169 1.00 0.00 153 SER A O 15
ATOM 27404 N N . GLU A 1 91 ? -9.800 6.817 -6.503 1.00 0.00 154 GLU A N 15
ATOM 27405 C CA . GLU A 1 91 ? -10.665 8.030 -6.491 1.00 0.00 154 GLU A CA 15
ATOM 27406 C C . GLU A 1 91 ? -12.126 7.603 -6.338 1.00 0.00 154 GLU A C 15
ATOM 27407 O O . GLU A 1 91 ? -12.763 7.183 -7.282 1.00 0.00 154 GLU A O 15
ATOM 27419 N N . GLY A 1 92 ? -12.659 7.721 -5.152 1.00 0.00 155 GLY A N 15
ATOM 27420 C CA . GLY A 1 92 ? -14.082 7.339 -4.914 1.00 0.00 155 GLY A CA 15
ATOM 27421 C C . GLY A 1 92 ? -14.419 6.028 -5.627 1.00 0.00 155 GLY A C 15
ATOM 27422 O O . GLY A 1 92 ? -14.771 6.019 -6.789 1.00 0.00 155 GLY A O 15
ATOM 27426 N N . ILE A 1 93 ? -14.323 4.921 -4.935 1.00 0.00 156 ILE A N 15
ATOM 27427 C CA . ILE A 1 93 ? -14.647 3.600 -5.560 1.00 0.00 156 ILE A CA 15
ATOM 27428 C C . ILE A 1 93 ? -16.005 3.121 -5.048 1.00 0.00 156 ILE A C 15
ATOM 27429 O O . ILE A 1 93 ? -16.201 2.933 -3.865 1.00 0.00 156 ILE A O 15
ATOM 27445 N N . LYS A 1 94 ? -16.945 2.927 -5.937 1.00 0.00 157 LYS A N 15
ATOM 27446 C CA . LYS A 1 94 ? -18.307 2.464 -5.525 1.00 0.00 157 LYS A CA 15
ATOM 27447 C C . LYS A 1 94 ? -18.487 1.002 -5.919 1.00 0.00 157 LYS A C 15
ATOM 27448 O O . LYS A 1 94 ? -17.883 0.522 -6.857 1.00 0.00 157 LYS A O 15
ATOM 27467 N N . ARG A 1 95 ? -19.317 0.288 -5.206 1.00 0.00 158 ARG A N 15
ATOM 27468 C CA . ARG A 1 95 ? -19.548 -1.149 -5.531 1.00 0.00 158 ARG A CA 15
ATOM 27469 C C . ARG A 1 95 ? -21.023 -1.492 -5.284 1.00 0.00 158 ARG A C 15
ATOM 27470 O O . ARG A 1 95 ? -21.359 -2.148 -4.319 1.00 0.00 158 ARG A O 15
ATOM 27491 N N . PRO A 1 96 ? -21.891 -1.043 -6.156 1.00 0.00 159 PRO A N 15
ATOM 27492 C CA . PRO A 1 96 ? -23.362 -1.296 -6.048 1.00 0.00 159 PRO A CA 15
ATOM 27493 C C . PRO A 1 96 ? -23.703 -2.794 -6.071 1.00 0.00 159 PRO A C 15
ATOM 27494 O O . PRO A 1 96 ? -23.030 -3.588 -6.695 1.00 0.00 159 PRO A O 15
ATOM 27505 N N . LYS A 1 97 ? -24.742 -3.175 -5.383 1.00 0.00 160 LYS A N 15
ATOM 27506 C CA . LYS A 1 97 ? -25.139 -4.610 -5.336 1.00 0.00 160 LYS A CA 15
ATOM 27507 C C . LYS A 1 97 ? -25.583 -5.095 -6.718 1.00 0.00 160 LYS A C 15
ATOM 27508 O O . LYS A 1 97 ? -25.350 -4.453 -7.722 1.00 0.00 160 LYS A O 15
ATOM 27527 N N . LYS A 1 98 ? -26.226 -6.232 -6.768 1.00 0.00 161 LYS A N 15
ATOM 27528 C CA . LYS A 1 98 ? -26.693 -6.783 -8.072 1.00 0.00 161 LYS A CA 15
ATOM 27529 C C . LYS A 1 98 ? -28.058 -6.176 -8.414 1.00 0.00 161 LYS A C 15
ATOM 27530 O O . LYS A 1 98 ? -28.614 -6.431 -9.463 1.00 0.00 161 LYS A O 15
ATOM 27549 N N . LYS A 1 99 ? -28.603 -5.382 -7.533 1.00 0.00 162 LYS A N 15
ATOM 27550 C CA . LYS A 1 99 ? -29.937 -4.767 -7.799 1.00 0.00 162 LYS A CA 15
ATOM 27551 C C . LYS A 1 99 ? -29.784 -3.518 -8.674 1.00 0.00 162 LYS A C 15
ATOM 27552 O O . LYS A 1 99 ? -28.763 -2.861 -8.672 1.00 0.00 162 LYS A O 15
ATOM 27571 N N . VAL A 1 100 ? -30.807 -3.189 -9.421 1.00 0.00 163 VAL A N 15
ATOM 27572 C CA . VAL A 1 100 ? -30.751 -1.987 -10.302 1.00 0.00 163 VAL A CA 15
ATOM 27573 C C . VAL A 1 100 ? -29.545 -2.107 -11.242 1.00 0.00 163 VAL A C 15
ATOM 27574 O O . VAL A 1 100 ? -29.054 -1.128 -11.763 1.00 0.00 163 VAL A O 15
ATOM 27587 N N . SER A 1 101 ? -29.070 -3.304 -11.455 1.00 0.00 164 SER A N 15
ATOM 27588 C CA . SER A 1 101 ? -27.893 -3.499 -12.350 1.00 0.00 164 SER A CA 15
ATOM 27589 C C . SER A 1 101 ? -28.302 -3.316 -13.814 1.00 0.00 164 SER A C 15
ATOM 27590 O O . SER A 1 101 ? -29.469 -3.297 -14.150 1.00 0.00 164 SER A O 15
ATOM 27598 N N . VAL A 1 102 ? -27.333 -3.176 -14.687 1.00 0.00 165 VAL A N 15
ATOM 27599 C CA . VAL A 1 102 ? -27.624 -2.982 -16.145 1.00 0.00 165 VAL A CA 15
ATOM 27600 C C . VAL A 1 102 ? -27.277 -4.258 -16.919 1.00 0.00 165 VAL A C 15
ATOM 27601 O O . VAL A 1 102 ? -26.211 -4.821 -16.768 1.00 0.00 165 VAL A O 15
ATOM 27614 N N . GLU A 1 103 ? -28.184 -4.718 -17.738 1.00 0.00 166 GLU A N 15
ATOM 27615 C CA . GLU A 1 103 ? -27.938 -5.962 -18.519 1.00 0.00 166 GLU A CA 15
ATOM 27616 C C . GLU A 1 103 ? -27.013 -5.674 -19.701 1.00 0.00 166 GLU A C 15
ATOM 27617 O O . GLU A 1 103 ? -27.110 -4.651 -20.346 1.00 0.00 166 GLU A O 15
ATOM 27629 N N . LEU A 1 104 ? -26.110 -6.575 -19.982 1.00 0.00 167 LEU A N 15
ATOM 27630 C CA . LEU A 1 104 ? -25.162 -6.364 -21.115 1.00 0.00 167 LEU A CA 15
ATOM 27631 C C . LEU A 1 104 ? -25.818 -6.794 -22.432 1.00 0.00 167 LEU A C 15
ATOM 27632 O O . LEU A 1 104 ? -26.353 -7.878 -22.552 1.00 0.00 167 LEU A O 15
ATOM 27648 N N . GLU A 1 105 ? -25.773 -5.945 -23.421 1.00 0.00 168 GLU A N 15
ATOM 27649 C CA . GLU A 1 105 ? -26.388 -6.282 -24.736 1.00 0.00 168 GLU A CA 15
ATOM 27650 C C . GLU A 1 105 ? -25.571 -7.363 -25.448 1.00 0.00 168 GLU A C 15
ATOM 27651 O O . GLU A 1 105 ? -24.361 -7.292 -25.529 1.00 0.00 168 GLU A O 15
ATOM 27663 N N . HIS A 1 106 ? -26.231 -8.359 -25.973 1.00 0.00 169 HIS A N 15
ATOM 27664 C CA . HIS A 1 106 ? -25.509 -9.444 -26.695 1.00 0.00 169 HIS A CA 15
ATOM 27665 C C . HIS A 1 106 ? -26.526 -10.371 -27.362 1.00 0.00 169 HIS A C 15
ATOM 27666 O O . HIS A 1 106 ? -27.259 -11.081 -26.704 1.00 0.00 169 HIS A O 15
ATOM 27680 N N . HIS A 1 107 ? -26.569 -10.370 -28.665 1.00 0.00 170 HIS A N 15
ATOM 27681 C CA . HIS A 1 107 ? -27.530 -11.249 -29.391 1.00 0.00 170 HIS A CA 15
ATOM 27682 C C . HIS A 1 107 ? -26.979 -11.512 -30.792 1.00 0.00 170 HIS A C 15
ATOM 27683 O O . HIS A 1 107 ? -27.686 -11.938 -31.680 1.00 0.00 170 HIS A O 15
ATOM 27697 N N . HIS A 1 108 ? -25.712 -11.255 -30.991 1.00 0.00 171 HIS A N 15
ATOM 27698 C CA . HIS A 1 108 ? -25.103 -11.481 -32.331 1.00 0.00 171 HIS A CA 15
ATOM 27699 C C . HIS A 1 108 ? -24.818 -12.969 -32.513 1.00 0.00 171 HIS A C 15
ATOM 27700 O O . HIS A 1 108 ? -23.704 -13.374 -32.769 1.00 0.00 171 HIS A O 15
ATOM 27714 N N . HIS A 1 109 ? -25.824 -13.785 -32.382 1.00 0.00 172 HIS A N 15
ATOM 27715 C CA . HIS A 1 109 ? -25.631 -15.250 -32.550 1.00 0.00 172 HIS A CA 15
ATOM 27716 C C . HIS A 1 109 ? -25.292 -15.555 -34.010 1.00 0.00 172 HIS A C 15
ATOM 27717 O O . HIS A 1 109 ? -24.485 -16.411 -34.306 1.00 0.00 172 HIS A O 15
ATOM 27731 N N . HIS A 1 110 ? -25.917 -14.868 -34.928 1.00 0.00 173 HIS A N 15
ATOM 27732 C CA . HIS A 1 110 ? -25.649 -15.128 -36.371 1.00 0.00 173 HIS A CA 15
ATOM 27733 C C . HIS A 1 110 ? -24.284 -14.549 -36.766 1.00 0.00 173 HIS A C 15
ATOM 27734 O O . HIS A 1 110 ? -23.972 -13.410 -36.487 1.00 0.00 173 HIS A O 15
ATOM 27748 N N . HIS A 1 111 ? -23.479 -15.338 -37.421 1.00 0.00 174 HIS A N 15
ATOM 27749 C CA . HIS A 1 111 ? -22.133 -14.866 -37.852 1.00 0.00 174 HIS A CA 15
ATOM 27750 C C . HIS A 1 111 ? -22.267 -13.565 -38.649 1.00 0.00 174 HIS A C 15
ATOM 27751 O O . HIS A 1 111 ? -22.713 -13.630 -39.783 1.00 0.00 174 HIS A O 15
ATOM 27766 N N . THR A 1 1 ? 11.442 3.471 -8.688 1.00 0.00 64 THR A N 16
ATOM 27767 C CA . THR A 1 1 ? 11.482 4.511 -7.620 1.00 0.00 64 THR A CA 16
ATOM 27768 C C . THR A 1 1 ? 10.358 4.243 -6.616 1.00 0.00 64 THR A C 16
ATOM 27769 O O . THR A 1 1 ? 10.364 4.734 -5.503 1.00 0.00 64 THR A O 16
ATOM 27780 N N . PHE A 1 2 ? 9.391 3.464 -7.015 1.00 0.00 65 PHE A N 16
ATOM 27781 C CA . PHE A 1 2 ? 8.245 3.139 -6.117 1.00 0.00 65 PHE A CA 16
ATOM 27782 C C . PHE A 1 2 ? 8.747 2.397 -4.878 1.00 0.00 65 PHE A C 16
ATOM 27783 O O . PHE A 1 2 ? 8.295 2.629 -3.772 1.00 0.00 65 PHE A O 16
ATOM 27800 N N . LYS A 1 3 ? 9.670 1.494 -5.059 1.00 0.00 66 LYS A N 16
ATOM 27801 C CA . LYS A 1 3 ? 10.192 0.715 -3.902 1.00 0.00 66 LYS A CA 16
ATOM 27802 C C . LYS A 1 3 ? 10.699 1.683 -2.829 1.00 0.00 66 LYS A C 16
ATOM 27803 O O . LYS A 1 3 ? 10.435 1.518 -1.653 1.00 0.00 66 LYS A O 16
ATOM 27822 N N . GLN A 1 4 ? 11.426 2.690 -3.232 1.00 0.00 67 GLN A N 16
ATOM 27823 C CA . GLN A 1 4 ? 11.957 3.680 -2.249 1.00 0.00 67 GLN A CA 16
ATOM 27824 C C . GLN A 1 4 ? 10.798 4.489 -1.654 1.00 0.00 67 GLN A C 16
ATOM 27825 O O . GLN A 1 4 ? 10.770 4.783 -0.473 1.00 0.00 67 GLN A O 16
ATOM 27839 N N . VAL A 1 5 ? 9.843 4.853 -2.469 1.00 0.00 68 VAL A N 16
ATOM 27840 C CA . VAL A 1 5 ? 8.680 5.648 -1.967 1.00 0.00 68 VAL A CA 16
ATOM 27841 C C . VAL A 1 5 ? 7.878 4.808 -0.972 1.00 0.00 68 VAL A C 16
ATOM 27842 O O . VAL A 1 5 ? 7.472 5.278 0.075 1.00 0.00 68 VAL A O 16
ATOM 27855 N N . ALA A 1 6 ? 7.645 3.567 -1.303 1.00 0.00 69 ALA A N 16
ATOM 27856 C CA . ALA A 1 6 ? 6.863 2.672 -0.399 1.00 0.00 69 ALA A CA 16
ATOM 27857 C C . ALA A 1 6 ? 7.575 2.545 0.949 1.00 0.00 69 ALA A C 16
ATOM 27858 O O . ALA A 1 6 ? 6.973 2.668 2.000 1.00 0.00 69 ALA A O 16
ATOM 27865 N N . ASP A 1 7 ? 8.854 2.292 0.920 1.00 0.00 70 ASP A N 16
ATOM 27866 C CA . ASP A 1 7 ? 9.631 2.144 2.186 1.00 0.00 70 ASP A CA 16
ATOM 27867 C C . ASP A 1 7 ? 9.637 3.471 2.951 1.00 0.00 70 ASP A C 16
ATOM 27868 O O . ASP A 1 7 ? 9.504 3.507 4.161 1.00 0.00 70 ASP A O 16
ATOM 27877 N N . ASP A 1 8 ? 9.804 4.560 2.249 1.00 0.00 71 ASP A N 16
ATOM 27878 C CA . ASP A 1 8 ? 9.838 5.896 2.916 1.00 0.00 71 ASP A CA 16
ATOM 27879 C C . ASP A 1 8 ? 8.495 6.179 3.595 1.00 0.00 71 ASP A C 16
ATOM 27880 O O . ASP A 1 8 ? 8.436 6.607 4.733 1.00 0.00 71 ASP A O 16
ATOM 27889 N N . TRP A 1 9 ? 7.416 5.947 2.897 1.00 0.00 72 TRP A N 16
ATOM 27890 C CA . TRP A 1 9 ? 6.065 6.203 3.479 1.00 0.00 72 TRP A CA 16
ATOM 27891 C C . TRP A 1 9 ? 5.860 5.341 4.730 1.00 0.00 72 TRP A C 16
ATOM 27892 O O . TRP A 1 9 ? 5.271 5.769 5.706 1.00 0.00 72 TRP A O 16
ATOM 27913 N N . LEU A 1 10 ? 6.332 4.121 4.701 1.00 0.00 73 LEU A N 16
ATOM 27914 C CA . LEU A 1 10 ? 6.160 3.213 5.876 1.00 0.00 73 LEU A CA 16
ATOM 27915 C C . LEU A 1 10 ? 6.876 3.805 7.096 1.00 0.00 73 LEU A C 16
ATOM 27916 O O . LEU A 1 10 ? 6.362 3.796 8.201 1.00 0.00 73 LEU A O 16
ATOM 27932 N N . LYS A 1 11 ? 8.061 4.314 6.899 1.00 0.00 74 LYS A N 16
ATOM 27933 C CA . LYS A 1 11 ? 8.833 4.901 8.035 1.00 0.00 74 LYS A CA 16
ATOM 27934 C C . LYS A 1 11 ? 8.087 6.113 8.601 1.00 0.00 74 LYS A C 16
ATOM 27935 O O . LYS A 1 11 ? 7.995 6.294 9.801 1.00 0.00 74 LYS A O 16
ATOM 27954 N N . GLN A 1 12 ? 7.557 6.946 7.746 1.00 0.00 75 GLN A N 16
ATOM 27955 C CA . GLN A 1 12 ? 6.817 8.151 8.228 1.00 0.00 75 GLN A CA 16
ATOM 27956 C C . GLN A 1 12 ? 5.507 7.719 8.894 1.00 0.00 75 GLN A C 16
ATOM 27957 O O . GLN A 1 12 ? 5.112 8.243 9.922 1.00 0.00 75 GLN A O 16
ATOM 27971 N N . TYR A 1 13 ? 4.834 6.761 8.316 1.00 0.00 76 TYR A N 16
ATOM 27972 C CA . TYR A 1 13 ? 3.549 6.284 8.903 1.00 0.00 76 TYR A CA 16
ATOM 27973 C C . TYR A 1 13 ? 3.812 5.733 10.304 1.00 0.00 76 TYR A C 16
ATOM 27974 O O . TYR A 1 13 ? 2.943 5.724 11.154 1.00 0.00 76 TYR A O 16
ATOM 27992 N N . ALA A 1 14 ? 5.015 5.286 10.549 1.00 0.00 77 ALA A N 16
ATOM 27993 C CA . ALA A 1 14 ? 5.358 4.741 11.894 1.00 0.00 77 ALA A CA 16
ATOM 27994 C C . ALA A 1 14 ? 5.470 5.893 12.902 1.00 0.00 77 ALA A C 16
ATOM 27995 O O . ALA A 1 14 ? 6.143 5.789 13.909 1.00 0.00 77 ALA A O 16
ATOM 28002 N N . ASN A 1 15 ? 4.815 6.993 12.625 1.00 0.00 78 ASN A N 16
ATOM 28003 C CA . ASN A 1 15 ? 4.868 8.169 13.547 1.00 0.00 78 ASN A CA 16
ATOM 28004 C C . ASN A 1 15 ? 4.461 7.750 14.965 1.00 0.00 78 ASN A C 16
ATOM 28005 O O . ASN A 1 15 ? 5.172 7.037 15.647 1.00 0.00 78 ASN A O 16
ATOM 28016 N N . ASP A 1 16 ? 3.315 8.204 15.414 1.00 0.00 79 ASP A N 16
ATOM 28017 C CA . ASP A 1 16 ? 2.842 7.855 16.783 1.00 0.00 79 ASP A CA 16
ATOM 28018 C C . ASP A 1 16 ? 1.923 6.633 16.702 1.00 0.00 79 ASP A C 16
ATOM 28019 O O . ASP A 1 16 ? 1.353 6.203 17.685 1.00 0.00 79 ASP A O 16
ATOM 28028 N N . VAL A 1 17 ? 1.781 6.070 15.527 1.00 0.00 80 VAL A N 16
ATOM 28029 C CA . VAL A 1 17 ? 0.898 4.876 15.362 1.00 0.00 80 VAL A CA 16
ATOM 28030 C C . VAL A 1 17 ? 1.430 3.703 16.186 1.00 0.00 80 VAL A C 16
ATOM 28031 O O . VAL A 1 17 ? 2.493 3.766 16.775 1.00 0.00 80 VAL A O 16
ATOM 28044 N N . LYS A 1 18 ? 0.683 2.635 16.231 1.00 0.00 81 LYS A N 16
ATOM 28045 C CA . LYS A 1 18 ? 1.111 1.448 17.017 1.00 0.00 81 LYS A CA 16
ATOM 28046 C C . LYS A 1 18 ? 2.223 0.696 16.282 1.00 0.00 81 LYS A C 16
ATOM 28047 O O . LYS A 1 18 ? 2.218 0.568 15.070 1.00 0.00 81 LYS A O 16
ATOM 28066 N N . VAL A 1 19 ? 3.177 0.203 17.023 1.00 0.00 82 VAL A N 16
ATOM 28067 C CA . VAL A 1 19 ? 4.315 -0.545 16.414 1.00 0.00 82 VAL A CA 16
ATOM 28068 C C . VAL A 1 19 ? 3.803 -1.824 15.743 1.00 0.00 82 VAL A C 16
ATOM 28069 O O . VAL A 1 19 ? 4.187 -2.157 14.638 1.00 0.00 82 VAL A O 16
ATOM 28082 N N . SER A 1 20 ? 2.936 -2.542 16.408 1.00 0.00 83 SER A N 16
ATOM 28083 C CA . SER A 1 20 ? 2.389 -3.806 15.825 1.00 0.00 83 SER A CA 16
ATOM 28084 C C . SER A 1 20 ? 1.691 -3.502 14.496 1.00 0.00 83 SER A C 16
ATOM 28085 O O . SER A 1 20 ? 1.775 -4.259 13.547 1.00 0.00 83 SER A O 16
ATOM 28093 N N . SER A 1 21 ? 1.004 -2.396 14.431 1.00 0.00 84 SER A N 16
ATOM 28094 C CA . SER A 1 21 ? 0.287 -2.017 13.176 1.00 0.00 84 SER A CA 16
ATOM 28095 C C . SER A 1 21 ? 1.298 -1.840 12.043 1.00 0.00 84 SER A C 16
ATOM 28096 O O . SER A 1 21 ? 1.058 -2.220 10.914 1.00 0.00 84 SER A O 16
ATOM 28104 N N . VAL A 1 22 ? 2.427 -1.255 12.341 1.00 0.00 85 VAL A N 16
ATOM 28105 C CA . VAL A 1 22 ? 3.461 -1.038 11.290 1.00 0.00 85 VAL A CA 16
ATOM 28106 C C . VAL A 1 22 ? 3.920 -2.393 10.743 1.00 0.00 85 VAL A C 16
ATOM 28107 O O . VAL A 1 22 ? 4.023 -2.591 9.547 1.00 0.00 85 VAL A O 16
ATOM 28120 N N . ARG A 1 23 ? 4.195 -3.326 11.617 1.00 0.00 86 ARG A N 16
ATOM 28121 C CA . ARG A 1 23 ? 4.650 -4.673 11.160 1.00 0.00 86 ARG A CA 16
ATOM 28122 C C . ARG A 1 23 ? 3.546 -5.340 10.333 1.00 0.00 86 ARG A C 16
ATOM 28123 O O . ARG A 1 23 ? 3.792 -5.894 9.277 1.00 0.00 86 ARG A O 16
ATOM 28144 N N . ALA A 1 24 ? 2.330 -5.286 10.808 1.00 0.00 87 ALA A N 16
ATOM 28145 C CA . ALA A 1 24 ? 1.199 -5.912 10.059 1.00 0.00 87 ALA A CA 16
ATOM 28146 C C . ALA A 1 24 ? 0.972 -5.151 8.755 1.00 0.00 87 ALA A C 16
ATOM 28147 O O . ALA A 1 24 ? 0.713 -5.729 7.716 1.00 0.00 87 ALA A O 16
ATOM 28154 N N . ARG A 1 25 ? 1.072 -3.854 8.811 1.00 0.00 88 ARG A N 16
ATOM 28155 C CA . ARG A 1 25 ? 0.869 -3.028 7.592 1.00 0.00 88 ARG A CA 16
ATOM 28156 C C . ARG A 1 25 ? 1.965 -3.350 6.581 1.00 0.00 88 ARG A C 16
ATOM 28157 O O . ARG A 1 25 ? 1.716 -3.493 5.401 1.00 0.00 88 ARG A O 16
ATOM 28178 N N . GLU A 1 26 ? 3.179 -3.461 7.050 1.00 0.00 89 GLU A N 16
ATOM 28179 C CA . GLU A 1 26 ? 4.322 -3.769 6.144 1.00 0.00 89 GLU A CA 16
ATOM 28180 C C . GLU A 1 26 ? 4.003 -5.027 5.334 1.00 0.00 89 GLU A C 16
ATOM 28181 O O . GLU A 1 26 ? 4.184 -5.070 4.132 1.00 0.00 89 GLU A O 16
ATOM 28193 N N . LYS A 1 27 ? 3.523 -6.046 5.993 1.00 0.00 90 LYS A N 16
ATOM 28194 C CA . LYS A 1 27 ? 3.178 -7.315 5.287 1.00 0.00 90 LYS A CA 16
ATOM 28195 C C . LYS A 1 27 ? 2.025 -7.067 4.310 1.00 0.00 90 LYS A C 16
ATOM 28196 O O . LYS A 1 27 ? 1.958 -7.653 3.245 1.00 0.00 90 LYS A O 16
ATOM 28215 N N . ALA A 1 28 ? 1.109 -6.211 4.676 1.00 0.00 91 ALA A N 16
ATOM 28216 C CA . ALA A 1 28 ? -0.056 -5.923 3.786 1.00 0.00 91 ALA A CA 16
ATOM 28217 C C . ALA A 1 28 ? 0.425 -5.294 2.474 1.00 0.00 91 ALA A C 16
ATOM 28218 O O . ALA A 1 28 ? -0.002 -5.668 1.398 1.00 0.00 91 ALA A O 16
ATOM 28225 N N . ILE A 1 29 ? 1.308 -4.336 2.563 1.00 0.00 92 ILE A N 16
ATOM 28226 C CA . ILE A 1 29 ? 1.825 -3.667 1.333 1.00 0.00 92 ILE A CA 16
ATOM 28227 C C . ILE A 1 29 ? 2.951 -4.508 0.723 1.00 0.00 92 ILE A C 16
ATOM 28228 O O . ILE A 1 29 ? 3.315 -4.344 -0.425 1.00 0.00 92 ILE A O 16
ATOM 28244 N N . GLN A 1 30 ? 3.507 -5.400 1.497 1.00 0.00 93 GLN A N 16
ATOM 28245 C CA . GLN A 1 30 ? 4.623 -6.254 0.992 1.00 0.00 93 GLN A CA 16
ATOM 28246 C C . GLN A 1 30 ? 4.194 -6.973 -0.288 1.00 0.00 93 GLN A C 16
ATOM 28247 O O . GLN A 1 30 ? 4.950 -7.085 -1.235 1.00 0.00 93 GLN A O 16
ATOM 28261 N N . HIS A 1 31 ? 2.984 -7.462 -0.320 1.00 0.00 94 HIS A N 16
ATOM 28262 C CA . HIS A 1 31 ? 2.491 -8.179 -1.532 1.00 0.00 94 HIS A CA 16
ATOM 28263 C C . HIS A 1 31 ? 2.373 -7.199 -2.704 1.00 0.00 94 HIS A C 16
ATOM 28264 O O . HIS A 1 31 ? 2.746 -7.500 -3.822 1.00 0.00 94 HIS A O 16
ATOM 28278 N N . ALA A 1 32 ? 1.851 -6.029 -2.448 1.00 0.00 95 ALA A N 16
ATOM 28279 C CA . ALA A 1 32 ? 1.694 -5.015 -3.534 1.00 0.00 95 ALA A CA 16
ATOM 28280 C C . ALA A 1 32 ? 3.074 -4.526 -3.985 1.00 0.00 95 ALA A C 16
ATOM 28281 O O . ALA A 1 32 ? 3.322 -4.322 -5.158 1.00 0.00 95 ALA A O 16
ATOM 28288 N N . ILE A 1 33 ? 3.970 -4.337 -3.054 1.00 0.00 96 ILE A N 16
ATOM 28289 C CA . ILE A 1 33 ? 5.340 -3.860 -3.406 1.00 0.00 96 ILE A CA 16
ATOM 28290 C C . ILE A 1 33 ? 6.039 -4.903 -4.277 1.00 0.00 96 ILE A C 16
ATOM 28291 O O . ILE A 1 33 ? 6.694 -4.579 -5.252 1.00 0.00 96 ILE A O 16
ATOM 28307 N N . GLU A 1 34 ? 5.914 -6.151 -3.922 1.00 0.00 97 GLU A N 16
ATOM 28308 C CA . GLU A 1 34 ? 6.575 -7.224 -4.715 1.00 0.00 97 GLU A CA 16
ATOM 28309 C C . GLU A 1 34 ? 5.954 -7.275 -6.112 1.00 0.00 97 GLU A C 16
ATOM 28310 O O . GLU A 1 34 ? 6.638 -7.409 -7.111 1.00 0.00 97 GLU A O 16
ATOM 28322 N N . ARG A 1 35 ? 4.656 -7.162 -6.183 1.00 0.00 98 ARG A N 16
ATOM 28323 C CA . ARG A 1 35 ? 3.958 -7.203 -7.502 1.00 0.00 98 ARG A CA 16
ATOM 28324 C C . ARG A 1 35 ? 4.292 -5.950 -8.310 1.00 0.00 98 ARG A C 16
ATOM 28325 O O . ARG A 1 35 ? 4.531 -6.008 -9.502 1.00 0.00 98 ARG A O 16
ATOM 28346 N N . PHE A 1 36 ? 4.306 -4.817 -7.664 1.00 0.00 99 PHE A N 16
ATOM 28347 C CA . PHE A 1 36 ? 4.616 -3.538 -8.367 1.00 0.00 99 PHE A CA 16
ATOM 28348 C C . PHE A 1 36 ? 6.093 -3.204 -8.168 1.00 0.00 99 PHE A C 16
ATOM 28349 O O . PHE A 1 36 ? 6.515 -2.072 -8.315 1.00 0.00 99 PHE A O 16
ATOM 28366 N N . ASN A 1 37 ? 6.880 -4.192 -7.834 1.00 0.00 100 ASN A N 16
ATOM 28367 C CA . ASN A 1 37 ? 8.338 -3.962 -7.619 1.00 0.00 100 ASN A CA 16
ATOM 28368 C C . ASN A 1 37 ? 8.979 -3.453 -8.908 1.00 0.00 100 ASN A C 16
ATOM 28369 O O . ASN A 1 37 ? 9.803 -2.558 -8.894 1.00 0.00 100 ASN A O 16
ATOM 28380 N N . THR A 1 38 ? 8.610 -4.023 -10.025 1.00 0.00 101 THR A N 16
ATOM 28381 C CA . THR A 1 38 ? 9.194 -3.588 -11.329 1.00 0.00 101 THR A CA 16
ATOM 28382 C C . THR A 1 38 ? 8.192 -2.706 -12.062 1.00 0.00 101 THR A C 16
ATOM 28383 O O . THR A 1 38 ? 8.521 -2.059 -13.040 1.00 0.00 101 THR A O 16
ATOM 28394 N N . LYS A 1 39 ? 6.964 -2.675 -11.600 1.00 0.00 102 LYS A N 16
ATOM 28395 C CA . LYS A 1 39 ? 5.926 -1.837 -12.276 1.00 0.00 102 LYS A CA 16
ATOM 28396 C C . LYS A 1 39 ? 5.688 -0.542 -11.471 1.00 0.00 102 LYS A C 16
ATOM 28397 O O . LYS A 1 39 ? 5.388 -0.595 -10.292 1.00 0.00 102 LYS A O 16
ATOM 28416 N N . PRO A 1 40 ? 5.811 0.610 -12.089 1.00 0.00 103 PRO A N 16
ATOM 28417 C CA . PRO A 1 40 ? 5.593 1.918 -11.408 1.00 0.00 103 PRO A CA 16
ATOM 28418 C C . PRO A 1 40 ? 4.111 2.205 -11.145 1.00 0.00 103 PRO A C 16
ATOM 28419 O O . PRO A 1 40 ? 3.231 1.619 -11.741 1.00 0.00 103 PRO A O 16
ATOM 28430 N N . ILE A 1 41 ? 3.843 3.111 -10.249 1.00 0.00 104 ILE A N 16
ATOM 28431 C CA . ILE A 1 41 ? 2.433 3.462 -9.926 1.00 0.00 104 ILE A CA 16
ATOM 28432 C C . ILE A 1 41 ? 1.690 3.839 -11.211 1.00 0.00 104 ILE A C 16
ATOM 28433 O O . ILE A 1 41 ? 0.478 3.769 -11.288 1.00 0.00 104 ILE A O 16
ATOM 28449 N N . GLN A 1 42 ? 2.415 4.242 -12.216 1.00 0.00 105 GLN A N 16
ATOM 28450 C CA . GLN A 1 42 ? 1.774 4.636 -13.503 1.00 0.00 105 GLN A CA 16
ATOM 28451 C C . GLN A 1 42 ? 1.164 3.405 -14.183 1.00 0.00 105 GLN A C 16
ATOM 28452 O O . GLN A 1 42 ? 0.415 3.520 -15.136 1.00 0.00 105 GLN A O 16
ATOM 28466 N N . THR A 1 43 ? 1.474 2.226 -13.702 1.00 0.00 106 THR A N 16
ATOM 28467 C CA . THR A 1 43 ? 0.907 0.984 -14.319 1.00 0.00 106 THR A CA 16
ATOM 28468 C C . THR A 1 43 ? -0.285 0.505 -13.487 1.00 0.00 106 THR A C 16
ATOM 28469 O O . THR A 1 43 ? -0.968 -0.436 -13.846 1.00 0.00 106 THR A O 16
ATOM 28480 N N . ILE A 1 44 ? -0.547 1.150 -12.379 1.00 0.00 107 ILE A N 16
ATOM 28481 C CA . ILE A 1 44 ? -1.700 0.739 -11.525 1.00 0.00 107 ILE A CA 16
ATOM 28482 C C . ILE A 1 44 ? -2.973 1.404 -12.038 1.00 0.00 107 ILE A C 16
ATOM 28483 O O . ILE A 1 44 ? -3.060 2.613 -12.147 1.00 0.00 107 ILE A O 16
ATOM 28499 N N . LYS A 1 45 ? -3.963 0.610 -12.353 1.00 0.00 108 LYS A N 16
ATOM 28500 C CA . LYS A 1 45 ? -5.256 1.155 -12.868 1.00 0.00 108 LYS A CA 16
ATOM 28501 C C . LYS A 1 45 ? -6.360 0.949 -11.832 1.00 0.00 108 LYS A C 16
ATOM 28502 O O . LYS A 1 45 ? -6.120 0.521 -10.717 1.00 0.00 108 LYS A O 16
ATOM 28521 N N . LYS A 1 46 ? -7.569 1.271 -12.199 1.00 0.00 109 LYS A N 16
ATOM 28522 C CA . LYS A 1 46 ? -8.718 1.123 -11.262 1.00 0.00 109 LYS A CA 16
ATOM 28523 C C . LYS A 1 46 ? -8.915 -0.350 -10.897 1.00 0.00 109 LYS A C 16
ATOM 28524 O O . LYS A 1 46 ? -9.159 -0.693 -9.756 1.00 0.00 109 LYS A O 16
ATOM 28543 N N . HIS A 1 47 ? -8.822 -1.219 -11.868 1.00 0.00 110 HIS A N 16
ATOM 28544 C CA . HIS A 1 47 ? -9.013 -2.677 -11.606 1.00 0.00 110 HIS A CA 16
ATOM 28545 C C . HIS A 1 47 ? -7.870 -3.210 -10.734 1.00 0.00 110 HIS A C 16
ATOM 28546 O O . HIS A 1 47 ? -8.077 -4.007 -9.837 1.00 0.00 110 HIS A O 16
ATOM 28560 N N . ASP A 1 48 ? -6.667 -2.782 -11.003 1.00 0.00 111 ASP A N 16
ATOM 28561 C CA . ASP A 1 48 ? -5.493 -3.258 -10.212 1.00 0.00 111 ASP A CA 16
ATOM 28562 C C . ASP A 1 48 ? -5.642 -2.825 -8.750 1.00 0.00 111 ASP A C 16
ATOM 28563 O O . ASP A 1 48 ? -5.380 -3.581 -7.834 1.00 0.00 111 ASP A O 16
ATOM 28572 N N . TYR A 1 49 ? -6.061 -1.608 -8.533 1.00 0.00 112 TYR A N 16
ATOM 28573 C CA . TYR A 1 49 ? -6.235 -1.101 -7.139 1.00 0.00 112 TYR A CA 16
ATOM 28574 C C . TYR A 1 49 ? -7.307 -1.923 -6.418 1.00 0.00 112 TYR A C 16
ATOM 28575 O O . TYR A 1 49 ? -7.151 -2.310 -5.273 1.00 0.00 112 TYR A O 16
ATOM 28593 N N . GLN A 1 50 ? -8.395 -2.189 -7.088 1.00 0.00 113 GLN A N 16
ATOM 28594 C CA . GLN A 1 50 ? -9.496 -2.981 -6.464 1.00 0.00 113 GLN A CA 16
ATOM 28595 C C . GLN A 1 50 ? -8.980 -4.385 -6.139 1.00 0.00 113 GLN A C 16
ATOM 28596 O O . GLN A 1 50 ? -9.323 -4.972 -5.130 1.00 0.00 113 GLN A O 16
ATOM 28610 N N . ARG A 1 51 ? -8.153 -4.920 -6.997 1.00 0.00 114 ARG A N 16
ATOM 28611 C CA . ARG A 1 51 ? -7.594 -6.287 -6.769 1.00 0.00 114 ARG A CA 16
ATOM 28612 C C . ARG A 1 51 ? -6.781 -6.300 -5.473 1.00 0.00 114 ARG A C 16
ATOM 28613 O O . ARG A 1 51 ? -6.854 -7.229 -4.690 1.00 0.00 114 ARG A O 16
ATOM 28634 N N . PHE A 1 52 ? -6.006 -5.277 -5.242 1.00 0.00 115 PHE A N 16
ATOM 28635 C CA . PHE A 1 52 ? -5.185 -5.223 -3.999 1.00 0.00 115 PHE A CA 16
ATOM 28636 C C . PHE A 1 52 ? -6.102 -5.252 -2.775 1.00 0.00 115 PHE A C 16
ATOM 28637 O O . PHE A 1 52 ? -5.850 -5.957 -1.817 1.00 0.00 115 PHE A O 16
ATOM 28654 N N . VAL A 1 53 ? -7.161 -4.488 -2.803 1.00 0.00 116 VAL A N 16
ATOM 28655 C CA . VAL A 1 53 ? -8.103 -4.456 -1.644 1.00 0.00 116 VAL A CA 16
ATOM 28656 C C . VAL A 1 53 ? -8.691 -5.853 -1.429 1.00 0.00 116 VAL A C 16
ATOM 28657 O O . VAL A 1 53 ? -8.760 -6.352 -0.321 1.00 0.00 116 VAL A O 16
ATOM 28670 N N . ASP A 1 54 ? -9.111 -6.485 -2.490 1.00 0.00 117 ASP A N 16
ATOM 28671 C CA . ASP A 1 54 ? -9.693 -7.855 -2.382 1.00 0.00 117 ASP A CA 16
ATOM 28672 C C . ASP A 1 54 ? -8.607 -8.838 -1.935 1.00 0.00 117 ASP A C 16
ATOM 28673 O O . ASP A 1 54 ? -8.859 -9.779 -1.206 1.00 0.00 117 ASP A O 16
ATOM 28682 N N . ASP A 1 55 ? -7.396 -8.626 -2.383 1.00 0.00 118 ASP A N 16
ATOM 28683 C CA . ASP A 1 55 ? -6.274 -9.539 -2.010 1.00 0.00 118 ASP A CA 16
ATOM 28684 C C . ASP A 1 55 ? -6.074 -9.534 -0.491 1.00 0.00 118 ASP A C 16
ATOM 28685 O O . ASP A 1 55 ? -5.951 -10.571 0.135 1.00 0.00 118 ASP A O 16
ATOM 28694 N N . ILE A 1 56 ? -6.030 -8.370 0.101 1.00 0.00 119 ILE A N 16
ATOM 28695 C CA . ILE A 1 56 ? -5.826 -8.276 1.579 1.00 0.00 119 ILE A CA 16
ATOM 28696 C C . ILE A 1 56 ? -7.115 -8.649 2.315 1.00 0.00 119 ILE A C 16
ATOM 28697 O O . ILE A 1 56 ? -7.094 -9.043 3.466 1.00 0.00 119 ILE A O 16
ATOM 28713 N N . SER A 1 57 ? -8.239 -8.518 1.663 1.00 0.00 120 SER A N 16
ATOM 28714 C CA . SER A 1 57 ? -9.534 -8.852 2.323 1.00 0.00 120 SER A CA 16
ATOM 28715 C C . SER A 1 57 ? -9.545 -10.332 2.710 1.00 0.00 120 SER A C 16
ATOM 28716 O O . SER A 1 57 ? -10.097 -10.720 3.723 1.00 0.00 120 SER A O 16
ATOM 28724 N N . ALA A 1 58 ? -8.938 -11.156 1.902 1.00 0.00 121 ALA A N 16
ATOM 28725 C CA . ALA A 1 58 ? -8.901 -12.617 2.197 1.00 0.00 121 ALA A CA 16
ATOM 28726 C C . ALA A 1 58 ? -7.772 -12.916 3.182 1.00 0.00 121 ALA A C 16
ATOM 28727 O O . ALA A 1 58 ? -7.652 -14.016 3.690 1.00 0.00 121 ALA A O 16
ATOM 28734 N N . GLN A 1 59 ? -6.937 -11.943 3.453 1.00 0.00 122 GLN A N 16
ATOM 28735 C CA . GLN A 1 59 ? -5.798 -12.151 4.403 1.00 0.00 122 GLN A CA 16
ATOM 28736 C C . GLN A 1 59 ? -6.029 -11.318 5.666 1.00 0.00 122 GLN A C 16
ATOM 28737 O O . GLN A 1 59 ? -5.429 -11.559 6.696 1.00 0.00 122 GLN A O 16
ATOM 28751 N N . TYR A 1 60 ? -6.893 -10.334 5.592 1.00 0.00 123 TYR A N 16
ATOM 28752 C CA . TYR A 1 60 ? -7.169 -9.469 6.785 1.00 0.00 123 TYR A CA 16
ATOM 28753 C C . TYR A 1 60 ? -8.673 -9.237 6.937 1.00 0.00 123 TYR A C 16
ATOM 28754 O O . TYR A 1 60 ? -9.432 -9.325 5.990 1.00 0.00 123 TYR A O 16
ATOM 28772 N N . SER A 1 61 ? -9.095 -8.947 8.138 1.00 0.00 124 SER A N 16
ATOM 28773 C CA . SER A 1 61 ? -10.543 -8.711 8.406 1.00 0.00 124 SER A CA 16
ATOM 28774 C C . SER A 1 61 ? -10.977 -7.343 7.883 1.00 0.00 124 SER A C 16
ATOM 28775 O O . SER A 1 61 ? -10.174 -6.519 7.487 1.00 0.00 124 SER A O 16
ATOM 28783 N N . LYS A 1 62 ? -12.260 -7.112 7.882 1.00 0.00 125 LYS A N 16
ATOM 28784 C CA . LYS A 1 62 ? -12.803 -5.820 7.384 1.00 0.00 125 LYS A CA 16
ATOM 28785 C C . LYS A 1 62 ? -12.220 -4.655 8.185 1.00 0.00 125 LYS A C 16
ATOM 28786 O O . LYS A 1 62 ? -11.878 -3.621 7.641 1.00 0.00 125 LYS A O 16
ATOM 28805 N N . ASN A 1 63 ? -12.125 -4.810 9.476 1.00 0.00 126 ASN A N 16
ATOM 28806 C CA . ASN A 1 63 ? -11.587 -3.713 10.333 1.00 0.00 126 ASN A CA 16
ATOM 28807 C C . ASN A 1 63 ? -10.136 -3.410 9.946 1.00 0.00 126 ASN A C 16
ATOM 28808 O O . ASN A 1 63 ? -9.736 -2.267 9.825 1.00 0.00 126 ASN A O 16
ATOM 28819 N N . TYR A 1 64 ? -9.349 -4.430 9.752 1.00 0.00 127 TYR A N 16
ATOM 28820 C CA . TYR A 1 64 ? -7.921 -4.227 9.368 1.00 0.00 127 TYR A CA 16
ATOM 28821 C C . TYR A 1 64 ? -7.840 -3.713 7.927 1.00 0.00 127 TYR A C 16
ATOM 28822 O O . TYR A 1 64 ? -6.984 -2.920 7.583 1.00 0.00 127 TYR A O 16
ATOM 28840 N N . VAL A 1 65 ? -8.723 -4.171 7.085 1.00 0.00 128 VAL A N 16
ATOM 28841 C CA . VAL A 1 65 ? -8.712 -3.735 5.656 1.00 0.00 128 VAL A CA 16
ATOM 28842 C C . VAL A 1 65 ? -8.939 -2.222 5.569 1.00 0.00 128 VAL A C 16
ATOM 28843 O O . VAL A 1 65 ? -8.284 -1.525 4.815 1.00 0.00 128 VAL A O 16
ATOM 28856 N N . ASP A 1 66 ? -9.877 -1.720 6.323 1.00 0.00 129 ASP A N 16
ATOM 28857 C CA . ASP A 1 66 ? -10.181 -0.261 6.284 1.00 0.00 129 ASP A CA 16
ATOM 28858 C C . ASP A 1 66 ? -8.906 0.548 6.545 1.00 0.00 129 ASP A C 16
ATOM 28859 O O . ASP A 1 66 ? -8.597 1.489 5.836 1.00 0.00 129 ASP A O 16
ATOM 28868 N N . SER A 1 67 ? -8.167 0.188 7.557 1.00 0.00 130 SER A N 16
ATOM 28869 C CA . SER A 1 67 ? -6.905 0.922 7.873 1.00 0.00 130 SER A CA 16
ATOM 28870 C C . SER A 1 67 ? -5.894 0.732 6.738 1.00 0.00 130 SER A C 16
ATOM 28871 O O . SER A 1 67 ? -5.210 1.654 6.334 1.00 0.00 130 SER A O 16
ATOM 28879 N N . ILE A 1 68 ? -5.795 -0.467 6.234 1.00 0.00 131 ILE A N 16
ATOM 28880 C CA . ILE A 1 68 ? -4.833 -0.755 5.129 1.00 0.00 131 ILE A CA 16
ATOM 28881 C C . ILE A 1 68 ? -5.227 0.046 3.887 1.00 0.00 131 ILE A C 16
ATOM 28882 O O . ILE A 1 68 ? -4.395 0.610 3.202 1.00 0.00 131 ILE A O 16
ATOM 28898 N N . VAL A 1 69 ? -6.497 0.085 3.593 1.00 0.00 132 VAL A N 16
ATOM 28899 C CA . VAL A 1 69 ? -6.973 0.833 2.396 1.00 0.00 132 VAL A CA 16
ATOM 28900 C C . VAL A 1 69 ? -6.590 2.310 2.532 1.00 0.00 132 VAL A C 16
ATOM 28901 O O . VAL A 1 69 ? -6.091 2.924 1.606 1.00 0.00 132 VAL A O 16
ATOM 28914 N N . ALA A 1 70 ? -6.828 2.880 3.682 1.00 0.00 133 ALA A N 16
ATOM 28915 C CA . ALA A 1 70 ? -6.491 4.319 3.902 1.00 0.00 133 ALA A CA 16
ATOM 28916 C C . ALA A 1 70 ? -4.977 4.518 3.803 1.00 0.00 133 ALA A C 16
ATOM 28917 O O . ALA A 1 70 ? -4.499 5.475 3.222 1.00 0.00 133 ALA A O 16
ATOM 28924 N N . SER A 1 71 ? -4.221 3.618 4.372 1.00 0.00 134 SER A N 16
ATOM 28925 C CA . SER A 1 71 ? -2.734 3.735 4.322 1.00 0.00 134 SER A CA 16
ATOM 28926 C C . SER A 1 71 ? -2.259 3.617 2.872 1.00 0.00 134 SER A C 16
ATOM 28927 O O . SER A 1 71 ? -1.404 4.356 2.418 1.00 0.00 134 SER A O 16
ATOM 28935 N N . THR A 1 72 ? -2.812 2.682 2.148 1.00 0.00 135 THR A N 16
ATOM 28936 C CA . THR A 1 72 ? -2.411 2.482 0.726 1.00 0.00 135 THR A CA 16
ATOM 28937 C C . THR A 1 72 ? -2.735 3.738 -0.091 1.00 0.00 135 THR A C 16
ATOM 28938 O O . THR A 1 72 ? -1.953 4.187 -0.913 1.00 0.00 135 THR A O 16
ATOM 28949 N N . ASN A 1 73 ? -3.891 4.305 0.134 1.00 0.00 136 ASN A N 16
ATOM 28950 C CA . ASN A 1 73 ? -4.294 5.532 -0.618 1.00 0.00 136 ASN A CA 16
ATOM 28951 C C . ASN A 1 73 ? -3.296 6.655 -0.331 1.00 0.00 136 ASN A C 16
ATOM 28952 O O . ASN A 1 73 ? -2.943 7.430 -1.201 1.00 0.00 136 ASN A O 16
ATOM 28963 N N . MET A 1 74 ? -2.848 6.747 0.891 1.00 0.00 137 MET A N 16
ATOM 28964 C CA . MET A 1 74 ? -1.878 7.815 1.273 1.00 0.00 137 MET A CA 16
ATOM 28965 C C . MET A 1 74 ? -0.566 7.631 0.504 1.00 0.00 137 MET A C 16
ATOM 28966 O O . MET A 1 74 ? 0.082 8.589 0.122 1.00 0.00 137 MET A O 16
ATOM 28980 N N . ILE A 1 75 ? -0.161 6.407 0.286 1.00 0.00 138 ILE A N 16
ATOM 28981 C CA . ILE A 1 75 ? 1.117 6.160 -0.444 1.00 0.00 138 ILE A CA 16
ATOM 28982 C C . ILE A 1 75 ? 1.007 6.714 -1.869 1.00 0.00 138 ILE A C 16
ATOM 28983 O O . ILE A 1 75 ? 1.901 7.376 -2.364 1.00 0.00 138 ILE A O 16
ATOM 28999 N N . PHE A 1 76 ? -0.089 6.443 -2.525 1.00 0.00 139 PHE A N 16
ATOM 29000 C CA . PHE A 1 76 ? -0.276 6.944 -3.918 1.00 0.00 139 PHE A CA 16
ATOM 29001 C C . PHE A 1 76 ? -0.404 8.465 -3.895 1.00 0.00 139 PHE A C 16
ATOM 29002 O O . PHE A 1 76 ? 0.124 9.163 -4.740 1.00 0.00 139 PHE A O 16
ATOM 29019 N N . LYS A 1 77 ? -1.105 8.975 -2.925 1.00 0.00 140 LYS A N 16
ATOM 29020 C CA . LYS A 1 77 ? -1.290 10.448 -2.809 1.00 0.00 140 LYS A CA 16
ATOM 29021 C C . LYS A 1 77 ? 0.064 11.110 -2.566 1.00 0.00 140 LYS A C 16
ATOM 29022 O O . LYS A 1 77 ? 0.353 12.175 -3.078 1.00 0.00 140 LYS A O 16
ATOM 29041 N N . TYR A 1 78 ? 0.894 10.481 -1.781 1.00 0.00 141 TYR A N 16
ATOM 29042 C CA . TYR A 1 78 ? 2.237 11.055 -1.486 1.00 0.00 141 TYR A CA 16
ATOM 29043 C C . TYR A 1 78 ? 3.023 11.210 -2.791 1.00 0.00 141 TYR A C 16
ATOM 29044 O O . TYR A 1 78 ? 3.632 12.234 -3.049 1.00 0.00 141 TYR A O 16
ATOM 29062 N N . ALA A 1 79 ? 3.011 10.200 -3.619 1.00 0.00 142 ALA A N 16
ATOM 29063 C CA . ALA A 1 79 ? 3.750 10.274 -4.914 1.00 0.00 142 ALA A CA 16
ATOM 29064 C C . ALA A 1 79 ? 3.107 11.333 -5.817 1.00 0.00 142 ALA A C 16
ATOM 29065 O O . ALA A 1 79 ? 3.781 12.051 -6.538 1.00 0.00 142 ALA A O 16
ATOM 29072 N N . TYR A 1 80 ? 1.805 11.429 -5.782 1.00 0.00 143 TYR A N 16
ATOM 29073 C CA . TYR A 1 80 ? 1.093 12.429 -6.631 1.00 0.00 143 TYR A CA 16
ATOM 29074 C C . TYR A 1 80 ? 1.521 13.841 -6.221 1.00 0.00 143 TYR A C 16
ATOM 29075 O O . TYR A 1 80 ? 1.753 14.703 -7.048 1.00 0.00 143 TYR A O 16
ATOM 29093 N N . ASP A 1 81 ? 1.622 14.076 -4.940 1.00 0.00 144 ASP A N 16
ATOM 29094 C CA . ASP A 1 81 ? 2.028 15.421 -4.438 1.00 0.00 144 ASP A CA 16
ATOM 29095 C C . ASP A 1 81 ? 3.461 15.728 -4.888 1.00 0.00 144 ASP A C 16
ATOM 29096 O O . ASP A 1 81 ? 3.816 16.865 -5.141 1.00 0.00 144 ASP A O 16
ATOM 29105 N N . THR A 1 82 ? 4.288 14.720 -4.984 1.00 0.00 145 THR A N 16
ATOM 29106 C CA . THR A 1 82 ? 5.702 14.944 -5.410 1.00 0.00 145 THR A CA 16
ATOM 29107 C C . THR A 1 82 ? 5.749 15.134 -6.932 1.00 0.00 145 THR A C 16
ATOM 29108 O O . THR A 1 82 ? 6.804 15.159 -7.541 1.00 0.00 145 THR A O 16
ATOM 29119 N N . ARG A 1 83 ? 4.597 15.279 -7.539 1.00 0.00 146 ARG A N 16
ATOM 29120 C CA . ARG A 1 83 ? 4.513 15.486 -9.019 1.00 0.00 146 ARG A CA 16
ATOM 29121 C C . ARG A 1 83 ? 5.214 14.342 -9.755 1.00 0.00 146 ARG A C 16
ATOM 29122 O O . ARG A 1 83 ? 5.541 14.445 -10.923 1.00 0.00 146 ARG A O 16
ATOM 29143 N N . LEU A 1 84 ? 5.425 13.243 -9.084 1.00 0.00 147 LEU A N 16
ATOM 29144 C CA . LEU A 1 84 ? 6.081 12.074 -9.739 1.00 0.00 147 LEU A CA 16
ATOM 29145 C C . LEU A 1 84 ? 5.162 11.520 -10.819 1.00 0.00 147 LEU A C 16
ATOM 29146 O O . LEU A 1 84 ? 5.596 11.155 -11.895 1.00 0.00 147 LEU A O 16
ATOM 29162 N N . ILE A 1 85 ? 3.886 11.456 -10.535 1.00 0.00 148 ILE A N 16
ATOM 29163 C CA . ILE A 1 85 ? 2.904 10.928 -11.529 1.00 0.00 148 ILE A CA 16
ATOM 29164 C C . ILE A 1 85 ? 1.776 11.935 -11.717 1.00 0.00 148 ILE A C 16
ATOM 29165 O O . ILE A 1 85 ? 1.375 12.624 -10.796 1.00 0.00 148 ILE A O 16
ATOM 29181 N N . LYS A 1 86 ? 1.264 12.017 -12.911 1.00 0.00 149 LYS A N 16
ATOM 29182 C CA . LYS A 1 86 ? 0.152 12.965 -13.205 1.00 0.00 149 LYS A CA 16
ATOM 29183 C C . LYS A 1 86 ? -1.172 12.205 -13.143 1.00 0.00 149 LYS A C 16
ATOM 29184 O O . LYS A 1 86 ? -2.239 12.778 -13.244 1.00 0.00 149 LYS A O 16
ATOM 29203 N N . ALA A 1 87 ? -1.107 10.906 -12.987 1.00 0.00 150 ALA A N 16
ATOM 29204 C CA . ALA A 1 87 ? -2.355 10.086 -12.931 1.00 0.00 150 ALA A CA 16
ATOM 29205 C C . ALA A 1 87 ? -2.814 9.909 -11.485 1.00 0.00 150 ALA A C 16
ATOM 29206 O O . ALA A 1 87 ? -2.041 10.000 -10.549 1.00 0.00 150 ALA A O 16
ATOM 29213 N N . MET A 1 88 ? -4.080 9.648 -11.311 1.00 0.00 151 MET A N 16
ATOM 29214 C CA . MET A 1 88 ? -4.641 9.449 -9.947 1.00 0.00 151 MET A CA 16
ATOM 29215 C C . MET A 1 88 ? -5.853 8.518 -10.042 1.00 0.00 151 MET A C 16
ATOM 29216 O O . MET A 1 88 ? -6.968 8.910 -9.760 1.00 0.00 151 MET A O 16
ATOM 29230 N N . PRO A 1 89 ? -5.633 7.291 -10.440 1.00 0.00 152 PRO A N 16
ATOM 29231 C CA . PRO A 1 89 ? -6.722 6.286 -10.575 1.00 0.00 152 PRO A CA 16
ATOM 29232 C C . PRO A 1 89 ? -7.144 5.717 -9.215 1.00 0.00 152 PRO A C 16
ATOM 29233 O O . PRO A 1 89 ? -6.395 5.022 -8.558 1.00 0.00 152 PRO A O 16
ATOM 29244 N N . SER A 1 90 ? -8.346 6.018 -8.805 1.00 0.00 153 SER A N 16
ATOM 29245 C CA . SER A 1 90 ? -8.862 5.516 -7.499 1.00 0.00 153 SER A CA 16
ATOM 29246 C C . SER A 1 90 ? -10.293 6.029 -7.304 1.00 0.00 153 SER A C 16
ATOM 29247 O O . SER A 1 90 ? -11.157 5.326 -6.821 1.00 0.00 153 SER A O 16
ATOM 29255 N N . GLU A 1 91 ? -10.542 7.261 -7.674 1.00 0.00 154 GLU A N 16
ATOM 29256 C CA . GLU A 1 91 ? -11.909 7.839 -7.505 1.00 0.00 154 GLU A CA 16
ATOM 29257 C C . GLU A 1 91 ? -12.888 7.172 -8.471 1.00 0.00 154 GLU A C 16
ATOM 29258 O O . GLU A 1 91 ? -12.537 6.772 -9.567 1.00 0.00 154 GLU A O 16
ATOM 29270 N N . GLY A 1 92 ? -14.123 7.061 -8.062 1.00 0.00 155 GLY A N 16
ATOM 29271 C CA . GLY A 1 92 ? -15.170 6.431 -8.921 1.00 0.00 155 GLY A CA 16
ATOM 29272 C C . GLY A 1 92 ? -15.492 5.036 -8.382 1.00 0.00 155 GLY A C 16
ATOM 29273 O O . GLY A 1 92 ? -16.383 4.362 -8.862 1.00 0.00 155 GLY A O 16
ATOM 29277 N N . ILE A 1 93 ? -14.774 4.600 -7.379 1.00 0.00 156 ILE A N 16
ATOM 29278 C CA . ILE A 1 93 ? -15.033 3.251 -6.796 1.00 0.00 156 ILE A CA 16
ATOM 29279 C C . ILE A 1 93 ? -16.112 3.370 -5.719 1.00 0.00 156 ILE A C 16
ATOM 29280 O O . ILE A 1 93 ? -16.517 2.395 -5.115 1.00 0.00 156 ILE A O 16
ATOM 29296 N N . LYS A 1 94 ? -16.591 4.568 -5.486 1.00 0.00 157 LYS A N 16
ATOM 29297 C CA . LYS A 1 94 ? -17.655 4.778 -4.456 1.00 0.00 157 LYS A CA 16
ATOM 29298 C C . LYS A 1 94 ? -18.961 5.150 -5.145 1.00 0.00 157 LYS A C 16
ATOM 29299 O O . LYS A 1 94 ? -19.113 6.237 -5.673 1.00 0.00 157 LYS A O 16
ATOM 29318 N N . ARG A 1 95 ? -19.905 4.248 -5.133 1.00 0.00 158 ARG A N 16
ATOM 29319 C CA . ARG A 1 95 ? -21.227 4.506 -5.780 1.00 0.00 158 ARG A CA 16
ATOM 29320 C C . ARG A 1 95 ? -22.309 4.679 -4.701 1.00 0.00 158 ARG A C 16
ATOM 29321 O O . ARG A 1 95 ? -23.185 5.509 -4.835 1.00 0.00 158 ARG A O 16
ATOM 29342 N N . PRO A 1 96 ? -22.247 3.914 -3.634 1.00 0.00 159 PRO A N 16
ATOM 29343 C CA . PRO A 1 96 ? -23.248 4.014 -2.532 1.00 0.00 159 PRO A CA 16
ATOM 29344 C C . PRO A 1 96 ? -23.230 5.408 -1.892 1.00 0.00 159 PRO A C 16
ATOM 29345 O O . PRO A 1 96 ? -23.990 5.706 -0.990 1.00 0.00 159 PRO A O 16
ATOM 29356 N N . LYS A 1 97 ? -22.361 6.255 -2.370 1.00 0.00 160 LYS A N 16
ATOM 29357 C CA . LYS A 1 97 ? -22.262 7.637 -1.822 1.00 0.00 160 LYS A CA 16
ATOM 29358 C C . LYS A 1 97 ? -21.981 7.585 -0.317 1.00 0.00 160 LYS A C 16
ATOM 29359 O O . LYS A 1 97 ? -22.867 7.733 0.505 1.00 0.00 160 LYS A O 16
ATOM 29378 N N . LYS A 1 98 ? -20.738 7.381 0.032 1.00 0.00 161 LYS A N 16
ATOM 29379 C CA . LYS A 1 98 ? -20.335 7.322 1.468 1.00 0.00 161 LYS A CA 16
ATOM 29380 C C . LYS A 1 98 ? -21.147 6.260 2.213 1.00 0.00 161 LYS A C 16
ATOM 29381 O O . LYS A 1 98 ? -22.350 6.366 2.371 1.00 0.00 161 LYS A O 16
ATOM 29400 N N . LYS A 1 99 ? -20.480 5.232 2.666 1.00 0.00 162 LYS A N 16
ATOM 29401 C CA . LYS A 1 99 ? -21.171 4.137 3.401 1.00 0.00 162 LYS A CA 16
ATOM 29402 C C . LYS A 1 99 ? -21.539 4.590 4.813 1.00 0.00 162 LYS A C 16
ATOM 29403 O O . LYS A 1 99 ? -20.865 5.404 5.418 1.00 0.00 162 LYS A O 16
ATOM 29422 N N . VAL A 1 100 ? -22.615 4.057 5.333 1.00 0.00 163 VAL A N 16
ATOM 29423 C CA . VAL A 1 100 ? -23.078 4.426 6.705 1.00 0.00 163 VAL A CA 16
ATOM 29424 C C . VAL A 1 100 ? -22.987 3.205 7.624 1.00 0.00 163 VAL A C 16
ATOM 29425 O O . VAL A 1 100 ? -23.432 2.119 7.296 1.00 0.00 163 VAL A O 16
ATOM 29438 N N . SER A 1 101 ? -22.403 3.390 8.774 1.00 0.00 164 SER A N 16
ATOM 29439 C CA . SER A 1 101 ? -22.251 2.273 9.747 1.00 0.00 164 SER A CA 16
ATOM 29440 C C . SER A 1 101 ? -23.604 1.926 10.365 1.00 0.00 164 SER A C 16
ATOM 29441 O O . SER A 1 101 ? -24.451 2.778 10.569 1.00 0.00 164 SER A O 16
ATOM 29449 N N . VAL A 1 102 ? -23.803 0.673 10.670 1.00 0.00 165 VAL A N 16
ATOM 29450 C CA . VAL A 1 102 ? -25.089 0.236 11.282 1.00 0.00 165 VAL A CA 16
ATOM 29451 C C . VAL A 1 102 ? -24.942 0.209 12.801 1.00 0.00 165 VAL A C 16
ATOM 29452 O O . VAL A 1 102 ? -24.068 -0.441 13.344 1.00 0.00 165 VAL A O 16
ATOM 29465 N N . GLU A 1 103 ? -25.794 0.925 13.485 1.00 0.00 166 GLU A N 16
ATOM 29466 C CA . GLU A 1 103 ? -25.743 0.975 14.977 1.00 0.00 166 GLU A CA 16
ATOM 29467 C C . GLU A 1 103 ? -27.026 0.359 15.538 1.00 0.00 166 GLU A C 16
ATOM 29468 O O . GLU A 1 103 ? -27.335 0.489 16.707 1.00 0.00 166 GLU A O 16
ATOM 29480 N N . LEU A 1 104 ? -27.774 -0.322 14.705 1.00 0.00 167 LEU A N 16
ATOM 29481 C CA . LEU A 1 104 ? -29.040 -0.963 15.172 1.00 0.00 167 LEU A CA 16
ATOM 29482 C C . LEU A 1 104 ? -28.713 -2.349 15.727 1.00 0.00 167 LEU A C 16
ATOM 29483 O O . LEU A 1 104 ? -29.566 -3.043 16.249 1.00 0.00 167 LEU A O 16
ATOM 29499 N N . GLU A 1 105 ? -27.474 -2.752 15.619 1.00 0.00 168 GLU A N 16
ATOM 29500 C CA . GLU A 1 105 ? -27.063 -4.091 16.133 1.00 0.00 168 GLU A CA 16
ATOM 29501 C C . GLU A 1 105 ? -26.622 -3.973 17.595 1.00 0.00 168 GLU A C 16
ATOM 29502 O O . GLU A 1 105 ? -25.732 -3.215 17.933 1.00 0.00 168 GLU A O 16
ATOM 29514 N N . HIS A 1 106 ? -27.244 -4.731 18.458 1.00 0.00 169 HIS A N 16
ATOM 29515 C CA . HIS A 1 106 ? -26.885 -4.700 19.906 1.00 0.00 169 HIS A CA 16
ATOM 29516 C C . HIS A 1 106 ? -26.968 -6.125 20.462 1.00 0.00 169 HIS A C 16
ATOM 29517 O O . HIS A 1 106 ? -27.344 -6.341 21.599 1.00 0.00 169 HIS A O 16
ATOM 29531 N N . HIS A 1 107 ? -26.623 -7.103 19.656 1.00 0.00 170 HIS A N 16
ATOM 29532 C CA . HIS A 1 107 ? -26.673 -8.530 20.115 1.00 0.00 170 HIS A CA 16
ATOM 29533 C C . HIS A 1 107 ? -25.412 -9.271 19.649 1.00 0.00 170 HIS A C 16
ATOM 29534 O O . HIS A 1 107 ? -24.958 -9.112 18.530 1.00 0.00 170 HIS A O 16
ATOM 29548 N N . HIS A 1 108 ? -24.845 -10.080 20.510 1.00 0.00 171 HIS A N 16
ATOM 29549 C CA . HIS A 1 108 ? -23.610 -10.842 20.147 1.00 0.00 171 HIS A CA 16
ATOM 29550 C C . HIS A 1 108 ? -23.580 -12.184 20.893 1.00 0.00 171 HIS A C 16
ATOM 29551 O O . HIS A 1 108 ? -24.080 -12.305 21.998 1.00 0.00 171 HIS A O 16
ATOM 29565 N N . HIS A 1 109 ? -22.988 -13.188 20.296 1.00 0.00 172 HIS A N 16
ATOM 29566 C CA . HIS A 1 109 ? -22.906 -14.527 20.955 1.00 0.00 172 HIS A CA 16
ATOM 29567 C C . HIS A 1 109 ? -21.633 -15.252 20.502 1.00 0.00 172 HIS A C 16
ATOM 29568 O O . HIS A 1 109 ? -21.420 -15.488 19.326 1.00 0.00 172 HIS A O 16
ATOM 29582 N N . HIS A 1 110 ? -20.791 -15.610 21.436 1.00 0.00 173 HIS A N 16
ATOM 29583 C CA . HIS A 1 110 ? -19.530 -16.327 21.088 1.00 0.00 173 HIS A CA 16
ATOM 29584 C C . HIS A 1 110 ? -19.836 -17.817 20.898 1.00 0.00 173 HIS A C 16
ATOM 29585 O O . HIS A 1 110 ? -19.065 -18.557 20.315 1.00 0.00 173 HIS A O 16
ATOM 29599 N N . HIS A 1 111 ? -20.967 -18.252 21.388 1.00 0.00 174 HIS A N 16
ATOM 29600 C CA . HIS A 1 111 ? -21.360 -19.686 21.249 1.00 0.00 174 HIS A CA 16
ATOM 29601 C C . HIS A 1 111 ? -20.240 -20.591 21.769 1.00 0.00 174 HIS A C 16
ATOM 29602 O O . HIS A 1 111 ? -19.574 -21.208 20.955 1.00 0.00 174 HIS A O 16
ATOM 29617 N N . THR A 1 1 ? 12.923 4.738 -6.513 1.00 0.00 64 THR A N 17
ATOM 29618 C CA . THR A 1 1 ? 11.734 4.152 -7.194 1.00 0.00 64 THR A CA 17
ATOM 29619 C C . THR A 1 1 ? 10.492 4.331 -6.315 1.00 0.00 64 THR A C 17
ATOM 29620 O O . THR A 1 1 ? 10.523 4.997 -5.299 1.00 0.00 64 THR A O 17
ATOM 29631 N N . PHE A 1 2 ? 9.398 3.734 -6.707 1.00 0.00 65 PHE A N 17
ATOM 29632 C CA . PHE A 1 2 ? 8.140 3.853 -5.916 1.00 0.00 65 PHE A CA 17
ATOM 29633 C C . PHE A 1 2 ? 8.319 3.181 -4.549 1.00 0.00 65 PHE A C 17
ATOM 29634 O O . PHE A 1 2 ? 7.754 3.599 -3.559 1.00 0.00 65 PHE A O 17
ATOM 29651 N N . LYS A 1 3 ? 9.094 2.135 -4.494 1.00 0.00 66 LYS A N 17
ATOM 29652 C CA . LYS A 1 3 ? 9.306 1.429 -3.198 1.00 0.00 66 LYS A CA 17
ATOM 29653 C C . LYS A 1 3 ? 9.948 2.385 -2.189 1.00 0.00 66 LYS A C 17
ATOM 29654 O O . LYS A 1 3 ? 9.578 2.425 -1.033 1.00 0.00 66 LYS A O 17
ATOM 29673 N N . GLN A 1 4 ? 10.909 3.153 -2.618 1.00 0.00 67 GLN A N 17
ATOM 29674 C CA . GLN A 1 4 ? 11.573 4.106 -1.686 1.00 0.00 67 GLN A CA 17
ATOM 29675 C C . GLN A 1 4 ? 10.528 5.084 -1.145 1.00 0.00 67 GLN A C 17
ATOM 29676 O O . GLN A 1 4 ? 10.527 5.436 0.019 1.00 0.00 67 GLN A O 17
ATOM 29690 N N . VAL A 1 5 ? 9.637 5.522 -1.988 1.00 0.00 68 VAL A N 17
ATOM 29691 C CA . VAL A 1 5 ? 8.580 6.471 -1.543 1.00 0.00 68 VAL A CA 17
ATOM 29692 C C . VAL A 1 5 ? 7.681 5.777 -0.514 1.00 0.00 68 VAL A C 17
ATOM 29693 O O . VAL A 1 5 ? 7.332 6.338 0.506 1.00 0.00 68 VAL A O 17
ATOM 29706 N N . ALA A 1 6 ? 7.303 4.555 -0.781 1.00 0.00 69 ALA A N 17
ATOM 29707 C CA . ALA A 1 6 ? 6.430 3.812 0.172 1.00 0.00 69 ALA A CA 17
ATOM 29708 C C . ALA A 1 6 ? 7.178 3.606 1.493 1.00 0.00 69 ALA A C 17
ATOM 29709 O O . ALA A 1 6 ? 6.610 3.693 2.564 1.00 0.00 69 ALA A O 17
ATOM 29716 N N . ASP A 1 7 ? 8.450 3.331 1.420 1.00 0.00 70 ASP A N 17
ATOM 29717 C CA . ASP A 1 7 ? 9.248 3.117 2.660 1.00 0.00 70 ASP A CA 17
ATOM 29718 C C . ASP A 1 7 ? 9.286 4.412 3.478 1.00 0.00 70 ASP A C 17
ATOM 29719 O O . ASP A 1 7 ? 9.175 4.402 4.688 1.00 0.00 70 ASP A O 17
ATOM 29728 N N . ASP A 1 8 ? 9.457 5.527 2.822 1.00 0.00 71 ASP A N 17
ATOM 29729 C CA . ASP A 1 8 ? 9.514 6.828 3.551 1.00 0.00 71 ASP A CA 17
ATOM 29730 C C . ASP A 1 8 ? 8.180 7.091 4.253 1.00 0.00 71 ASP A C 17
ATOM 29731 O O . ASP A 1 8 ? 8.133 7.481 5.404 1.00 0.00 71 ASP A O 17
ATOM 29740 N N . TRP A 1 9 ? 7.096 6.890 3.561 1.00 0.00 72 TRP A N 17
ATOM 29741 C CA . TRP A 1 9 ? 5.761 7.134 4.171 1.00 0.00 72 TRP A CA 17
ATOM 29742 C C . TRP A 1 9 ? 5.528 6.128 5.297 1.00 0.00 72 TRP A C 17
ATOM 29743 O O . TRP A 1 9 ? 4.995 6.451 6.339 1.00 0.00 72 TRP A O 17
ATOM 29764 N N . LEU A 1 10 ? 5.905 4.901 5.082 1.00 0.00 73 LEU A N 17
ATOM 29765 C CA . LEU A 1 10 ? 5.684 3.862 6.127 1.00 0.00 73 LEU A CA 17
ATOM 29766 C C . LEU A 1 10 ? 6.495 4.215 7.378 1.00 0.00 73 LEU A C 17
ATOM 29767 O O . LEU A 1 10 ? 6.015 4.135 8.492 1.00 0.00 73 LEU A O 17
ATOM 29783 N N . LYS A 1 11 ? 7.728 4.595 7.198 1.00 0.00 74 LYS A N 17
ATOM 29784 C CA . LYS A 1 11 ? 8.579 4.942 8.365 1.00 0.00 74 LYS A CA 17
ATOM 29785 C C . LYS A 1 11 ? 7.971 6.138 9.095 1.00 0.00 74 LYS A C 17
ATOM 29786 O O . LYS A 1 11 ? 7.896 6.169 10.308 1.00 0.00 74 LYS A O 17
ATOM 29805 N N . GLN A 1 12 ? 7.543 7.122 8.361 1.00 0.00 75 GLN A N 17
ATOM 29806 C CA . GLN A 1 12 ? 6.940 8.321 8.998 1.00 0.00 75 GLN A CA 17
ATOM 29807 C C . GLN A 1 12 ? 5.609 7.939 9.651 1.00 0.00 75 GLN A C 17
ATOM 29808 O O . GLN A 1 12 ? 5.271 8.406 10.720 1.00 0.00 75 GLN A O 17
ATOM 29822 N N . TYR A 1 13 ? 4.848 7.098 9.008 1.00 0.00 76 TYR A N 17
ATOM 29823 C CA . TYR A 1 13 ? 3.537 6.685 9.580 1.00 0.00 76 TYR A CA 17
ATOM 29824 C C . TYR A 1 13 ? 3.776 5.730 10.750 1.00 0.00 76 TYR A C 17
ATOM 29825 O O . TYR A 1 13 ? 2.890 5.451 11.534 1.00 0.00 76 TYR A O 17
ATOM 29843 N N . ALA A 1 14 ? 4.971 5.224 10.870 1.00 0.00 77 ALA A N 17
ATOM 29844 C CA . ALA A 1 14 ? 5.279 4.287 11.986 1.00 0.00 77 ALA A CA 17
ATOM 29845 C C . ALA A 1 14 ? 5.422 5.080 13.290 1.00 0.00 77 ALA A C 17
ATOM 29846 O O . ALA A 1 14 ? 5.563 4.520 14.359 1.00 0.00 77 ALA A O 17
ATOM 29853 N N . ASN A 1 15 ? 5.401 6.385 13.204 1.00 0.00 78 ASN A N 17
ATOM 29854 C CA . ASN A 1 15 ? 5.553 7.227 14.424 1.00 0.00 78 ASN A CA 17
ATOM 29855 C C . ASN A 1 15 ? 4.194 7.475 15.080 1.00 0.00 78 ASN A C 17
ATOM 29856 O O . ASN A 1 15 ? 3.172 7.511 14.426 1.00 0.00 78 ASN A O 17
ATOM 29867 N N . ASP A 1 16 ? 4.192 7.654 16.376 1.00 0.00 79 ASP A N 17
ATOM 29868 C CA . ASP A 1 16 ? 2.921 7.913 17.115 1.00 0.00 79 ASP A CA 17
ATOM 29869 C C . ASP A 1 16 ? 2.018 6.682 17.020 1.00 0.00 79 ASP A C 17
ATOM 29870 O O . ASP A 1 16 ? 0.820 6.759 17.221 1.00 0.00 79 ASP A O 17
ATOM 29879 N N . VAL A 1 17 ? 2.584 5.540 16.725 1.00 0.00 80 VAL A N 17
ATOM 29880 C CA . VAL A 1 17 ? 1.764 4.295 16.628 1.00 0.00 80 VAL A CA 17
ATOM 29881 C C . VAL A 1 17 ? 2.559 3.103 17.172 1.00 0.00 80 VAL A C 17
ATOM 29882 O O . VAL A 1 17 ? 3.775 3.103 17.188 1.00 0.00 80 VAL A O 17
ATOM 29895 N N . LYS A 1 18 ? 1.872 2.087 17.616 1.00 0.00 81 LYS A N 17
ATOM 29896 C CA . LYS A 1 18 ? 2.564 0.889 18.160 1.00 0.00 81 LYS A CA 17
ATOM 29897 C C . LYS A 1 18 ? 3.271 0.125 17.034 1.00 0.00 81 LYS A C 17
ATOM 29898 O O . LYS A 1 18 ? 2.794 0.050 15.918 1.00 0.00 81 LYS A O 17
ATOM 29917 N N . VAL A 1 19 ? 4.407 -0.445 17.331 1.00 0.00 82 VAL A N 17
ATOM 29918 C CA . VAL A 1 19 ? 5.164 -1.213 16.304 1.00 0.00 82 VAL A CA 17
ATOM 29919 C C . VAL A 1 19 ? 4.374 -2.474 15.922 1.00 0.00 82 VAL A C 17
ATOM 29920 O O . VAL A 1 19 ? 4.509 -3.002 14.838 1.00 0.00 82 VAL A O 17
ATOM 29933 N N . SER A 1 20 ? 3.566 -2.967 16.821 1.00 0.00 83 SER A N 17
ATOM 29934 C CA . SER A 1 20 ? 2.778 -4.198 16.525 1.00 0.00 83 SER A CA 17
ATOM 29935 C C . SER A 1 20 ? 1.859 -3.956 15.323 1.00 0.00 83 SER A C 17
ATOM 29936 O O . SER A 1 20 ? 1.786 -4.755 14.407 1.00 0.00 83 SER A O 17
ATOM 29944 N N . SER A 1 21 ? 1.159 -2.855 15.321 1.00 0.00 84 SER A N 17
ATOM 29945 C CA . SER A 1 21 ? 0.243 -2.551 14.185 1.00 0.00 84 SER A CA 17
ATOM 29946 C C . SER A 1 21 ? 1.063 -2.230 12.934 1.00 0.00 84 SER A C 17
ATOM 29947 O O . SER A 1 21 ? 0.717 -2.612 11.834 1.00 0.00 84 SER A O 17
ATOM 29955 N N . VAL A 1 22 ? 2.147 -1.527 13.099 1.00 0.00 85 VAL A N 17
ATOM 29956 C CA . VAL A 1 22 ? 2.997 -1.172 11.929 1.00 0.00 85 VAL A CA 17
ATOM 29957 C C . VAL A 1 22 ? 3.633 -2.440 11.364 1.00 0.00 85 VAL A C 17
ATOM 29958 O O . VAL A 1 22 ? 3.726 -2.622 10.167 1.00 0.00 85 VAL A O 17
ATOM 29971 N N . ARG A 1 23 ? 4.092 -3.312 12.216 1.00 0.00 86 ARG A N 17
ATOM 29972 C CA . ARG A 1 23 ? 4.737 -4.560 11.726 1.00 0.00 86 ARG A CA 17
ATOM 29973 C C . ARG A 1 23 ? 3.760 -5.307 10.821 1.00 0.00 86 ARG A C 17
ATOM 29974 O O . ARG A 1 23 ? 4.105 -5.758 9.745 1.00 0.00 86 ARG A O 17
ATOM 29995 N N . ALA A 1 24 ? 2.535 -5.434 11.246 1.00 0.00 87 ALA A N 17
ATOM 29996 C CA . ALA A 1 24 ? 1.534 -6.142 10.410 1.00 0.00 87 ALA A CA 17
ATOM 29997 C C . ALA A 1 24 ? 1.178 -5.262 9.210 1.00 0.00 87 ALA A C 17
ATOM 29998 O O . ALA A 1 24 ? 0.690 -5.727 8.197 1.00 0.00 87 ALA A O 17
ATOM 30005 N N . ARG A 1 25 ? 1.415 -3.986 9.323 1.00 0.00 88 ARG A N 17
ATOM 30006 C CA . ARG A 1 25 ? 1.094 -3.065 8.201 1.00 0.00 88 ARG A CA 17
ATOM 30007 C C . ARG A 1 25 ? 2.215 -3.137 7.164 1.00 0.00 88 ARG A C 17
ATOM 30008 O O . ARG A 1 25 ? 1.985 -3.035 5.976 1.00 0.00 88 ARG A O 17
ATOM 30029 N N . GLU A 1 26 ? 3.433 -3.295 7.613 1.00 0.00 89 GLU A N 17
ATOM 30030 C CA . GLU A 1 26 ? 4.580 -3.363 6.663 1.00 0.00 89 GLU A CA 17
ATOM 30031 C C . GLU A 1 26 ? 4.451 -4.620 5.804 1.00 0.00 89 GLU A C 17
ATOM 30032 O O . GLU A 1 26 ? 4.582 -4.578 4.597 1.00 0.00 89 GLU A O 17
ATOM 30044 N N . LYS A 1 27 ? 4.196 -5.739 6.424 1.00 0.00 90 LYS A N 17
ATOM 30045 C CA . LYS A 1 27 ? 4.060 -7.002 5.649 1.00 0.00 90 LYS A CA 17
ATOM 30046 C C . LYS A 1 27 ? 2.812 -6.905 4.764 1.00 0.00 90 LYS A C 17
ATOM 30047 O O . LYS A 1 27 ? 2.748 -7.469 3.689 1.00 0.00 90 LYS A O 17
ATOM 30066 N N . ALA A 1 28 ? 1.809 -6.208 5.231 1.00 0.00 91 ALA A N 17
ATOM 30067 C CA . ALA A 1 28 ? 0.551 -6.081 4.445 1.00 0.00 91 ALA A CA 17
ATOM 30068 C C . ALA A 1 28 ? 0.844 -5.395 3.109 1.00 0.00 91 ALA A C 17
ATOM 30069 O O . ALA A 1 28 ? 0.320 -5.771 2.078 1.00 0.00 91 ALA A O 17
ATOM 30076 N N . ILE A 1 29 ? 1.676 -4.390 3.119 1.00 0.00 92 ILE A N 17
ATOM 30077 C CA . ILE A 1 29 ? 2.005 -3.678 1.848 1.00 0.00 92 ILE A CA 17
ATOM 30078 C C . ILE A 1 29 ? 3.139 -4.414 1.126 1.00 0.00 92 ILE A C 17
ATOM 30079 O O . ILE A 1 29 ? 3.390 -4.196 -0.041 1.00 0.00 92 ILE A O 17
ATOM 30095 N N . GLN A 1 30 ? 3.835 -5.272 1.821 1.00 0.00 93 GLN A N 17
ATOM 30096 C CA . GLN A 1 30 ? 4.964 -6.012 1.183 1.00 0.00 93 GLN A CA 17
ATOM 30097 C C . GLN A 1 30 ? 4.443 -6.794 -0.021 1.00 0.00 93 GLN A C 17
ATOM 30098 O O . GLN A 1 30 ? 5.086 -6.875 -1.049 1.00 0.00 93 GLN A O 17
ATOM 30112 N N . HIS A 1 31 ? 3.282 -7.369 0.097 1.00 0.00 94 HIS A N 17
ATOM 30113 C CA . HIS A 1 31 ? 2.716 -8.138 -1.043 1.00 0.00 94 HIS A CA 17
ATOM 30114 C C . HIS A 1 31 ? 2.440 -7.172 -2.195 1.00 0.00 94 HIS A C 17
ATOM 30115 O O . HIS A 1 31 ? 2.682 -7.470 -3.348 1.00 0.00 94 HIS A O 17
ATOM 30129 N N . ALA A 1 32 ? 1.933 -6.011 -1.883 1.00 0.00 95 ALA A N 17
ATOM 30130 C CA . ALA A 1 32 ? 1.638 -5.010 -2.946 1.00 0.00 95 ALA A CA 17
ATOM 30131 C C . ALA A 1 32 ? 2.950 -4.560 -3.598 1.00 0.00 95 ALA A C 17
ATOM 30132 O O . ALA A 1 32 ? 3.047 -4.428 -4.802 1.00 0.00 95 ALA A O 17
ATOM 30139 N N . ILE A 1 33 ? 3.960 -4.329 -2.808 1.00 0.00 96 ILE A N 17
ATOM 30140 C CA . ILE A 1 33 ? 5.265 -3.886 -3.372 1.00 0.00 96 ILE A CA 17
ATOM 30141 C C . ILE A 1 33 ? 5.810 -4.986 -4.285 1.00 0.00 96 ILE A C 17
ATOM 30142 O O . ILE A 1 33 ? 6.316 -4.727 -5.359 1.00 0.00 96 ILE A O 17
ATOM 30158 N N . GLU A 1 34 ? 5.707 -6.215 -3.862 1.00 0.00 97 GLU A N 17
ATOM 30159 C CA . GLU A 1 34 ? 6.213 -7.340 -4.698 1.00 0.00 97 GLU A CA 17
ATOM 30160 C C . GLU A 1 34 ? 5.452 -7.363 -6.029 1.00 0.00 97 GLU A C 17
ATOM 30161 O O . GLU A 1 34 ? 6.018 -7.602 -7.079 1.00 0.00 97 GLU A O 17
ATOM 30173 N N . ARG A 1 35 ? 4.169 -7.115 -5.992 1.00 0.00 98 ARG A N 17
ATOM 30174 C CA . ARG A 1 35 ? 3.364 -7.118 -7.248 1.00 0.00 98 ARG A CA 17
ATOM 30175 C C . ARG A 1 35 ? 3.812 -5.960 -8.144 1.00 0.00 98 ARG A C 17
ATOM 30176 O O . ARG A 1 35 ? 3.881 -6.083 -9.351 1.00 0.00 98 ARG A O 17
ATOM 30197 N N . PHE A 1 36 ? 4.116 -4.832 -7.557 1.00 0.00 99 PHE A N 17
ATOM 30198 C CA . PHE A 1 36 ? 4.557 -3.659 -8.365 1.00 0.00 99 PHE A CA 17
ATOM 30199 C C . PHE A 1 36 ? 6.078 -3.701 -8.531 1.00 0.00 99 PHE A C 17
ATOM 30200 O O . PHE A 1 36 ? 6.697 -2.744 -8.952 1.00 0.00 99 PHE A O 17
ATOM 30217 N N . ASN A 1 37 ? 6.685 -4.810 -8.205 1.00 0.00 100 ASN A N 17
ATOM 30218 C CA . ASN A 1 37 ? 8.163 -4.922 -8.345 1.00 0.00 100 ASN A CA 17
ATOM 30219 C C . ASN A 1 37 ? 8.551 -4.790 -9.821 1.00 0.00 100 ASN A C 17
ATOM 30220 O O . ASN A 1 37 ? 9.518 -4.134 -10.159 1.00 0.00 100 ASN A O 17
ATOM 30231 N N . THR A 1 38 ? 7.803 -5.412 -10.700 1.00 0.00 101 THR A N 17
ATOM 30232 C CA . THR A 1 38 ? 8.115 -5.329 -12.161 1.00 0.00 1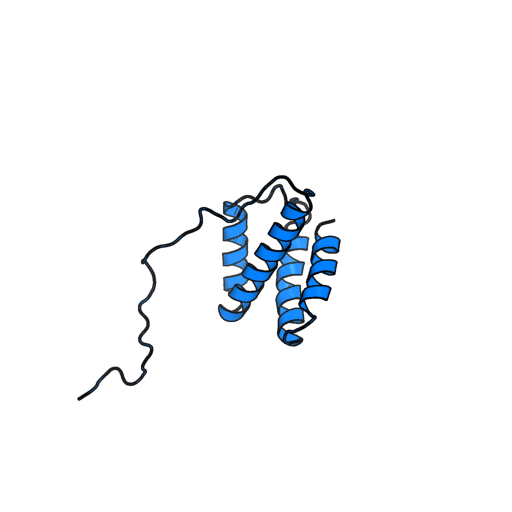01 THR A CA 17
ATOM 30233 C C . THR A 1 38 ? 7.125 -4.384 -12.834 1.00 0.00 101 THR A C 17
ATOM 30234 O O . THR A 1 38 ? 7.323 -3.973 -13.959 1.00 0.00 101 THR A O 17
ATOM 30245 N N . LYS A 1 39 ? 6.058 -4.034 -12.153 1.00 0.00 102 LYS A N 17
ATOM 30246 C CA . LYS A 1 39 ? 5.049 -3.105 -12.751 1.00 0.00 102 LYS A CA 17
ATOM 30247 C C . LYS A 1 39 ? 5.169 -1.724 -12.078 1.00 0.00 102 LYS A C 17
ATOM 30248 O O . LYS A 1 39 ? 4.800 -1.571 -10.931 1.00 0.00 102 LYS A O 17
ATOM 30267 N N . PRO A 1 40 ? 5.673 -0.719 -12.768 1.00 0.00 103 PRO A N 17
ATOM 30268 C CA . PRO A 1 40 ? 5.820 0.647 -12.184 1.00 0.00 103 PRO A CA 17
ATOM 30269 C C . PRO A 1 40 ? 4.532 1.141 -11.504 1.00 0.00 103 PRO A C 17
ATOM 30270 O O . PRO A 1 40 ? 3.434 0.810 -11.903 1.00 0.00 103 PRO A O 17
ATOM 30281 N N . ILE A 1 41 ? 4.672 1.925 -10.469 1.00 0.00 104 ILE A N 17
ATOM 30282 C CA . ILE A 1 41 ? 3.476 2.439 -9.745 1.00 0.00 104 ILE A CA 17
ATOM 30283 C C . ILE A 1 41 ? 2.510 3.074 -10.751 1.00 0.00 104 ILE A C 17
ATOM 30284 O O . ILE A 1 41 ? 1.308 3.062 -10.572 1.00 0.00 104 ILE A O 17
ATOM 30300 N N . GLN A 1 42 ? 3.033 3.636 -11.803 1.00 0.00 105 GLN A N 17
ATOM 30301 C CA . GLN A 1 42 ? 2.161 4.282 -12.824 1.00 0.00 105 GLN A CA 17
ATOM 30302 C C . GLN A 1 42 ? 1.266 3.227 -13.490 1.00 0.00 105 GLN A C 17
ATOM 30303 O O . GLN A 1 42 ? 0.376 3.546 -14.251 1.00 0.00 105 GLN A O 17
ATOM 30317 N N . THR A 1 43 ? 1.497 1.966 -13.218 1.00 0.00 106 THR A N 17
ATOM 30318 C CA . THR A 1 43 ? 0.661 0.901 -13.848 1.00 0.00 106 THR A CA 17
ATOM 30319 C C . THR A 1 43 ? -0.552 0.595 -12.965 1.00 0.00 106 THR A C 17
ATOM 30320 O O . THR A 1 43 ? -1.310 -0.318 -13.233 1.00 0.00 106 THR A O 17
ATOM 30331 N N . ILE A 1 44 ? -0.757 1.350 -11.918 1.00 0.00 107 ILE A N 17
ATOM 30332 C CA . ILE A 1 44 ? -1.935 1.085 -11.045 1.00 0.00 107 ILE A CA 17
ATOM 30333 C C . ILE A 1 44 ? -3.185 1.688 -11.690 1.00 0.00 107 ILE A C 17
ATOM 30334 O O . ILE A 1 44 ? -3.270 2.884 -11.895 1.00 0.00 107 ILE A O 17
ATOM 30350 N N . LYS A 1 45 ? -4.155 0.865 -12.007 1.00 0.00 108 LYS A N 17
ATOM 30351 C CA . LYS A 1 45 ? -5.411 1.363 -12.642 1.00 0.00 108 LYS A CA 17
ATOM 30352 C C . LYS A 1 45 ? -6.594 1.139 -11.696 1.00 0.00 108 LYS A C 17
ATOM 30353 O O . LYS A 1 45 ? -6.437 0.690 -10.578 1.00 0.00 108 LYS A O 17
ATOM 30372 N N . LYS A 1 46 ? -7.776 1.458 -12.142 1.00 0.00 109 LYS A N 17
ATOM 30373 C CA . LYS A 1 46 ? -8.983 1.277 -11.289 1.00 0.00 109 LYS A CA 17
ATOM 30374 C C . LYS A 1 46 ? -9.203 -0.213 -10.993 1.00 0.00 109 LYS A C 17
ATOM 30375 O O . LYS A 1 46 ? -9.489 -0.603 -9.878 1.00 0.00 109 LYS A O 17
ATOM 30394 N N . HIS A 1 47 ? -9.085 -1.046 -11.989 1.00 0.00 110 HIS A N 17
ATOM 30395 C CA . HIS A 1 47 ? -9.296 -2.505 -11.771 1.00 0.00 110 HIS A CA 17
ATOM 30396 C C . HIS A 1 47 ? -8.170 -3.068 -10.898 1.00 0.00 110 HIS A C 17
ATOM 30397 O O . HIS A 1 47 ? -8.392 -3.876 -10.019 1.00 0.00 110 HIS A O 17
ATOM 30411 N N . ASP A 1 48 ? -6.960 -2.654 -11.152 1.00 0.00 111 ASP A N 17
ATOM 30412 C CA . ASP A 1 48 ? -5.806 -3.162 -10.357 1.00 0.00 111 ASP A CA 17
ATOM 30413 C C . ASP A 1 48 ? -5.954 -2.736 -8.893 1.00 0.00 111 ASP A C 17
ATOM 30414 O O . ASP A 1 48 ? -5.706 -3.501 -7.981 1.00 0.00 111 ASP A O 17
ATOM 30423 N N . TYR A 1 49 ? -6.347 -1.513 -8.661 1.00 0.00 112 TYR A N 17
ATOM 30424 C CA . TYR A 1 49 ? -6.505 -1.028 -7.259 1.00 0.00 112 TYR A CA 17
ATOM 30425 C C . TYR A 1 49 ? -7.583 -1.856 -6.553 1.00 0.00 112 TYR A C 17
ATOM 30426 O O . TYR A 1 49 ? -7.404 -2.316 -5.442 1.00 0.00 112 TYR A O 17
ATOM 30444 N N . GLN A 1 50 ? -8.703 -2.046 -7.194 1.00 0.00 113 GLN A N 17
ATOM 30445 C CA . GLN A 1 50 ? -9.798 -2.845 -6.576 1.00 0.00 113 GLN A CA 17
ATOM 30446 C C . GLN A 1 50 ? -9.320 -4.287 -6.404 1.00 0.00 113 GLN A C 17
ATOM 30447 O O . GLN A 1 50 ? -9.621 -4.947 -5.427 1.00 0.00 113 GLN A O 17
ATOM 30461 N N . ARG A 1 51 ? -8.570 -4.777 -7.350 1.00 0.00 114 ARG A N 17
ATOM 30462 C CA . ARG A 1 51 ? -8.055 -6.171 -7.260 1.00 0.00 114 ARG A CA 17
ATOM 30463 C C . ARG A 1 51 ? -7.190 -6.307 -6.004 1.00 0.00 114 ARG A C 17
ATOM 30464 O O . ARG A 1 51 ? -7.278 -7.273 -5.272 1.00 0.00 114 ARG A O 17
ATOM 30485 N N . PHE A 1 52 ? -6.357 -5.338 -5.751 1.00 0.00 115 PHE A N 17
ATOM 30486 C CA . PHE A 1 52 ? -5.484 -5.390 -4.544 1.00 0.00 115 PHE A CA 17
ATOM 30487 C C . PHE A 1 52 ? -6.344 -5.395 -3.279 1.00 0.00 115 PHE A C 17
ATOM 30488 O O . PHE A 1 52 ? -6.088 -6.132 -2.351 1.00 0.00 115 PHE A O 17
ATOM 30505 N N . VAL A 1 53 ? -7.348 -4.562 -3.229 1.00 0.00 116 VAL A N 17
ATOM 30506 C CA . VAL A 1 53 ? -8.214 -4.495 -2.015 1.00 0.00 116 VAL A CA 17
ATOM 30507 C C . VAL A 1 53 ? -8.858 -5.865 -1.767 1.00 0.00 116 VAL A C 17
ATOM 30508 O O . VAL A 1 53 ? -8.876 -6.368 -0.661 1.00 0.00 116 VAL A O 17
ATOM 30521 N N . ASP A 1 54 ? -9.390 -6.466 -2.794 1.00 0.00 117 ASP A N 17
ATOM 30522 C CA . ASP A 1 54 ? -10.037 -7.802 -2.638 1.00 0.00 117 ASP A CA 17
ATOM 30523 C C . ASP A 1 54 ? -8.980 -8.852 -2.271 1.00 0.00 117 ASP A C 17
ATOM 30524 O O . ASP A 1 54 ? -9.237 -9.769 -1.515 1.00 0.00 117 ASP A O 17
ATOM 30533 N N . ASP A 1 55 ? -7.799 -8.735 -2.816 1.00 0.00 118 ASP A N 17
ATOM 30534 C CA . ASP A 1 55 ? -6.730 -9.733 -2.512 1.00 0.00 118 ASP A CA 17
ATOM 30535 C C . ASP A 1 55 ? -6.409 -9.715 -1.013 1.00 0.00 118 ASP A C 17
ATOM 30536 O O . ASP A 1 55 ? -6.294 -10.746 -0.380 1.00 0.00 118 ASP A O 17
ATOM 30545 N N . ILE A 1 56 ? -6.256 -8.549 -0.442 1.00 0.00 119 ILE A N 17
ATOM 30546 C CA . ILE A 1 56 ? -5.933 -8.468 1.012 1.00 0.00 119 ILE A CA 17
ATOM 30547 C C . ILE A 1 56 ? -7.180 -8.786 1.842 1.00 0.00 119 ILE A C 17
ATOM 30548 O O . ILE A 1 56 ? -7.094 -9.199 2.981 1.00 0.00 119 ILE A O 17
ATOM 30564 N N . SER A 1 57 ? -8.339 -8.584 1.283 1.00 0.00 120 SER A N 17
ATOM 30565 C CA . SER A 1 57 ? -9.588 -8.865 2.043 1.00 0.00 120 SER A CA 17
ATOM 30566 C C . SER A 1 57 ? -9.639 -10.348 2.414 1.00 0.00 120 SER A C 17
ATOM 30567 O O . SER A 1 57 ? -10.041 -10.718 3.500 1.00 0.00 120 SER A O 17
ATOM 30575 N N . ALA A 1 58 ? -9.243 -11.200 1.511 1.00 0.00 121 ALA A N 17
ATOM 30576 C CA . ALA A 1 58 ? -9.272 -12.663 1.794 1.00 0.00 121 ALA A CA 17
ATOM 30577 C C . ALA A 1 58 ? -8.076 -13.054 2.666 1.00 0.00 121 ALA A C 17
ATOM 30578 O O . ALA A 1 58 ? -7.990 -14.167 3.148 1.00 0.00 121 ALA A O 17
ATOM 30585 N N . GLN A 1 59 ? -7.146 -12.150 2.868 1.00 0.00 122 GLN A N 17
ATOM 30586 C CA . GLN A 1 59 ? -5.946 -12.462 3.705 1.00 0.00 122 GLN A CA 17
ATOM 30587 C C . GLN A 1 59 ? -6.051 -11.721 5.035 1.00 0.00 122 GLN A C 17
ATOM 30588 O O . GLN A 1 59 ? -5.424 -12.089 6.011 1.00 0.00 122 GLN A O 17
ATOM 30602 N N . TYR A 1 60 ? -6.838 -10.674 5.082 1.00 0.00 123 TYR A N 17
ATOM 30603 C CA . TYR A 1 60 ? -6.987 -9.893 6.349 1.00 0.00 123 TYR A CA 17
ATOM 30604 C C . TYR A 1 60 ? -8.454 -9.542 6.582 1.00 0.00 123 TYR A C 17
ATOM 30605 O O . TYR A 1 60 ? -9.257 -9.521 5.672 1.00 0.00 123 TYR A O 17
ATOM 30623 N N . SER A 1 61 ? -8.805 -9.270 7.808 1.00 0.00 124 SER A N 17
ATOM 30624 C CA . SER A 1 61 ? -10.213 -8.921 8.129 1.00 0.00 124 SER A CA 17
ATOM 30625 C C . SER A 1 61 ? -10.597 -7.589 7.471 1.00 0.00 124 SER A C 17
ATOM 30626 O O . SER A 1 61 ? -9.761 -6.752 7.197 1.00 0.00 124 SER A O 17
ATOM 30634 N N . LYS A 1 62 ? -11.861 -7.395 7.218 1.00 0.00 125 LYS A N 17
ATOM 30635 C CA . LYS A 1 62 ? -12.327 -6.131 6.576 1.00 0.00 125 LYS A CA 17
ATOM 30636 C C . LYS A 1 62 ? -11.933 -4.934 7.448 1.00 0.00 125 LYS A C 17
ATOM 30637 O O . LYS A 1 62 ? -11.621 -3.867 6.956 1.00 0.00 125 LYS A O 17
ATOM 30656 N N . ASN A 1 63 ? -11.953 -5.102 8.740 1.00 0.00 126 ASN A N 17
ATOM 30657 C CA . ASN A 1 63 ? -11.583 -3.977 9.647 1.00 0.00 126 ASN A CA 17
ATOM 30658 C C . ASN A 1 63 ? -10.129 -3.566 9.386 1.00 0.00 126 ASN A C 17
ATOM 30659 O O . ASN A 1 63 ? -9.792 -2.398 9.372 1.00 0.00 126 ASN A O 17
ATOM 30670 N N . TYR A 1 64 ? -9.264 -4.524 9.197 1.00 0.00 127 TYR A N 17
ATOM 30671 C CA . TYR A 1 64 ? -7.828 -4.206 8.949 1.00 0.00 127 TYR A CA 17
ATOM 30672 C C . TYR A 1 64 ? -7.657 -3.674 7.521 1.00 0.00 127 TYR A C 17
ATOM 30673 O O . TYR A 1 64 ? -6.752 -2.916 7.231 1.00 0.00 127 TYR A O 17
ATOM 30691 N N . VAL A 1 65 ? -8.519 -4.074 6.628 1.00 0.00 128 VAL A N 17
ATOM 30692 C CA . VAL A 1 65 ? -8.419 -3.610 5.212 1.00 0.00 128 VAL A CA 17
ATOM 30693 C C . VAL A 1 65 ? -8.597 -2.090 5.152 1.00 0.00 128 VAL A C 17
ATOM 30694 O O . VAL A 1 65 ? -7.891 -1.396 4.448 1.00 0.00 128 VAL A O 17
ATOM 30707 N N . ASP A 1 66 ? -9.552 -1.573 5.869 1.00 0.00 129 ASP A N 17
ATOM 30708 C CA . ASP A 1 66 ? -9.792 -0.103 5.841 1.00 0.00 129 ASP A CA 17
ATOM 30709 C C . ASP A 1 66 ? -8.489 0.638 6.154 1.00 0.00 129 ASP A C 17
ATOM 30710 O O . ASP A 1 66 ? -8.134 1.597 5.498 1.00 0.00 129 ASP A O 17
ATOM 30719 N N . SER A 1 67 ? -7.776 0.203 7.154 1.00 0.00 130 SER A N 17
ATOM 30720 C CA . SER A 1 67 ? -6.497 0.880 7.510 1.00 0.00 130 SER A CA 17
ATOM 30721 C C . SER A 1 67 ? -5.510 0.740 6.346 1.00 0.00 130 SER A C 17
ATOM 30722 O O . SER A 1 67 ? -4.826 1.674 5.975 1.00 0.00 130 SER A O 17
ATOM 30730 N N . ILE A 1 68 ? -5.439 -0.428 5.767 1.00 0.00 131 ILE A N 17
ATOM 30731 C CA . ILE A 1 68 ? -4.510 -0.649 4.623 1.00 0.00 131 ILE A CA 17
ATOM 30732 C C . ILE A 1 68 ? -4.934 0.254 3.464 1.00 0.00 131 ILE A C 17
ATOM 30733 O O . ILE A 1 68 ? -4.116 0.852 2.792 1.00 0.00 131 ILE A O 17
ATOM 30749 N N . VAL A 1 69 ? -6.209 0.349 3.224 1.00 0.00 132 VAL A N 17
ATOM 30750 C CA . VAL A 1 69 ? -6.701 1.205 2.110 1.00 0.00 132 VAL A CA 17
ATOM 30751 C C . VAL A 1 69 ? -6.250 2.654 2.349 1.00 0.00 132 VAL A C 17
ATOM 30752 O O . VAL A 1 69 ? -5.799 3.330 1.446 1.00 0.00 132 VAL A O 17
ATOM 30765 N N . ALA A 1 70 ? -6.380 3.138 3.554 1.00 0.00 133 ALA A N 17
ATOM 30766 C CA . ALA A 1 70 ? -5.966 4.545 3.844 1.00 0.00 133 ALA A CA 17
ATOM 30767 C C . ALA A 1 70 ? -4.470 4.727 3.558 1.00 0.00 133 ALA A C 17
ATOM 30768 O O . ALA A 1 70 ? -4.065 5.640 2.866 1.00 0.00 133 ALA A O 17
ATOM 30775 N N . SER A 1 71 ? -3.647 3.867 4.092 1.00 0.00 134 SER A N 17
ATOM 30776 C CA . SER A 1 71 ? -2.178 3.986 3.859 1.00 0.00 134 SER A CA 17
ATOM 30777 C C . SER A 1 71 ? -1.869 3.796 2.372 1.00 0.00 134 SER A C 17
ATOM 30778 O O . SER A 1 71 ? -1.043 4.482 1.803 1.00 0.00 134 SER A O 17
ATOM 30786 N N . THR A 1 72 ? -2.510 2.852 1.745 1.00 0.00 135 THR A N 17
ATOM 30787 C CA . THR A 1 72 ? -2.250 2.597 0.299 1.00 0.00 135 THR A CA 17
ATOM 30788 C C . THR A 1 72 ? -2.556 3.851 -0.531 1.00 0.00 135 THR A C 17
ATOM 30789 O O . THR A 1 72 ? -1.779 4.262 -1.372 1.00 0.00 135 THR A O 17
ATOM 30800 N N . ASN A 1 73 ? -3.683 4.465 -0.297 1.00 0.00 136 ASN A N 17
ATOM 30801 C CA . ASN A 1 73 ? -4.038 5.695 -1.065 1.00 0.00 136 ASN A CA 17
ATOM 30802 C C . ASN A 1 73 ? -3.041 6.817 -0.751 1.00 0.00 136 ASN A C 17
ATOM 30803 O O . ASN A 1 73 ? -2.683 7.601 -1.609 1.00 0.00 136 ASN A O 17
ATOM 30814 N N . MET A 1 74 ? -2.601 6.906 0.472 1.00 0.00 137 MET A N 17
ATOM 30815 C CA . MET A 1 74 ? -1.636 7.980 0.848 1.00 0.00 137 MET A CA 17
ATOM 30816 C C . MET A 1 74 ? -0.332 7.795 0.064 1.00 0.00 137 MET A C 17
ATOM 30817 O O . MET A 1 74 ? 0.290 8.748 -0.361 1.00 0.00 137 MET A O 17
ATOM 30831 N N . ILE A 1 75 ? 0.097 6.578 -0.123 1.00 0.00 138 ILE A N 17
ATOM 30832 C CA . ILE A 1 75 ? 1.362 6.346 -0.873 1.00 0.00 138 ILE A CA 17
ATOM 30833 C C . ILE A 1 75 ? 1.197 6.856 -2.313 1.00 0.00 138 ILE A C 17
ATOM 30834 O O . ILE A 1 75 ? 2.058 7.525 -2.853 1.00 0.00 138 ILE A O 17
ATOM 30850 N N . PHE A 1 76 ? 0.093 6.543 -2.935 1.00 0.00 139 PHE A N 17
ATOM 30851 C CA . PHE A 1 76 ? -0.146 7.003 -4.336 1.00 0.00 139 PHE A CA 17
ATOM 30852 C C . PHE A 1 76 ? -0.381 8.513 -4.343 1.00 0.00 139 PHE A C 17
ATOM 30853 O O . PHE A 1 76 ? 0.118 9.232 -5.187 1.00 0.00 139 PHE A O 17
ATOM 30870 N N . LYS A 1 77 ? -1.134 8.996 -3.407 1.00 0.00 140 LYS A N 17
ATOM 30871 C CA . LYS A 1 77 ? -1.400 10.455 -3.347 1.00 0.00 140 LYS A CA 17
ATOM 30872 C C . LYS A 1 77 ? -0.098 11.201 -3.047 1.00 0.00 140 LYS A C 17
ATOM 30873 O O . LYS A 1 77 ? 0.185 12.239 -3.614 1.00 0.00 140 LYS A O 17
ATOM 30892 N N . TYR A 1 78 ? 0.696 10.685 -2.153 1.00 0.00 141 TYR A N 17
ATOM 30893 C CA . TYR A 1 78 ? 1.976 11.364 -1.814 1.00 0.00 141 TYR A CA 17
ATOM 30894 C C . TYR A 1 78 ? 2.846 11.455 -3.068 1.00 0.00 141 TYR A C 17
ATOM 30895 O O . TYR A 1 78 ? 3.400 12.489 -3.384 1.00 0.00 141 TYR A O 17
ATOM 30913 N N . ALA A 1 79 ? 2.971 10.372 -3.785 1.00 0.00 142 ALA A N 17
ATOM 30914 C CA . ALA A 1 79 ? 3.802 10.385 -5.020 1.00 0.00 142 ALA A CA 17
ATOM 30915 C C . ALA A 1 79 ? 3.170 11.334 -6.042 1.00 0.00 142 ALA A C 17
ATOM 30916 O O . ALA A 1 79 ? 3.852 12.059 -6.740 1.00 0.00 142 ALA A O 17
ATOM 30923 N N . TYR A 1 80 ? 1.868 11.335 -6.129 1.00 0.00 143 TYR A N 17
ATOM 30924 C CA . TYR A 1 80 ? 1.181 12.239 -7.094 1.00 0.00 143 TYR A CA 17
ATOM 30925 C C . TYR A 1 80 ? 1.489 13.691 -6.726 1.00 0.00 143 TYR A C 17
ATOM 30926 O O . TYR A 1 80 ? 1.771 14.516 -7.572 1.00 0.00 143 TYR A O 17
ATOM 30944 N N . ASP A 1 81 ? 1.435 14.005 -5.462 1.00 0.00 144 ASP A N 17
ATOM 30945 C CA . ASP A 1 81 ? 1.724 15.398 -5.021 1.00 0.00 144 ASP A CA 17
ATOM 30946 C C . ASP A 1 81 ? 3.154 15.766 -5.420 1.00 0.00 144 ASP A C 17
ATOM 30947 O O . ASP A 1 81 ? 3.430 16.870 -5.848 1.00 0.00 144 ASP A O 17
ATOM 30956 N N . THR A 1 82 ? 4.065 14.848 -5.274 1.00 0.00 145 THR A N 17
ATOM 30957 C CA . THR A 1 82 ? 5.480 15.133 -5.632 1.00 0.00 145 THR A CA 17
ATOM 30958 C C . THR A 1 82 ? 5.614 15.225 -7.155 1.00 0.00 145 THR A C 17
ATOM 30959 O O . THR A 1 82 ? 6.703 15.205 -7.693 1.00 0.00 145 THR A O 17
ATOM 30970 N N . ARG A 1 83 ? 4.511 15.322 -7.852 1.00 0.00 146 ARG A N 17
ATOM 30971 C CA . ARG A 1 83 ? 4.564 15.411 -9.342 1.00 0.00 146 ARG A CA 17
ATOM 30972 C C . ARG A 1 83 ? 5.371 14.231 -9.894 1.00 0.00 146 ARG A C 17
ATOM 30973 O O . ARG A 1 83 ? 5.846 14.255 -11.012 1.00 0.00 146 ARG A O 17
ATOM 30994 N N . LEU A 1 84 ? 5.520 13.197 -9.112 1.00 0.00 147 LEU A N 17
ATOM 30995 C CA . LEU A 1 84 ? 6.284 12.006 -9.580 1.00 0.00 147 LEU A CA 17
ATOM 30996 C C . LEU A 1 84 ? 5.550 11.380 -10.772 1.00 0.00 147 LEU A C 17
ATOM 30997 O O . LEU A 1 84 ? 6.148 11.005 -11.762 1.00 0.00 147 LEU A O 17
ATOM 31013 N N . ILE A 1 85 ? 4.248 11.270 -10.673 1.00 0.00 148 ILE A N 17
ATOM 31014 C CA . ILE A 1 85 ? 3.436 10.672 -11.775 1.00 0.00 148 ILE A CA 17
ATOM 31015 C C . ILE A 1 85 ? 2.333 11.645 -12.178 1.00 0.00 148 ILE A C 17
ATOM 31016 O O . ILE A 1 85 ? 1.874 12.448 -11.387 1.00 0.00 148 ILE A O 17
ATOM 31032 N N . LYS A 1 86 ? 1.903 11.581 -13.406 1.00 0.00 149 LYS A N 17
ATOM 31033 C CA . LYS A 1 86 ? 0.826 12.493 -13.876 1.00 0.00 149 LYS A CA 17
ATOM 31034 C C . LYS A 1 86 ? -0.518 11.769 -13.794 1.00 0.00 149 LYS A C 17
ATOM 31035 O O . LYS A 1 86 ? -1.563 12.354 -14.006 1.00 0.00 149 LYS A O 17
ATOM 31054 N N . ALA A 1 87 ? -0.498 10.497 -13.493 1.00 0.00 150 ALA A N 17
ATOM 31055 C CA . ALA A 1 87 ? -1.771 9.722 -13.404 1.00 0.00 150 ALA A CA 17
ATOM 31056 C C . ALA A 1 87 ? -2.217 9.616 -11.945 1.00 0.00 150 ALA A C 17
ATOM 31057 O O . ALA A 1 87 ? -1.425 9.747 -11.032 1.00 0.00 150 ALA A O 17
ATOM 31064 N N . MET A 1 88 ? -3.481 9.376 -11.719 1.00 0.00 151 MET A N 17
ATOM 31065 C CA . MET A 1 88 ? -3.978 9.255 -10.322 1.00 0.00 151 MET A CA 17
ATOM 31066 C C . MET A 1 88 ? -5.393 8.664 -10.326 1.00 0.00 151 MET A C 17
ATOM 31067 O O . MET A 1 88 ? -6.325 9.280 -9.852 1.00 0.00 151 MET A O 17
ATOM 31081 N N . PRO A 1 89 ? -5.551 7.473 -10.850 1.00 0.00 152 PRO A N 17
ATOM 31082 C CA . PRO A 1 89 ? -6.878 6.792 -10.900 1.00 0.00 152 PRO A CA 17
ATOM 31083 C C . PRO A 1 89 ? -7.334 6.361 -9.501 1.00 0.00 152 PRO A C 17
ATOM 31084 O O . PRO A 1 89 ? -8.483 6.028 -9.282 1.00 0.00 152 PRO A O 17
ATOM 31095 N N . SER A 1 90 ? -6.432 6.356 -8.557 1.00 0.00 153 SER A N 17
ATOM 31096 C CA . SER A 1 90 ? -6.800 5.935 -7.178 1.00 0.00 153 SER A CA 17
ATOM 31097 C C . SER A 1 90 ? -7.407 7.118 -6.420 1.00 0.00 153 SER A C 17
ATOM 31098 O O . SER A 1 90 ? -6.704 7.950 -5.879 1.00 0.00 153 SER A O 17
ATOM 31106 N N . GLU A 1 91 ? -8.712 7.189 -6.362 1.00 0.00 154 GLU A N 17
ATOM 31107 C CA . GLU A 1 91 ? -9.370 8.306 -5.623 1.00 0.00 154 GLU A CA 17
ATOM 31108 C C . GLU A 1 91 ? -10.876 8.042 -5.533 1.00 0.00 154 GLU A C 17
ATOM 31109 O O . GLU A 1 91 ? -11.578 8.040 -6.525 1.00 0.00 154 GLU A O 17
ATOM 31121 N N . GLY A 1 92 ? -11.374 7.831 -4.344 1.00 0.00 155 GLY A N 17
ATOM 31122 C CA . GLY A 1 92 ? -12.835 7.576 -4.170 1.00 0.00 155 GLY A CA 17
ATOM 31123 C C . GLY A 1 92 ? -13.307 6.507 -5.158 1.00 0.00 155 GLY A C 17
ATOM 31124 O O . GLY A 1 92 ? -13.848 6.813 -6.204 1.00 0.00 155 GLY A O 17
ATOM 31128 N N . ILE A 1 93 ? -13.117 5.253 -4.832 1.00 0.00 156 ILE A N 17
ATOM 31129 C CA . ILE A 1 93 ? -13.558 4.157 -5.749 1.00 0.00 156 ILE A CA 17
ATOM 31130 C C . ILE A 1 93 ? -14.875 3.552 -5.253 1.00 0.00 156 ILE A C 17
ATOM 31131 O O . ILE A 1 93 ? -14.964 3.030 -4.158 1.00 0.00 156 ILE A O 17
ATOM 31147 N N . LYS A 1 94 ? -15.892 3.617 -6.071 1.00 0.00 157 LYS A N 17
ATOM 31148 C CA . LYS A 1 94 ? -17.223 3.051 -5.699 1.00 0.00 157 LYS A CA 17
ATOM 31149 C C . LYS A 1 94 ? -17.715 3.636 -4.371 1.00 0.00 157 LYS A C 17
ATOM 31150 O O . LYS A 1 94 ? -17.122 3.446 -3.327 1.00 0.00 157 LYS A O 17
ATOM 31169 N N . ARG A 1 95 ? -18.820 4.344 -4.414 1.00 0.00 158 ARG A N 17
ATOM 31170 C CA . ARG A 1 95 ? -19.395 4.952 -3.176 1.00 0.00 158 ARG A CA 17
ATOM 31171 C C . ARG A 1 95 ? -20.912 4.738 -3.170 1.00 0.00 158 ARG A C 17
ATOM 31172 O O . ARG A 1 95 ? -21.681 5.680 -3.141 1.00 0.00 158 ARG A O 17
ATOM 31193 N N . PRO A 1 96 ? -21.341 3.501 -3.204 1.00 0.00 159 PRO A N 17
ATOM 31194 C CA . PRO A 1 96 ? -22.792 3.146 -3.204 1.00 0.00 159 PRO A CA 17
ATOM 31195 C C . PRO A 1 96 ? -23.452 3.361 -1.836 1.00 0.00 159 PRO A C 17
ATOM 31196 O O . PRO A 1 96 ? -22.801 3.356 -0.809 1.00 0.00 159 PRO A O 17
ATOM 31207 N N . LYS A 1 97 ? -24.743 3.552 -1.818 1.00 0.00 160 LYS A N 17
ATOM 31208 C CA . LYS A 1 97 ? -25.447 3.770 -0.526 1.00 0.00 160 LYS A CA 17
ATOM 31209 C C . LYS A 1 97 ? -25.755 2.420 0.115 1.00 0.00 160 LYS A C 17
ATOM 31210 O O . LYS A 1 97 ? -26.704 1.752 -0.251 1.00 0.00 160 LYS A O 17
ATOM 31229 N N . LYS A 1 98 ? -24.958 2.016 1.073 1.00 0.00 161 LYS A N 17
ATOM 31230 C CA . LYS A 1 98 ? -25.182 0.708 1.759 1.00 0.00 161 LYS A CA 17
ATOM 31231 C C . LYS A 1 98 ? -25.534 0.955 3.225 1.00 0.00 161 LYS A C 17
ATOM 31232 O O . LYS A 1 98 ? -24.873 1.704 3.919 1.00 0.00 161 LYS A O 17
ATOM 31251 N N . LYS A 1 99 ? -26.579 0.334 3.697 1.00 0.00 162 LYS A N 17
ATOM 31252 C CA . LYS A 1 99 ? -26.997 0.527 5.110 1.00 0.00 162 LYS A CA 17
ATOM 31253 C C . LYS A 1 99 ? -26.129 -0.318 6.045 1.00 0.00 162 LYS A C 17
ATOM 31254 O O . LYS A 1 99 ? -25.386 -1.181 5.618 1.00 0.00 162 LYS A O 17
ATOM 31273 N N . VAL A 1 100 ? -26.223 -0.070 7.322 1.00 0.00 163 VAL A N 17
ATOM 31274 C CA . VAL A 1 100 ? -25.414 -0.844 8.303 1.00 0.00 163 VAL A CA 17
ATOM 31275 C C . VAL A 1 100 ? -25.885 -2.300 8.332 1.00 0.00 163 VAL A C 17
ATOM 31276 O O . VAL A 1 100 ? -26.984 -2.605 8.757 1.00 0.00 163 VAL A O 17
ATOM 31289 N N . SER A 1 101 ? -25.057 -3.203 7.876 1.00 0.00 164 SER A N 17
ATOM 31290 C CA . SER A 1 101 ? -25.440 -4.642 7.862 1.00 0.00 164 SER A CA 17
ATOM 31291 C C . SER A 1 101 ? -25.099 -5.287 9.208 1.00 0.00 164 SER A C 17
ATOM 31292 O O . SER A 1 101 ? -24.221 -4.840 9.922 1.00 0.00 164 SER A O 17
ATOM 31300 N N . VAL A 1 102 ? -25.789 -6.337 9.555 1.00 0.00 165 VAL A N 17
ATOM 31301 C CA . VAL A 1 102 ? -25.520 -7.023 10.849 1.00 0.00 165 VAL A CA 17
ATOM 31302 C C . VAL A 1 102 ? -24.345 -7.994 10.681 1.00 0.00 165 VAL A C 17
ATOM 31303 O O . VAL A 1 102 ? -24.289 -9.025 11.318 1.00 0.00 165 VAL A O 17
ATOM 31316 N N . GLU A 1 103 ? -23.408 -7.660 9.828 1.00 0.00 166 GLU A N 17
ATOM 31317 C CA . GLU A 1 103 ? -22.222 -8.547 9.609 1.00 0.00 166 GLU A CA 17
ATOM 31318 C C . GLU A 1 103 ? -22.700 -9.934 9.167 1.00 0.00 166 GLU A C 17
ATOM 31319 O O . GLU A 1 103 ? -21.913 -10.846 9.000 1.00 0.00 166 GLU A O 17
ATOM 31331 N N . LEU A 1 104 ? -23.980 -10.087 8.964 1.00 0.00 167 LEU A N 17
ATOM 31332 C CA . LEU A 1 104 ? -24.542 -11.401 8.518 1.00 0.00 167 LEU A CA 17
ATOM 31333 C C . LEU A 1 104 ? -23.847 -12.564 9.233 1.00 0.00 167 LEU A C 17
ATOM 31334 O O . LEU A 1 104 ? -23.197 -12.388 10.244 1.00 0.00 167 LEU A O 17
ATOM 31350 N N . GLU A 1 105 ? -23.987 -13.752 8.705 1.00 0.00 168 GLU A N 17
ATOM 31351 C CA . GLU A 1 105 ? -23.349 -14.945 9.335 1.00 0.00 168 GLU A CA 17
ATOM 31352 C C . GLU A 1 105 ? -23.859 -15.105 10.772 1.00 0.00 168 GLU A C 17
ATOM 31353 O O . GLU A 1 105 ? -24.667 -15.964 11.063 1.00 0.00 168 GLU A O 17
ATOM 31365 N N . HIS A 1 106 ? -23.378 -14.286 11.667 1.00 0.00 169 HIS A N 17
ATOM 31366 C CA . HIS A 1 106 ? -23.805 -14.368 13.090 1.00 0.00 169 HIS A CA 17
ATOM 31367 C C . HIS A 1 106 ? -23.537 -15.774 13.633 1.00 0.00 169 HIS A C 17
ATOM 31368 O O . HIS A 1 106 ? -24.148 -16.746 13.225 1.00 0.00 169 HIS A O 17
ATOM 31382 N N . HIS A 1 107 ? -22.622 -15.886 14.560 1.00 0.00 170 HIS A N 17
ATOM 31383 C CA . HIS A 1 107 ? -22.291 -17.216 15.147 1.00 0.00 170 HIS A CA 17
ATOM 31384 C C . HIS A 1 107 ? -21.856 -17.045 16.602 1.00 0.00 170 HIS A C 17
ATOM 31385 O O . HIS A 1 107 ? -21.534 -15.958 17.040 1.00 0.00 170 HIS A O 17
ATOM 31399 N N . HIS A 1 108 ? -21.838 -18.112 17.353 1.00 0.00 171 HIS A N 17
ATOM 31400 C CA . HIS A 1 108 ? -21.414 -18.014 18.778 1.00 0.00 171 HIS A CA 17
ATOM 31401 C C . HIS A 1 108 ? -20.831 -19.351 19.240 1.00 0.00 171 HIS A C 17
ATOM 31402 O O . HIS A 1 108 ? -21.075 -20.387 18.654 1.00 0.00 171 HIS A O 17
ATOM 31416 N N . HIS A 1 109 ? -20.056 -19.328 20.292 1.00 0.00 172 HIS A N 17
ATOM 31417 C CA . HIS A 1 109 ? -19.446 -20.582 20.815 1.00 0.00 172 HIS A CA 17
ATOM 31418 C C . HIS A 1 109 ? -20.434 -21.269 21.764 1.00 0.00 172 HIS A C 17
ATOM 31419 O O . HIS A 1 109 ? -20.219 -22.379 22.210 1.00 0.00 172 HIS A O 17
ATOM 31433 N N . HIS A 1 110 ? -21.511 -20.606 22.085 1.00 0.00 173 HIS A N 17
ATOM 31434 C CA . HIS A 1 110 ? -22.506 -21.201 23.019 1.00 0.00 173 HIS A CA 17
ATOM 31435 C C . HIS A 1 110 ? -23.200 -22.407 22.373 1.00 0.00 173 HIS A C 17
ATOM 31436 O O . HIS A 1 110 ? -23.529 -22.404 21.204 1.00 0.00 173 HIS A O 17
ATOM 31450 N N . HIS A 1 111 ? -23.415 -23.443 23.143 1.00 0.00 174 HIS A N 17
ATOM 31451 C CA . HIS A 1 111 ? -24.077 -24.669 22.611 1.00 0.00 174 HIS A CA 17
ATOM 31452 C C . HIS A 1 111 ? -25.359 -24.295 21.858 1.00 0.00 174 HIS A C 17
ATOM 31453 O O . HIS A 1 111 ? -26.336 -23.971 22.515 1.00 0.00 174 HIS A O 17
ATOM 31468 N N . THR A 1 1 ? 12.026 1.985 -7.241 1.00 0.00 64 THR A N 18
ATOM 31469 C CA . THR A 1 1 ? 12.298 2.609 -5.915 1.00 0.00 64 THR A CA 18
ATOM 31470 C C . THR A 1 1 ? 10.972 2.833 -5.181 1.00 0.00 64 THR A C 18
ATOM 31471 O O . THR A 1 1 ? 10.879 3.634 -4.270 1.00 0.00 64 THR A O 18
ATOM 31482 N N . PHE A 1 2 ? 9.948 2.126 -5.576 1.00 0.00 65 PHE A N 18
ATOM 31483 C CA . PHE A 1 2 ? 8.619 2.282 -4.917 1.00 0.00 65 PHE A CA 18
ATOM 31484 C C . PHE A 1 2 ? 8.727 1.848 -3.450 1.00 0.00 65 PHE A C 18
ATOM 31485 O O . PHE A 1 2 ? 8.185 2.476 -2.560 1.00 0.00 65 PHE A O 18
ATOM 31502 N N . LYS A 1 3 ? 9.413 0.767 -3.201 1.00 0.00 66 LYS A N 18
ATOM 31503 C CA . LYS A 1 3 ? 9.552 0.276 -1.805 1.00 0.00 66 LYS A CA 18
ATOM 31504 C C . LYS A 1 3 ? 10.311 1.314 -0.980 1.00 0.00 66 LYS A C 18
ATOM 31505 O O . LYS A 1 3 ? 10.081 1.479 0.203 1.00 0.00 66 LYS A O 18
ATOM 31524 N N . GLN A 1 4 ? 11.225 2.007 -1.599 1.00 0.00 67 GLN A N 18
ATOM 31525 C CA . GLN A 1 4 ? 12.016 3.029 -0.862 1.00 0.00 67 GLN A CA 18
ATOM 31526 C C . GLN A 1 4 ? 11.071 4.096 -0.301 1.00 0.00 67 GLN A C 18
ATOM 31527 O O . GLN A 1 4 ? 11.125 4.447 0.862 1.00 0.00 67 GLN A O 18
ATOM 31541 N N . VAL A 1 5 ? 10.205 4.609 -1.129 1.00 0.00 68 VAL A N 18
ATOM 31542 C CA . VAL A 1 5 ? 9.240 5.649 -0.672 1.00 0.00 68 VAL A CA 18
ATOM 31543 C C . VAL A 1 5 ? 8.240 5.022 0.302 1.00 0.00 68 VAL A C 18
ATOM 31544 O O . VAL A 1 5 ? 7.875 5.608 1.302 1.00 0.00 68 VAL A O 18
ATOM 31557 N N . ALA A 1 6 ? 7.781 3.836 0.005 1.00 0.00 69 ALA A N 18
ATOM 31558 C CA . ALA A 1 6 ? 6.794 3.165 0.897 1.00 0.00 69 ALA A CA 18
ATOM 31559 C C . ALA A 1 6 ? 7.340 3.125 2.327 1.00 0.00 69 ALA A C 18
ATOM 31560 O O . ALA A 1 6 ? 6.658 3.471 3.272 1.00 0.00 69 ALA A O 18
ATOM 31567 N N . ASP A 1 7 ? 8.561 2.695 2.489 1.00 0.00 70 ASP A N 18
ATOM 31568 C CA . ASP A 1 7 ? 9.154 2.621 3.855 1.00 0.00 70 ASP A CA 18
ATOM 31569 C C . ASP A 1 7 ? 9.282 4.031 4.442 1.00 0.00 70 ASP A C 18
ATOM 31570 O O . ASP A 1 7 ? 9.102 4.244 5.625 1.00 0.00 70 ASP A O 18
ATOM 31579 N N . ASP A 1 8 ? 9.610 4.992 3.621 1.00 0.00 71 ASP A N 18
ATOM 31580 C CA . ASP A 1 8 ? 9.768 6.385 4.127 1.00 0.00 71 ASP A CA 18
ATOM 31581 C C . ASP A 1 8 ? 8.434 6.870 4.696 1.00 0.00 71 ASP A C 18
ATOM 31582 O O . ASP A 1 8 ? 8.369 7.445 5.764 1.00 0.00 71 ASP A O 18
ATOM 31591 N N . TRP A 1 9 ? 7.368 6.637 3.981 1.00 0.00 72 TRP A N 18
ATOM 31592 C CA . TRP A 1 9 ? 6.027 7.071 4.461 1.00 0.00 72 TRP A CA 18
ATOM 31593 C C . TRP A 1 9 ? 5.646 6.262 5.702 1.00 0.00 72 TRP A C 18
ATOM 31594 O O . TRP A 1 9 ? 5.082 6.773 6.649 1.00 0.00 72 TRP A O 18
ATOM 31615 N N . LEU A 1 10 ? 5.940 4.991 5.690 1.00 0.00 73 LEU A N 18
ATOM 31616 C CA . LEU A 1 10 ? 5.594 4.123 6.851 1.00 0.00 73 LEU A CA 18
ATOM 31617 C C . LEU A 1 10 ? 6.354 4.594 8.093 1.00 0.00 73 LEU A C 18
ATOM 31618 O O . LEU A 1 10 ? 5.829 4.607 9.187 1.00 0.00 73 LEU A O 18
ATOM 31634 N N . LYS A 1 11 ? 7.592 4.961 7.934 1.00 0.00 74 LYS A N 18
ATOM 31635 C CA . LYS A 1 11 ? 8.388 5.415 9.107 1.00 0.00 74 LYS A CA 18
ATOM 31636 C C . LYS A 1 11 ? 7.730 6.650 9.727 1.00 0.00 74 LYS A C 18
ATOM 31637 O O . LYS A 1 11 ? 7.563 6.742 10.928 1.00 0.00 74 LYS A O 18
ATOM 31656 N N . GLN A 1 12 ? 7.359 7.600 8.916 1.00 0.00 75 GLN A N 18
ATOM 31657 C CA . GLN A 1 12 ? 6.709 8.831 9.446 1.00 0.00 75 GLN A CA 18
ATOM 31658 C C . GLN A 1 12 ? 5.287 8.501 9.904 1.00 0.00 75 GLN A C 18
ATOM 31659 O O . GLN A 1 12 ? 4.812 8.988 10.913 1.00 0.00 75 GLN A O 18
ATOM 31673 N N . TYR A 1 13 ? 4.604 7.677 9.159 1.00 0.00 76 TYR A N 18
ATOM 31674 C CA . TYR A 1 13 ? 3.209 7.303 9.524 1.00 0.00 76 TYR A CA 18
ATOM 31675 C C . TYR A 1 13 ? 3.237 6.347 10.721 1.00 0.00 76 TYR A C 18
ATOM 31676 O O . TYR A 1 13 ? 2.228 6.091 11.347 1.00 0.00 76 TYR A O 18
ATOM 31694 N N . ALA A 1 14 ? 4.386 5.816 11.035 1.00 0.00 77 ALA A N 18
ATOM 31695 C CA . ALA A 1 14 ? 4.492 4.873 12.182 1.00 0.00 77 ALA A CA 18
ATOM 31696 C C . ALA A 1 14 ? 4.409 5.651 13.498 1.00 0.00 77 ALA A C 18
ATOM 31697 O O . ALA A 1 14 ? 4.359 5.076 14.567 1.00 0.00 77 ALA A O 18
ATOM 31704 N N . ASN A 1 15 ? 4.402 6.957 13.430 1.00 0.00 78 ASN A N 18
ATOM 31705 C CA . ASN A 1 15 ? 4.328 7.768 14.679 1.00 0.00 78 ASN A CA 18
ATOM 31706 C C . ASN A 1 15 ? 2.868 7.912 15.113 1.00 0.00 78 ASN A C 18
ATOM 31707 O O . ASN A 1 15 ? 2.580 8.278 16.237 1.00 0.00 78 ASN A O 18
ATOM 31718 N N . ASP A 1 16 ? 1.945 7.619 14.234 1.00 0.00 79 ASP A N 18
ATOM 31719 C CA . ASP A 1 16 ? 0.499 7.723 14.593 1.00 0.00 79 ASP A CA 18
ATOM 31720 C C . ASP A 1 16 ? -0.019 6.334 14.960 1.00 0.00 79 ASP A C 18
ATOM 31721 O O . ASP A 1 16 ? -1.124 6.177 15.444 1.00 0.00 79 ASP A O 18
ATOM 31730 N N . VAL A 1 17 ? 0.783 5.318 14.742 1.00 0.00 80 VAL A N 18
ATOM 31731 C CA . VAL A 1 17 ? 0.356 3.924 15.081 1.00 0.00 80 VAL A CA 18
ATOM 31732 C C . VAL A 1 17 ? 1.520 3.153 15.703 1.00 0.00 80 VAL A C 18
ATOM 31733 O O . VAL A 1 17 ? 2.670 3.533 15.593 1.00 0.00 80 VAL A O 18
ATOM 31746 N N . LYS A 1 18 ? 1.219 2.066 16.361 1.00 0.00 81 LYS A N 18
ATOM 31747 C CA . LYS A 1 18 ? 2.286 1.255 17.007 1.00 0.00 81 LYS A CA 18
ATOM 31748 C C . LYS A 1 18 ? 3.212 0.654 15.943 1.00 0.00 81 LYS A C 18
ATOM 31749 O O . LYS A 1 18 ? 2.802 0.352 14.838 1.00 0.00 81 LYS A O 18
ATOM 31768 N N . VAL A 1 19 ? 4.464 0.488 16.274 1.00 0.00 82 VAL A N 18
ATOM 31769 C CA . VAL A 1 19 ? 5.437 -0.083 15.300 1.00 0.00 82 VAL A CA 18
ATOM 31770 C C . VAL A 1 19 ? 5.023 -1.511 14.925 1.00 0.00 82 VAL A C 18
ATOM 31771 O O . VAL A 1 19 ? 5.185 -1.940 13.799 1.00 0.00 82 VAL A O 18
ATOM 31784 N N . SER A 1 20 ? 4.497 -2.249 15.860 1.00 0.00 83 SER A N 18
ATOM 31785 C CA . SER A 1 20 ? 4.073 -3.647 15.565 1.00 0.00 83 SER A CA 18
ATOM 31786 C C . SER A 1 20 ? 3.012 -3.639 14.463 1.00 0.00 83 SER A C 18
ATOM 31787 O O . SER A 1 20 ? 3.047 -4.433 13.543 1.00 0.00 83 SER A O 18
ATOM 31795 N N . SER A 1 21 ? 2.063 -2.748 14.555 1.00 0.00 84 SER A N 18
ATOM 31796 C CA . SER A 1 21 ? 0.992 -2.682 13.522 1.00 0.00 84 SER A CA 18
ATOM 31797 C C . SER A 1 21 ? 1.597 -2.266 12.178 1.00 0.00 84 SER A C 18
ATOM 31798 O O . SER A 1 21 ? 1.145 -2.677 11.126 1.00 0.00 84 SER A O 18
ATOM 31806 N N . VAL A 1 22 ? 2.613 -1.448 12.202 1.00 0.00 85 VAL A N 18
ATOM 31807 C CA . VAL A 1 22 ? 3.246 -1.002 10.927 1.00 0.00 85 VAL A CA 18
ATOM 31808 C C . VAL A 1 22 ? 3.860 -2.210 10.217 1.00 0.00 85 VAL A C 18
ATOM 31809 O O . VAL A 1 22 ? 3.733 -2.373 9.020 1.00 0.00 85 VAL A O 18
ATOM 31822 N N . ARG A 1 23 ? 4.537 -3.050 10.946 1.00 0.00 86 ARG A N 18
ATOM 31823 C CA . ARG A 1 23 ? 5.172 -4.244 10.322 1.00 0.00 86 ARG A CA 18
ATOM 31824 C C . ARG A 1 23 ? 4.101 -5.146 9.706 1.00 0.00 86 ARG A C 18
ATOM 31825 O O . ARG A 1 23 ? 4.242 -5.634 8.601 1.00 0.00 86 ARG A O 18
ATOM 31846 N N . ALA A 1 24 ? 3.030 -5.378 10.411 1.00 0.00 87 ALA A N 18
ATOM 31847 C CA . ALA A 1 24 ? 1.955 -6.248 9.863 1.00 0.00 87 ALA A CA 18
ATOM 31848 C C . ALA A 1 24 ? 1.254 -5.534 8.703 1.00 0.00 87 ALA A C 18
ATOM 31849 O O . ALA A 1 24 ? 0.963 -6.124 7.679 1.00 0.00 87 ALA A O 18
ATOM 31856 N N . ARG A 1 25 ? 0.978 -4.269 8.860 1.00 0.00 88 ARG A N 18
ATOM 31857 C CA . ARG A 1 25 ? 0.294 -3.506 7.779 1.00 0.00 88 ARG A CA 18
ATOM 31858 C C . ARG A 1 25 ? 1.226 -3.390 6.572 1.00 0.00 88 ARG A C 18
ATOM 31859 O O . ARG A 1 25 ? 0.813 -3.513 5.435 1.00 0.00 88 ARG A O 18
ATOM 31880 N N . GLU A 1 26 ? 2.486 -3.147 6.814 1.00 0.00 89 GLU A N 18
ATOM 31881 C CA . GLU A 1 26 ? 3.455 -3.018 5.690 1.00 0.00 89 GLU A CA 18
ATOM 31882 C C . GLU A 1 26 ? 3.474 -4.321 4.890 1.00 0.00 89 GLU A C 18
ATOM 31883 O O . GLU A 1 26 ? 3.524 -4.316 3.677 1.00 0.00 89 GLU A O 18
ATOM 31895 N N . LYS A 1 27 ? 3.439 -5.434 5.569 1.00 0.00 90 LYS A N 18
ATOM 31896 C CA . LYS A 1 27 ? 3.460 -6.751 4.870 1.00 0.00 90 LYS A CA 18
ATOM 31897 C C . LYS A 1 27 ? 2.209 -6.894 3.998 1.00 0.00 90 LYS A C 18
ATOM 31898 O O . LYS A 1 27 ? 2.255 -7.443 2.915 1.00 0.00 90 LYS A O 18
ATOM 31917 N N . ALA A 1 28 ? 1.089 -6.417 4.467 1.00 0.00 91 ALA A N 18
ATOM 31918 C CA . ALA A 1 28 ? -0.167 -6.534 3.668 1.00 0.00 91 ALA A CA 18
ATOM 31919 C C . ALA A 1 28 ? -0.010 -5.795 2.336 1.00 0.00 91 ALA A C 18
ATOM 31920 O O . ALA A 1 28 ? -0.357 -6.304 1.287 1.00 0.00 91 ALA A O 18
ATOM 31927 N N . ILE A 1 29 ? 0.504 -4.595 2.369 1.00 0.00 92 ILE A N 18
ATOM 31928 C CA . ILE A 1 29 ? 0.681 -3.821 1.105 1.00 0.00 92 ILE A CA 18
ATOM 31929 C C . ILE A 1 29 ? 1.971 -4.259 0.413 1.00 0.00 92 ILE A C 18
ATOM 31930 O O . ILE A 1 29 ? 2.173 -4.019 -0.760 1.00 0.00 92 ILE A O 18
ATOM 31946 N N . GLN A 1 30 ? 2.849 -4.898 1.135 1.00 0.00 93 GLN A N 18
ATOM 31947 C CA . GLN A 1 30 ? 4.132 -5.346 0.525 1.00 0.00 93 GLN A CA 18
ATOM 31948 C C . GLN A 1 30 ? 3.829 -6.229 -0.685 1.00 0.00 93 GLN A C 18
ATOM 31949 O O . GLN A 1 30 ? 4.583 -6.278 -1.637 1.00 0.00 93 GLN A O 18
ATOM 31963 N N . HIS A 1 31 ? 2.732 -6.928 -0.655 1.00 0.00 94 HIS A N 18
ATOM 31964 C CA . HIS A 1 31 ? 2.378 -7.810 -1.799 1.00 0.00 94 HIS A CA 18
ATOM 31965 C C . HIS A 1 31 ? 2.292 -6.975 -3.079 1.00 0.00 94 HIS A C 18
ATOM 31966 O O . HIS A 1 31 ? 2.763 -7.372 -4.128 1.00 0.00 94 HIS A O 18
ATOM 31980 N N . ALA A 1 32 ? 1.688 -5.822 -3.004 1.00 0.00 95 ALA A N 18
ATOM 31981 C CA . ALA A 1 32 ? 1.570 -4.958 -4.211 1.00 0.00 95 ALA A CA 18
ATOM 31982 C C . ALA A 1 32 ? 2.955 -4.436 -4.608 1.00 0.00 95 ALA A C 18
ATOM 31983 O O . ALA A 1 32 ? 3.284 -4.329 -5.774 1.00 0.00 95 ALA A O 18
ATOM 31990 N N . ILE A 1 33 ? 3.759 -4.098 -3.638 1.00 0.00 96 ILE A N 18
ATOM 31991 C CA . ILE A 1 33 ? 5.123 -3.574 -3.933 1.00 0.00 96 ILE A CA 18
ATOM 31992 C C . ILE A 1 33 ? 5.955 -4.661 -4.613 1.00 0.00 96 ILE A C 18
ATOM 31993 O O . ILE A 1 33 ? 6.667 -4.410 -5.564 1.00 0.00 96 ILE A O 18
ATOM 32009 N N . GLU A 1 34 ? 5.882 -5.870 -4.124 1.00 0.00 97 GLU A N 18
ATOM 32010 C CA . GLU A 1 34 ? 6.674 -6.973 -4.737 1.00 0.00 97 GLU A CA 18
ATOM 32011 C C . GLU A 1 34 ? 6.206 -7.209 -6.178 1.00 0.00 97 GLU A C 18
ATOM 32012 O O . GLU A 1 34 ? 6.999 -7.408 -7.078 1.00 0.00 97 GLU A O 18
ATOM 32024 N N . ARG A 1 35 ? 4.918 -7.210 -6.394 1.00 0.00 98 ARG A N 18
ATOM 32025 C CA . ARG A 1 35 ? 4.380 -7.451 -7.766 1.00 0.00 98 ARG A CA 18
ATOM 32026 C C . ARG A 1 35 ? 4.750 -6.297 -8.700 1.00 0.00 98 ARG A C 18
ATOM 32027 O O . ARG A 1 35 ? 5.071 -6.502 -9.857 1.00 0.00 98 ARG A O 18
ATOM 32048 N N . PHE A 1 36 ? 4.699 -5.083 -8.215 1.00 0.00 99 PHE A N 18
ATOM 32049 C CA . PHE A 1 36 ? 5.040 -3.905 -9.071 1.00 0.00 99 PHE A CA 18
ATOM 32050 C C . PHE A 1 36 ? 6.474 -3.472 -8.772 1.00 0.00 99 PHE A C 18
ATOM 32051 O O . PHE A 1 36 ? 6.885 -2.368 -9.075 1.00 0.00 99 PHE A O 18
ATOM 32068 N N . ASN A 1 37 ? 7.241 -4.347 -8.181 1.00 0.00 100 ASN A N 18
ATOM 32069 C CA . ASN A 1 37 ? 8.659 -4.019 -7.860 1.00 0.00 100 ASN A CA 18
ATOM 32070 C C . ASN A 1 37 ? 9.446 -3.802 -9.151 1.00 0.00 100 ASN A C 18
ATOM 32071 O O . ASN A 1 37 ? 10.282 -2.923 -9.242 1.00 0.00 100 ASN A O 18
ATOM 32082 N N . THR A 1 38 ? 9.199 -4.610 -10.147 1.00 0.00 101 THR A N 18
ATOM 32083 C CA . THR A 1 38 ? 9.941 -4.463 -11.429 1.00 0.00 101 THR A CA 18
ATOM 32084 C C . THR A 1 38 ? 9.121 -3.625 -12.399 1.00 0.00 101 THR A C 18
ATOM 32085 O O . THR A 1 38 ? 9.639 -3.127 -13.380 1.00 0.00 101 THR A O 18
ATOM 32096 N N . LYS A 1 39 ? 7.842 -3.466 -12.146 1.00 0.00 102 LYS A N 18
ATOM 32097 C CA . LYS A 1 39 ? 6.989 -2.661 -13.073 1.00 0.00 102 LYS A CA 18
ATOM 32098 C C . LYS A 1 39 ? 6.641 -1.306 -12.436 1.00 0.00 102 LYS A C 18
ATOM 32099 O O . LYS A 1 39 ? 6.540 -1.198 -11.230 1.00 0.00 102 LYS A O 18
ATOM 32118 N N . PRO A 1 40 ? 6.431 -0.278 -13.235 1.00 0.00 103 PRO A N 18
ATOM 32119 C CA . PRO A 1 40 ? 6.069 1.077 -12.713 1.00 0.00 103 PRO A CA 18
ATOM 32120 C C . PRO A 1 40 ? 4.851 1.050 -11.770 1.00 0.00 103 PRO A C 18
ATOM 32121 O O . PRO A 1 40 ? 3.902 0.319 -11.977 1.00 0.00 103 PRO A O 18
ATOM 32132 N N . ILE A 1 41 ? 4.881 1.858 -10.742 1.00 0.00 104 ILE A N 18
ATOM 32133 C CA . ILE A 1 41 ? 3.741 1.911 -9.782 1.00 0.00 104 ILE A CA 18
ATOM 32134 C C . ILE A 1 41 ? 2.520 2.528 -10.471 1.00 0.00 104 ILE A C 18
ATOM 32135 O O . ILE A 1 41 ? 1.396 2.109 -10.269 1.00 0.00 104 ILE A O 18
ATOM 32151 N N . GLN A 1 42 ? 2.734 3.533 -11.276 1.00 0.00 105 GLN A N 18
ATOM 32152 C CA . GLN A 1 42 ? 1.599 4.195 -11.978 1.00 0.00 105 GLN A CA 18
ATOM 32153 C C . GLN A 1 42 ? 0.874 3.180 -12.864 1.00 0.00 105 GLN A C 18
ATOM 32154 O O . GLN A 1 42 ? -0.124 3.487 -13.488 1.00 0.00 105 GLN A O 18
ATOM 32168 N N . THR A 1 43 ? 1.372 1.976 -12.935 1.00 0.00 106 THR A N 18
ATOM 32169 C CA . THR A 1 43 ? 0.716 0.950 -13.789 1.00 0.00 106 THR A CA 18
ATOM 32170 C C . THR A 1 43 ? -0.550 0.438 -13.095 1.00 0.00 106 THR A C 18
ATOM 32171 O O . THR A 1 43 ? -1.275 -0.380 -13.628 1.00 0.00 106 THR A O 18
ATOM 32182 N N . ILE A 1 44 ? -0.817 0.905 -11.904 1.00 0.00 107 ILE A N 18
ATOM 32183 C CA . ILE A 1 44 ? -2.030 0.434 -11.175 1.00 0.00 107 ILE A CA 18
ATOM 32184 C C . ILE A 1 44 ? -3.225 1.311 -11.549 1.00 0.00 107 ILE A C 18
ATOM 32185 O O . ILE A 1 44 ? -3.187 2.520 -11.414 1.00 0.00 107 ILE A O 18
ATOM 32201 N N . LYS A 1 45 ? -4.286 0.707 -12.027 1.00 0.00 108 LYS A N 18
ATOM 32202 C CA . LYS A 1 45 ? -5.496 1.486 -12.432 1.00 0.00 108 LYS A CA 18
ATOM 32203 C C . LYS A 1 45 ? -6.616 1.290 -11.405 1.00 0.00 108 LYS A C 18
ATOM 32204 O O . LYS A 1 45 ? -6.449 0.631 -10.396 1.00 0.00 108 LYS A O 18
ATOM 32223 N N . LYS A 1 46 ? -7.753 1.878 -11.656 1.00 0.00 109 LYS A N 18
ATOM 32224 C CA . LYS A 1 46 ? -8.893 1.757 -10.705 1.00 0.00 109 LYS A CA 18
ATOM 32225 C C . LYS A 1 46 ? -9.311 0.284 -10.590 1.00 0.00 109 LYS A C 18
ATOM 32226 O O . LYS A 1 46 ? -9.507 -0.239 -9.510 1.00 0.00 109 LYS A O 18
ATOM 32245 N N . HIS A 1 47 ? -9.454 -0.385 -11.702 1.00 0.00 110 HIS A N 18
ATOM 32246 C CA . HIS A 1 47 ? -9.864 -1.817 -11.670 1.00 0.00 110 HIS A CA 18
ATOM 32247 C C . HIS A 1 47 ? -8.806 -2.645 -10.936 1.00 0.00 110 HIS A C 18
ATOM 32248 O O . HIS A 1 47 ? -9.114 -3.485 -10.113 1.00 0.00 110 HIS A O 18
ATOM 32262 N N . ASP A 1 48 ? -7.561 -2.415 -11.241 1.00 0.00 111 ASP A N 18
ATOM 32263 C CA . ASP A 1 48 ? -6.463 -3.177 -10.579 1.00 0.00 111 ASP A CA 18
ATOM 32264 C C . ASP A 1 48 ? -6.426 -2.842 -9.086 1.00 0.00 111 ASP A C 18
ATOM 32265 O O . ASP A 1 48 ? -6.224 -3.699 -8.247 1.00 0.00 111 ASP A O 18
ATOM 32274 N N . TYR A 1 49 ? -6.604 -1.595 -8.750 1.00 0.00 112 TYR A N 18
ATOM 32275 C CA . TYR A 1 49 ? -6.569 -1.185 -7.317 1.00 0.00 112 TYR A CA 18
ATOM 32276 C C . TYR A 1 49 ? -7.688 -1.897 -6.549 1.00 0.00 112 TYR A C 18
ATOM 32277 O O . TYR A 1 49 ? -7.492 -2.388 -5.455 1.00 0.00 112 TYR A O 18
ATOM 32295 N N . GLN A 1 50 ? -8.864 -1.942 -7.111 1.00 0.00 113 GLN A N 18
ATOM 32296 C CA . GLN A 1 50 ? -10.005 -2.607 -6.417 1.00 0.00 113 GLN A CA 18
ATOM 32297 C C . GLN A 1 50 ? -9.719 -4.106 -6.254 1.00 0.00 113 GLN A C 18
ATOM 32298 O O . GLN A 1 50 ? -10.017 -4.703 -5.237 1.00 0.00 113 GLN A O 18
ATOM 32312 N N . ARG A 1 51 ? -9.164 -4.717 -7.262 1.00 0.00 114 ARG A N 18
ATOM 32313 C CA . ARG A 1 51 ? -8.872 -6.178 -7.193 1.00 0.00 114 ARG A CA 18
ATOM 32314 C C . ARG A 1 51 ? -7.871 -6.466 -6.070 1.00 0.00 114 ARG A C 18
ATOM 32315 O O . ARG A 1 51 ? -8.014 -7.417 -5.325 1.00 0.00 114 ARG A O 18
ATOM 32336 N N . PHE A 1 52 ? -6.854 -5.661 -5.951 1.00 0.00 115 PHE A N 18
ATOM 32337 C CA . PHE A 1 52 ? -5.837 -5.889 -4.884 1.00 0.00 115 PHE A CA 18
ATOM 32338 C C . PHE A 1 52 ? -6.496 -5.807 -3.506 1.00 0.00 115 PHE A C 18
ATOM 32339 O O . PHE A 1 52 ? -6.238 -6.615 -2.635 1.00 0.00 115 PHE A O 18
ATOM 32356 N N . VAL A 1 53 ? -7.335 -4.829 -3.294 1.00 0.00 116 VAL A N 18
ATOM 32357 C CA . VAL A 1 53 ? -8.002 -4.687 -1.968 1.00 0.00 116 VAL A CA 18
ATOM 32358 C C . VAL A 1 53 ? -8.864 -5.924 -1.689 1.00 0.00 116 VAL A C 18
ATOM 32359 O O . VAL A 1 53 ? -8.858 -6.467 -0.601 1.00 0.00 116 VAL A O 18
ATOM 32372 N N . ASP A 1 54 ? -9.607 -6.369 -2.664 1.00 0.00 117 ASP A N 18
ATOM 32373 C CA . ASP A 1 54 ? -10.471 -7.569 -2.467 1.00 0.00 117 ASP A CA 18
ATOM 32374 C C . ASP A 1 54 ? -9.593 -8.799 -2.218 1.00 0.00 117 ASP A C 18
ATOM 32375 O O . ASP A 1 54 ? -9.944 -9.686 -1.464 1.00 0.00 117 ASP A O 18
ATOM 32384 N N . ASP A 1 55 ? -8.456 -8.863 -2.857 1.00 0.00 118 ASP A N 18
ATOM 32385 C CA . ASP A 1 55 ? -7.550 -10.035 -2.671 1.00 0.00 118 ASP A CA 18
ATOM 32386 C C . ASP A 1 55 ? -7.126 -10.148 -1.202 1.00 0.00 118 ASP A C 18
ATOM 32387 O O . ASP A 1 55 ? -7.145 -11.215 -0.619 1.00 0.00 118 ASP A O 18
ATOM 32396 N N . ILE A 1 56 ? -6.728 -9.057 -0.608 1.00 0.00 119 ILE A N 18
ATOM 32397 C CA . ILE A 1 56 ? -6.285 -9.096 0.816 1.00 0.00 119 ILE A CA 18
ATOM 32398 C C . ILE A 1 56 ? -7.496 -9.145 1.753 1.00 0.00 119 ILE A C 18
ATOM 32399 O O . ILE A 1 56 ? -7.399 -9.571 2.887 1.00 0.00 119 ILE A O 18
ATOM 32415 N N . SER A 1 57 ? -8.633 -8.701 1.297 1.00 0.00 120 SER A N 18
ATOM 32416 C CA . SER A 1 57 ? -9.840 -8.713 2.171 1.00 0.00 120 SER A CA 18
ATOM 32417 C C . SER A 1 57 ? -10.145 -10.149 2.606 1.00 0.00 120 SER A C 18
ATOM 32418 O O . SER A 1 57 ? -10.637 -10.389 3.691 1.00 0.00 120 SER A O 18
ATOM 32426 N N . ALA A 1 58 ? -9.861 -11.104 1.766 1.00 0.00 121 ALA A N 18
ATOM 32427 C CA . ALA A 1 58 ? -10.136 -12.521 2.129 1.00 0.00 121 ALA A CA 18
ATOM 32428 C C . ALA A 1 58 ? -9.041 -13.030 3.068 1.00 0.00 121 ALA A C 18
ATOM 32429 O O . ALA A 1 58 ? -9.149 -14.096 3.644 1.00 0.00 121 ALA A O 18
ATOM 32436 N N . GLN A 1 59 ? -7.983 -12.271 3.225 1.00 0.00 122 GLN A N 18
ATOM 32437 C CA . GLN A 1 59 ? -6.866 -12.690 4.124 1.00 0.00 122 GLN A CA 18
ATOM 32438 C C . GLN A 1 59 ? -6.893 -11.841 5.393 1.00 0.00 122 GLN A C 18
ATOM 32439 O O . GLN A 1 59 ? -6.336 -12.214 6.409 1.00 0.00 122 GLN A O 18
ATOM 32453 N N . TYR A 1 60 ? -7.532 -10.693 5.340 1.00 0.00 123 TYR A N 18
ATOM 32454 C CA . TYR A 1 60 ? -7.594 -9.797 6.540 1.00 0.00 123 TYR A CA 18
ATOM 32455 C C . TYR A 1 60 ? -9.032 -9.346 6.797 1.00 0.00 123 TYR A C 18
ATOM 32456 O O . TYR A 1 60 ? -9.882 -9.389 5.928 1.00 0.00 123 TYR A O 18
ATOM 32474 N N . SER A 1 61 ? -9.307 -8.921 8.002 1.00 0.00 124 SER A N 18
ATOM 32475 C CA . SER A 1 61 ? -10.683 -8.477 8.355 1.00 0.00 124 SER A CA 18
ATOM 32476 C C . SER A 1 61 ? -11.005 -7.131 7.694 1.00 0.00 124 SER A C 18
ATOM 32477 O O . SER A 1 61 ? -10.144 -6.452 7.170 1.00 0.00 124 SER A O 18
ATOM 32485 N N . LYS A 1 62 ? -12.255 -6.753 7.713 1.00 0.00 125 LYS A N 18
ATOM 32486 C CA . LYS A 1 62 ? -12.679 -5.465 7.090 1.00 0.00 125 LYS A CA 18
ATOM 32487 C C . LYS A 1 62 ? -11.995 -4.285 7.789 1.00 0.00 125 LYS A C 18
ATOM 32488 O O . LYS A 1 62 ? -11.600 -3.324 7.158 1.00 0.00 125 LYS A O 18
ATOM 32507 N N . ASN A 1 63 ? -11.871 -4.334 9.087 1.00 0.00 126 ASN A N 18
ATOM 32508 C CA . ASN A 1 63 ? -11.227 -3.202 9.813 1.00 0.00 126 ASN A CA 18
ATOM 32509 C C . ASN A 1 63 ? -9.784 -3.047 9.331 1.00 0.00 126 ASN A C 18
ATOM 32510 O O . ASN A 1 63 ? -9.303 -1.952 9.112 1.00 0.00 126 ASN A O 18
ATOM 32521 N N . TYR A 1 64 ? -9.094 -4.137 9.152 1.00 0.00 127 TYR A N 18
ATOM 32522 C CA . TYR A 1 64 ? -7.688 -4.062 8.666 1.00 0.00 127 TYR A CA 18
ATOM 32523 C C . TYR A 1 64 ? -7.688 -3.525 7.232 1.00 0.00 127 TYR A C 18
ATOM 32524 O O . TYR A 1 64 ? -6.836 -2.751 6.841 1.00 0.00 127 TYR A O 18
ATOM 32542 N N . VAL A 1 65 ? -8.640 -3.939 6.445 1.00 0.00 128 VAL A N 18
ATOM 32543 C CA . VAL A 1 65 ? -8.710 -3.471 5.034 1.00 0.00 128 VAL A CA 18
ATOM 32544 C C . VAL A 1 65 ? -8.902 -1.951 5.007 1.00 0.00 128 VAL A C 18
ATOM 32545 O O . VAL A 1 65 ? -8.281 -1.249 4.234 1.00 0.00 128 VAL A O 18
ATOM 32558 N N . ASP A 1 66 ? -9.769 -1.441 5.836 1.00 0.00 129 ASP A N 18
ATOM 32559 C CA . ASP A 1 66 ? -10.012 0.029 5.852 1.00 0.00 129 ASP A CA 18
ATOM 32560 C C . ASP A 1 66 ? -8.693 0.762 6.107 1.00 0.00 129 ASP A C 18
ATOM 32561 O O . ASP A 1 66 ? -8.336 1.688 5.404 1.00 0.00 129 ASP A O 18
ATOM 32570 N N . SER A 1 67 ? -7.971 0.355 7.110 1.00 0.00 130 SER A N 18
ATOM 32571 C CA . SER A 1 67 ? -6.674 1.017 7.422 1.00 0.00 130 SER A CA 18
ATOM 32572 C C . SER A 1 67 ? -5.679 0.802 6.275 1.00 0.00 130 SER A C 18
ATOM 32573 O O . SER A 1 67 ? -4.964 1.705 5.886 1.00 0.00 130 SER A O 18
ATOM 32581 N N . ILE A 1 68 ? -5.622 -0.386 5.730 1.00 0.00 131 ILE A N 18
ATOM 32582 C CA . ILE A 1 68 ? -4.670 -0.643 4.610 1.00 0.00 131 ILE A CA 18
ATOM 32583 C C . ILE A 1 68 ? -5.058 0.231 3.416 1.00 0.00 131 ILE A C 18
ATOM 32584 O O . ILE A 1 68 ? -4.219 0.816 2.759 1.00 0.00 131 ILE A O 18
ATOM 32600 N N . VAL A 1 69 ? -6.326 0.315 3.127 1.00 0.00 132 VAL A N 18
ATOM 32601 C CA . VAL A 1 69 ? -6.781 1.141 1.975 1.00 0.00 132 VAL A CA 18
ATOM 32602 C C . VAL A 1 69 ? -6.382 2.602 2.205 1.00 0.00 132 VAL A C 18
ATOM 32603 O O . VAL A 1 69 ? -5.881 3.267 1.319 1.00 0.00 132 VAL A O 18
ATOM 32616 N N . ALA A 1 70 ? -6.612 3.111 3.383 1.00 0.00 133 ALA A N 18
ATOM 32617 C CA . ALA A 1 70 ? -6.253 4.529 3.663 1.00 0.00 133 ALA A CA 18
ATOM 32618 C C . ALA A 1 70 ? -4.735 4.695 3.574 1.00 0.00 133 ALA A C 18
ATOM 32619 O O . ALA A 1 70 ? -4.232 5.666 3.043 1.00 0.00 133 ALA A O 18
ATOM 32626 N N . SER A 1 71 ? -4.003 3.749 4.094 1.00 0.00 134 SER A N 18
ATOM 32627 C CA . SER A 1 71 ? -2.517 3.833 4.044 1.00 0.00 134 SER A CA 18
ATOM 32628 C C . SER A 1 71 ? -2.052 3.808 2.586 1.00 0.00 134 SER A C 18
ATOM 32629 O O . SER A 1 71 ? -1.174 4.547 2.186 1.00 0.00 134 SER A O 18
ATOM 32637 N N . THR A 1 72 ? -2.634 2.951 1.792 1.00 0.00 135 THR A N 18
ATOM 32638 C CA . THR A 1 72 ? -2.233 2.859 0.360 1.00 0.00 135 THR A CA 18
ATOM 32639 C C . THR A 1 72 ? -2.570 4.171 -0.354 1.00 0.00 135 THR A C 18
ATOM 32640 O O . THR A 1 72 ? -1.820 4.652 -1.181 1.00 0.00 135 THR A O 18
ATOM 32651 N N . ASN A 1 73 ? -3.695 4.751 -0.043 1.00 0.00 136 ASN A N 18
ATOM 32652 C CA . ASN A 1 73 ? -4.082 6.031 -0.700 1.00 0.00 136 ASN A CA 18
ATOM 32653 C C . ASN A 1 73 ? -3.081 7.124 -0.317 1.00 0.00 136 ASN A C 18
ATOM 32654 O O . ASN A 1 73 ? -2.684 7.936 -1.133 1.00 0.00 136 ASN A O 18
ATOM 32665 N N . MET A 1 74 ? -2.676 7.158 0.922 1.00 0.00 137 MET A N 18
ATOM 32666 C CA . MET A 1 74 ? -1.704 8.198 1.364 1.00 0.00 137 MET A CA 18
ATOM 32667 C C . MET A 1 74 ? -0.362 7.984 0.658 1.00 0.00 137 MET A C 18
ATOM 32668 O O . MET A 1 74 ? 0.271 8.918 0.205 1.00 0.00 137 MET A O 18
ATOM 32682 N N . ILE A 1 75 ? 0.081 6.761 0.569 1.00 0.00 138 ILE A N 18
ATOM 32683 C CA . ILE A 1 75 ? 1.380 6.484 -0.104 1.00 0.00 138 ILE A CA 18
ATOM 32684 C C . ILE A 1 75 ? 1.268 6.815 -1.597 1.00 0.00 138 ILE A C 18
ATOM 32685 O O . ILE A 1 75 ? 2.152 7.408 -2.185 1.00 0.00 138 ILE A O 18
ATOM 32701 N N . PHE A 1 76 ? 0.190 6.415 -2.216 1.00 0.00 139 PHE A N 18
ATOM 32702 C CA . PHE A 1 76 ? 0.009 6.684 -3.672 1.00 0.00 139 PHE A CA 18
ATOM 32703 C C . PHE A 1 76 ? -0.080 8.195 -3.904 1.00 0.00 139 PHE A C 18
ATOM 32704 O O . PHE A 1 76 ? 0.541 8.740 -4.795 1.00 0.00 139 PHE A O 18
ATOM 32721 N N . LYS A 1 77 ? -0.854 8.868 -3.102 1.00 0.00 140 LYS A N 18
ATOM 32722 C CA . LYS A 1 77 ? -1.001 10.341 -3.252 1.00 0.00 140 LYS A CA 18
ATOM 32723 C C . LYS A 1 77 ? 0.338 11.024 -2.967 1.00 0.00 140 LYS A C 18
ATOM 32724 O O . LYS A 1 77 ? 0.696 12.001 -3.595 1.00 0.00 140 LYS A O 18
ATOM 32743 N N . TYR A 1 78 ? 1.078 10.521 -2.017 1.00 0.00 141 TYR A N 18
ATOM 32744 C CA . TYR A 1 78 ? 2.393 11.140 -1.687 1.00 0.00 141 TYR A CA 18
ATOM 32745 C C . TYR A 1 78 ? 3.282 11.126 -2.931 1.00 0.00 141 TYR A C 18
ATOM 32746 O O . TYR A 1 78 ? 3.917 12.108 -3.268 1.00 0.00 141 TYR A O 18
ATOM 32764 N N . ALA A 1 79 ? 3.331 10.020 -3.618 1.00 0.00 142 ALA A N 18
ATOM 32765 C CA . ALA A 1 79 ? 4.171 9.937 -4.844 1.00 0.00 142 ALA A CA 18
ATOM 32766 C C . ALA A 1 79 ? 3.617 10.897 -5.900 1.00 0.00 142 ALA A C 18
ATOM 32767 O O . ALA A 1 79 ? 4.353 11.553 -6.615 1.00 0.00 142 ALA A O 18
ATOM 32774 N N . TYR A 1 80 ? 2.319 10.981 -6.001 1.00 0.00 143 TYR A N 18
ATOM 32775 C CA . TYR A 1 80 ? 1.695 11.896 -6.998 1.00 0.00 143 TYR A CA 18
ATOM 32776 C C . TYR A 1 80 ? 2.079 13.340 -6.672 1.00 0.00 143 TYR A C 18
ATOM 32777 O O . TYR A 1 80 ? 2.423 14.118 -7.541 1.00 0.00 143 TYR A O 18
ATOM 32795 N N . ASP A 1 81 ? 2.019 13.701 -5.420 1.00 0.00 144 ASP A N 18
ATOM 32796 C CA . ASP A 1 81 ? 2.379 15.089 -5.020 1.00 0.00 144 ASP A CA 18
ATOM 32797 C C . ASP A 1 81 ? 3.854 15.335 -5.341 1.00 0.00 144 ASP A C 18
ATOM 32798 O O . ASP A 1 81 ? 4.248 16.421 -5.720 1.00 0.00 144 ASP A O 18
ATOM 32807 N N . THR A 1 82 ? 4.671 14.330 -5.192 1.00 0.00 145 THR A N 18
ATOM 32808 C CA . THR A 1 82 ? 6.119 14.493 -5.488 1.00 0.00 145 THR A CA 18
ATOM 32809 C C . THR A 1 82 ? 6.298 14.629 -7.000 1.00 0.00 145 THR A C 18
ATOM 32810 O O . THR A 1 82 ? 7.401 14.740 -7.493 1.00 0.00 145 THR A O 18
ATOM 32821 N N . ARG A 1 83 ? 5.211 14.617 -7.728 1.00 0.00 146 ARG A N 18
ATOM 32822 C CA . ARG A 1 83 ? 5.278 14.747 -9.215 1.00 0.00 146 ARG A CA 18
ATOM 32823 C C . ARG A 1 83 ? 6.050 13.565 -9.800 1.00 0.00 146 ARG A C 18
ATOM 32824 O O . ARG A 1 83 ? 6.460 13.579 -10.944 1.00 0.00 146 ARG A O 18
ATOM 32845 N N . LEU A 1 84 ? 6.226 12.531 -9.031 1.00 0.00 147 LEU A N 18
ATOM 32846 C CA . LEU A 1 84 ? 6.938 11.332 -9.547 1.00 0.00 147 LEU A CA 18
ATOM 32847 C C . LEU A 1 84 ? 6.116 10.709 -10.670 1.00 0.00 147 LEU A C 18
ATOM 32848 O O . LEU A 1 84 ? 6.645 10.273 -11.675 1.00 0.00 147 LEU A O 18
ATOM 32864 N N . ILE A 1 85 ? 4.819 10.660 -10.500 1.00 0.00 148 ILE A N 18
ATOM 32865 C CA . ILE A 1 85 ? 3.933 10.061 -11.538 1.00 0.00 148 ILE A CA 18
ATOM 32866 C C . ILE A 1 85 ? 2.838 11.052 -11.909 1.00 0.00 148 ILE A C 18
ATOM 32867 O O . ILE A 1 85 ? 2.411 11.861 -11.105 1.00 0.00 148 ILE A O 18
ATOM 32883 N N . LYS A 1 86 ? 2.373 10.992 -13.124 1.00 0.00 149 LYS A N 18
ATOM 32884 C CA . LYS A 1 86 ? 1.298 11.916 -13.568 1.00 0.00 149 LYS A CA 18
ATOM 32885 C C . LYS A 1 86 ? -0.044 11.196 -13.440 1.00 0.00 149 LYS A C 18
ATOM 32886 O O . LYS A 1 86 ? -1.097 11.767 -13.648 1.00 0.00 149 LYS A O 18
ATOM 32905 N N . ALA A 1 87 ? -0.007 9.935 -13.097 1.00 0.00 150 ALA A N 18
ATOM 32906 C CA . ALA A 1 87 ? -1.268 9.157 -12.956 1.00 0.00 150 ALA A CA 18
ATOM 32907 C C . ALA A 1 87 ? -1.861 9.377 -11.564 1.00 0.00 150 ALA A C 18
ATOM 32908 O O . ALA A 1 87 ? -1.243 9.964 -10.696 1.00 0.00 150 ALA A O 18
ATOM 32915 N N . MET A 1 88 ? -3.059 8.900 -11.341 1.00 0.00 151 MET A N 18
ATOM 32916 C CA . MET A 1 88 ? -3.700 9.069 -10.006 1.00 0.00 151 MET A CA 18
ATOM 32917 C C . MET A 1 88 ? -4.654 7.897 -9.752 1.00 0.00 151 MET A C 18
ATOM 32918 O O . MET A 1 88 ? -5.858 8.047 -9.811 1.00 0.00 151 MET A O 18
ATOM 32932 N N . PRO A 1 89 ? -4.117 6.736 -9.477 1.00 0.00 152 PRO A N 18
ATOM 32933 C CA . PRO A 1 89 ? -4.929 5.507 -9.213 1.00 0.00 152 PRO A CA 18
ATOM 32934 C C . PRO A 1 89 ? -5.858 5.658 -8.002 1.00 0.00 152 PRO A C 18
ATOM 32935 O O . PRO A 1 89 ? -5.541 6.331 -7.041 1.00 0.00 152 PRO A O 18
ATOM 32946 N N . SER A 1 90 ? -7.002 5.028 -8.053 1.00 0.00 153 SER A N 18
ATOM 32947 C CA . SER A 1 90 ? -7.971 5.109 -6.922 1.00 0.00 153 SER A CA 18
ATOM 32948 C C . SER A 1 90 ? -8.512 6.537 -6.796 1.00 0.00 153 SER A C 18
ATOM 32949 O O . SER A 1 90 ? -8.054 7.325 -5.990 1.00 0.00 153 SER A O 18
ATOM 32957 N N . GLU A 1 91 ? -9.502 6.866 -7.588 1.00 0.00 154 GLU A N 18
ATOM 32958 C CA . GLU A 1 91 ? -10.105 8.229 -7.527 1.00 0.00 154 GLU A CA 18
ATOM 32959 C C . GLU A 1 91 ? -11.281 8.214 -6.542 1.00 0.00 154 GLU A C 18
ATOM 32960 O O . GLU A 1 91 ? -11.805 9.247 -6.169 1.00 0.00 154 GLU A O 18
ATOM 32972 N N . GLY A 1 92 ? -11.692 7.050 -6.107 1.00 0.00 155 GLY A N 18
ATOM 32973 C CA . GLY A 1 92 ? -12.825 6.977 -5.139 1.00 0.00 155 GLY A CA 18
ATOM 32974 C C . GLY A 1 92 ? -13.456 5.585 -5.181 1.00 0.00 155 GLY A C 18
ATOM 32975 O O . GLY A 1 92 ? -13.818 5.089 -6.230 1.00 0.00 155 GLY A O 18
ATOM 32979 N N . ILE A 1 93 ? -13.606 4.953 -4.041 1.00 0.00 156 ILE A N 18
ATOM 32980 C CA . ILE A 1 93 ? -14.226 3.594 -4.002 1.00 0.00 156 ILE A CA 18
ATOM 32981 C C . ILE A 1 93 ? -15.681 3.738 -3.544 1.00 0.00 156 ILE A C 18
ATOM 32982 O O . ILE A 1 93 ? -16.415 2.772 -3.448 1.00 0.00 156 ILE A O 18
ATOM 32998 N N . LYS A 1 94 ? -16.098 4.946 -3.257 1.00 0.00 157 LYS A N 18
ATOM 32999 C CA . LYS A 1 94 ? -17.500 5.172 -2.796 1.00 0.00 157 LYS A CA 18
ATOM 33000 C C . LYS A 1 94 ? -18.413 5.427 -3.995 1.00 0.00 157 LYS A C 18
ATOM 33001 O O . LYS A 1 94 ? -17.980 5.871 -5.041 1.00 0.00 157 LYS A O 18
ATOM 33020 N N . ARG A 1 95 ? -19.677 5.135 -3.852 1.00 0.00 158 ARG A N 18
ATOM 33021 C CA . ARG A 1 95 ? -20.629 5.334 -4.979 1.00 0.00 158 ARG A CA 18
ATOM 33022 C C . ARG A 1 95 ? -20.676 6.822 -5.391 1.00 0.00 158 ARG A C 18
ATOM 33023 O O . ARG A 1 95 ? -20.464 7.699 -4.578 1.00 0.00 158 ARG A O 18
ATOM 33044 N N . PRO A 1 96 ? -20.961 7.099 -6.648 1.00 0.00 159 PRO A N 18
ATOM 33045 C CA . PRO A 1 96 ? -21.046 8.500 -7.166 1.00 0.00 159 PRO A CA 18
ATOM 33046 C C . PRO A 1 96 ? -22.238 9.257 -6.575 1.00 0.00 159 PRO A C 18
ATOM 33047 O O . PRO A 1 96 ? -22.278 10.472 -6.592 1.00 0.00 159 PRO A O 18
ATOM 33058 N N . LYS A 1 97 ? -23.210 8.547 -6.056 1.00 0.00 160 LYS A N 18
ATOM 33059 C CA . LYS A 1 97 ? -24.408 9.216 -5.462 1.00 0.00 160 LYS A CA 18
ATOM 33060 C C . LYS A 1 97 ? -24.576 8.775 -4.011 1.00 0.00 160 LYS A C 18
ATOM 33061 O O . LYS A 1 97 ? -24.629 7.598 -3.708 1.00 0.00 160 LYS A O 18
ATOM 33080 N N . LYS A 1 98 ? -24.656 9.722 -3.112 1.00 0.00 161 LYS A N 18
ATOM 33081 C CA . LYS A 1 98 ? -24.813 9.392 -1.665 1.00 0.00 161 LYS A CA 18
ATOM 33082 C C . LYS A 1 98 ? -26.250 9.658 -1.214 1.00 0.00 161 LYS A C 18
ATOM 33083 O O . LYS A 1 98 ? -27.121 9.967 -2.004 1.00 0.00 161 LYS A O 18
ATOM 33102 N N . LYS A 1 99 ? -26.500 9.529 0.061 1.00 0.00 162 LYS A N 18
ATOM 33103 C CA . LYS A 1 99 ? -27.871 9.759 0.589 1.00 0.00 162 LYS A CA 18
ATOM 33104 C C . LYS A 1 99 ? -28.147 11.262 0.733 1.00 0.00 162 LYS A C 18
ATOM 33105 O O . LYS A 1 99 ? -27.269 12.043 1.051 1.00 0.00 162 LYS A O 18
ATOM 33124 N N . VAL A 1 100 ? -29.370 11.663 0.501 1.00 0.00 163 VAL A N 18
ATOM 33125 C CA . VAL A 1 100 ? -29.738 13.105 0.617 1.00 0.00 163 VAL A CA 18
ATOM 33126 C C . VAL A 1 100 ? -28.704 13.965 -0.117 1.00 0.00 163 VAL A C 18
ATOM 33127 O O . VAL A 1 100 ? -27.714 14.394 0.447 1.00 0.00 163 VAL A O 18
ATOM 33140 N N . SER A 1 101 ? -28.934 14.215 -1.382 1.00 0.00 164 SER A N 18
ATOM 33141 C CA . SER A 1 101 ? -27.978 15.035 -2.182 1.00 0.00 164 SER A CA 18
ATOM 33142 C C . SER A 1 101 ? -28.103 16.512 -1.801 1.00 0.00 164 SER A C 18
ATOM 33143 O O . SER A 1 101 ? -29.055 16.920 -1.162 1.00 0.00 164 SER A O 18
ATOM 33151 N N . VAL A 1 102 ? -27.140 17.316 -2.188 1.00 0.00 165 VAL A N 18
ATOM 33152 C CA . VAL A 1 102 ? -27.179 18.772 -1.851 1.00 0.00 165 VAL A CA 18
ATOM 33153 C C . VAL A 1 102 ? -27.494 19.583 -3.112 1.00 0.00 165 VAL A C 18
ATOM 33154 O O . VAL A 1 102 ? -26.875 19.417 -4.148 1.00 0.00 165 VAL A O 18
ATOM 33167 N N . GLU A 1 103 ? -28.460 20.460 -3.029 1.00 0.00 166 GLU A N 18
ATOM 33168 C CA . GLU A 1 103 ? -28.838 21.288 -4.208 1.00 0.00 166 GLU A CA 18
ATOM 33169 C C . GLU A 1 103 ? -27.907 22.501 -4.325 1.00 0.00 166 GLU A C 18
ATOM 33170 O O . GLU A 1 103 ? -27.509 23.094 -3.341 1.00 0.00 166 GLU A O 18
ATOM 33182 N N . LEU A 1 104 ? -27.553 22.864 -5.530 1.00 0.00 167 LEU A N 18
ATOM 33183 C CA . LEU A 1 104 ? -26.639 24.023 -5.737 1.00 0.00 167 LEU A CA 18
ATOM 33184 C C . LEU A 1 104 ? -27.397 25.340 -5.538 1.00 0.00 167 LEU A C 18
ATOM 33185 O O . LEU A 1 104 ? -28.558 25.468 -5.881 1.00 0.00 167 LEU A O 18
ATOM 33201 N N . GLU A 1 105 ? -26.739 26.321 -4.979 1.00 0.00 168 GLU A N 18
ATOM 33202 C CA . GLU A 1 105 ? -27.395 27.636 -4.738 1.00 0.00 168 GLU A CA 18
ATOM 33203 C C . GLU A 1 105 ? -27.292 28.513 -5.992 1.00 0.00 168 GLU A C 18
ATOM 33204 O O . GLU A 1 105 ? -26.243 28.643 -6.593 1.00 0.00 168 GLU A O 18
ATOM 33216 N N . HIS A 1 106 ? -28.380 29.126 -6.379 1.00 0.00 169 HIS A N 18
ATOM 33217 C CA . HIS A 1 106 ? -28.366 30.011 -7.575 1.00 0.00 169 HIS A CA 18
ATOM 33218 C C . HIS A 1 106 ? -27.955 31.424 -7.141 1.00 0.00 169 HIS A C 18
ATOM 33219 O O . HIS A 1 106 ? -27.686 32.286 -7.957 1.00 0.00 169 HIS A O 18
ATOM 33233 N N . HIS A 1 107 ? -27.910 31.667 -5.856 1.00 0.00 170 HIS A N 18
ATOM 33234 C CA . HIS A 1 107 ? -27.527 33.021 -5.358 1.00 0.00 170 HIS A CA 18
ATOM 33235 C C . HIS A 1 107 ? -26.016 33.227 -5.519 1.00 0.00 170 HIS A C 18
ATOM 33236 O O . HIS A 1 107 ? -25.217 32.368 -5.194 1.00 0.00 170 HIS A O 18
ATOM 33250 N N . HIS A 1 108 ? -25.622 34.364 -6.029 1.00 0.00 171 HIS A N 18
ATOM 33251 C CA . HIS A 1 108 ? -24.173 34.644 -6.232 1.00 0.00 171 HIS A CA 18
ATOM 33252 C C . HIS A 1 108 ? -23.501 34.996 -4.904 1.00 0.00 171 HIS A C 18
ATOM 33253 O O . HIS A 1 108 ? -24.144 35.390 -3.950 1.00 0.00 171 HIS A O 18
ATOM 33267 N N . HIS A 1 109 ? -22.200 34.858 -4.841 1.00 0.00 172 HIS A N 18
ATOM 33268 C CA . HIS A 1 109 ? -21.468 35.183 -3.586 1.00 0.00 172 HIS A CA 18
ATOM 33269 C C . HIS A 1 109 ? -20.057 35.667 -3.925 1.00 0.00 172 HIS A C 18
ATOM 33270 O O . HIS A 1 109 ? -19.471 35.272 -4.914 1.00 0.00 172 HIS A O 18
ATOM 33284 N N . HIS A 1 110 ? -19.512 36.533 -3.111 1.00 0.00 173 HIS A N 18
ATOM 33285 C CA . HIS A 1 110 ? -18.147 37.065 -3.380 1.00 0.00 173 HIS A CA 18
ATOM 33286 C C . HIS A 1 110 ? -17.086 36.002 -3.071 1.00 0.00 173 HIS A C 18
ATOM 33287 O O . HIS A 1 110 ? -17.215 35.226 -2.142 1.00 0.00 173 HIS A O 18
ATOM 33301 N N . HIS A 1 111 ? -16.034 35.971 -3.847 1.00 0.00 174 HIS A N 18
ATOM 33302 C CA . HIS A 1 111 ? -14.948 34.975 -3.620 1.00 0.00 174 HIS A CA 18
ATOM 33303 C C . HIS A 1 111 ? -15.551 33.580 -3.431 1.00 0.00 174 HIS A C 18
ATOM 33304 O O . HIS A 1 111 ? -16.751 33.442 -3.607 1.00 0.00 174 HIS A O 18
ATOM 33319 N N . THR A 1 1 ? 12.377 3.860 -8.677 1.00 0.00 64 THR A N 19
ATOM 33320 C CA . THR A 1 1 ? 12.388 2.802 -7.633 1.00 0.00 64 THR A CA 19
ATOM 33321 C C . THR A 1 1 ? 11.144 2.938 -6.753 1.00 0.00 64 THR A C 19
ATOM 33322 O O . THR A 1 1 ? 11.113 3.699 -5.805 1.00 0.00 64 THR A O 19
ATOM 33333 N N . PHE A 1 2 ? 10.123 2.194 -7.075 1.00 0.00 65 PHE A N 19
ATOM 33334 C CA . PHE A 1 2 ? 8.855 2.240 -6.295 1.00 0.00 65 PHE A CA 19
ATOM 33335 C C . PHE A 1 2 ? 9.118 1.834 -4.845 1.00 0.00 65 PHE A C 19
ATOM 33336 O O . PHE A 1 2 ? 8.599 2.428 -3.921 1.00 0.00 65 PHE A O 19
ATOM 33353 N N . LYS A 1 3 ? 9.902 0.811 -4.649 1.00 0.00 66 LYS A N 19
ATOM 33354 C CA . LYS A 1 3 ? 10.192 0.327 -3.269 1.00 0.00 66 LYS A CA 19
ATOM 33355 C C . LYS A 1 3 ? 10.781 1.465 -2.432 1.00 0.00 66 LYS A C 19
ATOM 33356 O O . LYS A 1 3 ? 10.441 1.632 -1.277 1.00 0.00 66 LYS A O 19
ATOM 33375 N N . GLN A 1 4 ? 11.662 2.241 -3.004 1.00 0.00 67 GLN A N 19
ATOM 33376 C CA . GLN A 1 4 ? 12.282 3.368 -2.248 1.00 0.00 67 GLN A CA 19
ATOM 33377 C C . GLN A 1 4 ? 11.205 4.396 -1.892 1.00 0.00 67 GLN A C 19
ATOM 33378 O O . GLN A 1 4 ? 11.181 4.932 -0.801 1.00 0.00 67 GLN A O 19
ATOM 33392 N N . VAL A 1 5 ? 10.323 4.673 -2.816 1.00 0.00 68 VAL A N 19
ATOM 33393 C CA . VAL A 1 5 ? 9.237 5.667 -2.568 1.00 0.00 68 VAL A CA 19
ATOM 33394 C C . VAL A 1 5 ? 8.313 5.157 -1.461 1.00 0.00 68 VAL A C 19
ATOM 33395 O O . VAL A 1 5 ? 7.953 5.882 -0.553 1.00 0.00 68 VAL A O 19
ATOM 33408 N N . ALA A 1 6 ? 7.925 3.914 -1.541 1.00 0.00 69 ALA A N 19
ATOM 33409 C CA . ALA A 1 6 ? 7.018 3.334 -0.510 1.00 0.00 69 ALA A CA 19
ATOM 33410 C C . ALA A 1 6 ? 7.738 3.280 0.839 1.00 0.00 69 ALA A C 19
ATOM 33411 O O . ALA A 1 6 ? 7.154 3.529 1.875 1.00 0.00 69 ALA A O 19
ATOM 33418 N N . ASP A 1 7 ? 9.003 2.952 0.823 1.00 0.00 70 ASP A N 19
ATOM 33419 C CA . ASP A 1 7 ? 9.789 2.867 2.090 1.00 0.00 70 ASP A CA 19
ATOM 33420 C C . ASP A 1 7 ? 9.878 4.253 2.733 1.00 0.00 70 ASP A C 19
ATOM 33421 O O . ASP A 1 7 ? 9.819 4.392 3.939 1.00 0.00 70 ASP A O 19
ATOM 33430 N N . ASP A 1 8 ? 10.023 5.273 1.929 1.00 0.00 71 ASP A N 19
ATOM 33431 C CA . ASP A 1 8 ? 10.120 6.659 2.472 1.00 0.00 71 ASP A CA 19
ATOM 33432 C C . ASP A 1 8 ? 8.821 7.004 3.208 1.00 0.00 71 ASP A C 19
ATOM 33433 O O . ASP A 1 8 ? 8.840 7.535 4.299 1.00 0.00 71 ASP A O 19
ATOM 33442 N N . TRP A 1 9 ? 7.698 6.696 2.609 1.00 0.00 72 TRP A N 19
ATOM 33443 C CA . TRP A 1 9 ? 6.382 6.992 3.249 1.00 0.00 72 TRP A CA 19
ATOM 33444 C C . TRP A 1 9 ? 6.259 6.193 4.546 1.00 0.00 72 TRP A C 19
ATOM 33445 O O . TRP A 1 9 ? 5.749 6.672 5.542 1.00 0.00 72 TRP A O 19
ATOM 33466 N N . LEU A 1 10 ? 6.715 4.974 4.528 1.00 0.00 73 LEU A N 19
ATOM 33467 C CA . LEU A 1 10 ? 6.638 4.123 5.742 1.00 0.00 73 LEU A CA 19
ATOM 33468 C C . LEU A 1 10 ? 7.577 4.677 6.814 1.00 0.00 73 LEU A C 19
ATOM 33469 O O . LEU A 1 10 ? 7.294 4.614 7.996 1.00 0.00 73 LEU A O 19
ATOM 33485 N N . LYS A 1 11 ? 8.708 5.184 6.406 1.00 0.00 74 LYS A N 19
ATOM 33486 C CA . LYS A 1 11 ? 9.695 5.714 7.388 1.00 0.00 74 LYS A CA 19
ATOM 33487 C C . LYS A 1 11 ? 9.060 6.854 8.180 1.00 0.00 74 LYS A C 19
ATOM 33488 O O . LYS A 1 11 ? 9.090 6.872 9.394 1.00 0.00 74 LYS A O 19
ATOM 33507 N N . GLN A 1 12 ? 8.479 7.797 7.492 1.00 0.00 75 GLN A N 19
ATOM 33508 C CA . GLN A 1 12 ? 7.827 8.948 8.179 1.00 0.00 75 GLN A CA 19
ATOM 33509 C C . GLN A 1 12 ? 6.598 8.452 8.944 1.00 0.00 75 GLN A C 19
ATOM 33510 O O . GLN A 1 12 ? 6.306 8.906 10.034 1.00 0.00 75 GLN A O 19
ATOM 33524 N N . TYR A 1 13 ? 5.875 7.528 8.369 1.00 0.00 76 TYR A N 19
ATOM 33525 C CA . TYR A 1 13 ? 4.650 6.986 9.026 1.00 0.00 76 TYR A CA 19
ATOM 33526 C C . TYR A 1 13 ? 5.039 6.311 10.342 1.00 0.00 76 TYR A C 19
ATOM 33527 O O . TYR A 1 13 ? 4.381 6.468 11.351 1.00 0.00 76 TYR A O 19
ATOM 33545 N N . ALA A 1 14 ? 6.104 5.555 10.327 1.00 0.00 77 ALA A N 19
ATOM 33546 C CA . ALA A 1 14 ? 6.558 4.848 11.559 1.00 0.00 77 ALA A CA 19
ATOM 33547 C C . ALA A 1 14 ? 7.045 5.869 12.595 1.00 0.00 77 ALA A C 19
ATOM 33548 O O . ALA A 1 14 ? 7.369 5.522 13.715 1.00 0.00 77 ALA A O 19
ATOM 33555 N N . ASN A 1 15 ? 7.095 7.124 12.224 1.00 0.00 78 ASN A N 19
ATOM 33556 C CA . ASN A 1 15 ? 7.563 8.183 13.172 1.00 0.00 78 ASN A CA 19
ATOM 33557 C C . ASN A 1 15 ? 6.525 8.353 14.282 1.00 0.00 78 ASN A C 19
ATOM 33558 O O . ASN A 1 15 ? 6.769 8.999 15.281 1.00 0.00 78 ASN A O 19
ATOM 33569 N N . ASP A 1 16 ? 5.369 7.767 14.107 1.00 0.00 79 ASP A N 19
ATOM 33570 C CA . ASP A 1 16 ? 4.296 7.873 15.141 1.00 0.00 79 ASP A CA 19
ATOM 33571 C C . ASP A 1 16 ? 3.499 6.565 15.183 1.00 0.00 79 ASP A C 19
ATOM 33572 O O . ASP A 1 16 ? 3.979 5.512 14.810 1.00 0.00 79 ASP A O 19
ATOM 33581 N N . VAL A 1 17 ? 2.281 6.641 15.639 1.00 0.00 80 VAL A N 19
ATOM 33582 C CA . VAL A 1 17 ? 1.405 5.440 15.732 1.00 0.00 80 VAL A CA 19
ATOM 33583 C C . VAL A 1 17 ? 2.089 4.336 16.538 1.00 0.00 80 VAL A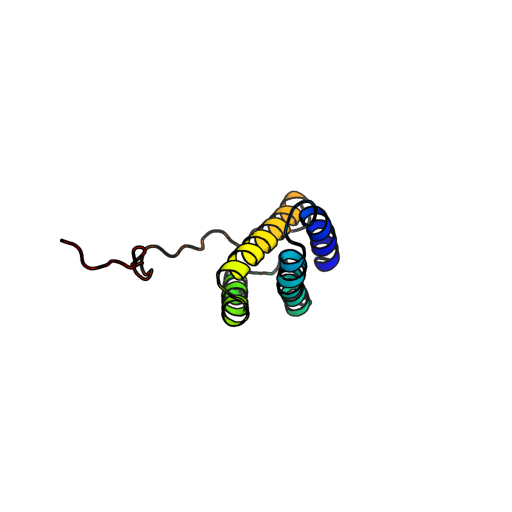 C 19
ATOM 33584 O O . VAL A 1 17 ? 3.283 4.352 16.761 1.00 0.00 80 VAL A O 19
ATOM 33597 N N . LYS A 1 18 ? 1.314 3.381 16.980 1.00 0.00 81 LYS A N 19
ATOM 33598 C CA . LYS A 1 18 ? 1.857 2.255 17.789 1.00 0.00 81 LYS A CA 19
ATOM 33599 C C . LYS A 1 18 ? 2.848 1.439 16.967 1.00 0.00 81 LYS A C 19
ATOM 33600 O O . LYS A 1 18 ? 2.679 1.227 15.782 1.00 0.00 81 LYS A O 19
ATOM 33619 N N . VAL A 1 19 ? 3.892 0.994 17.610 1.00 0.00 82 VAL A N 19
ATOM 33620 C CA . VAL A 1 19 ? 4.943 0.197 16.920 1.00 0.00 82 VAL A CA 19
ATOM 33621 C C . VAL A 1 19 ? 4.328 -1.074 16.329 1.00 0.00 82 VAL A C 19
ATOM 33622 O O . VAL A 1 19 ? 4.627 -1.457 15.215 1.00 0.00 82 VAL A O 19
ATOM 33635 N N . SER A 1 20 ? 3.476 -1.726 17.072 1.00 0.00 83 SER A N 19
ATOM 33636 C CA . SER A 1 20 ? 2.834 -2.980 16.578 1.00 0.00 83 SER A CA 19
ATOM 33637 C C . SER A 1 20 ? 2.014 -2.681 15.322 1.00 0.00 83 SER A C 19
ATOM 33638 O O . SER A 1 20 ? 1.975 -3.466 14.395 1.00 0.00 83 SER A O 19
ATOM 33646 N N . SER A 1 21 ? 1.359 -1.552 15.292 1.00 0.00 84 SER A N 19
ATOM 33647 C CA . SER A 1 21 ? 0.535 -1.185 14.105 1.00 0.00 84 SER A CA 19
ATOM 33648 C C . SER A 1 21 ? 1.443 -1.034 12.883 1.00 0.00 84 SER A C 19
ATOM 33649 O O . SER A 1 21 ? 1.122 -1.480 11.799 1.00 0.00 84 SER A O 19
ATOM 33657 N N . VAL A 1 22 ? 2.570 -0.399 13.061 1.00 0.00 85 VAL A N 19
ATOM 33658 C CA . VAL A 1 22 ? 3.518 -0.197 11.929 1.00 0.00 85 VAL A CA 19
ATOM 33659 C C . VAL A 1 22 ? 4.029 -1.554 11.438 1.00 0.00 85 VAL A C 19
ATOM 33660 O O . VAL A 1 22 ? 4.096 -1.811 10.251 1.00 0.00 85 VAL A O 19
ATOM 33673 N N . ARG A 1 23 ? 4.396 -2.415 12.350 1.00 0.00 86 ARG A N 19
ATOM 33674 C CA . ARG A 1 23 ? 4.918 -3.758 11.964 1.00 0.00 86 ARG A CA 19
ATOM 33675 C C . ARG A 1 23 ? 3.842 -4.531 11.203 1.00 0.00 86 ARG A C 19
ATOM 33676 O O . ARG A 1 23 ? 4.107 -5.150 10.191 1.00 0.00 86 ARG A O 19
ATOM 33697 N N . ALA A 1 24 ? 2.635 -4.500 11.694 1.00 0.00 87 ALA A N 19
ATOM 33698 C CA . ALA A 1 24 ? 1.520 -5.230 11.024 1.00 0.00 87 ALA A CA 19
ATOM 33699 C C . ALA A 1 24 ? 1.218 -4.572 9.680 1.00 0.00 87 ALA A C 19
ATOM 33700 O O . ALA A 1 24 ? 0.944 -5.236 8.698 1.00 0.00 87 ALA A O 19
ATOM 33707 N N . ARG A 1 25 ? 1.263 -3.270 9.638 1.00 0.00 88 ARG A N 19
ATOM 33708 C CA . ARG A 1 25 ? 0.984 -2.541 8.370 1.00 0.00 88 ARG A CA 19
ATOM 33709 C C . ARG A 1 25 ? 2.073 -2.844 7.348 1.00 0.00 88 ARG A C 19
ATOM 33710 O O . ARG A 1 25 ? 1.803 -3.026 6.177 1.00 0.00 88 ARG A O 19
ATOM 33731 N N . GLU A 1 26 ? 3.300 -2.893 7.785 1.00 0.00 89 GLU A N 19
ATOM 33732 C CA . GLU A 1 26 ? 4.419 -3.173 6.845 1.00 0.00 89 GLU A CA 19
ATOM 33733 C C . GLU A 1 26 ? 4.252 -4.572 6.263 1.00 0.00 89 GLU A C 19
ATOM 33734 O O . GLU A 1 26 ? 4.404 -4.782 5.076 1.00 0.00 89 GLU A O 19
ATOM 33746 N N . LYS A 1 27 ? 3.940 -5.526 7.095 1.00 0.00 90 LYS A N 19
ATOM 33747 C CA . LYS A 1 27 ? 3.759 -6.926 6.619 1.00 0.00 90 LYS A CA 19
ATOM 33748 C C . LYS A 1 27 ? 2.555 -7.001 5.679 1.00 0.00 90 LYS A C 19
ATOM 33749 O O . LYS A 1 27 ? 2.619 -7.591 4.618 1.00 0.00 90 LYS A O 19
ATOM 33768 N N . ALA A 1 28 ? 1.458 -6.417 6.075 1.00 0.00 91 ALA A N 19
ATOM 33769 C CA . ALA A 1 28 ? 0.231 -6.453 5.229 1.00 0.00 91 ALA A CA 19
ATOM 33770 C C . ALA A 1 28 ? 0.468 -5.677 3.933 1.00 0.00 91 ALA A C 19
ATOM 33771 O O . ALA A 1 28 ? 0.078 -6.102 2.864 1.00 0.00 91 ALA A O 19
ATOM 33778 N N . ILE A 1 29 ? 1.102 -4.540 4.029 1.00 0.00 92 ILE A N 19
ATOM 33779 C CA . ILE A 1 29 ? 1.373 -3.711 2.816 1.00 0.00 92 ILE A CA 19
ATOM 33780 C C . ILE A 1 29 ? 2.498 -4.346 1.996 1.00 0.00 92 ILE A C 19
ATOM 33781 O O . ILE A 1 29 ? 2.686 -4.032 0.836 1.00 0.00 92 ILE A O 19
ATOM 33797 N N . GLN A 1 30 ? 3.254 -5.223 2.598 1.00 0.00 93 GLN A N 19
ATOM 33798 C CA . GLN A 1 30 ? 4.385 -5.876 1.875 1.00 0.00 93 GLN A CA 19
ATOM 33799 C C . GLN A 1 30 ? 3.857 -6.566 0.617 1.00 0.00 93 GLN A C 19
ATOM 33800 O O . GLN A 1 30 ? 4.486 -6.546 -0.424 1.00 0.00 93 GLN A O 19
ATOM 33814 N N . HIS A 1 31 ? 2.710 -7.178 0.713 1.00 0.00 94 HIS A N 19
ATOM 33815 C CA . HIS A 1 31 ? 2.121 -7.883 -0.460 1.00 0.00 94 HIS A CA 19
ATOM 33816 C C . HIS A 1 31 ? 1.941 -6.896 -1.615 1.00 0.00 94 HIS A C 19
ATOM 33817 O O . HIS A 1 31 ? 2.240 -7.200 -2.753 1.00 0.00 94 HIS A O 19
ATOM 33831 N N . ALA A 1 32 ? 1.450 -5.723 -1.325 1.00 0.00 95 ALA A N 19
ATOM 33832 C CA . ALA A 1 32 ? 1.236 -4.705 -2.395 1.00 0.00 95 ALA A CA 19
ATOM 33833 C C . ALA A 1 32 ? 2.583 -4.278 -2.978 1.00 0.00 95 ALA A C 19
ATOM 33834 O O . ALA A 1 32 ? 2.731 -4.122 -4.175 1.00 0.00 95 ALA A O 19
ATOM 33841 N N . ILE A 1 33 ? 3.559 -4.077 -2.133 1.00 0.00 96 ILE A N 19
ATOM 33842 C CA . ILE A 1 33 ? 4.903 -3.646 -2.613 1.00 0.00 96 ILE A CA 19
ATOM 33843 C C . ILE A 1 33 ? 5.523 -4.747 -3.476 1.00 0.00 96 ILE A C 19
ATOM 33844 O O . ILE A 1 33 ? 6.093 -4.483 -4.515 1.00 0.00 96 ILE A O 19
ATOM 33860 N N . GLU A 1 34 ? 5.422 -5.974 -3.037 1.00 0.00 97 GLU A N 19
ATOM 33861 C CA . GLU A 1 34 ? 6.013 -7.111 -3.802 1.00 0.00 97 GLU A CA 19
ATOM 33862 C C . GLU A 1 34 ? 5.401 -7.152 -5.202 1.00 0.00 97 GLU A C 19
ATOM 33863 O O . GLU A 1 34 ? 6.083 -7.366 -6.185 1.00 0.00 97 GLU A O 19
ATOM 33875 N N . ARG A 1 35 ? 4.117 -6.948 -5.291 1.00 0.00 98 ARG A N 19
ATOM 33876 C CA . ARG A 1 35 ? 3.433 -6.977 -6.613 1.00 0.00 98 ARG A CA 19
ATOM 33877 C C . ARG A 1 35 ? 3.940 -5.828 -7.485 1.00 0.00 98 ARG A C 19
ATOM 33878 O O . ARG A 1 35 ? 4.119 -5.977 -8.676 1.00 0.00 98 ARG A O 19
ATOM 33899 N N . PHE A 1 36 ? 4.157 -4.678 -6.898 1.00 0.00 99 PHE A N 19
ATOM 33900 C CA . PHE A 1 36 ? 4.636 -3.498 -7.684 1.00 0.00 99 PHE A CA 19
ATOM 33901 C C . PHE A 1 36 ? 6.134 -3.293 -7.451 1.00 0.00 99 PHE A C 19
ATOM 33902 O O . PHE A 1 36 ? 6.700 -2.291 -7.842 1.00 0.00 99 PHE A O 19
ATOM 33919 N N . ASN A 1 37 ? 6.776 -4.242 -6.825 1.00 0.00 100 ASN A N 19
ATOM 33920 C CA . ASN A 1 37 ? 8.242 -4.127 -6.567 1.00 0.00 100 ASN A CA 19
ATOM 33921 C C . ASN A 1 37 ? 9.000 -4.134 -7.893 1.00 0.00 100 ASN A C 19
ATOM 33922 O O . ASN A 1 37 ? 9.952 -3.404 -8.078 1.00 0.00 100 ASN A O 19
ATOM 33933 N N . THR A 1 38 ? 8.588 -4.970 -8.808 1.00 0.00 101 THR A N 19
ATOM 33934 C CA . THR A 1 38 ? 9.281 -5.053 -10.125 1.00 0.00 101 THR A CA 19
ATOM 33935 C C . THR A 1 38 ? 8.525 -4.203 -11.142 1.00 0.00 101 THR A C 19
ATOM 33936 O O . THR A 1 38 ? 9.036 -3.894 -12.202 1.00 0.00 101 THR A O 19
ATOM 33947 N N . LYS A 1 39 ? 7.313 -3.816 -10.823 1.00 0.00 102 LYS A N 19
ATOM 33948 C CA . LYS A 1 39 ? 6.511 -2.978 -11.764 1.00 0.00 102 LYS A CA 19
ATOM 33949 C C . LYS A 1 39 ? 6.467 -1.526 -11.254 1.00 0.00 102 LYS A C 19
ATOM 33950 O O . LYS A 1 39 ? 6.414 -1.285 -10.062 1.00 0.00 102 LYS A O 19
ATOM 33969 N N . PRO A 1 40 ? 6.469 -0.566 -12.150 1.00 0.00 103 PRO A N 19
ATOM 33970 C CA . PRO A 1 40 ? 6.410 0.879 -11.782 1.00 0.00 103 PRO A CA 19
ATOM 33971 C C . PRO A 1 40 ? 5.038 1.289 -11.243 1.00 0.00 103 PRO A C 19
ATOM 33972 O O . PRO A 1 40 ? 4.048 0.617 -11.448 1.00 0.00 103 PRO A O 19
ATOM 33983 N N . ILE A 1 41 ? 4.988 2.388 -10.552 1.00 0.00 104 ILE A N 19
ATOM 33984 C CA . ILE A 1 41 ? 3.706 2.874 -9.978 1.00 0.00 104 ILE A CA 19
ATOM 33985 C C . ILE A 1 41 ? 2.735 3.246 -11.105 1.00 0.00 104 ILE A C 19
ATOM 33986 O O . ILE A 1 41 ? 1.533 3.268 -10.922 1.00 0.00 104 ILE A O 19
ATOM 34002 N N . GLN A 1 42 ? 3.255 3.557 -12.260 1.00 0.00 105 GLN A N 19
ATOM 34003 C CA . GLN A 1 42 ? 2.387 3.950 -13.408 1.00 0.00 105 GLN A CA 19
ATOM 34004 C C . GLN A 1 42 ? 1.487 2.783 -13.822 1.00 0.00 105 GLN A C 19
ATOM 34005 O O . GLN A 1 42 ? 0.637 2.924 -14.677 1.00 0.00 105 GLN A O 19
ATOM 34019 N N . THR A 1 43 ? 1.667 1.632 -13.229 1.00 0.00 106 THR A N 19
ATOM 34020 C CA . THR A 1 43 ? 0.822 0.454 -13.599 1.00 0.00 106 THR A CA 19
ATOM 34021 C C . THR A 1 43 ? -0.424 0.425 -12.709 1.00 0.00 106 THR A C 19
ATOM 34022 O O . THR A 1 43 ? -1.367 -0.294 -12.972 1.00 0.00 106 THR A O 19
ATOM 34033 N N . ILE A 1 44 ? -0.435 1.212 -11.666 1.00 0.00 107 ILE A N 19
ATOM 34034 C CA . ILE A 1 44 ? -1.617 1.248 -10.756 1.00 0.00 107 ILE A CA 19
ATOM 34035 C C . ILE A 1 44 ? -2.696 2.154 -11.345 1.00 0.00 107 ILE A C 19
ATOM 34036 O O . ILE A 1 44 ? -2.436 3.257 -11.783 1.00 0.00 107 ILE A O 19
ATOM 34052 N N . LYS A 1 45 ? -3.910 1.679 -11.345 1.00 0.00 108 LYS A N 19
ATOM 34053 C CA . LYS A 1 45 ? -5.045 2.473 -11.894 1.00 0.00 108 LYS A CA 19
ATOM 34054 C C . LYS A 1 45 ? -6.334 2.141 -11.136 1.00 0.00 108 LYS A C 19
ATOM 34055 O O . LYS A 1 45 ? -6.321 1.503 -10.101 1.00 0.00 108 LYS A O 19
ATOM 34074 N N . LYS A 1 46 ? -7.444 2.591 -11.655 1.00 0.00 109 LYS A N 19
ATOM 34075 C CA . LYS A 1 46 ? -8.757 2.341 -10.996 1.00 0.00 109 LYS A CA 19
ATOM 34076 C C . LYS A 1 46 ? -9.058 0.843 -10.977 1.00 0.00 109 LYS A C 19
ATOM 34077 O O . LYS A 1 46 ? -9.529 0.308 -9.991 1.00 0.00 109 LYS A O 19
ATOM 34096 N N . HIS A 1 47 ? -8.803 0.172 -12.069 1.00 0.00 110 HIS A N 19
ATOM 34097 C CA . HIS A 1 47 ? -9.083 -1.292 -12.149 1.00 0.00 110 HIS A CA 19
ATOM 34098 C C . HIS A 1 47 ? -8.172 -2.053 -11.185 1.00 0.00 110 HIS A C 19
ATOM 34099 O O . HIS A 1 47 ? -8.612 -2.909 -10.443 1.00 0.00 110 HIS A O 19
ATOM 34113 N N . ASP A 1 48 ? -6.904 -1.747 -11.206 1.00 0.00 111 ASP A N 19
ATOM 34114 C CA . ASP A 1 48 ? -5.931 -2.439 -10.313 1.00 0.00 111 ASP A CA 19
ATOM 34115 C C . ASP A 1 48 ? -6.224 -2.096 -8.852 1.00 0.00 111 ASP A C 19
ATOM 34116 O O . ASP A 1 48 ? -6.064 -2.914 -7.967 1.00 0.00 111 ASP A O 19
ATOM 34125 N N . TYR A 1 49 ? -6.628 -0.881 -8.600 1.00 0.00 112 TYR A N 19
ATOM 34126 C CA . TYR A 1 49 ? -6.915 -0.444 -7.203 1.00 0.00 112 TYR A CA 19
ATOM 34127 C C . TYR A 1 49 ? -8.033 -1.308 -6.619 1.00 0.00 112 TYR A C 19
ATOM 34128 O O . TYR A 1 49 ? -7.946 -1.790 -5.505 1.00 0.00 112 TYR A O 19
ATOM 34146 N N . GLN A 1 50 ? -9.079 -1.503 -7.373 1.00 0.00 113 GLN A N 19
ATOM 34147 C CA . GLN A 1 50 ? -10.224 -2.331 -6.897 1.00 0.00 113 GLN A CA 19
ATOM 34148 C C . GLN A 1 50 ? -9.772 -3.784 -6.737 1.00 0.00 113 GLN A C 19
ATOM 34149 O O . GLN A 1 50 ? -10.153 -4.466 -5.806 1.00 0.00 113 GLN A O 19
ATOM 34163 N N . ARG A 1 51 ? -8.969 -4.257 -7.653 1.00 0.00 114 ARG A N 19
ATOM 34164 C CA . ARG A 1 51 ? -8.484 -5.666 -7.587 1.00 0.00 114 ARG A CA 19
ATOM 34165 C C . ARG A 1 51 ? -7.597 -5.863 -6.358 1.00 0.00 114 ARG A C 19
ATOM 34166 O O . ARG A 1 51 ? -7.652 -6.886 -5.702 1.00 0.00 114 ARG A O 19
ATOM 34187 N N . PHE A 1 52 ? -6.778 -4.897 -6.049 1.00 0.00 115 PHE A N 19
ATOM 34188 C CA . PHE A 1 52 ? -5.877 -5.017 -4.868 1.00 0.00 115 PHE A CA 19
ATOM 34189 C C . PHE A 1 52 ? -6.710 -5.157 -3.592 1.00 0.00 115 PHE A C 19
ATOM 34190 O O . PHE A 1 52 ? -6.413 -5.971 -2.742 1.00 0.00 115 PHE A O 19
ATOM 34207 N N . VAL A 1 53 ? -7.729 -4.352 -3.447 1.00 0.00 116 VAL A N 19
ATOM 34208 C CA . VAL A 1 53 ? -8.572 -4.408 -2.213 1.00 0.00 116 VAL A CA 19
ATOM 34209 C C . VAL A 1 53 ? -9.228 -5.787 -2.072 1.00 0.00 116 VAL A C 19
ATOM 34210 O O . VAL A 1 53 ? -9.211 -6.376 -1.010 1.00 0.00 116 VAL A O 19
ATOM 34223 N N . ASP A 1 54 ? -9.812 -6.303 -3.120 1.00 0.00 117 ASP A N 19
ATOM 34224 C CA . ASP A 1 54 ? -10.460 -7.646 -3.020 1.00 0.00 117 ASP A CA 19
ATOM 34225 C C . ASP A 1 54 ? -9.389 -8.715 -2.806 1.00 0.00 117 ASP A C 19
ATOM 34226 O O . ASP A 1 54 ? -9.614 -9.705 -2.137 1.00 0.00 117 ASP A O 19
ATOM 34235 N N . ASP A 1 55 ? -8.237 -8.530 -3.391 1.00 0.00 118 ASP A N 19
ATOM 34236 C CA . ASP A 1 55 ? -7.145 -9.533 -3.251 1.00 0.00 118 ASP A CA 19
ATOM 34237 C C . ASP A 1 55 ? -6.769 -9.685 -1.775 1.00 0.00 118 ASP A C 19
ATOM 34238 O O . ASP A 1 55 ? -6.642 -10.784 -1.269 1.00 0.00 118 ASP A O 19
ATOM 34247 N N . ILE A 1 56 ? -6.589 -8.589 -1.089 1.00 0.00 119 ILE A N 19
ATOM 34248 C CA . ILE A 1 56 ? -6.213 -8.648 0.356 1.00 0.00 119 ILE A CA 19
ATOM 34249 C C . ILE A 1 56 ? -7.437 -8.995 1.204 1.00 0.00 119 ILE A C 19
ATOM 34250 O O . ILE A 1 56 ? -7.317 -9.503 2.302 1.00 0.00 119 ILE A O 19
ATOM 34266 N N . SER A 1 57 ? -8.613 -8.714 0.709 1.00 0.00 120 SER A N 19
ATOM 34267 C CA . SER A 1 57 ? -9.849 -9.015 1.485 1.00 0.00 120 SER A CA 19
ATOM 34268 C C . SER A 1 57 ? -9.948 -10.522 1.720 1.00 0.00 120 SER A C 19
ATOM 34269 O O . SER A 1 57 ? -10.365 -10.971 2.770 1.00 0.00 120 SER A O 19
ATOM 34277 N N . ALA A 1 58 ? -9.570 -11.301 0.744 1.00 0.00 121 ALA A N 19
ATOM 34278 C CA . ALA A 1 58 ? -9.638 -12.784 0.884 1.00 0.00 121 ALA A CA 19
ATOM 34279 C C . ALA A 1 58 ? -8.486 -13.259 1.769 1.00 0.00 121 ALA A C 19
ATOM 34280 O O . ALA A 1 58 ? -8.433 -14.403 2.171 1.00 0.00 121 ALA A O 19
ATOM 34287 N N . GLN A 1 59 ? -7.568 -12.379 2.075 1.00 0.00 122 GLN A N 19
ATOM 34288 C CA . GLN A 1 59 ? -6.403 -12.747 2.940 1.00 0.00 122 GLN A CA 19
ATOM 34289 C C . GLN A 1 59 ? -6.555 -12.061 4.297 1.00 0.00 122 GLN A C 19
ATOM 34290 O O . GLN A 1 59 ? -6.002 -12.497 5.285 1.00 0.00 122 GLN A O 19
ATOM 34304 N N . TYR A 1 60 ? -7.300 -10.984 4.345 1.00 0.00 123 TYR A N 19
ATOM 34305 C CA . TYR A 1 60 ? -7.496 -10.245 5.632 1.00 0.00 123 TYR A CA 19
ATOM 34306 C C . TYR A 1 60 ? -8.971 -9.886 5.812 1.00 0.00 123 TYR A C 19
ATOM 34307 O O . TYR A 1 60 ? -9.729 -9.797 4.866 1.00 0.00 123 TYR A O 19
ATOM 34325 N N . SER A 1 61 ? -9.371 -9.692 7.040 1.00 0.00 124 SER A N 19
ATOM 34326 C CA . SER A 1 61 ? -10.792 -9.358 7.350 1.00 0.00 124 SER A CA 19
ATOM 34327 C C . SER A 1 61 ? -11.144 -7.964 6.837 1.00 0.00 124 SER A C 19
ATOM 34328 O O . SER A 1 61 ? -10.314 -7.085 6.749 1.00 0.00 124 SER A O 19
ATOM 34336 N N . LYS A 1 62 ? -12.393 -7.777 6.502 1.00 0.00 125 LYS A N 19
ATOM 34337 C CA . LYS A 1 62 ? -12.865 -6.465 5.977 1.00 0.00 125 LYS A CA 19
ATOM 34338 C C . LYS A 1 62 ? -12.550 -5.364 6.987 1.00 0.00 125 LYS A C 19
ATOM 34339 O O . LYS A 1 62 ? -12.127 -4.279 6.628 1.00 0.00 125 LYS A O 19
ATOM 34358 N N . ASN A 1 63 ? -12.754 -5.643 8.245 1.00 0.00 126 ASN A N 19
ATOM 34359 C CA . ASN A 1 63 ? -12.476 -4.633 9.302 1.00 0.00 126 ASN A CA 19
ATOM 34360 C C . ASN A 1 63 ? -10.988 -4.289 9.289 1.00 0.00 126 ASN A C 19
ATOM 34361 O O . ASN A 1 63 ? -10.581 -3.230 9.723 1.00 0.00 126 ASN A O 19
ATOM 34372 N N . TYR A 1 64 ? -10.179 -5.182 8.788 1.00 0.00 127 TYR A N 19
ATOM 34373 C CA . TYR A 1 64 ? -8.707 -4.934 8.730 1.00 0.00 127 TYR A CA 19
ATOM 34374 C C . TYR A 1 64 ? -8.349 -4.350 7.358 1.00 0.00 127 TYR A C 19
ATOM 34375 O O . TYR A 1 64 ? -7.368 -3.647 7.208 1.00 0.00 127 TYR A O 19
ATOM 34393 N N . VAL A 1 65 ? -9.140 -4.648 6.362 1.00 0.00 128 VAL A N 19
ATOM 34394 C CA . VAL A 1 65 ? -8.865 -4.131 4.989 1.00 0.00 128 VAL A CA 19
ATOM 34395 C C . VAL A 1 65 ? -8.899 -2.602 5.001 1.00 0.00 128 VAL A C 19
ATOM 34396 O O . VAL A 1 65 ? -8.049 -1.949 4.430 1.00 0.00 128 VAL A O 19
ATOM 34409 N N . ASP A 1 66 ? -9.888 -2.037 5.637 1.00 0.00 129 ASP A N 19
ATOM 34410 C CA . ASP A 1 66 ? -10.014 -0.550 5.685 1.00 0.00 129 ASP A CA 19
ATOM 34411 C C . ASP A 1 66 ? -8.697 0.077 6.148 1.00 0.00 129 ASP A C 19
ATOM 34412 O O . ASP A 1 66 ? -8.247 1.065 5.601 1.00 0.00 129 ASP A O 19
ATOM 34421 N N . SER A 1 67 ? -8.085 -0.486 7.151 1.00 0.00 130 SER A N 19
ATOM 34422 C CA . SER A 1 67 ? -6.798 0.061 7.664 1.00 0.00 130 SER A CA 19
ATOM 34423 C C . SER A 1 67 ? -5.720 -0.062 6.585 1.00 0.00 130 SER A C 19
ATOM 34424 O O . SER A 1 67 ? -4.941 0.845 6.363 1.00 0.00 130 SER A O 19
ATOM 34432 N N . ILE A 1 68 ? -5.673 -1.187 5.921 1.00 0.00 131 ILE A N 19
ATOM 34433 C CA . ILE A 1 68 ? -4.653 -1.402 4.853 1.00 0.00 131 ILE A CA 19
ATOM 34434 C C . ILE A 1 68 ? -4.898 -0.419 3.705 1.00 0.00 131 ILE A C 19
ATOM 34435 O O . ILE A 1 68 ? -3.977 0.155 3.158 1.00 0.00 131 ILE A O 19
ATOM 34451 N N . VAL A 1 69 ? -6.137 -0.242 3.332 1.00 0.00 132 VAL A N 19
ATOM 34452 C CA . VAL A 1 69 ? -6.473 0.683 2.211 1.00 0.00 132 VAL A CA 19
ATOM 34453 C C . VAL A 1 69 ? -6.031 2.101 2.570 1.00 0.00 132 VAL A C 19
ATOM 34454 O O . VAL A 1 69 ? -5.475 2.811 1.756 1.00 0.00 132 VAL A O 19
ATOM 34467 N N . ALA A 1 70 ? -6.294 2.518 3.777 1.00 0.00 133 ALA A N 19
ATOM 34468 C CA . ALA A 1 70 ? -5.908 3.893 4.198 1.00 0.00 133 ALA A CA 19
ATOM 34469 C C . ALA A 1 70 ? -4.399 4.074 4.040 1.00 0.00 133 ALA A C 19
ATOM 34470 O O . ALA A 1 70 ? -3.938 5.030 3.449 1.00 0.00 133 ALA A O 19
ATOM 34477 N N . SER A 1 71 ? -3.629 3.158 4.561 1.00 0.00 134 SER A N 19
ATOM 34478 C CA . SER A 1 71 ? -2.141 3.265 4.449 1.00 0.00 134 SER A CA 19
ATOM 34479 C C . SER A 1 71 ? -1.721 3.100 2.984 1.00 0.00 134 SER A C 19
ATOM 34480 O O . SER A 1 71 ? -0.845 3.789 2.501 1.00 0.00 134 SER A O 19
ATOM 34488 N N . THR A 1 72 ? -2.348 2.192 2.278 1.00 0.00 135 THR A N 19
ATOM 34489 C CA . THR A 1 72 ? -2.009 1.970 0.838 1.00 0.00 135 THR A CA 19
ATOM 34490 C C . THR A 1 72 ? -2.338 3.233 0.041 1.00 0.00 135 THR A C 19
ATOM 34491 O O . THR A 1 72 ? -1.577 3.670 -0.803 1.00 0.00 135 THR A O 19
ATOM 34502 N N . ASN A 1 73 ? -3.478 3.807 0.306 1.00 0.00 136 ASN A N 19
ATOM 34503 C CA . ASN A 1 73 ? -3.908 5.039 -0.413 1.00 0.00 136 ASN A CA 19
ATOM 34504 C C . ASN A 1 73 ? -2.925 6.172 -0.116 1.00 0.00 136 ASN A C 19
ATOM 34505 O O . ASN A 1 73 ? -2.619 6.981 -0.970 1.00 0.00 136 ASN A O 19
ATOM 34516 N N . MET A 1 74 ? -2.446 6.239 1.096 1.00 0.00 137 MET A N 19
ATOM 34517 C CA . MET A 1 74 ? -1.492 7.318 1.480 1.00 0.00 137 MET A CA 19
ATOM 34518 C C . MET A 1 74 ? -0.214 7.202 0.643 1.00 0.00 137 MET A C 19
ATOM 34519 O O . MET A 1 74 ? 0.343 8.192 0.210 1.00 0.00 137 MET A O 19
ATOM 34533 N N . ILE A 1 75 ? 0.256 6.001 0.429 1.00 0.00 138 ILE A N 19
ATOM 34534 C CA . ILE A 1 75 ? 1.505 5.810 -0.368 1.00 0.00 138 ILE A CA 19
ATOM 34535 C C . ILE A 1 75 ? 1.300 6.320 -1.799 1.00 0.00 138 ILE A C 19
ATOM 34536 O O . ILE A 1 75 ? 2.089 7.093 -2.318 1.00 0.00 138 ILE A O 19
ATOM 34552 N N . PHE A 1 76 ? 0.239 5.896 -2.433 1.00 0.00 139 PHE A N 19
ATOM 34553 C CA . PHE A 1 76 ? -0.041 6.341 -3.829 1.00 0.00 139 PHE A CA 19
ATOM 34554 C C . PHE A 1 76 ? -0.412 7.823 -3.825 1.00 0.00 139 PHE A C 19
ATOM 34555 O O . PHE A 1 76 ? -0.066 8.563 -4.727 1.00 0.00 139 PHE A O 19
ATOM 34572 N N . LYS A 1 77 ? -1.115 8.254 -2.815 1.00 0.00 140 LYS A N 19
ATOM 34573 C CA . LYS A 1 77 ? -1.521 9.685 -2.727 1.00 0.00 140 LYS A CA 19
ATOM 34574 C C . LYS A 1 77 ? -0.264 10.557 -2.687 1.00 0.00 140 LYS A C 19
ATOM 34575 O O . LYS A 1 77 ? -0.202 11.604 -3.301 1.00 0.00 140 LYS A O 19
ATOM 34594 N N . TYR A 1 78 ? 0.735 10.123 -1.967 1.00 0.00 141 TYR A N 19
ATOM 34595 C CA . TYR A 1 78 ? 2.004 10.902 -1.870 1.00 0.00 141 TYR A CA 19
ATOM 34596 C C . TYR A 1 78 ? 2.654 11.015 -3.252 1.00 0.00 141 TYR A C 19
ATOM 34597 O O . TYR A 1 78 ? 3.120 12.070 -3.648 1.00 0.00 141 TYR A O 19
ATOM 34615 N N . ALA A 1 79 ? 2.702 9.931 -3.979 1.00 0.00 142 ALA A N 19
ATOM 34616 C CA . ALA A 1 79 ? 3.334 9.964 -5.329 1.00 0.00 142 ALA A CA 19
ATOM 34617 C C . ALA A 1 79 ? 2.564 10.934 -6.225 1.00 0.00 142 ALA A C 19
ATOM 34618 O O . ALA A 1 79 ? 3.136 11.631 -7.041 1.00 0.00 142 ALA A O 19
ATOM 34625 N N . TYR A 1 80 ? 1.271 10.981 -6.068 1.00 0.00 143 TYR A N 19
ATOM 34626 C CA . TYR A 1 80 ? 0.439 11.902 -6.891 1.00 0.00 143 TYR A CA 19
ATOM 34627 C C . TYR A 1 80 ? 0.859 13.346 -6.614 1.00 0.00 143 TYR A C 19
ATOM 34628 O O . TYR A 1 80 ? 0.936 14.164 -7.510 1.00 0.00 143 TYR A O 19
ATOM 34646 N N . ASP A 1 81 ? 1.120 13.661 -5.373 1.00 0.00 144 ASP A N 19
ATOM 34647 C CA . ASP A 1 81 ? 1.530 15.049 -5.010 1.00 0.00 144 ASP A CA 19
ATOM 34648 C C . ASP A 1 81 ? 2.858 15.378 -5.694 1.00 0.00 144 ASP A C 19
ATOM 34649 O O . ASP A 1 81 ? 3.125 16.513 -6.037 1.00 0.00 144 ASP A O 19
ATOM 34658 N N . THR A 1 82 ? 3.691 14.389 -5.886 1.00 0.00 145 THR A N 19
ATOM 34659 C CA . THR A 1 82 ? 5.012 14.627 -6.541 1.00 0.00 145 THR A CA 19
ATOM 34660 C C . THR A 1 82 ? 4.827 14.671 -8.063 1.00 0.00 145 THR A C 19
ATOM 34661 O O . THR A 1 82 ? 5.783 14.701 -8.815 1.00 0.00 145 THR A O 19
ATOM 34672 N N . ARG A 1 83 ? 3.593 14.692 -8.505 1.00 0.00 146 ARG A N 19
ATOM 34673 C CA . ARG A 1 83 ? 3.286 14.756 -9.967 1.00 0.00 146 ARG A CA 19
ATOM 34674 C C . ARG A 1 83 ? 3.933 13.576 -10.691 1.00 0.00 146 ARG A C 19
ATOM 34675 O O . ARG A 1 83 ? 4.136 13.601 -11.891 1.00 0.00 146 ARG A O 19
ATOM 34696 N N . LEU A 1 84 ? 4.231 12.535 -9.965 1.00 0.00 147 LEU A N 19
ATOM 34697 C CA . LEU A 1 84 ? 4.839 11.322 -10.580 1.00 0.00 147 LEU A CA 19
ATOM 34698 C C . LEU A 1 84 ? 3.831 10.662 -11.510 1.00 0.00 147 LEU A C 19
ATOM 34699 O O . LEU A 1 84 ? 4.172 10.195 -12.578 1.00 0.00 147 LEU A O 19
ATOM 34715 N N . ILE A 1 85 ? 2.594 10.613 -11.096 1.00 0.00 148 ILE A N 19
ATOM 34716 C CA . ILE A 1 85 ? 1.527 9.980 -11.930 1.00 0.00 148 ILE A CA 19
ATOM 34717 C C . ILE A 1 85 ? 0.346 10.936 -12.064 1.00 0.00 148 ILE A C 19
ATOM 34718 O O . ILE A 1 85 ? 0.181 11.853 -11.286 1.00 0.00 148 ILE A O 19
ATOM 34734 N N . LYS A 1 86 ? -0.474 10.721 -13.053 1.00 0.00 149 LYS A N 19
ATOM 34735 C CA . LYS A 1 86 ? -1.656 11.607 -13.272 1.00 0.00 149 LYS A CA 19
ATOM 34736 C C . LYS A 1 86 ? -2.897 10.970 -12.648 1.00 0.00 149 LYS A C 19
ATOM 34737 O O . LYS A 1 86 ? -3.939 11.589 -12.561 1.00 0.00 149 LYS A O 19
ATOM 34756 N N . ALA A 1 87 ? -2.791 9.742 -12.217 1.00 0.00 150 ALA A N 19
ATOM 34757 C CA . ALA A 1 87 ? -3.961 9.049 -11.597 1.00 0.00 150 ALA A CA 19
ATOM 34758 C C . ALA A 1 87 ? -3.941 9.238 -10.085 1.00 0.00 150 ALA A C 19
ATOM 34759 O O . ALA A 1 87 ? -3.029 9.810 -9.528 1.00 0.00 150 ALA A O 19
ATOM 34766 N N . MET A 1 88 ? -4.960 8.759 -9.433 1.00 0.00 151 MET A N 19
ATOM 34767 C CA . MET A 1 88 ? -5.074 8.890 -7.955 1.00 0.00 151 MET A CA 19
ATOM 34768 C C . MET A 1 88 ? -6.537 8.638 -7.531 1.00 0.00 151 MET A C 19
ATOM 34769 O O . MET A 1 88 ? -6.789 8.061 -6.490 1.00 0.00 151 MET A O 19
ATOM 34783 N N . PRO A 1 89 ? -7.489 9.093 -8.308 1.00 0.00 152 PRO A N 19
ATOM 34784 C CA . PRO A 1 89 ? -8.935 8.937 -7.977 1.00 0.00 152 PRO A CA 19
ATOM 34785 C C . PRO A 1 89 ? -9.344 7.470 -7.815 1.00 0.00 152 PRO A C 19
ATOM 34786 O O . PRO A 1 89 ? -8.886 6.605 -8.533 1.00 0.00 152 PRO A O 19
ATOM 34797 N N . SER A 1 90 ? -10.208 7.199 -6.867 1.00 0.00 153 SER A N 19
ATOM 34798 C CA . SER A 1 90 ? -10.676 5.797 -6.621 1.00 0.00 153 SER A CA 19
ATOM 34799 C C . SER A 1 90 ? -12.206 5.771 -6.592 1.00 0.00 153 SER A C 19
ATOM 34800 O O . SER A 1 90 ? -12.807 4.876 -6.033 1.00 0.00 153 SER A O 19
ATOM 34808 N N . GLU A 1 91 ? -12.830 6.747 -7.201 1.00 0.00 154 GLU A N 19
ATOM 34809 C CA . GLU A 1 91 ? -14.323 6.800 -7.240 1.00 0.00 154 GLU A CA 19
ATOM 34810 C C . GLU A 1 91 ? -14.888 6.718 -5.825 1.00 0.00 154 GLU A C 19
ATOM 34811 O O . GLU A 1 91 ? -15.223 7.716 -5.216 1.00 0.00 154 GLU A O 19
ATOM 34823 N N . GLY A 1 92 ? -15.004 5.526 -5.309 1.00 0.00 155 GLY A N 19
ATOM 34824 C CA . GLY A 1 92 ? -15.553 5.337 -3.937 1.00 0.00 155 GLY A CA 19
ATOM 34825 C C . GLY A 1 92 ? -15.530 3.842 -3.591 1.00 0.00 155 GLY A C 19
ATOM 34826 O O . GLY A 1 92 ? -15.623 3.458 -2.442 1.00 0.00 155 GLY A O 19
ATOM 34830 N N . ILE A 1 93 ? -15.408 3.002 -4.588 1.00 0.00 156 ILE A N 19
ATOM 34831 C CA . ILE A 1 93 ? -15.376 1.526 -4.357 1.00 0.00 156 ILE A CA 19
ATOM 34832 C C . ILE A 1 93 ? -16.533 1.112 -3.440 1.00 0.00 156 ILE A C 19
ATOM 34833 O O . ILE A 1 93 ? -16.476 1.257 -2.235 1.00 0.00 156 ILE A O 19
ATOM 34849 N N . LYS A 1 94 ? -17.575 0.584 -4.026 1.00 0.00 157 LYS A N 19
ATOM 34850 C CA . LYS A 1 94 ? -18.767 0.130 -3.248 1.00 0.00 157 LYS A CA 19
ATOM 34851 C C . LYS A 1 94 ? -19.125 1.137 -2.154 1.00 0.00 157 LYS A C 19
ATOM 34852 O O . LYS A 1 94 ? -18.623 2.242 -2.110 1.00 0.00 157 LYS A O 19
ATOM 34871 N N . ARG A 1 95 ? -20.008 0.740 -1.277 1.00 0.00 158 ARG A N 19
ATOM 34872 C CA . ARG A 1 95 ? -20.450 1.622 -0.161 1.00 0.00 158 ARG A CA 19
ATOM 34873 C C . ARG A 1 95 ? -20.969 2.950 -0.706 1.00 0.00 158 ARG A C 19
ATOM 34874 O O . ARG A 1 95 ? -20.320 3.973 -0.595 1.00 0.00 158 ARG A O 19
ATOM 34895 N N . PRO A 1 96 ? -22.139 2.936 -1.286 1.00 0.00 159 PRO A N 19
ATOM 34896 C CA . PRO A 1 96 ? -22.768 4.162 -1.855 1.00 0.00 159 PRO A CA 19
ATOM 34897 C C . PRO A 1 96 ? -22.980 5.248 -0.803 1.00 0.00 159 PRO A C 19
ATOM 34898 O O . PRO A 1 96 ? -23.323 4.972 0.328 1.00 0.00 159 PRO A O 19
ATOM 34909 N N . LYS A 1 97 ? -22.781 6.479 -1.180 1.00 0.00 160 LYS A N 19
ATOM 34910 C CA . LYS A 1 97 ? -22.965 7.613 -0.228 1.00 0.00 160 LYS A CA 19
ATOM 34911 C C . LYS A 1 97 ? -23.737 8.727 -0.932 1.00 0.00 160 LYS A C 19
ATOM 34912 O O . LYS A 1 97 ? -24.036 9.748 -0.349 1.00 0.00 160 LYS A O 19
ATOM 34931 N N . LYS A 1 98 ? -24.065 8.531 -2.183 1.00 0.00 161 LYS A N 19
ATOM 34932 C CA . LYS A 1 98 ? -24.824 9.569 -2.942 1.00 0.00 161 LYS A CA 19
ATOM 34933 C C . LYS A 1 98 ? -26.315 9.239 -2.866 1.00 0.00 161 LYS A C 19
ATOM 34934 O O . LYS A 1 98 ? -27.153 10.005 -3.296 1.00 0.00 161 LYS A O 19
ATOM 34953 N N . LYS A 1 99 ? -26.643 8.099 -2.312 1.00 0.00 162 LYS A N 19
ATOM 34954 C CA . LYS A 1 99 ? -28.075 7.689 -2.190 1.00 0.00 162 LYS A CA 19
ATOM 34955 C C . LYS A 1 99 ? -28.582 7.998 -0.786 1.00 0.00 162 LYS A C 19
ATOM 34956 O O . LYS A 1 99 ? -28.077 7.495 0.197 1.00 0.00 162 LYS A O 19
ATOM 34975 N N . VAL A 1 100 ? -29.591 8.825 -0.701 1.00 0.00 163 VAL A N 19
ATOM 34976 C CA . VAL A 1 100 ? -30.180 9.195 0.624 1.00 0.00 163 VAL A CA 19
ATOM 34977 C C . VAL A 1 100 ? -31.667 8.848 0.636 1.00 0.00 163 VAL A C 19
ATOM 34978 O O . VAL A 1 100 ? -32.416 9.218 -0.248 1.00 0.00 163 VAL A O 19
ATOM 34991 N N . SER A 1 101 ? -32.087 8.129 1.639 1.00 0.00 164 SER A N 19
ATOM 34992 C CA . SER A 1 101 ? -33.519 7.728 1.742 1.00 0.00 164 SER A CA 19
ATOM 34993 C C . SER A 1 101 ? -34.369 8.933 2.131 1.00 0.00 164 SER A C 19
ATOM 34994 O O . SER A 1 101 ? -34.015 9.713 2.992 1.00 0.00 164 SER A O 19
ATOM 35002 N N . VAL A 1 102 ? -35.496 9.075 1.491 1.00 0.00 165 VAL A N 19
ATOM 35003 C CA . VAL A 1 102 ? -36.417 10.215 1.781 1.00 0.00 165 VAL A CA 19
ATOM 35004 C C . VAL A 1 102 ? -37.607 9.714 2.609 1.00 0.00 165 VAL A C 19
ATOM 35005 O O . VAL A 1 102 ? -37.954 10.288 3.621 1.00 0.00 165 VAL A O 19
ATOM 35018 N N . GLU A 1 103 ? -38.236 8.655 2.168 1.00 0.00 166 GLU A N 19
ATOM 35019 C CA . GLU A 1 103 ? -39.420 8.105 2.898 1.00 0.00 166 GLU A CA 19
ATOM 35020 C C . GLU A 1 103 ? -38.974 7.331 4.137 1.00 0.00 166 GLU A C 19
ATOM 35021 O O . GLU A 1 103 ? -37.875 6.822 4.210 1.00 0.00 166 GLU A O 19
ATOM 35033 N N . LEU A 1 104 ? -39.840 7.250 5.110 1.00 0.00 167 LEU A N 19
ATOM 35034 C CA . LEU A 1 104 ? -39.505 6.532 6.372 1.00 0.00 167 LEU A CA 19
ATOM 35035 C C . LEU A 1 104 ? -39.570 5.021 6.152 1.00 0.00 167 LEU A C 19
ATOM 35036 O O . LEU A 1 104 ? -40.429 4.509 5.462 1.00 0.00 167 LEU A O 19
ATOM 35052 N N . GLU A 1 105 ? -38.653 4.313 6.752 1.00 0.00 168 GLU A N 19
ATOM 35053 C CA . GLU A 1 105 ? -38.610 2.825 6.616 1.00 0.00 168 GLU A CA 19
ATOM 35054 C C . GLU A 1 105 ? -38.204 2.202 7.955 1.00 0.00 168 GLU A C 19
ATOM 35055 O O . GLU A 1 105 ? -39.036 1.777 8.731 1.00 0.00 168 GLU A O 19
ATOM 35067 N N . HIS A 1 106 ? -36.923 2.142 8.217 1.00 0.00 169 HIS A N 19
ATOM 35068 C CA . HIS A 1 106 ? -36.432 1.543 9.496 1.00 0.00 169 HIS A CA 19
ATOM 35069 C C . HIS A 1 106 ? -35.090 2.163 9.889 1.00 0.00 169 HIS A C 19
ATOM 35070 O O . HIS A 1 106 ? -34.425 2.805 9.101 1.00 0.00 169 HIS A O 19
ATOM 35084 N N . HIS A 1 107 ? -34.695 1.972 11.117 1.00 0.00 170 HIS A N 19
ATOM 35085 C CA . HIS A 1 107 ? -33.403 2.541 11.585 1.00 0.00 170 HIS A CA 19
ATOM 35086 C C . HIS A 1 107 ? -32.915 1.800 12.828 1.00 0.00 170 HIS A C 19
ATOM 35087 O O . HIS A 1 107 ? -33.680 1.201 13.557 1.00 0.00 170 HIS A O 19
ATOM 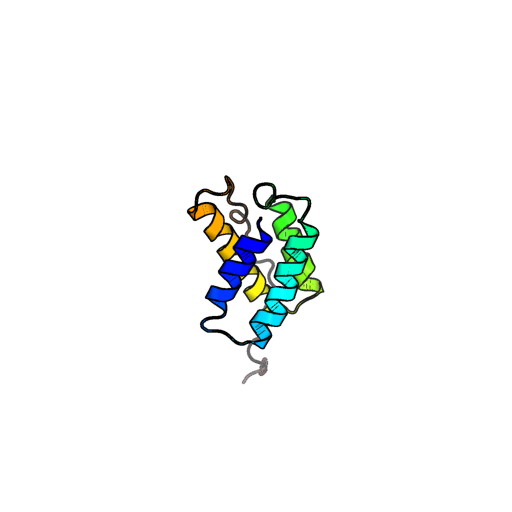35101 N N . HIS A 1 108 ? -31.633 1.852 13.072 1.00 0.00 171 HIS A N 19
ATOM 35102 C CA . HIS A 1 108 ? -31.053 1.172 14.267 1.00 0.00 171 HIS A CA 19
ATOM 35103 C C . HIS A 1 108 ? -30.003 2.080 14.903 1.00 0.00 171 HIS A C 19
ATOM 35104 O O . HIS A 1 108 ? -29.138 2.614 14.236 1.00 0.00 171 HIS A O 19
ATOM 35118 N N . HIS A 1 109 ? -30.088 2.245 16.194 1.00 0.00 172 HIS A N 19
ATOM 35119 C CA . HIS A 1 109 ? -29.120 3.108 16.930 1.00 0.00 172 HIS A CA 19
ATOM 35120 C C . HIS A 1 109 ? -28.886 4.411 16.164 1.00 0.00 172 HIS A C 19
ATOM 35121 O O . HIS A 1 109 ? -29.546 5.407 16.388 1.00 0.00 172 HIS A O 19
ATOM 35135 N N . HIS A 1 110 ? -27.942 4.394 15.264 1.00 0.00 173 HIS A N 19
ATOM 35136 C CA . HIS A 1 110 ? -27.617 5.598 14.449 1.00 0.00 173 HIS A CA 19
ATOM 35137 C C . HIS A 1 110 ? -27.418 6.810 15.355 1.00 0.00 173 HIS A C 19
ATOM 35138 O O . HIS A 1 110 ? -26.427 6.928 16.045 1.00 0.00 173 HIS A O 19
ATOM 35152 N N . HIS A 1 111 ? -28.355 7.718 15.341 1.00 0.00 174 HIS A N 19
ATOM 35153 C CA . HIS A 1 111 ? -28.244 8.938 16.185 1.00 0.00 174 HIS A CA 19
ATOM 35154 C C . HIS A 1 111 ? -29.624 9.590 16.315 1.00 0.00 174 HIS A C 19
ATOM 35155 O O . HIS A 1 111 ? -29.815 10.652 15.746 1.00 0.00 174 HIS A O 19
ATOM 35170 N N . THR A 1 1 ? 11.958 3.659 -7.931 1.00 0.00 64 THR A N 20
ATOM 35171 C CA . THR A 1 1 ? 11.704 4.616 -6.814 1.00 0.00 64 THR A CA 20
ATOM 35172 C C . THR A 1 1 ? 10.389 4.244 -6.122 1.00 0.00 64 THR A C 20
ATOM 35173 O O . THR A 1 1 ? 10.080 4.718 -5.044 1.00 0.00 64 THR A O 20
ATOM 35184 N N . PHE A 1 2 ? 9.617 3.391 -6.740 1.00 0.00 65 PHE A N 20
ATOM 35185 C CA . PHE A 1 2 ? 8.317 2.962 -6.138 1.00 0.00 65 PHE A CA 20
ATOM 35186 C C . PHE A 1 2 ? 8.571 2.261 -4.800 1.00 0.00 65 PHE A C 20
ATOM 35187 O O . PHE A 1 2 ? 7.895 2.502 -3.817 1.00 0.00 65 PHE A O 20
ATOM 35204 N N . LYS A 1 3 ? 9.542 1.393 -4.763 1.00 0.00 66 LYS A N 20
ATOM 35205 C CA . LYS A 1 3 ? 9.863 0.658 -3.502 1.00 0.00 66 LYS A CA 20
ATOM 35206 C C . LYS A 1 3 ? 10.304 1.649 -2.426 1.00 0.00 66 LYS A C 20
ATOM 35207 O O . LYS A 1 3 ? 9.960 1.529 -1.265 1.00 0.00 66 LYS A O 20
ATOM 35226 N N . GLN A 1 4 ? 11.074 2.627 -2.806 1.00 0.00 67 GLN A N 20
ATOM 35227 C CA . GLN A 1 4 ? 11.555 3.637 -1.822 1.00 0.00 67 GLN A CA 20
ATOM 35228 C C . GLN A 1 4 ? 10.362 4.428 -1.277 1.00 0.00 67 GLN A C 20
ATOM 35229 O O . GLN A 1 4 ? 10.282 4.735 -0.102 1.00 0.00 67 GLN A O 20
ATOM 35243 N N . VAL A 1 5 ? 9.434 4.762 -2.132 1.00 0.00 68 VAL A N 20
ATOM 35244 C CA . VAL A 1 5 ? 8.235 5.537 -1.690 1.00 0.00 68 VAL A CA 20
ATOM 35245 C C . VAL A 1 5 ? 7.418 4.712 -0.687 1.00 0.00 68 VAL A C 20
ATOM 35246 O O . VAL A 1 5 ? 6.984 5.204 0.337 1.00 0.00 68 VAL A O 20
ATOM 35259 N N . ALA A 1 6 ? 7.196 3.462 -0.985 1.00 0.00 69 ALA A N 20
ATOM 35260 C CA . ALA A 1 6 ? 6.397 2.601 -0.065 1.00 0.00 69 ALA A CA 20
ATOM 35261 C C . ALA A 1 6 ? 7.125 2.438 1.273 1.00 0.00 69 ALA A C 20
ATOM 35262 O O . ALA A 1 6 ? 6.551 2.598 2.333 1.00 0.00 69 ALA A O 20
ATOM 35269 N N . ASP A 1 7 ? 8.384 2.105 1.225 1.00 0.00 70 ASP A N 20
ATOM 35270 C CA . ASP A 1 7 ? 9.161 1.904 2.486 1.00 0.00 70 ASP A CA 20
ATOM 35271 C C . ASP A 1 7 ? 9.315 3.248 3.215 1.00 0.00 70 ASP A C 20
ATOM 35272 O O . ASP A 1 7 ? 9.254 3.317 4.428 1.00 0.00 70 ASP A O 20
ATOM 35281 N N . ASP A 1 8 ? 9.523 4.310 2.488 1.00 0.00 71 ASP A N 20
ATOM 35282 C CA . ASP A 1 8 ? 9.689 5.642 3.145 1.00 0.00 71 ASP A CA 20
ATOM 35283 C C . ASP A 1 8 ? 8.395 6.026 3.865 1.00 0.00 71 ASP A C 20
ATOM 35284 O O . ASP A 1 8 ? 8.408 6.533 4.970 1.00 0.00 71 ASP A O 20
ATOM 35293 N N . TRP A 1 9 ? 7.275 5.792 3.241 1.00 0.00 72 TRP A N 20
ATOM 35294 C CA . TRP A 1 9 ? 5.969 6.146 3.875 1.00 0.00 72 TRP A CA 20
ATOM 35295 C C . TRP A 1 9 ? 5.788 5.332 5.162 1.00 0.00 72 TRP A C 20
ATOM 35296 O O . TRP A 1 9 ? 5.269 5.820 6.148 1.00 0.00 72 TRP A O 20
ATOM 35317 N N . LEU A 1 10 ? 6.202 4.092 5.163 1.00 0.00 73 LEU A N 20
ATOM 35318 C CA . LEU A 1 10 ? 6.042 3.254 6.391 1.00 0.00 73 LEU A CA 20
ATOM 35319 C C . LEU A 1 10 ? 6.840 3.875 7.541 1.00 0.00 73 LEU A C 20
ATOM 35320 O O . LEU A 1 10 ? 6.383 3.949 8.667 1.00 0.00 73 LEU A O 20
ATOM 35336 N N . LYS A 1 11 ? 8.035 4.306 7.265 1.00 0.00 74 LYS A N 20
ATOM 35337 C CA . LYS A 1 11 ? 8.882 4.909 8.332 1.00 0.00 74 LYS A CA 20
ATOM 35338 C C . LYS A 1 11 ? 8.216 6.177 8.866 1.00 0.00 74 LYS A C 20
ATOM 35339 O O . LYS A 1 11 ? 8.145 6.408 10.058 1.00 0.00 74 LYS A O 20
ATOM 35358 N N . GLN A 1 12 ? 7.736 7.004 7.983 1.00 0.00 75 GLN A N 20
ATOM 35359 C CA . GLN A 1 12 ? 7.075 8.267 8.414 1.00 0.00 75 GLN A CA 20
ATOM 35360 C C . GLN A 1 12 ? 5.755 7.932 9.114 1.00 0.00 75 GLN A C 20
ATOM 35361 O O . GLN A 1 12 ? 5.365 8.566 10.078 1.00 0.00 75 GLN A O 20
ATOM 35375 N N . TYR A 1 13 ? 5.067 6.929 8.640 1.00 0.00 76 TYR A N 20
ATOM 35376 C CA . TYR A 1 13 ? 3.774 6.539 9.277 1.00 0.00 76 TYR A CA 20
ATOM 35377 C C . TYR A 1 13 ? 4.043 6.139 10.732 1.00 0.00 76 TYR A C 20
ATOM 35378 O O . TYR A 1 13 ? 3.203 6.286 11.599 1.00 0.00 76 TYR A O 20
ATOM 35396 N N . ALA A 1 14 ? 5.221 5.640 10.999 1.00 0.00 77 ALA A N 20
ATOM 35397 C CA . ALA A 1 14 ? 5.577 5.230 12.392 1.00 0.00 77 ALA A CA 20
ATOM 35398 C C . ALA A 1 14 ? 5.777 6.480 13.266 1.00 0.00 77 ALA A C 20
ATOM 35399 O O . ALA A 1 14 ? 6.456 6.447 14.275 1.00 0.00 77 ALA A O 20
ATOM 35406 N N . ASN A 1 15 ? 5.186 7.583 12.879 1.00 0.00 78 ASN A N 20
ATOM 35407 C CA . ASN A 1 15 ? 5.326 8.845 13.673 1.00 0.00 78 ASN A CA 20
ATOM 35408 C C . ASN A 1 15 ? 4.689 8.668 15.058 1.00 0.00 78 ASN A C 20
ATOM 35409 O O . ASN A 1 15 ? 5.222 9.101 16.062 1.00 0.00 78 ASN A O 20
ATOM 35420 N N . ASP A 1 16 ? 3.548 8.043 15.117 1.00 0.00 79 ASP A N 20
ATOM 35421 C CA . ASP A 1 16 ? 2.869 7.843 16.431 1.00 0.00 79 ASP A CA 20
ATOM 35422 C C . ASP A 1 16 ? 1.751 6.813 16.263 1.00 0.00 79 ASP A C 20
ATOM 35423 O O . ASP A 1 16 ? 0.576 7.127 16.330 1.00 0.00 79 ASP A O 20
ATOM 35432 N N . VAL A 1 17 ? 2.121 5.579 16.036 1.00 0.00 80 VAL A N 20
ATOM 35433 C CA . VAL A 1 17 ? 1.111 4.490 15.852 1.00 0.00 80 VAL A CA 20
ATOM 35434 C C . VAL A 1 17 ? 1.552 3.243 16.620 1.00 0.00 80 VAL A C 20
ATOM 35435 O O . VAL A 1 17 ? 2.684 3.127 17.051 1.00 0.00 80 VAL A O 20
ATOM 35448 N N . LYS A 1 18 ? 0.651 2.319 16.797 1.00 0.00 81 LYS A N 20
ATOM 35449 C CA . LYS A 1 18 ? 0.975 1.071 17.547 1.00 0.00 81 LYS A CA 20
ATOM 35450 C C . LYS A 1 18 ? 2.065 0.272 16.825 1.00 0.00 81 LYS A C 20
ATOM 35451 O O . LYS A 1 18 ? 2.122 0.216 15.611 1.00 0.00 81 LYS A O 20
ATOM 35470 N N . VAL A 1 19 ? 2.931 -0.346 17.585 1.00 0.00 82 VAL A N 20
ATOM 35471 C CA . VAL A 1 19 ? 4.034 -1.153 16.984 1.00 0.00 82 VAL A CA 20
ATOM 35472 C C . VAL A 1 19 ? 3.447 -2.331 16.206 1.00 0.00 82 VAL A C 20
ATOM 35473 O O . VAL A 1 19 ? 3.897 -2.668 15.128 1.00 0.00 82 VAL A O 20
ATOM 35486 N N . SER A 1 20 ? 2.444 -2.962 16.750 1.00 0.00 83 SER A N 20
ATOM 35487 C CA . SER A 1 20 ? 1.819 -4.124 16.051 1.00 0.00 83 SER A CA 20
ATOM 35488 C C . SER A 1 20 ? 1.269 -3.664 14.700 1.00 0.00 83 SER A C 20
ATOM 35489 O O . SER A 1 20 ? 1.363 -4.358 13.706 1.00 0.00 83 SER A O 20
ATOM 35497 N N . SER A 1 21 ? 0.701 -2.494 14.662 1.00 0.00 84 SER A N 20
ATOM 35498 C CA . SER A 1 21 ? 0.146 -1.964 13.385 1.00 0.00 84 SER A CA 20
ATOM 35499 C C . SER A 1 21 ? 1.274 -1.783 12.366 1.00 0.00 84 SER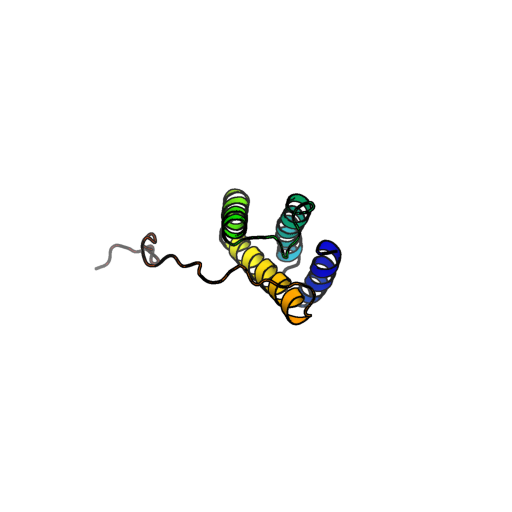 A C 20
ATOM 35500 O O . SER A 1 21 ? 1.124 -2.070 11.195 1.00 0.00 84 SER A O 20
ATOM 35508 N N . VAL A 1 22 ? 2.401 -1.292 12.804 1.00 0.00 85 VAL A N 20
ATOM 35509 C CA . VAL A 1 22 ? 3.538 -1.078 11.862 1.00 0.00 85 VAL A CA 20
ATOM 35510 C C . VAL A 1 22 ? 3.980 -2.420 11.265 1.00 0.00 85 VAL A C 20
ATOM 35511 O O . VAL A 1 22 ? 4.188 -2.541 10.073 1.00 0.00 85 VAL A O 20
ATOM 35524 N N . ARG A 1 23 ? 4.135 -3.424 12.084 1.00 0.00 86 ARG A N 20
ATOM 35525 C CA . ARG A 1 23 ? 4.577 -4.756 11.565 1.00 0.00 86 ARG A CA 20
ATOM 35526 C C . ARG A 1 23 ? 3.523 -5.318 10.603 1.00 0.00 86 ARG A C 20
ATOM 35527 O O . ARG A 1 23 ? 3.832 -5.786 9.522 1.00 0.00 86 ARG A O 20
ATOM 35548 N N . ALA A 1 24 ? 2.282 -5.283 10.996 1.00 0.00 87 ALA A N 20
ATOM 35549 C CA . ALA A 1 24 ? 1.202 -5.824 10.121 1.00 0.00 87 ALA A CA 20
ATOM 35550 C C . ALA A 1 24 ? 1.061 -4.953 8.876 1.00 0.00 87 ALA A C 20
ATOM 35551 O O . ALA A 1 24 ? 0.830 -5.436 7.785 1.00 0.00 87 ALA A O 20
ATOM 35558 N N . ARG A 1 25 ? 1.200 -3.668 9.032 1.00 0.00 88 ARG A N 20
ATOM 35559 C CA . ARG A 1 25 ? 1.078 -2.760 7.858 1.00 0.00 88 ARG A CA 20
ATOM 35560 C C . ARG A 1 25 ? 2.183 -3.085 6.860 1.00 0.00 88 ARG A C 20
ATOM 35561 O O . ARG A 1 25 ? 1.966 -3.134 5.666 1.00 0.00 88 ARG A O 20
ATOM 35582 N N . GLU A 1 26 ? 3.370 -3.308 7.355 1.00 0.00 89 GLU A N 20
ATOM 35583 C CA . GLU A 1 26 ? 4.525 -3.632 6.468 1.00 0.00 89 GLU A CA 20
ATOM 35584 C C . GLU A 1 26 ? 4.192 -4.867 5.627 1.00 0.00 89 GLU A C 20
ATOM 35585 O O . GLU A 1 26 ? 4.429 -4.911 4.435 1.00 0.00 89 GLU A O 20
ATOM 35597 N N . LYS A 1 27 ? 3.643 -5.870 6.248 1.00 0.00 90 LYS A N 20
ATOM 35598 C CA . LYS A 1 27 ? 3.281 -7.115 5.509 1.00 0.00 90 LYS A CA 20
ATOM 35599 C C . LYS A 1 27 ? 2.176 -6.804 4.498 1.00 0.00 90 LYS A C 20
ATOM 35600 O O . LYS A 1 27 ? 2.138 -7.347 3.410 1.00 0.00 90 LYS A O 20
ATOM 35619 N N . ALA A 1 28 ? 1.267 -5.943 4.860 1.00 0.00 91 ALA A N 20
ATOM 35620 C CA . ALA A 1 28 ? 0.144 -5.593 3.937 1.00 0.00 91 ALA A CA 20
ATOM 35621 C C . ALA A 1 28 ? 0.687 -4.948 2.656 1.00 0.00 91 ALA A C 20
ATOM 35622 O O . ALA A 1 28 ? 0.265 -5.266 1.560 1.00 0.00 91 ALA A O 20
ATOM 35629 N N . ILE A 1 29 ? 1.618 -4.041 2.784 1.00 0.00 92 ILE A N 20
ATOM 35630 C CA . ILE A 1 29 ? 2.191 -3.370 1.576 1.00 0.00 92 ILE A CA 20
ATOM 35631 C C . ILE A 1 29 ? 3.286 -4.252 0.971 1.00 0.00 92 ILE A C 20
ATOM 35632 O O . ILE A 1 29 ? 3.709 -4.060 -0.154 1.00 0.00 92 ILE A O 20
ATOM 35648 N N . GLN A 1 30 ? 3.756 -5.208 1.720 1.00 0.00 93 GLN A N 20
ATOM 35649 C CA . GLN A 1 30 ? 4.837 -6.107 1.217 1.00 0.00 93 GLN A CA 20
ATOM 35650 C C . GLN A 1 30 ? 4.386 -6.805 -0.070 1.00 0.00 93 GLN A C 20
ATOM 35651 O O . GLN A 1 30 ? 5.152 -6.973 -1.000 1.00 0.00 93 GLN A O 20
ATOM 35665 N N . HIS A 1 31 ? 3.150 -7.217 -0.127 1.00 0.00 94 HIS A N 20
ATOM 35666 C CA . HIS A 1 31 ? 2.645 -7.912 -1.350 1.00 0.00 94 HIS A CA 20
ATOM 35667 C C . HIS A 1 31 ? 2.658 -6.945 -2.539 1.00 0.00 94 HIS A C 20
ATOM 35668 O O . HIS A 1 31 ? 3.039 -7.295 -3.640 1.00 0.00 94 HIS A O 20
ATOM 35682 N N . ALA A 1 32 ? 2.232 -5.730 -2.323 1.00 0.00 95 ALA A N 20
ATOM 35683 C CA . ALA A 1 32 ? 2.205 -4.727 -3.431 1.00 0.00 95 ALA A CA 20
ATOM 35684 C C . ALA A 1 32 ? 3.633 -4.388 -3.870 1.00 0.00 95 ALA A C 20
ATOM 35685 O O . ALA A 1 32 ? 3.919 -4.233 -5.041 1.00 0.00 95 ALA A O 20
ATOM 35692 N N . ILE A 1 33 ? 4.532 -4.263 -2.932 1.00 0.00 96 ILE A N 20
ATOM 35693 C CA . ILE A 1 33 ? 5.945 -3.924 -3.283 1.00 0.00 96 ILE A CA 20
ATOM 35694 C C . ILE A 1 33 ? 6.541 -5.044 -4.137 1.00 0.00 96 ILE A C 20
ATOM 35695 O O . ILE A 1 33 ? 7.207 -4.805 -5.126 1.00 0.00 96 ILE A O 20
ATOM 35711 N N . GLU A 1 34 ? 6.308 -6.265 -3.756 1.00 0.00 97 GLU A N 20
ATOM 35712 C CA . GLU A 1 34 ? 6.849 -7.413 -4.537 1.00 0.00 97 GLU A CA 20
ATOM 35713 C C . GLU A 1 34 ? 6.088 -7.534 -5.863 1.00 0.00 97 GLU A C 20
ATOM 35714 O O . GLU A 1 34 ? 6.654 -7.836 -6.897 1.00 0.00 97 GLU A O 20
ATOM 35726 N N . ARG A 1 35 ? 4.801 -7.304 -5.833 1.00 0.00 98 ARG A N 20
ATOM 35727 C CA . ARG A 1 35 ? 3.974 -7.405 -7.078 1.00 0.00 98 ARG A CA 20
ATOM 35728 C C . ARG A 1 35 ? 4.359 -6.295 -8.062 1.00 0.00 98 ARG A C 20
ATOM 35729 O O . ARG A 1 35 ? 4.467 -6.515 -9.254 1.00 0.00 98 ARG A O 20
ATOM 35750 N N . PHE A 1 36 ? 4.562 -5.101 -7.572 1.00 0.00 99 PHE A N 20
ATOM 35751 C CA . PHE A 1 36 ? 4.936 -3.966 -8.470 1.00 0.00 99 PHE A CA 20
ATOM 35752 C C . PHE A 1 36 ? 6.458 -3.857 -8.540 1.00 0.00 99 PHE A C 20
ATOM 35753 O O . PHE A 1 36 ? 7.008 -2.832 -8.897 1.00 0.00 99 PHE A O 20
ATOM 35770 N N . ASN A 1 37 ? 7.143 -4.916 -8.200 1.00 0.00 100 ASN A N 20
ATOM 35771 C CA . ASN A 1 37 ? 8.629 -4.894 -8.241 1.00 0.00 100 ASN A CA 20
ATOM 35772 C C . ASN A 1 37 ? 9.104 -4.692 -9.680 1.00 0.00 100 ASN A C 20
ATOM 35773 O O . ASN A 1 37 ? 10.039 -3.957 -9.941 1.00 0.00 100 ASN A O 20
ATOM 35784 N N . THR A 1 38 ? 8.464 -5.340 -10.618 1.00 0.00 101 THR A N 20
ATOM 35785 C CA . THR A 1 38 ? 8.859 -5.201 -12.056 1.00 0.00 101 THR A CA 20
ATOM 35786 C C . THR A 1 38 ? 7.796 -4.383 -12.786 1.00 0.00 101 THR A C 20
ATOM 35787 O O . THR A 1 38 ? 8.043 -3.815 -13.834 1.00 0.00 101 THR A O 20
ATOM 35798 N N . LYS A 1 39 ? 6.611 -4.305 -12.233 1.00 0.00 102 LYS A N 20
ATOM 35799 C CA . LYS A 1 39 ? 5.525 -3.512 -12.886 1.00 0.00 102 LYS A CA 20
ATOM 35800 C C . LYS A 1 39 ? 5.478 -2.109 -12.247 1.00 0.00 102 LYS A C 20
ATOM 35801 O O . LYS A 1 39 ? 5.209 -1.980 -11.069 1.00 0.00 102 LYS A O 20
ATOM 35820 N N . PRO A 1 40 ? 5.738 -1.065 -13.002 1.00 0.00 103 PRO A N 20
ATOM 35821 C CA . PRO A 1 40 ? 5.716 0.332 -12.473 1.00 0.00 103 PRO A CA 20
ATOM 35822 C C . PRO A 1 40 ? 4.454 0.651 -11.663 1.00 0.00 103 PRO A C 20
ATOM 35823 O O . PRO A 1 40 ? 3.377 0.166 -11.937 1.00 0.00 103 PRO A O 20
ATOM 35834 N N . ILE A 1 41 ? 4.597 1.469 -10.654 1.00 0.00 104 ILE A N 20
ATOM 35835 C CA . ILE A 1 41 ? 3.430 1.837 -9.803 1.00 0.00 104 ILE A CA 20
ATOM 35836 C C . ILE A 1 41 ? 2.442 2.676 -10.623 1.00 0.00 104 ILE A C 20
ATOM 35837 O O . ILE A 1 41 ? 1.248 2.661 -10.391 1.00 0.00 104 ILE A O 20
ATOM 35853 N N . GLN A 1 42 ? 2.941 3.415 -11.577 1.00 0.00 105 GLN A N 20
ATOM 35854 C CA . GLN A 1 42 ? 2.050 4.268 -12.424 1.00 0.00 105 GLN A CA 20
ATOM 35855 C C . GLN A 1 42 ? 1.148 3.382 -13.290 1.00 0.00 105 GLN A C 20
ATOM 35856 O O . GLN A 1 42 ? 0.054 3.764 -13.660 1.00 0.00 105 GLN A O 20
ATOM 35870 N N . THR A 1 43 ? 1.597 2.204 -13.622 1.00 0.00 106 THR A N 20
ATOM 35871 C CA . THR A 1 43 ? 0.768 1.301 -14.473 1.00 0.00 106 THR A CA 20
ATOM 35872 C C . THR A 1 43 ? -0.470 0.856 -13.682 1.00 0.00 106 THR A C 20
ATOM 35873 O O . THR A 1 43 ? -1.286 0.087 -14.156 1.00 0.00 106 THR A O 20
ATOM 35884 N N . ILE A 1 44 ? -0.607 1.332 -12.476 1.00 0.00 107 ILE A N 20
ATOM 35885 C CA . ILE A 1 44 ? -1.779 0.938 -11.646 1.00 0.00 107 ILE A CA 20
ATOM 35886 C C . ILE A 1 44 ? -2.995 1.762 -12.051 1.00 0.00 107 ILE A C 20
ATOM 35887 O O . ILE A 1 44 ? -2.953 2.977 -12.106 1.00 0.00 107 ILE A O 20
ATOM 35903 N N . LYS A 1 45 ? -4.078 1.096 -12.345 1.00 0.00 108 LYS A N 20
ATOM 35904 C CA . LYS A 1 45 ? -5.327 1.798 -12.768 1.00 0.00 108 LYS A CA 20
ATOM 35905 C C . LYS A 1 45 ? -6.400 1.669 -11.684 1.00 0.00 108 LYS A C 20
ATOM 35906 O O . LYS A 1 45 ? -6.196 1.057 -10.651 1.00 0.00 108 LYS A O 20
ATOM 35925 N N . LYS A 1 46 ? -7.543 2.253 -11.921 1.00 0.00 109 LYS A N 20
ATOM 35926 C CA . LYS A 1 46 ? -8.655 2.195 -10.927 1.00 0.00 109 LYS A CA 20
ATOM 35927 C C . LYS A 1 46 ? -9.108 0.746 -10.728 1.00 0.00 109 LYS A C 20
ATOM 35928 O O . LYS A 1 46 ? -9.378 0.312 -9.626 1.00 0.00 109 LYS A O 20
ATOM 35947 N N . HIS A 1 47 ? -9.204 -0.001 -11.794 1.00 0.00 110 HIS A N 20
ATOM 35948 C CA . HIS A 1 47 ? -9.649 -1.422 -11.676 1.00 0.00 110 HIS A CA 20
ATOM 35949 C C . HIS A 1 47 ? -8.610 -2.218 -10.885 1.00 0.00 110 HIS A C 20
ATOM 35950 O O . HIS A 1 47 ? -8.938 -3.032 -10.043 1.00 0.00 110 HIS A O 20
ATOM 35964 N N . ASP A 1 48 ? -7.357 -1.983 -11.152 1.00 0.00 111 ASP A N 20
ATOM 35965 C CA . ASP A 1 48 ? -6.278 -2.709 -10.420 1.00 0.00 111 ASP A CA 20
ATOM 35966 C C . ASP A 1 48 ? -6.320 -2.314 -8.942 1.00 0.00 111 ASP A C 20
ATOM 35967 O O . ASP A 1 48 ? -6.075 -3.116 -8.062 1.00 0.00 111 ASP A O 20
ATOM 35976 N N . TYR A 1 49 ? -6.631 -1.077 -8.669 1.00 0.00 112 TYR A N 20
ATOM 35977 C CA . TYR A 1 49 ? -6.697 -0.609 -7.252 1.00 0.00 112 TYR A CA 20
ATOM 35978 C C . TYR A 1 49 ? -7.756 -1.412 -6.494 1.00 0.00 112 TYR A C 20
ATOM 35979 O O . TYR A 1 49 ? -7.539 -1.862 -5.385 1.00 0.00 112 TYR A O 20
ATOM 35997 N N . GLN A 1 50 ? -8.905 -1.591 -7.085 1.00 0.00 113 GLN A N 20
ATOM 35998 C CA . GLN A 1 50 ? -9.986 -2.363 -6.404 1.00 0.00 113 GLN A CA 20
ATOM 35999 C C . GLN A 1 50 ? -9.517 -3.804 -6.205 1.00 0.00 113 GLN A C 20
ATOM 36000 O O . GLN A 1 50 ? -9.776 -4.423 -5.190 1.00 0.00 113 GLN A O 20
ATOM 36014 N N . ARG A 1 51 ? -8.820 -4.337 -7.168 1.00 0.00 114 ARG A N 20
ATOM 36015 C CA . ARG A 1 51 ? -8.312 -5.735 -7.048 1.00 0.00 114 ARG A CA 20
ATOM 36016 C C . ARG A 1 51 ? -7.368 -5.817 -5.848 1.00 0.00 114 ARG A C 20
ATOM 36017 O O . ARG A 1 51 ? -7.387 -6.765 -5.084 1.00 0.00 114 ARG A O 20
ATOM 36038 N N . PHE A 1 52 ? -6.542 -4.823 -5.680 1.00 0.00 115 PHE A N 20
ATOM 36039 C CA . PHE A 1 52 ? -5.585 -4.816 -4.534 1.00 0.00 115 PHE A CA 20
ATOM 36040 C C . PHE A 1 52 ? -6.362 -4.856 -3.217 1.00 0.00 115 PHE A C 20
ATOM 36041 O O . PHE A 1 52 ? -6.019 -5.583 -2.309 1.00 0.00 115 PHE A O 20
ATOM 36058 N N . VAL A 1 53 ? -7.404 -4.075 -3.110 1.00 0.00 116 VAL A N 20
ATOM 36059 C CA . VAL A 1 53 ? -8.210 -4.059 -1.852 1.00 0.00 116 VAL A CA 20
ATOM 36060 C C . VAL A 1 53 ? -8.804 -5.452 -1.613 1.00 0.00 116 VAL A C 20
ATOM 36061 O O . VAL A 1 53 ? -8.777 -5.978 -0.516 1.00 0.00 116 VAL A O 20
ATOM 36074 N N . ASP A 1 54 ? -9.337 -6.050 -2.641 1.00 0.00 117 ASP A N 20
ATOM 36075 C CA . ASP A 1 54 ? -9.933 -7.414 -2.506 1.00 0.00 117 ASP A CA 20
ATOM 36076 C C . ASP A 1 54 ? -8.821 -8.427 -2.210 1.00 0.00 117 ASP A C 20
ATOM 36077 O O . ASP A 1 54 ? -9.011 -9.389 -1.489 1.00 0.00 117 ASP A O 20
ATOM 36086 N N . ASP A 1 55 ? -7.660 -8.217 -2.773 1.00 0.00 118 ASP A N 20
ATOM 36087 C CA . ASP A 1 55 ? -6.521 -9.160 -2.544 1.00 0.00 118 ASP A CA 20
ATOM 36088 C C . ASP A 1 55 ? -6.180 -9.211 -1.052 1.00 0.00 118 ASP A C 20
ATOM 36089 O O . ASP A 1 55 ? -6.037 -10.269 -0.469 1.00 0.00 118 ASP A O 20
ATOM 36098 N N . ILE A 1 56 ? -6.043 -8.070 -0.433 1.00 0.00 119 ILE A N 20
ATOM 36099 C CA . ILE A 1 56 ? -5.706 -8.035 1.022 1.00 0.00 119 ILE A CA 20
ATOM 36100 C C . ILE A 1 56 ? -6.922 -8.469 1.849 1.00 0.00 119 ILE A C 20
ATOM 36101 O O . ILE A 1 56 ? -6.793 -8.975 2.948 1.00 0.00 119 ILE A O 20
ATOM 36117 N N . SER A 1 57 ? -8.100 -8.269 1.327 1.00 0.00 120 SER A N 20
ATOM 36118 C CA . SER A 1 57 ? -9.333 -8.658 2.075 1.00 0.00 120 SER A CA 20
ATOM 36119 C C . SER A 1 57 ? -9.348 -10.171 2.300 1.00 0.00 120 SER A C 20
ATOM 36120 O O . SER A 1 57 ? -9.826 -10.659 3.307 1.00 0.00 120 SER A O 20
ATOM 36128 N N . ALA A 1 58 ? -8.837 -10.916 1.361 1.00 0.00 121 ALA A N 20
ATOM 36129 C CA . ALA A 1 58 ? -8.824 -12.402 1.500 1.00 0.00 121 ALA A CA 20
ATOM 36130 C C . ALA A 1 58 ? -7.665 -12.834 2.399 1.00 0.00 121 ALA A C 20
ATOM 36131 O O . ALA A 1 58 ? -7.569 -13.981 2.790 1.00 0.00 121 ALA A O 20
ATOM 36138 N N . GLN A 1 59 ? -6.781 -11.925 2.731 1.00 0.00 122 GLN A N 20
ATOM 36139 C CA . GLN A 1 59 ? -5.619 -12.275 3.610 1.00 0.00 122 GLN A CA 20
ATOM 36140 C C . GLN A 1 59 ? -5.776 -11.581 4.960 1.00 0.00 122 GLN A C 20
ATOM 36141 O O . GLN A 1 59 ? -5.219 -12.006 5.953 1.00 0.00 122 GLN A O 20
ATOM 36155 N N . TYR A 1 60 ? -6.530 -10.508 5.008 1.00 0.00 123 TYR A N 20
ATOM 36156 C CA . TYR A 1 60 ? -6.720 -9.771 6.301 1.00 0.00 123 TYR A CA 20
ATOM 36157 C C . TYR A 1 60 ? -8.199 -9.466 6.536 1.00 0.00 123 TYR A C 20
ATOM 36158 O O . TYR A 1 60 ? -9.004 -9.443 5.623 1.00 0.00 123 TYR A O 20
ATOM 36176 N N . SER A 1 61 ? -8.549 -9.243 7.773 1.00 0.00 124 SER A N 20
ATOM 36177 C CA . SER A 1 61 ? -9.965 -8.951 8.131 1.00 0.00 124 SER A CA 20
ATOM 36178 C C . SER A 1 61 ? -10.414 -7.610 7.549 1.00 0.00 124 SER A C 20
ATOM 36179 O O . SER A 1 61 ? -9.618 -6.733 7.272 1.00 0.00 124 SER A O 20
ATOM 36187 N N . LYS A 1 62 ? -11.697 -7.458 7.370 1.00 0.00 125 LYS A N 20
ATOM 36188 C CA . LYS A 1 62 ? -12.250 -6.191 6.808 1.00 0.00 125 LYS A CA 20
ATOM 36189 C C . LYS A 1 62 ? -11.943 -5.021 7.743 1.00 0.00 125 LYS A C 20
ATOM 36190 O O . LYS A 1 62 ? -11.645 -3.924 7.310 1.00 0.00 125 LYS A O 20
ATOM 36209 N N . ASN A 1 63 ? -12.022 -5.247 9.026 1.00 0.00 126 ASN A N 20
ATOM 36210 C CA . ASN A 1 63 ? -11.743 -4.148 9.993 1.00 0.00 126 ASN A CA 20
ATOM 36211 C C . ASN A 1 63 ? -10.295 -3.687 9.828 1.00 0.00 126 ASN A C 20
ATOM 36212 O O . ASN A 1 63 ? -9.922 -2.599 10.229 1.00 0.00 126 ASN A O 20
ATOM 36223 N N . TYR A 1 64 ? -9.474 -4.509 9.235 1.00 0.00 127 TYR A N 20
ATOM 36224 C CA . TYR A 1 64 ? -8.040 -4.136 9.027 1.00 0.00 127 TYR A CA 20
ATOM 36225 C C . TYR A 1 64 ? -7.870 -3.566 7.614 1.00 0.00 127 TYR A C 20
ATOM 36226 O O . TYR A 1 64 ? -6.981 -2.780 7.346 1.00 0.00 127 TYR A O 20
ATOM 36244 N N . VAL A 1 65 ? -8.719 -3.969 6.706 1.00 0.00 128 VAL A N 20
ATOM 36245 C CA . VAL A 1 65 ? -8.625 -3.469 5.298 1.00 0.00 128 VAL A CA 20
ATOM 36246 C C . VAL A 1 65 ? -8.862 -1.958 5.271 1.00 0.00 128 VAL A C 20
ATOM 36247 O O . VAL A 1 65 ? -8.161 -1.217 4.608 1.00 0.00 128 VAL A O 20
ATOM 36260 N N . ASP A 1 66 ? -9.855 -1.501 5.980 1.00 0.00 129 ASP A N 20
ATOM 36261 C CA . ASP A 1 66 ? -10.157 -0.041 5.991 1.00 0.00 129 ASP A CA 20
ATOM 36262 C C . ASP A 1 66 ? -8.896 0.743 6.365 1.00 0.00 129 ASP A C 20
ATOM 36263 O O . ASP A 1 66 ? -8.561 1.737 5.748 1.00 0.00 129 ASP A O 20
ATOM 36272 N N . SER A 1 67 ? -8.194 0.297 7.367 1.00 0.00 130 SER A N 20
ATOM 36273 C CA . SER A 1 67 ? -6.947 0.998 7.787 1.00 0.00 130 SER A CA 20
ATOM 36274 C C . SER A 1 67 ? -5.921 0.925 6.651 1.00 0.00 130 SER A C 20
ATOM 36275 O O . SER A 1 67 ? -5.231 1.883 6.355 1.00 0.00 130 SER A O 20
ATOM 36283 N N . ILE A 1 68 ? -5.826 -0.210 6.011 1.00 0.00 131 ILE A N 20
ATOM 36284 C CA . ILE A 1 68 ? -4.861 -0.367 4.880 1.00 0.00 131 ILE A CA 20
ATOM 36285 C C . ILE A 1 68 ? -5.272 0.563 3.735 1.00 0.00 131 ILE A C 20
ATOM 36286 O O . ILE A 1 68 ? -4.452 1.199 3.101 1.00 0.00 131 ILE A O 20
ATOM 36302 N N . VAL A 1 69 ? -6.546 0.631 3.465 1.00 0.00 132 VAL A N 20
ATOM 36303 C CA . VAL A 1 69 ? -7.044 1.500 2.360 1.00 0.00 132 VAL A CA 20
ATOM 36304 C C . VAL A 1 69 ? -6.631 2.950 2.631 1.00 0.00 132 VAL A C 20
ATOM 36305 O O . VAL A 1 69 ? -6.200 3.668 1.748 1.00 0.00 132 VAL A O 20
ATOM 36318 N N . ALA A 1 70 ? -6.765 3.386 3.848 1.00 0.00 133 ALA A N 20
ATOM 36319 C CA . ALA A 1 70 ? -6.381 4.784 4.191 1.00 0.00 133 ALA A CA 20
ATOM 36320 C C . ALA A 1 70 ? -4.861 4.942 4.066 1.00 0.00 133 ALA A C 20
ATOM 36321 O O . ALA A 1 70 ? -4.358 5.965 3.636 1.00 0.00 133 ALA A O 20
ATOM 36328 N N . SER A 1 71 ? -4.127 3.933 4.449 1.00 0.00 134 SER A N 20
ATOM 36329 C CA . SER A 1 71 ? -2.637 4.004 4.370 1.00 0.00 134 SER A CA 20
ATOM 36330 C C . SER A 1 71 ? -2.174 3.919 2.911 1.00 0.00 134 SER A C 20
ATOM 36331 O O . SER A 1 71 ? -1.473 4.780 2.416 1.00 0.00 134 SER A O 20
ATOM 36339 N N . THR A 1 72 ? -2.561 2.877 2.225 1.00 0.00 135 THR A N 20
ATOM 36340 C CA . THR A 1 72 ? -2.146 2.714 0.797 1.00 0.00 135 THR A CA 20
ATOM 36341 C C . THR A 1 72 ? -2.597 3.933 -0.011 1.00 0.00 135 THR A C 20
ATOM 36342 O O . THR A 1 72 ? -1.898 4.415 -0.881 1.00 0.00 135 THR A O 20
ATOM 36353 N N . ASN A 1 73 ? -3.766 4.426 0.280 1.00 0.00 136 ASN A N 20
ATOM 36354 C CA . ASN A 1 73 ? -4.299 5.611 -0.453 1.00 0.00 136 ASN A CA 20
ATOM 36355 C C . ASN A 1 73 ? -3.374 6.809 -0.228 1.00 0.00 136 ASN A C 20
ATOM 36356 O O . ASN A 1 73 ? -3.092 7.574 -1.131 1.00 0.00 136 ASN A O 20
ATOM 36367 N N . MET A 1 74 ? -2.895 6.971 0.974 1.00 0.00 137 MET A N 20
ATOM 36368 C CA . MET A 1 74 ? -1.976 8.111 1.273 1.00 0.00 137 MET A CA 20
ATOM 36369 C C . MET A 1 74 ? -0.666 7.929 0.500 1.00 0.00 137 MET A C 20
ATOM 36370 O O . MET A 1 74 ? -0.062 8.879 0.040 1.00 0.00 137 MET A O 20
ATOM 36384 N N . ILE A 1 75 ? -0.216 6.711 0.370 1.00 0.00 138 ILE A N 20
ATOM 36385 C CA . ILE A 1 75 ? 1.061 6.455 -0.358 1.00 0.00 138 ILE A CA 20
ATOM 36386 C C . ILE A 1 75 ? 0.921 6.889 -1.820 1.00 0.00 138 ILE A C 20
ATOM 36387 O O . ILE A 1 75 ? 1.797 7.519 -2.384 1.00 0.00 138 ILE A O 20
ATOM 36403 N N . PHE A 1 76 ? -0.171 6.540 -2.437 1.00 0.00 139 PHE A N 20
ATOM 36404 C CA . PHE A 1 76 ? -0.382 6.913 -3.865 1.00 0.00 139 PHE A CA 20
ATOM 36405 C C . PHE A 1 76 ? -0.491 8.433 -3.981 1.00 0.00 139 PHE A C 20
ATOM 36406 O O . PHE A 1 76 ? 0.080 9.052 -4.861 1.00 0.00 139 PHE A O 20
ATOM 36423 N N . LYS A 1 77 ? -1.220 9.036 -3.087 1.00 0.00 140 LYS A N 20
ATOM 36424 C CA . LYS A 1 77 ? -1.378 10.519 -3.106 1.00 0.00 140 LYS A CA 20
ATOM 36425 C C . LYS A 1 77 ? -0.025 11.172 -2.820 1.00 0.00 140 LYS A C 20
ATOM 36426 O O . LYS A 1 77 ? 0.320 12.198 -3.374 1.00 0.00 140 LYS A O 20
ATOM 36445 N N . TYR A 1 78 ? 0.740 10.579 -1.944 1.00 0.00 141 TYR A N 20
ATOM 36446 C CA . TYR A 1 78 ? 2.074 11.148 -1.595 1.00 0.00 141 TYR A CA 20
ATOM 36447 C C . TYR A 1 78 ? 2.942 11.235 -2.854 1.00 0.00 141 TYR A C 20
ATOM 36448 O O . TYR A 1 78 ? 3.548 12.252 -3.137 1.00 0.00 141 TYR A O 20
ATOM 36466 N N . ALA A 1 79 ? 3.003 10.176 -3.616 1.00 0.00 142 ALA A N 20
ATOM 36467 C CA . ALA A 1 79 ? 3.826 10.191 -4.864 1.00 0.00 142 ALA A CA 20
ATOM 36468 C C . ALA A 1 79 ? 3.223 11.188 -5.857 1.00 0.00 142 ALA A C 20
ATOM 36469 O O . ALA A 1 79 ? 3.924 11.895 -6.555 1.00 0.00 142 ALA A O 20
ATOM 36476 N N . TYR A 1 80 ? 1.923 11.246 -5.918 1.00 0.00 143 TYR A N 20
ATOM 36477 C CA . TYR A 1 80 ? 1.250 12.194 -6.854 1.00 0.00 143 TYR A CA 20
ATOM 36478 C C . TYR A 1 80 ? 1.610 13.632 -6.471 1.00 0.00 143 TYR A C 20
ATOM 36479 O O . TYR A 1 80 ? 1.884 14.465 -7.312 1.00 0.00 143 TYR A O 20
ATOM 36497 N N . ASP A 1 81 ? 1.615 13.921 -5.198 1.00 0.00 144 ASP A N 20
ATOM 36498 C CA . ASP A 1 81 ? 1.953 15.301 -4.739 1.00 0.00 144 ASP A CA 20
ATOM 36499 C C . ASP A 1 81 ? 3.394 15.623 -5.154 1.00 0.00 144 ASP A C 20
ATOM 36500 O O . ASP A 1 81 ? 3.712 16.733 -5.539 1.00 0.00 144 ASP A O 20
ATOM 36509 N N . THR A 1 82 ? 4.265 14.658 -5.076 1.00 0.00 145 THR A N 20
ATOM 36510 C CA . THR A 1 82 ? 5.686 14.895 -5.462 1.00 0.00 145 THR A CA 20
ATOM 36511 C C . THR A 1 82 ? 5.803 14.908 -6.992 1.00 0.00 145 THR A C 20
ATOM 36512 O O . THR A 1 82 ? 6.865 15.107 -7.550 1.00 0.00 145 THR A O 20
ATOM 36523 N N . ARG A 1 83 ? 4.703 14.704 -7.667 1.00 0.00 146 ARG A N 20
ATOM 36524 C CA . ARG A 1 83 ? 4.710 14.707 -9.162 1.00 0.00 146 ARG A CA 20
ATOM 36525 C C . ARG A 1 83 ? 5.768 13.739 -9.684 1.00 0.00 146 ARG A C 20
ATOM 36526 O O . ARG A 1 83 ? 6.547 14.051 -10.567 1.00 0.00 146 ARG A O 20
ATOM 36547 N N . LEU A 1 84 ? 5.777 12.552 -9.151 1.00 0.00 147 LEU A N 20
ATOM 36548 C CA . LEU A 1 84 ? 6.749 11.514 -9.602 1.00 0.00 147 LEU A CA 20
ATOM 36549 C C . LEU A 1 84 ? 6.063 10.584 -10.597 1.00 0.00 147 LEU A C 20
ATOM 36550 O O . LEU A 1 84 ? 6.694 10.000 -11.456 1.00 0.00 147 LEU A O 20
ATOM 36566 N N . ILE A 1 85 ? 4.768 10.446 -10.484 1.00 0.00 148 ILE A N 20
ATOM 36567 C CA . ILE A 1 85 ? 4.000 9.557 -11.414 1.00 0.00 148 ILE A CA 20
ATOM 36568 C C . ILE A 1 85 ? 2.892 10.371 -12.081 1.00 0.00 148 ILE A C 20
ATOM 36569 O O . ILE A 1 85 ? 2.225 9.917 -12.990 1.00 0.00 148 ILE A O 20
ATOM 36585 N N . LYS A 1 86 ? 2.695 11.579 -11.627 1.00 0.00 149 LYS A N 20
ATOM 36586 C CA . LYS A 1 86 ? 1.635 12.451 -12.214 1.00 0.00 149 LYS A CA 20
ATOM 36587 C C . LYS A 1 86 ? 0.340 11.649 -12.372 1.00 0.00 149 LYS A C 20
ATOM 36588 O O . LYS A 1 86 ? -0.406 11.819 -13.317 1.00 0.00 149 LYS A O 20
ATOM 36607 N N . ALA A 1 87 ? 0.070 10.777 -11.440 1.00 0.00 150 ALA A N 20
ATOM 36608 C CA . ALA A 1 87 ? -1.174 9.957 -11.510 1.00 0.00 150 ALA A CA 20
ATOM 36609 C C . ALA A 1 87 ? -1.621 9.578 -10.096 1.00 0.00 150 ALA A C 20
ATOM 36610 O O . ALA A 1 87 ? -0.826 9.493 -9.178 1.00 0.00 150 ALA A O 20
ATOM 36617 N N . MET A 1 88 ? -2.894 9.347 -9.923 1.00 0.00 151 MET A N 20
ATOM 36618 C CA . MET A 1 88 ? -3.421 8.967 -8.579 1.00 0.00 151 MET A CA 20
ATOM 36619 C C . MET A 1 88 ? -4.709 8.147 -8.748 1.00 0.00 151 MET A C 20
ATOM 36620 O O . MET A 1 88 ? -5.799 8.659 -8.591 1.00 0.00 151 MET A O 20
ATOM 36634 N N . PRO A 1 89 ? -4.581 6.881 -9.064 1.00 0.00 152 PRO A N 20
ATOM 36635 C CA . PRO A 1 89 ? -5.749 5.969 -9.249 1.00 0.00 152 PRO A CA 20
ATOM 36636 C C . PRO A 1 89 ? -6.603 5.848 -7.982 1.00 0.00 152 PRO A C 20
ATOM 36637 O O . PRO A 1 89 ? -6.100 5.897 -6.877 1.00 0.00 152 PRO A O 20
ATOM 36648 N N . SER A 1 90 ? -7.891 5.691 -8.155 1.00 0.00 153 SER A N 20
ATOM 36649 C CA . SER A 1 90 ? -8.821 5.560 -6.992 1.00 0.00 153 SER A CA 20
ATOM 36650 C C . SER A 1 90 ? -9.185 6.952 -6.468 1.00 0.00 153 SER A C 20
ATOM 36651 O O . SER A 1 90 ? -8.502 7.518 -5.636 1.00 0.00 153 SER A O 20
ATOM 36659 N N . GLU A 1 91 ? -10.259 7.507 -6.963 1.00 0.00 154 GLU A N 20
ATOM 36660 C CA . GLU A 1 91 ? -10.691 8.865 -6.520 1.00 0.00 154 GLU A CA 20
ATOM 36661 C C . GLU A 1 91 ? -12.220 8.928 -6.535 1.00 0.00 154 GLU A C 20
ATOM 36662 O O . GLU A 1 91 ? -12.818 9.949 -6.259 1.00 0.00 154 GLU A O 20
ATOM 36674 N N . GLY A 1 92 ? -12.857 7.834 -6.858 1.00 0.00 155 GLY A N 20
ATOM 36675 C CA . GLY A 1 92 ? -14.348 7.815 -6.896 1.00 0.00 155 GLY A CA 20
ATOM 36676 C C . GLY A 1 92 ? -14.844 6.369 -6.843 1.00 0.00 155 GLY A C 20
ATOM 36677 O O . GLY A 1 92 ? -15.518 5.900 -7.741 1.00 0.00 155 GLY A O 20
ATOM 36681 N N . ILE A 1 93 ? -14.515 5.661 -5.793 1.00 0.00 156 ILE A N 20
ATOM 36682 C CA . ILE A 1 93 ? -14.961 4.237 -5.649 1.00 0.00 156 ILE A CA 20
ATOM 36683 C C . ILE A 1 93 ? -15.827 4.119 -4.394 1.00 0.00 156 ILE A C 20
ATOM 36684 O O . ILE A 1 93 ? -16.603 3.195 -4.240 1.00 0.00 156 ILE A O 20
ATOM 36700 N N . LYS A 1 94 ? -15.694 5.051 -3.487 1.00 0.00 157 LYS A N 20
ATOM 36701 C CA . LYS A 1 94 ? -16.499 4.998 -2.229 1.00 0.00 157 LYS A CA 20
ATOM 36702 C C . LYS A 1 94 ? -17.866 5.640 -2.444 1.00 0.00 157 LYS A C 20
ATOM 36703 O O . LYS A 1 94 ? -18.037 6.531 -3.256 1.00 0.00 157 LYS A O 20
ATOM 36722 N N . ARG A 1 95 ? -18.841 5.180 -1.712 1.00 0.00 158 ARG A N 20
ATOM 36723 C CA . ARG A 1 95 ? -20.211 5.737 -1.846 1.00 0.00 158 ARG A CA 20
ATOM 36724 C C . ARG A 1 95 ? -21.108 5.158 -0.747 1.00 0.00 158 ARG A C 20
ATOM 36725 O O . ARG A 1 95 ? -22.114 4.540 -1.026 1.00 0.00 158 ARG A O 20
ATOM 36746 N N . PRO A 1 96 ? -20.745 5.359 0.495 1.00 0.00 159 PRO A N 20
ATOM 36747 C CA . PRO A 1 96 ? -21.533 4.850 1.655 1.00 0.00 159 PRO A CA 20
ATOM 36748 C C . PRO A 1 96 ? -22.837 5.629 1.859 1.00 0.00 159 PRO A C 20
ATOM 36749 O O . PRO A 1 96 ? -23.150 6.549 1.127 1.00 0.00 159 PRO A O 20
ATOM 36760 N N . LYS A 1 97 ? -23.594 5.252 2.855 1.00 0.00 160 LYS A N 20
ATOM 36761 C CA . LYS A 1 97 ? -24.886 5.942 3.139 1.00 0.00 160 LYS A CA 20
ATOM 36762 C C . LYS A 1 97 ? -25.768 5.902 1.894 1.00 0.00 160 LYS A C 20
ATOM 36763 O O . LYS A 1 97 ? -26.787 6.561 1.812 1.00 0.00 160 LYS A O 20
ATOM 36782 N N . LYS A 1 98 ? -25.382 5.121 0.922 1.00 0.00 161 LYS A N 20
ATOM 36783 C CA . LYS A 1 98 ? -26.187 5.009 -0.332 1.00 0.00 161 LYS A CA 20
ATOM 36784 C C . LYS A 1 98 ? -26.161 3.557 -0.818 1.00 0.00 161 LYS A C 20
ATOM 36785 O O . LYS A 1 98 ? -27.155 3.024 -1.273 1.00 0.00 161 LYS A O 20
ATOM 36804 N N . LYS A 1 99 ? -25.025 2.917 -0.718 1.00 0.00 162 LYS A N 20
ATOM 36805 C CA . LYS A 1 99 ? -24.906 1.495 -1.162 1.00 0.00 162 LYS A CA 20
ATOM 36806 C C . LYS A 1 99 ? -25.307 1.370 -2.630 1.00 0.00 162 LYS A C 20
ATOM 36807 O O . LYS A 1 99 ? -26.447 1.584 -3.003 1.00 0.00 162 LYS A O 20
ATOM 36826 N N . VAL A 1 100 ? -24.371 1.019 -3.471 1.00 0.00 163 VAL A N 20
ATOM 36827 C CA . VAL A 1 100 ? -24.681 0.878 -4.922 1.00 0.00 163 VAL A CA 20
ATOM 36828 C C . VAL A 1 100 ? -25.142 -0.550 -5.215 1.00 0.00 163 VAL A C 20
ATOM 36829 O O . VAL A 1 100 ? -24.484 -1.517 -4.877 1.00 0.00 163 VAL A O 20
ATOM 36842 N N . SER A 1 101 ? -26.271 -0.682 -5.852 1.00 0.00 164 SER A N 20
ATOM 36843 C CA . SER A 1 101 ? -26.797 -2.032 -6.194 1.00 0.00 164 SER A CA 20
ATOM 36844 C C . SER A 1 101 ? -28.027 -1.877 -7.094 1.00 0.00 164 SER A C 20
ATOM 36845 O O . SER A 1 101 ? -28.990 -1.215 -6.746 1.00 0.00 164 SER A O 20
ATOM 36853 N N . VAL A 1 102 ? -27.989 -2.487 -8.253 1.00 0.00 165 VAL A N 20
ATOM 36854 C CA . VAL A 1 102 ? -29.130 -2.399 -9.218 1.00 0.00 165 VAL A CA 20
ATOM 36855 C C . VAL A 1 102 ? -29.700 -0.974 -9.230 1.00 0.00 165 VAL A C 20
ATOM 36856 O O . VAL A 1 102 ? -30.662 -0.664 -8.553 1.00 0.00 165 VAL A O 20
ATOM 36869 N N . GLU A 1 103 ? -29.098 -0.106 -10.000 1.00 0.00 166 GLU A N 20
ATOM 36870 C CA . GLU A 1 103 ? -29.576 1.308 -10.069 1.00 0.00 166 GLU A CA 20
ATOM 36871 C C . GLU A 1 103 ? -30.886 1.387 -10.863 1.00 0.00 166 GLU A C 20
ATOM 36872 O O . GLU A 1 103 ? -31.965 1.429 -10.308 1.00 0.00 166 GLU A O 20
ATOM 36884 N N . LEU A 1 104 ? -30.790 1.413 -12.163 1.00 0.00 167 LEU A N 20
ATOM 36885 C CA . LEU A 1 104 ? -32.016 1.492 -13.013 1.00 0.00 167 LEU A CA 20
ATOM 36886 C C . LEU A 1 104 ? -32.916 2.641 -12.550 1.00 0.00 167 LEU A C 20
ATOM 36887 O O . LEU A 1 104 ? -32.636 3.322 -11.579 1.00 0.00 167 LEU A O 20
ATOM 36903 N N . GLU A 1 105 ? -33.991 2.869 -13.260 1.00 0.00 168 GLU A N 20
ATOM 36904 C CA . GLU A 1 105 ? -34.915 3.981 -12.901 1.00 0.00 168 GLU A CA 20
ATOM 36905 C C . GLU A 1 105 ? -35.555 3.730 -11.536 1.00 0.00 168 GLU A C 20
ATOM 36906 O O . GLU A 1 105 ? -35.793 2.604 -11.135 1.00 0.00 168 GLU A O 20
ATOM 36918 N N . HIS A 1 106 ? -35.829 4.786 -10.821 1.00 0.00 169 HIS A N 20
ATOM 36919 C CA . HIS A 1 106 ? -36.448 4.655 -9.476 1.00 0.00 169 HIS A CA 20
ATOM 36920 C C . HIS A 1 106 ? -37.897 4.188 -9.612 1.00 0.00 169 HIS A C 20
ATOM 36921 O O . HIS A 1 106 ? -38.613 4.578 -10.516 1.00 0.00 169 HIS A O 20
ATOM 36935 N N . HIS A 1 107 ? -38.324 3.346 -8.715 1.00 0.00 170 HIS A N 20
ATOM 36936 C CA . HIS A 1 107 ? -39.717 2.826 -8.770 1.00 0.00 170 HIS A CA 20
ATOM 36937 C C . HIS A 1 107 ? -40.698 3.928 -8.377 1.00 0.00 170 HIS A C 20
ATOM 36938 O O . HIS A 1 107 ? -40.430 4.735 -7.504 1.00 0.00 170 HIS A O 20
ATOM 36952 N N . HIS A 1 108 ? -41.831 3.968 -9.027 1.00 0.00 171 HIS A N 20
ATOM 36953 C CA . HIS A 1 108 ? -42.855 5.015 -8.726 1.00 0.00 171 HIS A CA 20
ATOM 36954 C C . HIS A 1 108 ? -44.213 4.365 -8.467 1.00 0.00 171 HIS A C 20
ATOM 36955 O O . HIS A 1 108 ? -44.336 3.159 -8.346 1.00 0.00 171 HIS A O 20
ATOM 36969 N N . HIS A 1 109 ? -45.233 5.175 -8.377 1.00 0.00 172 HIS A N 20
ATOM 36970 C CA . HIS A 1 109 ? -46.606 4.660 -8.119 1.00 0.00 172 HIS A CA 20
ATOM 36971 C C . HIS A 1 109 ? -46.594 3.751 -6.882 1.00 0.00 172 HIS A C 20
ATOM 36972 O O . HIS A 1 109 ? -46.592 2.539 -6.976 1.00 0.00 172 HIS A O 20
ATOM 36986 N N . HIS A 1 110 ? -46.593 4.350 -5.719 1.00 0.00 173 HIS A N 20
ATOM 36987 C CA . HIS A 1 110 ? -46.591 3.561 -4.450 1.00 0.00 173 HIS A CA 20
ATOM 36988 C C . HIS A 1 110 ? -47.927 2.820 -4.306 1.00 0.00 173 HIS A C 20
ATOM 36989 O O . HIS A 1 110 ? -47.985 1.689 -3.862 1.00 0.00 173 HIS A O 20
ATOM 37003 N N . HIS A 1 111 ? -49.001 3.468 -4.675 1.00 0.00 174 HIS A N 20
ATOM 37004 C CA . HIS A 1 111 ? -50.353 2.841 -4.564 1.00 0.00 174 HIS A CA 20
ATOM 37005 C C . HIS A 1 111 ? -50.574 1.856 -5.719 1.00 0.00 174 HIS A C 20
ATOM 37006 O O . HIS A 1 111 ? -51.722 1.535 -5.985 1.00 0.00 174 HIS A O 20
#

Sequence (111 aa):
TFKQVADDWLKQYANDVKVSSVRAREKAIQHAIERFNTKPIQTIKKHDYQRFVDDISAQYSKNYVDSIVASTNMIFKYAYDTRLIKAMPSEGIKRPKKKVSVELEHHHHHHTFKQVADDWLKQYANDVKVSSVRAREKAIQHAIERFNTKPIQTIKKHDYQRFVDDISAQYSKNYVDSIVASTNMIFKYAYDTRLIKAMPSEGIKRPKKKVSVELEHHHHHHTFKQVADDWLKQYANDVKVSSVRAREKAIQHAIERFNTKPIQTIKKHDYQRFVDDISAQYSKNYVDSIVASTNMIFKYAYDTRLIKAMPSEGIKRPKKKVSVELEHHHHHHTFKQVADDWLKQYANDVKVSSVRAREKAIQHAIERFNTKPIQTIKKHDYQRFVDDISAQYSKNYVDSIVASTNMIFKYAYDTRLIKAMPSEGIKRPKKKVSVELEHHHHHHTFKQVADDWLKQYANDVKVSSVRAREKAIQHAIERFNTKPIQTIKKHDYQRFVDDISAQYSKNYVDSIVASTNMIFKYAYDTRLIKAMPSEGIKRPKKKVSVELEHHHHHHTFKQVADDWLKQYANDVKVSSVRAREKAIQHAIERFNTKPIQTIKKHDYQRFVDDISAQYSKNYVDSIVASTNMIFKYAYDTRLIKAMPSEGIKRPKKKVSVELEHHHHHHTFKQVADDWLKQYANDVKVSSVRAREKAIQHAIERFNTKPIQTIKKHDYQRFVDDISAQYSKNYVDSIVASTNMIFKYAYDTRLIKAMPSEGIKRPKKKVSVELEHHHHHHTFKQVADDWLKQYANDVKVSSVRAREKAIQHAIERFNTKPIQTIKKHDYQRFVDDISAQYSKNYVDSIVASTNMIFKYAYDTRLIKAMPSEGIKRPKKKVSVELEHHHHHHTFKQVADDWLKQYANDVKVSSVRAREKAIQHAIERFNTKPIQTIKKHDYQRFVDDISAQYSKNYVDSIVASTNMIFKYAYDTRLIKAMPSEGIKRPKKKVSVELEHHHHHHTFKQVADDWLKQYANDVKVSSVRAREKAIQHAIERFNTKPIQTIKKHDYQRFVDDISAQYSKNYVDSIVASTNMIFKYAYDTRLIKAMPSEGIKRPKKKVSVELEHHHHHHTFKQVADDWLKQYANDVKVSSVRAREKAIQHAIERFNTKPIQTIKKHDYQRFVDDISAQYSKNYVDSIVASTNMIFKYAYDTRLIKAMPSEGIKRPKKKVSVELEHHHHHHTFKQVADDWLKQYANDVKVSSVRAREKAIQHAIERFNTKPIQTIKKHDYQRFVDDISAQYSKNYVDSIVASTNMIFKYAYDTRLIKAMPSEGIKRPKKKVSVELEHHHHHHTFKQVADDWLKQYANDVKVSSVRAREKAIQHAIERFNTKPIQTIKKHDYQRFVDDISAQYSKNYVDSIVASTNMIFKYAYDTRLIKAMPSEGIKRPKKKVSVELEHHHHHHTFKQVADDWLKQYANDVKVSSVRAREKAIQHAIERFNTKPIQTIKKHDYQRFVDDISAQYSKNYVDSIVASTNMIFKYAYDTRLIKAMPSEGIKRPKKKVSVELEHHHHHHTFKQVADDWLKQYANDVKVSSVRAREKAIQHAIERFNTKPIQTIKKHDYQRFVDDISAQYSKNYVDSIVASTNMIFKYAYDTRLIKAMPSEGIKRPKKKVSVELEHHHHHHTFKQVADDWLKQYANDVKVSSVRAREKAIQHAIERFNTKPIQTIKKHDYQRFVDDISAQYSKNYVDSIVASTNMIFKYAYDTRLIKAMPSEGIKRPKKKVSVELEHHHHHHTFKQVADDWLKQYANDVKVSSVRAREKAIQHAIERFNTKPIQTIKKHDYQRFVDDISAQYSKNYVDSIVASTNMIFKYAYDTRLIKAMPSEGIKRPKKKVSVELEHHHHHHTFKQVADDWLKQYANDVKVSSVRAREKAIQHAIERFNTKPIQTIKKHDYQRFVDDISAQYSKNYVDSIVASTNMIFKYAYDTRLIKAMPSEGIKRPKKKVSVELEHHHHHHTFKQVADDWLKQYANDVKVSSVRAREKAIQHAIERFNTKPIQTIKKHDYQRFVDDISAQYSKNYVDSIVASTNMIFKYAYDTRLIKAMPSEGIKRPKKKVSVELEHHHHHHTFKQVADDWLKQYANDVKVSSVRAREKAIQHAIERFNTKPIQTIKKHDYQRFVDDISAQYSKNYVDSIVASTNMIFKYAYDTRLIKAMPSEGIKRPKKKVSVELEHHHHHH

Foldseek 3Di:
DLLCLLVVLLVVVVVPDDPVLSVVLCVLCVVVCVVCVVPPPLVQAQVNLVVSLVVVVVVDPPVSSVVSCVSVQVSQVVCCVVVVNVDRHDDPDDDPPPDDDPDPDDDDDPD

CATH classification: 1.10.150.130

Radius of gyration: 16.83 Å; Cα contacts (8 Å, |Δi|>4): 52; chains: 1; bounding box: 53×28×40 Å

InterPro domains:
  IPR002104 Integrase, catalytic domain [PF00589] (176-368)
  IPR002104 Integrase, catalytic domain [PS51898] (173-377)
  IPR004107 Integrase, SAM-like, N-terminal [PF14659] (64-118)
  IPR010998 Integrase/recombinase, N-terminal [G3DSA:1.10.150.130] (64-149)
  IPR011010 DNA breaking-rejoining enzyme, catalytic core [SSF56349] (64-375)
  IPR013762 Integrase-like, catalytic domain superfamily [G3DSA:1.10.443.10] (173-384)
  IPR028259 AP2-like integrase, N-terminal domain [PF14657] (12-52)
  IPR044068 Core-binding (CB) domain [PS51900] (63-143)
  IPR050090 Bacterial tyrosine recombinase XerC/XerD complex [PTHR30349] (73-383)

Solvent-accessible surface area: 9305 Å² total; per-residue (Å²): 123,63,108,124,40,4,46,87,32,12,137,113,84,48,110,130,55,156,127,69,28,22,185,28,6,61,138,2,7,89,75,13,34,111,103,22,90,121,86,50,14,96,78,17,118,127,122,7,23,64,131,16,27,90,34,5,56,94,103,50,72,164,114,98,15,79,42,1,45,54,1,13,69,99,10,40,131,96,6,92,105,54,220,110,22,200,29,101,26,36,129,71,65,183,173,102,180,166,170,135,112,120,108,145,114,177,138,135,139,162,229

Secondary structure (DSSP, 8-state):
-HHHHHHHHHHHHTTSS-HHHHHHHHHHHHHHHHHTTSS-GGG--HHHHHHHHHHHHTTS-HHHHHHHHHHHHHHHHHHHHTTS-S--TTTT----S-PPP---SS-----

Nearest PDB structures (foldseek):
  2kiw-assembly1_A  TM=8.347E-01  e=1.443E-13  Staphylococcus haemolyticus JCSC1435
  2kj9-assembly1_A  TM=7.137E-01  e=3.816E-02  Pectobacterium atrosepticum
  1z19-assembly1_A-2  TM=6.033E-01  e=1.608E+00  Lambdavirus lambda
  1z19-assembly1_B-2  TM=5.985E-01  e=1.804E+00  Lambdavirus lambda
  1z1b-assembly1_B  TM=5.955E-01  e=1.804E+00  Lambdavirus lambda